Protein 8DHL (pdb70)

Nearest PDB structures (foldseek):
  8dhl-assembly1_B  TM=1.001E+00  e=0.000E+00  Tannerella forsythia
  5uj6-assembly1_B  TM=9.449E-01  e=6.493E-104  Bacteroides uniformis str. 3978 T3 ii
  5uj6-assembly1_A  TM=9.457E-01  e=1.501E-103  Bacteroides uniformis str. 3978 T3 ii
  6nzg-assembly1_B  TM=9.440E-01  e=2.843E-102  Bacteroides uniformis
  3cmg-assembly1_A  TM=9.150E-01  e=7.618E-72  Bacteroides fragilis NCTC 9343

Foldseek 3Di:
DFKDKDFPFAAKWKDPPDPDDLADDPDRVVTDGGGPPAFPQLPVLVTDFFKMKMKGKFFDADDPQKWKKKKQQFFAAKKWKHKNNHTFDIDGGGFFMAMTTCVVRDDNVRIIMMMMIGGHDADQQHPPNDDWADRTGGSQHIMMMMMFGQKEFDRHQLNFRQKFKDWPAFAQFWTKIKIKGKIFHAAQAKAKKKKWKFKFLDPPDTQDIDIDIDIAGGRGIDMDMDMDGTGGDAGAAALVRLRKIKIWMFIGGPNHTGHIDIFIAGGWAWDAAQAFAIDINRRRDAQEFAEEEQQFPSRGNNDDLVVLLLLVVLGLLLLGQAYEPPQDHHGPSNLVNCSVNHHQYEYEHHLEQEHRDDVSSLVNLLSRLSSRCRHCNRRPSYAEYEYYEQHNNCVVVDDVVCPVVRLVRLQVSLQVSLVVCCVSPVRHFYEYEHEDDCPCVVSVSRVRTQAYEYAYEDQAPHHNLVVLLVVVVVVCVVCVRHQYEHAEYFHFADLQKDFPDDGYHLRHLVSRQVSLLSNQVSQVVGSSHNYHHYPHCEFHSTCGRTHCAYSVGHGAQNSLLSSQQNPPDWHKAWHSPPAAEAEEEDPDQPDFWGKDKTKIFTNDQKFWKAKQLHTDDIFGDDSGMTIDIDTHGAAKIWIDRHRPDPPDGTRIHGYYYAGQAHAQCWKAFAQARMWGQQPPVRDIHHYADEDDPRGWGFADFAKDDDPNHGFDPDAQPPDDRCCSLARIKGKQTFFIFHQHDFAKKKKKWKYFAAPCQADFLAWKKWKAKPPHTDGRIDGRRHPQHHSRMDIDIDMDTDDDSPGITMGIGTDHGGGMTGMMHMHGDHD/DKDKDFPFAFKWKAPPDPDDLADDDDRVRIHGGGPPDFPFLPVLAPPQAFDTDFFKMKMKGKFFDQDDPQKWKKKKQQFFPAKKFKHKNNHTFDIDGGGFFMAMTTCPVRDDNVTIIMMMMIWGHDADQLGPPNDDQFDRTGGSLEIMMMMMFGQKEFDRHQLNFRQWFWDWPAFDQQFTKIKIKGKMFGQAQAKAWKKKKKFKFLDPVGTQDIDIDIDIAGHRGMDIDMDMDGGRGDADADALVRLRWIKIWMFMGGVRHTGYIDIGIAGGKAWDAAQAFAIDINRRQDFQEWAEEEQQFPSRGNSDDLVVLLLLVVLGVLLQGQAYEPPADHHGVSNLVSCSVNHHQYEHEHRLEQFFRDDDSSLVNLLSRLSRRCRRNVRRPSYAEYEYYEQHNNCVVPDDPVCPVRRLVSVQVSLQVSLVVCCVSPVRHFYEYEHEPDCVCVVSVSRVRTQAYEYAYEDQAPDHHLVVVLVVVVVVCVVCVRHQYEHAEYFAFADLQKDFPDDHHQLRHLVSRQVSLLSNVVSLVVGSSHNYHHYPHQEWGARSQFFRQFHRIRRRHCAYSVGHGAQNSLLSSQQNPPDWHKAWHSPPAFEAEEEDPDQVDFWGKDKTKMFTNDQWFWKDKQLHTDDIFGDDSGMTMDIDTHGFAKIWIDRHRPDPPDGTRIHGYYYQGQAHAQCWKAFALARIWGQQPVVRDIHHYADEDDPRGWGFADFHKDDEPNHGFARAHQRPDGNCSSLARIKGKQTFFIFHLHFFAKKKKKWKFFAADRHDDDGRSPDDDFQADFPAWKKFKAKPPHGDGRMDGRRHPAGHSGMDIDIDMDGDDDSPGITMGIGDDHGGGMTGMMHMHGDHD

Solvent-accessible surface area: 58600 Å² total; per-residue (Å²): 95,15,44,40,80,12,14,12,20,5,6,2,3,8,14,83,136,58,100,91,3,26,126,78,56,78,73,11,58,84,31,61,14,7,28,5,35,22,4,16,0,60,101,68,80,129,41,72,79,10,44,0,4,0,1,3,50,11,77,18,83,46,70,107,40,78,43,7,9,0,38,0,24,0,0,4,11,14,1,61,1,22,0,19,18,104,90,20,18,118,19,50,0,0,8,3,8,13,30,3,42,0,30,89,48,25,83,88,74,0,102,5,15,0,0,0,62,0,27,1,36,89,104,91,48,1,1,6,11,38,24,71,12,8,13,9,0,0,0,2,14,18,0,31,14,2,23,0,3,46,11,4,0,11,20,97,18,85,8,2,23,0,0,16,12,21,23,63,93,17,50,83,153,2,0,30,0,28,0,37,0,38,1,43,0,28,14,112,40,90,34,66,4,60,0,38,0,10,0,46,80,60,44,96,48,51,48,23,85,90,98,31,90,20,98,4,72,36,143,9,104,46,88,25,87,5,54,6,78,64,5,130,136,15,74,41,0,20,2,123,116,35,11,26,10,12,0,39,0,13,0,41,50,103,60,65,90,23,0,39,37,28,23,6,5,3,0,22,93,28,111,11,31,40,98,89,1,0,30,5,25,53,77,78,43,56,0,5,1,0,0,2,7,8,9,10,78,77,47,3,10,20,7,43,52,22,7,11,36,50,1,0,47,31,0,58,104,0,27,3,29,0,0,0,0,0,7,5,2,4,5,59,16,1,0,44,12,0,3,109,31,0,0,0,0,0,0,0,0,0,1,6,13,25,5,32,95,28,115,76,2,52,101,40,0,15,52,3,0,38,8,0,0,27,23,6,23,11,12,4,0,0,0,0,0,0,0,0,5,25,1,0,107,6,30,92,160,51,79,92,100,71,41,60,22,37,29,161,19,1,39,103,6,0,127,36,0,11,117,29,0,108,89,54,3,89,99,18,43,0,0,1,0,0,24,62,42,92,10,4,81,137,25,24,0,4,99,27,11,59,1,2,0,10,0,1,15,10,4,3,106,58,30,114,43,62,52,0,2,92,37,0,42,61,14,58,163,102,49,81,138,32,18,0,0,0,0,8,2,1,1,0,1,29,31,43,3,4,6,77,137,26,43,57,34,8,63,0,4,26,2,3,7,102,0,1,68,27,2,0,30,23,0,73,98,43,84,24,0,1,0,1,0,2,10,2,2,4,24,2,14,26,110,84,26,14,0,3,0,15,22,70,10,110,26,0,2,0,7,29,0,0,17,5,33,33,22,146,110,107,15,50,99,30,2,2,61,76,10,82,19,5,19,38,5,3,77,39,112,94,46,92,64,0,56,1,68,0,12,0,0,0,56,85,91,43,13,28,0,34,21,48,13,179,113,90,18,125,16,84,29,58,76,7,21,2,92,12,113,2,114,13,120,57,32,162,24,2,0,8,42,42,68,66,10,90,85,78,39,14,41,61,0,22,0,112,42,24,71,23,134,0,50,9,154,38,6,1,0,0,1,5,56,9,3,0,19,4,98,53,25,76,31,16,0,9,48,32,71,72,60,91,140,27,7,7,0,0,47,24,20,116,60,10,109,59,75,62,38,14,4,6,74,77,67,6,59,38,21,86,51,16,28,11,0,0,35,4,0,19,17,68,2,109,1,2,8,0,38,2,48,48,4,8,0,18,0,9,0,0,0,0,8,48,95,75,84,83,63,99,44,109,32,15,0,4,2,10,0,48,76,66,68,14,26,92,34,3,21,0,0,17,19,32,0,19,9,5,1,4,44,5,29,7,107,36,64,1,77,120,139,63,8,6,59,4,50,10,85,88,102,34,52,73,0,0,0,0,0,2,13,1,48,89,21,69,53,51,48,40,79,12,12,12,21,5,10,1,13,10,8,85,139,54,100,90,5,27,133,61,61,77,87,25,96,73,34,105,13,8,28,5,35,23,5,16,0,39,110,35,2,39,53,60,50,88,61,30,41,75,80,9,45,0,6,0,5,4,101,10,55,24,84,40,110,102,38,60,43,9,8,0,37,0,25,0,1,3,10,29,1,64,1,22,0,17,18,96,99,20,27,138,18,56,0,0,8,2,8,13,29,5,41,0,29,93,47,21,78,82,99,0,99,1,2,0,0,0,62,0,29,1,36,86,60,88,44,7,1,4,10,38,23,50,14,6,17,7,0,0,0,3,13,19,0,30,14,2,25,0,4,54,9,4,0,10,16,103,19,84,8,2,23,0,0,15,12,26,20,56,85,20,24,100,131,0,0,28,0,26,0,36,0,39,2,31,2,29,15,111,40,92,30,69,3,50,0,45,0,10,0,45,90,57,51,94,46,56,46,23,91,87,108,34,90,12,94,4,73,38,148,10,111,44,87,28,84,7,56,2,73,68,4,116,139,19,90,50,0,16,0,105,134,38,20,33,10,11,0,38,0,14,0,40,56,94,55,87,116,24,0,36,35,27,26,6,3,4,0,21,91,29,116,11,32,41,106,70,0,1,28,4,32,54,100,68,32,57,0,6,0,0,0,2,6,9,7,9,25,50,53,2,10,20,6,43,49,26,7,12,30,46,1,0,47,30,0,59,109,0,25,2,26,0,0,0,0,0,9,5,2,3,6,56,22,0,0,49,7,0,3,139,28,0,0,0,0,0,0,0,0,0,0,4,14,19,3,29,90,24,116,100,1,52,97,39,0,19,46,4,0,40,11,1,1,29,22,6,18,11,11,4,0,0,0,0,0,0,0,0,4,26,1,2,90,5,35,90,119,55,64,150,158,65,32,79,30,32,42,145,19,1,41,82,7,0,135,63,0,11,104,18,1,110,121,52,2,86,98,19,41,0,0,2,1,0,26,62,48,95,19,4,81,134,44,25,0,2,94,28,10,63,0,1,0,15,0,1,18,9,6,6,103,66,40,108,32,104,54,1,1,91,36,0,61,53,22,52,212,118,42,83,183,31,17,0,0,0,0,8,0,2,0,0,1,10,31,28,0,3,6,75,100,24,46,88,17,4,9,0,2,26,3,3,8,109,0,1,73,23,1,0,23,24,0,67,107,44,84,22,0,1,0,0,0,2,9,1,2,5,16,2,3,3,4,98,61,23,23,2,33,13,7,46,3,11,8,0,3,0,14,18,72,10,104,24,1,3,1,7,31,0,0,18,4,33,32,21,137,131,107,13,50,99,31,2,5,57,79,11,83,20,8,20,32,5,4,74,36,109,92,44,89,81,1,74,0,96,0,16,0,0,0,55,81,116,42,16,22,0,32,21,52,21,116,109,91,20,130,15,83,29,61,81,6,34,1,62,14,123,6,61,14,57,66,34,101,25,2,0,8,43,40,69,61,10,91,97,77,36,15,40,66,1,36,1,110,39,24,72,25,60,4,70,12,125,42,2,1,0,0,1,4,60,9,3,0,17,4,96,50,26,71,33,14,0,10,47,31,69,73,63,90,88,29,5,6,0,0,45,26,23,123,42,14,112,17,55,59,45,5,0,2,28,12,22,1,55,39,26,76,39,16,3,2,0,0,5,1,0,20,22,67,2,111,2,3,6,0,56,7,68,60,9,11,1,18,0,8,0,0,0,0,2,18,25,122,70,63,95,66,74,14,17,131,72,95,25,28,65,53,40,92,46,94,18,17,0,4,2,13,0,48,76,61,71,13,24,98,39,6,10,0,0,11,9,29,0,18,9,4,1,5,45,6,31,8,105,36,57,0,78,92,98,62,9,5,62,4,35,13,91,86,102,37,49,74,1,0,0,0,0,1,15,1,44,69,15,88,52

Sequence (1680 aa):
GGRCQIAFNSGWLFSKNEANAVLPDRTTAGWQAVQLPHTWNDKDVGYYRGVGWYKKRFRLVPEKGKRYFLRFEGVNQTAEVFVNGKPAGEHTGGYTAFNVDLTPFLEASGEQYIAVKADNSHRDDVPPLSADFTFFGGIYRPVHLITTGEQHFSMSDYGGPGIYITTPRVTPHGADVTITYHLQNCSDAPQALTLETVIRKDVASALATKNTAVTISAFGDTVVVTVTCSDVRNFDLWSPDHPAMYYVESLLKQSGKRVDNLSQPLGFRWFRFDPEKGFFINGKNIKLMGANRHQDRIPYGNALSNDMHRQDLSLLKEMGGNFLRNAHYPQADEVLDQADRLGFAVWEEIPLVNEVTVGPRHTENTTVMLKEMIKQHYNHPSVVIWAYMNEIYWAHRYKPQEEIAGRNRATLELARRLEHIVRELDPYRYTAMAMHNDPAYEETGLGDIPMIAGWNLYHGWYYGIYEDFGTFMDEQRRKYPKRIHLISEYGAGSDVRLYSEKPEKFDFTVEEQTRFTRSITTQILDRPYIAGGALWNLADFSSENNKGLVTADRKPKDAYYLMQALLSEKPVARLGYPFRNRWVHAATSPSDTLVPVRMHAFSNQKSVSLYVDNRLFGEAEVKDGMAEWEMKLIPGRHLLSLAPNSPDTPEKQIDVRLIPFRPDGKLAMNVGANYAFIDTRTDLYWLPERTYEKGSWGVVGGEPLYVGGKVGTKEDILAVDEEDPLYQTMRVNPEGFGADLPDGTYEIELLMVDYVITYEPGQRVFGVSVNGTSILPEIDLGGSYGLNVPCRLTFRYTVTDNAGLSIKFHPVSGEPVLSAVRIRKVEFGRCQIAFNSGWLFSKNEANAVLPDRTTAGWQAVQLPHTWNDKDVLADGRRGYYRGVGWYKKRFRLVPEKGKRYFLRFEGVNQTAEVFVNGKPAGEHTGGYTAFNVDLTPFLEASGEQYIAVKADNSHRDDVPPLSADFTFFGGIYRPVHLITTGEQHFSMSDYGGPGIYITTPRVTPHGADVTITYHLQNCSDAPQALTLETVIRKDVASALATKNTAVTISAFGDTVVTVTCSDVRNFDLWSPDHHPAMYYVESLLKQSGKRVDNLSQPLGFRWFRFDPEKGFFINGKNIKLMGANRHQDRIPYGNALSNDMHRQDLSLLKEMGGNFLRNAHYPQADEVLDQADRLGFAVWEEIPLVNEVTVGPRHTENTTVMLKEMIKQHYNHPSVVIWAYMNEIYWAHRYKPQEEIAGRNRATLELARRLEHIVRELDPYRYTAMAMHNDPAYEETGLGDIPMIAGWNLYHGWYYGIYEDFGTFMDEQRRKYPKRIHLISEYGAGSDVRLYSEKPEKFDFTVEEQTRFTRSITTQILDRPYIAGGALWNLADFSSERRVDATSHINNKGLVTADRKPKDAYYLMQALLSEKPVARLGYPFRNRWVHAATSPSDTLVPVRMHAFSNQKSVSLYVDNRLFGEAEVKDGMAEWEMKLIPGRHLLSLAPNSPDTPEKQIDVRLIPFRPDGKLAMNVGANYAFIDTRTDLYWLPERTYEKGSWGVVGGEPLYVGGKVGTKEDILAVDEEDPLYQTMRVNPEGFGADLPDGTYEIELLMVDYVKKSRRFADEDKGITYEPGQRVFGVSVNGTSILPEIDLGGSYGLNVPCRLTFRYTVTDNAGLSIKFHPVSGEPVLSAVRIRKVEF

Radius of gyration: 36.12 Å; Cα contacts (8 Å, |Δi|>4): 4538; chains: 2; bounding box: 89×116×76 Å

B-factor: mean 22.21, std 7.14, range [9.79, 71.66]

Structure (mmCIF, N/CA/C/O backbone):
data_8DHL
#
_entry.id   8DHL
#
_cell.length_a   77.983
_cell.length_b   119.209
_cell.length_c   209.883
_cell.angle_alpha   90.000
_cell.angle_beta   90.000
_cell.angle_gamma   90.000
#
_symmetry.space_group_name_H-M   'P 21 21 21'
#
loop_
_entity.id
_entity.type
_entity.pdbx_description
1 polymer 'Glycosyl hydrolase family 2, sugar binding domain protein'
2 non-polymer 1,2-ETHANEDIOL
3 non-polymer 'CALCIUM ION'
4 non-polymer 'SODIUM ION'
5 water water
#
loop_
_atom_site.group_PDB
_atom_site.id
_atom_site.type_symbol
_atom_site.label_atom_id
_atom_site.label_alt_id
_atom_site.label_comp_id
_atom_site.label_asym_id
_atom_site.label_entity_id
_atom_site.label_seq_id
_atom_site.pdbx_PDB_ins_code
_atom_site.Cartn_x
_atom_site.Cartn_y
_atom_site.Cartn_z
_atom_site.occupancy
_atom_site.B_iso_or_equiv
_atom_site.auth_seq_id
_atom_site.auth_comp_id
_atom_site.auth_asym_id
_atom_site.auth_atom_id
_atom_site.pdbx_PDB_model_num
ATOM 1 N N . GLY A 1 32 ? -31.696 11.646 128.727 1.00 59.06 28 GLY A N 1
ATOM 2 C CA . GLY A 1 32 ? -30.687 12.687 128.854 1.00 62.06 28 GLY A CA 1
ATOM 3 C C . GLY A 1 32 ? -30.068 12.766 130.241 1.00 53.70 28 GLY A C 1
ATOM 4 O O . GLY A 1 32 ? -30.599 12.175 131.185 1.00 52.42 28 GLY A O 1
ATOM 5 N N . GLY A 1 33 ? -28.966 13.515 130.367 1.00 43.72 29 GLY A N 1
ATOM 6 C CA . GLY A 1 33 ? -28.154 13.508 131.574 1.00 31.87 29 GLY A CA 1
ATOM 7 C C . GLY A 1 33 ? -28.085 14.792 132.385 1.00 30.29 29 GLY A C 1
ATOM 8 O O . GLY A 1 33 ? -28.817 14.937 133.366 1.00 34.57 29 GLY A O 1
ATOM 9 N N . ARG A 1 34 ? -27.196 15.717 132.032 1.00 24.89 30 ARG A N 1
ATOM 10 C CA . ARG A 1 34 ? -27.065 16.974 132.761 1.00 23.57 30 ARG A CA 1
ATOM 11 C C . ARG A 1 34 ? -27.701 18.125 131.995 1.00 23.72 30 ARG A C 1
ATOM 12 O O . ARG A 1 34 ? -27.445 18.307 130.803 1.00 23.74 30 ARG A O 1
ATOM 20 N N . CYS A 1 35 ? -28.483 18.928 132.699 1.00 19.73 31 CYS A N 1
ATOM 21 C CA . CYS A 1 35 ? -29.096 20.123 132.146 1.00 21.71 31 CYS A CA 1
ATOM 22 C C . CYS A 1 35 ? -28.602 21.334 132.921 1.00 23.36 31 CYS A C 1
ATOM 23 O O . CYS A 1 35 ? -28.512 21.301 134.154 1.00 22.65 31 CYS A O 1
ATOM 26 N N . GLN A 1 36 ? -28.249 22.390 132.194 1.00 19.71 32 GLN A N 1
ATOM 27 C CA . GLN A 1 36 ? -27.764 23.615 132.809 1.00 17.90 32 GLN A CA 1
ATOM 28 C C . GLN A 1 36 ? -28.370 24.793 132.071 1.00 20.01 32 GLN A C 1
ATOM 29 O O . GLN A 1 36 ? -28.178 24.934 130.858 1.00 16.52 32 GLN A O 1
ATOM 35 N N . ILE A 1 37 ? -29.083 25.646 132.802 1.00 18.28 33 ILE A N 1
ATOM 36 C CA . ILE A 1 37 ? -29.619 26.876 132.238 1.00 19.42 33 ILE A CA 1
ATOM 37 C C . ILE A 1 37 ? -29.249 28.053 133.128 1.00 17.82 33 ILE A C 1
ATOM 38 O O . ILE A 1 37 ? -28.913 27.901 134.304 1.00 17.04 33 ILE A O 1
ATOM 43 N N . ALA A 1 38 ? -29.347 29.241 132.543 1.00 18.57 34 ALA A N 1
ATOM 44 C CA . ALA A 1 38 ? -29.068 30.470 133.261 1.00 18.37 34 ALA A CA 1
ATOM 45 C C . ALA A 1 38 ? -30.151 30.752 134.301 1.00 18.44 34 ALA A C 1
ATOM 46 O O . ALA A 1 38 ? -31.329 30.453 134.105 1.00 16.23 34 ALA A O 1
ATOM 48 N N . PHE A 1 39 ? -29.732 31.332 135.428 1.00 17.71 35 PHE A N 1
ATOM 49 C CA . PHE A 1 39 ? -30.614 31.639 136.551 1.00 16.47 35 PHE A CA 1
ATOM 50 C C . PHE A 1 39 ? -30.492 33.112 136.911 1.00 15.00 35 PHE A C 1
ATOM 51 O O . PHE A 1 39 ? -30.584 33.484 138.082 1.00 15.96 35 PHE A O 1
ATOM 59 N N . ASN A 1 40 ? -30.263 33.962 135.906 1.00 15.48 36 ASN A N 1
ATOM 60 C CA . ASN A 1 40 ? -29.927 35.365 136.128 1.00 16.17 36 ASN A CA 1
ATOM 61 C C . ASN A 1 40 ? -31.124 36.277 136.277 1.00 16.28 36 ASN A C 1
ATOM 62 O O . ASN A 1 40 ? -30.974 37.389 136.807 1.00 15.36 36 ASN A O 1
ATOM 67 N N . SER A 1 41 ? -32.284 35.861 135.799 1.00 12.45 37 SER A N 1
ATOM 68 C CA . SER A 1 41 ? -33.420 36.754 135.676 1.00 13.60 37 SER A CA 1
ATOM 69 C C . SER A 1 41 ? -34.365 36.627 136.864 1.00 17.50 37 SER A C 1
ATOM 70 O O . SER A 1 41 ? -34.399 35.610 137.566 1.00 15.37 37 SER A O 1
ATOM 73 N N . GLY A 1 42 ? -35.120 37.701 137.092 1.00 17.53 38 GLY A N 1
ATOM 74 C CA . GLY A 1 42 ? -36.187 37.691 138.071 1.00 16.32 38 GLY A CA 1
ATOM 75 C C . GLY A 1 42 ? -35.765 37.988 139.487 1.00 16.61 38 GLY A C 1
ATOM 76 O O . GLY A 1 42 ? -36.516 37.695 140.416 1.00 17.47 38 GLY A O 1
ATOM 77 N N . TRP A 1 43 ? -34.592 38.562 139.693 1.00 16.02 39 TRP A N 1
ATOM 78 C CA . TRP A 1 43 ? -34.162 38.817 141.053 1.00 15.62 39 TRP A CA 1
ATOM 79 C C . TRP A 1 43 ? -34.602 40.209 141.523 1.00 16.11 39 TRP A C 1
ATOM 80 O O . TRP A 1 43 ? -34.863 41.115 140.729 1.00 14.74 39 TRP A O 1
ATOM 91 N N . LEU A 1 44 ? -34.678 40.359 142.841 1.00 14.65 40 LEU A N 1
ATOM 92 C CA . LEU A 1 44 ? -34.926 41.628 143.503 1.00 16.98 40 LEU A CA 1
ATOM 93 C C . LEU A 1 44 ? -33.744 41.915 144.414 1.00 17.61 40 LEU A C 1
ATOM 94 O O . LEU A 1 44 ? -33.207 41.002 145.049 1.00 14.88 40 LEU A O 1
ATOM 99 N N . PHE A 1 45 ? -33.371 43.182 144.514 1.00 16.49 41 PHE A N 1
ATOM 100 C CA . PHE A 1 45 ? -32.214 43.581 145.294 1.00 17.60 41 PHE A CA 1
ATOM 101 C C . PHE A 1 45 ? -32.572 44.726 146.231 1.00 19.67 41 PHE A C 1
ATOM 102 O O . PHE A 1 45 ? -33.296 45.653 145.857 1.00 19.57 41 PHE A O 1
ATOM 110 N N . SER A 1 46 ? -32.034 44.671 147.445 1.00 19.75 42 SER A N 1
ATOM 111 C CA . SER A 1 46 ? -32.150 45.795 148.358 1.00 21.93 42 SER A CA 1
ATOM 112 C C . SER A 1 46 ? -30.897 45.904 149.202 1.00 25.88 42 SER A C 1
ATOM 113 O O . SER A 1 46 ? -30.420 44.910 149.766 1.00 21.69 42 SER A O 1
ATOM 116 N N . LYS A 1 47 ? -30.403 47.133 149.290 1.00 25.49 43 LYS A N 1
ATOM 117 C CA . LYS A 1 47 ? -29.289 47.535 150.124 1.00 27.98 43 LYS A CA 1
ATOM 118 C C . LYS A 1 47 ? -29.719 47.817 151.563 1.00 35.56 43 LYS A C 1
ATOM 119 O O . LYS A 1 47 ? -28.858 47.947 152.440 1.00 35.29 43 LYS A O 1
ATOM 125 N N . ASN A 1 48 ? -31.029 47.916 151.822 1.00 34.83 44 ASN A N 1
ATOM 126 C CA . ASN A 1 48 ? -31.552 48.369 153.107 1.00 39.39 44 ASN A CA 1
ATOM 127 C C . ASN A 1 48 ? -32.401 47.314 153.796 1.00 39.46 44 ASN A C 1
ATOM 128 O O . ASN A 1 48 ? -33.164 47.642 154.706 1.00 50.63 44 ASN A O 1
ATOM 133 N N . GLU A 1 49 ? -32.325 46.067 153.372 1.00 35.75 45 GLU A N 1
ATOM 134 C CA . GLU A 1 49 ? -33.139 45.038 153.991 1.00 37.55 45 GLU A CA 1
ATOM 135 C C . GLU A 1 49 ? -32.411 44.479 155.206 1.00 39.46 45 GLU A C 1
ATOM 136 O O . GLU A 1 49 ? -31.196 44.252 155.174 1.00 38.03 45 GLU A O 1
ATOM 142 N N . ALA A 1 50 ? -33.159 44.289 156.289 1.00 35.43 46 ALA A N 1
ATOM 143 C CA . ALA A 1 50 ? -32.545 43.760 157.496 1.00 35.59 46 ALA A CA 1
ATOM 144 C C . ALA A 1 50 ? -32.396 42.249 157.413 1.00 33.03 46 ALA A C 1
ATOM 145 O O . ALA A 1 50 ? -31.377 41.700 157.852 1.00 32.01 46 ALA A O 1
ATOM 147 N N . ASN A 1 51 ? -33.382 41.573 156.816 1.00 31.69 47 ASN A N 1
ATOM 148 C CA . ASN A 1 51 ? -33.426 40.117 156.773 1.00 27.71 47 ASN A CA 1
ATOM 149 C C . ASN A 1 51 ? -34.479 39.629 155.785 1.00 29.59 47 ASN A C 1
ATOM 150 O O . ASN A 1 51 ? -35.662 39.962 155.915 1.00 35.84 47 ASN A O 1
ATOM 155 N N . ALA A 1 52 ? -34.075 38.810 154.812 1.00 27.98 48 ALA A N 1
ATOM 156 C CA . ALA A 1 52 ? -35.011 38.278 153.830 1.00 25.99 48 ALA A CA 1
ATOM 157 C C . ALA A 1 52 ? -35.043 36.757 153.830 1.00 25.53 48 ALA A C 1
ATOM 158 O O . ALA A 1 52 ? -35.472 36.156 152.843 1.00 26.36 48 ALA A O 1
ATOM 160 N N . VAL A 1 53 ? -34.619 36.124 154.926 1.00 26.68 49 VAL A N 1
ATOM 161 C CA . VAL A 1 53 ? -34.552 34.663 154.971 1.00 24.99 49 VAL A CA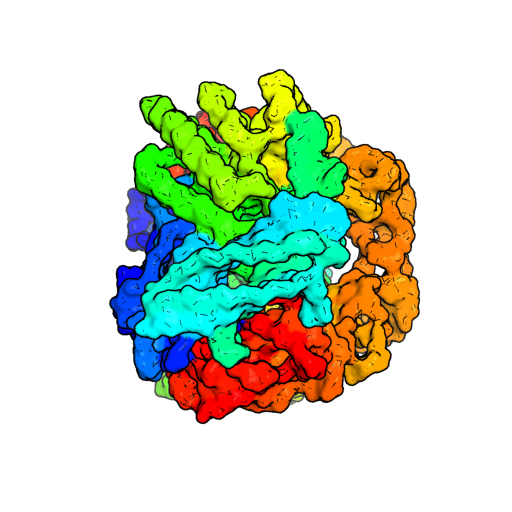 1
ATOM 162 C C . VAL A 1 53 ? -35.917 34.043 154.682 1.00 26.31 49 VAL A C 1
ATOM 163 O O . VAL A 1 53 ? -36.038 33.119 153.871 1.00 26.81 49 VAL A O 1
ATOM 167 N N . LEU A 1 54 ? -36.954 34.531 155.334 1.00 25.28 50 LEU A N 1
ATOM 168 C CA . LEU A 1 54 ? -38.267 33.909 155.177 1.00 28.89 50 LEU A CA 1
ATOM 169 C C . LEU A 1 54 ? -38.939 34.359 153.878 1.00 28.89 50 LEU A C 1
ATOM 170 O O . LEU A 1 54 ? -38.849 35.535 153.503 1.00 29.01 50 LEU A O 1
ATOM 175 N N . PRO A 1 55 ? -39.634 33.452 153.196 1.00 27.69 51 PRO A N 1
ATOM 176 C CA . PRO A 1 55 ? -40.380 33.828 151.983 1.00 27.11 51 PRO A CA 1
ATOM 177 C C . PRO A 1 55 ? -41.206 35.104 152.144 1.00 34.18 51 PRO A C 1
ATOM 178 O O . PRO A 1 55 ? -41.995 35.252 153.083 1.00 33.22 51 PRO A O 1
ATOM 182 N N . ASP A 1 56 ? -41.017 36.038 151.213 1.00 37.88 52 ASP A N 1
ATOM 183 C CA . ASP A 1 56 ? -41.614 37.369 151.330 1.00 44.67 52 ASP A CA 1
ATOM 184 C C . ASP A 1 56 ? -41.987 37.863 149.938 1.00 46.80 52 ASP A C 1
ATOM 185 O O . ASP A 1 56 ? -41.100 38.123 149.112 1.00 43.27 52 ASP A O 1
ATOM 190 N N . ARG A 1 57 ? -43.297 38.007 149.693 1.00 38.34 53 ARG A N 1
ATOM 191 C CA . ARG A 1 57 ? -43.814 38.464 148.407 1.00 40.41 53 ARG A CA 1
ATOM 192 C C . ARG A 1 57 ? -43.616 39.960 148.162 1.00 37.09 53 ARG A C 1
ATOM 193 O O . ARG A 1 57 ? -43.767 40.393 147.015 1.00 40.86 53 ARG A O 1
ATOM 195 N N . THR A 1 58 ? -43.298 40.748 149.193 1.00 37.47 54 THR A N 1
ATOM 196 C CA . THR A 1 58 ? -43.127 42.198 149.049 1.00 34.17 54 THR A CA 1
ATOM 197 C C . THR A 1 58 ? -42.070 42.530 148.003 1.00 32.33 54 THR A C 1
ATOM 198 O O . THR A 1 58 ? -40.961 41.989 148.041 1.00 30.14 54 THR A O 1
ATOM 202 N N . THR A 1 59 ? -42.396 43.439 147.076 1.00 24.10 55 THR A N 1
ATOM 203 C CA . THR A 1 59 ? -41.368 43.977 146.193 1.00 28.14 55 THR A CA 1
ATOM 204 C C . THR A 1 59 ? -41.276 45.492 146.200 1.00 28.16 55 THR A C 1
ATOM 205 O O . THR A 1 59 ? -40.326 46.027 145.611 1.00 29.49 55 THR A O 1
ATOM 209 N N . ALA A 1 60 ? -42.223 46.200 146.821 1.00 27.79 56 ALA A N 1
ATOM 210 C CA . ALA A 1 60 ? -42.175 47.656 146.826 1.00 24.94 56 ALA A CA 1
ATOM 211 C C . ALA A 1 60 ? -40.922 48.118 147.546 1.00 21.65 56 ALA A C 1
ATOM 212 O O . ALA A 1 60 ? -40.624 47.663 148.650 1.00 28.12 56 ALA A O 1
ATOM 214 N N . GLY A 1 61 ? -40.175 49.006 146.912 1.00 25.26 57 GLY A N 1
ATOM 215 C CA . GLY A 1 61 ? -38.917 49.439 147.459 1.00 25.79 57 GLY A CA 1
ATOM 216 C C . GLY A 1 61 ? -37.732 48.573 147.100 1.00 24.24 57 GLY A C 1
ATOM 217 O O . GLY A 1 61 ? -36.599 48.988 147.349 1.00 26.25 57 GLY A O 1
ATOM 218 N N . TRP A 1 62 ? -37.954 47.383 146.539 1.00 24.38 58 TRP A N 1
ATOM 219 C CA . TRP A 1 62 ? -36.869 46.562 146.017 1.00 21.14 58 TRP A CA 1
ATOM 220 C C . TRP A 1 62 ? -36.581 46.923 144.566 1.00 21.21 58 TRP A C 1
ATOM 221 O O . TRP A 1 62 ? -37.467 47.346 143.820 1.00 24.67 58 TRP A O 1
ATOM 232 N N . GLN A 1 63 ? -35.331 46.745 144.167 1.00 20.63 59 GLN A N 1
ATOM 233 C CA . GLN A 1 63 ? -34.900 47.021 142.806 1.00 18.84 59 GLN A CA 1
ATOM 234 C C . GLN A 1 63 ? -34.908 45.722 142.008 1.00 19.77 59 GLN A C 1
ATOM 235 O O . GLN A 1 63 ? -34.371 44.706 142.460 1.00 20.06 59 GLN A O 1
ATOM 241 N N . ALA A 1 64 ? -35.552 45.742 140.848 1.00 18.28 60 ALA A N 1
ATOM 242 C CA . ALA A 1 64 ? -35.498 44.589 139.965 1.00 15.84 60 ALA A CA 1
ATOM 243 C C . ALA A 1 64 ? -34.136 44.571 139.296 1.00 18.69 60 ALA A C 1
ATOM 244 O O . ALA A 1 64 ? -33.670 45.600 138.795 1.00 19.58 60 ALA A O 1
ATOM 246 N N . VAL A 1 65 ? -33.476 43.418 139.310 1.00 13.61 61 VAL A N 1
ATOM 247 C CA . VAL A 1 65 ? -32.167 43.310 138.698 1.00 14.90 61 VAL A CA 1
ATOM 248 C C . VAL A 1 65 ? -32.083 42.003 137.934 1.00 14.58 61 VAL A C 1
ATOM 249 O O . VAL A 1 65 ? -32.806 41.036 138.203 1.00 14.16 61 VAL A O 1
ATOM 253 N N . GLN A 1 66 ? -31.186 42.006 136.959 1.00 15.65 62 GLN A N 1
ATOM 254 C CA . GLN A 1 66 ? -30.847 40.843 136.161 1.00 16.40 62 GLN A CA 1
ATOM 255 C C . GLN A 1 66 ? -29.351 40.610 136.327 1.00 17.53 62 GLN A C 1
ATOM 256 O O . GLN A 1 66 ? -28.550 41.469 135.954 1.00 16.44 62 GLN A O 1
ATOM 262 N N . LEU A 1 67 ? -28.976 39.470 136.915 1.00 14.83 63 LEU A N 1
ATOM 263 C CA . LEU A 1 67 ? -27.569 39.198 137.138 1.00 13.50 63 LEU A CA 1
ATOM 264 C C . LEU A 1 67 ? -26.858 39.047 135.798 1.00 13.41 63 LEU A C 1
ATOM 265 O O . LEU A 1 67 ? -27.466 38.630 134.813 1.00 16.71 63 LEU A O 1
ATOM 270 N N . PRO A 1 68 ? -25.567 39.387 135.726 1.00 15.29 64 PRO A N 1
ATOM 271 C CA . PRO A 1 68 ? -24.701 39.888 136.804 1.00 14.77 64 PRO A CA 1
ATOM 272 C C . PRO A 1 68 ? -25.076 41.267 137.325 1.00 15.66 64 PRO A C 1
ATOM 273 O O . PRO A 1 68 ? -25.506 42.157 136.570 1.00 14.72 64 PRO A O 1
ATOM 277 N N . HIS A 1 69 ? -24.906 41.441 138.632 1.00 15.51 65 HIS A N 1
ATOM 278 C CA . HIS A 1 69 ? -25.246 42.696 139.282 1.00 15.11 65 HIS A CA 1
ATOM 279 C C . HIS A 1 69 ? -24.174 43.062 140.300 1.00 19.15 65 HIS A C 1
ATOM 280 O O . HIS A 1 69 ? -23.691 42.201 141.049 1.00 15.55 65 HIS A O 1
ATOM 287 N N . THR A 1 70 ? -23.793 44.339 140.316 1.00 14.36 66 THR A N 1
ATOM 288 C CA . THR A 1 70 ? -23.089 44.891 141.460 1.00 16.31 66 THR A CA 1
ATOM 289 C C . THR A 1 70 ? -23.776 46.173 141.905 1.00 18.80 66 THR A C 1
ATOM 290 O O . THR A 1 70 ? -24.323 46.918 141.093 1.00 16.88 66 THR A O 1
ATOM 294 N N . TRP A 1 71 ? -23.759 46.413 143.211 1.00 18.89 67 TRP A N 1
ATOM 295 C CA . TRP A 1 71 ? -24.350 47.630 143.745 1.00 21.78 67 TRP A CA 1
ATOM 296 C C . TRP A 1 71 ? -23.358 48.776 143.794 1.00 22.29 67 TRP A C 1
ATOM 297 O O . TRP A 1 71 ? -23.723 49.888 144.195 1.00 22.86 67 TRP A O 1
ATOM 308 N N . ASN A 1 72 ? -22.120 48.526 143.386 1.00 21.31 68 ASN A N 1
ATOM 309 C CA . ASN A 1 72 ? -21.067 49.530 143.366 1.00 23.04 68 ASN A CA 1
ATOM 310 C C . ASN A 1 72 ? -20.734 49.983 141.945 1.00 26.42 68 ASN A C 1
ATOM 311 O O . ASN A 1 72 ? -19.609 50.412 141.679 1.00 28.20 68 ASN A O 1
ATOM 316 N N . ASP A 1 73 ? -21.685 49.880 141.011 1.00 23.82 69 ASP A N 1
ATOM 317 C CA . ASP A 1 73 ? -21.370 50.277 139.642 1.00 23.47 69 ASP A CA 1
ATOM 318 C C . ASP A 1 73 ? -21.282 51.791 139.506 1.00 27.89 69 ASP A C 1
ATOM 319 O O . ASP A 1 73 ? -20.562 52.284 138.627 1.00 29.89 69 ASP A O 1
ATOM 324 N N . LYS A 1 74 ? -21.978 52.544 140.371 1.00 26.50 70 LYS A N 1
ATOM 325 C CA . LYS A 1 74 ? -22.104 53.994 140.224 1.00 28.65 70 LYS A CA 1
ATOM 326 C C . LYS A 1 74 ? -21.532 54.811 141.377 1.00 32.51 70 LYS A C 1
ATOM 327 O O . LYS A 1 74 ? -21.065 55.931 141.142 1.00 35.19 70 LYS A O 1
ATOM 330 N N . ASP A 1 75 ? -21.593 54.319 142.615 1.00 29.98 71 ASP A N 1
ATOM 331 C CA . ASP A 1 75 ? -21.152 55.149 143.727 1.00 31.31 71 ASP A CA 1
ATOM 332 C C . ASP A 1 75 ? -19.639 55.343 143.748 1.00 40.13 71 ASP A C 1
ATOM 333 O O . ASP A 1 75 ? -19.155 56.211 144.485 1.00 43.15 71 ASP A O 1
ATOM 338 N N . VAL A 1 76 ? -18.892 54.591 142.938 1.00 41.26 72 VAL A N 1
ATOM 339 C CA . VAL A 1 76 ? -17.468 54.835 142.739 1.00 39.85 72 VAL A CA 1
ATOM 340 C C . VAL A 1 76 ? -17.296 55.853 141.605 1.00 49.37 72 VAL A C 1
ATOM 341 O O . VAL A 1 76 ? -16.200 56.361 141.354 1.00 48.86 72 VAL A O 1
ATOM 345 N N . GLY A 1 83 ? -16.190 57.259 150.014 1.00 50.51 79 GLY A N 1
ATOM 346 C CA . GLY A 1 83 ? -16.029 55.900 149.524 1.00 40.78 79 GLY A CA 1
ATOM 347 C C . GLY A 1 83 ? -17.320 55.225 149.090 1.00 45.15 79 GLY A C 1
ATOM 348 O O . GLY A 1 83 ? -18.418 55.724 149.351 1.00 57.76 79 GLY A O 1
ATOM 349 N N . TYR A 1 84 ? -17.176 54.071 148.442 1.00 34.03 80 TYR A N 1
ATOM 350 C CA . TYR A 1 84 ? -18.284 53.295 147.903 1.00 27.98 80 TYR A CA 1
ATOM 351 C C . TYR A 1 84 ? -18.826 52.318 148.941 1.00 26.54 80 TYR A C 1
ATOM 352 O O . TYR A 1 84 ? -18.107 51.870 149.838 1.00 27.15 80 TYR A O 1
ATOM 361 N N . TYR A 1 85 ? -20.109 51.985 148.812 1.00 25.51 81 TYR A N 1
ATOM 362 C CA . TYR A 1 85 ? -20.780 51.237 149.866 1.00 21.79 81 TYR A CA 1
ATOM 363 C C . TYR A 1 85 ? -20.175 49.842 149.997 1.00 22.82 81 TYR A C 1
ATOM 364 O O . TYR A 1 85 ? -20.145 49.072 149.029 1.00 20.02 81 TYR A O 1
ATOM 373 N N . ARG A 1 86 ? -19.678 49.530 151.188 1.00 18.92 82 ARG A N 1
ATOM 374 C CA . ARG A 1 86 ? -19.250 48.186 151.551 1.00 20.96 82 ARG A CA 1
ATOM 375 C C . ARG A 1 86 ? -20.127 47.727 152.701 1.00 19.66 82 ARG A C 1
ATOM 376 O O . ARG A 1 86 ? -20.090 48.322 153.780 1.00 23.92 82 ARG A O 1
ATOM 384 N N . GLY A 1 87 ? -20.916 46.689 152.469 1.00 17.55 83 GLY A N 1
ATOM 385 C CA . GLY A 1 87 ? -21.806 46.202 153.499 1.00 16.57 83 GLY A CA 1
ATOM 386 C C . GLY A 1 87 ? -22.663 45.080 152.968 1.00 18.77 83 GLY A C 1
ATOM 387 O O . GLY A 1 87 ? -22.321 44.432 151.977 1.00 18.55 83 GLY A O 1
ATOM 388 N N . VAL A 1 88 ? -23.779 44.856 153.642 1.00 20.03 84 VAL A N 1
ATOM 389 C CA . VAL A 1 88 ? -24.692 43.772 153.297 1.00 18.98 84 VAL A CA 1
ATOM 390 C C . VAL A 1 88 ? -25.622 44.221 152.179 1.00 22.01 84 VAL A C 1
ATOM 391 O O . VAL A 1 88 ? -26.084 45.373 152.151 1.00 22.65 84 VAL A O 1
ATOM 395 N N . GLY A 1 89 ? -25.863 43.318 151.239 1.00 22.32 85 GLY A N 1
ATOM 396 C CA . GLY A 1 89 ? -26.943 43.480 150.275 1.00 20.18 85 GLY A CA 1
ATOM 397 C C . GLY A 1 89 ? -27.705 42.182 150.127 1.00 19.50 85 GLY A C 1
ATOM 398 O O . GLY A 1 89 ? -27.120 41.103 150.166 1.00 19.77 85 GLY A O 1
ATOM 399 N N . TRP A 1 90 ? -29.020 42.297 149.978 1.00 20.95 86 TRP A N 1
ATOM 400 C CA . TRP A 1 90 ? -29.909 41.146 149.920 1.00 20.40 86 TRP A CA 1
ATOM 401 C C . TRP A 1 90 ? -30.491 40.984 148.518 1.00 21.11 86 TRP A C 1
ATOM 402 O O . TRP A 1 90 ? -30.888 41.964 147.877 1.00 19.53 86 TRP A O 1
ATOM 413 N N . TYR A 1 91 ? -30.524 39.742 148.044 1.00 17.74 87 TYR A N 1
ATOM 414 C CA . TYR A 1 91 ? -31.173 39.372 146.796 1.00 15.27 87 TYR A CA 1
ATOM 415 C C . TYR A 1 91 ? -32.238 38.345 147.111 1.00 18.86 87 TYR A C 1
ATOM 416 O O . TYR A 1 91 ? -32.048 37.503 148.001 1.00 16.36 87 TYR A O 1
ATOM 425 N N . LYS A 1 92 ? -33.355 38.410 146.387 1.00 16.77 88 LYS A N 1
ATOM 426 C CA . LYS A 1 92 ? -34.395 37.414 146.572 1.00 14.67 88 LYS A CA 1
ATOM 427 C C . LYS A 1 92 ? -35.127 37.194 145.262 1.00 17.21 88 LYS A C 1
ATOM 428 O O . LYS A 1 92 ? -35.174 38.070 144.396 1.00 18.79 88 LYS A O 1
ATOM 434 N N . LYS A 1 93 ? -35.717 36.007 145.140 1.00 18.91 89 LYS A N 1
ATOM 435 C CA . LYS A 1 93 ? -36.364 35.593 143.906 1.00 19.90 89 LYS A CA 1
ATOM 436 C C . LYS A 1 93 ? -37.341 34.464 144.214 1.00 20.39 89 LYS A C 1
ATOM 437 O O . LYS A 1 93 ? -37.089 33.640 145.098 1.00 21.43 89 LYS A O 1
ATOM 443 N N . ARG A 1 94 ? -38.467 34.458 143.516 1.00 19.96 90 ARG A N 1
ATOM 444 C CA . ARG A 1 94 ? -39.368 33.321 143.519 1.00 21.21 90 ARG A CA 1
ATOM 445 C C . ARG A 1 94 ? -39.277 32.653 142.155 1.00 22.10 90 ARG A C 1
ATOM 446 O O . ARG A 1 94 ? -39.056 33.316 141.137 1.00 21.13 90 ARG A O 1
ATOM 454 N N . PHE A 1 95 ? -39.398 31.330 142.136 1.00 20.54 91 PHE A N 1
ATOM 455 C CA . PHE A 1 95 ? -39.280 30.608 140.878 1.00 23.10 91 PHE A CA 1
ATOM 456 C C . PHE A 1 95 ? -40.050 29.303 140.980 1.00 22.01 91 PHE A C 1
ATOM 457 O O . PHE A 1 95 ? -40.325 28.813 142.076 1.00 20.74 91 PHE A O 1
ATOM 465 N N . ARG A 1 96 ? -40.394 28.737 139.826 1.00 23.90 92 ARG A N 1
ATOM 466 C CA . ARG A 1 96 ? -41.147 27.491 139.781 1.00 23.67 92 ARG A CA 1
ATOM 467 C C . ARG A 1 96 ? -40.223 26.355 139.373 1.00 23.08 92 ARG A C 1
ATOM 468 O O . ARG A 1 96 ? -39.512 26.456 138.374 1.00 27.45 92 ARG A O 1
ATOM 476 N N . LEU A 1 97 ? -40.222 25.285 140.162 1.00 22.89 93 LEU A N 1
ATOM 477 C CA . LEU A 1 97 ? -39.434 24.101 139.836 1.00 23.37 93 LEU A CA 1
ATOM 478 C C . LEU A 1 97 ? -40.056 22.924 140.577 1.00 23.14 93 LEU A C 1
ATOM 479 O O . LEU A 1 97 ? -39.965 22.855 141.808 1.00 21.64 93 LEU A O 1
ATOM 484 N N . VAL A 1 98 ? -40.701 22.024 139.844 1.00 21.83 94 VAL A N 1
ATOM 485 C CA . VAL A 1 98 ? -41.263 20.806 140.419 1.00 23.50 94 VAL A CA 1
ATOM 486 C C . VAL A 1 98 ? -40.154 19.753 140.456 1.00 30.36 94 VAL A C 1
ATOM 487 O O . VAL A 1 98 ? -39.641 19.373 139.388 1.00 29.93 94 VAL A O 1
ATOM 491 N N . PRO A 1 99 ? -39.738 19.282 141.631 1.00 27.25 95 PRO A N 1
ATOM 492 C CA . PRO A 1 99 ? -38.710 18.230 141.667 1.00 24.88 95 PRO A CA 1
ATOM 493 C C . PRO A 1 99 ? -39.255 16.933 141.086 1.00 31.32 95 PRO A C 1
ATOM 494 O O . PRO A 1 99 ? -40.319 16.460 141.485 1.00 31.91 95 PRO A O 1
ATOM 498 N N . GLU A 1 100 ? -38.539 16.385 140.110 1.00 30.41 96 GLU A N 1
ATOM 499 C CA . GLU A 1 100 ? -38.863 15.090 139.533 1.00 24.92 96 GLU A CA 1
ATOM 500 C C . GLU A 1 100 ? -38.140 13.990 140.303 1.00 29.21 96 GLU A C 1
ATOM 501 O O . GLU A 1 100 ? -37.099 14.221 140.919 1.00 32.71 96 GLU A O 1
ATOM 504 N N . LYS A 1 101 ? -38.685 12.777 140.239 1.00 28.10 97 LYS A N 1
ATOM 505 C CA . LYS A 1 101 ? -38.038 11.644 140.890 1.00 25.98 97 LYS A CA 1
ATOM 506 C C . LYS A 1 101 ? -36.710 11.331 140.218 1.00 28.18 97 LYS A C 1
ATOM 507 O O . LYS A 1 101 ? -36.602 11.348 138.990 1.00 30.58 97 LYS A O 1
ATOM 509 N N . GLY A 1 102 ? -35.691 11.052 141.033 1.00 28.36 98 GLY A N 1
ATOM 510 C CA . GLY A 1 102 ? -34.379 10.688 140.534 1.00 29.19 98 GLY A CA 1
ATOM 511 C C . GLY A 1 102 ? -33.475 11.829 140.100 1.00 28.69 98 GLY A C 1
ATOM 512 O O . GLY A 1 102 ? -32.396 11.563 139.557 1.00 30.89 98 GLY A O 1
ATOM 513 N N . LYS A 1 103 ? -33.858 13.083 140.326 1.00 26.99 99 LYS A N 1
ATOM 514 C CA . LYS A 1 103 ? -33.101 14.235 139.850 1.00 26.19 99 LYS A CA 1
ATOM 515 C C . LYS A 1 103 ? -32.540 15.046 141.017 1.00 25.43 99 LYS A C 1
ATOM 516 O O . LYS A 1 103 ? -33.127 15.084 142.104 1.00 23.48 99 LYS A O 1
ATOM 522 N N . ARG A 1 104 ? -31.407 15.717 140.776 1.00 22.68 100 ARG A N 1
ATOM 523 C CA . ARG A 1 104 ? -30.799 16.638 141.736 1.00 21.13 100 ARG A CA 1
ATOM 524 C C . ARG A 1 104 ? -30.655 18.027 141.131 1.00 20.73 100 ARG A C 1
ATOM 525 O O . ARG A 1 104 ? -30.299 18.174 139.955 1.00 19.00 100 ARG A O 1
ATOM 533 N N . TYR A 1 105 ? -30.852 19.047 141.958 1.00 20.44 101 TYR A N 1
ATOM 534 C CA . TYR A 1 105 ? -30.894 20.426 141.495 1.00 19.37 101 TYR A CA 1
ATOM 535 C C . TYR A 1 105 ? -29.850 21.268 142.220 1.00 19.49 101 TYR A C 1
ATOM 536 O O . TYR A 1 105 ? -29.825 21.329 143.453 1.00 17.99 101 TYR A O 1
ATOM 545 N N . PHE A 1 106 ? -29.002 21.929 141.451 1.00 18.14 102 PHE A N 1
ATOM 546 C CA . PHE A 1 106 ? -27.953 22.759 142.000 1.00 17.69 102 PHE A CA 1
ATOM 547 C C . PHE A 1 106 ? -28.083 24.178 141.466 1.00 20.04 102 PHE A C 1
ATOM 548 O O . PHE A 1 106 ? -28.570 24.402 140.350 1.00 17.70 102 PHE A O 1
ATOM 556 N N . LEU A 1 107 ? -27.657 25.134 142.285 1.00 17.18 103 LEU A N 1
ATOM 557 C CA . LEU A 1 107 ? -27.312 26.465 141.815 1.00 17.41 103 LEU A CA 1
ATOM 558 C C . LEU A 1 107 ? -25.801 26.560 141.767 1.00 16.90 103 LEU A C 1
ATOM 559 O O . LEU A 1 107 ? -25.126 26.171 142.725 1.00 16.44 103 LEU A O 1
ATOM 564 N N . ARG A 1 108 ? -25.263 27.045 140.656 1.00 18.88 104 ARG A N 1
ATOM 565 C CA . ARG A 1 108 ? -23.838 27.370 140.597 1.00 17.38 104 ARG A CA 1
ATOM 566 C C . ARG A 1 108 ? -23.687 28.884 140.497 1.00 14.73 104 ARG A C 1
ATOM 567 O O . ARG A 1 108 ? -24.152 29.501 139.527 1.00 13.72 104 ARG A O 1
ATOM 575 N N . PHE A 1 109 ? -23.053 29.471 141.509 1.00 13.98 105 PHE A N 1
ATOM 576 C CA . PHE A 1 109 ? -22.728 30.894 141.521 1.00 15.57 105 PHE A CA 1
ATOM 577 C C . PHE A 1 109 ? -21.319 31.074 140.973 1.00 15.28 105 PHE A C 1
ATOM 578 O O . PHE A 1 109 ? -20.358 30.550 141.550 1.00 15.24 105 PHE A O 1
ATOM 586 N N . GLU A 1 110 ? -21.188 31.789 139.853 1.00 13.51 106 GLU A N 1
ATOM 587 C CA . GLU A 1 110 ? -19.853 32.011 139.309 1.00 16.17 106 GLU A CA 1
ATOM 588 C C . GLU A 1 110 ? -19.045 32.974 140.163 1.00 14.63 106 GLU A C 1
ATOM 589 O O . GLU A 1 110 ? -17.816 32.923 140.130 1.00 15.51 106 GLU A O 1
ATOM 595 N N . GLY A 1 111 ? -19.699 33.836 140.934 1.00 15.07 107 GLY A N 1
ATOM 596 C CA . GLY A 1 111 ? -18.979 34.776 141.768 1.00 13.09 107 GLY A CA 1
ATOM 597 C C . GLY A 1 111 ? -19.870 35.678 142.591 1.00 13.85 107 GLY A C 1
ATOM 598 O O . GLY A 1 111 ? -20.767 36.322 142.045 1.00 17.08 107 GLY A O 1
ATOM 599 N N . VAL A 1 112 ? -19.654 35.719 143.909 1.00 14.53 108 VAL A N 1
ATOM 600 C CA . VAL A 1 112 ? -20.326 36.657 144.803 1.00 13.25 108 VAL A CA 1
ATOM 601 C C . VAL A 1 112 ? -19.256 37.307 145.667 1.00 16.54 108 VAL A C 1
ATOM 602 O O . VAL A 1 112 ? -18.517 36.607 146.375 1.00 18.07 108 VAL A O 1
ATOM 606 N N . ASN A 1 113 ? -19.161 38.632 145.612 1.00 14.08 109 ASN A N 1
ATOM 607 C CA . ASN A 1 113 ? -18.175 39.365 146.401 1.00 16.63 109 ASN A CA 1
ATOM 608 C C . ASN A 1 113 ? -18.853 40.030 147.600 1.00 18.92 109 ASN A C 1
ATOM 609 O O . ASN A 1 113 ? -19.741 40.875 147.424 1.00 18.34 109 ASN A O 1
ATOM 614 N N . GLN A 1 114 ? -18.427 39.676 148.812 1.00 14.46 110 GLN A N 1
ATOM 615 C CA . GLN A 1 114 ? -17.272 38.830 149.079 1.00 16.08 110 GLN A CA 1
ATOM 616 C C . GLN A 1 114 ? -17.645 37.520 149.772 1.00 20.82 110 GLN A C 1
ATOM 617 O O . GLN A 1 114 ? -17.009 36.476 149.530 1.00 22.05 110 GLN A O 1
ATOM 623 N N . THR A 1 115 ? -18.645 37.589 150.660 1.00 17.54 111 THR A N 1
ATOM 624 C CA . THR A 1 115 ? -19.229 36.429 151.318 1.00 18.61 111 THR A CA 1
ATOM 625 C C . THR A 1 115 ? -20.696 36.308 150.912 1.00 19.29 111 THR A C 1
ATOM 626 O O . THR A 1 115 ? -21.366 37.310 150.638 1.00 20.75 111 THR A O 1
ATOM 630 N N . ALA A 1 116 ? -21.197 35.076 150.864 1.00 16.49 112 ALA A N 1
ATOM 631 C CA . ALA A 1 116 ? -22.591 34.829 150.525 1.00 16.88 112 ALA A CA 1
ATOM 632 C C . ALA A 1 116 ? -23.198 33.819 151.485 1.00 18.36 112 ALA A C 1
ATOM 633 O O . ALA A 1 116 ? -22.550 32.839 151.865 1.00 20.60 112 ALA A O 1
ATOM 635 N N . GLU A 1 117 ? -24.439 34.068 151.879 1.00 18.99 113 GLU A N 1
ATOM 636 C CA . GLU A 1 117 ? -25.259 33.080 152.560 1.00 20.89 113 GLU A CA 1
ATOM 637 C C . GLU A 1 117 ? -26.521 32.896 151.746 1.00 18.72 113 GLU A C 1
ATOM 638 O O . GLU A 1 117 ? -27.156 33.881 151.357 1.00 18.81 113 GLU A O 1
ATOM 644 N N . VAL A 1 118 ? -26.869 31.645 151.482 1.00 16.56 114 VAL A N 1
ATOM 645 C CA . VAL A 1 118 ? -27.998 31.293 150.636 1.00 17.87 114 VAL A CA 1
ATOM 646 C C . VAL A 1 118 ? -29.074 30.628 151.482 1.00 18.96 114 VAL A C 1
ATOM 647 O O . VAL A 1 118 ? -28.783 29.729 152.281 1.00 21.47 114 VAL A O 1
ATOM 651 N N . PHE A 1 119 ? -30.323 31.038 151.271 1.00 18.61 115 PHE A N 1
ATOM 652 C CA . PHE A 1 119 ? -31.473 30.493 151.980 1.00 18.70 115 PHE A CA 1
ATOM 653 C C . PHE A 1 119 ? -32.524 30.078 150.962 1.00 20.34 115 PHE A C 1
ATOM 654 O O . PHE A 1 119 ? -32.873 30.867 150.078 1.00 21.75 115 PHE A O 1
ATOM 662 N N . VAL A 1 120 ? -33.025 28.845 151.084 1.00 18.36 116 VAL A N 1
ATOM 663 C CA . VAL A 1 120 ? -34.045 28.313 150.182 1.00 20.67 116 VAL A CA 1
ATOM 664 C C . VAL A 1 120 ? -35.280 27.968 151.007 1.00 21.93 116 VAL A C 1
ATOM 665 O O . VAL A 1 120 ? -35.221 27.107 151.893 1.00 21.07 116 VAL A O 1
ATOM 669 N N . ASN A 1 121 ? -36.389 28.653 150.727 1.00 18.33 117 ASN A N 1
ATOM 670 C CA . ASN A 1 121 ? -37.655 28.418 151.414 1.00 22.06 117 ASN A CA 1
ATOM 671 C C . ASN A 1 121 ? -37.517 28.586 152.924 1.00 23.41 117 ASN A C 1
ATOM 672 O O . ASN A 1 121 ? -38.162 27.884 153.705 1.00 24.10 117 ASN A O 1
ATOM 677 N N . GLY A 1 122 ? -36.664 29.511 153.344 1.00 23.50 118 GLY A N 1
ATOM 678 C CA . GLY A 1 122 ? -36.472 29.770 154.746 1.00 22.96 118 GLY A CA 1
ATOM 679 C C . GLY A 1 122 ? -35.360 28.988 155.419 1.00 25.89 118 GLY A C 1
ATOM 680 O O . GLY A 1 122 ? -35.115 29.210 156.613 1.00 26.94 118 GLY A O 1
ATOM 681 N N . LYS A 1 123 ? -34.671 28.084 154.708 1.00 21.85 119 LYS A N 1
ATOM 682 C CA . LYS A 1 123 ? -33.662 27.297 155.405 1.00 24.11 119 LYS A CA 1
ATOM 683 C C . LYS A 1 123 ? -32.259 27.578 154.864 1.00 23.52 119 LYS A C 1
ATOM 684 O O . LYS A 1 123 ? -32.078 27.739 153.653 1.00 21.61 119 LYS A O 1
ATOM 690 N N . PRO A 1 124 ? -31.257 27.657 155.737 1.00 25.53 120 PRO A N 1
ATOM 691 C CA . PRO A 1 124 ? -29.878 27.853 155.264 1.00 23.75 120 PRO A CA 1
ATOM 692 C C . PRO A 1 124 ? -29.466 26.719 154.344 1.00 21.49 120 PRO A C 1
ATOM 693 O O . PRO A 1 124 ? -29.605 25.544 154.686 1.00 25.13 120 PRO A O 1
ATOM 697 N N . ALA A 1 125 ? -28.983 27.074 153.150 1.00 21.94 121 ALA A N 1
ATOM 698 C CA . ALA A 1 125 ? -28.656 26.077 152.142 1.00 22.98 121 ALA A CA 1
ATOM 699 C C . ALA A 1 125 ? -27.197 26.052 151.727 1.00 23.18 121 ALA A C 1
ATOM 700 O O . ALA A 1 125 ? -26.772 25.072 151.105 1.00 25.31 121 ALA A O 1
ATOM 702 N N . GLY A 1 126 ? -26.422 27.083 152.039 1.00 25.94 122 GLY A N 1
ATOM 703 C CA . GLY A 1 126 ? -25.016 27.106 151.698 1.00 18.24 122 GLY A CA 1
ATOM 704 C C . GLY A 1 126 ? -24.401 28.460 151.965 1.00 19.53 122 GLY A C 1
ATOM 705 O O . GLY A 1 126 ? -25.109 29.468 151.984 1.00 21.28 122 GLY A O 1
ATOM 706 N N . GLU A 1 127 ? -23.092 28.505 152.197 1.00 19.46 123 GLU A N 1
ATOM 707 C CA . GLU A 1 127 ? -22.397 29.762 152.435 1.00 20.84 123 GLU A CA 1
ATOM 708 C C . GLU A 1 127 ? -21.080 29.723 151.691 1.00 18.49 123 GLU A C 1
ATOM 709 O O . GLU A 1 127 ? -20.543 28.652 151.411 1.00 17.89 123 GLU A O 1
ATOM 715 N N . HIS A 1 128 ? -20.550 30.903 151.392 1.00 14.11 124 HIS A N 1
ATOM 716 C CA . HIS A 1 128 ? -19.267 30.964 150.722 1.00 17.50 124 HIS A CA 1
ATOM 717 C C . HIS A 1 128 ? -18.535 32.234 151.118 1.00 18.30 124 HIS A C 1
ATOM 718 O O . HIS A 1 128 ? -19.137 33.300 151.249 1.00 15.87 124 HIS A O 1
ATOM 725 N N . THR A 1 129 ? -17.225 32.092 151.282 1.00 16.64 125 THR A N 1
ATOM 726 C CA . THR A 1 129 ? -16.312 33.174 151.601 1.00 17.78 125 THR A CA 1
ATOM 727 C C . THR A 1 129 ? -15.277 33.213 150.492 1.00 17.54 125 THR A C 1
ATOM 728 O O . THR A 1 129 ? -14.742 32.164 150.113 1.00 14.86 125 THR A O 1
ATOM 732 N N . GLY A 1 130 ? -15.000 34.411 149.977 1.00 15.63 126 GLY A N 1
ATOM 733 C CA . GLY A 1 130 ? -14.116 34.586 148.836 1.00 14.37 126 GLY A CA 1
ATOM 734 C C . GLY A 1 130 ? -14.897 35.091 147.636 1.00 16.11 126 GLY A C 1
ATOM 735 O O . GLY A 1 130 ? -15.837 34.430 147.178 1.00 15.17 126 GLY A O 1
ATOM 736 N N . GLY A 1 131 ? -14.541 36.269 147.135 1.00 15.99 127 GLY A N 1
ATOM 737 C CA . GLY A 1 131 ? -15.319 36.941 146.117 1.00 15.42 127 GLY A CA 1
ATOM 738 C C . GLY A 1 131 ? -14.939 36.627 144.685 1.00 16.53 127 GLY A C 1
ATOM 739 O O . GLY A 1 131 ? -15.464 37.261 143.763 1.00 16.67 127 GLY A O 1
ATOM 740 N N . TYR A 1 132 ? -14.041 35.668 144.449 1.00 16.06 128 TYR A N 1
ATOM 741 C CA . TYR A 1 132 ? -13.521 35.494 143.103 1.00 14.94 128 TYR A CA 1
ATOM 742 C C . TYR A 1 132 ? -13.607 34.076 142.575 1.00 14.78 128 TYR A C 1
ATOM 743 O O . TYR A 1 132 ? -13.211 33.846 141.434 1.00 15.65 128 TYR A O 1
ATOM 752 N N . THR A 1 133 ? -14.182 33.144 143.327 1.00 16.42 129 THR A N 1
ATOM 753 C CA . THR A 1 133 ? -14.253 31.752 142.918 1.00 15.07 129 THR A CA 1
ATOM 754 C C . THR A 1 133 ? -15.683 31.255 143.027 1.00 15.49 129 THR A C 1
ATOM 755 O O . THR A 1 133 ? -16.444 31.696 143.888 1.00 16.84 129 THR A O 1
ATOM 759 N N . ALA A 1 134 ? -16.024 30.293 142.180 1.00 14.97 130 ALA A N 1
ATOM 760 C CA . ALA A 1 134 ? -17.386 29.791 142.072 1.00 12.42 130 ALA A CA 1
ATOM 761 C C . ALA A 1 134 ? -17.739 28.856 143.233 1.00 12.88 130 ALA A C 1
ATOM 762 O O . ALA A 1 134 ? -16.873 28.325 143.929 1.00 13.14 130 ALA A O 1
ATOM 764 N N . PHE A 1 135 ? -19.040 28.660 143.444 1.00 12.81 131 PHE A N 1
ATOM 765 C CA . PHE A 1 135 ? -19.477 27.673 144.422 1.00 15.99 131 PHE A CA 1
ATOM 766 C C . PHE A 1 135 ? -20.850 27.130 144.041 1.00 15.56 131 PHE A C 1
ATOM 767 O O . PHE A 1 135 ? -21.636 27.791 143.350 1.00 12.62 131 PHE A O 1
ATOM 775 N N . ASN A 1 136 ? -21.121 25.907 144.502 1.00 15.68 132 ASN A N 1
ATOM 776 C CA . ASN A 1 136 ? -22.355 25.199 144.197 1.00 15.69 132 ASN A CA 1
ATOM 777 C C . ASN A 1 136 ? -23.220 25.098 145.440 1.00 17.62 132 ASN A C 1
ATOM 778 O O . ASN A 1 136 ? -22.704 24.897 146.547 1.00 16.58 132 ASN A O 1
ATOM 783 N N . VAL A 1 137 ? -24.533 25.218 145.253 1.00 15.90 133 VAL A N 1
ATOM 784 C CA . VAL A 1 137 ? -25.506 25.018 146.322 1.00 19.58 133 VAL A CA 1
ATOM 785 C C . VAL A 1 137 ? -26.508 23.957 145.884 1.00 17.66 133 VAL A C 1
ATOM 786 O O . VAL A 1 137 ? -27.142 24.091 144.834 1.00 18.95 133 VAL A O 1
ATOM 790 N N . ASP A 1 138 ? -26.668 22.923 146.699 1.00 16.96 134 ASP A N 1
ATOM 791 C CA . ASP A 1 138 ? -27.628 21.857 146.418 1.00 17.64 134 ASP A CA 1
ATOM 792 C C . ASP A 1 138 ? -29.014 22.306 146.883 1.00 22.82 134 ASP A C 1
ATOM 793 O O . ASP A 1 138 ? -29.250 22.490 148.084 1.00 21.46 134 ASP A O 1
ATOM 798 N N . LEU A 1 139 ? -29.937 22.498 145.933 1.00 21.31 135 LEU A N 1
ATOM 799 C CA . LEU A 1 139 ? -31.283 22.927 146.298 1.00 20.97 135 LEU A CA 1
ATOM 800 C C . LEU A 1 139 ? -32.134 21.769 146.791 1.00 18.97 135 LEU A C 1
ATOM 801 O O . LEU A 1 139 ? -33.030 21.988 147.606 1.00 18.50 135 LEU A O 1
ATOM 806 N N . THR A 1 140 ? -31.853 20.550 146.328 1.00 19.31 136 THR A N 1
ATOM 807 C CA . THR A 1 140 ? -32.782 19.422 146.457 1.00 22.10 136 THR A CA 1
ATOM 808 C C . THR A 1 140 ? -33.356 19.232 147.856 1.00 22.05 136 THR A C 1
ATOM 809 O O . THR A 1 140 ? -34.577 19.034 147.963 1.00 22.57 136 THR A O 1
ATOM 813 N N . PRO A 1 141 ? -32.574 19.269 148.946 1.00 21.55 137 PRO A N 1
ATOM 814 C CA . PRO A 1 141 ? -33.170 19.025 150.269 1.00 20.55 137 PRO A CA 1
ATOM 815 C C . PRO A 1 141 ? -34.229 20.030 150.657 1.00 20.53 137 PRO A C 1
ATOM 816 O O . PRO A 1 141 ? -34.981 19.775 151.602 1.00 23.16 137 PRO A O 1
ATOM 820 N N . PHE A 1 142 ? -34.318 21.159 149.970 1.00 22.08 138 PHE A N 1
ATOM 821 C CA . PHE A 1 142 ? -35.093 22.290 150.438 1.00 20.86 138 PHE A CA 1
ATOM 822 C C . PHE A 1 142 ? -36.230 22.666 149.514 1.00 20.98 138 PHE A C 1
ATOM 823 O O . PHE A 1 142 ? -36.937 23.638 149.796 1.00 20.79 138 PHE A O 1
ATOM 831 N N . LEU A 1 143 ? -36.422 21.947 148.423 1.00 22.67 139 LEU A N 1
ATOM 832 C CA . LEU A 1 143 ? -37.459 22.316 147.477 1.00 22.75 139 LEU A CA 1
ATOM 833 C C . LEU A 1 143 ? -38.836 21.905 147.995 1.00 25.77 139 LEU A C 1
ATOM 834 O O . LEU A 1 143 ? -38.996 20.889 148.678 1.00 23.88 139 LEU A O 1
ATOM 839 N N . GLU A 1 144 ? -39.829 22.734 147.685 1.00 28.12 140 GLU A N 1
ATOM 840 C CA . GLU A 1 144 ? -41.219 22.410 147.965 1.00 26.40 140 GLU A CA 1
ATOM 841 C C . GLU A 1 144 ? -41.758 21.495 146.875 1.00 27.60 140 GLU A C 1
ATOM 842 O O . GLU A 1 144 ? -41.543 21.744 145.683 1.00 23.64 140 GLU A O 1
ATOM 848 N N . ALA A 1 145 ? -42.456 20.431 147.284 1.00 29.25 141 ALA A N 1
ATOM 849 C CA . ALA A 1 145 ? -43.059 19.531 146.306 1.00 26.92 141 ALA A CA 1
ATOM 850 C C . ALA A 1 145 ? -44.067 20.266 145.432 1.00 26.75 141 ALA A C 1
ATOM 851 O O . ALA A 1 145 ? -44.296 19.881 144.280 1.00 27.03 141 ALA A O 1
ATOM 853 N N . SER A 1 146 ? -44.663 21.335 145.954 1.00 25.56 142 SER A N 1
ATOM 854 C CA . SER A 1 146 ? -45.615 22.118 145.176 1.00 26.42 142 SER A CA 1
ATOM 855 C C . SER A 1 146 ? -44.979 22.790 143.961 1.00 26.52 142 SER A C 1
ATOM 856 O O . SER A 1 146 ? -45.701 23.189 143.044 1.00 29.72 142 SER A O 1
ATOM 859 N N . GLY A 1 147 ? -43.653 22.926 143.927 1.00 25.46 143 GLY A N 1
ATOM 860 C CA . GLY A 1 147 ? -42.987 23.661 142.875 1.00 23.78 143 GLY A CA 1
ATOM 861 C C . GLY A 1 147 ? -42.812 25.153 143.121 1.00 26.17 143 GLY A C 1
ATOM 862 O O . GLY A 1 147 ? -42.080 25.810 142.357 1.00 26.40 143 GLY A O 1
ATOM 863 N N . GLU A 1 148 ? -43.454 25.718 144.145 1.00 25.55 144 GLU A N 1
ATOM 864 C CA . GLU A 1 148 ? -43.338 27.146 144.429 1.00 26.07 144 GLU A CA 1
ATOM 865 C C . GLU A 1 148 ? -42.118 27.355 145.315 1.00 27.07 144 GLU A C 1
ATOM 866 O O . GLU A 1 148 ? -42.120 26.959 146.486 1.00 25.47 144 GLU A O 1
ATOM 872 N N . GLN A 1 149 ? -41.079 27.982 144.761 1.00 23.16 145 GLN A N 1
ATOM 873 C CA . GLN A 1 149 ? -39.817 28.131 145.468 1.00 22.85 145 GLN A CA 1
ATOM 874 C C . GLN A 1 149 ? -39.482 29.596 145.673 1.00 23.23 145 GLN A C 1
ATOM 875 O O . GLN A 1 149 ? -39.901 30.477 144.916 1.00 23.05 145 GLN A O 1
ATOM 881 N N . TYR A 1 150 ? -38.684 29.823 146.707 1.00 25.46 146 TYR A N 1
ATOM 882 C CA . TYR A 1 150 ? -38.209 31.136 147.097 1.00 20.68 146 TYR A CA 1
ATOM 883 C C . TYR A 1 150 ? -36.751 30.981 147.479 1.00 22.22 146 TYR A C 1
ATOM 884 O O . TYR A 1 150 ? -36.379 29.987 148.111 1.00 19.46 146 TYR A O 1
ATOM 893 N N . ILE A 1 151 ? -35.923 31.948 147.085 1.00 20.45 147 ILE A N 1
ATOM 894 C CA . ILE A 1 151 ? -34.520 31.957 147.476 1.00 17.78 147 ILE A CA 1
ATOM 895 C C . ILE A 1 151 ? -34.125 33.375 147.849 1.00 19.22 147 ILE A C 1
ATOM 896 O O . ILE A 1 151 ? -34.584 34.343 147.239 1.00 19.31 147 ILE A O 1
ATOM 901 N N . ALA A 1 152 ? -33.284 33.496 148.864 1.00 18.24 148 ALA A N 1
ATOM 902 C CA . ALA A 1 152 ? -32.644 34.758 149.181 1.00 16.02 148 ALA A CA 1
ATOM 903 C C . ALA A 1 152 ? -31.149 34.515 149.317 1.00 19.78 148 ALA A C 1
ATOM 904 O O . ALA A 1 152 ? -30.707 33.429 149.726 1.00 18.20 148 ALA A O 1
ATOM 906 N N . VAL A 1 153 ? -30.375 35.533 148.958 1.00 15.06 149 VAL A N 1
ATOM 907 C CA . VAL A 1 153 ? -28.930 35.507 149.102 1.00 17.37 149 VAL A CA 1
ATOM 908 C C . VAL A 1 153 ? -28.528 36.762 149.857 1.00 17.81 149 VAL A C 1
ATOM 909 O O . VAL A 1 153 ? -28.893 37.876 149.460 1.00 16.54 149 VAL A O 1
ATOM 913 N N . LYS A 1 154 ? -27.810 36.584 150.959 1.00 19.92 150 LYS A N 1
ATOM 914 C CA . LYS A 1 154 ? -27.233 37.688 151.713 1.00 18.29 150 LYS A CA 1
ATOM 915 C C . LYS A 1 154 ? -25.778 37.816 151.275 1.00 20.09 150 LYS A C 1
ATOM 916 O O . LYS A 1 154 ? -24.969 36.913 151.513 1.00 19.34 150 LYS A O 1
ATOM 922 N N . ALA A 1 155 ? -25.460 38.909 150.600 1.00 18.02 151 ALA A N 1
ATOM 923 C CA . ALA A 1 155 ? -24.106 39.177 150.151 1.00 20.12 151 ALA A CA 1
ATOM 924 C C . ALA A 1 155 ? -23.532 40.317 150.974 1.00 20.40 151 ALA A C 1
ATOM 925 O O . ALA A 1 155 ? -24.255 41.235 151.372 1.00 21.45 151 ALA A O 1
ATOM 927 N N . ASP A 1 156 ? -22.222 40.254 151.211 1.00 19.34 152 ASP A N 1
ATOM 928 C CA . ASP A 1 156 ? -21.520 41.205 152.068 1.00 20.36 152 ASP A CA 1
ATOM 929 C C . ASP A 1 156 ? -20.142 41.460 151.477 1.00 17.24 152 ASP A C 1
ATOM 930 O O . ASP A 1 156 ? -19.390 40.512 151.241 1.00 18.79 152 ASP A O 1
ATOM 935 N N . ASN A 1 157 ? -19.811 42.725 151.225 1.00 17.59 153 ASN A N 1
ATOM 936 C CA . ASN A 1 157 ? -18.475 43.085 150.753 1.00 19.26 153 ASN A CA 1
ATOM 937 C C . ASN A 1 157 ? -17.751 44.025 151.721 1.00 19.74 153 ASN A C 1
ATOM 938 O O . ASN A 1 157 ? -16.838 44.756 151.316 1.00 18.19 153 ASN A O 1
ATOM 943 N N . SER A 1 158 ? -18.130 44.020 152.996 1.00 20.40 154 SER A N 1
ATOM 944 C CA . SER A 1 158 ? -17.371 44.796 153.966 1.00 23.50 154 SER A CA 1
ATOM 945 C C . SER A 1 158 ? -16.077 44.068 154.325 1.00 21.15 154 SER A C 1
ATOM 946 O O . SER A 1 158 ? -15.938 42.853 154.138 1.00 19.61 154 SER A O 1
ATOM 949 N N . HIS A 1 159 ? -15.138 44.841 154.866 1.00 20.87 155 HIS A N 1
ATOM 950 C CA . HIS A 1 159 ? -13.810 44.342 155.186 1.00 20.85 155 HIS A CA 1
ATOM 951 C C . HIS A 1 159 ? -13.848 43.237 156.233 1.00 22.81 155 HIS A C 1
ATOM 952 O O . HIS A 1 159 ? -14.592 43.307 157.213 1.00 25.51 155 HIS A O 1
ATOM 959 N N . ARG A 1 160 ? -13.025 42.211 156.028 1.00 25.79 156 ARG A N 1
ATOM 960 C CA . ARG A 1 160 ? -12.816 41.167 157.030 1.00 23.21 156 ARG A CA 1
ATOM 961 C C . ARG A 1 160 ? -11.335 40.840 157.104 1.00 27.68 156 ARG A C 1
ATOM 962 O O . ARG A 1 160 ? -10.733 40.426 156.104 1.00 25.88 156 ARG A O 1
ATOM 970 N N . ASP A 1 161 ? -10.763 41.010 158.300 1.00 24.29 157 ASP A N 1
ATOM 971 C CA . ASP A 1 161 ? -9.334 40.813 158.493 1.00 26.21 157 ASP A CA 1
ATOM 972 C C . ASP A 1 161 ? -8.866 39.454 157.985 1.00 25.37 157 ASP A C 1
ATOM 973 O O . ASP A 1 161 ? -7.706 39.308 157.590 1.00 25.68 157 ASP A O 1
ATOM 978 N N . ASP A 1 162 ? -9.752 38.461 157.960 1.00 25.08 158 ASP A N 1
ATOM 979 C CA . ASP A 1 162 ? -9.374 37.087 157.653 1.00 23.90 158 ASP A CA 1
ATOM 980 C C . ASP A 1 162 ? -9.589 36.707 156.192 1.00 21.51 158 ASP A C 1
ATOM 981 O O . ASP A 1 162 ? -9.307 35.564 155.821 1.00 20.83 158 ASP A O 1
ATOM 986 N N . VAL A 1 163 ? -10.074 37.623 155.357 1.00 20.96 159 VAL A N 1
ATOM 987 C CA . VAL A 1 163 ? -10.413 37.294 153.971 1.00 19.05 159 VAL A CA 1
ATOM 988 C C . VAL A 1 163 ? -9.763 38.266 152.992 1.00 20.33 159 VAL A C 1
ATOM 989 O O . VAL A 1 163 ? -10.233 39.406 152.845 1.00 23.95 159 VAL A O 1
ATOM 993 N N . PRO A 1 164 ? -8.719 37.858 152.278 1.00 19.92 160 PRO A N 1
ATOM 994 C CA . PRO A 1 164 ? -8.131 38.725 151.277 1.00 19.00 160 PRO A CA 1
ATOM 995 C C . PRO A 1 164 ? -9.072 38.861 150.098 1.00 17.86 160 PRO A C 1
ATOM 996 O O . PRO A 1 164 ? -9.899 37.976 149.849 1.00 19.59 160 PRO A O 1
ATOM 1000 N N . PRO A 1 165 ? -8.979 39.945 149.338 1.00 17.44 161 PRO A N 1
ATOM 1001 C CA . PRO A 1 165 ? -7.982 41.013 149.452 1.00 19.76 161 PRO A CA 1
ATOM 1002 C C . PRO A 1 165 ? -8.254 41.974 150.625 1.00 22.64 161 PRO A C 1
ATOM 1003 O O . PRO A 1 165 ? -9.347 42.531 150.762 1.00 19.23 161 PRO A O 1
ATOM 1007 N N . LEU A 1 166 ? -7.245 42.166 151.470 1.00 22.18 162 LEU A N 1
ATOM 1008 C CA . LEU A 1 166 ? -7.407 43.035 152.628 1.00 21.82 162 LEU A CA 1
ATOM 1009 C C . LEU A 1 166 ? -7.343 44.502 152.232 1.00 23.02 162 LEU A C 1
ATOM 1010 O O . LEU A 1 166 ? -8.015 45.345 152.838 1.00 22.79 162 LEU A O 1
ATOM 1015 N N . SER A 1 167 ? -6.544 44.818 151.223 1.00 23.66 163 SER A N 1
ATOM 1016 C CA . SER A 1 167 ? -6.455 46.161 150.679 1.00 24.57 163 SER A CA 1
ATOM 1017 C C . SER A 1 167 ? -5.761 46.039 149.338 1.00 25.59 163 SER A C 1
ATOM 1018 O O . SER A 1 167 ? -4.966 45.118 149.117 1.00 26.40 163 SER A O 1
ATOM 1021 N N . ALA A 1 168 ? -6.082 46.961 148.445 1.00 24.99 164 ALA A N 1
ATOM 1022 C CA . ALA A 1 168 ? -5.523 46.959 147.104 1.00 25.67 164 ALA A CA 1
ATOM 1023 C C . ALA A 1 168 ? -5.977 48.248 146.461 1.00 29.74 164 ALA A C 1
ATOM 1024 O O . ALA A 1 168 ? -6.797 48.982 147.018 1.00 35.09 164 ALA A O 1
ATOM 1026 N N . ASP A 1 169 ? -5.441 48.521 145.279 1.00 30.72 165 ASP A N 1
ATOM 1027 C CA . ASP A 1 169 ? -5.828 49.728 144.572 1.00 37.96 165 ASP A CA 1
ATOM 1028 C C . ASP A 1 169 ? -6.916 49.470 143.537 1.00 37.19 165 ASP A C 1
ATOM 1029 O O . ASP A 1 169 ? -7.112 50.293 142.649 1.00 41.35 165 ASP A O 1
ATOM 1034 N N . PHE A 1 170 ? -7.614 48.343 143.618 1.00 32.01 166 PHE A N 1
ATOM 1035 C CA . PHE A 1 170 ? -8.794 48.141 142.796 1.00 28.46 166 PHE A CA 1
ATOM 1036 C C . PHE A 1 170 ? -10.036 48.041 143.682 1.00 28.06 166 PHE A C 1
ATOM 1037 O O . PHE A 1 170 ? -9.964 47.698 144.869 1.00 24.79 166 PHE A O 1
ATOM 1045 N N . THR A 1 171 ? -11.179 48.373 143.085 1.00 27.70 167 THR A N 1
ATOM 1046 C CA . THR A 1 171 ? -12.450 48.422 143.791 1.00 21.01 167 THR A CA 1
ATOM 1047 C C . THR A 1 171 ? -12.979 47.030 144.104 1.00 20.71 167 THR A C 1
ATOM 1048 O O . THR A 1 171 ? -12.938 46.129 143.266 1.00 21.91 167 THR A O 1
ATOM 1052 N N . PHE A 1 172 ? -13.500 46.860 145.316 1.00 21.38 168 PHE A N 1
ATOM 1053 C CA . PHE A 1 172 ? -14.097 45.592 145.746 1.00 20.57 168 PHE A CA 1
ATOM 1054 C C . PHE A 1 172 ? -15.618 45.605 145.538 1.00 19.34 168 PHE A C 1
ATOM 1055 O O . PHE A 1 172 ? -16.411 45.526 146.493 1.00 16.59 168 PHE A O 1
ATOM 1063 N N . PHE A 1 173 ? -16.036 45.743 144.272 1.00 17.85 169 PHE A N 1
ATOM 1064 C CA . PHE A 1 173 ? -17.465 45.798 143.944 1.00 16.92 169 PHE A CA 1
ATOM 1065 C C . PHE A 1 173 ? -18.225 44.666 144.618 1.00 17.35 169 PHE A C 1
ATOM 1066 O O . PHE A 1 173 ? -17.842 43.500 144.505 1.00 17.00 169 PHE A O 1
ATOM 1074 N N . GLY A 1 174 ? -19.312 45.003 145.304 1.00 17.27 170 GLY A N 1
ATOM 1075 C CA . GLY A 1 174 ? -20.117 43.994 145.971 1.00 18.15 170 GLY A CA 1
ATOM 1076 C C . GLY A 1 174 ? -21.256 43.452 145.121 1.00 17.03 170 GLY A C 1
ATOM 1077 O O . GLY A 1 174 ? -21.779 44.132 144.249 1.00 15.83 170 GLY A O 1
ATOM 1078 N N . GLY A 1 175 ? -21.640 42.205 145.389 1.00 17.30 171 GLY A N 1
ATOM 1079 C CA . GLY A 1 175 ? -22.883 41.651 144.883 1.00 15.33 171 GLY A CA 1
ATOM 1080 C C . GLY A 1 175 ? -22.675 40.388 144.069 1.00 16.65 171 GLY A C 1
ATOM 1081 O O . GLY A 1 175 ? -21.569 39.840 143.971 1.00 14.71 171 GLY A O 1
ATOM 1082 N N . ILE A 1 176 ? -23.775 39.909 143.482 1.00 15.09 172 ILE A N 1
ATOM 1083 C CA . ILE A 1 176 ? -23.696 38.729 142.624 1.00 15.12 172 ILE A CA 1
ATOM 1084 C C . ILE A 1 176 ? -23.294 39.195 141.228 1.00 15.66 172 ILE A C 1
ATOM 1085 O O . ILE A 1 176 ? -24.134 39.376 140.331 1.00 12.51 172 ILE A O 1
ATOM 1090 N N . TYR A 1 177 ? -21.998 39.406 141.043 1.00 15.07 173 TYR A N 1
ATOM 1091 C CA . TYR A 1 177 ? -21.524 40.145 139.886 1.00 14.97 173 TYR A CA 1
ATOM 1092 C C . TYR A 1 177 ? -21.175 39.240 138.715 1.00 12.38 173 TYR A C 1
ATOM 1093 O O . TYR A 1 177 ? -20.734 39.750 137.684 1.00 13.45 173 TYR A O 1
ATOM 1102 N N . ARG A 1 178 ? -21.358 37.929 138.845 1.00 13.06 174 ARG A N 1
ATOM 1103 C CA . ARG A 1 178 ? -21.158 36.951 137.785 1.00 12.63 174 ARG A CA 1
ATOM 1104 C C . ARG A 1 178 ? -22.418 36.107 137.681 1.00 14.07 174 ARG A C 1
ATOM 1105 O O . ARG A 1 178 ? -23.205 36.047 138.631 1.00 12.59 174 ARG A O 1
ATOM 1113 N N . PRO A 1 179 ? -22.645 35.436 136.546 1.00 14.31 175 PRO A N 1
ATOM 1114 C CA . PRO A 1 179 ? -23.928 34.737 136.358 1.00 13.44 175 PRO A CA 1
ATOM 1115 C C . PRO A 1 179 ? -24.130 33.619 137.367 1.00 17.98 175 PRO A C 1
ATOM 1116 O O . PRO A 1 179 ? -23.215 33.195 138.086 1.00 16.40 175 PRO A O 1
ATOM 1120 N N . VAL A 1 180 ? -25.386 33.166 137.431 1.00 15.99 176 VAL A N 1
ATOM 1121 C CA . VAL A 1 180 ? -25.813 32.059 138.272 1.00 14.61 176 VAL A CA 1
ATOM 1122 C C . VAL A 1 180 ? -26.552 31.068 137.380 1.00 16.77 176 VAL A C 1
ATOM 1123 O O . VAL A 1 180 ? -27.294 31.462 136.472 1.00 15.42 176 VAL A O 1
ATOM 1127 N N . HIS A 1 181 ? -26.336 29.781 137.627 1.00 17.17 177 HIS A N 1
ATOM 1128 C CA . HIS A 1 181 ? -26.863 28.727 136.777 1.00 15.72 177 HIS A CA 1
ATOM 1129 C C . HIS A 1 181 ? -27.618 27.708 137.608 1.00 18.10 177 HIS A C 1
ATOM 1130 O O . HIS A 1 181 ? -27.207 27.366 138.726 1.00 16.96 177 HIS A O 1
ATOM 1137 N N . LEU A 1 182 ? -28.689 27.191 137.017 1.00 17.08 178 LEU A N 1
ATOM 1138 C CA . LEU A 1 182 ? -29.483 26.120 137.588 1.00 16.44 178 LEU A CA 1
ATOM 1139 C C . LEU A 1 182 ? -29.078 24.840 136.873 1.00 18.08 178 LEU A C 1
ATOM 1140 O O . LEU A 1 182 ? -29.154 24.763 135.643 1.00 17.49 178 LEU A O 1
ATOM 1145 N N . ILE A 1 183 ? -28.618 23.853 137.631 1.00 17.04 179 ILE A N 1
ATOM 1146 C CA . ILE A 1 183 ? -28.094 22.624 137.056 1.00 16.69 179 ILE A CA 1
ATOM 1147 C C . ILE A 1 183 ? -28.937 21.456 137.548 1.00 18.03 179 ILE A C 1
ATOM 1148 O O . ILE A 1 183 ? -29.164 21.303 138.757 1.00 17.60 179 ILE A O 1
ATOM 1153 N N . THR A 1 184 ? -29.411 20.651 136.610 1.00 16.49 180 THR A N 1
ATOM 1154 C CA . THR A 1 184 ? -30.143 19.432 136.917 1.00 20.28 180 THR A CA 1
ATOM 1155 C C . THR A 1 184 ? -29.280 18.242 136.533 1.00 19.56 180 THR A C 1
ATOM 1156 O O . THR A 1 184 ? -28.742 18.197 135.423 1.00 21.45 180 THR A O 1
ATOM 1160 N N . THR A 1 185 ? -29.140 17.289 137.448 1.00 17.03 181 THR A N 1
ATOM 1161 C CA . THR A 1 185 ? -28.430 16.048 137.179 1.00 18.33 181 THR A CA 1
ATOM 1162 C C . THR A 1 185 ? -29.264 14.880 137.685 1.00 22.96 181 THR A C 1
ATOM 1163 O O . THR A 1 185 ? -30.292 15.057 138.349 1.00 22.10 181 THR A O 1
ATOM 1167 N N . GLY A 1 186 ? -28.800 13.667 137.380 1.00 20.89 182 GLY A N 1
ATOM 1168 C CA . GLY A 1 186 ? -29.328 12.488 138.029 1.00 19.84 182 GLY A CA 1
ATOM 1169 C C . GLY A 1 186 ? -28.746 12.367 139.418 1.00 22.98 182 GLY A C 1
ATOM 1170 O O . GLY A 1 186 ? -27.898 13.154 139.838 1.00 21.30 182 GLY A O 1
ATOM 1171 N N . GLU A 1 187 ? -29.202 11.348 140.143 1.00 22.27 183 GLU A N 1
ATOM 1172 C CA . GLU A 1 187 ? -28.736 11.174 141.511 1.00 21.98 183 GLU A CA 1
ATOM 1173 C C . GLU A 1 187 ? -27.355 10.560 141.594 1.00 20.70 183 GLU A C 1
ATOM 1174 O O . GLU A 1 187 ? -26.786 10.524 142.690 1.00 22.12 183 GLU A O 1
ATOM 1180 N N . GLN A 1 188 ? -26.830 10.037 140.489 1.00 19.16 184 GLN A N 1
ATOM 1181 C CA . GLN A 1 188 ? -25.409 9.725 140.366 1.00 21.44 184 GLN A CA 1
ATOM 1182 C C . GLN A 1 188 ? -24.808 10.749 139.420 1.00 19.17 184 GLN A C 1
ATOM 1183 O O . GLN A 1 188 ? -25.343 10.968 138.331 1.00 19.42 184 GLN A O 1
ATOM 1189 N N . HIS A 1 189 ? -23.731 11.405 139.845 1.00 19.28 185 HIS A N 1
ATOM 1190 C CA . HIS A 1 189 ? -23.231 12.526 139.064 1.00 17.98 185 HIS A CA 1
ATOM 1191 C C . HIS A 1 189 ? -21.779 12.795 139.412 1.00 20.07 185 HIS A C 1
ATOM 1192 O O . HIS A 1 189 ? -21.280 12.357 140.446 1.00 19.55 185 HIS A O 1
ATOM 1199 N N . PHE A 1 190 ? -21.105 13.524 138.526 1.00 20.34 186 PHE A N 1
ATOM 1200 C CA . PHE A 1 190 ? -19.801 14.065 138.868 1.00 16.88 186 PHE A CA 1
ATOM 1201 C C . PHE A 1 190 ? -19.963 15.035 140.029 1.00 19.28 186 PHE A C 1
ATOM 1202 O O . PHE A 1 190 ? -20.948 15.778 140.103 1.00 16.73 186 PHE A O 1
ATOM 1210 N N . SER A 1 191 ? -18.993 15.025 140.940 1.00 17.09 187 SER A N 1
ATOM 1211 C CA . SER A 1 191 ? -19.187 15.690 142.219 1.00 17.04 187 SER A CA 1
ATOM 1212 C C . SER A 1 191 ? -19.421 17.184 142.057 1.00 18.73 187 SER A C 1
ATOM 1213 O O . SER A 1 191 ? -18.795 17.852 141.224 1.00 16.13 187 SER A O 1
ATOM 1216 N N . MET A 1 192 ? -20.326 17.700 142.883 1.00 18.17 188 MET A N 1
ATOM 1217 C CA . MET A 1 192 ? -20.618 19.119 143.000 1.00 17.69 188 MET A CA 1
ATOM 1218 C C . MET A 1 192 ? -19.986 19.723 144.241 1.00 19.12 188 MET A C 1
ATOM 1219 O O . MET A 1 192 ? -20.198 20.907 144.514 1.00 18.46 188 MET A O 1
ATOM 1224 N N . SER A 1 193 ? -19.211 18.951 145.003 1.00 17.47 189 SER A N 1
ATOM 1225 C CA . SER A 1 193 ? -18.764 19.428 146.306 1.00 20.89 189 SER A CA 1
ATOM 1226 C C . SER A 1 193 ? -17.240 19.445 146.450 1.00 21.27 189 SER A C 1
ATOM 1227 O O . SER A 1 193 ? -16.736 19.501 147.576 1.00 21.33 189 SER A O 1
ATOM 1230 N N . ASP A 1 194 ? -16.494 19.446 145.342 1.00 18.51 190 ASP A N 1
ATOM 1231 C CA . ASP A 1 194 ? -15.031 19.444 145.382 1.00 14.89 190 ASP A CA 1
ATOM 1232 C C . ASP A 1 194 ? -14.512 20.852 145.102 1.00 18.58 190 ASP A C 1
ATOM 1233 O O . ASP A 1 194 ? -14.016 21.164 144.008 1.00 16.34 190 ASP A O 1
ATOM 1238 N N . TYR A 1 195 ? -14.626 21.716 146.116 1.00 15.77 191 TYR A N 1
ATOM 1239 C CA . TYR A 1 195 ? -14.128 23.097 146.034 1.00 15.59 191 TYR A CA 1
ATOM 1240 C C . TYR A 1 195 ? -14.666 23.822 144.809 1.00 17.03 191 TYR A C 1
ATOM 1241 O O . TYR A 1 195 ? -13.968 24.637 144.204 1.00 15.18 191 TYR A O 1
ATOM 1250 N N . GLY A 1 196 ? -15.901 23.523 144.419 1.00 14.44 192 GLY A N 1
ATOM 1251 C CA . GLY A 1 196 ? -16.483 24.177 143.270 1.00 14.30 192 GLY A CA 1
ATOM 1252 C C . GLY A 1 196 ? -15.902 23.782 141.932 1.00 18.29 192 GLY A C 1
ATOM 1253 O O . GLY A 1 196 ? -16.324 24.338 140.910 1.00 17.66 192 GLY A O 1
ATOM 1254 N N . GLY A 1 197 ? -14.939 22.847 141.896 1.00 15.89 193 GLY A N 1
ATOM 1255 C CA . GLY A 1 197 ? -14.373 22.408 140.646 1.00 14.10 193 GLY A CA 1
ATOM 1256 C C . GLY A 1 197 ? -15.309 21.478 139.901 1.00 17.46 193 GLY A C 1
ATOM 1257 O O . GLY A 1 197 ? -16.386 21.104 140.377 1.00 18.51 193 GLY A O 1
ATOM 1258 N N . PRO A 1 198 ? -14.904 21.100 138.688 1.00 16.55 194 PRO A N 1
ATOM 1259 C CA . PRO A 1 198 ? -15.769 20.246 137.859 1.00 14.22 194 PRO A CA 1
ATOM 1260 C C . PRO A 1 198 ? -15.850 18.794 138.324 1.00 16.44 194 PRO A C 1
ATOM 1261 O O . PRO A 1 198 ? -16.725 18.066 137.838 1.00 15.41 194 PRO A O 1
ATOM 1265 N N . GLY A 1 199 ? -14.996 18.344 139.250 1.00 17.11 195 GLY A N 1
ATOM 1266 C CA . GLY A 1 199 ? -14.987 16.935 139.608 1.00 15.47 195 GLY A CA 1
ATOM 1267 C C . GLY A 1 199 ? -14.388 16.036 138.546 1.00 14.84 195 GLY A C 1
ATOM 1268 O O . GLY A 1 199 ? -14.436 14.806 138.668 1.00 14.83 195 GLY A O 1
ATOM 1269 N N . ILE A 1 200 ? -13.845 16.623 137.492 1.00 13.84 196 ILE A N 1
ATOM 1270 C CA . ILE A 1 200 ? -13.152 15.917 136.428 1.00 15.07 196 ILE A CA 1
ATOM 1271 C C . ILE A 1 200 ? -11.840 16.655 136.212 1.00 16.81 196 ILE A C 1
ATOM 1272 O O . ILE A 1 200 ? -11.851 17.836 135.853 1.00 16.37 196 ILE A O 1
ATOM 1277 N N . TYR A 1 201 ? -10.717 15.977 136.435 1.00 15.73 197 TYR A N 1
ATOM 1278 C CA . TYR A 1 201 ? -9.418 16.637 136.431 1.00 17.84 197 TYR A CA 1
ATOM 1279 C C . TYR A 1 201 ? -8.481 15.916 135.477 1.00 19.28 197 TYR A C 1
ATOM 1280 O O . TYR A 1 201 ? -8.144 14.746 135.687 1.00 19.73 197 TYR A O 1
ATOM 1289 N N . ILE A 1 202 ? -8.067 16.627 134.438 1.00 16.13 198 ILE A N 1
ATOM 1290 C CA . ILE A 1 202 ? -7.328 16.061 133.324 1.00 18.64 198 ILE A CA 1
ATOM 1291 C C . ILE A 1 202 ? -5.867 16.412 133.491 1.00 21.40 198 ILE A C 1
ATOM 1292 O O . ILE A 1 202 ? -5.521 17.569 133.767 1.00 23.02 198 ILE A O 1
ATOM 1297 N N . THR A 1 203 ? -5.014 15.434 133.271 1.00 20.33 199 THR A N 1
ATOM 1298 C CA . THR A 1 203 ? -3.577 15.598 133.347 1.00 20.45 199 THR A CA 1
ATOM 1299 C C . THR A 1 203 ? -2.972 14.972 132.101 1.00 21.25 199 THR A C 1
ATOM 1300 O O . THR A 1 203 ? -3.491 13.967 131.603 1.00 23.21 199 THR A O 1
ATOM 1304 N N . THR A 1 204 ? -1.891 15.569 131.586 1.00 17.26 200 THR A N 1
ATOM 1305 C CA . THR A 1 204 ? -1.130 15.012 130.466 1.00 19.70 200 THR A CA 1
ATOM 1306 C C . THR A 1 204 ? 0.294 14.744 130.963 1.00 22.77 200 THR A C 1
ATOM 1307 O O . THR A 1 204 ? 1.208 15.563 130.758 1.00 18.47 200 THR A O 1
ATOM 1311 N N . PRO A 1 205 ? 0.520 13.601 131.626 1.00 23.53 201 PRO A N 1
ATOM 1312 C CA . PRO A 1 205 ? 1.854 13.331 132.205 1.00 22.29 201 PRO A CA 1
ATOM 1313 C C . PRO A 1 205 ? 2.942 13.069 131.174 1.00 21.93 201 PRO A C 1
ATOM 1314 O O . PRO A 1 205 ? 4.132 13.134 131.512 1.00 18.60 201 PRO A O 1
ATOM 1318 N N . ARG A 1 206 ? 2.587 12.768 129.933 1.00 21.75 202 ARG A N 1
ATOM 1319 C CA . ARG A 1 206 ? 3.573 12.593 128.883 1.00 19.82 202 ARG A CA 1
ATOM 1320 C C . ARG A 1 206 ? 3.008 13.223 127.624 1.00 19.19 202 ARG A C 1
ATOM 1321 O O . ARG A 1 206 ? 1.889 12.900 127.221 1.00 21.42 202 ARG A O 1
ATOM 1329 N N . VAL A 1 207 ? 3.761 14.136 127.019 1.00 18.85 203 VAL A N 1
ATOM 1330 C CA . VAL A 1 207 ? 3.378 14.719 125.739 1.00 21.49 203 VAL A CA 1
ATOM 1331 C C . VAL A 1 207 ? 4.614 14.822 124.861 1.00 22.13 203 VAL A C 1
ATOM 1332 O O . VAL A 1 207 ? 5.614 15.422 125.263 1.00 21.51 203 VAL A O 1
ATOM 1336 N N . THR A 1 208 ? 4.540 14.243 123.668 1.00 25.10 204 THR A N 1
ATOM 1337 C CA . THR A 1 208 ? 5.500 14.419 122.588 1.00 24.21 204 THR A CA 1
ATOM 1338 C C . THR A 1 208 ? 4.712 14.830 121.360 1.00 26.50 204 THR A C 1
ATOM 1339 O O . THR A 1 208 ? 3.478 14.851 121.386 1.00 23.74 204 THR A O 1
ATOM 1343 N N . PRO A 1 209 ? 5.384 15.159 120.250 1.00 26.81 205 PRO A N 1
ATOM 1344 C CA . PRO A 1 209 ? 4.610 15.500 119.039 1.00 27.23 205 PRO A CA 1
ATOM 1345 C C . PRO A 1 209 ? 3.806 14.334 118.487 1.00 34.24 205 PRO A C 1
ATOM 1346 O O . PRO A 1 209 ? 2.782 14.562 117.826 1.00 34.61 205 PRO A O 1
ATOM 1350 N N . HIS A 1 210 ? 4.223 13.094 118.753 1.00 31.73 206 HIS A N 1
ATOM 1351 C CA . HIS A 1 210 ? 3.659 11.926 118.094 1.00 36.71 206 HIS A CA 1
ATOM 1352 C C . HIS A 1 210 ? 2.755 11.094 118.989 1.00 35.22 206 HIS A C 1
ATOM 1353 O O . HIS A 1 210 ? 2.167 10.117 118.516 1.00 34.78 206 HIS A O 1
ATOM 1360 N N . GLY A 1 211 ? 2.624 11.451 120.257 1.00 31.85 207 GLY A N 1
ATOM 1361 C CA . GLY A 1 211 ? 1.765 10.708 121.143 1.00 26.48 207 GLY A CA 1
ATOM 1362 C C . GLY A 1 211 ? 1.794 11.330 122.516 1.00 28.38 207 GLY A C 1
ATOM 1363 O O . GLY A 1 211 ? 2.732 12.050 122.875 1.00 28.37 207 GLY A O 1
ATOM 1364 N N . ALA A 1 212 ? 0.741 11.037 123.281 1.00 24.44 208 ALA A N 1
ATOM 1365 C CA . ALA A 1 212 ? 0.607 11.568 124.625 1.00 22.69 208 ALA A CA 1
ATOM 1366 C C . ALA A 1 212 ? -0.130 10.572 125.515 1.00 24.73 208 ALA A C 1
ATOM 1367 O O . ALA A 1 212 ? -0.895 9.725 125.042 1.00 23.02 208 ALA A O 1
ATOM 1369 N N . ASP A 1 213 ? 0.101 10.686 126.820 1.00 20.74 209 ASP A N 1
ATOM 1370 C CA . ASP A 1 213 ? -0.695 9.976 127.813 1.00 22.92 209 ASP A CA 1
ATOM 1371 C C . ASP A 1 213 ? -1.622 10.971 128.503 1.00 22.27 209 ASP A C 1
ATOM 1372 O O . ASP A 1 213 ? -1.183 12.045 128.932 1.00 20.89 209 ASP A O 1
ATOM 1377 N N . VAL A 1 214 ? -2.900 10.627 128.591 1.00 23.13 210 VAL A N 1
ATOM 1378 C CA . VAL A 1 214 ? -3.903 11.468 129.235 1.00 21.53 210 VAL A CA 1
ATOM 1379 C C . VAL A 1 214 ? -4.513 10.688 130.385 1.00 22.40 210 VAL A C 1
ATOM 1380 O O . VAL A 1 214 ? -5.048 9.594 130.181 1.00 25.84 210 VAL A O 1
ATOM 1384 N N . THR A 1 215 ? -4.444 11.241 131.588 1.00 21.23 211 THR A N 1
ATOM 1385 C CA . THR A 1 215 ? -5.136 10.655 132.722 1.00 21.28 211 THR A CA 1
ATOM 1386 C C . THR A 1 215 ? -6.247 11.593 133.178 1.00 23.22 211 THR A C 1
ATOM 1387 O O . THR A 1 215 ? -6.051 12.806 133.266 1.00 25.03 211 THR A O 1
ATOM 1391 N N . ILE A 1 216 ? -7.416 11.028 133.459 1.00 23.38 212 ILE A N 1
ATOM 1392 C CA . ILE A 1 216 ? -8.576 11.792 133.901 1.00 21.86 212 ILE A CA 1
ATOM 1393 C C . ILE A 1 216 ? -9.001 11.257 135.263 1.00 20.90 212 ILE A C 1
ATOM 1394 O O . ILE A 1 216 ? -9.324 10.073 135.394 1.00 23.40 212 ILE A O 1
ATOM 1399 N N . THR A 1 217 ? -9.013 12.123 136.273 1.00 22.19 213 THR A N 1
ATOM 1400 C CA . THR A 1 217 ? -9.414 11.731 137.619 1.00 20.04 213 THR A CA 1
ATOM 1401 C C . THR A 1 217 ? -10.841 12.198 137.895 1.00 19.98 213 THR A C 1
ATOM 1402 O O . THR A 1 217 ? -11.132 13.398 137.821 1.00 19.06 213 THR A O 1
ATOM 1406 N N . TYR A 1 218 ? -11.720 11.252 138.230 1.00 16.74 214 TYR A N 1
ATOM 1407 C CA . TYR A 1 218 ? -13.149 11.508 138.378 1.00 18.78 214 TYR A CA 1
ATOM 1408 C C . TYR A 1 218 ? -13.556 11.451 139.842 1.00 18.92 214 TYR A C 1
ATOM 1409 O O . TYR A 1 218 ? -13.244 10.478 140.529 1.00 20.96 214 TYR A O 1
ATOM 1418 N N . HIS A 1 219 ? -14.285 12.470 140.304 1.00 15.48 215 HIS A N 1
ATOM 1419 C CA . HIS A 1 219 ? -14.942 12.435 141.605 1.00 18.29 215 HIS A CA 1
ATOM 1420 C C . HIS A 1 219 ? -16.430 12.202 141.359 1.00 22.09 215 HIS A C 1
ATOM 1421 O O . HIS A 1 219 ? -17.110 13.048 140.770 1.00 21.81 215 HIS A O 1
ATOM 1428 N N . LEU A 1 220 ? -16.934 11.060 141.814 1.00 17.68 216 LEU A N 1
ATOM 1429 C CA . LEU A 1 220 ? -18.301 10.645 141.555 1.00 19.88 216 LEU A CA 1
ATOM 1430 C C . LEU A 1 220 ? -19.100 10.594 142.850 1.00 19.52 216 LEU A C 1
ATOM 1431 O O . LEU A 1 220 ? -18.583 10.201 143.898 1.00 20.80 216 LEU A O 1
ATOM 1436 N N . GLN A 1 221 ? -20.372 10.949 142.767 1.00 18.16 217 GLN A N 1
ATOM 1437 C CA . GLN A 1 221 ? -21.252 10.910 143.921 1.00 22.34 217 GLN A CA 1
ATOM 1438 C C . GLN A 1 221 ? -22.528 10.148 143.580 1.00 21.95 217 GLN A C 1
ATOM 1439 O O . GLN A 1 221 ? -23.066 10.277 142.479 1.00 21.20 217 GLN A O 1
ATOM 1445 N N . ASN A 1 222 ? -23.000 9.350 144.533 1.00 22.10 218 ASN A N 1
ATOM 1446 C CA . ASN A 1 222 ? -24.287 8.672 144.451 1.00 23.99 218 ASN A CA 1
ATOM 1447 C C . ASN A 1 222 ? -25.167 9.193 145.576 1.00 26.29 218 ASN A C 1
ATOM 1448 O O . ASN A 1 222 ? -24.836 9.016 146.754 1.00 25.29 218 ASN A O 1
ATOM 1453 N N . CYS A 1 223 ? -26.283 9.827 145.216 1.00 25.46 219 CYS A N 1
ATOM 1454 C CA . CYS A 1 223 ? -27.171 10.439 146.197 1.00 25.16 219 CYS A CA 1
ATOM 1455 C C . CYS A 1 223 ? -28.360 9.564 146.552 1.00 28.74 219 CYS A C 1
ATOM 1456 O O . CYS A 1 223 ? -29.142 9.934 147.432 1.00 33.02 219 CYS A O 1
ATOM 1459 N N . SER A 1 224 ? -28.513 8.424 145.894 1.00 30.59 220 SER A N 1
ATOM 1460 C CA . SER A 1 224 ? -29.608 7.496 146.135 1.00 28.48 220 SER A CA 1
ATOM 1461 C C . SER A 1 224 ? -29.335 6.628 147.374 1.00 27.49 220 SER A C 1
ATOM 1462 O O . SER A 1 224 ? -28.195 6.496 147.838 1.00 27.52 220 SER A O 1
ATOM 1465 N N . ASP A 1 225 ? -30.403 6.029 147.910 1.00 23.79 221 ASP A N 1
ATOM 1466 C CA . ASP A 1 225 ? -30.292 5.161 149.076 1.00 27.26 221 ASP A CA 1
ATOM 1467 C C . ASP A 1 225 ? -30.015 3.712 148.713 1.00 33.75 221 ASP A C 1
ATOM 1468 O O . ASP A 1 225 ? -30.057 2.846 149.595 1.00 34.99 221 ASP A O 1
ATOM 1473 N N . ALA A 1 226 ? -29.738 3.426 147.440 1.00 31.67 222 ALA A N 1
ATOM 1474 C CA . ALA A 1 226 ? -29.354 2.104 146.987 1.00 26.23 222 ALA A CA 1
ATOM 1475 C C . ALA A 1 226 ? -27.964 2.151 146.363 1.00 25.89 222 ALA A C 1
ATOM 1476 O O . ALA A 1 226 ? -27.592 3.160 145.750 1.00 24.67 222 ALA A O 1
ATOM 1478 N N . PRO A 1 227 ? -27.172 1.086 146.501 1.00 25.27 223 PRO A N 1
ATOM 1479 C CA . PRO A 1 227 ? -25.948 0.983 145.696 1.00 25.44 223 PRO A CA 1
ATOM 1480 C C . PRO A 1 227 ? -26.312 1.022 144.219 1.00 25.12 223 PRO A C 1
ATOM 1481 O O . PRO A 1 227 ? -27.441 0.718 143.828 1.00 25.39 223 PRO A O 1
ATOM 1485 N N . GLN A 1 228 ? -25.364 1.448 143.392 1.00 21.07 224 GLN A N 1
ATOM 1486 C CA . GLN A 1 228 ? -25.657 1.615 141.979 1.00 20.72 224 GLN A CA 1
ATOM 1487 C C . GLN A 1 228 ? -24.453 1.195 141.160 1.00 23.49 224 GLN A C 1
ATOM 1488 O O . GLN A 1 228 ? -23.316 1.534 141.496 1.00 21.73 224 GLN A O 1
ATOM 1494 N N . ALA A 1 229 ? -24.714 0.461 140.089 1.00 22.20 225 ALA A N 1
ATOM 1495 C CA . ALA A 1 229 ? -23.700 0.074 139.119 1.00 20.70 225 ALA A CA 1
ATOM 1496 C C . ALA A 1 229 ? -23.787 1.013 137.918 1.00 21.51 225 ALA A C 1
ATOM 1497 O O . ALA A 1 229 ? -24.855 1.148 137.310 1.00 23.75 225 ALA A O 1
ATOM 1499 N N . LEU A 1 230 ? -22.673 1.657 137.579 1.00 18.53 226 LEU A N 1
ATOM 1500 C CA . LEU A 1 230 ? -22.641 2.661 136.529 1.00 21.66 226 LEU A CA 1
ATOM 1501 C C . LEU A 1 230 ? -21.580 2.334 135.491 1.00 21.17 226 LEU A C 1
ATOM 1502 O O . LEU A 1 230 ? -20.640 1.575 135.733 1.00 18.50 226 LEU A O 1
ATOM 1507 N N . THR A 1 231 ? -21.715 2.959 134.333 1.00 22.40 227 THR A N 1
ATOM 1508 C CA . THR A 1 231 ? -20.628 2.988 133.376 1.00 22.35 227 THR A CA 1
ATOM 1509 C C . THR A 1 231 ? -20.229 4.430 133.108 1.00 21.00 227 THR A C 1
ATOM 1510 O O . THR A 1 231 ? -21.053 5.348 133.139 1.00 21.23 227 THR A O 1
ATOM 1514 N N . LEU A 1 232 ? -18.951 4.600 132.816 1.00 21.85 228 LEU A N 1
ATOM 1515 C CA . LEU A 1 232 ? -18.335 5.895 132.586 1.00 22.00 228 LEU A CA 1
ATOM 1516 C C . LEU A 1 232 ? -17.668 5.843 131.222 1.00 21.44 228 LEU A C 1
ATOM 1517 O O . LEU A 1 232 ? -16.748 5.046 131.017 1.00 23.85 228 LEU A O 1
ATOM 1522 N N . GLU A 1 233 ? -18.145 6.661 130.291 1.00 20.43 229 GLU A N 1
ATOM 1523 C CA . GLU A 1 233 ? -17.573 6.745 128.952 1.00 24.91 229 GLU A CA 1
ATOM 1524 C C . GLU A 1 233 ? -16.713 8.002 128.858 1.00 24.21 229 GLU A C 1
ATOM 1525 O O . GLU A 1 233 ? -17.201 9.116 129.098 1.00 23.27 229 GLU A O 1
ATOM 1531 N N . THR A 1 234 ? -15.446 7.818 128.492 1.00 20.53 230 THR A N 1
ATOM 1532 C CA . THR A 1 234 ? -14.468 8.894 128.376 1.00 19.14 230 THR A CA 1
ATOM 1533 C C . THR A 1 234 ? -14.040 8.978 126.920 1.00 21.63 230 THR A C 1
ATOM 1534 O O . THR A 1 234 ? -13.449 8.031 126.393 1.00 20.84 230 THR A O 1
ATOM 1538 N N . VAL A 1 235 ? -14.324 10.107 126.275 1.00 17.42 231 VAL A N 1
ATOM 1539 C CA . VAL A 1 235 ? -13.981 10.294 124.875 1.00 20.01 231 VAL A CA 1
ATOM 1540 C C . VAL A 1 235 ? -13.155 11.568 124.722 1.00 23.28 231 VAL A C 1
ATOM 1541 O O . VAL A 1 235 ? -13.561 12.641 125.188 1.00 19.14 231 VAL A O 1
ATOM 1545 N N . ILE A 1 236 ? -12.015 11.450 124.043 1.00 20.19 232 ILE A N 1
ATOM 1546 C CA . ILE A 1 236 ? -11.192 12.587 123.655 1.00 19.01 232 ILE A CA 1
ATOM 1547 C C . ILE A 1 236 ? -11.577 12.978 122.233 1.00 21.20 232 ILE A C 1
ATOM 1548 O O . ILE A 1 236 ? -11.372 12.203 121.294 1.00 20.96 232 ILE A O 1
ATOM 1553 N N . ARG A 1 237 ? -12.110 14.187 122.070 1.00 21.70 233 ARG A N 1
ATOM 1554 C CA . ARG A 1 237 ? -12.685 14.643 120.815 1.00 18.12 233 ARG A CA 1
ATOM 1555 C C . ARG A 1 237 ? -12.029 15.933 120.346 1.00 23.02 233 ARG A C 1
ATOM 1556 O O . ARG A 1 237 ? -11.666 16.792 121.159 1.00 22.29 233 ARG A O 1
ATOM 1564 N N . LYS A 1 238 ? -11.874 16.061 119.027 1.00 25.88 234 LYS A N 1
ATOM 1565 C CA . LYS A 1 238 ? -11.767 17.382 118.424 1.00 23.42 234 LYS A CA 1
ATOM 1566 C C . LYS A 1 238 ? -13.138 18.039 118.307 1.00 25.16 234 LYS A C 1
ATOM 1567 O O . LYS A 1 238 ? -13.293 19.232 118.595 1.00 28.66 234 LYS A O 1
ATOM 1573 N N . ASP A 1 239 ? -14.140 17.266 117.912 1.00 23.76 235 ASP A N 1
ATOM 1574 C CA . ASP A 1 239 ? -15.485 17.767 117.643 1.00 29.03 235 ASP A CA 1
ATOM 1575 C C . ASP A 1 239 ? -16.425 16.574 117.737 1.00 26.76 235 ASP A C 1
ATOM 1576 O O . ASP A 1 239 ? -15.996 15.459 118.063 1.00 24.07 235 ASP A O 1
ATOM 1581 N N . VAL A 1 240 ? -17.711 16.809 117.438 1.00 22.79 236 VAL A N 1
ATOM 1582 C CA . VAL A 1 240 ? -18.718 15.768 117.651 1.00 25.57 236 VAL A CA 1
ATOM 1583 C C . VAL A 1 240 ? -18.545 14.595 116.702 1.00 27.15 236 VAL A C 1
ATOM 1584 O O . VAL A 1 240 ? -19.076 13.517 116.973 1.00 26.31 236 VAL A O 1
ATOM 1588 N N . ALA A 1 241 ? -17.815 14.762 115.598 1.00 26.44 237 ALA A N 1
ATOM 1589 C CA . ALA A 1 241 ? -17.720 13.708 114.601 1.00 29.37 237 ALA A CA 1
ATOM 1590 C C . ALA A 1 241 ? -16.443 12.891 114.692 1.00 34.98 237 ALA A C 1
ATOM 1591 O O . ALA A 1 241 ? -16.372 11.827 114.070 1.00 45.65 237 ALA A O 1
ATOM 1593 N N . SER A 1 242 ? -15.435 13.351 115.424 1.00 28.74 238 SER A N 1
ATOM 1594 C CA . SER A 1 242 ? -14.144 12.676 115.456 1.00 30.65 238 SER A CA 1
ATOM 1595 C C . SER A 1 242 ? -13.659 12.525 116.887 1.00 29.74 238 SER A C 1
ATOM 1596 O O . SER A 1 242 ? -13.642 13.496 117.654 1.00 28.32 238 SER A O 1
ATOM 1599 N N . ALA A 1 243 ? -13.220 11.317 117.223 1.00 26.61 239 ALA A N 1
ATOM 1600 C CA . ALA A 1 243 ? -12.693 10.998 118.536 1.00 24.89 239 ALA A CA 1
ATOM 1601 C C . ALA A 1 243 ? -11.280 10.472 118.367 1.00 25.62 239 ALA A C 1
ATOM 1602 O O . ALA A 1 243 ? -11.002 9.747 117.411 1.00 28.08 239 ALA A O 1
ATOM 1604 N N . LEU A 1 244 ? -10.385 10.853 119.281 1.00 23.74 240 LEU A N 1
ATOM 1605 C CA . LEU A 1 244 ? -9.009 10.376 119.275 1.00 21.32 240 LEU A CA 1
ATOM 1606 C C . LEU A 1 244 ? -8.766 9.211 120.230 1.00 24.91 240 LEU A C 1
ATOM 1607 O O . LEU A 1 244 ? -7.736 8.539 120.121 1.00 24.79 240 LEU A O 1
ATOM 1612 N N . ALA A 1 245 ? -9.661 8.985 121.182 1.00 24.34 241 ALA A N 1
ATOM 1613 C CA . ALA A 1 245 ? -9.532 7.902 122.143 1.00 22.29 241 ALA A CA 1
ATOM 1614 C C . ALA A 1 245 ? -10.868 7.730 122.829 1.00 22.15 241 ALA A C 1
ATOM 1615 O O . ALA A 1 245 ? -11.580 8.711 123.050 1.00 21.93 241 ALA A O 1
ATOM 1617 N N . THR A 1 246 ? -11.210 6.488 123.139 1.00 25.96 242 THR A N 1
ATOM 1618 C CA . THR A 1 246 ? -12.448 6.175 123.839 1.00 24.65 242 THR A CA 1
ATOM 1619 C C . THR A 1 246 ? -12.138 5.158 124.917 1.00 24.75 242 THR A C 1
ATOM 1620 O O . THR A 1 246 ? -11.383 4.215 124.682 1.00 26.44 242 THR A O 1
ATOM 1624 N N . LYS A 1 247 ? -12.688 5.373 126.106 1.00 23.62 243 LYS A N 1
ATOM 1625 C CA . LYS A 1 247 ? -12.492 4.438 127.200 1.00 24.12 243 LYS A CA 1
ATOM 1626 C C . LYS A 1 247 ? -13.815 4.240 127.914 1.00 27.96 243 LYS A C 1
ATOM 1627 O O . LYS A 1 247 ? -14.651 5.145 127.993 1.00 28.63 243 LYS A O 1
ATOM 1633 N N . ASN A 1 248 ? -14.002 3.036 128.419 1.00 26.35 244 ASN A N 1
ATOM 1634 C CA . ASN A 1 248 ? -15.230 2.672 129.086 1.00 24.18 244 ASN A CA 1
ATOM 1635 C C . ASN A 1 248 ? -14.870 2.024 130.406 1.00 25.26 244 ASN A C 1
ATOM 1636 O O . ASN A 1 248 ? -14.079 1.080 130.438 1.00 24.94 244 ASN A O 1
ATOM 1641 N N . THR A 1 249 ? -15.427 2.556 131.492 1.00 22.10 245 THR A N 1
ATOM 1642 C CA . THR A 1 249 ? -15.039 2.178 132.840 1.00 20.47 245 THR A CA 1
ATOM 1643 C C . THR A 1 249 ? -16.293 1.823 133.627 1.00 22.00 245 THR A C 1
ATOM 1644 O O . THR A 1 249 ? -17.269 2.577 133.616 1.00 25.04 245 THR A O 1
ATOM 1648 N N . ALA A 1 250 ? -16.266 0.678 134.295 1.00 16.05 246 ALA A N 1
ATOM 1649 C CA . ALA A 1 250 ? -17.341 0.274 135.178 1.00 22.69 246 ALA A CA 1
ATOM 1650 C C . ALA A 1 250 ? -17.007 0.714 136.592 1.00 21.68 246 ALA A C 1
ATOM 1651 O O . ALA A 1 250 ? -15.858 0.606 137.034 1.00 21.48 246 ALA A O 1
ATOM 1653 N N . VAL A 1 251 ? -18.018 1.201 137.301 1.00 18.03 247 VAL A N 1
ATOM 1654 C CA . VAL A 1 251 ? -17.845 1.613 138.685 1.00 20.36 247 VAL A CA 1
ATOM 1655 C C . VAL A 1 251 ? -19.150 1.334 139.419 1.00 22.46 247 VAL A C 1
ATOM 1656 O O . VAL A 1 251 ? -20.241 1.496 138.864 1.00 22.54 247 VAL A O 1
ATOM 1660 N N . THR A 1 252 ? -19.037 0.850 140.648 1.00 21.41 248 THR A N 1
ATOM 1661 C CA . THR A 1 252 ? -20.188 0.638 141.504 1.00 20.40 248 THR A CA 1
ATOM 1662 C C . THR A 1 252 ? -19.981 1.447 142.768 1.00 21.76 248 THR A C 1
ATOM 1663 O O . THR A 1 252 ? -18.898 1.400 143.358 1.00 23.34 248 THR A O 1
ATOM 1667 N N . ILE A 1 253 ? -21.016 2.188 143.175 1.00 20.22 249 ILE A N 1
ATOM 1668 C CA . ILE A 1 253 ? -20.960 3.083 144.325 1.00 22.31 249 ILE A CA 1
ATOM 1669 C C . ILE A 1 253 ? -22.031 2.666 145.320 1.00 24.38 249 ILE A C 1
ATOM 1670 O O . ILE A 1 253 ? -23.190 2.447 144.941 1.00 20.69 249 ILE A O 1
ATOM 1675 N N . SER A 1 254 ? -21.643 2.592 146.591 1.00 21.85 250 SER A N 1
ATOM 1676 C CA . SER A 1 254 ? -22.560 2.268 147.668 1.00 25.06 250 SER A CA 1
ATOM 1677 C C . SER A 1 254 ? -23.572 3.395 147.867 1.00 22.79 250 SER A C 1
ATOM 1678 O O . SER A 1 254 ? -23.412 4.508 147.367 1.00 20.90 250 SER A O 1
ATOM 1681 N N . ALA A 1 255 ? -24.633 3.077 148.605 1.00 24.83 251 ALA A N 1
ATOM 1682 C CA . ALA A 1 255 ? -25.684 4.039 148.900 1.00 23.05 251 ALA A CA 1
ATOM 1683 C C . ALA A 1 255 ? -25.108 5.261 149.610 1.00 24.84 251 ALA A C 1
ATOM 1684 O O . ALA A 1 255 ? -24.243 5.139 150.481 1.00 27.05 251 ALA A O 1
ATOM 1686 N N . PHE A 1 256 ? -25.578 6.451 149.215 1.00 22.44 252 PHE A N 1
ATOM 1687 C CA . PHE A 1 256 ? -25.062 7.721 149.740 1.00 21.84 252 PHE A CA 1
ATOM 1688 C C . PHE A 1 256 ? -23.543 7.801 149.635 1.00 25.15 252 PHE A C 1
ATOM 1689 O O . PHE A 1 256 ? -22.879 8.427 150.466 1.00 27.31 252 PHE A O 1
ATOM 1697 N N . GLY A 1 257 ? -22.972 7.153 148.622 1.00 21.99 253 GLY A N 1
ATOM 1698 C CA . GLY A 1 257 ? -21.540 7.010 148.522 1.00 21.44 253 GLY A CA 1
ATOM 1699 C C . GLY A 1 257 ? -20.892 8.059 147.631 1.00 23.76 253 GLY A C 1
ATOM 1700 O O . GLY A 1 257 ? -21.546 8.892 147.010 1.00 24.01 253 GLY A O 1
ATOM 1701 N N . ASP A 1 258 ? -19.562 8.007 147.610 1.00 22.76 254 ASP A N 1
ATOM 1702 C CA . ASP A 1 258 ? -18.738 8.796 146.712 1.00 26.36 254 ASP A CA 1
ATOM 1703 C C . ASP A 1 258 ? -17.453 8.023 146.469 1.00 25.16 254 ASP A C 1
ATOM 1704 O O . ASP A 1 258 ? -17.051 7.183 147.276 1.00 25.78 254 ASP A O 1
ATOM 1709 N N . THR A 1 259 ? -16.805 8.308 145.349 1.00 23.15 255 THR A N 1
ATOM 1710 C CA . THR A 1 259 ? -15.617 7.542 145.007 1.00 26.05 255 THR A CA 1
ATOM 1711 C C . THR A 1 259 ? -14.812 8.333 143.989 1.00 23.31 255 THR A C 1
ATOM 1712 O O . THR A 1 259 ? -15.350 9.181 143.276 1.00 24.70 255 THR A O 1
ATOM 1716 N N . VAL A 1 260 ? -13.509 8.068 143.955 1.00 22.43 256 VAL A N 1
ATOM 1717 C CA A VAL A 1 260 ? -12.597 8.664 142.987 0.89 25.56 256 VAL A CA 1
ATOM 1718 C CA B VAL A 1 260 ? -12.602 8.666 142.982 0.11 24.92 256 VAL A CA 1
ATOM 1719 C C . VAL A 1 260 ? -12.057 7.563 142.083 1.00 24.70 256 VAL A C 1
ATOM 1720 O O . VAL A 1 260 ? -11.523 6.561 142.568 1.00 26.06 256 VAL A O 1
ATOM 1727 N N . VAL A 1 261 ? -12.202 7.740 140.770 1.00 21.80 257 VAL A N 1
ATOM 1728 C CA . VAL A 1 261 ? -11.721 6.759 139.804 1.00 23.16 257 VAL A CA 1
ATOM 1729 C C . VAL A 1 261 ? -10.806 7.456 138.810 1.00 24.51 257 VAL A C 1
ATOM 1730 O O . VAL A 1 261 ? -11.107 8.556 138.338 1.00 25.28 257 VAL A O 1
ATOM 1734 N N . THR A 1 262 ? -9.685 6.816 138.493 1.00 22.75 258 THR A N 1
ATOM 1735 C CA . THR A 1 262 ? -8.713 7.363 137.570 1.00 20.69 258 THR A CA 1
ATOM 1736 C C . THR A 1 262 ? -8.730 6.571 136.275 1.00 25.69 258 THR A C 1
ATOM 1737 O O . THR A 1 262 ? -8.574 5.345 136.289 1.00 27.40 258 THR A O 1
ATOM 1741 N N . VAL A 1 263 ? -8.922 7.279 135.165 1.00 21.19 259 VAL A N 1
ATOM 1742 C CA . VAL A 1 263 ? -8.973 6.692 133.834 1.00 21.12 259 VAL A CA 1
ATOM 1743 C C . VAL A 1 263 ? -7.755 7.167 133.067 1.00 22.87 259 VAL A C 1
ATOM 1744 O O . VAL A 1 263 ? -7.416 8.358 133.103 1.00 25.33 259 VAL A O 1
ATOM 1748 N N . THR A 1 264 ? -7.095 6.246 132.380 1.00 25.09 260 THR A N 1
ATOM 1749 C CA . THR A 1 264 ? -5.895 6.560 131.618 1.00 24.86 260 THR A CA 1
ATOM 1750 C C . THR A 1 264 ? -6.120 6.226 130.152 1.00 25.52 260 THR A C 1
ATOM 1751 O O . THR A 1 264 ? -6.490 5.098 129.815 1.00 26.50 260 THR A O 1
ATOM 1755 N N . CYS A 1 265 ? -5.915 7.210 129.293 1.00 21.55 261 CYS A N 1
ATOM 1756 C CA . CYS A 1 265 ? -5.819 6.994 127.859 1.00 21.40 261 CYS A CA 1
ATOM 1757 C C . CYS A 1 265 ? -4.336 7.029 127.507 1.00 26.84 261 CYS A C 1
ATOM 1758 O O . CYS A 1 265 ? -3.727 8.103 127.424 1.00 25.32 261 CYS A O 1
ATOM 1761 N N . SER A 1 266 ? -3.748 5.853 127.318 1.00 24.86 262 SER A N 1
ATOM 1762 C CA . SER A 1 266 ? -2.332 5.761 126.986 1.00 26.09 262 SER A CA 1
ATOM 1763 C C . SER A 1 266 ? -2.107 5.892 125.487 1.00 26.63 262 SER A C 1
ATOM 1764 O O . SER A 1 266 ? -2.906 5.410 124.679 1.00 25.31 262 SER A O 1
ATOM 1767 N N . ASP A 1 267 ? -1.026 6.592 125.131 1.00 29.48 263 ASP A N 1
ATOM 1768 C CA . ASP A 1 267 ? -0.532 6.670 123.757 1.00 29.42 263 ASP A CA 1
ATOM 1769 C C . ASP A 1 267 ? -1.602 7.189 122.791 1.00 28.64 263 ASP A C 1
ATOM 1770 O O . ASP A 1 267 ? -1.831 6.620 121.723 1.00 29.78 263 ASP A O 1
ATOM 1775 N N . VAL A 1 268 ? -2.271 8.282 123.182 1.00 28.76 264 VAL A N 1
ATOM 1776 C CA . VAL A 1 268 ? -3.148 8.991 122.254 1.00 25.75 264 VAL A CA 1
ATOM 1777 C C . VAL A 1 268 ? -2.303 9.550 121.118 1.00 26.03 264 VAL A C 1
ATOM 1778 O O . VAL A 1 268 ? -1.170 9.989 121.329 1.00 30.36 264 VAL A O 1
ATOM 1782 N N . ARG A 1 269 ? -2.842 9.537 119.901 1.00 30.12 265 ARG A N 1
ATOM 1783 C CA . ARG A 1 269 ? -2.107 10.003 118.732 1.00 29.05 265 ARG A CA 1
ATOM 1784 C C . ARG A 1 269 ? -2.974 10.893 117.860 1.00 28.09 265 ARG A C 1
ATOM 1785 O O . ARG A 1 269 ? -4.182 11.031 118.076 1.00 25.76 265 ARG A O 1
ATOM 1793 N N . ASN A 1 270 ? -2.316 11.479 116.849 1.00 29.51 266 ASN A N 1
ATOM 1794 C CA . ASN A 1 270 ? -2.960 12.246 115.777 1.00 33.19 266 ASN A CA 1
ATOM 1795 C C . ASN A 1 270 ? -3.653 13.501 116.298 1.00 30.29 266 ASN A C 1
ATOM 1796 O O . ASN A 1 270 ? -4.744 13.862 115.848 1.00 32.77 266 ASN A O 1
ATOM 1801 N N . PHE A 1 271 ? -3.014 14.171 117.247 1.00 27.31 267 PHE A N 1
ATOM 1802 C CA . PHE A 1 271 ? -3.470 15.455 117.754 1.00 23.76 267 PHE A CA 1
ATOM 1803 C C . PHE A 1 271 ? -2.522 16.540 117.278 1.00 23.33 267 PHE A C 1
ATOM 1804 O O . PHE A 1 271 ? -1.373 16.274 116.927 1.00 23.26 267 PHE A O 1
ATOM 1812 N N . ASP A 1 272 ? -3.006 17.773 117.293 1.00 24.53 268 ASP A N 1
ATOM 1813 C CA . ASP A 1 272 ? -2.144 18.930 117.134 1.00 20.60 268 ASP A CA 1
ATOM 1814 C C . ASP A 1 272 ? -1.764 19.478 118.501 1.00 22.73 268 ASP A C 1
ATOM 1815 O O . ASP A 1 272 ? -2.538 19.407 119.462 1.00 22.23 268 ASP A O 1
ATOM 1820 N N . LEU A 1 273 ? -0.548 20.001 118.583 1.00 17.34 269 LEU A N 1
ATOM 1821 C CA . LEU A 1 273 ? -0.049 20.591 119.810 1.00 17.58 269 LEU A CA 1
ATOM 1822 C C . LEU A 1 273 ? -0.642 21.980 120.029 1.00 18.19 269 LEU A C 1
ATOM 1823 O O . LEU A 1 273 ? -0.873 22.737 119.079 1.00 17.73 269 LEU A O 1
ATOM 1828 N N . TRP A 1 274 ? -0.866 22.319 121.299 1.00 17.60 270 TRP A N 1
ATOM 1829 C CA . TRP A 1 274 ? -1.392 23.625 121.677 1.00 14.59 270 TRP A CA 1
ATOM 1830 C C . TRP A 1 274 ? -0.236 24.583 121.932 1.00 18.11 270 TRP A C 1
ATOM 1831 O O . TRP A 1 274 ? 0.731 24.230 122.616 1.00 18.75 270 TRP A O 1
ATOM 1842 N N . SER A 1 275 ? -0.342 25.791 121.387 1.00 16.56 271 SER A N 1
ATOM 1843 C CA . SER A 1 275 ? 0.553 26.891 121.716 1.00 18.69 271 SER A CA 1
ATOM 1844 C C . SER A 1 275 ? -0.209 28.190 121.501 1.00 17.55 271 SER A C 1
ATOM 1845 O O . SER A 1 275 ? -1.207 28.210 120.775 1.00 16.67 271 SER A O 1
ATOM 1848 N N . PRO A 1 276 ? 0.233 29.297 122.113 1.00 20.60 272 PRO A N 1
ATOM 1849 C CA . PRO A 1 276 ? -0.426 30.586 121.824 1.00 18.04 272 PRO A CA 1
ATOM 1850 C C . PRO A 1 276 ? -0.539 30.874 120.336 1.00 20.97 272 PRO A C 1
ATOM 1851 O O . PRO A 1 276 ? -1.579 31.345 119.863 1.00 18.18 272 PRO A O 1
ATOM 1855 N N . ASP A 1 277 ? 0.523 30.595 119.584 1.00 19.27 273 ASP A N 1
ATOM 1856 C CA . ASP A 1 277 ? 0.495 30.825 118.147 1.00 22.13 273 ASP A CA 1
ATOM 1857 C C . ASP A 1 277 ? -0.537 29.961 117.454 1.00 21.99 273 ASP A C 1
ATOM 1858 O O . ASP A 1 277 ? -1.181 30.407 116.497 1.00 22.09 273 ASP A O 1
ATOM 1863 N N . HIS A 1 278 ? -0.659 28.706 117.888 1.00 21.72 274 HIS A N 1
ATOM 1864 C CA . HIS A 1 278 ? -1.457 27.695 117.199 1.00 20.46 274 HIS A CA 1
ATOM 1865 C C . HIS A 1 278 ? -2.235 26.938 118.261 1.00 21.48 274 HIS A C 1
ATOM 1866 O O . HIS A 1 278 ? -1.874 25.818 118.647 1.00 20.45 274 HIS A O 1
ATOM 1873 N N . PRO A 1 279 ? -3.320 27.534 118.772 1.00 19.95 275 PRO A N 1
ATOM 1874 C CA . PRO A 1 279 ? -4.028 27.014 119.963 1.00 17.57 275 PRO A CA 1
ATOM 1875 C C . PRO A 1 279 ? -4.994 25.885 119.622 1.00 18.84 275 PRO A C 1
ATOM 1876 O O . PRO A 1 279 ? -6.235 25.994 119.742 1.00 18.72 275 PRO A O 1
ATOM 1880 N N . ALA A 1 280 ? -4.417 24.767 119.180 1.00 17.14 276 ALA A N 1
ATOM 1881 C CA . ALA A 1 280 ? -5.203 23.594 118.809 1.00 18.22 276 ALA A CA 1
ATOM 1882 C C . ALA A 1 280 ? -5.857 23.005 120.053 1.00 18.39 276 ALA A C 1
ATOM 1883 O O . ALA A 1 280 ? -5.163 22.637 121.006 1.00 17.31 276 ALA A O 1
ATOM 1885 N N . MET A 1 281 ? -7.182 22.904 120.035 1.00 14.29 277 MET A N 1
ATOM 1886 C CA . MET A 1 281 ? -7.982 22.622 121.213 1.00 15.77 277 MET A CA 1
ATOM 1887 C C . MET A 1 281 ? -8.736 21.315 121.026 1.00 17.03 277 MET A C 1
ATOM 1888 O O . MET A 1 281 ? -9.249 21.032 119.941 1.00 18.41 277 MET A O 1
ATOM 1893 N N . TYR A 1 282 ? -8.817 20.530 122.093 1.00 15.33 278 TYR A N 1
ATOM 1894 C CA . TYR A 1 282 ? -9.657 19.341 122.088 1.00 16.76 278 TYR A CA 1
ATOM 1895 C C . TYR A 1 282 ? -10.587 19.404 123.284 1.00 17.93 278 TYR A C 1
ATOM 1896 O O . TYR A 1 282 ? -10.657 20.438 123.959 1.00 17.70 278 TYR A O 1
ATOM 1905 N N . TYR A 1 283 ? -11.333 18.335 123.544 1.00 17.90 279 TYR A N 1
ATOM 1906 C CA . TYR A 1 283 ? -12.077 18.275 124.792 1.00 18.44 279 TYR A CA 1
ATOM 1907 C C . TYR A 1 283 ? -12.303 16.820 125.157 1.00 19.93 279 TYR A C 1
ATOM 1908 O O . TYR A 1 283 ? -12.121 15.911 124.343 1.00 21.69 279 TYR A O 1
ATOM 1917 N N . VAL A 1 284 ? -12.688 16.619 126.407 1.00 20.06 280 VAL A N 1
ATOM 1918 C CA . VAL A 1 284 ? -12.985 15.312 126.954 1.00 17.37 280 VAL A CA 1
ATOM 1919 C C . VAL A 1 284 ? -14.470 15.292 127.238 1.00 18.82 280 VAL A C 1
ATOM 1920 O O . VAL A 1 284 ? -14.949 16.020 128.113 1.00 21.54 280 VAL A O 1
ATOM 1924 N N . GLU A 1 285 ? -15.195 14.466 126.499 1.00 18.95 281 GLU A N 1
ATOM 1925 C CA . GLU A 1 285 ? -16.596 14.201 126.769 1.00 21.08 281 GLU A CA 1
ATOM 1926 C C . GLU A 1 285 ? -16.694 13.086 127.803 1.00 19.70 281 GLU A C 1
ATOM 1927 O O . GLU A 1 285 ? -16.114 12.016 127.618 1.00 20.71 281 GLU A O 1
ATOM 1933 N N . SER A 1 286 ? -17.393 13.340 128.906 1.00 18.24 282 SER A N 1
ATOM 1934 C CA . SER A 1 286 ? -17.542 12.340 129.953 1.00 20.73 282 SER A CA 1
ATOM 1935 C C . SER A 1 286 ? -19.019 12.071 130.178 1.00 22.29 282 SER A C 1
ATOM 1936 O O . SER A 1 286 ? -19.782 12.985 130.515 1.00 19.81 282 SER A O 1
ATOM 1939 N N . LEU A 1 287 ? -19.413 10.814 130.005 1.00 21.94 283 LEU A N 1
ATOM 1940 C CA . LEU A 1 287 ? -20.805 10.407 130.106 1.00 23.02 283 LEU A CA 1
ATOM 1941 C C . LEU A 1 287 ? -20.917 9.382 131.213 1.00 24.51 283 LEU A C 1
ATOM 1942 O O . LEU A 1 287 ? -20.311 8.309 131.131 1.00 26.36 283 LEU A O 1
ATOM 1947 N N . LEU A 1 288 ? -21.702 9.701 132.231 1.00 26.90 284 LEU A N 1
ATOM 1948 C CA . LEU A 1 288 ? -21.983 8.772 133.313 1.00 26.36 284 LEU A CA 1
ATOM 1949 C C . LEU A 1 288 ? -23.342 8.146 133.052 1.00 26.43 284 LEU A C 1
ATOM 1950 O O . LEU A 1 288 ? -24.339 8.861 132.911 1.00 27.25 284 LEU A O 1
ATOM 1955 N N . LYS A 1 289 ? -23.383 6.818 132.995 1.00 24.01 285 LYS A N 1
ATOM 1956 C CA . LYS A 1 289 ? -24.581 6.106 132.589 1.00 25.85 285 LYS A CA 1
ATOM 1957 C C . LYS A 1 289 ? -24.989 5.057 133.620 1.00 30.53 285 LYS A C 1
ATOM 1958 O O . LYS A 1 289 ? -24.149 4.375 134.229 1.00 23.53 285 LYS A O 1
ATOM 1964 N N . GLN A 1 290 ? -26.301 4.959 133.808 1.00 34.31 286 GLN A N 1
ATOM 1965 C CA . GLN A 1 290 ? -26.945 3.966 134.655 1.00 32.20 286 GLN A CA 1
ATOM 1966 C C . GLN A 1 290 ? -27.996 3.295 133.790 1.00 37.52 286 GLN A C 1
ATOM 1967 O O . GLN A 1 290 ? -28.935 3.956 133.329 1.00 38.26 286 GLN A O 1
ATOM 1973 N N . SER A 1 291 ? -27.822 2.006 133.533 1.00 40.91 287 SER A N 1
ATOM 1974 C CA . SER A 1 291 ? -28.765 1.249 132.721 1.00 44.09 287 SER A CA 1
ATOM 1975 C C . SER A 1 291 ? -28.754 1.716 131.267 1.00 39.93 287 SER A C 1
ATOM 1976 O O . SER A 1 291 ? -29.784 1.679 130.589 1.00 46.10 287 SER A O 1
ATOM 1979 N N . GLY A 1 292 ? -27.599 2.155 130.775 1.00 33.89 288 GLY A N 1
ATOM 1980 C CA . GLY A 1 292 ? -27.477 2.668 129.429 1.00 33.23 288 GLY A CA 1
ATOM 1981 C C . GLY A 1 292 ? -28.078 4.041 129.209 1.00 32.24 288 GLY A C 1
ATOM 1982 O O . GLY A 1 292 ? -27.770 4.680 128.197 1.00 31.83 288 GLY A O 1
ATOM 1983 N N . LYS A 1 293 ? -28.926 4.512 130.115 1.00 31.12 289 LYS A N 1
ATOM 1984 C CA . LYS A 1 293 ? -29.460 5.861 130.071 1.00 32.31 289 LYS A CA 1
ATOM 1985 C C . LYS A 1 293 ? -28.460 6.789 130.744 1.00 35.68 289 LYS A C 1
ATOM 1986 O O . LYS A 1 293 ? -27.986 6.501 131.852 1.00 33.82 289 LYS A O 1
ATOM 1988 N N . ARG A 1 294 ? -28.139 7.898 130.087 1.00 28.51 290 ARG A N 1
ATOM 1989 C CA . ARG A 1 294 ? -27.177 8.795 130.691 1.00 30.24 290 ARG A CA 1
ATOM 1990 C C . ARG A 1 294 ? -27.795 9.468 131.905 1.00 31.64 290 ARG A C 1
ATOM 1991 O O . ARG A 1 294 ? -28.984 9.794 131.934 1.00 34.19 290 ARG A O 1
ATOM 1999 N N . VAL A 1 295 ? -26.988 9.601 132.948 1.00 28.79 291 VAL A N 1
ATOM 2000 C CA . VAL A 1 295 ? -27.446 10.188 134.195 1.00 24.66 291 VAL A CA 1
ATOM 2001 C C . VAL A 1 295 ? -26.665 11.447 134.567 1.00 24.97 291 VAL A C 1
ATOM 2002 O O . VAL A 1 295 ? -27.186 12.300 135.309 1.00 23.46 291 VAL A O 1
ATOM 2006 N N . ASP A 1 296 ? -25.471 11.640 134.014 1.00 23.91 292 ASP A N 1
ATOM 2007 C CA . ASP A 1 296 ? -24.765 12.910 134.064 1.00 23.99 292 ASP A CA 1
ATOM 2008 C C . ASP A 1 296 ? -23.868 12.983 132.834 1.00 23.47 292 ASP A C 1
ATOM 2009 O O . ASP A 1 296 ? -23.554 11.971 132.207 1.00 24.45 292 ASP A O 1
ATOM 2014 N N . ASN A 1 297 ? -23.477 14.196 132.472 1.00 23.08 293 ASN A N 1
ATOM 2015 C CA . ASN A 1 297 ? -22.498 14.360 131.413 1.00 23.03 293 ASN A CA 1
ATOM 2016 C C . ASN A 1 297 ? -21.879 15.736 131.550 1.00 21.21 293 ASN A C 1
ATOM 2017 O O . ASN A 1 297 ? -22.537 16.688 131.972 1.00 17.75 293 ASN A O 1
ATOM 2022 N N . LEU A 1 298 ? -20.599 15.824 131.202 1.00 22.12 294 LEU A N 1
ATOM 2023 C CA . LEU A 1 298 ? -19.855 17.058 131.416 1.00 19.06 294 LEU A CA 1
ATOM 2024 C C . LEU A 1 298 ? -18.606 17.024 130.562 1.00 19.51 294 LEU A C 1
ATOM 2025 O O . LEU A 1 298 ? -17.775 16.119 130.717 1.00 19.45 294 LEU A O 1
ATOM 2030 N N . SER A 1 299 ? -18.476 18.003 129.669 1.00 20.14 295 SER A N 1
ATOM 2031 C CA . SER A 1 299 ? -17.299 18.143 128.828 1.00 17.84 295 SER A CA 1
ATOM 2032 C C . SER A 1 299 ? -16.304 19.099 129.479 1.00 18.57 295 SER A C 1
ATOM 2033 O O . SER A 1 299 ? -16.687 20.024 130.192 1.00 18.02 295 SER A O 1
ATOM 2036 N N . GLN A 1 300 ? -15.020 18.865 129.230 1.00 19.45 296 GLN A N 1
ATOM 2037 C CA . GLN A 1 300 ? -13.948 19.675 129.784 1.00 16.90 296 GLN A CA 1
ATOM 2038 C C . GLN A 1 300 ? -12.891 19.895 128.711 1.00 19.84 296 GLN A C 1
ATOM 2039 O O . GLN A 1 300 ? -12.687 19.030 127.848 1.00 21.82 296 GLN A O 1
ATOM 2045 N N . PRO A 1 301 ? -12.203 21.030 128.737 1.00 14.20 297 PRO A N 1
ATOM 2046 C CA . PRO A 1 301 ? -11.221 21.314 127.693 1.00 16.22 297 PRO A CA 1
ATOM 2047 C C . PRO A 1 301 ? -9.949 20.495 127.875 1.00 17.98 297 PRO A C 1
ATOM 2048 O O . PRO A 1 301 ? -9.614 20.036 128.972 1.00 14.32 297 PRO A O 1
ATOM 2052 N N . LEU A 1 302 ? -9.242 20.317 126.759 1.00 16.71 298 LEU A N 1
ATOM 2053 C CA . LEU A 1 302 ? -7.970 19.607 126.746 1.00 14.62 298 LEU A CA 1
ATOM 2054 C C . LEU A 1 302 ? -7.088 20.196 125.657 1.00 15.34 298 LEU A C 1
ATOM 2055 O O . LEU A 1 302 ? -7.531 20.339 124.512 1.00 13.67 298 LEU A O 1
ATOM 2060 N N . GLY A 1 303 ? -5.866 20.550 126.027 1.00 16.27 299 GLY A N 1
ATOM 2061 C CA . GLY A 1 303 ? -4.838 20.895 125.057 1.00 15.63 299 GLY A CA 1
ATOM 2062 C C . GLY A 1 303 ? -3.590 20.083 125.339 1.00 16.10 299 GLY A C 1
ATOM 2063 O O . GLY A 1 303 ? -3.286 19.775 126.490 1.00 15.73 299 GLY A O 1
ATOM 2064 N N . PHE A 1 304 ? -2.882 19.722 124.273 1.00 14.43 300 PHE A N 1
ATOM 2065 C CA . PHE A 1 304 ? -1.667 18.923 124.361 1.00 14.57 300 PHE A CA 1
ATOM 2066 C C . PHE A 1 304 ? -0.458 19.840 124.264 1.00 16.63 300 PHE A C 1
ATOM 2067 O O . PHE A 1 304 ? -0.235 20.477 123.228 1.00 15.63 300 PHE A O 1
ATOM 2075 N N . ARG A 1 305 ? 0.331 19.886 125.324 1.00 16.67 301 ARG A N 1
ATOM 2076 C CA . ARG A 1 305 ? 1.524 20.714 125.297 1.00 17.61 301 ARG A CA 1
ATOM 2077 C C . ARG A 1 305 ? 2.430 20.307 126.444 1.00 16.91 301 ARG A C 1
ATOM 2078 O O . ARG A 1 305 ? 1.984 19.725 127.434 1.00 16.57 301 ARG A O 1
ATOM 2086 N N . TRP A 1 306 ? 3.713 20.615 126.287 1.00 17.25 302 TRP A N 1
ATOM 2087 C CA . TRP A 1 306 ? 4.668 20.562 127.379 1.00 15.27 302 TRP A CA 1
ATOM 2088 C C . TRP A 1 306 ? 5.481 21.842 127.332 1.00 17.38 302 TRP A C 1
ATOM 2089 O O . TRP A 1 306 ? 5.690 22.420 126.261 1.00 19.44 302 TRP A O 1
ATOM 2100 N N . PHE A 1 307 ? 5.919 22.299 128.497 1.00 16.24 303 PHE A N 1
ATOM 2101 C CA . PHE A 1 307 ? 6.583 23.590 128.565 1.00 17.50 303 PHE A CA 1
ATOM 2102 C C . PHE A 1 307 ? 7.537 23.614 129.749 1.00 18.33 303 PHE A C 1
ATOM 2103 O O . PHE A 1 307 ? 7.487 22.756 130.634 1.00 15.72 303 PHE A O 1
ATOM 2111 N N . ARG A 1 308 ? 8.415 24.616 129.748 1.00 18.17 304 ARG A N 1
ATOM 2112 C CA . ARG A 1 308 ? 9.326 24.838 130.861 1.00 16.49 304 ARG A CA 1
ATOM 2113 C C . ARG A 1 308 ? 9.882 26.250 130.782 1.00 17.24 304 ARG A C 1
ATOM 2114 O O . ARG A 1 308 ? 9.794 26.927 129.749 1.00 17.91 304 ARG A O 1
ATOM 2122 N N . PHE A 1 309 ? 10.440 26.688 131.900 1.00 19.17 305 PHE A N 1
ATOM 2123 C CA . PHE A 1 309 ? 11.087 27.987 132.003 1.00 18.29 305 PHE A CA 1
ATOM 2124 C C . PHE A 1 309 ? 12.569 27.757 132.253 1.00 18.23 305 PHE A C 1
ATOM 2125 O O . PHE A 1 309 ? 12.942 26.884 133.034 1.00 17.76 305 PHE A O 1
ATOM 2133 N N . ASP A 1 310 ? 13.411 28.532 131.583 1.00 20.96 306 ASP A N 1
ATOM 2134 C CA . ASP A 1 310 ? 14.849 28.396 131.736 1.00 21.45 306 ASP A CA 1
ATOM 2135 C C . ASP A 1 310 ? 15.448 29.707 132.235 1.00 19.24 306 ASP A C 1
ATOM 2136 O O . ASP A 1 310 ? 15.006 30.781 131.814 1.00 21.04 306 ASP A O 1
ATOM 2141 N N . PRO A 1 311 ? 16.419 29.666 133.154 1.00 19.88 307 PRO A N 1
ATOM 2142 C CA . PRO A 1 311 ? 16.940 30.933 133.711 1.00 20.53 307 PRO A CA 1
ATOM 2143 C C . PRO A 1 311 ? 17.623 31.816 132.684 1.00 21.42 307 PRO A C 1
ATOM 2144 O O . PRO A 1 311 ? 17.542 33.043 132.800 1.00 21.62 307 PRO A O 1
ATOM 2148 N N . GLU A 1 312 ? 18.299 31.235 131.688 1.00 20.68 308 GLU A N 1
ATOM 2149 C CA . GLU A 1 312 ? 18.999 32.030 130.686 1.00 23.44 308 GLU A CA 1
ATOM 2150 C C . GLU A 1 312 ? 18.110 32.424 129.510 1.00 20.50 308 GLU A C 1
ATOM 2151 O O . GLU A 1 312 ? 18.211 33.548 129.016 1.00 21.12 308 GLU A O 1
ATOM 2157 N N . LYS A 1 313 ? 17.237 31.535 129.037 1.00 21.86 309 LYS A N 1
ATOM 2158 C CA . LYS A 1 313 ? 16.534 31.768 127.782 1.00 20.17 309 LYS A CA 1
ATOM 2159 C C . LYS A 1 313 ? 15.019 31.907 127.915 1.00 20.33 309 LYS A C 1
ATOM 2160 O O . LYS A 1 313 ? 14.350 32.224 126.925 1.00 19.71 309 LYS A O 1
ATOM 2165 N N . GLY A 1 314 ? 14.455 31.706 129.096 1.00 19.14 310 GLY A N 1
ATOM 2166 C CA . GLY A 1 314 ? 13.038 31.963 129.261 1.00 19.53 310 GLY A CA 1
ATOM 2167 C C . GLY A 1 314 ? 12.129 30.784 128.966 1.00 20.41 310 GLY A C 1
ATOM 2168 O O . GLY A 1 314 ? 12.445 29.636 129.296 1.00 20.06 310 GLY A O 1
ATOM 2169 N N . PHE A 1 315 ? 10.989 31.072 128.339 1.00 20.38 311 PHE A N 1
ATOM 2170 C CA . PHE A 1 315 ? 9.891 30.126 128.188 1.00 18.48 311 PHE A CA 1
ATOM 2171 C C . PHE A 1 315 ? 10.091 29.259 126.949 1.00 18.06 311 PHE A C 1
ATOM 2172 O O . PHE A 1 315 ? 10.399 29.767 125.867 1.00 19.34 311 PHE A O 1
ATOM 2180 N N . PHE A 1 316 ? 9.919 27.955 127.113 1.00 16.80 312 PHE A N 1
ATOM 2181 C CA . PHE A 1 316 ? 9.848 27.016 126.002 1.00 20.11 312 PHE A CA 1
ATOM 2182 C C . PHE A 1 316 ? 8.501 26.308 126.059 1.00 19.50 312 PHE A C 1
ATOM 2183 O O . PHE A 1 316 ? 8.093 25.839 127.126 1.00 18.38 312 PHE A O 1
ATOM 2191 N N . ILE A 1 317 ? 7.808 26.219 124.929 1.00 20.17 313 ILE A N 1
ATOM 2192 C CA . ILE A 1 317 ? 6.606 25.395 124.848 1.00 21.11 313 ILE A CA 1
ATOM 2193 C C . ILE A 1 317 ? 6.744 24.480 123.639 1.00 20.68 313 ILE A C 1
ATOM 2194 O O . ILE A 1 317 ? 7.066 24.948 122.541 1.00 21.92 313 ILE A O 1
ATOM 2199 N N . ASN A 1 318 ? 6.546 23.173 123.855 1.00 18.14 314 ASN A N 1
ATOM 2200 C CA . ASN A 1 318 ? 6.687 22.168 122.799 1.00 18.84 314 ASN A CA 1
ATOM 2201 C C . ASN A 1 318 ? 8.054 22.272 122.132 1.00 20.89 314 ASN A C 1
ATOM 2202 O O . ASN A 1 318 ? 8.181 22.156 120.914 1.00 20.72 314 ASN A O 1
ATOM 2207 N N . GLY A 1 319 ? 9.078 22.519 122.949 1.00 21.98 315 GLY A N 1
ATOM 2208 C CA . GLY A 1 319 ? 10.449 22.598 122.504 1.00 22.37 315 GLY A CA 1
ATOM 2209 C C . GLY A 1 319 ? 10.859 23.927 121.920 1.00 23.88 315 GLY A C 1
ATOM 2210 O O . GLY A 1 319 ? 12.057 24.121 121.645 1.00 23.42 315 GLY A O 1
ATOM 2211 N N . LYS A 1 320 ? 9.922 24.856 121.725 1.00 21.76 316 LYS A N 1
ATOM 2212 C CA . LYS A 1 320 ? 10.206 26.115 121.046 1.00 19.93 316 LYS A CA 1
ATOM 2213 C C . LYS A 1 320 ? 10.326 27.245 122.062 1.00 22.58 316 LYS A C 1
ATOM 2214 O O . LYS A 1 320 ? 9.442 27.423 122.906 1.00 23.24 316 LYS A O 1
ATOM 2217 N N . ASN A 1 321 ? 11.421 28.002 121.977 1.00 21.71 317 ASN A N 1
ATOM 2218 C CA . ASN A 1 321 ? 11.655 29.163 122.830 1.00 21.24 317 ASN A CA 1
ATOM 2219 C C . ASN A 1 321 ? 10.788 30.318 122.331 1.00 23.46 317 ASN A C 1
ATOM 2220 O O . ASN A 1 321 ? 10.943 30.746 121.186 1.00 26.05 317 ASN A O 1
ATOM 2225 N N . ILE A 1 322 ? 9.860 30.821 123.156 1.00 22.12 318 ILE A N 1
ATOM 2226 C CA . ILE A 1 322 ? 9.089 31.995 122.749 1.00 23.32 318 ILE A CA 1
ATOM 2227 C C . ILE A 1 322 ? 9.069 33.054 123.849 1.00 22.35 318 ILE A C 1
ATOM 2228 O O . ILE A 1 322 ? 9.189 32.760 125.043 1.00 22.60 318 ILE A O 1
ATOM 2233 N N . LYS A 1 323 ? 8.932 34.310 123.428 1.00 23.74 319 LYS A N 1
ATOM 2234 C CA . LYS A 1 323 ? 8.829 35.431 124.352 1.00 18.52 319 LYS A CA 1
ATOM 2235 C C . LYS A 1 323 ? 7.368 35.609 124.737 1.00 18.90 319 LYS A C 1
ATOM 2236 O O . LYS A 1 323 ? 6.506 35.755 123.863 1.00 20.94 319 LYS A O 1
ATOM 2242 N N . LEU A 1 324 ? 7.084 35.593 126.035 1.00 19.49 320 LEU A N 1
ATOM 2243 C CA . LEU A 1 324 ? 5.734 35.844 126.534 1.00 16.44 320 LEU A CA 1
ATOM 2244 C C . LEU A 1 324 ? 5.539 37.350 126.712 1.00 15.92 320 LEU A C 1
ATOM 2245 O O . LEU A 1 324 ? 6.066 37.936 127.653 1.00 17.50 320 LEU A O 1
ATOM 2250 N N . MET A 1 325 ? 4.766 37.984 125.832 1.00 14.75 321 MET A N 1
ATOM 2251 C CA . MET A 1 325 ? 4.499 39.414 125.960 1.00 13.88 321 MET A CA 1
ATOM 2252 C C . MET A 1 325 ? 3.003 39.637 125.836 1.00 15.83 321 MET A C 1
ATOM 2253 O O . MET A 1 325 ? 2.380 39.153 124.886 1.00 18.20 321 MET A O 1
ATOM 2258 N N . GLY A 1 326 ? 2.432 40.372 126.783 1.00 14.68 322 GLY A N 1
ATOM 2259 C CA . GLY A 1 326 ? 0.988 40.511 126.839 1.00 15.28 322 GLY A CA 1
ATOM 2260 C C . GLY A 1 326 ? 0.565 41.531 127.870 1.00 14.44 322 GLY A C 1
ATOM 2261 O O . GLY A 1 326 ? 1.218 42.574 128.001 1.00 14.87 322 GLY A O 1
ATOM 2262 N N . ALA A 1 327 ? -0.496 41.247 128.625 1.00 12.52 323 ALA A N 1
ATOM 2263 C CA . ALA A 1 327 ? -1.029 42.250 129.531 1.00 12.55 323 ALA A CA 1
ATOM 2264 C C . ALA A 1 327 ? -1.733 41.613 130.716 1.00 13.55 323 ALA A C 1
ATOM 2265 O O . ALA A 1 327 ? -2.229 40.483 130.645 1.00 14.53 323 ALA A O 1
ATOM 2267 N N . ASN A 1 328 ? -1.755 42.367 131.808 1.00 15.87 324 ASN A N 1
ATOM 2268 C CA . ASN A 1 328 ? -2.726 42.187 132.871 1.00 14.80 324 ASN A CA 1
ATOM 2269 C C . ASN A 1 328 ? -4.098 42.634 132.387 1.00 16.45 324 ASN A C 1
ATOM 2270 O O . ASN A 1 328 ? -4.217 43.505 131.526 1.00 18.08 324 ASN A O 1
ATOM 2275 N N . ARG A 1 329 ? -5.144 42.039 132.952 1.00 15.00 325 ARG A N 1
ATOM 2276 C CA . ARG A 1 329 ? -6.509 42.433 132.624 1.00 17.29 325 ARG A CA 1
ATOM 2277 C C . ARG A 1 329 ? -7.356 42.390 133.884 1.00 17.97 325 ARG A C 1
ATOM 2278 O O . ARG A 1 329 ? -7.488 41.334 134.508 1.00 19.36 325 ARG A O 1
ATOM 2286 N N . HIS A 1 330 ? -7.904 43.539 134.265 1.00 18.16 326 HIS A N 1
ATOM 2287 C CA . HIS A 1 330 ? -8.884 43.615 135.335 1.00 19.46 326 HIS A CA 1
ATOM 2288 C C . HIS A 1 330 ? -10.278 43.294 134.808 1.00 20.50 326 HIS A C 1
ATOM 2289 O O . HIS A 1 330 ? -10.601 43.570 133.650 1.00 18.59 326 HIS A O 1
ATOM 2296 N N . GLN A 1 331 ? -11.105 42.695 135.665 1.00 17.63 327 GLN A N 1
ATOM 2297 C CA . GLN A 1 331 ? -12.441 42.258 135.244 1.00 18.14 327 GLN A CA 1
ATOM 2298 C C . GLN A 1 331 ? -13.504 43.337 135.444 1.00 19.28 327 GLN A C 1
ATOM 2299 O O . GLN A 1 331 ? -14.648 43.028 135.777 1.00 18.58 327 GLN A O 1
ATOM 2305 N N . ASP A 1 332 ? -13.181 44.610 135.238 1.00 18.71 328 ASP A N 1
ATOM 2306 C CA . ASP A 1 332 ? -14.159 45.676 135.417 1.00 22.89 328 ASP A CA 1
ATOM 2307 C C . ASP A 1 332 ? -14.182 46.585 134.190 1.00 20.98 328 ASP A C 1
ATOM 2308 O O . ASP A 1 332 ? -13.214 46.658 133.431 1.00 22.15 328 ASP A O 1
ATOM 2313 N N . ARG A 1 333 ? -15.298 47.293 134.021 1.00 17.62 329 ARG A N 1
ATOM 2314 C CA . ARG A 1 333 ? -15.483 48.227 132.909 1.00 15.84 329 ARG A CA 1
ATOM 2315 C C . ARG A 1 333 ? -16.468 49.307 133.341 1.00 18.97 329 ARG A C 1
ATOM 2316 O O . ARG A 1 333 ? -17.668 49.043 133.500 1.00 15.91 329 ARG A O 1
ATOM 2324 N N . ILE A 1 334 ? -15.952 50.519 133.515 1.00 19.71 330 ILE A N 1
ATOM 2325 C CA . ILE A 1 334 ? -16.774 51.687 133.834 1.00 19.81 330 ILE A CA 1
ATOM 2326 C C . ILE A 1 334 ? -17.759 51.924 132.696 1.00 21.78 330 ILE A C 1
ATOM 2327 O O . ILE A 1 334 ? -17.351 51.894 131.515 1.00 22.75 330 ILE A O 1
ATOM 2332 N N . PRO A 1 335 ? -19.056 52.183 132.967 1.00 20.90 331 PRO A N 1
ATOM 2333 C CA . PRO A 1 335 ? -19.708 52.406 134.264 1.00 19.98 331 PRO A CA 1
ATOM 2334 C C . PRO A 1 335 ? -20.477 51.204 134.815 1.00 20.64 331 PRO A C 1
ATOM 2335 O O . PRO A 1 335 ? -21.469 51.397 135.516 1.00 21.18 331 PRO A O 1
ATOM 2339 N N . TYR A 1 336 ? -20.034 49.988 134.510 1.00 19.60 332 TYR A N 1
ATOM 2340 C CA . TYR A 1 336 ? -20.733 48.778 134.911 1.00 17.51 332 TYR A CA 1
ATOM 2341 C C . TYR A 1 336 ? -20.095 48.071 136.096 1.00 18.96 332 TYR A C 1
ATOM 2342 O O . TYR A 1 336 ? -20.557 46.986 136.464 1.00 16.05 332 TYR A O 1
ATOM 2351 N N . GLY A 1 337 ? -19.064 48.654 136.715 1.00 17.31 333 GLY A N 1
ATOM 2352 C CA . GLY A 1 337 ? -18.366 47.953 137.788 1.00 14.54 333 GLY A CA 1
ATOM 2353 C C . GLY A 1 337 ? -17.728 46.683 137.260 1.00 17.40 333 GLY A C 1
ATOM 2354 O O . GLY A 1 337 ? -17.128 46.664 136.178 1.00 18.21 333 GLY A O 1
ATOM 2355 N N . ASN A 1 338 ? -17.880 45.590 138.010 1.00 17.32 334 ASN A N 1
ATOM 2356 C CA . ASN A 1 338 ? -17.390 44.284 137.576 1.00 15.46 334 ASN A CA 1
ATOM 2357 C C . ASN A 1 338 ? -18.510 43.366 137.090 1.00 18.22 334 ASN A C 1
ATOM 2358 O O . ASN A 1 338 ? -18.273 42.169 136.889 1.00 18.70 334 ASN A O 1
ATOM 2363 N N . ALA A 1 339 ? -19.719 43.893 136.900 1.00 15.21 335 ALA A N 1
ATOM 2364 C CA . ALA A 1 339 ? -20.857 43.094 136.441 1.00 15.36 335 ALA A CA 1
ATOM 2365 C C . ALA A 1 339 ? -20.843 43.020 134.915 1.00 16.22 335 ALA A C 1
ATOM 2366 O O . ALA A 1 339 ? -21.661 43.615 134.225 1.00 16.40 335 ALA A O 1
ATOM 2368 N N . LEU A 1 340 ? -19.894 42.251 134.390 1.00 15.00 336 LEU A N 1
ATOM 2369 C CA . LEU A 1 340 ? -19.631 42.242 132.957 1.00 13.86 336 LEU A CA 1
ATOM 2370 C C . LEU A 1 340 ? -20.322 41.066 132.274 1.00 16.09 336 LEU A C 1
ATOM 2371 O O . LEU A 1 340 ? -20.488 39.992 132.856 1.00 15.42 336 LEU A O 1
ATOM 2376 N N . SER A 1 341 ? -20.706 41.285 131.021 1.00 13.93 337 SER A N 1
ATOM 2377 C CA . SER A 1 341 ? -21.252 40.252 130.164 1.00 18.19 337 SER A CA 1
ATOM 2378 C C . SER A 1 341 ? -20.123 39.420 129.554 1.00 15.67 337 SER A C 1
ATOM 2379 O O . SER A 1 341 ? -18.982 39.867 129.429 1.00 17.32 337 SER A O 1
ATOM 2382 N N . ASN A 1 342 ? -20.460 38.184 129.178 1.00 15.93 338 ASN A N 1
ATOM 2383 C CA . ASN A 1 342 ? -19.490 37.338 128.487 1.00 19.37 338 ASN A CA 1
ATOM 2384 C C . ASN A 1 342 ? -19.050 37.952 127.162 1.00 19.61 338 ASN A C 1
ATOM 2385 O O . ASN A 1 342 ? -17.915 37.728 126.727 1.00 19.18 338 ASN A O 1
ATOM 2390 N N . ASP A 1 343 ? -19.920 38.738 126.519 1.00 17.05 339 ASP A N 1
ATOM 2391 C CA . ASP A 1 343 ? -19.525 39.495 125.333 1.00 15.77 339 ASP A CA 1
ATOM 2392 C C . ASP A 1 343 ? -18.365 40.434 125.637 1.00 17.91 339 ASP A C 1
ATOM 2393 O O . ASP A 1 343 ? -17.430 40.556 124.835 1.00 15.70 339 ASP A O 1
ATOM 2398 N N . MET A 1 344 ? -18.414 41.104 126.797 1.00 16.82 340 MET A N 1
ATOM 2399 C CA . MET A 1 344 ? -17.338 42.005 127.208 1.00 17.43 340 MET A CA 1
ATOM 2400 C C . MET A 1 344 ? -16.032 41.263 127.457 1.00 16.82 340 MET A C 1
ATOM 2401 O O . MET A 1 344 ? -14.952 41.758 127.097 1.00 15.84 340 MET A O 1
ATOM 2406 N N . HIS A 1 345 ? -16.100 40.081 128.082 1.00 15.74 341 HIS A N 1
ATOM 2407 C CA . HIS A 1 345 ? -14.886 39.284 128.265 1.00 15.10 341 HIS A CA 1
ATOM 2408 C C . HIS A 1 345 ? -14.256 38.961 126.924 1.00 15.90 341 HIS A C 1
ATOM 2409 O O . HIS A 1 345 ? -13.038 39.093 126.752 1.00 15.86 341 HIS A O 1
ATOM 2416 N N . ARG A 1 346 ? -15.077 38.544 125.954 1.00 13.74 342 ARG A N 1
ATOM 2417 C CA . ARG A 1 346 ? -14.534 38.155 124.657 1.00 15.89 342 ARG A CA 1
ATOM 2418 C C . ARG A 1 346 ? -13.956 39.354 123.939 1.00 15.28 342 ARG A C 1
ATOM 2419 O O . ARG A 1 346 ? -12.906 39.250 123.292 1.00 14.00 342 ARG A O 1
ATOM 2427 N N . GLN A 1 347 ? -14.610 40.512 124.066 1.00 15.20 343 GLN A N 1
ATOM 2428 C CA . GLN A 1 347 ? -14.096 41.702 123.405 1.00 16.17 343 GLN A CA 1
ATOM 2429 C C . GLN A 1 347 ? -12.707 42.062 123.945 1.00 15.95 343 GLN A C 1
ATOM 2430 O O . GLN A 1 347 ? -11.772 42.303 123.172 1.00 17.10 343 GLN A O 1
ATOM 2436 N N . ASP A 1 348 ? -12.549 42.055 125.273 1.00 15.05 344 ASP A N 1
ATOM 2437 C CA . ASP A 1 348 ? -11.260 42.354 125.893 1.00 15.47 344 ASP A CA 1
ATOM 2438 C C . ASP A 1 348 ? -10.170 41.439 125.360 1.00 16.87 344 ASP A C 1
ATOM 2439 O O . ASP A 1 348 ? -9.115 41.898 124.914 1.00 16.26 344 ASP A O 1
ATOM 2444 N N . LEU A 1 349 ? -10.398 40.132 125.429 1.00 16.34 345 LEU A N 1
ATOM 2445 C CA . LEU A 1 349 ? -9.328 39.212 125.089 1.00 15.03 345 LEU A CA 1
ATOM 2446 C C . LEU A 1 349 ? -9.030 39.265 123.601 1.00 18.45 345 LEU A C 1
ATOM 2447 O O . LEU A 1 349 ? -7.864 39.123 123.189 1.00 15.36 345 LEU A O 1
ATOM 2452 N N . SER A 1 350 ? -10.062 39.520 122.794 1.00 14.68 346 SER A N 1
ATOM 2453 C CA . SER A 1 350 ? -9.862 39.775 121.375 1.00 15.67 346 SER A CA 1
ATOM 2454 C C . SER A 1 350 ? -8.917 40.949 121.157 1.00 16.49 346 SER A C 1
ATOM 2455 O O . SER A 1 350 ? -8.021 40.888 120.302 1.00 16.10 346 SER A O 1
ATOM 2458 N N . LEU A 1 351 ? -9.104 42.029 121.921 1.00 14.91 347 LEU A N 1
ATOM 2459 C CA . LEU A 1 351 ? -8.230 43.195 121.790 1.00 17.21 347 LEU A CA 1
ATOM 2460 C C . LEU A 1 351 ? -6.790 42.826 122.088 1.00 16.72 347 LEU A C 1
ATOM 2461 O O . LEU A 1 351 ? -5.871 43.279 121.395 1.00 18.68 347 LEU A O 1
ATOM 2466 N N . LEU A 1 352 ? -6.581 42.000 123.118 1.00 14.30 348 LEU A N 1
ATOM 2467 C CA . LEU A 1 352 ? -5.238 41.538 123.458 1.00 17.26 348 LEU A CA 1
ATOM 2468 C C . LEU A 1 352 ? -4.630 40.715 122.322 1.00 17.08 348 LEU A C 1
ATOM 2469 O O . LEU A 1 352 ? -3.462 40.907 121.964 1.00 14.50 348 LEU A O 1
ATOM 2474 N N . LYS A 1 353 ? -5.415 39.805 121.733 1.00 15.84 349 LYS A N 1
ATOM 2475 C CA . LYS A 1 353 ? -4.897 38.965 120.659 1.00 15.71 349 LYS A CA 1
ATOM 2476 C C . LYS A 1 353 ? -4.533 39.785 119.427 1.00 17.22 349 LYS A C 1
ATOM 2477 O O . LYS A 1 353 ? -3.489 39.551 118.805 1.00 17.67 349 LYS A O 1
ATOM 2483 N N . GLU A 1 354 ? -5.391 40.737 119.045 1.00 16.94 350 GLU A N 1
ATOM 2484 C CA . GLU A 1 354 ? -5.087 41.619 117.917 1.00 17.31 350 GLU A CA 1
ATOM 2485 C C . GLU A 1 354 ? -3.900 42.528 118.213 1.00 18.53 350 GLU A C 1
ATOM 2486 O O . GLU A 1 354 ? -3.306 43.082 117.277 1.00 18.05 350 GLU A O 1
ATOM 2492 N N . MET A 1 355 ? -3.548 42.697 119.490 1.00 16.00 351 MET A N 1
ATOM 2493 C CA . MET A 1 355 ? -2.324 43.403 119.835 1.00 16.20 351 MET A CA 1
ATOM 2494 C C . MET A 1 355 ? -1.072 42.601 119.529 1.00 17.35 351 MET A C 1
ATOM 2495 O O . MET A 1 355 ? 0.024 43.150 119.663 1.00 16.26 351 MET A O 1
ATOM 2500 N N . GLY A 1 356 ? -1.190 41.325 119.144 1.00 14.70 352 GLY A N 1
ATOM 2501 C CA . GLY A 1 356 ? -0.015 40.467 119.096 1.00 13.84 352 GLY A CA 1
ATOM 2502 C C . GLY A 1 356 ? 0.346 39.836 120.426 1.00 15.22 352 GLY A C 1
ATOM 2503 O O . GLY A 1 356 ? 1.390 39.180 120.523 1.00 14.55 352 GLY A O 1
ATOM 2504 N N . GLY A 1 357 ? -0.482 40.019 121.454 1.00 14.20 353 GLY A N 1
ATOM 2505 C CA . GLY A 1 357 ? -0.187 39.437 122.741 1.00 16.12 353 GLY A CA 1
ATOM 2506 C C . GLY A 1 3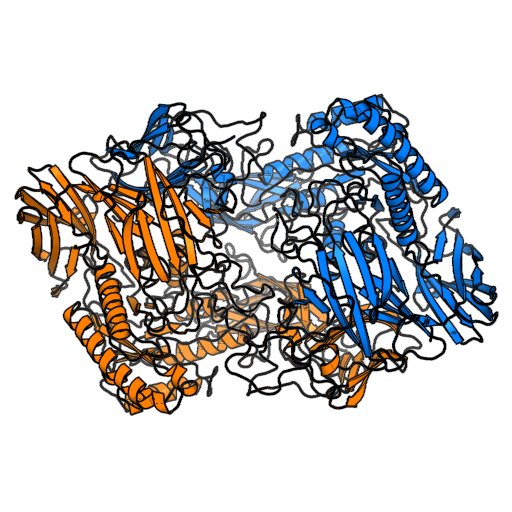57 ? -0.310 37.924 122.720 1.00 19.14 353 GLY A C 1
ATOM 2507 O O . GLY A 1 357 ? -1.118 37.346 121.993 1.00 17.94 353 GLY A O 1
ATOM 2508 N N . ASN A 1 358 ? 0.529 37.270 123.527 1.00 17.82 354 ASN A N 1
ATOM 2509 C CA . ASN A 1 358 ? 0.448 35.824 123.704 1.00 17.15 354 ASN A CA 1
ATOM 2510 C C . ASN A 1 358 ? 0.491 35.440 125.176 1.00 13.83 354 ASN A C 1
ATOM 2511 O O . ASN A 1 358 ? 0.745 34.277 125.502 1.00 18.45 354 ASN A O 1
ATOM 2516 N N . PHE A 1 359 ? 0.285 36.402 126.063 1.00 13.08 355 PHE A N 1
ATOM 2517 C CA . PHE A 1 359 ? 0.478 36.232 127.493 1.00 13.99 355 PHE A CA 1
ATOM 2518 C C . PHE A 1 359 ? -0.601 37.009 128.235 1.00 15.17 355 PHE A C 1
ATOM 2519 O O . PHE A 1 359 ? -0.793 38.199 127.971 1.00 15.13 355 PHE A O 1
ATOM 2527 N N . LEU A 1 360 ? -1.293 36.352 129.166 1.00 13.17 356 LEU A N 1
ATOM 2528 C CA . LEU A 1 360 ? -2.385 36.970 129.911 1.00 14.79 356 LEU A CA 1
ATOM 2529 C C . LEU A 1 360 ? -2.177 36.715 131.397 1.00 16.47 356 LEU A C 1
ATOM 2530 O O . LEU A 1 360 ? -2.065 35.560 131.821 1.00 16.06 356 LEU A O 1
ATOM 2535 N N . ARG A 1 361 ? -2.123 37.788 132.185 1.00 13.75 357 ARG A N 1
ATOM 2536 C CA . ARG A 1 361 ? -2.151 37.700 133.638 1.00 14.83 357 ARG A CA 1
ATOM 2537 C C . ARG A 1 361 ? -3.515 38.170 134.101 1.00 12.93 357 ARG A C 1
ATOM 2538 O O . ARG A 1 361 ? -3.933 39.272 133.750 1.00 14.11 357 ARG A O 1
ATOM 2546 N N . ASN A 1 362 ? -4.212 37.342 134.871 1.00 12.69 358 ASN A N 1
ATOM 2547 C CA . ASN A 1 362 ? -5.569 37.703 135.260 1.00 16.62 358 ASN A CA 1
ATOM 2548 C C . ASN A 1 362 ? -5.616 38.674 136.439 1.00 16.81 358 ASN A C 1
ATOM 2549 O O . ASN A 1 362 ? -6.450 38.523 137.336 1.00 19.83 358 ASN A O 1
ATOM 2554 N N . ALA A 1 363 ? -4.782 39.712 136.425 1.00 14.89 359 ALA A N 1
ATOM 2555 C CA . ALA A 1 363 ? -4.677 40.670 137.537 1.00 17.06 359 ALA A CA 1
ATOM 2556 C C . ALA A 1 363 ? -4.506 39.858 138.822 1.00 17.00 359 ALA A C 1
ATOM 2557 O O . ALA A 1 363 ? -3.700 38.918 138.853 1.00 15.80 359 ALA A O 1
ATOM 2559 N N . HIS A 1 364 ? -5.249 40.143 139.884 1.00 17.14 360 HIS A N 1
ATOM 2560 C CA . HIS A 1 364 ? -4.895 39.594 141.184 1.00 17.83 360 HIS A CA 1
ATOM 2561 C C . HIS A 1 364 ? -5.852 38.521 141.668 1.00 18.90 360 HIS A C 1
ATOM 2562 O O . HIS A 1 364 ? -5.797 38.157 142.843 1.00 18.22 360 HIS A O 1
ATOM 2569 N N . TYR A 1 365 ? -6.706 37.985 140.800 1.00 15.97 361 TYR A N 1
ATOM 2570 C CA . TYR A 1 365 ? -7.775 37.110 141.259 1.00 14.87 361 TYR A CA 1
ATOM 2571 C C . TYR A 1 365 ? -8.115 36.133 140.147 1.00 17.06 361 TYR A C 1
ATOM 2572 O O . TYR A 1 365 ? -7.823 36.392 138.969 1.00 16.33 361 TYR A O 1
ATOM 2581 N N . PRO A 1 366 ? -8.698 34.989 140.482 1.00 15.87 362 PRO A N 1
ATOM 2582 C CA . PRO A 1 366 ? -9.221 34.107 139.433 1.00 15.79 362 PRO A CA 1
ATOM 2583 C C . PRO A 1 366 ? -10.390 34.779 138.736 1.00 15.52 362 PRO A C 1
ATOM 2584 O O . PRO A 1 366 ? -11.164 35.513 139.352 1.00 14.35 362 PRO A O 1
ATOM 2588 N N . GLN A 1 367 ? -10.506 34.535 137.438 1.00 14.78 363 GLN A N 1
ATOM 2589 C CA . GLN A 1 367 ? -11.518 35.207 136.638 1.00 16.99 363 GLN A CA 1
ATOM 2590 C C . GLN A 1 367 ? -12.518 34.205 136.052 1.00 14.63 363 GLN A C 1
ATOM 2591 O O . GLN A 1 367 ? -12.488 33.007 136.344 1.00 18.00 363 GLN A O 1
ATOM 2597 N N . ALA A 1 368 ? -13.422 34.713 135.225 1.00 13.89 364 ALA A N 1
ATOM 2598 C CA . ALA A 1 368 ? -14.558 33.916 134.778 1.00 15.42 364 ALA A CA 1
ATOM 2599 C C . ALA A 1 368 ? -14.102 32.808 133.844 1.00 17.38 364 ALA A C 1
ATOM 2600 O O . ALA A 1 368 ? -13.070 32.920 133.170 1.00 15.93 364 ALA A O 1
ATOM 2602 N N . ASP A 1 369 ? -14.881 31.719 133.823 1.00 13.93 365 ASP A N 1
ATOM 2603 C CA . ASP A 1 369 ? -14.591 30.617 132.913 1.00 17.02 365 ASP A CA 1
ATOM 2604 C C . ASP A 1 369 ? -14.504 31.097 131.474 1.00 16.50 365 ASP A C 1
ATOM 2605 O O . ASP A 1 369 ? -13.690 30.594 130.687 1.00 14.36 365 ASP A O 1
ATOM 2610 N N . GLU A 1 370 ? -15.362 32.045 131.102 1.00 14.25 366 GLU A N 1
ATOM 2611 C CA . GLU A 1 370 ? -15.305 32.590 129.755 1.00 16.70 366 GLU A CA 1
ATOM 2612 C C . GLU A 1 370 ? -13.902 33.092 129.435 1.00 15.72 366 GLU A C 1
ATOM 2613 O O . GLU A 1 370 ? -13.379 32.830 128.349 1.00 16.32 366 GLU A O 1
ATOM 2619 N N . VAL A 1 371 ? -13.267 33.788 130.386 1.00 14.50 367 VAL A N 1
ATOM 2620 C CA . VAL A 1 371 ? -11.932 34.339 130.160 1.00 13.61 367 VAL A CA 1
ATOM 2621 C C . VAL A 1 371 ? -10.940 33.222 129.857 1.00 14.99 367 VAL A C 1
ATOM 2622 O O . VAL A 1 371 ? -10.161 33.298 128.901 1.00 14.77 367 VAL A O 1
ATOM 2626 N N . LEU A 1 372 ? -10.982 32.146 130.650 1.00 16.09 368 LEU A N 1
ATOM 2627 C CA . LEU A 1 372 ? -10.058 31.032 130.452 1.00 16.24 368 LEU A CA 1
ATOM 2628 C C . LEU A 1 372 ? -10.384 30.273 129.175 1.00 16.98 368 LEU A C 1
ATOM 2629 O O . LEU A 1 372 ? -9.474 29.824 128.467 1.00 18.96 368 LEU A O 1
ATOM 2634 N N . ASP A 1 373 ? -11.678 30.121 128.861 1.00 17.48 369 ASP A N 1
ATOM 2635 C CA . ASP A 1 373 ? -12.074 29.514 127.589 1.00 17.70 369 ASP A CA 1
ATOM 2636 C C . ASP A 1 373 ? -11.527 30.307 126.407 1.00 19.50 369 ASP A C 1
ATOM 2637 O O . ASP A 1 373 ? -11.003 29.726 125.447 1.00 17.35 369 ASP A O 1
ATOM 2642 N N . GLN A 1 374 ? -11.630 31.640 126.459 1.00 15.76 370 GLN A N 1
ATOM 2643 C CA . GLN A 1 374 ? -11.102 32.445 125.361 1.00 18.85 370 GLN A CA 1
ATOM 2644 C C . GLN A 1 374 ? -9.584 32.343 125.275 1.00 16.95 370 GLN A C 1
ATOM 2645 O O . GLN A 1 374 ? -9.024 32.326 124.178 1.00 17.23 370 GLN A O 1
ATOM 2651 N N . ALA A 1 375 ? -8.897 32.277 126.415 1.00 16.00 371 ALA A N 1
ATOM 2652 C CA . ALA A 1 375 ? -7.449 32.123 126.366 1.00 15.44 371 ALA A CA 1
ATOM 2653 C C . ALA A 1 375 ? -7.059 30.789 125.731 1.00 18.69 371 ALA A C 1
ATOM 2654 O O . ALA A 1 375 ? -6.136 30.738 124.909 1.00 14.52 371 ALA A O 1
ATOM 2656 N N . ASP A 1 376 ? -7.743 29.696 126.108 1.00 16.02 372 ASP A N 1
ATOM 2657 C CA . ASP A 1 376 ? -7.515 28.419 125.440 1.00 17.07 372 ASP A CA 1
ATOM 2658 C C . ASP A 1 376 ? -7.697 28.570 123.938 1.00 17.76 372 ASP A C 1
ATOM 2659 O O . ASP A 1 376 ? -6.877 28.101 123.144 1.00 16.54 372 ASP A O 1
ATOM 2664 N N . ARG A 1 377 ? -8.776 29.237 123.538 1.00 17.74 373 ARG A N 1
ATOM 2665 C CA . ARG A 1 377 ? -9.183 29.294 122.140 1.00 17.88 373 ARG A CA 1
ATOM 2666 C C . ARG A 1 377 ? -8.315 30.255 121.341 1.00 18.21 373 ARG A C 1
ATOM 2667 O O . ARG A 1 377 ? -7.904 29.941 120.221 1.00 15.63 373 ARG A O 1
ATOM 2675 N N . LEU A 1 378 ? -8.035 31.430 121.902 1.00 18.67 374 LEU A N 1
ATOM 2676 C CA . LEU A 1 378 ? -7.330 32.477 121.175 1.00 17.13 374 LEU A CA 1
ATOM 2677 C C . LEU A 1 378 ? -5.824 32.258 121.178 1.00 18.19 374 LEU A C 1
ATOM 2678 O O . LEU A 1 378 ? -5.142 32.628 120.216 1.00 16.51 374 LEU A O 1
ATOM 2683 N N . GLY A 1 379 ? -5.294 31.662 122.240 1.00 19.33 375 GLY A N 1
ATOM 2684 C CA . GLY A 1 379 ? -3.864 31.484 122.377 1.00 16.89 375 GLY A CA 1
ATOM 2685 C C . GLY A 1 379 ? -3.164 32.489 123.276 1.00 18.25 375 GLY A C 1
ATOM 2686 O O . GLY A 1 379 ? -2.405 33.334 122.792 1.00 17.62 375 GLY A O 1
ATOM 2687 N N . PHE A 1 380 ? -3.401 32.410 124.587 1.00 16.90 376 PHE A N 1
ATOM 2688 C CA . PHE A 1 380 ? -2.566 33.085 125.575 1.00 16.49 376 PHE A CA 1
ATOM 2689 C C . PHE A 1 380 ? -2.088 32.064 126.586 1.00 15.98 376 PHE A C 1
ATOM 2690 O O . PHE A 1 380 ? -2.886 31.262 127.072 1.00 16.02 376 PHE A O 1
ATOM 2698 N N . ALA A 1 381 ? -0.802 32.099 126.910 1.00 12.86 377 ALA A N 1
ATOM 2699 C CA . ALA A 1 381 ? -0.353 31.503 128.155 1.00 13.20 377 ALA A CA 1
ATOM 2700 C C . ALA A 1 381 ? -0.854 32.367 129.300 1.00 14.63 377 ALA A C 1
ATOM 2701 O O . ALA A 1 381 ? -0.829 33.596 129.210 1.00 14.15 377 ALA A O 1
ATOM 2703 N N . VAL A 1 382 ? -1.323 31.737 130.378 1.00 12.94 378 VAL A N 1
ATOM 2704 C CA . VAL A 1 382 ? -2.028 32.455 131.431 1.00 12.10 378 VAL A CA 1
ATOM 2705 C C . VAL A 1 382 ? -1.305 32.281 132.758 1.00 14.70 378 VAL A C 1
ATOM 2706 O O . VAL A 1 382 ? -0.878 31.171 133.104 1.00 13.90 378 VAL A O 1
ATOM 2710 N N . TRP A 1 383 ? -1.165 33.399 133.481 1.00 12.40 379 TRP A N 1
ATOM 2711 C CA . TRP A 1 383 ? -0.810 33.471 134.895 1.00 12.43 379 TRP A CA 1
ATOM 2712 C C . TRP A 1 383 ? -2.084 33.838 135.637 1.00 13.41 379 TRP A C 1
ATOM 2713 O O . TRP A 1 383 ? -2.714 34.853 135.315 1.00 11.87 379 TRP A O 1
ATOM 2724 N N . GLU A 1 384 ? -2.484 32.996 136.597 1.00 15.12 380 GLU A N 1
ATOM 2725 C CA . GLU A 1 384 ? -3.637 33.281 137.443 1.00 14.46 380 GLU A CA 1
ATOM 2726 C C . GLU A 1 384 ? -3.272 33.123 138.921 1.00 13.42 380 GLU A C 1
ATOM 2727 O O . GLU A 1 384 ? -2.553 32.198 139.301 1.00 13.49 380 GLU A O 1
ATOM 2733 N N . GLU A 1 385 ? -3.759 34.037 139.756 1.00 14.79 381 GLU A N 1
ATOM 2734 C CA . GLU A 1 385 ? -3.389 34.069 141.165 1.00 15.45 381 GLU A CA 1
ATOM 2735 C C . GLU A 1 385 ? -4.615 34.365 142.030 1.00 16.86 381 GLU A C 1
ATOM 2736 O O . GLU A 1 385 ? -5.629 34.872 141.545 1.00 15.67 381 GLU A O 1
ATOM 2742 N N . ILE A 1 386 ? -4.518 34.042 143.322 1.00 14.92 382 ILE A N 1
ATOM 2743 C CA . ILE A 1 386 ? -5.542 34.443 144.294 1.00 17.41 382 ILE A CA 1
ATOM 2744 C C . ILE A 1 386 ? -5.132 35.760 144.944 1.00 16.08 382 ILE A C 1
ATOM 2745 O O . ILE A 1 386 ? -3.936 36.059 145.014 1.00 15.25 382 ILE A O 1
ATOM 2750 N N . PRO A 1 387 ? -6.086 36.562 145.453 1.00 17.09 383 PRO A N 1
ATOM 2751 C CA . PRO A 1 387 ? -5.825 37.968 145.785 1.00 18.18 383 PRO A CA 1
ATOM 2752 C C . PRO A 1 387 ? -5.267 38.256 147.182 1.00 20.08 383 PRO A C 1
ATOM 2753 O O . PRO A 1 387 ? -5.793 39.097 147.923 1.00 19.70 383 PRO A O 1
ATOM 2757 N N . LEU A 1 388 ? -4.169 37.591 147.543 1.00 17.35 384 LEU A N 1
ATOM 2758 C CA . LEU A 1 388 ? -3.384 38.029 148.700 1.00 19.22 384 LEU A CA 1
ATOM 2759 C C . LEU A 1 388 ? -2.518 39.201 148.255 1.00 17.92 384 LEU A C 1
ATOM 2760 O O . LEU A 1 388 ? -1.433 39.011 147.699 1.00 17.86 384 LEU A O 1
ATOM 2765 N N . VAL A 1 389 ? -2.986 40.414 148.507 1.00 17.48 385 VAL A N 1
ATOM 2766 C CA . VAL A 1 389 ? -2.343 41.635 148.036 1.00 17.32 385 VAL A CA 1
ATOM 2767 C C . VAL A 1 389 ? -1.923 42.463 149.239 1.00 17.57 385 VAL A C 1
ATOM 2768 O O . VAL A 1 389 ? -2.606 42.462 150.268 1.00 18.33 385 VAL A O 1
ATOM 2772 N N . ASN A 1 390 ? -0.773 43.136 149.121 1.00 20.92 386 ASN A N 1
ATOM 2773 C CA . ASN A 1 390 ? -0.399 44.260 149.983 1.00 19.61 386 ASN A CA 1
ATOM 2774 C C . ASN A 1 390 ? 0.017 43.896 151.407 1.00 21.30 386 ASN A C 1
ATOM 2775 O O . ASN A 1 390 ? 0.898 44.553 151.969 1.00 16.62 386 ASN A O 1
ATOM 2780 N N . GLU A 1 391 ? -0.623 42.892 152.013 1.00 19.20 387 GLU A N 1
ATOM 2781 C CA . GLU A 1 391 ? -0.453 42.649 153.438 1.00 19.22 387 GLU A CA 1
ATOM 2782 C C . GLU A 1 391 ? -1.025 41.285 153.769 1.00 24.64 387 GLU A C 1
ATOM 2783 O O . GLU A 1 391 ? -1.774 40.687 152.990 1.00 23.37 387 GLU A O 1
ATOM 2789 N N . VAL A 1 392 ? -0.702 40.834 154.971 1.00 24.16 388 VAL A N 1
ATOM 2790 C CA . VAL A 1 392 ? -1.092 39.527 155.471 1.00 24.78 388 VAL A CA 1
ATOM 2791 C C . VAL A 1 392 ? -1.703 39.709 156.857 1.00 26.08 388 VAL A C 1
ATOM 2792 O O . VAL A 1 392 ? -1.290 40.598 157.615 1.00 30.97 388 VAL A O 1
ATOM 2796 N N . THR A 1 393 ? -2.705 38.897 157.189 1.00 22.87 389 THR A N 1
ATOM 2797 C CA . THR A 1 393 ? -3.229 38.867 158.552 1.00 25.47 389 THR A CA 1
ATOM 2798 C C . THR A 1 393 ? -2.650 37.656 159.265 1.00 22.62 389 THR A C 1
ATOM 2799 O O . THR A 1 393 ? -2.828 36.524 158.807 1.00 27.64 389 THR A O 1
ATOM 2803 N N . VAL A 1 394 ? -1.951 37.888 160.376 1.00 23.34 390 VAL A N 1
ATOM 2804 C CA . VAL A 1 394 ? -1.359 36.773 161.109 1.00 22.72 390 VAL A CA 1
ATOM 2805 C C . VAL A 1 394 ? -2.473 35.890 161.650 1.00 23.11 390 VAL A C 1
ATOM 2806 O O . VAL A 1 394 ? -3.540 36.377 162.038 1.00 30.07 390 VAL A O 1
ATOM 2810 N N . GLY A 1 395 ? -2.252 34.580 161.648 1.00 22.15 391 GLY A N 1
ATOM 2811 C CA . GLY A 1 395 ? -3.146 33.685 162.337 1.00 23.14 391 GLY A CA 1
ATOM 2812 C C . GLY A 1 395 ? -3.800 32.631 161.461 1.00 26.31 391 GLY A C 1
ATOM 2813 O O . GLY A 1 395 ? -3.816 32.717 160.229 1.00 24.25 391 GLY A O 1
ATOM 2814 N N . PRO A 1 396 ? -4.378 31.611 162.103 1.00 26.32 392 PRO A N 1
ATOM 2815 C CA . PRO A 1 396 ? -4.879 30.454 161.347 1.00 24.40 392 PRO A CA 1
ATOM 2816 C C . PRO A 1 396 ? -6.195 30.667 160.609 1.00 23.90 392 PRO A C 1
ATOM 2817 O O . PRO A 1 396 ? -6.471 29.889 159.686 1.00 28.24 392 PRO A O 1
ATOM 2821 N N . ARG A 1 397 ? -7.023 31.664 160.965 1.00 23.17 393 ARG A N 1
ATOM 2822 C CA . ARG A 1 397 ? -8.231 31.911 160.174 1.00 23.17 393 ARG A CA 1
ATOM 2823 C C . ARG A 1 397 ? -7.884 32.471 158.796 1.00 25.34 393 ARG A C 1
ATOM 2824 O O . ARG A 1 397 ? -8.450 32.045 157.782 1.00 21.81 393 ARG A O 1
ATOM 2827 N N . HIS A 1 398 ? -6.971 33.441 158.735 1.00 20.56 394 HIS A N 1
ATOM 2828 C CA . HIS A 1 398 ? -6.534 33.933 157.436 1.00 21.86 394 HIS A CA 1
ATOM 2829 C C . HIS A 1 398 ? -5.804 32.835 156.668 1.00 21.83 394 HIS A C 1
ATOM 2830 O O . HIS A 1 398 ? -5.953 32.720 155.451 1.00 20.63 394 HIS A O 1
ATOM 2837 N N . THR A 1 399 ? -5.048 31.986 157.371 1.00 23.73 395 THR A N 1
ATOM 2838 C CA . THR A 1 399 ? -4.377 30.877 156.695 1.00 23.95 395 THR A CA 1
ATOM 2839 C C . THR A 1 399 ? -5.384 29.911 156.086 1.00 23.11 395 THR A C 1
ATOM 2840 O O . THR A 1 399 ? -5.223 29.482 154.935 1.00 22.58 395 THR A O 1
ATOM 2844 N N . GLU A 1 400 ? -6.440 29.572 156.831 1.00 23.59 396 GLU A N 1
ATOM 2845 C CA . GLU A 1 400 ? -7.414 28.606 156.328 1.00 23.71 396 GLU A CA 1
ATOM 2846 C C . GLU A 1 400 ? -8.158 29.151 155.114 1.00 22.07 396 GLU A C 1
ATOM 2847 O O . GLU A 1 400 ? -8.278 28.466 154.093 1.00 25.12 396 GLU A O 1
ATOM 2853 N N . ASN A 1 401 ? -8.676 30.378 155.213 1.00 18.68 397 ASN A N 1
ATOM 2854 C CA . ASN A 1 401 ? -9.429 30.966 154.111 1.00 20.06 397 ASN A CA 1
ATOM 2855 C C . ASN A 1 401 ? -8.570 31.069 152.863 1.00 22.46 397 ASN A C 1
ATOM 2856 O O . ASN A 1 401 ? -9.032 30.808 151.744 1.00 20.09 397 ASN A O 1
ATOM 2861 N N . THR A 1 402 ? -7.301 31.416 153.053 1.00 18.40 398 THR A N 1
ATOM 2862 C CA . THR A 1 402 ? -6.359 31.530 151.953 1.00 19.22 398 THR A CA 1
ATOM 2863 C C . THR A 1 402 ? -6.098 30.176 151.301 1.00 21.86 398 THR A C 1
ATOM 2864 O O . THR A 1 402 ? -6.046 30.065 150.070 1.00 22.93 398 THR A O 1
ATOM 2868 N N . THR A 1 403 ? -5.928 29.137 152.113 1.00 19.80 399 THR A N 1
ATOM 2869 C CA . THR A 1 403 ? -5.726 27.792 151.588 1.00 21.92 399 THR A CA 1
ATOM 2870 C C . THR A 1 403 ? -6.939 27.314 150.793 1.00 21.20 399 THR A C 1
ATOM 2871 O O . THR A 1 403 ? -6.796 26.733 149.709 1.00 20.40 399 THR A O 1
ATOM 2875 N N . VAL A 1 404 ? -8.143 27.535 151.323 1.00 20.58 400 VAL A N 1
ATOM 2876 C CA . VAL A 1 404 ? -9.346 27.113 150.612 1.00 18.04 400 VAL A CA 1
ATOM 2877 C C . VAL A 1 404 ? -9.445 27.838 149.278 1.00 18.75 400 VAL A C 1
ATOM 2878 O O . VAL A 1 404 ? -9.784 27.240 148.250 1.00 19.63 400 VAL A O 1
ATOM 2882 N N . MET A 1 405 ? -9.134 29.132 149.265 1.00 16.59 401 MET A N 1
ATOM 2883 C CA . MET A 1 405 ? -9.226 29.878 148.022 1.00 17.56 401 MET A CA 1
ATOM 2884 C C . MET A 1 405 ? -8.215 29.362 147.001 1.00 17.71 401 MET A C 1
ATOM 2885 O O . MET A 1 405 ? -8.511 29.295 145.801 1.00 18.41 401 MET A O 1
ATOM 2890 N N . LEU A 1 406 ? -7.029 28.949 147.455 1.00 17.23 402 LEU A N 1
ATOM 2891 C CA . LEU A 1 406 ? -6.041 28.429 146.511 1.00 17.48 402 LEU A CA 1
ATOM 2892 C C . LEU A 1 406 ? -6.536 27.140 145.863 1.00 17.60 402 LEU A C 1
ATOM 2893 O O . LEU A 1 406 ? -6.432 26.967 144.638 1.00 15.87 402 LEU A O 1
ATOM 2898 N N . LYS A 1 407 ? -7.104 26.239 146.672 1.00 15.13 403 LYS A N 1
ATOM 2899 C CA . LYS A 1 407 ? -7.607 24.972 146.153 1.00 18.19 403 LYS A CA 1
ATOM 2900 C C . LYS A 1 407 ? -8.781 25.190 145.210 1.00 16.09 403 LYS A C 1
ATOM 2901 O O . LYS A 1 407 ? -8.897 24.502 144.189 1.00 18.84 403 LYS A O 1
ATOM 2906 N N . GLU A 1 408 ? -9.669 26.127 145.539 1.00 15.07 404 GLU A N 1
ATOM 2907 C CA . GLU A 1 408 ? -10.768 26.454 144.632 1.00 17.00 404 GLU A CA 1
ATOM 2908 C C . GLU A 1 408 ? -10.245 26.905 143.273 1.00 17.08 404 GLU A C 1
ATOM 2909 O O . GLU A 1 408 ? -10.726 26.453 142.230 1.00 13.62 404 GLU A O 1
ATOM 2915 N N . MET A 1 409 ? -9.252 27.798 143.259 1.00 17.22 405 MET A N 1
ATOM 2916 C CA . MET A 1 409 ? -8.769 28.304 141.975 1.00 17.11 405 MET A CA 1
ATOM 2917 C C . MET A 1 409 ? -8.163 27.173 141.145 1.00 18.25 405 MET A C 1
ATOM 2918 O O . MET A 1 409 ? -8.506 26.988 139.966 1.00 15.80 405 MET A O 1
ATOM 2923 N N . ILE A 1 410 ? -7.272 26.388 141.763 1.00 16.78 406 ILE A N 1
ATOM 2924 C CA . ILE A 1 410 ? -6.566 25.339 141.033 1.00 15.43 406 ILE A CA 1
ATOM 2925 C C . ILE A 1 410 ? -7.550 24.291 140.543 1.00 16.22 406 ILE A C 1
ATOM 2926 O O . ILE A 1 410 ? -7.522 23.891 139.375 1.00 14.48 406 ILE A O 1
ATOM 2931 N N . LYS A 1 411 ? -8.469 23.866 141.416 1.00 15.25 407 LYS A N 1
ATOM 2932 C CA . LYS A 1 411 ? -9.435 22.850 141.015 1.00 13.78 407 LYS A CA 1
ATOM 2933 C C . LYS A 1 411 ? -10.393 23.378 139.959 1.00 16.12 407 LYS A C 1
ATOM 2934 O O . LYS A 1 411 ? -10.721 22.665 139.002 1.00 14.84 407 LYS A O 1
ATOM 2940 N N . GLN A 1 412 ? -10.837 24.630 140.099 1.00 13.21 408 GLN A N 1
ATOM 2941 C CA . GLN A 1 412 ? -11.828 25.155 139.168 1.00 13.54 408 GLN A CA 1
ATOM 2942 C C . GLN A 1 412 ? -11.231 25.407 137.786 1.00 16.29 408 GLN A C 1
ATOM 2943 O O . GLN A 1 412 ? -11.928 25.250 136.778 1.00 15.90 408 GLN A O 1
ATOM 2949 N N . HIS A 1 413 ? -9.944 25.756 137.700 1.00 13.96 409 HIS A N 1
ATOM 2950 C CA . HIS A 1 413 ? -9.337 26.051 136.406 1.00 15.71 409 HIS A CA 1
ATOM 2951 C C . HIS A 1 413 ? -8.286 25.022 136.005 1.00 13.03 409 HIS A C 1
ATOM 2952 O O . HIS A 1 413 ? -7.536 25.240 135.052 1.00 13.54 409 HIS A O 1
ATOM 2959 N N . TYR A 1 414 ? -8.263 23.886 136.696 1.00 14.36 410 TYR A N 1
ATOM 2960 C CA . TYR A 1 414 ? -7.269 22.842 136.464 1.00 16.62 410 TYR A CA 1
ATOM 2961 C C . TYR A 1 414 ? -7.106 22.466 134.992 1.00 15.98 410 TYR A C 1
ATOM 2962 O O . TYR A 1 414 ? -5.989 22.191 134.537 1.00 13.58 410 TYR A O 1
ATOM 2971 N N . ASN A 1 415 ? -8.205 22.413 134.238 1.00 13.51 411 ASN A N 1
ATOM 2972 C CA . ASN A 1 415 ? -8.152 21.769 132.934 1.00 14.15 411 ASN A CA 1
ATOM 2973 C C . ASN A 1 415 ? -7.816 22.719 131.797 1.00 16.79 411 ASN A C 1
ATOM 2974 O O . ASN A 1 415 ? -7.619 22.259 130.669 1.00 16.20 411 ASN A O 1
ATOM 2979 N N . HIS A 1 416 ? -7.710 24.007 132.061 1.00 14.42 412 HIS A N 1
ATOM 2980 C CA . HIS A 1 416 ? -7.421 24.959 130.997 1.00 15.41 412 HIS A CA 1
ATOM 2981 C C . HIS A 1 416 ? -5.974 24.881 130.516 1.00 15.53 412 HIS A C 1
ATOM 2982 O O . HIS A 1 416 ? -5.060 25.233 131.278 1.00 15.32 412 HIS A O 1
ATOM 2989 N N . PRO A 1 417 ? -5.713 24.444 129.278 1.00 15.63 413 PRO A N 1
ATOM 2990 C CA . PRO A 1 417 ? -4.317 24.320 128.828 1.00 14.74 413 PRO A CA 1
ATOM 2991 C C . PRO A 1 417 ? -3.590 25.651 128.737 1.00 16.14 413 PRO A C 1
ATOM 2992 O O . PRO A 1 417 ? -2.353 25.662 128.691 1.00 14.14 413 PRO A O 1
ATOM 2996 N N . SER A 1 418 ? -4.321 26.767 128.703 1.00 16.22 414 SER A N 1
ATOM 2997 C CA . SER A 1 418 ? -3.690 28.078 128.632 1.00 14.94 414 SER A CA 1
ATOM 2998 C C . SER A 1 418 ? -2.950 28.425 129.923 1.00 16.77 414 SER A C 1
ATOM 2999 O O . SER A 1 418 ? -1.960 29.171 129.890 1.00 13.26 414 SER A O 1
ATOM 3002 N N . VAL A 1 419 ? -3.393 27.893 131.060 1.00 14.85 415 VAL A N 1
ATOM 3003 C CA . VAL A 1 419 ? -2.746 28.218 132.325 1.00 13.88 415 VAL A CA 1
ATOM 3004 C C . VAL A 1 419 ? -1.382 27.541 132.380 1.00 15.44 415 VAL A C 1
ATOM 3005 O O . VAL A 1 419 ? -1.265 26.326 132.201 1.00 15.48 415 VAL A O 1
ATOM 3009 N N . VAL A 1 420 ? -0.337 28.334 132.586 1.00 15.26 416 VAL A N 1
ATOM 3010 C CA . VAL A 1 420 ? 0.993 27.794 132.820 1.00 14.50 416 VAL A CA 1
ATOM 3011 C C . VAL A 1 420 ? 1.540 28.179 134.189 1.00 14.57 416 VAL A C 1
ATOM 3012 O O . VAL A 1 420 ? 2.504 27.547 134.655 1.00 14.07 416 VAL A O 1
ATOM 3016 N N . ILE A 1 421 ? 0.960 29.178 134.861 1.00 13.50 417 ILE A N 1
ATOM 3017 C CA . ILE A 1 421 ? 1.472 29.672 136.135 1.00 15.34 417 ILE A CA 1
ATOM 3018 C C . ILE A 1 421 ? 0.328 29.840 137.130 1.00 14.73 417 ILE A C 1
ATOM 3019 O O . ILE A 1 421 ? -0.717 30.413 136.798 1.00 13.55 417 ILE A O 1
ATOM 3024 N N . TRP A 1 422 ? 0.533 29.349 138.351 1.00 13.06 418 TRP A N 1
ATOM 3025 C CA . TRP A 1 422 ? -0.299 29.674 139.498 1.00 12.00 418 TRP A CA 1
ATOM 3026 C C . TRP A 1 422 ? 0.496 30.582 140.431 1.00 13.70 418 TRP A C 1
ATOM 3027 O O . TRP A 1 422 ? 1.667 30.314 140.701 1.00 13.26 418 TRP A O 1
ATOM 3038 N N . ALA A 1 423 ? -0.127 31.647 140.937 1.00 11.13 419 ALA A N 1
ATOM 3039 C CA . ALA A 1 423 ? 0.522 32.488 141.936 1.00 11.89 419 ALA A CA 1
ATOM 3040 C C . ALA A 1 423 ? -0.435 32.734 143.092 1.00 14.20 419 ALA A C 1
ATOM 3041 O O . ALA A 1 423 ? -1.627 32.415 143.021 1.00 14.78 419 ALA A O 1
ATOM 3043 N N . TYR A 1 424 ? 0.091 33.311 144.176 1.00 15.73 420 TYR A N 1
ATOM 3044 C CA . TYR A 1 424 ? -0.755 33.503 145.353 1.00 15.42 420 TYR A CA 1
ATOM 3045 C C . TYR A 1 424 ? -0.433 34.724 146.208 1.00 18.35 420 TYR A C 1
ATOM 3046 O O . TYR A 1 424 ? -1.107 34.910 147.226 1.00 18.91 420 TYR A O 1
ATOM 3055 N N . MET A 1 425 ? 0.573 35.540 145.880 1.00 14.97 421 MET A N 1
ATOM 3056 C CA . MET A 1 425 ? 0.781 36.809 146.572 1.00 15.00 421 MET A CA 1
ATOM 3057 C C . MET A 1 425 ? 1.209 37.869 145.567 1.00 17.06 421 MET A C 1
ATOM 3058 O O . MET A 1 425 ? 1.975 37.590 144.644 1.00 16.80 421 MET A O 1
ATOM 3063 N N . ASN A 1 426 ? 0.714 39.086 145.747 1.00 13.97 422 ASN A N 1
ATOM 3064 C CA . ASN A 1 426 ? 1.125 40.206 144.916 1.00 16.39 422 ASN A CA 1
ATOM 3065 C C . ASN A 1 426 ? 1.504 41.385 145.806 1.00 14.90 422 ASN A C 1
ATOM 3066 O O . ASN A 1 426 ? 0.662 41.912 146.546 1.00 16.44 422 ASN A O 1
ATOM 3071 N N . GLU A 1 427 ? 2.762 41.808 145.722 1.00 18.71 423 GLU A N 1
ATOM 3072 C CA . GLU A 1 427 ? 3.249 42.971 146.475 1.00 19.14 423 GLU A CA 1
ATOM 3073 C C . GLU A 1 427 ? 2.928 42.830 147.957 1.00 18.90 423 GLU A C 1
ATOM 3074 O O . GLU A 1 427 ? 2.477 43.772 148.615 1.00 17.31 423 GLU A O 1
ATOM 3080 N N . ILE A 1 428 ? 3.177 41.632 148.488 1.00 15.07 424 ILE A N 1
ATOM 3081 C CA . ILE A 1 428 ? 2.715 41.299 149.822 1.00 18.35 424 ILE A CA 1
ATOM 3082 C C . ILE A 1 428 ? 3.364 42.150 150.912 1.00 18.94 424 ILE A C 1
ATOM 3083 O O . ILE A 1 428 ? 2.927 42.109 152.065 1.00 18.23 424 ILE A O 1
ATOM 3088 N N . TYR A 1 429 ? 4.373 42.950 150.574 1.00 18.45 425 TYR A N 1
ATOM 3089 C CA . TYR A 1 429 ? 5.003 43.836 151.539 1.00 19.17 425 TYR A CA 1
ATOM 3090 C C . TYR A 1 429 ? 4.675 45.305 151.301 1.00 21.71 425 TYR A C 1
ATOM 3091 O O . TYR A 1 429 ? 5.199 46.165 152.015 1.00 21.08 425 TYR A O 1
ATOM 3100 N N . TRP A 1 430 ? 3.808 45.620 150.336 1.00 21.04 426 TRP A N 1
ATOM 3101 C CA . TRP A 1 430 ? 3.572 47.018 149.998 1.00 21.13 426 TRP A CA 1
ATOM 3102 C C . TRP A 1 430 ? 3.112 47.818 151.207 1.00 21.06 426 TRP A C 1
ATOM 3103 O O . TRP A 1 430 ? 3.569 48.945 151.423 1.00 24.47 426 TRP A O 1
ATOM 3114 N N . ALA A 1 431 ? 2.233 47.248 152.018 1.00 18.50 427 ALA A N 1
ATOM 3115 C CA . ALA A 1 431 ? 1.635 47.978 153.128 1.00 24.32 427 ALA A CA 1
ATOM 3116 C C . ALA A 1 431 ? 2.543 48.089 154.348 1.00 29.83 427 ALA A C 1
ATOM 3117 O O . ALA A 1 431 ? 2.110 48.668 155.357 1.00 29.71 427 ALA A O 1
ATOM 3119 N N . HIS A 1 432 ? 3.772 47.553 154.303 1.00 22.50 428 HIS A N 1
ATOM 3120 C CA . HIS A 1 432 ? 4.642 47.679 155.468 1.00 29.07 428 HIS A CA 1
ATOM 3121 C C . HIS A 1 432 ? 4.799 49.141 155.875 1.00 34.13 428 HIS A C 1
ATOM 3122 O O . HIS A 1 432 ? 4.727 49.463 157.068 1.00 35.30 428 HIS A O 1
ATOM 3129 N N . ARG A 1 433 ? 4.961 50.043 154.888 1.00 36.27 429 ARG A N 1
ATOM 3130 C CA . ARG A 1 433 ? 5.135 51.478 155.149 1.00 40.02 429 ARG A CA 1
ATOM 3131 C C . ARG A 1 433 ? 4.084 52.024 156.099 1.00 36.65 429 ARG A C 1
ATOM 3132 O O . ARG A 1 433 ? 4.373 52.913 156.899 1.00 40.08 429 ARG A O 1
ATOM 3134 N N . TYR A 1 434 ? 2.876 51.487 156.050 1.00 38.00 430 TYR A N 1
ATOM 3135 C CA . TYR A 1 434 ? 1.745 52.003 156.800 1.00 39.53 430 TYR A CA 1
ATOM 3136 C C . TYR A 1 434 ? 1.534 51.279 158.125 1.00 38.79 430 TYR A C 1
ATOM 3137 O O . TYR A 1 434 ? 0.649 51.662 158.892 1.00 38.53 430 TYR A O 1
ATOM 3146 N N . LYS A 1 435 ? 2.309 50.255 158.415 1.00 35.47 431 LYS A N 1
ATOM 3147 C CA . LYS A 1 435 ? 2.010 49.485 159.610 1.00 34.64 431 LYS A CA 1
ATOM 3148 C C . LYS A 1 435 ? 2.878 49.942 160.777 1.00 36.82 431 LYS A C 1
ATOM 3149 O O . LYS A 1 435 ? 3.961 50.505 160.584 1.00 36.34 431 LYS A O 1
ATOM 3155 N N . PRO A 1 436 ? 2.418 49.741 162.008 1.00 33.71 432 PRO A N 1
ATOM 3156 C CA . PRO A 1 436 ? 3.280 50.006 163.172 1.00 32.38 432 PRO A CA 1
ATOM 3157 C C . PRO A 1 436 ? 4.540 49.156 163.108 1.00 32.93 432 PRO A C 1
ATOM 3158 O O . PRO A 1 436 ? 4.473 47.939 162.930 1.00 35.85 432 PRO A O 1
ATOM 3162 N N . GLN A 1 437 ? 5.699 49.807 163.244 1.00 34.11 433 GLN A N 1
ATOM 3163 C CA . GLN A 1 437 ? 6.975 49.113 163.078 1.00 32.00 433 GLN A CA 1
ATOM 3164 C C . GLN A 1 437 ? 7.121 47.924 164.025 1.00 32.30 433 GLN A C 1
ATOM 3165 O O . GLN A 1 437 ? 7.910 47.017 163.740 1.00 32.39 433 GLN A O 1
ATOM 3167 N N . GLU A 1 438 ? 6.367 47.893 165.129 1.00 29.05 434 GLU A N 1
ATOM 3168 C CA . GLU A 1 438 ? 6.434 46.750 166.038 1.00 35.56 434 GLU A CA 1
ATOM 3169 C C . GLU A 1 438 ? 5.882 45.472 165.404 1.00 34.50 434 GLU A C 1
ATOM 3170 O O . GLU A 1 438 ? 6.288 44.367 165.786 1.00 34.08 434 GLU A O 1
ATOM 3172 N N . GLU A 1 439 ? 4.977 45.589 164.435 1.00 30.64 435 GLU A N 1
ATOM 3173 C CA . GLU A 1 439 ? 4.364 44.402 163.854 1.00 31.22 435 GLU A CA 1
ATOM 3174 C C . GLU A 1 439 ? 5.199 43.783 162.745 1.00 28.07 435 GLU A C 1
ATOM 3175 O O . GLU A 1 439 ? 4.870 42.674 162.302 1.00 26.07 435 GLU A O 1
ATOM 3181 N N . ILE A 1 440 ? 6.241 44.480 162.272 1.00 23.89 436 ILE A N 1
ATOM 3182 C CA . ILE A 1 440 ? 6.829 44.146 160.978 1.00 22.83 436 ILE A CA 1
ATOM 3183 C C . ILE A 1 440 ? 7.507 42.789 161.033 1.00 25.42 436 ILE A C 1
ATOM 3184 O O . ILE A 1 440 ? 7.350 41.967 160.120 1.00 24.72 436 ILE A O 1
ATOM 3189 N N . ALA A 1 441 ? 8.268 42.531 162.100 1.00 23.91 437 ALA A N 1
ATOM 3190 C CA . ALA A 1 441 ? 8.925 41.240 162.243 1.00 24.04 437 ALA A CA 1
ATOM 3191 C C . ALA A 1 441 ? 7.912 40.111 162.167 1.00 22.32 437 ALA A C 1
ATOM 3192 O O . ALA A 1 441 ? 8.101 39.144 161.418 1.00 19.35 437 ALA A O 1
ATOM 3194 N N . GLY A 1 442 ? 6.811 40.232 162.923 1.00 24.66 438 GLY A N 1
ATOM 3195 C CA . GLY A 1 442 ? 5.806 39.180 162.940 1.00 18.16 438 GLY A CA 1
ATOM 3196 C C . GLY A 1 442 ? 5.090 39.029 161.612 1.00 21.78 438 GLY A C 1
ATOM 3197 O O . GLY A 1 442 ? 4.725 37.918 161.225 1.00 19.95 438 GLY A O 1
ATOM 3198 N N . ARG A 1 443 ? 4.885 40.133 160.887 1.00 18.60 439 ARG A N 1
ATOM 3199 C CA . ARG A 1 443 ? 4.241 40.005 159.585 1.00 21.78 439 ARG A CA 1
ATOM 3200 C C . ARG A 1 443 ? 5.148 39.297 158.589 1.00 19.77 439 ARG A C 1
ATOM 3201 O O . ARG A 1 443 ? 4.674 38.480 157.791 1.00 18.16 439 ARG A O 1
ATOM 3209 N N . ASN A 1 444 ? 6.455 39.593 158.628 1.00 18.24 440 ASN A N 1
ATOM 3210 C CA . ASN A 1 444 ? 7.416 38.887 157.782 1.00 20.80 440 ASN A CA 1
ATOM 3211 C C . ASN A 1 444 ? 7.403 37.391 158.073 1.00 19.51 440 ASN A C 1
ATOM 3212 O O . ASN A 1 444 ? 7.462 36.565 157.157 1.00 20.30 440 ASN A O 1
ATOM 3217 N N . ARG A 1 445 ? 7.344 37.020 159.347 1.00 19.74 441 ARG A N 1
ATOM 3218 C CA . ARG A 1 445 ? 7.311 35.602 159.681 1.00 19.94 441 ARG A CA 1
ATOM 3219 C C . ARG A 1 445 ? 6.027 34.953 159.186 1.00 20.39 441 ARG A C 1
ATOM 3220 O O . ARG A 1 445 ? 6.051 33.837 158.656 1.00 18.68 441 ARG A O 1
ATOM 3228 N N . ALA A 1 446 ? 4.891 35.631 159.344 1.00 21.54 442 ALA A N 1
ATOM 3229 C CA . ALA A 1 446 ? 3.656 35.040 158.858 1.00 19.49 442 ALA A CA 1
ATOM 3230 C C . ALA A 1 446 ? 3.651 34.973 157.338 1.00 17.66 442 ALA A C 1
ATOM 3231 O O . ALA A 1 446 ? 3.141 34.008 156.761 1.00 20.97 442 ALA A O 1
ATOM 3233 N N . THR A 1 447 ? 4.261 35.950 156.677 1.00 17.49 443 THR A N 1
ATOM 3234 C CA . THR A 1 447 ? 4.307 35.944 155.218 1.00 15.00 443 THR A CA 1
ATOM 3235 C C . THR A 1 447 ? 5.142 34.783 154.701 1.00 19.79 443 THR A C 1
ATOM 3236 O O . THR A 1 447 ? 4.731 34.071 153.774 1.00 18.96 443 THR A O 1
ATOM 3240 N N . LEU A 1 448 ? 6.320 34.576 155.295 1.00 20.32 444 LEU A N 1
ATOM 3241 C CA . LEU A 1 448 ? 7.168 33.455 154.906 1.00 22.71 444 LEU A CA 1
ATOM 3242 C C . LEU A 1 448 ? 6.458 32.130 155.146 1.00 22.48 444 LEU A C 1
ATOM 3243 O O . LEU A 1 448 ? 6.437 31.257 154.271 1.00 21.56 444 LEU A O 1
ATOM 3248 N N . GLU A 1 449 ? 5.842 31.974 156.322 1.00 20.94 445 GLU A N 1
ATOM 3249 C CA . GLU A 1 449 ? 5.184 30.711 156.641 1.00 21.81 445 GLU A CA 1
ATOM 3250 C C . GLU A 1 449 ? 3.995 30.446 155.721 1.00 21.27 445 GLU A C 1
ATOM 3251 O O . GLU A 1 449 ? 3.857 29.338 155.189 1.00 22.32 445 GLU A O 1
ATOM 3257 N N . LEU A 1 450 ? 3.149 31.453 155.476 1.00 18.87 446 LEU A N 1
ATOM 3258 C CA . LEU A 1 450 ? 2.015 31.221 154.579 1.00 19.34 446 LEU A CA 1
ATOM 3259 C C . LEU A 1 450 ? 2.482 30.929 153.155 1.00 18.69 446 LEU A C 1
ATOM 3260 O O . LEU A 1 450 ? 1.932 30.039 152.493 1.00 18.73 446 LEU A O 1
ATOM 3265 N N . ALA A 1 451 ? 3.510 31.639 152.672 1.00 18.29 447 ALA A N 1
ATOM 3266 C CA . ALA A 1 451 ? 3.983 31.393 151.307 1.00 16.94 447 ALA A CA 1
ATOM 3267 C C . ALA A 1 451 ? 4.457 29.950 151.141 1.00 17.84 447 ALA A C 1
ATOM 3268 O O . ALA A 1 451 ? 4.202 29.315 150.109 1.00 15.55 447 ALA A O 1
ATOM 3270 N N . ARG A 1 452 ? 5.093 29.393 152.174 1.00 17.57 448 ARG A N 1
ATOM 3271 C CA . ARG A 1 452 ? 5.570 28.020 152.072 1.00 18.74 448 ARG A CA 1
ATOM 3272 C C . ARG A 1 452 ? 4.419 27.017 152.087 1.00 20.00 448 ARG A C 1
ATOM 3273 O O . ARG A 1 452 ? 4.459 26.008 151.365 1.00 18.14 448 ARG A O 1
ATOM 3281 N N . ARG A 1 453 ? 3.379 27.274 152.884 1.00 19.15 449 ARG A N 1
ATOM 3282 C CA . ARG A 1 453 ? 2.216 26.394 152.862 1.00 17.86 449 ARG A CA 1
ATOM 3283 C C . ARG A 1 453 ? 1.556 26.421 151.491 1.00 17.02 449 ARG A C 1
ATOM 3284 O O . ARG A 1 453 ? 1.208 25.375 150.931 1.00 17.52 449 ARG A O 1
ATOM 3286 N N . LEU A 1 454 ? 1.374 27.617 150.933 1.00 18.43 450 LEU A N 1
ATOM 3287 C CA . LEU A 1 454 ? 0.682 27.727 149.653 1.00 16.44 450 LEU A CA 1
ATOM 3288 C C . LEU A 1 454 ? 1.518 27.128 148.527 1.00 17.64 450 LEU A C 1
ATOM 3289 O O . LEU A 1 454 ? 0.987 26.420 147.662 1.00 17.32 450 LEU A O 1
ATOM 3294 N N . GLU A 1 455 ? 2.831 27.384 148.538 1.00 17.19 451 GLU A N 1
ATOM 3295 C CA . GLU A 1 455 ? 3.730 26.800 147.545 1.00 15.57 451 GLU A CA 1
ATOM 3296 C C . GLU A 1 455 ? 3.632 25.286 147.555 1.00 16.22 451 GLU A C 1
ATOM 3297 O O . GLU A 1 455 ? 3.507 24.654 146.500 1.00 17.63 451 GLU A O 1
ATOM 3303 N N . HIS A 1 456 ? 3.649 24.693 148.752 1.00 16.02 452 HIS A N 1
ATOM 3304 C CA . HIS A 1 456 ? 3.492 23.247 148.891 1.00 19.81 452 HIS A CA 1
ATOM 3305 C C . HIS A 1 456 ? 2.152 22.766 148.334 1.00 18.83 452 HIS A C 1
ATOM 3306 O O . HIS A 1 456 ? 2.087 21.732 147.663 1.00 19.25 452 HIS A O 1
ATOM 3313 N N . ILE A 1 457 ? 1.072 23.501 148.580 1.00 17.50 453 ILE A N 1
ATOM 3314 C CA . ILE A 1 457 ? -0.225 23.030 148.100 1.00 19.59 453 ILE A CA 1
ATOM 3315 C C . ILE A 1 457 ? -0.271 23.025 146.573 1.00 18.87 453 ILE A C 1
ATOM 3316 O O . ILE A 1 457 ? -0.707 22.041 145.965 1.00 21.33 453 ILE A O 1
ATOM 3321 N N . VAL A 1 458 ? 0.195 24.107 145.926 1.00 19.53 454 VAL A N 1
ATOM 3322 C CA . VAL A 1 458 ? 0.255 24.120 144.459 1.00 19.03 454 VAL A CA 1
ATOM 3323 C C . VAL A 1 458 ? 1.036 22.915 143.946 1.00 16.79 454 VAL A C 1
ATOM 3324 O O . VAL A 1 458 ? 0.577 22.176 143.071 1.00 19.97 454 VAL A O 1
ATOM 3328 N N . ARG A 1 459 ? 2.223 22.692 144.496 1.00 14.76 455 ARG A N 1
ATOM 3329 C CA . ARG A 1 459 ? 3.067 21.636 143.954 1.00 18.51 455 ARG A CA 1
ATOM 3330 C C . ARG A 1 459 ? 2.427 20.264 144.126 1.00 21.85 455 ARG A C 1
ATOM 3331 O O . ARG A 1 459 ? 2.639 19.365 143.297 1.00 21.25 455 ARG A O 1
ATOM 3339 N N . GLU A 1 460 ? 1.619 20.092 145.170 1.00 18.79 456 GLU A N 1
ATOM 3340 C CA . GLU A 1 460 ? 0.951 18.816 145.361 1.00 21.41 456 GLU A CA 1
ATOM 3341 C C . GLU A 1 460 ? -0.284 18.695 144.464 1.00 19.52 456 GLU A C 1
ATOM 3342 O O . GLU A 1 460 ? -0.524 17.637 143.880 1.00 19.85 456 GLU A O 1
ATOM 3345 N N . LEU A 1 461 ? -1.068 19.762 144.314 1.00 17.33 457 LEU A N 1
ATOM 3346 C CA . LEU A 1 461 ? -2.279 19.644 143.503 1.00 18.47 457 LEU A CA 1
ATOM 3347 C C . LEU A 1 461 ? -1.984 19.611 142.011 1.00 21.06 457 LEU A C 1
ATOM 3348 O O . LEU A 1 461 ? -2.782 19.068 141.239 1.00 20.33 457 LEU A O 1
ATOM 3353 N N . ASP A 1 462 ? -0.875 20.212 141.574 1.00 20.00 458 ASP A N 1
ATOM 3354 C CA . ASP A 1 462 ? -0.621 20.420 140.148 1.00 16.97 458 ASP A CA 1
ATOM 3355 C C . ASP A 1 462 ? 0.875 20.432 139.897 1.00 20.24 458 ASP A C 1
ATOM 3356 O O . ASP A 1 462 ? 1.511 21.495 139.812 1.00 15.45 458 ASP A O 1
ATOM 3361 N N . PRO A 1 463 ? 1.474 19.248 139.751 1.00 22.12 459 PRO A N 1
ATOM 3362 C CA . PRO A 1 463 ? 2.908 19.151 139.440 1.00 17.73 459 PRO A CA 1
ATOM 3363 C C . PRO A 1 463 ? 3.289 19.626 138.043 1.00 23.10 459 PRO A C 1
ATOM 3364 O O . PRO A 1 463 ? 4.485 19.644 137.738 1.00 24.41 459 PRO A O 1
ATOM 3368 N N . TYR A 1 464 ? 2.343 19.992 137.172 1.00 17.50 460 TYR A N 1
ATOM 3369 C CA . TYR A 1 464 ? 2.663 20.307 135.783 1.00 17.32 460 TYR A CA 1
ATOM 3370 C C . TYR A 1 464 ? 2.516 21.784 135.460 1.00 19.13 460 TYR A C 1
ATOM 3371 O O . TYR A 1 464 ? 2.341 22.149 134.294 1.00 22.45 460 TYR A O 1
ATOM 3380 N N . ARG A 1 465 ? 2.552 22.644 136.465 1.00 19.37 461 ARG A N 1
ATOM 3381 C CA . ARG A 1 465 ? 2.521 24.074 136.219 1.00 18.11 461 ARG A CA 1
ATOM 3382 C C . ARG A 1 465 ? 3.536 24.718 137.148 1.00 17.09 461 ARG A C 1
ATOM 3383 O O . ARG A 1 465 ? 3.988 24.111 138.119 1.00 16.68 461 ARG A O 1
ATOM 3391 N N . TYR A 1 466 ? 3.902 25.947 136.835 1.00 18.14 462 TYR A N 1
ATOM 3392 C CA . TYR A 1 466 ? 4.886 26.675 137.617 1.00 15.57 462 TYR A CA 1
ATOM 3393 C C . TYR A 1 466 ? 4.188 27.560 138.638 1.00 15.34 462 TYR A C 1
ATOM 3394 O O . TYR A 1 466 ? 3.057 28.024 138.439 1.00 16.00 462 TYR A O 1
ATOM 3403 N N . THR A 1 467 ? 4.872 27.775 139.742 1.00 15.33 463 THR A N 1
ATOM 3404 C CA . THR A 1 467 ? 4.483 28.760 140.731 1.00 15.79 463 THR A CA 1
ATOM 3405 C C . THR A 1 467 ? 5.250 30.054 140.500 1.00 17.63 463 THR A C 1
ATOM 3406 O O . THR A 1 467 ? 6.401 30.052 140.047 1.00 18.84 463 THR A O 1
ATOM 3410 N N . ALA A 1 468 ? 4.610 31.161 140.840 1.00 16.33 464 ALA A N 1
ATOM 3411 C CA . ALA A 1 468 ? 5.232 32.458 140.683 1.00 16.20 464 ALA A CA 1
ATOM 3412 C C . ALA A 1 468 ? 4.747 33.350 141.811 1.00 17.40 464 ALA A C 1
ATOM 3413 O O . ALA A 1 468 ? 3.824 32.999 142.549 1.00 14.71 464 ALA A O 1
ATOM 3415 N N . MET A 1 469 ? 5.401 34.503 141.943 1.00 16.75 465 MET A N 1
ATOM 3416 C CA . MET A 1 469 ? 4.956 35.579 142.815 1.00 17.03 465 MET A CA 1
ATOM 3417 C C . MET A 1 469 ? 5.360 36.907 142.188 1.00 17.72 465 MET A C 1
ATOM 3418 O O . MET A 1 469 ? 6.432 37.017 141.584 1.00 17.08 465 MET A O 1
ATOM 3423 N N . ALA A 1 470 ? 4.493 37.900 142.310 1.00 15.24 466 ALA A N 1
ATOM 3424 C CA . ALA A 1 470 ? 4.792 39.239 141.829 1.00 16.18 466 ALA A CA 1
ATOM 3425 C C . ALA A 1 470 ? 5.366 40.051 142.979 1.00 16.06 466 ALA A C 1
ATOM 3426 O O . ALA A 1 470 ? 4.706 40.246 144.006 1.00 14.80 466 ALA A O 1
ATOM 3428 N N . MET A 1 471 ? 6.596 40.513 142.812 1.00 17.74 467 MET A N 1
ATOM 3429 C CA . MET A 1 471 ? 7.238 41.360 143.801 1.00 18.25 467 MET A CA 1
ATOM 3430 C C . MET A 1 471 ? 7.356 42.769 143.235 1.00 18.41 467 MET A C 1
ATOM 3431 O O . MET A 1 471 ? 7.095 43.005 142.055 1.00 18.84 467 MET A O 1
ATOM 3436 N N . HIS A 1 472 ? 7.722 43.728 144.086 1.00 21.56 468 HIS A N 1
ATOM 3437 C CA . HIS A 1 472 ? 7.866 45.108 143.628 1.00 18.53 468 HIS A CA 1
ATOM 3438 C C . HIS A 1 472 ? 9.148 45.707 144.196 1.00 21.68 468 HIS A C 1
ATOM 3439 O O . HIS A 1 472 ? 9.915 45.054 144.920 1.00 20.26 468 HIS A O 1
ATOM 3446 N N . ASN A 1 473 ? 9.386 46.966 143.831 1.00 19.16 469 ASN A N 1
ATOM 3447 C CA . ASN A 1 473 ? 10.643 47.651 144.115 1.00 19.11 469 ASN A CA 1
ATOM 3448 C C . ASN A 1 473 ? 10.672 48.080 145.581 1.00 20.31 469 ASN A C 1
ATOM 3449 O O . ASN A 1 473 ? 10.461 49.243 145.929 1.00 18.48 469 ASN A O 1
ATOM 3454 N N . ASP A 1 474 ? 10.962 47.109 146.457 1.00 18.70 470 ASP A N 1
ATOM 3455 C CA . ASP A 1 474 ? 11.014 47.324 147.900 1.00 20.94 470 ASP A CA 1
ATOM 3456 C C . ASP A 1 474 ? 12.020 46.346 148.496 1.00 25.91 470 ASP A C 1
ATOM 3457 O O . ASP A 1 474 ? 12.002 45.160 148.133 1.00 24.93 470 ASP A O 1
ATOM 3462 N N . PRO A 1 475 ? 12.898 46.793 149.398 1.00 26.90 471 PRO A N 1
ATOM 3463 C CA . PRO A 1 475 ? 13.974 45.907 149.879 1.00 24.53 471 PRO A CA 1
ATOM 3464 C C . PRO A 1 475 ? 13.508 44.752 150.769 1.00 28.10 471 PRO A C 1
ATOM 3465 O O . PRO A 1 475 ? 14.314 43.850 151.038 1.00 29.56 471 PRO A O 1
ATOM 3469 N N . ALA A 1 476 ? 12.242 44.702 151.193 1.00 26.93 472 ALA A N 1
ATOM 3470 C CA . ALA A 1 476 ? 11.822 43.609 152.073 1.00 25.37 472 ALA A CA 1
ATOM 3471 C C . ALA A 1 476 ? 11.915 42.232 151.402 1.00 23.71 472 ALA A C 1
ATOM 3472 O O . ALA A 1 476 ? 12.104 41.222 152.091 1.00 20.70 472 ALA A O 1
ATOM 3474 N N . TYR A 1 477 ? 11.774 42.155 150.077 1.00 24.50 473 TYR A N 1
ATOM 3475 C CA . TYR A 1 477 ? 11.857 40.853 149.409 1.00 23.07 473 TYR A CA 1
ATOM 3476 C C . TYR A 1 477 ? 13.261 40.271 149.521 1.00 22.11 473 TYR A C 1
ATOM 3477 O O . TYR A 1 477 ? 13.432 39.104 149.896 1.00 21.47 473 TYR A O 1
ATOM 3486 N N . GLU A 1 478 ? 14.275 41.080 149.203 1.00 23.09 474 GLU A N 1
ATOM 3487 C CA . GLU A 1 478 ? 15.662 40.704 149.459 1.00 27.32 474 GLU A CA 1
ATOM 3488 C C . GLU A 1 478 ? 15.857 40.269 150.901 1.00 23.49 474 GLU A C 1
ATOM 3489 O O . GLU A 1 478 ? 16.423 39.205 151.174 1.00 24.85 474 GLU A O 1
ATOM 3495 N N . GLU A 1 479 ? 15.410 41.102 151.841 1.00 22.46 475 GLU A N 1
ATOM 3496 C CA . GLU A 1 479 ? 15.790 40.912 153.237 1.00 26.49 475 GLU A CA 1
ATOM 3497 C C . GLU A 1 479 ? 15.134 39.675 153.849 1.00 22.31 475 GLU A C 1
ATOM 3498 O O . GLU A 1 479 ? 15.739 39.022 154.706 1.00 25.95 475 GLU A O 1
ATOM 3504 N N . THR A 1 480 ? 13.928 39.312 153.411 1.00 20.74 476 THR A N 1
ATOM 3505 C CA . THR A 1 480 ? 13.248 38.141 153.957 1.00 20.02 476 THR A CA 1
ATOM 3506 C C . THR A 1 480 ? 13.448 36.883 153.130 1.00 17.89 476 THR A C 1
ATOM 3507 O O . THR A 1 480 ? 13.017 35.812 153.566 1.00 19.53 476 THR A O 1
ATOM 3511 N N . GLY A 1 481 ? 14.065 36.981 151.952 1.00 21.18 477 GLY A N 1
ATOM 3512 C CA . GLY A 1 481 ? 14.250 35.813 151.101 1.00 19.02 477 GLY A CA 1
ATOM 3513 C C . GLY A 1 481 ? 12.975 35.251 150.507 1.00 22.19 477 GLY A C 1
ATOM 3514 O O . GLY A 1 481 ? 12.967 34.103 150.034 1.00 21.71 477 GLY A O 1
ATOM 3515 N N . LEU A 1 482 ? 11.888 36.031 150.529 1.00 18.92 478 LEU A N 1
ATOM 3516 C CA . LEU A 1 482 ? 10.597 35.543 150.057 1.00 17.33 478 LEU A CA 1
ATOM 3517 C C . LEU A 1 482 ? 10.671 35.071 148.609 1.00 19.39 478 LEU A C 1
ATOM 3518 O O . LEU A 1 482 ? 10.007 34.102 148.231 1.00 19.40 478 LEU A O 1
ATOM 3523 N N . GLY A 1 483 ? 11.469 35.746 147.784 1.00 20.11 479 GLY A N 1
ATOM 3524 C CA . GLY A 1 483 ? 11.575 35.395 146.381 1.00 17.02 479 GLY A CA 1
ATOM 3525 C C . GLY A 1 483 ? 12.185 34.027 146.110 1.00 20.68 479 GL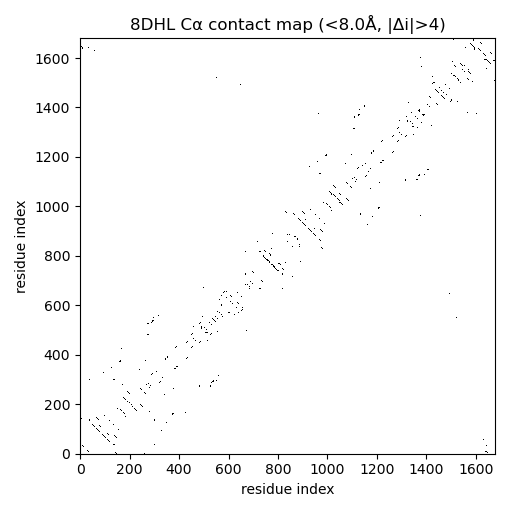Y A C 1
ATOM 3526 O O . GLY A 1 483 ? 12.156 33.584 144.958 1.00 19.73 479 GLY A O 1
ATOM 3527 N N . ASP A 1 484 ? 12.742 33.358 147.129 1.00 21.48 480 ASP A N 1
ATOM 3528 C CA . ASP A 1 484 ? 13.294 32.009 146.988 1.00 21.78 480 ASP A CA 1
ATOM 3529 C C . ASP A 1 484 ? 12.229 30.920 146.971 1.00 20.95 480 ASP A C 1
ATOM 3530 O O . ASP A 1 484 ? 12.547 29.773 146.650 1.00 21.57 480 ASP A O 1
ATOM 3535 N N . ILE A 1 485 ? 10.993 31.233 147.330 1.00 18.47 481 ILE A N 1
ATOM 3536 C CA . ILE A 1 485 ? 10.002 30.193 147.600 1.00 19.99 481 ILE A CA 1
ATOM 3537 C C . ILE A 1 485 ? 9.286 29.740 146.326 1.00 20.45 481 ILE A C 1
ATOM 3538 O O . ILE A 1 485 ? 9.162 28.523 146.117 1.00 20.20 481 ILE A O 1
ATOM 3543 N N . PRO A 1 486 ? 8.820 30.624 145.441 1.00 18.31 482 PRO A N 1
ATOM 3544 C CA . PRO A 1 486 ? 8.171 30.154 144.211 1.00 20.27 482 PRO A CA 1
ATOM 3545 C C . PRO A 1 486 ? 9.200 29.768 143.153 1.00 21.61 482 PRO A C 1
ATOM 3546 O O . PRO A 1 486 ? 10.390 30.045 143.267 1.00 19.44 482 PRO A O 1
ATOM 3550 N N . MET A 1 487 ? 8.714 29.116 142.100 1.00 19.14 483 MET A N 1
ATOM 3551 C CA . MET A 1 487 ? 9.619 28.735 141.028 1.00 18.52 483 MET A CA 1
ATOM 3552 C C . MET A 1 487 ? 10.013 29.924 140.157 1.00 19.59 483 MET A C 1
ATOM 3553 O O . MET A 1 487 ? 11.065 29.895 139.504 1.00 16.98 483 MET A O 1
ATOM 3558 N N . ILE A 1 488 ? 9.180 30.959 140.110 1.00 16.25 484 ILE A N 1
ATOM 3559 C CA . ILE A 1 488 ? 9.398 32.079 139.209 1.00 16.53 484 ILE A CA 1
ATOM 3560 C C . ILE A 1 488 ? 9.355 33.355 140.018 1.00 15.98 484 ILE A C 1
ATOM 3561 O O . ILE A 1 488 ? 8.464 33.529 140.852 1.00 17.69 484 ILE A O 1
ATOM 3566 N N . ALA A 1 489 ? 10.328 34.237 139.776 1.00 17.55 485 ALA A N 1
ATOM 3567 C CA . ALA A 1 489 ? 10.407 35.555 140.397 1.00 16.34 485 ALA A CA 1
ATOM 3568 C C . ALA A 1 489 ? 9.820 36.581 139.434 1.00 17.78 485 ALA A C 1
ATOM 3569 O O . ALA A 1 489 ? 10.403 36.864 138.383 1.00 15.70 485 ALA A O 1
ATOM 3571 N N . GLY A 1 490 ? 8.659 37.120 139.784 1.00 17.05 486 GLY A N 1
ATOM 3572 C CA . GLY A 1 490 ? 8.007 38.138 138.985 1.00 17.18 486 GLY A CA 1
ATOM 3573 C C . GLY A 1 490 ? 8.234 39.487 139.640 1.00 17.75 486 GLY A C 1
ATOM 3574 O O . GLY A 1 490 ? 8.266 39.587 140.866 1.00 18.78 486 GLY A O 1
ATOM 3575 N N . TRP A 1 491 ? 8.403 40.522 138.817 1.00 15.06 487 TRP A N 1
ATOM 3576 C CA . TRP A 1 491 ? 8.639 41.860 139.344 1.00 17.22 487 TRP A CA 1
ATOM 3577 C C . TRP A 1 491 ? 7.694 42.868 138.706 1.00 16.95 487 TRP A C 1
ATOM 3578 O O . TRP A 1 491 ? 7.597 42.941 137.474 1.00 16.51 487 TRP A O 1
ATOM 3589 N N . ASN A 1 492 ? 7.002 43.636 139.552 1.00 13.59 488 ASN A N 1
ATOM 3590 C CA . ASN A 1 492 ? 6.179 44.766 139.123 1.00 16.29 488 ASN A CA 1
ATOM 3591 C C . ASN A 1 492 ? 7.047 46.020 139.177 1.00 16.33 488 ASN A C 1
ATOM 3592 O O . ASN A 1 492 ? 7.322 46.537 140.266 1.00 15.79 488 ASN A O 1
ATOM 3597 N N . LEU A 1 493 ? 7.454 46.527 138.012 1.00 15.26 489 LEU A N 1
ATOM 3598 C CA . LEU A 1 493 ? 8.485 47.555 137.911 1.00 17.28 489 LEU A CA 1
ATOM 3599 C C . LEU A 1 493 ? 7.988 48.760 137.134 1.00 17.94 489 LEU A C 1
ATOM 3600 O O . LEU A 1 493 ? 7.291 48.624 136.123 1.00 16.37 489 LEU A O 1
ATOM 3605 N N . TYR A 1 494 ? 8.406 49.940 137.577 1.00 16.80 490 TYR A N 1
ATOM 3606 C CA . TYR A 1 494 ? 7.801 51.162 137.075 1.00 18.48 490 TYR A CA 1
ATOM 3607 C C . TYR A 1 494 ? 8.834 52.278 136.877 1.00 20.97 490 TYR A C 1
ATOM 3608 O O . TYR A 1 494 ? 8.488 53.464 136.982 1.00 18.73 490 TYR A O 1
ATOM 3617 N N . HIS A 1 495 ? 10.094 51.908 136.578 1.00 15.41 491 HIS A N 1
ATOM 3618 C CA . HIS A 1 495 ? 11.191 52.867 136.408 1.00 17.48 491 HIS A CA 1
ATOM 3619 C C . HIS A 1 495 ? 10.862 53.915 135.354 1.00 18.21 491 HIS A C 1
ATOM 3620 O O . HIS A 1 495 ? 10.491 53.583 134.225 1.00 19.18 491 HIS A O 1
ATOM 3627 N N . GLY A 1 496 ? 11.037 55.183 135.711 1.00 18.92 492 GLY A N 1
ATOM 3628 C CA . GLY A 1 496 ? 10.644 56.276 134.857 1.00 19.27 492 GLY A CA 1
ATOM 3629 C C . GLY A 1 496 ? 9.210 56.728 135.058 1.00 19.30 492 GLY A C 1
ATOM 3630 O O . GLY A 1 496 ? 8.807 57.749 134.484 1.00 16.83 492 GLY A O 1
ATOM 3631 N N . TRP A 1 497 ? 8.429 55.996 135.848 1.00 20.33 493 TRP A N 1
ATOM 3632 C CA . TRP A 1 497 ? 7.082 56.421 136.226 1.00 20.08 493 TRP A CA 1
ATOM 3633 C C . TRP A 1 497 ? 7.035 56.684 137.726 1.00 21.65 493 TRP A C 1
ATOM 3634 O O . TRP A 1 497 ? 7.046 57.847 138.131 1.00 23.95 493 TRP A O 1
ATOM 3645 N N . TYR A 1 498 ? 7.028 55.647 138.571 1.00 21.71 494 TYR A N 1
ATOM 3646 C CA . TYR A 1 498 ? 7.007 55.893 140.012 1.00 24.65 494 TYR A CA 1
ATOM 3647 C C . TYR A 1 498 ? 8.373 56.269 140.574 1.00 20.31 494 TYR A C 1
ATOM 3648 O O . TYR A 1 498 ? 8.434 56.929 141.610 1.00 22.90 494 TYR A O 1
ATOM 3657 N N . TYR A 1 499 ? 9.470 55.868 139.932 1.00 23.21 495 TYR A N 1
ATOM 3658 C CA . TYR A 1 499 ? 10.804 56.157 140.450 1.00 22.45 495 TYR A CA 1
ATOM 3659 C C . TYR A 1 499 ? 11.789 56.076 139.298 1.00 22.70 495 TYR A C 1
ATOM 3660 O O . TYR A 1 499 ? 11.508 55.457 138.271 1.00 19.61 495 TYR A O 1
ATOM 3669 N N . GLY A 1 500 ? 12.957 56.698 139.491 1.00 24.40 496 GLY A N 1
ATOM 3670 C CA . GLY A 1 500 ? 14.086 56.593 138.585 1.00 20.00 496 GLY A CA 1
ATOM 3671 C C . GLY A 1 500 ? 13.755 57.055 137.173 1.00 20.35 496 GLY A C 1
ATOM 3672 O O . GLY A 1 500 ? 12.818 57.806 136.938 1.00 18.67 496 GLY A O 1
ATOM 3673 N N . ILE A 1 501 ? 14.578 56.591 136.232 1.00 20.51 497 ILE A N 1
ATOM 3674 C CA . ILE A 1 501 ? 14.420 56.825 134.801 1.00 18.30 497 ILE A CA 1
ATOM 3675 C C . ILE A 1 501 ? 14.293 55.460 134.124 1.00 18.02 497 ILE A C 1
ATOM 3676 O O . ILE A 1 501 ? 14.575 54.431 134.727 1.00 18.68 497 ILE A O 1
ATOM 3681 N N . TYR A 1 502 ? 13.888 55.465 132.848 1.00 17.91 498 TYR A N 1
ATOM 3682 C CA . TYR A 1 502 ? 13.604 54.213 132.143 1.00 19.50 498 TYR A CA 1
ATOM 3683 C C . TYR A 1 502 ? 14.768 53.238 132.205 1.00 22.01 498 TYR A C 1
ATOM 3684 O O . TYR A 1 502 ? 14.565 52.023 132.341 1.00 17.13 498 TYR A O 1
ATOM 3693 N N . GLU A 1 503 ? 15.997 53.746 132.065 1.00 18.14 499 GLU A N 1
ATOM 3694 C CA . GLU A 1 503 ? 17.151 52.860 131.960 1.00 18.53 499 GLU A CA 1
ATOM 3695 C C . GLU A 1 503 ? 17.464 52.175 133.281 1.00 19.45 499 GLU A C 1
ATOM 3696 O O . GLU A 1 503 ? 18.160 51.156 133.288 1.00 19.17 499 GLU A O 1
ATOM 3698 N N . ASP A 1 504 ? 16.948 52.699 134.394 1.00 18.56 500 ASP A N 1
ATOM 3699 C CA . ASP A 1 504 ? 17.094 52.019 135.673 1.00 17.68 500 ASP A CA 1
ATOM 3700 C C . ASP A 1 504 ? 16.378 50.681 135.673 1.00 20.29 500 ASP A C 1
ATOM 3701 O O . ASP A 1 504 ? 16.638 49.848 136.548 1.00 18.31 500 ASP A O 1
ATOM 3706 N N . PHE A 1 505 ? 15.488 50.455 134.707 1.00 17.68 501 PHE A N 1
ATOM 3707 C CA . PHE A 1 505 ? 14.839 49.160 134.613 1.00 20.30 501 PHE A CA 1
ATOM 3708 C C . PHE A 1 505 ? 15.839 48.076 134.244 1.00 20.70 501 PHE A C 1
ATOM 3709 O O . PHE A 1 505 ? 15.911 47.035 134.909 1.00 19.53 501 PHE A O 1
ATOM 3717 N N . GLY A 1 506 ? 16.603 48.287 133.170 1.00 18.02 502 GLY A N 1
ATOM 3718 C CA . GLY A 1 506 ? 17.617 47.310 132.817 1.00 18.93 502 GLY A CA 1
ATOM 3719 C C . GLY A 1 506 ? 18.642 47.130 133.922 1.00 17.94 502 GLY A C 1
ATOM 3720 O O . GLY A 1 506 ? 19.086 46.017 134.199 1.00 18.31 502 GLY A O 1
ATOM 3721 N N . THR A 1 507 ? 19.016 48.225 134.576 1.00 19.22 503 THR A N 1
ATOM 3722 C CA . THR A 1 507 ? 19.955 48.147 135.688 1.00 18.59 503 THR A CA 1
ATOM 3723 C C . THR A 1 507 ? 19.407 47.256 136.793 1.00 19.23 503 THR A C 1
ATOM 3724 O O . THR A 1 507 ? 20.119 46.399 137.335 1.00 20.87 503 THR A O 1
ATOM 3728 N N . PHE A 1 508 ? 18.127 47.414 137.104 1.00 19.18 504 PHE A N 1
ATOM 3729 C CA . PHE A 1 508 ? 17.516 46.644 138.175 1.00 18.53 504 PHE A CA 1
ATOM 3730 C C . PHE A 1 508 ? 17.493 45.167 137.821 1.00 19.74 504 PHE A C 1
ATOM 3731 O O . PHE A 1 508 ? 17.883 44.313 138.627 1.00 20.40 504 PHE A O 1
ATOM 3739 N N . MET A 1 509 ? 17.037 44.846 136.612 1.00 17.54 505 MET A N 1
ATOM 3740 C CA . MET A 1 509 ? 16.874 43.447 136.248 1.00 17.47 505 MET A CA 1
ATOM 3741 C C . MET A 1 509 ? 18.231 42.784 136.039 1.00 19.13 505 MET A C 1
ATOM 3742 O O . MET A 1 509 ? 18.432 41.634 136.445 1.00 21.33 505 MET A O 1
ATOM 3747 N N . ASP A 1 510 ? 19.189 43.500 135.442 1.00 17.88 506 ASP A N 1
ATOM 3748 C CA . ASP A 1 510 ? 20.521 42.921 135.271 1.00 18.98 506 ASP A CA 1
ATOM 3749 C C . ASP A 1 510 ? 21.139 42.578 136.612 1.00 19.99 506 ASP A C 1
ATOM 3750 O O . ASP A 1 510 ? 21.855 41.576 136.731 1.00 21.22 506 ASP A O 1
ATOM 3755 N N . GLU A 1 511 ? 20.843 43.372 137.638 1.00 20.47 507 GLU A N 1
ATOM 3756 C CA . GLU A 1 511 ? 21.385 43.103 138.961 1.00 19.53 507 GLU A CA 1
ATOM 3757 C C . GLU A 1 511 ? 20.701 41.894 139.607 1.00 22.94 507 GLU A C 1
ATOM 3758 O O . GLU A 1 511 ? 21.359 41.098 140.287 1.00 23.70 507 GLU A O 1
ATOM 3764 N N . GLN A 1 512 ? 19.390 41.721 139.391 1.00 20.02 508 GLN A N 1
ATOM 3765 C CA . GLN A 1 512 ? 18.711 40.512 139.863 1.00 19.22 508 GLN A CA 1
ATOM 3766 C C . GLN A 1 512 ? 19.282 39.263 139.187 1.00 21.44 508 GLN A C 1
ATOM 3767 O O . GLN A 1 512 ? 19.554 38.249 139.845 1.00 18.69 508 GLN A O 1
ATOM 3773 N N . ARG A 1 513 ? 19.443 39.314 137.860 1.00 20.28 509 ARG A N 1
ATOM 3774 C CA . ARG A 1 513 ? 20.011 38.188 137.125 1.00 19.44 509 ARG A CA 1
ATOM 3775 C C . ARG A 1 513 ? 21.403 37.862 137.642 1.00 23.77 509 ARG A C 1
ATOM 3776 O O . ARG A 1 513 ? 21.783 36.693 137.778 1.00 24.45 509 ARG A O 1
ATOM 3784 N N . ARG A 1 514 ? 22.153 38.901 137.972 1.00 21.06 510 ARG A N 1
ATOM 3785 C CA . ARG A 1 514 ? 23.502 38.774 138.490 1.00 24.12 510 ARG A CA 1
ATOM 3786 C C . ARG A 1 514 ? 23.504 38.148 139.881 1.00 23.41 510 ARG A C 1
ATOM 3787 O O . ARG A 1 514 ? 24.382 37.339 140.198 1.00 22.67 510 ARG A O 1
ATOM 3795 N N . LYS A 1 515 ? 22.534 38.512 140.733 1.00 21.58 511 LYS A N 1
ATOM 3796 C CA . LYS A 1 515 ? 22.508 37.948 142.087 1.00 25.35 511 LYS A CA 1
ATOM 3797 C C . LYS A 1 515 ? 21.910 36.555 142.111 1.00 20.36 511 LYS A C 1
ATOM 3798 O O . LYS A 1 515 ? 22.213 35.770 143.007 1.00 23.63 511 LYS A O 1
ATOM 3804 N N . TYR A 1 516 ? 21.052 36.242 141.156 1.00 20.94 512 TYR A N 1
ATOM 3805 C CA . TYR A 1 516 ? 20.264 35.015 141.172 1.00 22.30 512 TYR A CA 1
ATOM 3806 C C . TYR A 1 516 ? 20.303 34.372 139.795 1.00 23.07 512 TYR A C 1
ATOM 3807 O O . TYR A 1 516 ? 19.284 34.309 139.098 1.00 21.41 512 TYR A O 1
ATOM 3816 N N . PRO A 1 517 ? 21.467 33.873 139.370 1.00 23.59 513 PRO A N 1
ATOM 3817 C CA . PRO A 1 517 ? 21.547 33.275 138.027 1.00 21.77 513 PRO A CA 1
ATOM 3818 C C . PRO A 1 517 ? 20.682 32.028 137.864 1.00 23.57 513 PRO A C 1
ATOM 3819 O O . PRO A 1 517 ? 20.465 31.597 136.721 1.00 21.97 513 PRO A O 1
ATOM 3823 N N . LYS A 1 518 ? 20.160 31.450 138.950 1.00 22.48 514 LYS A N 1
ATOM 3824 C CA . LYS A 1 518 ? 19.270 30.301 138.838 1.00 19.91 514 LYS A CA 1
ATOM 3825 C C . LYS A 1 518 ? 17.791 30.665 138.893 1.00 19.66 514 LYS A C 1
ATOM 3826 O O . LYS A 1 518 ? 16.945 29.789 138.708 1.00 25.14 514 LYS A O 1
ATOM 3830 N N . ARG A 1 519 ? 17.449 31.915 139.161 1.00 21.65 515 ARG A N 1
ATOM 3831 C CA . ARG A 1 519 ? 16.042 32.280 139.182 1.00 20.68 515 ARG A CA 1
ATOM 3832 C C . ARG A 1 519 ? 15.500 32.395 137.764 1.00 20.09 515 ARG A C 1
ATOM 3833 O O . ARG A 1 519 ? 16.242 32.593 136.796 1.00 19.67 515 ARG A O 1
ATOM 3841 N N . ILE A 1 520 ? 14.184 32.270 137.657 1.00 16.42 516 ILE A N 1
ATOM 3842 C CA . ILE A 1 520 ? 13.457 32.544 136.430 1.00 15.34 516 ILE A CA 1
ATOM 3843 C C . ILE A 1 520 ? 12.795 33.894 136.621 1.00 17.69 516 ILE A C 1
ATOM 3844 O O . ILE A 1 520 ? 12.057 34.095 137.591 1.00 16.27 516 ILE A O 1
ATOM 3849 N N . HIS A 1 521 ? 13.097 34.833 135.730 1.00 18.00 517 HIS A N 1
ATOM 3850 C CA . HIS A 1 521 ? 12.678 36.212 135.883 1.00 15.57 517 HIS A CA 1
ATOM 3851 C C . HIS A 1 521 ? 11.578 36.529 134.882 1.00 17.71 517 HIS A C 1
ATOM 3852 O O . HIS A 1 521 ? 11.629 36.098 133.723 1.00 14.91 517 HIS A O 1
ATOM 3859 N N . LEU A 1 522 ? 10.570 37.257 135.359 1.00 15.88 518 LEU A N 1
ATOM 3860 C CA . LEU A 1 522 ? 9.401 37.616 134.576 1.00 17.39 518 LEU A CA 1
ATOM 3861 C C . LEU A 1 522 ? 8.894 38.960 135.084 1.00 18.02 518 LEU A C 1
ATOM 3862 O O . LEU A 1 522 ? 8.822 39.179 136.299 1.00 17.10 518 LEU A O 1
ATOM 3867 N N . ILE A 1 523 ? 8.551 39.857 134.159 1.00 14.26 519 ILE A N 1
ATOM 3868 C CA . ILE A 1 523 ? 7.996 41.161 134.515 1.00 14.68 519 ILE A CA 1
ATOM 3869 C C . ILE A 1 523 ? 6.474 41.021 134.572 1.00 16.85 519 ILE A C 1
ATOM 3870 O O . ILE A 1 523 ? 5.784 41.124 133.555 1.00 16.69 519 ILE A O 1
ATOM 3875 N N . SER A 1 524 ? 5.937 40.802 135.774 1.00 14.49 520 SER A N 1
ATOM 3876 C CA . SER A 1 524 ? 4.499 40.595 135.905 1.00 14.53 520 SER A CA 1
ATOM 3877 C C . SER A 1 524 ? 3.682 41.878 135.744 1.00 15.43 520 SER A C 1
ATOM 3878 O O . SER A 1 524 ? 2.480 41.787 135.482 1.00 15.53 520 SER A O 1
ATOM 3881 N N . GLU A 1 525 ? 4.300 43.056 135.870 1.00 14.02 521 GLU A N 1
ATOM 3882 C CA . GLU A 1 525 ? 3.626 44.336 135.673 1.00 15.53 521 GLU A CA 1
ATOM 3883 C C . GLU A 1 525 ? 4.640 45.371 135.222 1.00 15.22 521 GLU A C 1
ATOM 3884 O O . GLU A 1 525 ? 5.702 45.498 135.836 1.00 18.10 521 GLU A O 1
ATOM 3890 N N . TYR A 1 526 ? 4.307 46.118 134.176 1.00 14.54 522 TYR A N 1
ATOM 3891 C CA . TYR A 1 526 ? 4.998 47.361 133.861 1.00 14.35 522 TYR A CA 1
ATOM 3892 C C . TYR A 1 526 ? 4.055 48.223 133.030 1.00 15.48 522 TYR A C 1
ATOM 3893 O O . TYR A 1 526 ? 3.316 47.709 132.181 1.00 15.80 522 TYR A O 1
ATOM 3902 N N . GLY A 1 527 ? 4.048 49.518 133.303 1.00 17.77 523 GLY A N 1
ATOM 3903 C CA . GLY A 1 527 ? 3.132 50.409 132.598 1.00 18.55 523 GLY A CA 1
ATOM 3904 C C . GLY A 1 527 ? 3.246 51.825 133.119 1.00 20.11 523 GLY A C 1
ATOM 3905 O O . GLY A 1 527 ? 3.792 52.072 134.203 1.00 18.01 523 GLY A O 1
ATOM 3906 N N . ALA A 1 528 ? 2.738 52.757 132.308 1.00 16.57 524 ALA A N 1
ATOM 3907 C CA . ALA A 1 528 ? 2.567 54.151 132.702 1.00 17.18 524 ALA A CA 1
ATOM 3908 C C . ALA A 1 528 ? 1.128 54.593 132.420 1.00 19.80 524 ALA A C 1
ATOM 3909 O O . ALA A 1 528 ? 0.401 53.959 131.654 1.00 18.44 524 ALA A O 1
ATOM 3911 N N . GLY A 1 529 ? 0.708 55.697 133.056 1.00 22.37 525 GLY A N 1
ATOM 3912 C CA . GLY A 1 529 ? -0.644 56.196 132.880 1.00 16.10 525 GLY A CA 1
ATOM 3913 C C . GLY A 1 529 ? -0.766 57.158 131.705 1.00 19.94 525 GLY A C 1
ATOM 3914 O O . GLY A 1 529 ? 0.240 57.654 131.186 1.00 17.14 525 GLY A O 1
ATOM 3915 N N . SER A 1 530 ? -2.008 57.399 131.268 1.00 15.52 526 SER A N 1
ATOM 3916 C CA . SER A 1 530 ? -2.237 58.380 130.211 1.00 18.59 526 SER A CA 1
ATOM 3917 C C . SER A 1 530 ? -3.696 58.825 130.185 1.00 17.54 526 SER A C 1
ATOM 3918 O O . SER A 1 530 ? -4.616 58.012 130.288 1.00 14.55 526 SER A O 1
ATOM 3921 N N . ASP A 1 531 ? -3.878 60.125 130.022 1.00 14.83 527 ASP A N 1
ATOM 3922 C CA . ASP A 1 531 ? -5.164 60.765 129.805 1.00 13.06 527 ASP A CA 1
ATOM 3923 C C . ASP A 1 531 ? -5.204 61.195 128.340 1.00 14.14 527 ASP A C 1
ATOM 3924 O O . ASP A 1 531 ? -4.341 61.961 127.899 1.00 16.13 527 ASP A O 1
ATOM 3929 N N . VAL A 1 532 ? -6.185 60.704 127.575 1.00 15.25 528 VAL A N 1
ATOM 3930 C CA . VAL A 1 532 ? -6.185 60.929 126.126 1.00 13.78 528 VAL A CA 1
ATOM 3931 C C . VAL A 1 532 ? -6.565 62.364 125.758 1.00 17.38 528 VAL A C 1
ATOM 3932 O O . VAL A 1 532 ? -6.776 62.670 124.573 1.00 16.01 528 VAL A O 1
ATOM 3936 N N . ARG A 1 533 ? -6.622 63.256 126.754 1.00 14.18 529 ARG A N 1
ATOM 3937 C CA . ARG A 1 533 ? -6.800 64.685 126.520 1.00 13.69 529 ARG A CA 1
ATOM 3938 C C . ARG A 1 533 ? -5.500 65.487 126.667 1.00 14.72 529 ARG A C 1
ATOM 3939 O O . ARG A 1 533 ? -5.507 66.700 126.415 1.00 12.94 529 ARG A O 1
ATOM 3947 N N . LEU A 1 534 ? -4.387 64.843 127.028 1.00 14.70 530 LEU A N 1
ATOM 3948 C CA . LEU A 1 534 ? -3.147 65.519 127.398 1.00 13.03 530 LEU A CA 1
ATOM 3949 C C . LEU A 1 534 ? -2.050 65.205 126.388 1.00 15.84 530 LEU A C 1
ATOM 3950 O O . LEU A 1 534 ? -1.758 64.033 126.124 1.00 14.93 530 LEU A O 1
ATOM 3955 N N . TYR A 1 535 ? -1.411 66.248 125.859 1.00 13.93 531 TYR A N 1
ATOM 3956 C CA . TYR A 1 535 ? -0.438 66.089 124.789 1.00 15.27 531 TYR A CA 1
ATOM 3957 C C . TYR A 1 535 ? 0.692 67.078 125.002 1.00 14.75 531 TYR A C 1
ATOM 3958 O O . TYR A 1 535 ? 0.459 68.208 125.442 1.00 13.92 531 TYR A O 1
ATOM 3967 N N . SER A 1 536 ? 1.914 66.633 124.716 1.00 14.22 532 SER A N 1
ATOM 3968 C CA . SER A 1 536 ? 3.116 67.429 124.935 1.00 15.01 532 SER A CA 1
ATOM 3969 C C . SER A 1 536 ? 4.183 67.059 123.918 1.00 15.84 532 SER A C 1
ATOM 3970 O O . SER A 1 536 ? 4.431 65.878 123.682 1.00 18.31 532 SER A O 1
ATOM 3973 N N . GLU A 1 537 ? 4.827 68.060 123.339 1.00 17.79 533 GLU A N 1
ATOM 3974 C CA . GLU A 1 537 ? 6.080 67.807 122.635 1.00 20.79 533 GLU A CA 1
ATOM 3975 C C . GLU A 1 537 ? 7.256 67.637 123.593 1.00 20.58 533 GLU A C 1
ATOM 3976 O O . GLU A 1 537 ? 8.353 67.273 123.154 1.00 18.73 533 GLU A O 1
ATOM 3982 N N . LYS A 1 538 ? 7.046 67.890 124.884 1.00 19.48 534 LYS A N 1
ATOM 3983 C CA . LYS A 1 538 ? 8.061 67.728 125.927 1.00 16.95 534 LYS A CA 1
ATOM 3984 C C . LYS A 1 538 ? 7.475 66.889 127.049 1.00 17.15 534 LYS A C 1
ATOM 3985 O O . LYS A 1 538 ? 7.276 67.378 128.169 1.00 16.97 534 LYS A O 1
ATOM 3991 N N . PRO A 1 539 ? 7.166 65.627 126.780 1.00 15.89 535 PRO A N 1
ATOM 3992 C CA . PRO A 1 539 ? 6.635 64.772 127.838 1.00 16.67 535 PRO A CA 1
ATOM 3993 C C . PRO A 1 539 ? 7.645 64.624 128.956 1.00 18.40 535 PRO A C 1
ATOM 3994 O O . PRO A 1 539 ? 8.858 64.678 128.737 1.00 20.84 535 PRO A O 1
ATOM 3998 N N . GLU A 1 540 ? 7.133 64.432 130.161 1.00 15.55 536 GLU A N 1
ATOM 3999 C CA . GLU A 1 540 ? 7.994 64.258 131.312 1.00 17.94 536 GLU A CA 1
ATOM 4000 C C . GLU A 1 540 ? 7.291 63.321 132.278 1.00 19.14 536 GLU A C 1
ATOM 4001 O O . GLU A 1 540 ? 6.103 63.023 132.138 1.00 18.66 536 GLU A O 1
ATOM 4007 N N . LYS A 1 541 ? 8.061 62.846 133.241 1.00 18.23 537 LYS A N 1
ATOM 4008 C CA . LYS A 1 541 ? 7.617 61.817 134.160 1.00 17.28 537 LYS A CA 1
ATOM 4009 C C . LYS A 1 541 ? 6.328 62.226 134.858 1.00 18.94 537 LYS A C 1
ATOM 4010 O O . LYS A 1 541 ? 6.223 63.323 135.413 1.00 16.38 537 LYS A O 1
ATOM 4016 N N . PHE A 1 542 ? 5.340 61.338 134.806 1.00 18.97 538 PHE A N 1
ATOM 4017 C CA . PHE A 1 542 ? 4.104 61.458 135.556 1.00 18.01 538 PHE A CA 1
ATOM 4018 C C . PHE A 1 542 ? 3.212 62.594 135.073 1.00 20.07 538 PHE A C 1
ATOM 4019 O O . PHE A 1 542 ? 2.326 63.024 135.819 1.00 20.72 538 PHE A O 1
ATOM 4027 N N . ASP A 1 543 ? 3.386 63.098 133.840 1.00 16.50 539 ASP A N 1
ATOM 4028 C CA . ASP A 1 543 ? 2.484 64.159 133.389 1.00 15.54 539 ASP A CA 1
ATOM 4029 C C . ASP A 1 543 ? 1.183 63.621 132.799 1.00 17.01 539 ASP A C 1
ATOM 4030 O O . ASP A 1 543 ? 0.270 64.413 132.536 1.00 14.67 539 ASP A O 1
ATOM 4035 N N . PHE A 1 544 ? 1.060 62.301 132.629 1.00 15.64 540 PHE A N 1
ATOM 4036 C CA . PHE A 1 544 ? -0.145 61.649 132.101 1.00 15.74 540 PHE A CA 1
ATOM 4037 C C . PHE A 1 544 ? -0.419 61.993 130.640 1.00 15.57 540 PHE A C 1
ATOM 4038 O O . PHE A 1 544 ? -1.521 61.756 130.145 1.00 14.93 540 PHE A O 1
ATOM 4046 N N . THR A 1 545 ? 0.554 62.544 129.921 1.00 15.37 541 THR A N 1
ATOM 4047 C CA . THR A 1 545 ? 0.354 62.738 128.495 1.00 14.41 541 THR A CA 1
ATOM 4048 C C . THR A 1 545 ? 0.386 61.398 127.762 1.00 15.48 541 THR A C 1
ATOM 4049 O O . THR A 1 545 ? 0.981 60.419 128.221 1.00 13.66 541 THR A O 1
ATOM 4053 N N . VAL A 1 546 ? -0.300 61.365 126.618 1.00 16.77 542 VAL A N 1
ATOM 4054 C CA . VAL A 1 546 ? -0.234 60.222 125.715 1.00 16.25 542 VAL A CA 1
ATOM 4055 C C . VAL A 1 546 ? 1.211 59.933 125.315 1.00 16.17 542 VAL A C 1
ATOM 4056 O O . VAL A 1 546 ? 1.649 58.776 125.323 1.00 15.32 542 VAL A O 1
ATOM 4060 N N . GLU A 1 547 ? 1.978 60.976 124.977 1.00 15.48 543 GLU A N 1
ATOM 4061 C CA . GLU A 1 547 ? 3.329 60.763 124.457 1.00 16.87 543 GLU A CA 1
ATOM 4062 C C . GLU A 1 547 ? 4.250 60.166 125.520 1.00 17.37 543 GLU A C 1
ATOM 4063 O O . GLU A 1 547 ? 5.071 59.292 125.217 1.00 17.16 543 GLU A O 1
ATOM 4069 N N . GLU A 1 548 ? 4.109 60.604 126.775 1.00 15.64 544 GLU A N 1
ATOM 4070 C CA . GLU A 1 548 ? 4.896 60.030 127.862 1.00 16.40 544 GLU A CA 1
ATOM 4071 C C . GLU A 1 548 ? 4.602 58.541 128.049 1.00 15.97 544 GLU A C 1
ATOM 4072 O O . GLU A 1 548 ? 5.529 57.744 128.211 1.00 16.57 544 GLU A O 1
ATOM 4078 N N . GLN A 1 549 ? 3.324 58.139 128.042 1.00 16.85 545 GLN A N 1
ATOM 4079 C CA . GLN A 1 549 ? 3.026 56.703 128.145 1.00 17.11 545 GLN A CA 1
ATOM 4080 C C . GLN A 1 549 ? 3.650 55.930 126.988 1.00 14.42 545 GLN A C 1
ATOM 4081 O O . GLN A 1 549 ? 4.227 54.858 127.186 1.00 14.11 545 GLN A O 1
ATOM 4087 N N . THR A 1 550 ? 3.559 56.472 125.774 1.00 15.06 546 THR A N 1
ATOM 4088 C CA . THR A 1 550 ? 4.168 55.826 124.617 1.00 17.48 546 THR A CA 1
ATOM 4089 C C . THR A 1 550 ? 5.674 55.651 124.809 1.00 18.06 546 THR A C 1
ATOM 4090 O O . THR A 1 550 ? 6.224 54.573 124.554 1.00 17.88 546 THR A O 1
ATOM 4094 N N . ARG A 1 551 ? 6.359 56.698 125.271 1.00 16.70 547 ARG A N 1
ATOM 4095 C CA . ARG A 1 551 ? 7.805 56.592 125.411 1.00 16.49 547 ARG A CA 1
ATOM 4096 C C . ARG A 1 551 ? 8.181 55.608 126.518 1.00 16.03 547 ARG A C 1
ATOM 4097 O O . ARG A 1 551 ? 9.095 54.794 126.346 1.00 12.96 547 ARG A O 1
ATOM 4105 N N . PHE A 1 552 ? 7.486 55.657 127.657 1.00 16.20 548 PHE A N 1
ATOM 4106 C CA . PHE A 1 552 ? 7.706 54.646 128.690 1.00 15.05 5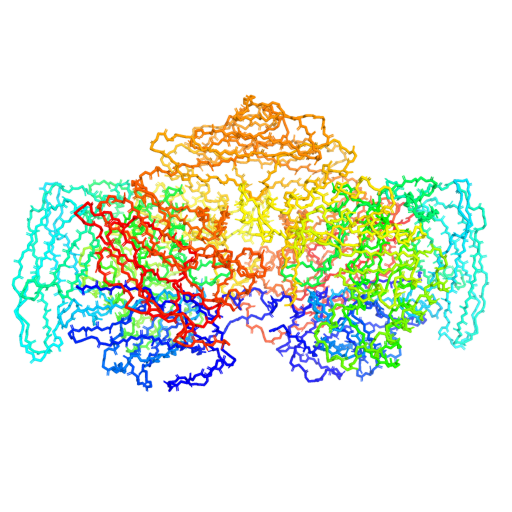48 PHE A CA 1
ATOM 4107 C C . PHE A 1 552 ? 7.524 53.245 128.123 1.00 15.02 548 PHE A C 1
ATOM 4108 O O . PHE A 1 552 ? 8.382 52.369 128.290 1.00 16.43 548 PHE A O 1
ATOM 4116 N N . THR A 1 553 ? 6.403 53.018 127.448 1.00 13.13 549 THR A N 1
ATOM 4117 C CA . THR A 1 553 ? 6.106 51.681 126.960 1.00 15.46 549 THR A CA 1
ATOM 4118 C C . THR A 1 553 ? 7.159 51.229 125.963 1.00 17.70 549 THR A C 1
ATOM 4119 O O . THR A 1 553 ? 7.552 50.055 125.948 1.00 15.77 549 THR A O 1
ATOM 4123 N N . ARG A 1 554 ? 7.627 52.154 125.124 1.00 17.38 550 ARG A N 1
ATOM 4124 C CA . ARG A 1 554 ? 8.614 51.806 124.116 1.00 18.73 550 ARG A CA 1
ATOM 4125 C C . ARG A 1 554 ? 9.920 51.382 124.772 1.00 16.48 550 ARG A C 1
ATOM 4126 O O . ARG A 1 554 ? 10.502 50.354 124.417 1.00 16.97 550 ARG A O 1
ATOM 4134 N N . SER A 1 555 ? 10.374 52.149 125.764 1.00 17.23 551 SER A N 1
ATOM 4135 C CA . SER A 1 555 ? 11.658 51.875 126.400 1.00 15.93 551 SER A CA 1
ATOM 4136 C C . SER A 1 555 ? 11.657 50.542 127.146 1.00 16.53 551 SER A C 1
ATOM 4137 O O . SER A 1 555 ? 12.554 49.718 126.959 1.00 18.46 551 SER A O 1
ATOM 4140 N N . ILE A 1 556 ? 10.669 50.316 128.017 1.00 15.72 552 ILE A N 1
ATOM 4141 C CA . ILE A 1 556 ? 10.708 49.117 128.851 1.00 15.30 552 ILE A CA 1
ATOM 4142 C C . ILE A 1 556 ? 10.516 47.867 128.008 1.00 16.63 552 ILE A C 1
ATOM 4143 O O . ILE A 1 556 ? 11.196 46.863 128.219 1.00 16.27 552 ILE A O 1
ATOM 4148 N N . THR A 1 557 ? 9.561 47.887 127.071 1.00 17.02 553 THR A N 1
ATOM 4149 C CA . THR A 1 557 ? 9.358 46.722 126.210 1.00 16.77 553 THR A CA 1
ATOM 4150 C C . THR A 1 557 ? 10.640 46.379 125.457 1.00 18.04 553 THR A C 1
ATOM 4151 O O . THR A 1 557 ? 11.029 45.210 125.365 1.00 17.06 553 THR A O 1
ATOM 4155 N N . THR A 1 558 ? 11.300 47.397 124.911 1.00 16.10 554 THR A N 1
ATOM 4156 C CA . THR A 1 558 ? 12.580 47.221 124.238 1.00 17.60 554 THR A CA 1
ATOM 4157 C C . THR A 1 558 ? 13.614 46.593 125.170 1.00 19.86 554 THR A C 1
ATOM 4158 O O . THR A 1 558 ? 14.301 45.626 124.808 1.00 17.96 554 THR A O 1
ATOM 4162 N N . GLN A 1 559 ? 13.733 47.129 126.382 1.00 16.33 555 GLN A N 1
ATOM 4163 C CA . GLN A 1 559 ? 14.679 46.573 127.331 1.00 18.12 555 GLN A CA 1
ATOM 4164 C C . GLN A 1 559 ? 14.337 45.139 127.702 1.00 18.28 555 GLN A C 1
ATOM 4165 O O . GLN A 1 559 ? 15.232 44.354 128.042 1.00 18.38 555 GLN A O 1
ATOM 4171 N N . ILE A 1 560 ? 13.060 44.774 127.643 1.00 17.86 556 ILE A N 1
ATOM 4172 C CA . ILE A 1 560 ? 12.685 43.387 127.892 1.00 16.74 556 ILE A CA 1
ATOM 4173 C C . ILE A 1 560 ? 13.041 42.526 126.691 1.00 16.30 556 ILE A C 1
ATOM 4174 O O . ILE A 1 560 ? 13.601 41.435 126.831 1.00 15.41 556 ILE A O 1
ATOM 4179 N N . LEU A 1 561 ? 12.698 43.002 125.490 1.00 18.86 557 LEU A N 1
ATOM 4180 C CA . LEU A 1 561 ? 13.017 42.263 124.276 1.00 19.00 557 LEU A CA 1
ATOM 4181 C C . LEU A 1 561 ? 14.507 42.035 124.141 1.00 19.13 557 LEU A C 1
ATOM 4182 O O . LEU A 1 561 ? 14.918 41.018 123.582 1.00 22.48 557 LEU A O 1
ATOM 4187 N N . ASP A 1 562 ? 15.329 42.970 124.627 1.00 18.39 558 ASP A N 1
ATOM 4188 C CA . ASP A 1 562 ? 16.777 42.814 124.524 1.00 19.64 558 ASP A CA 1
ATOM 4189 C C . ASP A 1 562 ? 17.348 41.770 125.473 1.00 17.78 558 ASP A C 1
ATOM 4190 O O . ASP A 1 562 ? 18.560 41.586 125.448 1.00 23.60 558 ASP A O 1
ATOM 4195 N N . ARG A 1 563 ? 16.550 41.122 126.323 1.00 18.99 559 ARG A N 1
ATOM 4196 C CA . ARG A 1 563 ? 17.070 40.286 127.409 1.00 15.43 559 ARG A CA 1
ATOM 4197 C C . ARG A 1 563 ? 16.416 38.907 127.426 1.00 18.32 559 ARG A C 1
ATOM 4198 O O . ARG A 1 563 ? 15.349 38.719 128.026 1.00 16.00 559 ARG A O 1
ATOM 4206 N N . PRO A 1 564 ? 17.036 37.912 126.785 1.00 21.53 560 PRO A N 1
ATOM 4207 C CA . PRO A 1 564 ? 16.488 36.538 126.819 1.00 16.43 560 PRO A CA 1
ATOM 4208 C C . PRO A 1 564 ? 16.160 36.016 128.215 1.00 19.47 560 PRO A C 1
ATOM 4209 O O . PRO A 1 564 ? 15.200 35.241 128.377 1.00 19.39 560 PRO A O 1
ATOM 4213 N N . TYR A 1 565 ? 16.924 36.411 129.234 1.00 17.67 561 TYR A N 1
ATOM 4214 C CA . TYR A 1 565 ? 16.703 35.846 130.555 1.00 16.29 561 TYR A CA 1
ATOM 4215 C C . TYR A 1 565 ? 15.392 36.326 131.155 1.00 18.55 561 TYR A C 1
ATOM 4216 O O . TYR A 1 565 ? 14.902 35.714 132.110 1.00 18.64 561 TYR A O 1
ATOM 4225 N N . ILE A 1 566 ? 14.812 37.401 130.632 1.00 15.54 562 ILE A N 1
ATOM 4226 C CA . ILE A 1 566 ? 13.500 37.836 131.089 1.00 15.79 562 ILE A CA 1
ATOM 4227 C C . ILE A 1 566 ? 12.476 37.046 130.294 1.00 18.04 562 ILE A C 1
ATOM 4228 O O . ILE A 1 566 ? 12.298 37.280 129.091 1.00 17.38 562 ILE A O 1
ATOM 4233 N N . ALA A 1 567 ? 11.807 36.106 130.969 1.00 13.36 563 ALA A N 1
ATOM 4234 C CA . ALA A 1 567 ? 10.944 35.166 130.264 1.00 17.73 563 ALA A CA 1
ATOM 4235 C C . ALA A 1 567 ? 9.782 35.871 129.593 1.00 17.28 563 ALA A C 1
ATOM 4236 O O . ALA A 1 567 ? 9.268 35.383 128.578 1.00 17.12 563 ALA A O 1
ATOM 4238 N N . GLY A 1 568 ? 9.361 37.011 130.129 1.00 17.37 564 GLY A N 1
ATOM 4239 C CA . GLY A 1 568 ? 8.330 37.789 129.472 1.00 19.71 564 GLY A CA 1
ATOM 4240 C C . GLY A 1 568 ? 7.891 38.985 130.300 1.00 17.57 564 GLY A C 1
ATOM 4241 O O . GLY A 1 568 ? 8.491 39.314 131.332 1.00 19.00 564 GLY A O 1
ATOM 4242 N N . GLY A 1 569 ? 6.834 39.630 129.821 1.00 15.07 565 GLY A N 1
ATOM 4243 C CA . GLY A 1 569 ? 6.327 40.837 130.455 1.00 15.17 565 GLY A CA 1
ATOM 4244 C C . GLY A 1 569 ? 4.849 41.012 130.173 1.00 17.10 565 GLY A C 1
ATOM 4245 O O . GLY A 1 569 ? 4.354 40.652 129.100 1.00 15.13 565 GLY A O 1
ATOM 4246 N N . ALA A 1 570 ? 4.138 41.574 131.150 1.00 15.17 566 ALA A N 1
ATOM 4247 C CA . ALA A 1 570 ? 2.722 41.900 131.012 1.00 15.44 566 ALA A CA 1
ATOM 4248 C C . ALA A 1 570 ? 2.518 43.371 131.342 1.00 16.71 566 ALA A C 1
ATOM 4249 O O . ALA A 1 570 ? 2.830 43.812 132.455 1.00 16.93 566 ALA A O 1
ATOM 4251 N N . LEU A 1 571 ? 1.999 44.129 130.385 1.00 15.12 567 LEU A N 1
ATOM 4252 C CA . LEU A 1 571 ? 1.687 45.524 130.654 1.00 16.47 567 LEU A CA 1
ATOM 4253 C C . LEU A 1 571 ? 0.600 45.649 131.712 1.00 17.85 567 LEU A C 1
ATOM 4254 O O . LEU A 1 571 ? -0.394 44.917 131.701 1.00 17.88 567 LEU A O 1
ATOM 4259 N N . TRP A 1 572 ? 0.809 46.571 132.639 1.00 16.50 568 TRP A N 1
ATOM 4260 C CA . TRP A 1 572 ? -0.231 47.033 133.548 1.00 22.80 568 TRP A CA 1
ATOM 4261 C C . TRP A 1 572 ? -0.795 48.302 132.930 1.00 23.56 568 TRP A C 1
ATOM 4262 O O . TRP A 1 572 ? -0.139 49.345 132.989 1.00 24.29 568 TRP A O 1
ATOM 4273 N N . ASN A 1 573 ? -2.005 48.256 132.356 1.00 24.41 569 ASN A N 1
ATOM 4274 C CA . ASN A 1 573 ? -3.084 47.266 132.469 1.00 22.20 569 ASN A CA 1
ATOM 4275 C C . ASN A 1 573 ? -3.771 47.303 131.085 1.00 19.05 569 ASN A C 1
ATOM 4276 O O . ASN A 1 573 ? -3.550 48.249 130.320 1.00 13.93 569 ASN A O 1
ATOM 4281 N N . LEU A 1 574 ? -4.609 46.321 130.744 1.00 15.90 570 LEU A N 1
ATOM 4282 C CA . LEU A 1 574 ? -5.213 46.333 129.413 1.00 17.22 570 LEU A CA 1
ATOM 4283 C C . LEU A 1 574 ? -6.028 47.598 129.184 1.00 16.83 570 LEU A C 1
ATOM 4284 O O . LEU A 1 574 ? -5.902 48.241 128.139 1.00 16.62 570 LEU A O 1
ATOM 4289 N N . ALA A 1 575 ? -6.842 47.987 130.169 1.00 14.56 571 ALA A N 1
ATOM 4290 C CA . ALA A 1 575 ? -7.780 49.099 130.047 1.00 16.62 571 ALA A CA 1
ATOM 4291 C C . ALA A 1 575 ? -7.780 49.975 131.298 1.00 17.73 571 ALA A C 1
ATOM 4292 O O . ALA A 1 575 ? -7.491 49.512 132.402 1.00 18.06 571 ALA A O 1
ATOM 4294 N N . ASP A 1 576 ? -8.128 51.251 131.113 1.00 17.88 572 ASP A N 1
ATOM 4295 C CA . ASP A 1 576 ? -8.416 52.117 132.248 1.00 19.93 572 ASP A CA 1
ATOM 4296 C C . ASP A 1 576 ? -9.464 51.454 133.124 1.00 21.95 572 ASP A C 1
ATOM 4297 O O . ASP A 1 576 ? -10.452 50.917 132.619 1.00 24.89 572 ASP A O 1
ATOM 4302 N N . PHE A 1 577 ? -9.247 51.468 134.437 1.00 25.06 573 PHE A N 1
ATOM 4303 C CA . PHE A 1 577 ? -10.161 50.798 135.360 1.00 30.78 573 PHE A CA 1
ATOM 4304 C C . PHE A 1 577 ? -10.423 51.701 136.554 1.00 31.26 573 PHE A C 1
ATOM 4305 O O . PHE A 1 577 ? -9.821 52.769 136.694 1.00 31.03 573 PHE A O 1
ATOM 4313 N N . SER A 1 578 ? -11.335 51.272 137.423 1.00 29.25 574 SER A N 1
ATOM 4314 C CA . SER A 1 578 ? -11.704 52.068 138.584 1.00 36.05 574 SER A CA 1
ATOM 4315 C C . SER A 1 578 ? -10.931 51.565 139.800 1.00 38.45 574 SER A C 1
ATOM 4316 O O . SER A 1 578 ? -10.848 50.354 140.042 1.00 38.14 574 SER A O 1
ATOM 4319 N N . SER A 1 579 ? -10.363 52.494 140.557 1.00 40.79 575 SER A N 1
ATOM 4320 C CA . SER A 1 579 ? -9.316 52.149 141.503 1.00 41.96 575 SER A CA 1
ATOM 4321 C C . SER A 1 579 ? -9.472 52.961 142.783 1.00 42.52 575 SER A C 1
ATOM 4322 O O . SER A 1 579 ? -10.250 53.918 142.847 1.00 42.43 575 SER A O 1
ATOM 4325 N N . GLU A 1 580 ? -8.717 52.548 143.806 1.00 45.97 576 GLU A N 1
ATOM 4326 C CA . GLU A 1 580 ? -8.588 53.251 145.093 1.00 49.25 576 GLU A CA 1
ATOM 4327 C C . GLU A 1 580 ? -9.911 53.793 145.629 1.00 54.18 576 GLU A C 1
ATOM 4328 O O . GLU A 1 580 ? -10.107 55.006 145.702 1.00 50.35 576 GLU A O 1
ATOM 4330 N N . ASN A 1 590 ? -8.302 55.548 137.273 1.00 31.70 586 ASN A N 1
ATOM 4331 C CA . ASN A 1 590 ? -6.961 55.010 137.047 1.00 33.08 586 ASN A CA 1
ATOM 4332 C C . ASN A 1 590 ? -6.654 54.780 135.578 1.00 30.39 586 ASN A C 1
ATOM 4333 O O . ASN A 1 590 ? -7.080 53.783 134.984 1.00 24.99 586 ASN A O 1
ATOM 4338 N N . ASN A 1 591 ? -5.850 55.689 135.034 1.00 26.25 587 ASN A N 1
ATOM 4339 C CA . ASN A 1 591 ? -5.650 55.859 133.601 1.00 24.82 587 ASN A CA 1
ATOM 4340 C C . ASN A 1 591 ? -4.484 55.037 133.066 1.00 21.33 587 ASN A C 1
ATOM 4341 O O . ASN A 1 591 ? -3.750 55.500 132.190 1.00 20.13 587 ASN A O 1
ATOM 4343 N N . LYS A 1 592 ? -4.311 53.804 133.536 1.00 20.44 588 LYS A N 1
ATOM 4344 C CA . LYS A 1 592 ? -3.136 53.003 133.211 1.00 22.78 588 LYS A CA 1
ATOM 4345 C C . LYS A 1 592 ? -3.318 52.125 131.978 1.00 21.41 588 LYS A C 1
ATOM 4346 O O . LYS A 1 592 ? -2.375 51.421 131.587 1.00 22.59 588 LYS A O 1
ATOM 4352 N N . GLY A 1 593 ? -4.485 52.160 131.347 1.00 16.75 589 GLY A N 1
ATOM 4353 C CA . GLY A 1 593 ? -4.760 51.233 130.268 1.00 17.76 589 GLY A CA 1
ATOM 4354 C C . GLY A 1 593 ? -4.021 51.563 128.984 1.00 17.73 589 GLY A C 1
ATOM 4355 O O . GLY A 1 593 ? -3.639 52.708 128.715 1.00 16.71 589 GLY A O 1
ATOM 4356 N N . LEU A 1 594 ? -3.803 50.512 128.195 1.00 14.55 590 LEU A N 1
ATOM 4357 C CA . LEU A 1 594 ? -3.495 50.650 126.778 1.00 17.44 590 LEU A CA 1
ATOM 4358 C C . LEU A 1 594 ? -4.721 51.037 125.969 1.00 18.63 590 LEU A C 1
ATOM 4359 O O . LEU A 1 594 ? -4.575 51.541 124.848 1.00 16.72 590 LEU A O 1
ATOM 4364 N N . VAL A 1 595 ? -5.922 50.748 126.482 1.00 16.20 591 VAL A N 1
ATOM 4365 C CA . VAL A 1 595 ? -7.161 51.211 125.883 1.00 15.78 591 VAL A CA 1
ATOM 4366 C C . VAL A 1 595 ? -7.958 51.931 126.964 1.00 16.48 591 VAL A C 1
ATOM 4367 O O . VAL A 1 595 ? -7.717 51.769 128.161 1.00 16.97 591 VAL A O 1
ATOM 4371 N N . THR A 1 596 ? -8.896 52.756 126.526 1.00 14.51 592 THR A N 1
ATOM 4372 C CA . THR A 1 596 ? -9.753 53.499 127.432 1.00 14.22 592 THR A CA 1
ATOM 4373 C C . THR A 1 596 ? -10.741 52.572 128.145 1.00 17.42 592 THR A C 1
ATOM 4374 O O . THR A 1 596 ? -10.863 51.382 127.840 1.00 16.55 592 THR A O 1
ATOM 4378 N N . ALA A 1 597 ? -11.487 53.153 129.088 1.00 17.89 593 ALA A N 1
ATOM 4379 C CA . ALA A 1 597 ? -12.466 52.374 129.836 1.00 18.81 593 ALA A CA 1
ATOM 4380 C C . ALA A 1 597 ? -13.483 51.719 128.910 1.00 19.15 593 ALA A C 1
ATOM 4381 O O . ALA A 1 597 ? -13.873 50.567 129.135 1.00 21.93 593 ALA A O 1
ATOM 4383 N N . ASP A 1 598 ? -13.917 52.412 127.852 1.00 15.72 594 ASP A N 1
ATOM 4384 C CA . ASP A 1 598 ? -14.812 51.768 126.897 1.00 20.60 594 ASP A CA 1
ATOM 4385 C C . ASP A 1 598 ? -14.064 51.108 125.749 1.00 20.45 594 ASP A C 1
ATOM 4386 O O . ASP A 1 598 ? -14.621 50.957 124.652 1.00 20.79 594 ASP A O 1
ATOM 4391 N N . ARG A 1 599 ? -12.812 50.719 125.974 1.00 19.00 595 ARG A N 1
ATOM 4392 C CA . ARG A 1 599 ? -12.096 49.771 125.124 1.00 17.54 595 ARG A CA 1
ATOM 4393 C C . ARG A 1 599 ? -11.666 50.380 123.796 1.00 16.77 595 ARG A C 1
ATOM 4394 O O . ARG A 1 599 ? -11.558 49.672 122.794 1.00 15.65 595 ARG A O 1
ATOM 4402 N N . LYS A 1 600 ? -11.405 51.705 123.766 1.00 15.66 596 LYS A N 1
ATOM 4403 C CA . LYS A 1 600 ? -10.840 52.243 122.521 1.00 17.55 596 LYS A CA 1
ATOM 4404 C C . LYS A 1 600 ? -9.330 52.365 122.657 1.00 17.45 596 LYS A C 1
ATOM 4405 O O . LYS A 1 600 ? -8.848 52.904 123.661 1.00 16.32 596 LYS A O 1
ATOM 4411 N N . PRO A 1 601 ? -8.567 51.868 121.690 1.00 15.26 597 PRO A N 1
ATOM 4412 C CA . PRO A 1 601 ? -7.109 51.834 121.839 1.00 15.96 597 PRO A CA 1
ATOM 4413 C C . PRO A 1 601 ? -6.488 53.218 121.902 1.00 19.07 597 PRO A C 1
ATOM 4414 O O . PRO A 1 601 ? -6.854 54.125 121.148 1.00 20.29 597 PRO A O 1
ATOM 4418 N N . LYS A 1 602 ? -5.527 53.368 122.814 1.00 17.31 598 LYS A N 1
ATOM 4419 C CA . LYS A 1 602 ? -4.649 54.529 122.844 1.00 15.95 598 LYS A CA 1
ATOM 4420 C C . LYS A 1 602 ? -3.413 54.260 121.987 1.00 16.63 598 LYS A C 1
ATOM 4421 O O . LYS A 1 602 ? -3.195 53.143 121.506 1.00 14.36 598 LYS A O 1
ATOM 4427 N N . ASP A 1 603 ? -2.596 55.313 121.804 1.00 18.02 599 ASP A N 1
ATOM 4428 C CA . ASP A 1 603 ? -1.352 55.188 121.045 1.00 14.57 599 ASP A CA 1
ATOM 4429 C C . ASP A 1 603 ? -0.535 53.992 121.492 1.00 17.06 599 ASP A C 1
ATOM 4430 O O . ASP A 1 603 ? 0.001 53.251 120.657 1.00 15.51 599 ASP A O 1
ATOM 4435 N N . ALA A 1 604 ? -0.421 53.792 122.809 1.00 13.28 600 ALA A N 1
ATOM 4436 C CA . ALA A 1 604 ? 0.461 52.749 123.309 1.00 16.60 600 ALA A CA 1
ATOM 4437 C C . ALA A 1 604 ? 0.005 51.371 122.861 1.00 15.88 600 ALA A C 1
ATOM 4438 O O . ALA A 1 604 ? 0.838 50.472 122.682 1.00 17.98 600 ALA A O 1
ATOM 4440 N N . TYR A 1 605 ? -1.301 51.182 122.671 1.00 14.44 601 TYR A N 1
ATOM 4441 C CA . TYR A 1 605 ? -1.783 49.905 122.159 1.00 12.67 601 TYR A CA 1
ATOM 4442 C C . TYR A 1 605 ? -1.187 49.652 120.786 1.00 15.15 601 TYR A C 1
ATOM 4443 O O . TYR A 1 605 ? -0.671 48.563 120.509 1.00 15.92 601 TYR A O 1
ATOM 4452 N N . TYR A 1 606 ? -1.220 50.670 119.917 1.00 14.76 602 TYR A N 1
ATOM 4453 C CA . TYR A 1 606 ? -0.713 50.500 118.562 1.00 16.25 602 TYR A CA 1
ATOM 4454 C C . TYR A 1 606 ? 0.796 50.389 118.552 1.00 16.75 602 TYR A C 1
ATOM 4455 O O . TYR A 1 606 ? 1.362 49.728 117.677 1.00 16.88 602 TYR A O 1
ATOM 4464 N N . LEU A 1 607 ? 1.457 51.014 119.524 1.00 16.90 603 LEU A N 1
ATOM 4465 C CA . LEU A 1 607 ? 2.876 50.776 119.715 1.00 16.89 603 LEU A CA 1
ATOM 4466 C C . LEU A 1 607 ? 3.135 49.299 119.977 1.00 18.69 603 LEU A C 1
ATOM 4467 O O . LEU A 1 607 ? 3.985 48.683 119.326 1.00 16.91 603 LEU A O 1
ATOM 4472 N N . MET A 1 608 ? 2.403 48.702 120.925 1.00 15.72 604 MET A N 1
ATOM 4473 C CA . MET A 1 608 ? 2.658 47.294 121.217 1.00 18.30 604 MET A CA 1
ATOM 4474 C C . MET A 1 608 ? 2.330 46.414 120.020 1.00 17.06 604 MET A C 1
ATOM 4475 O O . MET A 1 608 ? 3.029 45.434 119.747 1.00 17.34 604 MET A O 1
ATOM 4480 N N . GLN A 1 609 ? 1.278 46.749 119.286 1.00 16.67 605 GLN A N 1
ATOM 4481 C CA . GLN A 1 609 ? 0.950 45.953 118.115 1.00 17.03 605 GLN A CA 1
ATOM 4482 C C . GLN A 1 609 ? 2.091 45.990 117.106 1.00 19.04 605 GLN A C 1
ATOM 4483 O O . GLN A 1 609 ? 2.436 44.968 116.508 1.00 20.24 605 GLN A O 1
ATOM 4489 N N . ALA A 1 610 ? 2.735 47.149 116.947 1.00 21.11 606 ALA A N 1
ATOM 4490 C CA . ALA A 1 610 ? 3.887 47.221 116.057 1.00 21.07 606 ALA A CA 1
ATOM 4491 C C . ALA A 1 610 ? 5.084 46.477 116.637 1.00 19.19 606 ALA A C 1
ATOM 4492 O O . ALA A 1 610 ? 5.876 45.896 115.887 1.00 20.63 606 ALA A O 1
ATOM 4494 N N . LEU A 1 611 ? 5.231 46.469 117.957 1.00 17.46 607 LEU A N 1
ATOM 4495 C CA . LEU A 1 611 ? 6.373 45.783 118.548 1.00 18.89 607 LEU A CA 1
ATOM 4496 C C . LEU A 1 611 ? 6.185 44.272 118.582 1.00 17.63 607 LEU A C 1
ATOM 4497 O O . LEU A 1 611 ? 7.169 43.528 118.568 1.00 16.46 607 LEU A O 1
ATOM 4502 N N . LEU A 1 612 ? 4.942 43.804 118.632 1.00 19.72 608 LEU A N 1
ATOM 4503 C CA . LEU A 1 612 ? 4.651 42.403 118.914 1.00 19.64 608 LEU A CA 1
ATOM 4504 C C . LEU A 1 612 ? 4.070 41.633 117.738 1.00 21.28 608 LEU A C 1
ATOM 4505 O O . LEU A 1 612 ? 4.298 40.433 117.648 1.00 22.41 608 LEU A O 1
ATOM 4510 N N . SER A 1 613 ? 3.309 42.268 116.850 1.00 20.30 609 SER A N 1
ATOM 4511 C CA . SER A 1 613 ? 2.581 41.504 115.843 1.00 24.29 609 SER A CA 1
ATOM 4512 C C . SER A 1 613 ? 3.514 40.895 114.801 1.00 28.41 609 SER A C 1
ATOM 4513 O O . SER A 1 613 ? 4.558 41.459 114.459 1.00 27.55 609 SER A O 1
ATOM 4516 N N . GLU A 1 614 ? 3.120 39.722 114.292 1.00 27.50 610 GLU A N 1
ATOM 4517 C CA . GLU A 1 614 ? 3.823 39.105 113.178 1.00 30.36 610 GLU A CA 1
ATOM 4518 C C . GLU A 1 614 ? 3.237 39.502 111.826 1.00 35.54 610 GLU A C 1
ATOM 4519 O O . GLU A 1 614 ? 3.938 39.409 110.812 1.00 38.92 610 GLU A O 1
ATOM 4523 N N . LYS A 1 615 ? 1.989 39.970 111.786 1.00 35.08 611 LYS A N 1
ATOM 4524 C CA . LYS A 1 615 ? 1.470 40.598 110.582 1.00 37.26 611 LYS A CA 1
ATOM 4525 C C . LYS A 1 615 ? 2.177 41.935 110.357 1.00 35.23 611 LYS A C 1
ATOM 4526 O O . LYS A 1 615 ? 2.698 42.538 111.300 1.00 31.82 611 LYS A O 1
ATOM 4530 N N . PRO A 1 616 ? 2.231 42.410 109.113 1.00 36.88 612 PRO A N 1
ATOM 4531 C CA . PRO A 1 616 ? 2.771 43.754 108.867 1.00 33.38 612 PRO A CA 1
ATOM 4532 C C . PRO A 1 616 ? 1.872 44.818 109.474 1.00 29.50 612 PRO A C 1
ATOM 4533 O O . PRO A 1 616 ? 0.647 44.682 109.504 1.00 26.44 612 PRO A O 1
ATOM 4537 N N . VAL A 1 617 ? 2.496 45.873 109.990 1.00 25.20 613 VAL A N 1
ATOM 4538 C CA . VAL A 1 617 ? 1.784 46.913 110.721 1.00 24.79 613 VAL A CA 1
ATOM 4539 C C . VAL A 1 617 ? 2.342 48.260 110.280 1.00 23.82 613 VAL A C 1
ATOM 4540 O O . VAL A 1 617 ? 3.564 48.426 110.188 1.00 19.83 613 VAL A O 1
ATOM 4544 N N . ALA A 1 618 ? 1.445 49.208 109.975 1.00 18.25 614 ALA A N 1
ATOM 4545 C CA . ALA A 1 618 ? 1.843 50.591 109.702 1.00 21.12 614 ALA A CA 1
ATOM 4546 C C . ALA A 1 618 ? 0.607 51.463 109.855 1.00 20.39 614 ALA A C 1
ATOM 4547 O O . ALA A 1 618 ? -0.312 51.372 109.038 1.00 23.49 614 ALA A O 1
ATOM 4549 N N . ARG A 1 619 ? 0.577 52.305 110.883 1.00 18.91 615 ARG A N 1
ATOM 4550 C CA . ARG A 1 619 ? -0.594 53.151 111.068 1.00 23.52 615 ARG A CA 1
ATOM 4551 C C . ARG A 1 619 ? -0.206 54.410 111.833 1.00 22.35 615 ARG A C 1
ATOM 4552 O O . ARG A 1 619 ? 0.781 54.433 112.581 1.00 20.42 615 ARG A O 1
ATOM 4560 N N . LEU A 1 620 ? -1.001 55.458 111.623 1.00 17.95 616 LEU A N 1
ATOM 4561 C CA . LEU A 1 620 ? -0.756 56.743 112.253 1.00 16.58 616 LEU A CA 1
ATOM 4562 C C . LEU A 1 620 ? -1.048 56.668 113.739 1.00 17.50 616 LEU A C 1
ATOM 4563 O O . LEU A 1 620 ? -1.906 55.908 114.185 1.00 18.62 616 LEU A O 1
ATOM 4568 N N . GLY A 1 621 ? -0.347 57.483 114.506 1.00 15.66 617 GLY A N 1
ATOM 4569 C CA . GLY A 1 621 ? -0.649 57.630 115.911 1.00 13.54 617 GLY A CA 1
ATOM 4570 C C . GLY A 1 621 ? -1.770 58.625 116.139 1.00 17.87 617 GLY A C 1
ATOM 4571 O O . GLY A 1 621 ? -2.528 58.985 115.232 1.00 19.12 617 GLY A O 1
ATOM 4572 N N . TYR A 1 622 ? -1.869 59.073 117.384 1.00 15.31 618 TYR A N 1
ATOM 4573 C CA . TYR A 1 622 ? -2.860 60.054 117.810 1.00 17.46 618 TYR A CA 1
ATOM 4574 C C . TYR A 1 622 ? -4.313 59.706 117.460 1.00 17.87 618 TYR A C 1
ATOM 4575 O O . TYR A 1 622 ? -5.025 60.526 116.876 1.00 17.37 618 TYR A O 1
ATOM 4584 N N . PRO A 1 623 ? -4.798 58.512 117.835 1.00 16.18 619 PRO A N 1
ATOM 4585 C CA . PRO A 1 623 ? -6.207 58.191 117.549 1.00 15.90 619 PRO A CA 1
ATOM 4586 C C . PRO A 1 623 ? -7.203 59.101 118.252 1.00 16.91 619 PRO A C 1
ATOM 4587 O O . PRO A 1 623 ? -8.328 59.269 117.762 1.00 16.31 619 PRO A O 1
ATOM 4591 N N . PHE A 1 624 ? -6.826 59.703 119.377 1.00 15.03 620 PHE A N 1
ATOM 4592 C CA . PHE A 1 624 ? -7.722 60.563 120.135 1.00 16.58 620 PHE A CA 1
ATOM 4593 C C . PHE A 1 624 ? -7.433 62.049 119.950 1.00 17.65 620 PHE A C 1
ATOM 4594 O O . PHE A 1 624 ? -7.891 62.853 120.767 1.00 19.50 620 PHE A O 1
ATOM 4602 N N . ARG A 1 625 ? -6.684 62.435 118.915 1.00 17.30 621 ARG A N 1
ATOM 4603 C CA . ARG A 1 625 ? -6.310 63.835 118.718 1.00 17.46 621 ARG A CA 1
ATOM 4604 C C . ARG A 1 625 ? -6.488 64.246 117.261 1.00 18.25 621 ARG A C 1
ATOM 4605 O O . ARG A 1 625 ? -6.035 63.551 116.345 1.00 16.96 621 ARG A O 1
ATOM 4613 N N . ASN A 1 626 ? -7.124 65.389 117.057 1.00 14.96 622 ASN A N 1
ATOM 4614 C CA . ASN A 1 626 ? -7.313 65.927 115.722 1.00 19.48 622 ASN A CA 1
ATOM 4615 C C . ASN A 1 626 ? -6.976 67.406 115.646 1.00 19.18 622 ASN A C 1
ATOM 4616 O O . ASN A 1 626 ? -6.969 67.961 114.547 1.00 19.21 622 ASN A O 1
ATOM 4621 N N . ARG A 1 627 ? -6.655 68.042 116.771 1.00 17.71 623 ARG A N 1
ATOM 4622 C CA . ARG A 1 627 ? -6.393 69.469 116.834 1.00 17.65 623 ARG A CA 1
ATOM 4623 C C . ARG A 1 627 ? -4.973 69.738 117.318 1.00 16.90 623 ARG A C 1
ATOM 4624 O O . ARG A 1 627 ? -4.489 69.105 118.264 1.00 17.26 623 ARG A O 1
ATOM 4632 N N . TRP A 1 628 ? -4.307 70.669 116.645 1.00 16.45 624 TRP A N 1
ATOM 4633 C CA . TRP A 1 628 ? -3.023 71.217 117.063 1.00 16.09 624 TRP A CA 1
ATOM 4634 C C . TRP A 1 628 ? -3.149 72.732 117.100 1.00 15.69 624 TRP A C 1
ATOM 4635 O O . TRP A 1 628 ? -3.650 73.336 116.152 1.00 16.45 624 TRP A O 1
ATOM 4646 N N . VAL A 1 629 ? -2.715 73.347 118.187 1.00 18.29 625 VAL A N 1
ATOM 4647 C CA . VAL A 1 629 ? -2.680 74.799 118.284 1.00 14.75 625 VAL A CA 1
ATOM 4648 C C . VAL A 1 629 ? -1.289 75.199 118.733 1.00 19.72 625 VAL A C 1
ATOM 4649 O O . VAL A 1 629 ? -0.693 74.552 119.600 1.00 19.56 625 VAL A O 1
ATOM 4653 N N . HIS A 1 630 ? -0.763 76.252 118.127 1.00 17.05 626 HIS A N 1
ATOM 4654 C CA . HIS A 1 630 ? 0.576 76.721 118.431 1.00 19.30 626 HIS A CA 1
ATOM 4655 C C . HIS A 1 630 ? 0.512 78.225 118.621 1.00 17.98 626 HIS A C 1
ATOM 4656 O O . HIS A 1 630 ? -0.051 78.931 117.776 1.00 15.72 626 HIS A O 1
ATOM 4663 N N . ALA A 1 631 ? 1.061 78.708 119.735 1.00 14.97 627 ALA A N 1
ATOM 4664 C CA . ALA A 1 631 ? 1.245 80.139 119.943 1.00 16.42 627 ALA A CA 1
ATOM 4665 C C . ALA A 1 631 ? 2.564 80.555 119.300 1.00 15.87 627 ALA A C 1
ATOM 4666 O O . ALA A 1 631 ? 3.614 80.019 119.645 1.00 15.93 627 ALA A O 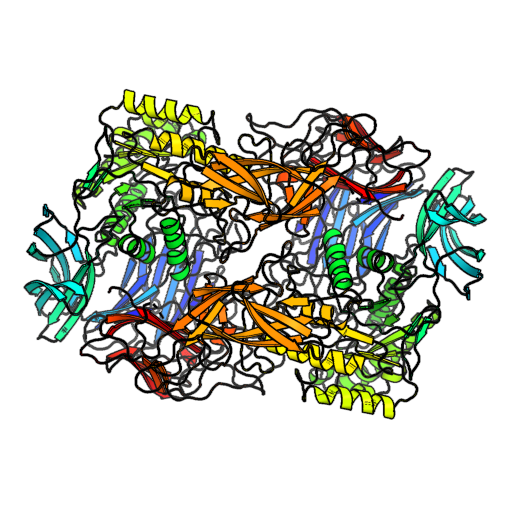1
ATOM 4668 N N . ALA A 1 632 ? 2.496 81.491 118.358 1.00 16.17 628 ALA A N 1
ATOM 4669 C CA . ALA A 1 632 ? 3.670 81.917 117.607 1.00 20.92 628 ALA A CA 1
ATOM 4670 C C . ALA A 1 632 ? 4.776 82.375 118.550 1.00 24.27 628 ALA A C 1
ATOM 4671 O O . ALA A 1 632 ? 4.508 82.986 119.586 1.00 23.93 628 ALA A O 1
ATOM 4673 N N . THR A 1 633 ? 6.026 82.065 118.198 1.00 18.99 629 THR A N 1
ATOM 4674 C CA . THR A 1 633 ? 7.163 82.487 119.001 1.00 22.43 629 THR A CA 1
ATOM 4675 C C . THR A 1 633 ? 7.824 83.751 118.482 1.00 23.95 629 THR A C 1
ATOM 4676 O O . THR A 1 633 ? 8.764 84.228 119.108 1.00 28.83 629 THR A O 1
ATOM 4680 N N . SER A 1 634 ? 7.387 84.290 117.348 1.00 24.00 630 SER A N 1
ATOM 4681 C CA . SER A 1 634 ? 7.895 85.569 116.873 1.00 26.99 630 SER A CA 1
ATOM 4682 C C . SER A 1 634 ? 6.882 86.157 115.892 1.00 22.84 630 SER A C 1
ATOM 4683 O O . SER A 1 634 ? 6.046 85.427 115.345 1.00 24.49 630 SER A O 1
ATOM 4686 N N . PRO A 1 635 ? 6.921 87.473 115.662 1.00 21.87 631 PRO A N 1
ATOM 4687 C CA . PRO A 1 635 ? 5.921 88.100 114.783 1.00 22.33 631 PRO A CA 1
ATOM 4688 C C . PRO A 1 635 ? 5.941 87.586 113.360 1.00 25.32 631 PRO A C 1
ATOM 4689 O O . PRO A 1 635 ? 4.975 87.813 112.617 1.00 28.41 631 PRO A O 1
ATOM 4693 N N . SER A 1 636 ? 7.008 86.922 112.939 1.00 26.66 632 SER A N 1
ATOM 4694 C CA . SER A 1 636 ? 7.115 86.480 111.560 1.00 28.14 632 SER A CA 1
ATOM 4695 C C . SER A 1 636 ? 6.662 85.034 111.361 1.00 26.15 632 SER A C 1
ATOM 4696 O O . SER A 1 636 ? 6.726 84.532 110.236 1.00 26.58 632 SER A O 1
ATOM 4699 N N . ASP A 1 637 ? 6.219 84.357 112.419 1.00 25.09 633 ASP A N 1
ATOM 4700 C CA . ASP A 1 637 ? 5.708 82.995 112.286 1.00 27.03 633 ASP A CA 1
ATOM 4701 C C . ASP A 1 637 ? 4.468 82.950 111.398 1.00 23.31 633 ASP A C 1
ATOM 4702 O O . ASP A 1 637 ? 3.566 83.784 111.510 1.00 26.49 633 ASP A O 1
ATOM 4707 N N . THR A 1 638 ? 4.414 81.956 110.518 1.00 21.23 634 THR A N 1
ATOM 4708 C CA . THR A 1 638 ? 3.214 81.727 109.721 1.00 24.67 634 THR A CA 1
ATOM 4709 C C . THR A 1 638 ? 2.743 80.280 109.728 1.00 22.88 634 THR A C 1
ATOM 4710 O O . THR A 1 638 ? 1.651 80.010 109.217 1.00 21.88 634 THR A O 1
ATOM 4714 N N . LEU A 1 639 ? 3.514 79.356 110.301 1.00 20.56 635 LEU A N 1
ATOM 4715 C CA . LEU A 1 639 ? 3.288 77.927 110.176 1.00 18.45 635 LEU A CA 1
ATOM 4716 C C . LEU A 1 639 ? 3.112 77.305 111.555 1.00 19.43 635 LEU A C 1
ATOM 4717 O O . LEU A 1 639 ? 3.614 77.828 112.550 1.00 22.66 635 LEU A O 1
ATOM 4722 N N . VAL A 1 640 ? 2.402 76.184 111.615 1.00 21.11 636 VAL A N 1
ATOM 4723 C CA . VAL A 1 640 ? 2.165 75.461 112.864 1.00 17.99 636 VAL A CA 1
ATOM 4724 C C . VAL A 1 640 ? 3.093 74.254 112.882 1.00 19.16 636 VAL A C 1
ATOM 4725 O O . VAL A 1 640 ? 2.987 73.396 111.992 1.00 17.36 636 VAL A O 1
ATOM 4729 N N . PRO A 1 641 ? 3.989 74.135 113.860 1.00 21.18 637 PRO A N 1
ATOM 4730 C CA . PRO A 1 641 ? 4.816 72.928 113.956 1.00 19.76 637 PRO A CA 1
ATOM 4731 C C . PRO A 1 641 ? 3.970 71.749 114.420 1.00 20.51 637 PRO A C 1
ATOM 4732 O O . PRO A 1 641 ? 3.256 71.842 115.417 1.00 24.53 637 PRO A O 1
ATOM 4736 N N . VAL A 1 642 ? 4.032 70.645 113.674 1.00 22.13 638 VAL A N 1
ATOM 4737 C CA . VAL A 1 642 ? 3.273 69.436 113.986 1.00 20.22 638 VAL A CA 1
ATOM 4738 C C . VAL A 1 642 ? 4.238 68.259 113.900 1.00 22.37 638 VAL A C 1
ATOM 4739 O O . VAL A 1 642 ? 4.715 67.920 112.809 1.00 21.94 638 VAL A O 1
ATOM 4743 N N . ARG A 1 643 ? 4.544 67.651 115.044 1.00 21.69 639 ARG A N 1
ATOM 4744 C CA . ARG A 1 643 ? 5.292 66.401 115.084 1.00 20.56 639 ARG A CA 1
ATOM 4745 C C . ARG A 1 643 ? 4.315 65.243 114.931 1.00 20.77 639 ARG A C 1
ATOM 4746 O O . ARG A 1 643 ? 3.402 65.088 115.743 1.00 20.97 639 ARG A O 1
ATOM 4754 N N . MET A 1 644 ? 4.483 64.446 113.889 1.00 19.64 640 MET A N 1
ATOM 4755 C CA . MET A 1 644 ? 3.615 63.302 113.676 1.00 18.90 640 MET A CA 1
ATOM 4756 C C . MET A 1 644 ? 4.413 62.014 113.823 1.00 19.05 640 MET A C 1
ATOM 4757 O O . MET A 1 644 ? 5.621 61.993 113.584 1.00 21.70 640 MET A O 1
ATOM 4762 N N . HIS A 1 645 ? 3.736 60.941 114.223 1.00 18.32 641 HIS A N 1
ATOM 4763 C CA . HIS A 1 645 ? 4.384 59.644 114.349 1.00 17.98 641 HIS A CA 1
ATOM 4764 C C . HIS A 1 645 ? 3.455 58.545 113.851 1.00 17.51 641 HIS A C 1
ATOM 4765 O O . HIS A 1 645 ? 2.239 58.724 113.755 1.00 15.80 641 HIS A O 1
ATOM 4772 N N . ALA A 1 646 ? 4.061 57.408 113.511 1.00 16.89 642 ALA A N 1
ATOM 4773 C CA . ALA A 1 646 ? 3.346 56.222 113.064 1.00 18.00 642 ALA A CA 1
ATOM 4774 C C . ALA A 1 646 ? 3.926 55.012 113.775 1.00 19.10 642 ALA A C 1
ATOM 4775 O O . ALA A 1 646 ? 5.092 55.004 114.175 1.00 17.96 642 ALA A O 1
ATOM 4777 N N . PHE A 1 647 ? 3.108 53.988 113.940 1.00 17.83 643 PHE A N 1
ATOM 4778 C CA . PHE A 1 647 ? 3.566 52.763 114.562 1.00 17.78 643 PHE A CA 1
ATOM 4779 C C . PHE A 1 647 ? 3.715 51.726 113.464 1.00 18.73 643 PHE A C 1
ATOM 4780 O O . PHE A 1 647 ? 2.791 51.525 112.670 1.00 20.04 643 PHE A O 1
ATOM 4788 N N . SER A 1 648 ? 4.891 51.104 113.391 1.00 20.80 644 SER A N 1
ATOM 4789 C CA . SER A 1 648 ? 5.188 50.189 112.299 1.00 21.17 644 SER A CA 1
ATOM 4790 C C . SER A 1 648 ? 6.201 49.135 112.724 1.00 20.65 644 SER A C 1
ATOM 4791 O O . SER A 1 648 ? 7.005 49.342 113.640 1.00 16.72 644 SER A O 1
ATOM 4794 N N . ASN A 1 649 ? 6.150 47.992 112.042 1.00 23.69 645 ASN A N 1
ATOM 4795 C CA . ASN A 1 649 ? 7.221 47.007 112.110 1.00 22.61 645 ASN A CA 1
ATOM 4796 C C . ASN A 1 649 ? 7.934 46.867 110.773 1.00 24.98 645 ASN A C 1
ATOM 4797 O O . ASN A 1 649 ? 8.648 45.883 110.558 1.00 27.99 645 ASN A O 1
ATOM 4802 N N . GLN A 1 650 ? 7.745 47.825 109.868 1.00 21.72 646 GLN A N 1
ATOM 4803 C CA . GLN A 1 650 ? 8.443 47.820 108.592 1.00 23.96 646 GLN A CA 1
ATOM 4804 C C . GLN A 1 650 ? 9.787 48.523 108.735 1.00 27.47 646 GLN A C 1
ATOM 4805 O O . GLN A 1 650 ? 10.106 49.095 109.779 1.00 29.01 646 GLN A O 1
ATOM 4811 N N . LYS A 1 651 ? 10.589 48.480 107.669 1.00 23.64 647 LYS A N 1
ATOM 4812 C CA . LYS A 1 651 ? 11.882 49.151 107.745 1.00 25.32 647 LYS A CA 1
ATOM 4813 C C . LYS A 1 651 ? 11.699 50.657 107.702 1.00 24.39 647 LYS A C 1
ATOM 4814 O O . LYS A 1 651 ? 12.383 51.390 108.428 1.00 21.86 647 LYS A O 1
ATOM 4816 N N . SER A 1 652 ? 10.764 51.135 106.874 1.00 26.66 648 SER A N 1
ATOM 4817 C CA . SER A 1 652 ? 10.471 52.560 106.778 1.00 25.84 648 SER A CA 1
ATOM 4818 C C . SER A 1 652 ? 9.011 52.768 106.381 1.00 25.94 648 SER A C 1
ATOM 4819 O O . SER A 1 652 ? 8.309 51.834 105.983 1.00 27.05 648 SER A O 1
ATOM 4822 N N . VAL A 1 653 ? 8.570 54.024 106.478 1.00 21.64 649 VAL A N 1
ATOM 4823 C CA . VAL A 1 653 ? 7.177 54.400 106.264 1.00 22.60 649 VAL A CA 1
ATOM 4824 C C . VAL A 1 653 ? 7.172 55.813 105.688 1.00 21.93 649 VAL A C 1
ATOM 4825 O O . VAL A 1 653 ? 8.068 56.610 105.964 1.00 24.76 649 VAL A O 1
ATOM 4829 N N . SER A 1 654 ? 6.176 56.125 104.860 1.00 21.87 650 SER A N 1
ATOM 4830 C CA . SER A 1 654 ? 6.086 57.440 104.236 1.00 22.21 650 SER A CA 1
ATOM 4831 C C . SER A 1 654 ? 4.800 58.147 104.652 1.00 25.56 650 SER A C 1
ATOM 4832 O O . SER A 1 654 ? 3.723 57.542 104.686 1.00 21.45 650 SER A O 1
ATOM 4835 N N . LEU A 1 655 ? 4.928 59.439 104.950 1.00 22.44 651 LEU A N 1
ATOM 4836 C CA . LEU A 1 655 ? 3.821 60.278 105.377 1.00 22.99 651 LEU A CA 1
ATOM 4837 C C . LEU A 1 655 ? 3.346 61.119 104.204 1.00 23.94 651 LEU A C 1
ATOM 4838 O O . LEU A 1 655 ? 4.162 61.727 103.506 1.00 25.82 651 LEU A O 1
ATOM 4843 N N . TYR A 1 656 ? 2.032 61.164 104.001 1.00 23.03 652 TYR A N 1
ATOM 4844 C CA . TYR A 1 656 ? 1.424 61.971 102.956 1.00 21.28 652 TYR A CA 1
ATOM 4845 C C . TYR A 1 656 ? 0.542 63.041 103.591 1.00 20.47 652 TYR A C 1
ATOM 4846 O O . TYR A 1 656 ? -0.253 62.748 104.494 1.00 19.68 652 TYR A O 1
ATOM 4855 N N . VAL A 1 657 ? 0.709 64.281 103.131 1.00 22.14 653 VAL A N 1
ATOM 4856 C CA . VAL A 1 657 ? -0.117 65.416 103.531 1.00 22.10 653 VAL A CA 1
ATOM 4857 C C . VAL A 1 657 ? -0.976 65.782 102.331 1.00 20.92 653 VAL A C 1
ATOM 4858 O O . VAL A 1 657 ? -0.449 66.067 101.251 1.00 19.35 653 VAL A O 1
ATOM 4862 N N . ASP A 1 658 ? -2.299 65.765 102.522 1.00 22.27 654 ASP A N 1
ATOM 4863 C CA . ASP A 1 658 ? -3.258 66.020 101.450 1.00 24.08 654 ASP A CA 1
ATOM 4864 C C . ASP A 1 658 ? -2.919 65.168 100.238 1.00 20.26 654 ASP A C 1
ATOM 4865 O O . ASP A 1 658 ? -2.989 65.609 99.095 1.00 21.87 654 ASP A O 1
ATOM 4870 N N . ASN A 1 659 ? -2.505 63.936 100.516 1.00 20.53 655 ASN A N 1
ATOM 4871 C CA . ASN A 1 659 ? -2.195 62.914 99.524 1.00 24.97 655 ASN A CA 1
ATOM 4872 C C . ASN A 1 659 ? -0.986 63.274 98.665 1.00 22.97 655 ASN A C 1
ATOM 4873 O O . ASN A 1 659 ? -0.813 62.729 97.572 1.00 23.66 655 ASN A O 1
ATOM 4878 N N . ARG A 1 660 ? -0.113 64.147 99.151 1.00 17.99 656 ARG A N 1
ATOM 4879 C CA . ARG A 1 660 ? 1.163 64.395 98.497 1.00 22.14 656 ARG A CA 1
ATOM 4880 C C . ARG A 1 660 ? 2.290 63.982 99.429 1.00 21.65 656 ARG A C 1
ATOM 4881 O O . ARG A 1 660 ? 2.204 64.185 100.643 1.00 21.71 656 ARG A O 1
ATOM 4889 N N . LEU A 1 661 ? 3.345 63.397 98.861 1.00 21.34 657 LEU A N 1
ATOM 4890 C CA . LEU A 1 661 ? 4.427 62.874 99.684 1.00 24.81 657 LEU A CA 1
ATOM 4891 C C . LEU A 1 661 ? 5.072 63.996 100.488 1.00 22.90 657 LEU A C 1
ATOM 4892 O O . LEU A 1 661 ? 5.431 65.046 99.949 1.00 23.47 657 LEU A O 1
ATOM 4897 N N . PHE A 1 662 ? 5.156 63.791 101.798 1.00 21.64 658 PHE A N 1
ATOM 4898 C CA . PHE A 1 662 ? 5.915 64.669 102.665 1.00 23.15 658 PHE A CA 1
ATOM 4899 C C . PHE A 1 662 ? 7.322 64.134 102.874 1.00 22.87 658 PHE A C 1
ATOM 4900 O O . PHE A 1 662 ? 8.295 64.851 102.658 1.00 22.93 658 PHE A O 1
ATOM 4908 N N . GLY A 1 663 ? 7.448 62.873 103.267 1.00 23.51 659 GLY A N 1
ATOM 4909 C CA . GLY A 1 663 ? 8.759 62.298 103.463 1.00 20.68 659 GLY A CA 1
ATOM 4910 C C . GLY A 1 663 ? 8.720 60.849 103.894 1.00 23.02 659 GLY A C 1
ATOM 4911 O O . GLY A 1 663 ? 7.733 60.379 104.475 1.00 20.00 659 GLY A O 1
ATOM 4912 N N . GLU A 1 664 ? 9.798 60.132 103.594 1.00 23.65 660 GLU A N 1
ATOM 4913 C CA . GLU A 1 664 ? 10.028 58.792 104.098 1.00 24.11 660 GLU A CA 1
ATOM 4914 C C . GLU A 1 664 ? 10.832 58.864 105.391 1.00 25.67 660 GLU A C 1
ATOM 4915 O O . GLU A 1 664 ? 11.694 59.733 105.554 1.00 23.95 660 GLU A O 1
ATOM 4921 N N . ALA A 1 665 ? 10.545 57.944 106.317 1.00 22.54 661 ALA A N 1
ATOM 4922 C CA . ALA A 1 665 ? 11.204 57.942 107.620 1.00 24.75 661 ALA A CA 1
ATOM 4923 C C . ALA A 1 665 ? 11.544 56.523 108.055 1.00 25.87 661 ALA A C 1
ATOM 4924 O O . ALA A 1 665 ? 10.757 55.596 107.844 1.00 26.17 661 ALA A O 1
ATOM 4926 N N . GLU A 1 666 ? 12.707 56.364 108.686 1.00 27.24 662 GLU A N 1
ATOM 4927 C CA . GLU A 1 666 ? 13.149 55.057 109.152 1.00 25.33 662 GLU A CA 1
ATOM 4928 C C . GLU A 1 666 ? 12.428 54.688 110.440 1.00 26.81 662 GLU A C 1
ATOM 4929 O O . GLU A 1 666 ? 12.270 55.517 111.341 1.00 30.07 662 GLU A O 1
ATOM 4931 N N . VAL A 1 667 ? 11.980 53.440 110.518 1.00 25.42 663 VAL A N 1
ATOM 4932 C CA . VAL A 1 667 ? 11.368 52.933 111.738 1.00 26.59 663 VAL A CA 1
ATOM 4933 C C . VAL A 1 667 ? 12.464 52.475 112.688 1.00 25.68 663 VAL A C 1
ATOM 4934 O O . VAL A 1 667 ? 13.385 51.753 112.289 1.00 26.97 663 VAL A O 1
ATOM 4938 N N . LYS A 1 668 ? 12.379 52.910 113.939 1.00 24.97 664 LYS A N 1
ATOM 4939 C CA . LYS A 1 668 ? 13.208 52.368 115.008 1.00 25.46 664 LYS A CA 1
ATOM 4940 C C . LYS A 1 668 ? 12.303 52.061 116.198 1.00 27.53 664 LYS A C 1
ATOM 4941 O O . LYS A 1 668 ? 11.531 52.923 116.638 1.00 25.18 664 LYS A O 1
ATOM 4943 N N . ASP A 1 669 ? 12.375 50.819 116.682 1.00 25.92 665 ASP A N 1
ATOM 4944 C CA . ASP A 1 669 ? 11.649 50.382 117.868 1.00 20.47 665 ASP A CA 1
ATOM 4945 C C . ASP A 1 669 ? 10.162 50.697 117.748 1.00 24.41 665 ASP A C 1
ATOM 4946 O O . ASP A 1 669 ? 9.540 51.253 118.650 1.00 22.05 665 ASP A O 1
ATOM 4951 N N . GLY A 1 670 ? 9.602 50.360 116.592 1.00 24.60 666 GLY A N 1
ATOM 4952 C CA . GLY A 1 670 ? 8.180 50.433 116.379 1.00 20.41 666 GLY A CA 1
ATOM 4953 C C . GLY A 1 670 ? 7.618 51.789 116.020 1.00 23.48 666 GLY A C 1
ATOM 4954 O O . GLY A 1 670 ? 6.394 51.909 115.912 1.00 23.65 666 GLY A O 1
ATOM 4955 N N . MET A 1 671 ? 8.450 52.810 115.806 1.00 21.71 667 MET A N 1
ATOM 4956 C CA . MET A 1 671 ? 7.952 54.156 115.536 1.00 19.58 667 MET A CA 1
ATOM 4957 C C . MET A 1 671 ? 8.676 54.800 114.366 1.00 22.45 667 MET A C 1
ATOM 4958 O O . MET A 1 671 ? 9.892 54.640 114.201 1.00 21.29 667 MET A O 1
ATOM 4963 N N . ALA A 1 672 ? 7.916 55.542 113.570 1.00 21.37 668 ALA A N 1
ATOM 4964 C CA . ALA A 1 672 ? 8.444 56.494 112.609 1.00 21.10 668 ALA A CA 1
ATOM 4965 C C . ALA A 1 672 ? 7.892 57.863 112.964 1.00 22.89 668 ALA A C 1
ATOM 4966 O O . ALA A 1 672 ? 6.810 57.971 113.551 1.00 17.70 668 ALA A O 1
ATOM 4968 N N . GLU A 1 673 ? 8.632 58.904 112.579 1.00 22.74 669 GLU A N 1
ATOM 4969 C CA . GLU A 1 673 ? 8.410 60.261 113.054 1.00 23.08 669 GLU A CA 1
ATOM 4970 C C . GLU A 1 673 ? 8.696 61.270 111.948 1.00 22.98 669 GLU A C 1
ATOM 4971 O O . GLU A 1 673 ? 9.678 61.130 111.215 1.00 21.86 669 GLU A O 1
ATOM 4977 N N . TRP A 1 674 ? 7.862 62.307 111.856 1.00 22.52 670 TRP A N 1
ATOM 4978 C CA . TRP A 1 674 ? 8.082 63.414 110.932 1.00 22.19 670 TRP A CA 1
ATOM 4979 C C . TRP A 1 674 ? 7.835 64.729 111.649 1.00 22.75 670 TRP A C 1
ATOM 4980 O O . TRP A 1 674 ? 6.906 64.827 112.455 1.00 21.24 670 TRP A O 1
ATOM 4991 N N . GLU A 1 675 ? 8.660 65.738 111.325 1.00 22.60 671 GLU A N 1
ATOM 4992 C CA . GLU A 1 675 ? 8.537 67.110 111.824 1.00 22.40 671 GLU A CA 1
ATOM 4993 C C . GLU A 1 675 ? 7.974 68.002 110.720 1.00 24.62 671 GLU A C 1
ATOM 4994 O O . GLU A 1 675 ? 8.684 68.356 109.775 1.00 21.06 671 GLU A O 1
ATOM 5000 N N . MET A 1 676 ? 6.711 68.383 110.861 1.00 25.06 672 MET A N 1
ATOM 5001 C CA . MET A 1 676 ? 5.998 69.153 109.864 1.00 19.53 672 MET A CA 1
ATOM 5002 C C . MET A 1 676 ? 5.801 70.581 110.341 1.00 21.38 672 MET A C 1
ATOM 5003 O O . MET A 1 676 ? 5.596 70.839 111.535 1.00 23.25 672 MET A O 1
ATOM 5008 N N . LYS A 1 677 ? 5.854 71.501 109.384 1.00 19.38 673 LYS A N 1
ATOM 5009 C CA . LYS A 1 677 ? 5.435 72.883 109.566 1.00 19.81 673 LYS A CA 1
ATOM 5010 C C . LYS A 1 677 ? 4.320 73.155 108.556 1.00 20.22 673 LYS A C 1
ATOM 5011 O O . LYS A 1 677 ? 4.577 73.270 107.355 1.00 22.06 673 LYS A O 1
ATOM 5016 N N . LEU A 1 678 ? 3.085 73.247 109.032 1.00 16.52 674 LEU A N 1
ATOM 5017 C CA . LEU A 1 678 ? 1.918 73.288 108.166 1.00 19.60 674 LEU A CA 1
ATOM 5018 C C . LEU A 1 678 ? 1.279 74.670 108.117 1.00 18.12 674 LEU A C 1
ATOM 5019 O O . LEU A 1 678 ? 1.284 75.418 109.095 1.00 16.39 674 LEU A O 1
ATOM 5024 N N . ILE A 1 679 ? 0.703 74.981 106.962 1.00 18.68 675 ILE A N 1
ATOM 5025 C CA . ILE A 1 679 ? -0.159 76.159 106.842 1.00 18.26 675 ILE A CA 1
ATOM 5026 C C . ILE A 1 679 ? -1.372 75.973 107.740 1.00 18.01 675 ILE A C 1
ATOM 5027 O O . ILE A 1 679 ? -1.935 74.861 107.790 1.00 16.14 675 ILE A O 1
ATOM 5032 N N . PRO A 1 680 ? -1.807 76.992 108.484 1.00 21.91 676 PRO A N 1
ATOM 5033 C CA . PRO A 1 680 ? -3.010 76.833 109.320 1.00 20.86 676 PRO A CA 1
ATOM 5034 C C . PRO A 1 680 ? -4.222 76.477 108.472 1.00 21.30 676 PRO A C 1
ATOM 5035 O O . PRO A 1 680 ? -4.456 77.070 107.418 1.00 21.04 676 PRO A O 1
ATOM 5039 N N . GLY A 1 681 ? -4.980 75.489 108.938 1.00 19.34 677 GLY A N 1
ATOM 5040 C CA . GLY A 1 681 ? -6.131 74.995 108.219 1.00 19.79 677 GLY A CA 1
ATOM 5041 C C . GLY A 1 681 ? -6.364 73.524 108.522 1.00 20.13 677 GLY A C 1
ATOM 5042 O O . GLY A 1 681 ? -5.838 72.978 109.484 1.00 19.97 677 GLY A O 1
ATOM 5043 N N . ARG A 1 682 ? -7.173 72.910 107.677 1.00 22.61 678 ARG A N 1
ATOM 5044 C CA . ARG A 1 682 ? -7.410 71.483 107.724 1.00 21.91 678 ARG A CA 1
ATOM 5045 C C . ARG A 1 682 ? -6.479 70.762 106.772 1.00 19.34 678 ARG A C 1
ATOM 5046 O O . ARG A 1 682 ? -6.108 71.284 105.723 1.00 18.94 678 ARG A O 1
ATOM 5054 N N . HIS A 1 683 ? -6.130 69.536 107.139 1.00 18.71 679 HIS A N 1
ATOM 5055 C CA . HIS A 1 683 ? -5.231 68.740 106.328 1.00 20.67 679 HIS A CA 1
ATOM 5056 C C . HIS A 1 683 ? -5.606 67.277 106.477 1.00 20.65 679 HIS A C 1
ATOM 5057 O O . HIS A 1 683 ? -6.187 66.855 107.481 1.00 20.79 679 HIS A O 1
ATOM 5064 N N . LEU A 1 684 ? -5.259 66.506 105.460 1.00 20.62 680 LEU A N 1
ATOM 5065 C CA . LEU A 1 684 ? -5.404 65.064 105.486 1.00 20.71 680 LEU A CA 1
ATOM 5066 C C . LEU A 1 684 ? -4.028 64.448 105.636 1.00 19.65 680 LEU A C 1
ATOM 5067 O O . LEU A 1 684 ? -3.100 64.829 104.919 1.00 20.93 680 LEU A O 1
ATOM 5072 N N . LEU A 1 685 ? -3.898 63.504 106.567 1.00 20.30 681 LEU A N 1
ATOM 5073 C CA . LEU A 1 685 ? -2.684 62.720 106.731 1.00 22.94 681 LEU A CA 1
ATOM 5074 C C . LEU A 1 685 ? -2.980 61.269 106.377 1.00 23.67 681 LEU A C 1
ATOM 5075 O O . LEU A 1 685 ? -4.102 60.794 106.576 1.00 20.04 681 LEU A O 1
ATOM 5080 N N . SER A 1 686 ? -1.965 60.571 105.858 1.00 19.73 682 SER A N 1
ATOM 5081 C CA . SER A 1 686 ? -2.111 59.174 105.449 1.00 19.78 682 SER A CA 1
ATOM 5082 C C . SER A 1 686 ? -0.737 58.570 105.174 1.00 21.32 682 SER A C 1
ATOM 5083 O O . SER A 1 686 ? 0.249 59.284 104.974 1.00 21.02 682 SER A O 1
ATOM 5086 N N . LEU A 1 687 ? -0.684 57.246 105.165 1.00 23.88 683 LEU A N 1
ATOM 5087 C CA . LEU A 1 687 ? 0.556 56.525 104.927 1.00 22.84 683 LEU A CA 1
ATOM 5088 C C . LEU A 1 687 ? 0.696 56.016 103.498 1.00 24.36 683 LEU A C 1
ATOM 5089 O O . LEU A 1 687 ? 1.746 55.449 103.156 1.00 26.34 683 LEU A O 1
ATOM 5094 N N . ALA A 1 688 ? -0.322 56.208 102.661 1.00 23.47 684 ALA A N 1
ATOM 5095 C CA . ALA A 1 688 ? -0.269 55.980 101.222 1.00 23.76 684 ALA A CA 1
ATOM 5096 C C . ALA A 1 688 ? -1.007 57.107 100.504 1.00 27.69 684 ALA A C 1
ATOM 5097 O O . ALA A 1 688 ? -1.882 57.756 101.094 1.00 26.96 684 ALA A O 1
ATOM 5099 N N . PRO A 1 689 ? -0.663 57.382 99.244 1.00 25.28 685 PRO A N 1
ATOM 5100 C CA . PRO A 1 689 ? -1.401 58.405 98.487 1.00 26.82 685 PRO A CA 1
ATOM 5101 C C . PRO A 1 689 ? -2.710 57.844 97.948 1.00 30.88 685 PRO A C 1
ATOM 5102 O O . PRO A 1 689 ? -2.717 56.840 97.227 1.00 31.20 685 PRO A O 1
ATOM 5106 N N . ASN A 1 690 ? -3.815 58.511 98.278 1.00 27.94 686 ASN A N 1
ATOM 5107 C CA . ASN A 1 690 ? -5.143 58.119 97.805 1.00 31.69 686 ASN A CA 1
ATOM 5108 C C . ASN A 1 690 ? -5.375 56.630 98.041 1.00 33.67 686 ASN A C 1
ATOM 5109 O O . ASN A 1 690 ? -5.533 55.840 97.105 1.00 33.37 686 ASN A O 1
ATOM 5114 N N . SER A 1 691 ? -5.348 56.253 99.318 1.00 33.15 687 SER A N 1
ATOM 5115 C CA . SER A 1 691 ? -5.456 54.844 99.667 1.00 37.01 687 SER A CA 1
ATOM 5116 C C . SER A 1 691 ? -6.808 54.301 99.211 1.00 36.49 687 SER A C 1
ATOM 5117 O O . SER A 1 691 ? -7.826 54.997 99.315 1.00 36.97 687 SER A O 1
ATOM 5120 N N . PRO A 1 692 ? -6.855 53.086 98.655 1.00 40.98 688 PRO A N 1
ATOM 5121 C CA . PRO A 1 692 ? -8.138 52.542 98.189 1.00 42.18 688 PRO A CA 1
ATOM 5122 C C . PRO A 1 692 ? -9.002 51.951 99.293 1.00 39.83 688 PRO A C 1
ATOM 5123 O O . PRO A 1 692 ? -10.166 51.628 99.025 1.00 41.64 688 PRO A O 1
ATOM 5127 N N . ASP A 1 693 ? -8.485 51.806 100.516 1.00 37.03 689 ASP A N 1
ATOM 5128 C CA . ASP A 1 693 ? -9.228 51.146 101.582 1.00 37.75 689 ASP A CA 1
ATOM 5129 C C . ASP A 1 693 ? -9.062 51.777 102.959 1.00 37.91 689 ASP A C 1
ATOM 5130 O O . ASP A 1 693 ? -9.733 51.331 103.897 1.00 38.42 689 ASP A O 1
ATOM 5135 N N . THR A 1 694 ? -8.204 52.781 103.120 1.00 36.96 690 THR A N 1
ATOM 5136 C CA . THR A 1 694 ? -7.984 53.422 104.417 1.00 32.52 690 THR A CA 1
ATOM 5137 C C . THR A 1 694 ? -8.348 54.899 104.360 1.00 33.42 690 THR A C 1
ATOM 5138 O O . THR A 1 694 ? -7.678 55.674 103.651 1.00 34.61 690 THR A O 1
ATOM 5142 N N . PRO A 1 695 ? -9.372 55.348 105.078 1.00 31.65 691 PRO A N 1
ATOM 5143 C CA . PRO A 1 695 ? -9.689 56.778 105.062 1.00 29.27 691 PRO A CA 1
ATOM 5144 C C . PRO A 1 695 ? -8.585 57.552 105.754 1.00 25.39 691 PRO A C 1
ATOM 5145 O O . PRO A 1 695 ? -8.011 57.088 106.737 1.00 21.33 691 PRO A O 1
ATOM 5149 N N . GLU A 1 696 ? -8.304 58.746 105.235 1.00 26.02 692 GLU A N 1
ATOM 5150 C CA . GLU A 1 696 ? -7.286 59.606 105.815 1.00 22.76 692 GLU A CA 1
ATOM 5151 C C . GLU A 1 696 ? -7.693 60.075 107.206 1.00 21.68 692 GLU A C 1
ATOM 5152 O O . GLU A 1 696 ? -8.855 60.004 107.605 1.00 23.83 692 GLU A O 1
ATOM 5158 N N . LYS A 1 697 ? -6.702 60.558 107.946 1.00 19.57 693 LYS A N 1
ATOM 5159 C CA . LYS A 1 697 ? -6.913 61.233 109.218 1.00 21.83 693 LYS A CA 1
ATOM 5160 C C . LYS A 1 697 ? -7.041 62.730 108.965 1.00 21.19 693 LYS A C 1
ATOM 5161 O O . LYS A 1 697 ? -6.161 63.332 108.342 1.00 21.86 693 LYS A O 1
ATOM 5167 N N . GLN A 1 698 ? -8.127 63.333 109.426 1.00 17.90 694 GLN A N 1
ATOM 5168 C CA . GLN A 1 698 ? -8.274 64.770 109.252 1.00 20.92 694 GLN A CA 1
ATOM 5169 C C . GLN A 1 698 ? -7.764 65.481 110.492 1.00 17.64 694 GLN A C 1
ATOM 5170 O O . GLN A 1 698 ? -8.097 65.099 111.615 1.00 21.72 694 GLN A O 1
ATOM 5176 N N . ILE A 1 699 ? -6.941 66.499 110.288 1.00 15.63 695 ILE A N 1
ATOM 5177 C CA . ILE A 1 699 ? -6.430 67.293 111.392 1.00 16.35 695 ILE A CA 1
ATOM 5178 C C . ILE A 1 699 ? -6.724 68.762 111.130 1.00 16.15 695 ILE A C 1
ATOM 5179 O O . ILE A 1 699 ? -6.968 69.200 109.999 1.00 16.99 695 ILE A O 1
ATOM 5184 N N . ASP A 1 700 ? -6.650 69.519 112.211 1.00 16.32 696 ASP A N 1
ATOM 5185 C CA . ASP A 1 700 ? -7.067 70.908 112.276 1.00 20.12 696 ASP A CA 1
ATOM 5186 C C . ASP A 1 700 ? -5.948 71.611 113.031 1.00 19.38 696 ASP A C 1
ATOM 5187 O O . ASP A 1 700 ? -5.753 71.332 114.222 1.00 16.74 696 ASP A O 1
ATOM 5192 N N . VAL A 1 701 ? -5.182 72.478 112.347 1.00 17.08 697 VAL A N 1
ATOM 5193 C CA . VAL A 1 701 ? -4.014 73.115 112.955 1.00 14.79 697 VAL A CA 1
ATOM 5194 C C . VAL A 1 701 ? -4.157 74.627 112.872 1.00 17.15 697 VAL A C 1
ATOM 5195 O O . VAL A 1 701 ? -4.545 75.176 111.838 1.00 18.48 697 VAL A O 1
ATOM 5199 N N . ARG A 1 702 ? -3.859 75.296 113.981 1.00 16.61 698 ARG A N 1
ATOM 5200 C CA . ARG A 1 702 ? -4.116 76.716 114.129 1.00 19.69 698 ARG A CA 1
ATOM 5201 C C . ARG A 1 702 ? -2.897 77.407 114.725 1.00 19.41 698 ARG A C 1
ATOM 5202 O O . ARG A 1 702 ? -2.139 76.817 115.504 1.00 16.55 698 ARG A O 1
ATOM 5210 N N . LEU A 1 703 ? -2.711 78.662 114.323 1.00 17.43 699 LEU A N 1
ATOM 5211 C CA . LEU A 1 703 ? -1.636 79.513 114.807 1.00 18.89 699 LEU A CA 1
ATOM 5212 C C . LEU A 1 703 ? -2.233 80.682 115.577 1.00 17.01 699 LEU A C 1
ATOM 5213 O O . LEU A 1 703 ? -3.135 81.361 115.082 1.00 18.71 699 LEU A O 1
ATOM 5218 N N . ILE A 1 704 ? -1.759 80.901 116.793 1.00 16.67 700 ILE A N 1
ATOM 5219 C CA . ILE A 1 704 ? -2.134 82.099 117.533 1.00 16.11 700 ILE A CA 1
ATOM 5220 C C . ILE A 1 704 ? -1.069 83.145 117.240 1.00 20.43 700 ILE A C 1
ATOM 5221 O O . ILE A 1 704 ? 0.129 82.847 117.358 1.00 19.16 700 ILE A O 1
ATOM 5226 N N . PRO A 1 705 ? -1.438 84.363 116.850 1.00 19.45 701 PRO A N 1
ATOM 5227 C CA . PRO A 1 705 ? -0.414 85.338 116.466 1.00 18.75 701 PRO A CA 1
ATOM 5228 C C . PRO A 1 705 ? 0.456 85.685 117.659 1.00 20.04 701 PRO A C 1
ATOM 5229 O O . PRO A 1 705 ? 0.084 85.483 118.818 1.00 19.82 701 PRO A O 1
ATOM 5233 N N . PHE A 1 706 ? 1.663 86.149 117.355 1.00 16.43 702 PHE A N 1
ATOM 5234 C CA . PHE A 1 706 ? 2.574 86.567 118.411 1.00 20.99 702 PHE A CA 1
ATOM 5235 C C . PHE A 1 706 ? 1.947 87.681 119.232 1.00 22.53 702 PHE A C 1
ATOM 5236 O O . PHE A 1 706 ? 1.943 87.632 120.468 1.00 18.60 702 PHE A O 1
ATOM 5244 N N . ARG A 1 707 ? 1.388 88.689 118.544 1.00 23.79 703 ARG A N 1
ATOM 5245 C CA . ARG A 1 707 ? 0.648 89.766 119.186 1.00 23.84 703 ARG A CA 1
ATOM 5246 C C . ARG A 1 707 ? -0.818 89.365 119.263 1.00 20.81 703 ARG A C 1
ATOM 5247 O O . ARG A 1 707 ? -1.499 89.353 118.228 1.00 21.55 703 ARG A O 1
ATOM 5255 N N . PRO A 1 708 ? -1.341 89.048 120.437 1.00 22.08 704 PRO A N 1
ATOM 5256 C CA . PRO A 1 708 ? -2.700 88.495 120.530 1.00 27.82 704 PRO A CA 1
ATOM 5257 C C . PRO A 1 708 ? -3.771 89.567 120.373 1.00 23.90 704 PRO A C 1
ATOM 5258 O O . PRO A 1 708 ? -3.543 90.756 120.622 1.00 21.43 704 PRO A O 1
ATOM 5262 N N . ASP A 1 709 ? -4.965 89.120 119.943 1.00 26.84 705 ASP A N 1
ATOM 5263 C CA . ASP A 1 709 ? -6.162 89.955 120.028 1.00 25.82 705 ASP A CA 1
ATOM 5264 C C . ASP A 1 709 ? -7.325 89.281 120.750 1.00 28.45 705 ASP A C 1
ATOM 5265 O O . ASP A 1 709 ? -8.394 89.898 120.892 1.00 28.80 705 ASP A O 1
ATOM 5270 N N . GLY A 1 710 ? -7.148 88.050 121.227 1.00 23.45 706 GLY A N 1
ATOM 5271 C CA . GLY A 1 710 ? -8.191 87.394 121.989 1.00 25.52 706 GLY A CA 1
ATOM 5272 C C . GLY A 1 710 ? -9.444 87.047 121.222 1.00 30.08 706 GLY A C 1
ATOM 5273 O O . GLY A 1 710 ? -10.471 86.740 121.844 1.00 25.08 706 GLY A O 1
ATOM 5274 N N . LYS A 1 711 ? -9.399 87.091 119.896 1.00 32.75 707 LYS A N 1
ATOM 5275 C CA . LYS A 1 711 ? -10.538 86.719 119.069 1.00 30.79 707 LYS A CA 1
ATOM 5276 C C . LYS A 1 711 ? -10.608 85.195 118.932 1.00 32.72 707 LYS A C 1
ATOM 5277 O O . LYS A 1 711 ? -11.686 84.589 118.972 1.00 34.08 707 LYS A O 1
ATOM 5281 N N . LEU A 1 716 ? -7.376 82.406 123.417 1.00 11.36 712 LEU A N 1
ATOM 5282 C CA . LEU A 1 716 ? -6.288 82.534 124.415 1.00 19.31 712 LEU A CA 1
ATOM 5283 C C . LEU A 1 716 ? -6.480 81.748 125.731 1.00 15.64 712 LEU A C 1
ATOM 5284 O O . LEU A 1 716 ? -6.894 82.298 126.745 1.00 17.33 712 LEU A O 1
ATOM 5289 N N . ALA A 1 717 ? -6.145 80.467 125.718 1.00 13.40 713 ALA A N 1
ATOM 5290 C CA . ALA A 1 717 ? -6.288 79.601 126.881 1.00 15.89 713 ALA A CA 1
ATOM 5291 C C . ALA A 1 717 ? -4.947 78.946 127.185 1.00 15.87 713 ALA A C 1
ATOM 5292 O O . ALA A 1 717 ? -4.347 78.318 126.307 1.00 14.47 713 ALA A O 1
ATOM 5294 N N . MET A 1 718 ? -4.478 79.071 128.422 1.00 15.09 714 MET A N 1
ATOM 5295 C CA . MET A 1 718 ? -3.143 78.592 128.742 1.00 15.11 714 MET A CA 1
ATOM 5296 C C . MET A 1 718 ? -3.141 77.776 130.018 1.00 13.73 714 MET A C 1
ATOM 5297 O O . MET A 1 718 ? -3.621 78.230 131.060 1.00 15.19 714 MET A O 1
ATOM 5302 N N . ASN A 1 719 ? -2.539 76.604 129.939 1.00 14.56 715 ASN A N 1
ATOM 5303 C CA . ASN A 1 719 ? -2.290 75.769 131.101 1.00 14.60 715 ASN A CA 1
ATOM 5304 C C . ASN A 1 719 ? -0.958 76.204 131.710 1.00 15.71 715 ASN A C 1
ATOM 5305 O O . ASN A 1 719 ? 0.105 75.986 131.120 1.00 17.04 715 ASN A O 1
ATOM 5310 N N . VAL A 1 720 ? -1.013 76.828 132.871 1.00 12.81 716 VAL A N 1
ATOM 5311 C CA . VAL A 1 720 ? 0.175 77.366 133.521 1.00 14.34 716 VAL A CA 1
ATOM 5312 C C . VAL A 1 720 ? 0.854 76.275 134.340 1.00 15.46 716 VAL A C 1
ATOM 5313 O O . VAL A 1 720 ? 0.194 75.437 134.955 1.00 14.27 716 VAL A O 1
ATOM 5317 N N . GLY A 1 721 ? 2.184 76.268 134.335 1.00 17.52 717 GLY A N 1
ATOM 5318 C CA . GLY A 1 721 ? 2.922 75.338 135.176 1.00 18.48 717 GLY A CA 1
ATOM 5319 C C . GLY A 1 721 ? 3.188 73.982 134.571 1.00 17.03 717 GLY A C 1
ATOM 5320 O O . GLY A 1 721 ? 3.611 73.077 135.296 1.00 15.44 717 GLY A O 1
ATOM 5321 N N . ALA A 1 722 ? 2.987 73.820 133.262 1.00 17.63 718 ALA A N 1
ATOM 5322 C CA . ALA A 1 722 ? 3.124 72.528 132.608 1.00 17.60 718 ALA A CA 1
ATOM 5323 C C . ALA A 1 722 ? 3.466 72.735 131.141 1.00 15.27 718 ALA A C 1
ATOM 5324 O O . ALA A 1 722 ? 3.097 73.748 130.545 1.00 16.24 718 ALA A O 1
ATOM 5326 N N . ASN A 1 723 ? 4.168 71.768 130.555 1.00 14.72 719 ASN A N 1
ATOM 5327 C CA . ASN A 1 723 ? 4.456 71.812 129.128 1.00 12.70 719 ASN A CA 1
ATOM 5328 C C . ASN A 1 723 ? 3.493 70.961 128.298 1.00 15.62 719 ASN A C 1
ATOM 5329 O O . ASN A 1 723 ? 3.810 70.633 127.150 1.00 15.20 719 ASN A O 1
ATOM 5334 N N . TYR A 1 724 ? 2.328 70.596 128.839 1.00 13.40 720 TYR A N 1
ATOM 5335 C CA . TYR A 1 724 ? 1.356 69.851 128.053 1.00 14.39 720 TYR A CA 1
ATOM 5336 C C . TYR A 1 724 ? 0.102 70.669 127.815 1.00 13.53 720 TYR A C 1
ATOM 5337 O O . TYR A 1 724 ? -0.256 71.546 128.608 1.00 12.32 720 TYR A O 1
ATOM 5346 N N . ALA A 1 725 ? -0.546 70.361 126.699 1.00 11.51 721 ALA A N 1
ATOM 5347 C CA . ALA A 1 725 ? -1.860 70.882 126.390 1.00 14.70 721 ALA A CA 1
ATOM 5348 C C . ALA A 1 725 ? -2.924 70.008 127.047 1.00 14.85 721 ALA A C 1
ATOM 5349 O O . ALA A 1 725 ? -2.730 68.806 127.251 1.00 15.37 721 ALA A O 1
ATOM 5351 N N . PHE A 1 726 ? -4.040 70.631 127.413 1.00 13.78 722 PHE A N 1
ATOM 5352 C CA . PHE A 1 726 ? -5.226 69.925 127.891 1.00 11.53 722 PHE A CA 1
ATOM 5353 C C . PHE A 1 726 ? -6.378 70.270 126.953 1.00 13.92 722 PHE A C 1
ATOM 5354 O O . PHE A 1 726 ? -6.795 71.428 126.874 1.00 14.86 722 PHE A O 1
ATOM 5362 N N . ILE A 1 727 ? -6.878 69.276 126.237 1.00 12.67 723 ILE A N 1
ATOM 5363 C CA . ILE A 1 727 ? -7.935 69.470 125.258 1.00 14.94 723 ILE A CA 1
ATOM 5364 C C . ILE A 1 727 ? -9.234 68.974 125.885 1.00 14.52 723 ILE A C 1
ATOM 5365 O O . ILE A 1 727 ? -9.455 67.769 125.996 1.00 15.98 723 ILE A O 1
ATOM 5370 N N . ASP A 1 728 ? -10.099 69.894 126.299 1.00 16.47 724 ASP A N 1
ATOM 5371 C CA . ASP A 1 728 ? -11.316 69.549 127.037 1.00 16.04 724 ASP A CA 1
ATOM 5372 C C . ASP A 1 728 ? -12.375 69.071 126.054 1.00 17.84 724 ASP A C 1
ATOM 5373 O O . ASP A 1 728 ? -12.887 69.853 125.249 1.00 16.95 724 ASP A O 1
ATOM 5378 N N . THR A 1 729 ? -12.721 67.791 126.143 1.00 18.77 725 THR A N 1
ATOM 5379 C CA . THR A 1 729 ? -13.561 67.125 125.167 1.00 16.25 725 THR A CA 1
ATOM 5380 C C . THR A 1 729 ? -15.021 67.560 125.232 1.00 18.80 725 THR A C 1
ATOM 5381 O O . THR A 1 729 ? -15.762 67.283 124.290 1.00 17.53 725 THR A O 1
ATOM 5385 N N . ARG A 1 730 ? -15.456 68.225 126.310 1.00 17.74 726 ARG A N 1
ATOM 5386 C CA . ARG A 1 730 ? -16.867 68.591 126.422 1.00 15.05 726 ARG A CA 1
ATOM 5387 C C . ARG A 1 730 ? -17.270 69.594 125.340 1.00 15.77 726 ARG A C 1
ATOM 5388 O O . ARG A 1 730 ? -18.351 69.483 124.748 1.00 15.90 726 ARG A O 1
ATOM 5396 N N . THR A 1 731 ? -16.435 70.606 125.091 1.00 17.29 727 THR A N 1
ATOM 5397 C CA . THR A 1 731 ? -16.755 71.645 124.120 1.00 16.84 727 THR A CA 1
ATOM 5398 C C . THR A 1 731 ? -15.596 71.930 123.168 1.00 18.60 727 THR A C 1
ATOM 5399 O O . THR A 1 731 ? -15.601 72.974 122.504 1.00 18.76 727 THR A O 1
ATOM 5403 N N . ASP A 1 732 ? -14.592 71.056 123.114 1.00 17.81 728 ASP A N 1
ATOM 5404 C CA . ASP A 1 732 ? -13.454 71.205 122.207 1.00 19.74 728 ASP A CA 1
ATOM 5405 C C . ASP A 1 732 ? -12.664 72.476 122.534 1.00 17.85 728 ASP A C 1
ATOM 5406 O O . ASP A 1 732 ? -12.400 73.320 121.679 1.00 18.98 728 ASP A O 1
ATOM 5411 N N . LEU A 1 733 ? -12.300 72.609 123.801 1.00 16.84 729 LEU A N 1
ATOM 5412 C CA . LEU A 1 733 ? -11.570 73.762 124.311 1.00 16.33 729 LEU A CA 1
ATOM 5413 C C . LEU A 1 733 ? -10.112 73.364 124.517 1.00 14.77 729 LEU A C 1
ATOM 5414 O O . LEU A 1 733 ? -9.813 72.494 125.340 1.00 15.06 729 LEU A O 1
ATOM 5419 N N . TYR A 1 734 ? -9.215 74.005 123.782 1.00 12.39 730 TYR A N 1
ATOM 5420 C CA . TYR A 1 734 ? -7.805 73.625 123.731 1.00 15.05 730 TYR A CA 1
ATOM 5421 C C . TYR A 1 734 ? -7.013 74.550 124.645 1.00 14.78 730 TYR A C 1
ATOM 5422 O O . TYR A 1 734 ? -6.831 75.731 124.332 1.00 14.82 730 TYR A O 1
ATOM 5431 N N . TRP A 1 735 ? -6.562 74.029 125.782 1.00 13.88 731 TRP A N 1
ATOM 5432 C CA . TRP A 1 735 ? -5.698 74.786 126.679 1.00 14.80 731 TRP A CA 1
ATOM 5433 C C . TRP A 1 735 ? -4.238 74.564 126.275 1.00 16.81 731 TRP A C 1
ATOM 5434 O O . TRP A 1 735 ? -3.755 73.424 126.278 1.00 16.89 731 TRP A O 1
ATOM 5445 N N . LEU A 1 736 ? -3.532 75.658 125.975 1.00 15.28 732 LEU A N 1
ATOM 5446 C CA . LEU A 1 736 ? -2.170 75.592 125.458 1.00 16.45 732 LEU A CA 1
ATOM 5447 C C . LEU A 1 736 ? -1.169 75.239 126.564 1.00 13.89 732 LEU A C 1
ATOM 5448 O O . LEU A 1 736 ? -1.405 75.508 127.742 1.00 16.40 732 LEU A O 1
ATOM 5453 N N . PRO A 1 737 ? -0.024 74.667 126.210 1.00 14.82 733 PRO A N 1
ATOM 5454 C CA . PRO A 1 737 ? 1.062 74.549 127.194 1.00 15.58 733 PRO A CA 1
ATOM 5455 C C . PRO A 1 737 ? 1.550 75.933 127.611 1.00 14.62 733 PRO A C 1
ATOM 5456 O O . PRO A 1 737 ? 1.333 76.928 126.911 1.00 16.11 733 PRO A O 1
ATOM 5460 N N . GLU A 1 738 ? 2.194 76.002 128.778 1.00 12.58 734 GLU A N 1
ATOM 5461 C CA . GLU A 1 738 ? 2.539 77.308 129.338 1.00 14.94 734 GLU A CA 1
ATOM 5462 C C . GLU A 1 738 ? 3.555 78.042 128.470 1.00 15.28 734 GLU A C 1
ATOM 5463 O O . GLU A 1 738 ? 4.376 77.435 127.773 1.00 16.19 734 GLU A O 1
ATOM 5469 N N . ARG A 1 739 ? 3.506 79.367 128.541 1.00 15.77 735 ARG A N 1
ATOM 5470 C CA . ARG A 1 739 ? 4.481 80.212 127.866 1.00 19.96 735 ARG A CA 1
ATOM 5471 C C . ARG A 1 739 ? 4.769 81.439 128.720 1.00 19.69 735 ARG A C 1
ATOM 5472 O O . ARG A 1 739 ? 3.850 82.068 129.249 1.00 20.45 735 ARG A O 1
ATOM 5480 N N . THR A 1 740 ? 6.048 81.753 128.863 1.00 15.77 736 THR A N 1
ATOM 5481 C CA . THR A 1 740 ? 6.482 82.920 129.608 1.00 17.16 736 THR A CA 1
ATOM 5482 C C . THR A 1 740 ? 6.205 84.181 128.804 1.00 17.70 736 THR A C 1
ATOM 5483 O O . THR A 1 740 ? 6.389 84.214 127.584 1.00 19.44 736 THR A O 1
ATOM 5487 N N . TYR A 1 741 ? 5.756 85.222 129.486 1.00 18.36 737 TYR A N 1
ATOM 5488 C CA . TYR A 1 741 ? 5.449 86.460 128.792 1.00 18.52 737 TYR A CA 1
A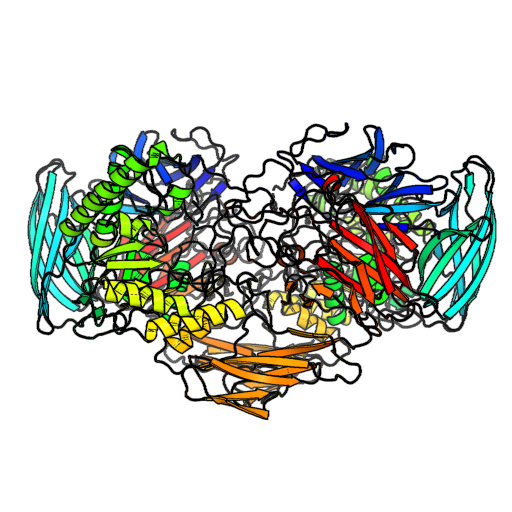TOM 5489 C C . TYR A 1 741 ? 6.727 87.087 128.265 1.00 19.52 737 TYR A C 1
ATOM 5490 O O . TYR A 1 741 ? 7.766 87.059 128.930 1.00 19.15 737 TYR A O 1
ATOM 5499 N N . GLU A 1 742 ? 6.643 87.659 127.063 1.00 19.40 738 GLU A N 1
ATOM 5500 C CA . GLU A 1 742 ? 7.684 88.533 126.550 1.00 21.50 738 GLU A CA 1
ATOM 5501 C C . GLU A 1 742 ? 7.030 89.727 125.860 1.00 20.54 738 GLU A C 1
ATOM 5502 O O . GLU A 1 742 ? 5.878 89.662 125.425 1.00 21.21 738 GLU A O 1
ATOM 5508 N N . LYS A 1 743 ? 7.768 90.836 125.799 1.00 21.40 739 LYS A N 1
ATOM 5509 C CA . LYS A 1 743 ? 7.216 92.096 125.308 1.00 21.55 739 LYS A CA 1
ATOM 5510 C C . LYS A 1 743 ? 6.643 91.922 123.911 1.00 19.23 739 LYS A C 1
ATOM 5511 O O . LYS A 1 743 ? 7.238 91.266 123.058 1.00 18.99 739 LYS A O 1
ATOM 5515 N N . GLY A 1 744 ? 5.473 92.512 123.678 1.00 22.55 740 GLY A N 1
ATOM 5516 C CA . GLY A 1 744 ? 4.791 92.370 122.415 1.00 15.85 740 GLY A CA 1
ATOM 5517 C C . GLY A 1 744 ? 3.865 91.177 122.319 1.00 18.21 740 GLY A C 1
ATOM 5518 O O . GLY A 1 744 ? 3.117 91.080 121.344 1.00 20.92 740 GLY A O 1
ATOM 5519 N N . SER A 1 745 ? 3.873 90.276 123.301 1.00 19.74 741 SER A N 1
ATOM 5520 C CA . SER A 1 745 ? 3.094 89.045 123.212 1.00 20.45 741 SER A CA 1
ATOM 5521 C C . SER A 1 745 ? 2.195 88.825 124.434 1.00 20.53 741 SER A C 1
ATOM 5522 O O . SER A 1 745 ? 1.539 89.763 124.900 1.00 20.61 741 SER A O 1
ATOM 5525 N N . TRP A 1 746 ? 2.154 87.590 124.951 1.00 23.05 742 TRP A N 1
ATOM 5526 C CA . TRP A 1 746 ? 1.310 87.216 126.085 1.00 19.51 742 TRP A CA 1
ATOM 5527 C C . TRP A 1 746 ? 1.905 86.002 126.790 1.00 22.32 742 TRP A C 1
ATOM 5528 O O . TRP A 1 746 ? 2.576 85.171 126.162 1.00 19.38 742 TRP A O 1
ATOM 5539 N N . GLY A 1 747 ? 1.648 85.903 128.090 1.00 17.77 743 GLY A N 1
ATOM 5540 C CA . GLY A 1 747 ? 2.078 84.748 128.855 1.00 17.90 743 GLY A CA 1
ATOM 5541 C C . GLY A 1 747 ? 2.205 85.061 130.332 1.00 19.23 743 GLY A C 1
ATOM 5542 O O . GLY A 1 747 ? 1.931 86.174 130.787 1.00 16.38 743 GLY A O 1
ATOM 5543 N N . VAL A 1 748 ? 2.639 84.038 131.085 1.00 15.88 744 VAL A N 1
ATOM 5544 C CA . VAL A 1 748 ? 2.762 84.183 132.534 1.00 16.34 744 VAL A CA 1
ATOM 5545 C C . VAL A 1 748 ? 4.071 84.906 132.848 1.00 17.74 744 VAL A C 1
ATOM 5546 O O . VAL A 1 748 ? 5.063 84.753 132.128 1.00 15.38 744 VAL A O 1
ATOM 5550 N N . VAL A 1 749 ? 4.058 85.745 133.889 1.00 15.87 745 VAL A N 1
ATOM 5551 C CA . VAL A 1 749 ? 5.224 86.512 134.328 1.00 15.50 745 VAL A CA 1
ATOM 5552 C C . VAL A 1 749 ? 5.735 85.902 135.634 1.00 20.69 745 VAL A C 1
ATOM 5553 O O . VAL A 1 749 ? 4.999 85.849 136.629 1.00 21.47 745 VAL A O 1
ATOM 5557 N N . GLY A 1 750 ? 6.989 85.439 135.636 1.00 18.94 746 GLY A N 1
ATOM 5558 C CA . GLY A 1 750 ? 7.641 85.004 136.863 1.00 18.06 746 GLY A CA 1
ATOM 5559 C C . GLY A 1 750 ? 7.134 83.665 137.386 1.00 21.75 746 GLY A C 1
ATOM 5560 O O . GLY A 1 750 ? 6.282 83.012 136.796 1.00 19.40 746 GLY A O 1
ATOM 5561 N N . GLY A 1 751 ? 7.695 83.252 138.523 1.00 22.70 747 GLY A N 1
ATOM 5562 C CA . GLY A 1 751 ? 7.261 82.049 139.206 1.00 22.32 747 GLY A CA 1
ATOM 5563 C C . GLY A 1 751 ? 8.071 80.815 138.836 1.00 22.24 747 GLY A C 1
ATOM 5564 O O . GLY A 1 751 ? 8.883 80.813 137.912 1.00 22.39 747 GLY A O 1
ATOM 5565 N N . GLU A 1 752 ? 7.846 79.741 139.603 1.00 21.76 748 GLU A N 1
ATOM 5566 C CA . GLU A 1 752 ? 8.459 78.439 139.372 1.00 27.41 748 GLU A CA 1
ATOM 5567 C C . GLU A 1 752 ? 7.389 77.370 139.170 1.00 24.28 748 GLU A C 1
ATOM 5568 O O . GLU A 1 752 ? 6.357 77.386 139.847 1.00 21.63 748 GLU A O 1
ATOM 5574 N N . PRO A 1 753 ? 7.619 76.416 138.271 1.00 27.27 749 PRO A N 1
ATOM 5575 C CA . PRO A 1 753 ? 6.685 75.292 138.123 1.00 24.41 749 PRO A CA 1
ATOM 5576 C C . PRO A 1 753 ? 6.655 74.446 139.386 1.00 26.10 749 PRO A C 1
ATOM 5577 O O . PRO A 1 753 ? 7.691 74.178 139.996 1.00 28.69 749 PRO A O 1
ATOM 5581 N N . LEU A 1 754 ? 5.449 74.031 139.783 1.00 21.37 750 LEU A N 1
ATOM 5582 C CA . LEU A 1 754 ? 5.285 73.219 140.980 1.00 16.94 750 LEU A CA 1
ATOM 5583 C C . LEU A 1 754 ? 5.712 71.783 140.695 1.00 17.12 750 LEU A C 1
ATOM 5584 O O . LEU A 1 754 ? 5.264 71.178 139.719 1.00 15.31 750 LEU A O 1
ATOM 5589 N N . TYR A 1 755 ? 6.595 71.254 141.544 1.00 18.89 751 TYR A N 1
ATOM 5590 C CA . TYR A 1 755 ? 6.979 69.849 141.555 1.00 19.97 751 TYR A CA 1
ATOM 5591 C C . TYR A 1 755 ? 6.759 69.313 142.960 1.00 16.72 751 TYR A C 1
ATOM 5592 O O . TYR A 1 755 ? 7.075 69.982 143.944 1.00 17.04 751 TYR A O 1
ATOM 5601 N N . VAL A 1 756 ? 6.184 68.127 143.060 1.00 16.54 752 VAL A N 1
ATOM 5602 C CA . VAL A 1 756 ? 5.914 67.509 144.352 1.00 20.78 752 VAL A CA 1
ATOM 5603 C C . VAL A 1 756 ? 6.509 66.118 144.307 1.00 18.21 752 VAL A C 1
ATOM 5604 O O . VAL A 1 756 ? 6.208 65.349 143.391 1.00 18.23 752 VAL A O 1
ATOM 5608 N N . GLY A 1 757 ? 7.360 65.798 145.283 1.00 18.36 753 GLY A N 1
ATOM 5609 C CA . GLY A 1 757 ? 8.058 64.528 145.246 1.00 19.43 753 GLY A CA 1
ATOM 5610 C C . GLY A 1 757 ? 8.834 64.337 143.954 1.00 19.67 753 GLY A C 1
ATOM 5611 O O . GLY A 1 757 ? 8.913 63.225 143.440 1.00 19.37 753 GLY A O 1
ATOM 5612 N N . GLY A 1 758 ? 9.380 65.412 143.395 1.00 18.13 754 GLY A N 1
ATOM 5613 C CA . GLY A 1 758 ? 10.165 65.278 142.183 1.00 19.78 754 GLY A CA 1
ATOM 5614 C C . GLY A 1 758 ? 9.372 65.062 140.914 1.00 22.32 754 GLY A C 1
ATOM 5615 O O . GLY A 1 758 ? 9.955 64.669 139.897 1.00 20.84 754 GLY A O 1
ATOM 5616 N N . LYS A 1 759 ? 8.056 65.298 140.938 1.00 19.73 755 LYS A N 1
ATOM 5617 C CA . LYS A 1 759 ? 7.196 65.098 139.773 1.00 20.59 755 LYS A CA 1
ATOM 5618 C C . LYS A 1 759 ? 6.355 66.347 139.565 1.00 20.77 755 LYS A C 1
ATOM 5619 O O . LYS A 1 759 ? 5.960 67.004 140.535 1.00 22.95 755 LYS A O 1
ATOM 5625 N N . VAL A 1 760 ? 6.051 66.655 138.299 1.00 17.64 756 VAL A N 1
ATOM 5626 C CA . VAL A 1 760 ? 5.438 67.944 137.980 1.00 17.85 756 VAL A CA 1
ATOM 5627 C C . VAL A 1 760 ? 4.037 68.022 138.568 1.00 17.31 756 VAL A C 1
ATOM 5628 O O . VAL A 1 760 ? 3.231 67.098 138.421 1.00 14.04 756 VAL A O 1
ATOM 5632 N N . GLY A 1 761 ? 3.747 69.126 139.249 1.00 16.13 757 GLY A N 1
ATOM 5633 C CA . GLY A 1 761 ? 2.433 69.349 139.827 1.00 18.55 757 GLY A CA 1
ATOM 5634 C C . GLY A 1 761 ? 2.082 68.388 140.959 1.00 21.45 757 GLY A C 1
ATOM 5635 O O . GLY A 1 761 ? 2.846 67.507 141.349 1.00 23.95 757 GLY A O 1
ATOM 5636 N N . THR A 1 762 ? 0.882 68.586 141.495 1.00 22.40 758 THR A N 1
ATOM 5637 C CA . THR A 1 762 ? 0.321 67.707 142.510 1.00 22.54 758 THR A CA 1
ATOM 5638 C C . THR A 1 762 ? -0.570 66.634 141.872 1.00 24.78 758 THR A C 1
ATOM 5639 O O . THR A 1 762 ? -1.240 66.865 140.860 1.00 27.11 758 THR A O 1
ATOM 5643 N N . LYS A 1 763 ? -0.565 65.445 142.468 1.00 26.50 759 LYS A N 1
ATOM 5644 C CA . LYS A 1 763 ? -1.367 64.331 141.981 1.00 24.56 759 LYS A CA 1
ATOM 5645 C C . LYS A 1 763 ? -2.637 64.121 142.808 1.00 26.44 759 LYS A C 1
ATOM 5646 O O . LYS A 1 763 ? -3.419 63.211 142.517 1.00 24.11 759 LYS A O 1
ATOM 5648 N N . GLU A 1 764 ? -2.856 64.943 143.826 1.00 25.60 760 GLU A N 1
ATOM 5649 C CA . GLU A 1 764 ? -4.057 64.851 144.640 1.00 28.83 760 GLU A CA 1
ATOM 5650 C C . GLU A 1 764 ? -5.316 65.174 143.834 1.00 28.04 760 GLU A C 1
ATOM 5651 O O . GLU A 1 764 ? -5.284 65.947 142.875 1.00 24.54 760 GLU A O 1
ATOM 5657 N N . ASP A 1 765 ? -6.436 64.571 144.243 1.00 26.50 761 ASP A N 1
ATOM 5658 C CA . ASP A 1 765 ? -7.729 64.790 143.597 1.00 27.90 761 ASP A CA 1
ATOM 5659 C C . ASP A 1 765 ? -8.184 66.228 143.809 1.00 28.42 761 ASP A C 1
ATOM 5660 O O . ASP A 1 765 ? -8.260 66.707 144.945 1.00 28.99 761 ASP A O 1
ATOM 5662 N N . ILE A 1 766 ? -8.456 66.928 142.721 1.00 22.14 762 ILE A N 1
ATOM 5663 C CA . ILE A 1 766 ? -8.952 68.291 142.819 1.00 24.20 762 ILE A CA 1
ATOM 5664 C C . ILE A 1 766 ? -10.436 68.219 143.159 1.00 26.30 762 ILE A C 1
ATOM 5665 O O . ILE A 1 766 ? -11.235 67.673 142.390 1.00 23.47 762 ILE A O 1
ATOM 5670 N N . LEU A 1 767 ? -10.803 68.741 144.322 1.00 25.10 763 LEU A N 1
ATOM 5671 C CA . LEU A 1 767 ? -12.191 68.664 144.764 1.00 25.58 763 LEU A CA 1
ATOM 5672 C C . LEU A 1 767 ? -13.090 69.516 143.868 1.00 26.13 763 LEU A C 1
ATOM 5673 O O . LEU A 1 767 ? -12.641 70.470 143.229 1.00 26.31 763 LEU A O 1
ATOM 5678 N N . ALA A 1 768 ? -14.359 69.117 143.782 1.00 22.40 764 ALA A N 1
ATOM 5679 C CA . ALA A 1 768 ? -15.432 69.916 143.192 1.00 20.90 764 ALA A CA 1
ATOM 5680 C C . ALA A 1 768 ? -15.424 70.012 141.671 1.00 23.60 764 ALA A C 1
ATOM 5681 O O . ALA A 1 768 ? -16.412 70.466 141.087 1.00 27.12 764 ALA A O 1
ATOM 5683 N N . VAL A 1 769 ? -14.351 69.604 141.003 1.00 26.94 765 VAL A N 1
ATOM 5684 C CA . VAL A 1 769 ? -14.347 69.527 139.543 1.00 25.74 765 VAL A CA 1
ATOM 5685 C C . VAL A 1 769 ? -13.911 68.126 139.145 1.00 26.36 765 VAL A C 1
ATOM 5686 O O . VAL A 1 769 ? -13.030 67.537 139.779 1.00 28.12 765 VAL A O 1
ATOM 5690 N N . ASP A 1 770 ? -14.525 67.594 138.098 1.00 24.43 766 ASP A N 1
ATOM 5691 C CA . ASP A 1 770 ? -14.163 66.280 137.587 1.00 29.17 766 ASP A CA 1
ATOM 5692 C C . ASP A 1 770 ? -13.192 66.406 136.420 1.00 28.01 766 ASP A C 1
ATOM 5693 O O . ASP A 1 770 ? -12.080 65.878 136.468 1.00 32.70 766 ASP A O 1
ATOM 5695 N N . GLU A 1 771 ? -13.581 67.142 135.385 1.00 25.94 767 GLU A N 1
ATOM 5696 C CA . GLU A 1 771 ? -12.879 67.030 134.120 1.00 23.50 767 GLU A CA 1
ATOM 5697 C C . GLU A 1 771 ? -11.598 67.856 134.068 1.00 22.55 767 GLU A C 1
ATOM 5698 O O . GLU A 1 771 ? -10.723 67.543 133.259 1.00 24.32 767 GLU A O 1
ATOM 5704 N N . GLU A 1 772 ? -11.439 68.867 134.929 1.00 23.81 768 GLU A N 1
ATOM 5705 C CA . GLU A 1 772 ? -10.381 69.859 134.769 1.00 20.61 768 GLU A CA 1
ATOM 5706 C C . GLU A 1 772 ? -9.180 69.643 135.692 1.00 22.18 768 GLU A C 1
ATOM 5707 O O . GLU A 1 772 ? -8.293 70.507 135.750 1.00 23.39 768 GLU A O 1
ATOM 5713 N N . ASP A 1 773 ? -9.106 68.507 136.377 1.00 19.05 769 ASP A N 1
ATOM 5714 C CA . ASP A 1 773 ? -7.967 68.225 137.255 1.00 22.85 769 ASP A CA 1
ATOM 5715 C C . ASP A 1 773 ? -6.583 68.429 136.636 1.00 20.67 769 ASP A C 1
ATOM 5716 O O . ASP A 1 773 ? -5.710 68.965 137.338 1.00 20.27 769 ASP A O 1
ATOM 5721 N N . PRO A 1 774 ? -6.294 68.021 135.394 1.00 19.04 770 PRO A N 1
ATOM 5722 C CA . PRO A 1 774 ? -4.938 68.244 134.864 1.00 16.56 770 PRO A CA 1
ATOM 5723 C C . PRO A 1 774 ? -4.618 69.709 134.664 1.00 19.66 770 PRO A C 1
ATOM 5724 O O . PRO A 1 774 ? -3.436 70.073 134.669 1.00 21.75 770 PRO A O 1
ATOM 5728 N N . LEU A 1 775 ? -5.634 70.555 134.482 1.00 18.56 771 LEU A N 1
ATOM 5729 C CA . LEU A 1 775 ? -5.438 71.999 134.496 1.00 16.24 771 LEU A CA 1
ATOM 5730 C C . LEU A 1 775 ? -5.003 72.475 135.870 1.00 16.83 771 LEU A C 1
ATOM 5731 O O . LEU A 1 775 ? -3.970 73.140 136.018 1.00 15.62 771 LEU A O 1
ATOM 5736 N N . TYR A 1 776 ? -5.811 72.171 136.892 1.00 15.37 772 TYR A N 1
ATOM 5737 C CA . TYR A 1 776 ? -5.549 72.708 138.223 1.00 16.64 772 TYR A CA 1
ATOM 5738 C C . TYR A 1 776 ? -4.303 72.099 138.865 1.00 15.94 772 TYR A C 1
ATOM 5739 O O . TYR A 1 776 ? -3.595 72.790 139.597 1.00 14.33 772 TYR A O 1
ATOM 5748 N N . GLN A 1 777 ? -4.008 70.826 138.592 1.00 17.76 773 GLN A N 1
ATOM 5749 C CA . GLN A 1 777 ? -2.944 70.133 139.316 1.00 18.99 773 GLN A CA 1
ATOM 5750 C C . GLN A 1 777 ? -1.548 70.670 139.020 1.00 19.24 773 GLN A C 1
ATOM 5751 O O . GLN A 1 777 ? -0.630 70.435 139.815 1.00 19.05 773 GLN A O 1
ATOM 5757 N N . THR A 1 778 ? -1.348 71.320 137.881 1.00 16.65 774 THR A N 1
ATOM 5758 C CA . THR A 1 778 ? -0.081 71.958 137.560 1.00 17.36 774 THR A CA 1
ATOM 5759 C C . THR A 1 778 ? -0.233 73.461 137.720 1.00 16.07 774 THR A C 1
ATOM 5760 O O . THR A 1 778 ? -1.309 74.019 137.487 1.00 16.21 774 THR A O 1
ATOM 5764 N N . MET A 1 779 ? 0.865 74.118 138.076 1.00 15.85 775 MET A N 1
ATOM 5765 C CA . MET A 1 779 ? 0.770 75.506 138.487 1.00 17.61 775 MET A CA 1
ATOM 5766 C C . MET A 1 779 ? 2.157 76.099 138.657 1.00 17.76 775 MET A C 1
ATOM 5767 O O . MET A 1 779 ? 3.145 75.380 138.859 1.00 19.02 775 MET A O 1
ATOM 5772 N N . ARG A 1 780 ? 2.228 77.420 138.521 1.00 18.87 776 ARG A N 1
ATOM 5773 C CA . ARG A 1 780 ? 3.431 78.141 138.907 1.00 20.63 776 ARG A CA 1
ATOM 5774 C C . ARG A 1 780 ? 3.260 78.652 140.326 1.00 20.91 776 ARG A C 1
ATOM 5775 O O . ARG A 1 780 ? 2.168 79.081 140.721 1.00 18.07 776 ARG A O 1
ATOM 5783 N N . VAL A 1 781 ? 4.336 78.562 141.098 1.00 18.64 777 VAL A N 1
ATOM 5784 C CA . VAL A 1 781 ? 4.374 79.069 142.458 1.00 18.42 777 VAL A CA 1
ATOM 5785 C C . VAL A 1 781 ? 5.143 80.383 142.445 1.00 21.50 777 VAL A C 1
ATOM 5786 O O . VAL A 1 781 ? 6.198 80.487 141.803 1.00 22.13 777 VAL A O 1
ATOM 5790 N N . ASN A 1 782 ? 4.597 81.389 143.122 1.00 17.79 778 ASN A N 1
ATOM 5791 C CA . ASN A 1 782 ? 5.121 82.747 143.209 1.00 22.32 778 ASN A CA 1
ATOM 5792 C C . ASN A 1 782 ? 5.211 83.491 141.868 1.00 22.94 778 ASN A C 1
ATOM 5793 O O . ASN A 1 782 ? 6.167 84.258 141.655 1.00 23.69 778 ASN A O 1
ATOM 5798 N N . PRO A 1 783 ? 4.249 83.356 140.955 1.00 21.21 779 PRO A N 1
ATOM 5799 C CA . PRO A 1 783 ? 4.304 84.183 139.746 1.00 19.12 779 PRO A CA 1
ATOM 5800 C C . PRO A 1 783 ? 4.036 85.632 140.105 1.00 16.93 779 PRO A C 1
ATOM 5801 O O . PRO A 1 783 ? 3.331 85.927 141.067 1.00 18.18 779 PRO A O 1
ATOM 5805 N N . GLU A 1 784 ? 4.624 86.547 139.340 1.00 19.14 780 GLU A N 1
ATOM 5806 C CA . GLU A 1 784 ? 4.291 87.958 139.527 1.00 20.15 780 GLU A CA 1
ATOM 5807 C C . GLU A 1 784 ? 2.949 88.299 138.897 1.00 20.08 780 GLU A C 1
ATOM 5808 O O . GLU A 1 784 ? 2.259 89.217 139.351 1.00 21.14 780 GLU A O 1
ATOM 5814 N N . GLY A 1 785 ? 2.576 87.594 137.848 1.00 19.28 781 GLY A N 1
ATOM 5815 C CA . GLY A 1 785 ? 1.299 87.883 137.219 1.00 20.94 781 GLY A CA 1
ATOM 5816 C C . GLY A 1 785 ? 1.260 87.293 135.822 1.00 18.04 781 GLY A C 1
ATOM 5817 O O . GLY A 1 785 ? 1.860 86.256 135.557 1.00 18.09 781 GLY A O 1
ATOM 5818 N N . PHE A 1 786 ? 0.553 87.995 134.951 1.00 15.78 782 PHE A N 1
ATOM 5819 C CA . PHE A 1 786 ? 0.255 87.518 133.614 1.00 17.69 782 PHE A CA 1
ATOM 5820 C C . PHE A 1 786 ? 0.074 88.743 132.737 1.00 17.74 782 PHE A C 1
ATOM 5821 O O . PHE A 1 786 ? -0.548 89.722 133.158 1.00 17.88 782 PHE A O 1
ATOM 5829 N N . GLY A 1 787 ? 0.647 88.705 131.544 1.00 16.09 783 GLY A N 1
ATOM 5830 C CA . GLY A 1 787 ? 0.596 89.842 130.648 1.00 15.14 783 GLY A CA 1
ATOM 5831 C C . GLY A 1 787 ? 0.070 89.434 129.290 1.00 16.00 783 GLY A C 1
ATOM 5832 O O . GLY A 1 787 ? 0.213 88.287 128.864 1.00 15.05 783 GLY A O 1
ATOM 5833 N N . ALA A 1 788 ? -0.574 90.388 128.620 1.00 14.40 784 ALA A N 1
ATOM 5834 C CA . ALA A 1 788 ? -0.997 90.159 127.240 1.00 17.57 784 ALA A CA 1
ATOM 5835 C C . ALA A 1 788 ? -1.124 91.510 126.558 1.00 15.70 784 ALA A C 1
ATOM 5836 O O . ALA A 1 788 ? -1.848 92.373 127.057 1.00 18.52 784 ALA A O 1
ATOM 5838 N N . ASP A 1 789 ? -0.415 91.713 125.441 1.00 16.76 785 ASP A N 1
ATOM 5839 C CA . ASP A 1 789 ? -0.428 93.013 124.753 1.00 17.36 785 ASP A CA 1
ATOM 5840 C C . ASP A 1 789 ? -1.626 93.091 123.795 1.00 18.53 785 ASP A C 1
ATOM 5841 O O . ASP A 1 789 ? -1.497 93.119 122.573 1.00 20.94 785 ASP A O 1
ATOM 5846 N N . LEU A 1 790 ? -2.812 93.158 124.387 1.00 18.54 786 LEU A N 1
ATOM 5847 C CA . LEU A 1 790 ? -4.083 93.216 123.680 1.00 19.03 786 LEU A CA 1
ATOM 5848 C C . LEU A 1 790 ? -4.418 94.633 123.205 1.00 19.71 786 LEU A C 1
ATOM 5849 O O . LEU A 1 790 ? -4.119 95.613 123.892 1.00 16.90 786 LEU A O 1
ATOM 5854 N N . PRO A 1 791 ? -5.082 94.750 122.054 1.00 17.98 787 PRO A N 1
ATOM 5855 C CA . PRO A 1 791 ? -5.720 96.019 121.684 1.00 19.16 787 PRO A CA 1
ATOM 5856 C C . PRO A 1 791 ? -6.775 96.427 122.701 1.00 20.29 787 PRO A C 1
ATOM 5857 O O . PRO A 1 791 ? -7.338 95.599 123.431 1.00 15.66 787 PRO A O 1
ATOM 5861 N N . ASP A 1 792 ? -7.051 97.732 122.710 1.00 17.90 788 ASP A N 1
ATOM 5862 C CA . ASP A 1 792 ? -8.133 98.300 123.506 1.00 20.96 788 ASP A CA 1
ATOM 5863 C C . ASP A 1 792 ? -9.428 97.539 123.257 1.00 16.61 788 ASP A C 1
ATOM 5864 O O . ASP A 1 792 ? -9.718 97.137 122.133 1.00 20.39 788 ASP A O 1
ATOM 5869 N N . GLY A 1 793 ? -10.194 97.328 124.303 1.00 16.36 789 GLY A N 1
ATOM 5870 C CA . GLY A 1 793 ? -11.411 96.553 124.194 1.00 18.51 789 GLY A CA 1
ATOM 5871 C C . GLY A 1 793 ? -11.737 95.889 125.516 1.00 19.34 789 GLY A C 1
ATOM 5872 O O . GLY A 1 793 ? -11.083 96.129 126.530 1.00 16.64 789 GLY A O 1
ATOM 5873 N N . THR A 1 794 ? -12.772 95.048 125.481 1.00 17.48 790 THR A N 1
ATOM 5874 C CA . THR A 1 794 ? -13.307 94.405 126.671 1.00 14.92 790 THR A CA 1
ATOM 5875 C C . THR A 1 794 ? -13.068 92.905 126.569 1.00 16.28 790 THR A C 1
ATOM 5876 O O . THR A 1 794 ? -13.316 92.302 125.519 1.00 17.32 790 THR A O 1
ATOM 5880 N N . TYR A 1 795 ? -12.574 92.313 127.655 1.00 13.94 791 TYR A N 1
ATOM 5881 C CA . TYR A 1 795 ? -12.147 90.925 127.672 1.00 14.56 791 TYR A CA 1
ATOM 5882 C C . TYR A 1 795 ? -12.725 90.225 128.889 1.00 17.06 791 TYR A C 1
ATOM 5883 O O . TYR A 1 795 ? -12.797 90.807 129.974 1.00 17.06 791 TYR A O 1
ATOM 5892 N N . GLU A 1 796 ? -13.145 88.979 128.708 1.00 15.28 792 GLU A N 1
ATOM 5893 C CA . GLU A 1 796 ? -13.441 88.110 129.836 1.00 14.87 792 GLU A CA 1
ATOM 5894 C C . GLU A 1 796 ? -12.169 87.383 130.228 1.00 16.14 792 GLU A C 1
ATOM 5895 O O . GLU A 1 796 ? -11.508 86.785 129.370 1.00 17.61 792 GLU A O 1
ATOM 5901 N N . ILE A 1 797 ? -11.827 87.450 131.514 1.00 16.79 793 ILE A N 1
ATOM 5902 C CA . ILE A 1 797 ? -10.575 86.929 132.056 1.00 13.13 793 ILE A CA 1
ATOM 5903 C C . ILE A 1 797 ? -10.894 85.890 133.113 1.00 14.49 793 ILE A C 1
ATOM 5904 O O . ILE A 1 797 ? -11.738 86.127 133.984 1.00 17.46 793 ILE A O 1
ATOM 5909 N N . GLU A 1 798 ? -10.199 84.761 133.061 1.00 14.60 794 GLU A N 1
ATOM 5910 C CA . GLU A 1 798 ? -10.341 83.705 134.053 1.00 15.60 794 GLU A CA 1
ATOM 5911 C C . GLU A 1 798 ? -8.973 83.333 134.597 1.00 16.70 794 GLU A C 1
ATOM 5912 O O . GLU A 1 798 ? -8.038 83.092 133.822 1.00 15.17 794 GLU A O 1
ATOM 5918 N N . LEU A 1 799 ? -8.863 83.281 135.924 1.00 14.41 795 LEU A N 1
ATOM 5919 C CA . LEU A 1 799 ? -7.675 82.778 136.593 1.00 15.50 795 LEU A CA 1
ATOM 5920 C C . LEU A 1 799 ? -8.094 81.556 137.390 1.00 14.38 795 LEU A C 1
ATOM 5921 O O . LEU A 1 799 ? -9.023 81.635 138.204 1.00 14.42 795 LEU A O 1
ATOM 5926 N N . LEU A 1 800 ? -7.424 80.434 137.143 1.00 12.23 796 LEU A N 1
ATOM 5927 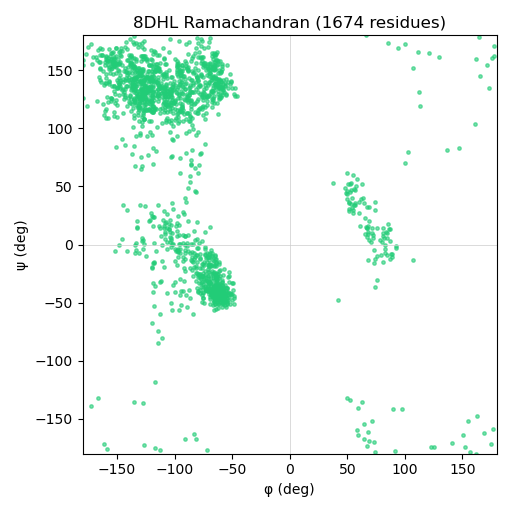C CA . LEU A 1 800 ? -7.661 79.189 137.866 1.00 16.11 796 LEU A CA 1
ATOM 5928 C C . LEU A 1 800 ? -6.538 78.985 138.883 1.00 17.54 796 LEU A C 1
ATOM 5929 O O . LEU A 1 800 ? -5.351 79.044 138.525 1.00 15.15 796 LEU A O 1
ATOM 5934 N N . MET A 1 801 ? -6.924 78.768 140.151 1.00 14.55 797 MET A N 1
ATOM 5935 C CA . MET A 1 801 ? -6.011 78.702 141.282 1.00 15.63 797 MET A CA 1
ATOM 5936 C C . MET A 1 801 ? -6.459 77.638 142.278 1.00 19.67 797 MET A C 1
ATOM 5937 O O . MET A 1 801 ? -7.661 77.458 142.499 1.00 18.62 797 MET A O 1
ATOM 5942 N N . VAL A 1 802 ? -5.497 76.940 142.887 1.00 17.36 798 VAL A N 1
ATOM 5943 C CA . VAL A 1 802 ? -5.807 75.959 143.931 1.00 19.03 798 VAL A CA 1
ATOM 5944 C C . VAL A 1 802 ? -4.571 75.758 144.796 1.00 20.50 798 VAL A C 1
ATOM 5945 O O . VAL A 1 802 ? -3.448 75.697 144.294 1.00 21.65 798 VAL A O 1
ATOM 5949 N N . ASP A 1 803 ? -4.788 75.630 146.099 1.00 22.62 799 ASP A N 1
ATOM 5950 C CA . ASP A 1 803 ? -3.712 75.305 147.026 1.00 24.30 799 ASP A CA 1
ATOM 5951 C C . ASP A 1 803 ? -3.540 73.790 147.145 1.00 26.80 799 ASP A C 1
ATOM 5952 O O . ASP A 1 803 ? -4.518 73.041 147.107 1.00 28.48 799 ASP A O 1
ATOM 5957 N N . TYR A 1 804 ? -2.288 73.346 147.283 1.00 30.09 800 TYR A N 1
ATOM 5958 C CA . TYR A 1 804 ? -1.901 71.936 147.246 1.00 32.61 800 TYR A CA 1
ATOM 5959 C C . TYR A 1 804 ? -1.329 71.482 148.595 1.00 35.80 800 TYR A C 1
ATOM 5960 O O . TYR A 1 804 ? -0.792 72.279 149.374 1.00 36.33 800 TYR A O 1
ATOM 5969 N N . VAL A 1 805 ? -1.425 70.180 148.863 1.00 47.81 801 VAL A N 1
ATOM 5970 C CA . VAL A 1 805 ? -1.113 69.649 150.200 1.00 51.75 801 VAL A CA 1
ATOM 5971 C C . VAL A 1 805 ? 0.328 69.911 150.666 1.00 44.86 801 VAL A C 1
ATOM 5972 O O . VAL A 1 805 ? 1.272 69.272 150.228 1.00 46.93 801 VAL A O 1
ATOM 5976 N N . ILE A 1 818 ? -12.348 68.309 154.654 1.00 33.48 814 ILE A N 1
ATOM 5977 C CA . ILE A 1 818 ? -11.582 69.407 154.042 1.00 41.00 814 ILE A CA 1
ATOM 5978 C C . ILE A 1 818 ? -10.617 70.049 155.035 1.00 38.92 814 ILE A C 1
ATOM 5979 O O . ILE A 1 818 ? -11.019 70.450 156.130 1.00 39.69 814 ILE A O 1
ATOM 5984 N N . THR A 1 819 ? -9.354 70.169 154.624 1.00 39.72 815 THR A N 1
ATOM 5985 C CA . THR A 1 819 ? -8.313 70.810 155.419 1.00 38.97 815 THR A CA 1
ATOM 5986 C C . THR A 1 819 ? -8.280 72.302 155.098 1.00 38.10 815 THR A C 1
ATOM 5987 O O . THR A 1 819 ? -8.126 72.686 153.931 1.00 38.15 815 THR A O 1
ATOM 5991 N N . TYR A 1 820 ? -8.407 73.141 156.125 1.00 40.41 816 TYR A N 1
ATOM 5992 C CA . TYR A 1 820 ? -8.273 74.588 155.990 1.00 40.71 816 TYR A CA 1
ATOM 5993 C C . TYR A 1 820 ? -6.982 75.052 156.655 1.00 45.29 816 TYR A C 1
ATOM 5994 O O . TYR A 1 820 ? -6.725 74.721 157.817 1.00 46.58 816 TYR A O 1
ATOM 6003 N N . GLU A 1 821 ? -6.192 75.849 155.927 1.00 45.46 817 GLU A N 1
ATOM 6004 C CA . GLU A 1 821 ? -4.927 76.405 156.403 1.00 44.72 817 GLU A CA 1
ATOM 6005 C C . GLU A 1 821 ? -4.989 77.926 156.303 1.00 44.31 817 GLU A C 1
ATOM 6006 O O . GLU A 1 821 ? -4.385 78.519 155.394 1.00 44.69 817 GLU A O 1
ATOM 6012 N N . PRO A 1 822 ? -5.688 78.594 157.223 1.00 46.17 818 PRO A N 1
ATOM 6013 C CA . PRO A 1 822 ? -5.900 80.042 157.080 1.00 46.76 818 PRO A CA 1
ATOM 6014 C C . PRO A 1 822 ? -4.607 80.829 157.218 1.00 44.26 818 PRO A C 1
ATOM 6015 O O . PRO A 1 822 ? -3.654 80.398 157.873 1.00 42.08 818 PRO A O 1
ATOM 6019 N N . GLY A 1 823 ? -4.592 82.005 156.586 1.00 44.52 819 GLY A N 1
ATOM 6020 C CA . GLY A 1 823 ? -3.480 82.931 156.695 1.00 41.28 819 GLY A CA 1
ATOM 6021 C C . GLY A 1 823 ? -2.154 82.394 156.205 1.00 46.63 819 GLY A C 1
ATOM 6022 O O . GLY A 1 823 ? -1.107 82.959 156.531 1.00 47.09 819 GLY A O 1
ATOM 6023 N N . GLN A 1 824 ? -2.162 81.307 155.436 1.00 46.45 820 GLN A N 1
ATOM 6024 C CA . GLN A 1 824 ? -0.927 80.736 154.920 1.00 47.89 820 GLN A CA 1
ATOM 6025 C C . GLN A 1 824 ? -0.607 81.211 153.516 1.00 42.45 820 GLN A C 1
ATOM 6026 O O . GLN A 1 824 ? 0.551 81.525 153.226 1.00 43.69 820 GLN A O 1
ATOM 6032 N N . ARG A 1 825 ? -1.614 81.258 152.642 1.00 38.05 821 ARG A N 1
ATOM 6033 C CA . ARG A 1 825 ? -1.446 81.652 151.242 1.00 38.57 821 ARG A CA 1
ATOM 6034 C C . ARG A 1 825 ? -2.545 82.653 150.898 1.00 34.71 821 ARG A C 1
ATOM 6035 O O . ARG A 1 825 ? -3.652 82.268 150.508 1.00 35.19 821 ARG A O 1
ATOM 6043 N N . VAL A 1 826 ? -2.232 83.938 151.040 1.00 32.80 822 VAL A N 1
ATOM 6044 C CA . VAL A 1 826 ? -3.176 85.016 150.782 1.00 34.19 822 VAL A CA 1
ATOM 6045 C C . VAL A 1 826 ? -2.515 86.018 149.856 1.00 34.24 822 VAL A C 1
ATOM 6046 O O . VAL A 1 826 ? -1.367 86.413 150.085 1.00 35.08 822 VAL A O 1
ATOM 6050 N N . PHE A 1 827 ? -3.242 86.445 148.826 1.00 32.28 823 PHE A N 1
ATOM 6051 C CA . PHE A 1 827 ? -2.713 87.421 147.886 1.00 29.88 823 PHE A CA 1
ATOM 6052 C C . PHE A 1 827 ? -3.871 88.130 147.204 1.00 30.92 823 PHE A C 1
ATOM 6053 O O . PHE A 1 827 ? -4.995 87.630 147.171 1.00 33.39 823 PHE A O 1
ATOM 6061 N N . GLY A 1 828 ? -3.580 89.316 146.680 1.00 28.88 824 GLY A N 1
ATOM 6062 C CA . GLY A 1 828 ? -4.538 90.072 145.909 1.00 30.55 824 GLY A CA 1
ATOM 6063 C C . GLY A 1 828 ? -4.227 90.005 144.424 1.00 25.61 824 GLY A C 1
ATOM 6064 O O . GLY A 1 828 ? -3.151 89.595 144.001 1.00 25.17 824 GLY A O 1
ATOM 6065 N N . VAL A 1 829 ? -5.207 90.415 143.632 1.00 23.56 825 VAL A N 1
ATOM 6066 C CA . VAL A 1 829 ? -5.095 90.442 142.182 1.00 23.00 825 VAL A CA 1
ATOM 6067 C C . VAL A 1 829 ? -5.494 91.826 141.709 1.00 22.75 825 VAL A C 1
ATOM 6068 O O . VAL A 1 829 ? -6.507 92.367 142.161 1.00 23.27 825 VAL A O 1
ATOM 6072 N N . SER A 1 830 ? -4.702 92.401 140.809 1.00 21.04 826 SER A N 1
ATOM 6073 C CA . SER A 1 830 ? -5.060 93.673 140.195 1.00 25.27 826 SER A CA 1
ATOM 6074 C C . SER A 1 830 ? -4.848 93.570 138.696 1.00 23.22 826 SER A C 1
ATOM 6075 O O . SER A 1 830 ? -4.073 92.737 138.212 1.00 22.04 826 SER A O 1
ATOM 6078 N N . VAL A 1 831 ? -5.541 94.439 137.970 1.00 18.82 827 VAL A N 1
ATOM 6079 C CA . VAL A 1 831 ? -5.462 94.516 136.522 1.00 21.58 827 VAL A CA 1
ATOM 6080 C C . VAL A 1 831 ? -5.255 95.976 136.161 1.00 21.93 827 VAL A C 1
ATOM 6081 O O . VAL A 1 831 ? -6.121 96.808 136.441 1.00 20.49 827 VAL A O 1
ATOM 6085 N N . ASN A 1 832 ? -4.101 96.288 135.573 1.00 20.67 828 ASN A N 1
ATOM 6086 C CA . ASN A 1 832 ? -3.760 97.646 135.154 1.00 22.78 828 ASN A CA 1
ATOM 6087 C C . ASN A 1 832 ? -3.988 98.656 136.288 1.00 23.07 828 ASN A C 1
ATOM 6088 O O . ASN A 1 832 ? -4.563 99.729 136.103 1.00 19.49 828 ASN A O 1
ATOM 6093 N N . GLY A 1 833 ? -3.527 98.301 137.485 1.00 24.80 829 GLY A N 1
ATOM 6094 C CA . GLY A 1 833 ? -3.673 99.164 138.633 1.00 20.94 829 GLY A CA 1
ATOM 6095 C C . GLY A 1 833 ? -5.020 99.127 139.316 1.00 27.32 829 GLY A C 1
ATOM 6096 O O . GLY A 1 833 ? -5.130 99.618 140.449 1.00 33.47 829 GLY A O 1
ATOM 6097 N N . THR A 1 834 ? -6.052 98.574 138.667 1.00 25.41 830 THR A N 1
ATOM 6098 C CA . THR A 1 834 ? -7.366 98.398 139.276 1.00 22.74 830 THR A CA 1
ATOM 6099 C C . THR A 1 834 ? -7.378 97.148 140.158 1.00 27.69 830 THR A C 1
ATOM 6100 O O . THR A 1 834 ? -7.101 96.041 139.686 1.00 27.96 830 THR A O 1
ATOM 6104 N N . SER A 1 835 ? -7.727 97.315 141.428 1.00 30.09 831 SER A N 1
ATOM 6105 C CA . SER A 1 835 ? -7.823 96.179 142.333 1.00 29.78 831 SER A CA 1
ATOM 6106 C C . SER A 1 835 ? -9.067 95.359 142.005 1.00 31.44 831 SER A C 1
ATOM 6107 O O . SER A 1 835 ? -10.171 95.901 141.903 1.00 35.85 831 SER A O 1
ATOM 6110 N N . ILE A 1 836 ? -8.886 94.056 141.804 1.00 31.13 832 ILE A N 1
ATOM 6111 C CA . ILE A 1 836 ? -9.982 93.161 141.440 1.00 32.77 832 ILE A CA 1
ATOM 6112 C C . ILE A 1 836 ? -10.449 92.359 142.633 1.00 39.42 832 ILE A C 1
ATOM 6113 O O . ILE A 1 836 ? -11.630 92.369 142.980 1.00 44.24 832 ILE A O 1
ATOM 6118 N N . LEU A 1 837 ? -9.533 91.639 143.263 1.00 36.31 833 LEU A N 1
ATOM 6119 C CA . LEU A 1 837 ? -9.851 90.858 144.449 1.00 45.29 833 LEU A CA 1
ATOM 6120 C C . LEU A 1 837 ? -8.828 91.255 145.493 1.00 48.05 833 LEU A C 1
ATOM 6121 O O . LEU A 1 837 ? -7.663 90.823 145.416 1.00 43.61 833 LEU A O 1
ATOM 6126 N N . PRO A 1 838 ? -9.217 92.106 146.445 1.00 62.62 834 PRO A N 1
ATOM 6127 C CA . PRO A 1 838 ? -8.262 92.577 147.463 1.00 55.41 834 PRO A CA 1
ATOM 6128 C C . PRO A 1 838 ? -7.525 91.461 148.192 1.00 61.54 834 PRO A C 1
ATOM 6129 O O . PRO A 1 838 ? -6.353 91.644 148.562 1.00 59.86 834 PRO A O 1
ATOM 6133 N N . GLU A 1 839 ? -8.160 90.303 148.399 1.00 49.77 835 GLU A N 1
ATOM 6134 C CA . GLU A 1 839 ? -7.484 89.197 149.063 1.00 45.47 835 GLU A CA 1
ATOM 6135 C C . GLU A 1 839 ? -8.184 87.886 148.728 1.00 45.07 835 GLU A C 1
ATOM 6136 O O . GLU A 1 839 ? -9.405 87.762 148.869 1.00 42.51 835 GLU A O 1
ATOM 6139 N N . ILE A 1 840 ? -7.402 86.928 148.244 1.00 44.17 836 ILE A N 1
ATOM 6140 C CA . ILE A 1 840 ? -7.815 85.540 148.098 1.00 42.23 836 ILE A CA 1
ATOM 6141 C C . ILE A 1 840 ? -7.092 84.761 149.184 1.00 41.21 836 ILE A C 1
ATOM 6142 O O . ILE A 1 840 ? -5.856 84.750 149.213 1.00 40.07 836 ILE A O 1
ATOM 6147 N N . ASP A 1 841 ? -7.843 84.120 150.082 1.00 39.90 837 ASP A N 1
ATOM 6148 C CA . ASP A 1 841 ? -7.253 83.198 151.058 1.00 39.05 837 ASP A CA 1
ATOM 6149 C C . ASP A 1 841 ? -7.525 81.780 150.577 1.00 35.54 837 ASP A C 1
ATOM 6150 O O . ASP A 1 841 ? -8.518 81.161 150.941 1.00 36.75 837 ASP A O 1
ATOM 6155 N N . LEU A 1 842 ? -6.599 81.248 149.791 1.00 32.80 838 LEU A N 1
ATOM 6156 C CA . LEU A 1 842 ? -6.814 79.957 149.158 1.00 34.74 838 LEU A CA 1
ATOM 6157 C C . LEU A 1 842 ? -6.935 78.846 150.194 1.00 36.64 838 LEU A C 1
ATOM 6158 O O . LEU A 1 842 ? -7.929 78.113 150.228 1.00 35.03 838 LEU A O 1
ATOM 6163 N N . GLY A 1 843 ? -5.934 78.714 151.061 1.00 34.82 839 GLY A N 1
ATOM 6164 C CA . GLY A 1 843 ? -6.003 77.695 152.092 1.00 41.35 839 GLY A CA 1
ATOM 6165 C C . GLY A 1 843 ? -7.087 77.938 153.128 1.00 40.63 839 GLY A C 1
ATOM 6166 O O . GLY A 1 843 ? -7.625 76.983 153.699 1.00 38.21 839 GLY A O 1
ATOM 6167 N N . GLY A 1 844 ? -7.424 79.203 153.378 1.00 39.72 840 GLY A N 1
ATOM 6168 C CA . GLY A 1 844 ? -8.361 79.571 154.420 1.00 42.08 840 GLY A CA 1
ATOM 6169 C C . GLY A 1 844 ? -9.830 79.503 154.042 1.00 41.14 840 GLY A C 1
ATOM 6170 O O . GLY A 1 844 ? -10.595 78.778 154.681 1.00 42.97 840 GLY A O 1
ATOM 6171 N N . SER A 1 845 ? -10.252 80.266 153.031 1.00 44.18 841 SER A N 1
ATOM 6172 C CA . SER A 1 845 ? -11.666 80.325 152.682 1.00 43.87 841 SER A CA 1
ATOM 6173 C C . SER A 1 845 ? -12.102 79.182 151.775 1.00 45.15 841 SER A C 1
ATOM 6174 O O . SER A 1 845 ? -13.277 78.799 151.800 1.00 49.57 841 SER A O 1
ATOM 6177 N N . TYR A 1 846 ? -11.190 78.620 150.985 1.00 35.90 842 TYR A N 1
ATOM 6178 C CA . TYR A 1 846 ? -11.526 77.533 150.075 1.00 31.71 842 TYR A CA 1
ATOM 6179 C C . TYR A 1 846 ? -11.076 76.171 150.594 1.00 35.51 842 TYR A C 1
ATOM 6180 O O . TYR A 1 846 ? -11.885 75.241 150.644 1.00 35.57 842 TYR A O 1
ATOM 6189 N N . GLY A 1 847 ? -9.821 76.033 151.005 1.00 37.36 843 GLY A N 1
ATOM 6190 C CA . GLY A 1 847 ? -9.348 74.765 151.526 1.00 31.36 843 GLY A CA 1
ATOM 6191 C C . GLY A 1 847 ? -8.416 74.060 150.551 1.00 31.52 843 GLY A C 1
ATOM 6192 O O . GLY A 1 847 ? -8.484 74.251 149.326 1.00 30.93 843 GLY A O 1
ATOM 6193 N N . LEU A 1 848 ? -7.513 73.248 151.102 1.00 31.92 844 LEU A N 1
ATOM 6194 C CA . LEU A 1 848 ? -6.566 72.532 150.259 1.00 33.01 844 LEU A CA 1
ATOM 6195 C C . LEU A 1 848 ? -7.319 71.659 149.264 1.00 30.90 844 LEU A C 1
ATOM 6196 O O . LEU A 1 848 ? -8.295 70.981 149.611 1.00 30.68 844 LEU A O 1
ATOM 6201 N N . ASN A 1 849 ? -6.873 71.704 148.014 1.00 28.76 845 ASN A N 1
ATOM 6202 C CA . ASN A 1 849 ? -7.471 70.987 146.887 1.00 32.76 845 ASN A CA 1
ATOM 6203 C C . ASN A 1 849 ? -8.847 71.505 146.506 1.00 26.47 845 ASN A C 1
ATOM 6204 O O . ASN A 1 849 ? -9.528 70.855 145.704 1.00 28.73 845 ASN A O 1
ATOM 6209 N N . VAL A 1 850 ? -9.281 72.642 147.047 1.00 26.21 846 VAL A N 1
ATOM 6210 C CA . VAL A 1 850 ? -10.543 73.263 146.652 1.00 23.95 846 VAL A CA 1
ATOM 6211 C C . VAL A 1 850 ? -10.228 74.339 145.614 1.00 21.19 846 VAL A C 1
ATOM 6212 O O . VAL A 1 850 ? -9.587 75.348 145.954 1.00 21.58 846 VAL A O 1
ATOM 6216 N N . PRO A 1 851 ? -10.647 74.174 144.369 1.00 19.67 847 PRO A N 1
ATOM 6217 C CA . PRO A 1 851 ? -10.279 75.133 143.327 1.00 21.37 847 PRO A CA 1
ATOM 6218 C C . PRO A 1 851 ? -11.016 76.452 143.475 1.00 20.84 847 PRO A C 1
ATOM 6219 O O . PRO A 1 851 ? -12.144 76.514 143.972 1.00 20.59 847 PRO A O 1
ATOM 6223 N N . CYS A 1 852 ? -10.351 77.518 143.035 1.00 20.16 848 CYS A N 1
ATOM 6224 C CA . CYS A 1 852 ? -10.930 78.851 142.977 1.00 16.31 848 CYS A CA 1
ATOM 6225 C C . CYS A 1 852 ? -10.790 79.347 141.548 1.00 17.82 848 CYS A C 1
ATOM 6226 O O . CYS A 1 852 ? -9.675 79.414 141.015 1.00 16.36 848 CYS A O 1
ATOM 6229 N N . ARG A 1 853 ? -11.913 79.665 140.916 1.00 17.02 849 ARG A N 1
ATOM 6230 C CA . ARG A 1 853 ? -11.927 80.118 139.526 1.00 18.23 849 ARG A CA 1
ATOM 6231 C C . ARG A 1 853 ? -12.422 81.564 139.503 1.00 18.51 849 ARG A C 1
ATOM 6232 O O . ARG A 1 853 ? -13.626 81.814 139.588 1.00 18.43 849 ARG A O 1
ATOM 6240 N N . LEU A 1 854 ? -11.498 82.513 139.372 1.00 16.26 850 LEU A N 1
ATOM 6241 C CA . LEU A 1 854 ? -11.827 83.935 139.343 1.00 15.74 850 LEU A CA 1
ATOM 6242 C C . LEU A 1 854 ? -12.136 84.348 137.905 1.00 17.39 850 LEU A C 1
ATOM 6243 O O . LEU A 1 854 ? -11.245 84.349 137.047 1.00 20.30 850 LEU A O 1
ATOM 6248 N N . THR A 1 855 ? -13.392 84.704 137.646 1.00 19.25 851 THR A N 1
ATOM 6249 C CA . THR A 1 855 ? -13.879 85.110 136.330 1.00 18.49 851 THR A CA 1
ATOM 6250 C C . THR A 1 855 ? -14.455 86.517 136.406 1.00 18.32 851 THR A C 1
ATOM 6251 O O . THR A 1 855 ? -15.262 86.810 137.294 1.00 16.83 851 THR A O 1
ATOM 6255 N N . PHE A 1 856 ? -14.072 87.373 135.463 1.00 18.25 852 PHE A N 1
ATOM 6256 C CA . PHE A 1 856 ? -14.540 88.755 135.451 1.00 14.78 852 PHE A CA 1
ATOM 6257 C C . PHE A 1 856 ? -14.233 89.346 134.086 1.00 15.83 852 PHE A C 1
ATOM 6258 O O . PHE A 1 856 ? -13.493 88.764 133.291 1.00 17.44 852 PHE A O 1
ATOM 6266 N N . ARG A 1 857 ? -14.801 90.520 133.828 1.00 17.94 853 ARG A N 1
ATOM 6267 C CA . ARG A 1 857 ? -14.527 91.285 132.621 1.00 17.79 853 ARG A CA 1
ATOM 6268 C C . ARG A 1 857 ? -13.782 92.570 132.955 1.00 18.94 853 ARG A C 1
ATOM 6269 O O . ARG A 1 857 ? -13.967 93.151 134.026 1.00 20.20 853 ARG A O 1
ATOM 6277 N N . TYR A 1 858 ? -12.945 93.004 132.015 1.00 16.25 854 TYR A N 1
ATOM 6278 C CA . TYR A 1 858 ? -12.107 94.188 132.141 1.00 18.44 854 TYR A CA 1
ATOM 6279 C C . TYR A 1 858 ? -12.007 94.858 130.782 1.00 18.03 854 TYR A C 1
ATOM 6280 O O . TYR A 1 858 ? -11.928 94.180 129.753 1.00 16.05 854 TYR A O 1
ATOM 6289 N N . THR A 1 859 ? -11.998 96.183 130.783 1.00 16.00 855 THR A N 1
ATOM 6290 C CA . THR A 1 859 ? -11.934 96.971 129.560 1.00 19.44 855 THR A CA 1
ATOM 6291 C C . THR A 1 859 ? -10.557 97.623 129.479 1.00 18.53 855 THR A C 1
ATOM 6292 O O . THR A 1 859 ? -10.208 98.466 130.314 1.00 18.21 855 THR A O 1
ATOM 6296 N N . VAL A 1 860 ? -9.778 97.215 128.485 1.00 20.92 856 VAL A N 1
ATOM 6297 C CA . VAL A 1 860 ? -8.447 97.769 128.253 1.00 19.33 856 VAL A CA 1
ATOM 6298 C C . VAL A 1 860 ? -8.573 99.107 127.534 1.00 18.41 856 VAL A C 1
ATOM 6299 O O . VAL A 1 860 ? -9.228 99.207 126.493 1.00 20.49 856 VAL A O 1
ATOM 6303 N N . THR A 1 861 ? -7.880 100.116 128.043 1.00 23.95 857 THR A N 1
ATOM 6304 C CA . THR A 1 861 ? -8.001 101.479 127.558 1.00 24.69 857 THR A CA 1
ATOM 6305 C C . THR A 1 861 ? -6.613 102.103 127.395 1.00 28.28 857 THR A C 1
ATOM 6306 O O . THR A 1 861 ? -5.658 101.697 128.061 1.00 29.20 857 THR A O 1
ATOM 6310 N N . ASP A 1 862 ? -6.498 103.085 126.489 1.00 32.30 858 ASP A N 1
ATOM 6311 C CA . ASP A 1 862 ? -5.286 103.914 126.358 1.00 29.56 858 ASP A CA 1
ATOM 6312 C C . ASP A 1 862 ? -4.057 103.110 125.921 1.00 28.03 858 ASP A C 1
ATOM 6313 O O . ASP A 1 862 ? -2.939 103.398 126.347 1.00 26.17 858 ASP A O 1
ATOM 6318 N N . ASN A 1 863 ? -4.252 102.101 125.060 1.00 26.90 859 ASN A N 1
ATOM 6319 C CA . ASN A 1 863 ? -3.152 101.267 124.543 1.00 24.64 859 ASN A CA 1
ATOM 6320 C C . ASN A 1 863 ? -2.284 100.714 125.668 1.00 23.41 859 ASN A C 1
ATOM 6321 O O . ASN A 1 863 ? -1.084 100.499 125.491 1.00 22.03 859 ASN A O 1
ATOM 6326 N N . ALA A 1 864 ? -2.873 100.510 126.847 1.00 23.23 860 ALA A N 1
ATOM 6327 C CA . ALA A 1 864 ? -2.117 100.000 127.982 1.00 22.53 860 ALA A CA 1
ATOM 6328 C C . ALA A 1 864 ? -1.802 98.511 127.887 1.00 24.51 860 ALA A C 1
ATOM 6329 O O . ALA A 1 864 ? -0.923 98.038 128.608 1.00 27.12 860 ALA A O 1
ATOM 6331 N N . GLY A 1 865 ? -2.484 97.761 127.029 1.00 21.98 861 GLY A N 1
ATOM 6332 C CA . GLY A 1 865 ? -2.321 96.326 127.115 1.00 18.29 861 GLY A CA 1
ATOM 6333 C C . GLY A 1 865 ? -3.036 95.787 128.350 1.00 16.45 861 GLY A C 1
ATOM 6334 O O . GLY A 1 865 ? -3.784 96.481 129.027 1.00 16.76 861 GLY A O 1
ATOM 6335 N N . LEU A 1 866 ? -2.781 94.515 128.635 1.00 14.24 862 LEU A N 1
ATOM 6336 C CA . LEU A 1 866 ? -3.382 93.820 129.772 1.00 20.26 862 LEU A CA 1
ATOM 6337 C C . LEU A 1 866 ? -2.288 93.340 130.721 1.00 18.48 862 LEU A C 1
ATOM 6338 O O . LEU A 1 866 ? -1.505 92.441 130.383 1.00 17.40 862 LEU A O 1
ATOM 6343 N N . SER A 1 867 ? -2.252 93.900 131.922 1.00 19.11 863 SER A N 1
ATOM 6344 C CA . SER A 1 867 ? -1.260 93.501 132.915 1.00 18.14 863 SER A CA 1
ATOM 6345 C C . SER A 1 867 ? -1.974 93.021 134.177 1.00 18.40 863 SER A C 1
ATOM 6346 O O . SER A 1 867 ? -2.532 93.826 134.930 1.00 18.88 863 SER A O 1
ATOM 6349 N N . ILE A 1 868 ? -1.971 91.711 134.399 1.00 17.23 864 ILE A N 1
ATOM 6350 C CA . ILE A 1 868 ? -2.541 91.112 135.600 1.00 16.65 864 ILE A CA 1
ATOM 6351 C C . ILE A 1 868 ? -1.423 90.898 136.610 1.00 19.73 864 ILE A C 1
ATOM 6352 O O . ILE A 1 868 ? -0.399 90.276 136.292 1.00 17.31 864 ILE A O 1
ATOM 6357 N N . LYS A 1 869 ? -1.616 91.418 137.828 1.00 21.63 865 LYS A N 1
ATOM 6358 C CA . LYS A 1 869 ? -0.592 91.453 138.868 1.00 19.95 865 LYS A CA 1
ATOM 6359 C C . LYS A 1 869 ? -1.074 90.768 140.141 1.00 23.27 865 LYS A C 1
ATOM 6360 O O . LYS A 1 869 ? -2.206 90.992 140.587 1.00 22.25 865 LYS A O 1
ATOM 6363 N N . PHE A 1 870 ? -0.197 89.951 140.730 1.00 22.57 866 PHE A N 1
ATOM 6364 C CA . PHE A 1 870 ? -0.422 89.331 142.031 1.00 21.18 866 PHE A CA 1
ATOM 6365 C C . PHE A 1 870 ? 0.248 90.158 143.119 1.00 27.14 866 PHE A C 1
ATOM 6366 O O . PHE A 1 870 ? 1.352 90.686 142.924 1.00 27.67 866 PHE A O 1
ATOM 6374 N N . HIS A 1 871 ? -0.426 90.274 144.262 1.00 27.37 867 HIS A N 1
ATOM 6375 C CA . HIS A 1 871 ? 0.047 91.095 145.380 1.00 27.60 867 HIS A CA 1
ATOM 6376 C C . HIS A 1 871 ? 0.200 90.220 146.612 1.00 27.23 867 HIS A C 1
ATOM 6377 O O . HIS A 1 871 ? -0.790 89.944 147.311 1.00 26.25 867 HIS A O 1
ATOM 6384 N N . PRO A 1 872 ? 1.397 89.732 146.905 1.00 28.33 868 PRO A N 1
ATOM 6385 C CA . PRO A 1 872 ? 1.545 88.829 148.042 1.00 28.25 868 PRO A CA 1
ATOM 6386 C C . PRO A 1 872 ? 1.125 89.510 149.333 1.00 27.05 868 PRO A C 1
ATOM 6387 O O . PRO A 1 872 ? 1.363 90.698 149.551 1.00 25.66 868 PRO A O 1
ATOM 6391 N N . VAL A 1 873 ? 0.415 88.749 150.152 1.00 29.89 869 VAL A N 1
ATOM 6392 C CA . VAL A 1 873 ? 0.065 89.145 151.502 1.00 32.66 869 VAL A CA 1
ATOM 6393 C C . VAL A 1 873 ? 0.653 88.183 152.520 1.00 35.00 869 VAL A C 1
ATOM 6394 O O . VAL A 1 873 ? 1.185 88.603 153.553 1.00 38.02 869 VAL A O 1
ATOM 6398 N N . SER A 1 874 ? 0.614 86.891 152.211 1.00 34.56 870 SER A N 1
ATOM 6399 C CA . SER A 1 874 ? 1.069 85.839 153.097 1.00 35.61 870 SER A CA 1
ATOM 6400 C C . SER A 1 874 ? 1.435 84.656 152.220 1.00 36.68 870 SER A C 1
ATOM 6401 O O . SER A 1 874 ? 0.619 84.217 151.407 1.00 34.91 870 SER A O 1
ATOM 6404 N N . GLY A 1 875 ? 2.652 84.145 152.375 1.00 39.70 871 GLY A N 1
ATOM 6405 C CA . GLY A 1 875 ? 3.033 83.059 151.497 1.00 32.70 871 GLY A CA 1
ATOM 6406 C C . GLY A 1 875 ? 3.258 83.568 150.082 1.00 33.62 871 GLY A C 1
ATOM 6407 O O . GLY A 1 875 ? 3.611 84.733 149.855 1.00 30.21 871 GLY A O 1
ATOM 6408 N N . GLU A 1 876 ? 3.033 82.681 149.117 1.00 31.03 872 GLU A N 1
ATOM 6409 C CA . GLU A 1 876 ? 3.284 82.986 147.720 1.00 26.20 872 GLU A CA 1
ATOM 6410 C C . GLU A 1 876 ? 2.044 82.729 146.883 1.00 24.29 872 GLU A C 1
ATOM 6411 O O . GLU A 1 876 ? 1.302 81.774 147.137 1.00 24.06 872 GLU A O 1
ATOM 6417 N N . PRO A 1 877 ? 1.812 83.549 145.862 1.00 25.70 873 PRO A N 1
ATOM 6418 C CA . PRO A 1 877 ? 0.701 83.292 144.944 1.00 20.76 873 PRO A CA 1
ATOM 6419 C C . PRO A 1 877 ? 0.930 82.017 144.148 1.00 21.14 873 PRO A C 1
ATOM 6420 O O . PRO A 1 877 ? 2.053 81.519 144.029 1.00 20.06 873 PRO A O 1
ATOM 6424 N N . VAL A 1 878 ? -0.168 81.473 143.618 1.00 18.41 874 VAL A N 1
ATOM 6425 C CA . VAL A 1 878 ? -0.124 80.307 142.741 1.00 21.08 874 VAL A CA 1
ATOM 6426 C C . VAL A 1 878 ? -1.071 80.569 141.576 1.00 19.96 874 VAL A C 1
ATOM 6427 O O . VAL A 1 878 ? -2.031 81.339 141.697 1.00 17.87 874 VAL A O 1
ATOM 6431 N N . LEU A 1 879 ? -0.795 79.926 140.440 1.00 15.63 875 LEU A N 1
ATOM 6432 C CA . LEU A 1 879 ? -1.636 80.093 139.259 1.00 16.26 875 LEU A CA 1
ATOM 6433 C C . LEU A 1 879 ? -1.592 78.824 138.421 1.00 16.88 875 LEU A C 1
ATOM 6434 O O . LEU A 1 879 ? -0.509 78.393 138.014 1.00 16.94 875 LEU A O 1
ATOM 6439 N N . SER A 1 880 ? -2.769 78.245 138.145 1.00 15.92 876 SER A N 1
ATOM 6440 C CA . SER A 1 880 ? -2.873 76.983 137.411 1.00 17.74 876 SER A CA 1
ATOM 6441 C C . SER A 1 880 ? -3.223 77.147 135.934 1.00 17.35 876 SER A C 1
ATOM 6442 O O . SER A 1 880 ? -2.793 76.323 135.114 1.00 15.36 876 SER A O 1
ATOM 6445 N N . ALA A 1 881 ? -3.996 78.167 135.570 1.00 13.94 877 ALA A N 1
ATOM 6446 C CA . ALA A 1 881 ? -4.403 78.336 134.177 1.00 15.45 877 ALA A CA 1
ATOM 6447 C C . ALA A 1 881 ? -4.957 79.740 133.998 1.00 15.78 877 ALA A C 1
ATOM 6448 O O . ALA A 1 881 ? -5.408 80.373 134.959 1.00 14.68 877 ALA A O 1
ATOM 6450 N N . VAL A 1 882 ? -4.928 80.215 132.749 1.00 15.08 878 VAL A N 1
ATOM 6451 C CA . VAL A 1 882 ? -5.444 81.531 132.381 1.00 14.41 878 VAL A CA 1
ATOM 6452 C C . VAL A 1 882 ? -6.228 81.402 131.088 1.00 14.05 878 VAL A C 1
ATOM 6453 O O . VAL A 1 882 ? -5.782 80.749 130.140 1.00 15.28 878 VAL A O 1
ATOM 6457 N N . ARG A 1 883 ? -7.389 82.030 131.037 1.00 13.99 879 ARG A N 1
ATOM 6458 C CA . ARG A 1 883 ? -8.093 82.193 129.775 1.00 14.70 879 ARG A CA 1
ATOM 6459 C C . ARG A 1 883 ? -8.519 83.646 129.615 1.00 15.32 879 ARG A C 1
ATOM 6460 O O . ARG A 1 883 ? -8.963 84.287 130.577 1.00 13.13 879 ARG A O 1
ATOM 6468 N N . ILE A 1 884 ? -8.401 84.147 128.384 1.00 13.81 880 ILE A N 1
ATOM 6469 C CA . ILE A 1 884 ? -8.779 85.506 128.022 1.00 14.45 880 ILE A CA 1
ATOM 6470 C C . ILE A 1 884 ? -9.570 85.447 126.722 1.00 18.15 880 ILE A C 1
ATOM 6471 O O . ILE A 1 884 ? -9.061 84.950 125.709 1.00 18.04 880 ILE A O 1
ATOM 6476 N N . ARG A 1 885 ? -10.809 85.959 126.741 1.00 16.76 881 ARG A N 1
ATOM 6477 C CA . ARG A 1 885 ? -11.673 86.008 125.561 1.00 17.26 881 ARG A CA 1
ATOM 6478 C C . ARG A 1 885 ? -12.094 87.447 125.294 1.00 14.52 881 ARG A C 1
ATOM 6479 O O . ARG A 1 885 ? -12.530 88.154 126.213 1.00 15.41 881 ARG A O 1
ATOM 6487 N N . LYS A 1 886 ? -11.991 87.877 124.046 1.00 12.95 882 LYS A N 1
ATOM 6488 C CA . LYS A 1 886 ? -12.598 89.150 123.670 1.00 15.50 882 LYS A CA 1
ATOM 6489 C C . LYS A 1 886 ? -14.121 89.033 123.715 1.00 17.63 882 LYS A C 1
ATOM 6490 O O . LYS A 1 886 ? -14.695 88.075 123.187 1.00 16.91 882 LYS A O 1
ATOM 6496 N N . VAL A 1 887 ? -14.777 90.002 124.356 1.00 17.49 883 VAL A N 1
ATOM 6497 C CA . VAL A 1 887 ? -16.230 90.114 124.345 1.00 13.58 883 VAL A CA 1
ATOM 6498 C C . VAL A 1 887 ? -16.598 91.528 123.913 1.00 19.21 883 VAL A C 1
ATOM 6499 O O . VAL A 1 887 ? -15.775 92.451 123.952 1.00 19.58 883 VAL A O 1
ATOM 6503 N N . GLU A 1 888 ? -17.854 91.695 123.488 1.00 17.44 884 GLU A N 1
ATOM 6504 C CA . GLU A 1 888 ? -18.261 92.984 122.933 1.00 14.22 884 GLU A CA 1
ATOM 6505 C C . GLU A 1 888 ? -18.357 94.064 124.014 1.00 18.52 884 GLU A C 1
ATOM 6506 O O . GLU A 1 888 ? -18.050 95.233 123.760 1.00 19.43 884 GLU A O 1
ATOM 6508 N N . PHE A 1 889 ? -18.792 93.703 125.213 1.00 14.76 885 PHE A N 1
ATOM 6509 C CA . PHE A 1 889 ? -18.867 94.653 126.323 1.00 17.73 885 PHE A CA 1
ATOM 6510 C C . PHE A 1 889 ? -19.011 93.906 127.634 1.00 16.47 885 PHE A C 1
ATOM 6511 O O . PHE A 1 889 ? -19.032 94.568 128.674 1.00 23.44 885 PHE A O 1
ATOM 6519 N N . GLY B 1 33 ? -15.998 102.327 139.973 1.00 22.54 29 GLY B N 1
ATOM 6520 C CA . GLY B 1 33 ? -17.415 102.148 139.653 1.00 20.60 29 GLY B CA 1
ATOM 6521 C C . GLY B 1 33 ? -18.085 100.818 140.009 1.00 20.05 29 GLY B C 1
ATOM 6522 O O . GLY B 1 33 ? -18.443 100.559 141.154 1.00 20.75 29 GLY B O 1
ATOM 6523 N N . ARG B 1 34 ? -18.290 99.959 139.023 1.00 18.69 30 ARG B N 1
ATOM 6524 C CA . ARG B 1 34 ? -18.909 98.659 139.252 1.00 21.37 30 ARG B CA 1
ATOM 6525 C C . ARG B 1 34 ? -17.861 97.578 139.087 1.00 18.95 30 ARG B C 1
ATOM 6526 O O . ARG B 1 34 ? -17.108 97.584 138.113 1.00 19.09 30 ARG B O 1
ATOM 6534 N N . CYS B 1 35 ? -17.814 96.664 140.038 1.00 18.36 31 CYS B N 1
ATOM 6535 C CA . CYS B 1 35 ? -16.950 95.502 139.963 1.00 20.14 31 CYS B CA 1
ATOM 6536 C C . CYS B 1 35 ? -17.827 94.268 140.080 1.00 19.49 31 CYS B C 1
ATOM 6537 O O . CYS B 1 35 ? -18.734 94.229 140.922 1.00 20.06 31 CYS B O 1
ATOM 6540 N N . GLN B 1 36 ? -17.590 93.289 139.209 1.00 18.48 32 GLN B N 1
ATOM 6541 C CA . GLN B 1 36 ? -18.337 92.039 139.228 1.00 17.66 32 GLN B CA 1
ATOM 6542 C C . GLN B 1 36 ? -17.373 90.878 139.061 1.00 19.33 32 GLN B C 1
ATOM 6543 O O . GLN B 1 36 ? -16.606 90.839 138.094 1.00 20.37 32 GLN B O 1
ATOM 6549 N N . ILE B 1 37 ? -17.408 89.938 139.996 1.00 15.36 33 ILE B N 1
ATOM 6550 C CA . ILE B 1 37 ? -16.593 88.736 139.896 1.00 18.38 33 ILE B CA 1
ATOM 6551 C C . ILE B 1 37 ? -17.465 87.517 140.159 1.00 16.12 33 ILE B C 1
ATOM 6552 O O . ILE B 1 37 ? -18.470 87.580 140.876 1.00 14.99 33 ILE B O 1
ATOM 6557 N N . ALA B 1 38 ? -17.069 86.404 139.565 1.00 13.74 34 ALA B N 1
ATOM 6558 C CA . ALA B 1 38 ? -17.730 85.143 139.833 1.00 14.37 34 ALA B CA 1
ATOM 6559 C C . ALA B 1 38 ? -17.632 84.805 141.310 1.00 13.04 34 ALA B C 1
ATOM 6560 O O . ALA B 1 38 ? -16.664 85.144 141.987 1.00 16.02 34 ALA B O 1
ATOM 6562 N N . PHE B 1 39 ? -18.650 84.118 141.806 1.00 15.41 35 PHE B N 1
ATOM 6563 C CA . PHE B 1 39 ? -18.752 83.750 143.213 1.00 13.86 35 PHE B CA 1
ATOM 6564 C C . PHE B 1 39 ? -19.052 82.264 143.326 1.00 14.35 35 PHE B C 1
ATOM 6565 O O . PHE B 1 39 ? -19.772 81.843 144.226 1.00 16.89 35 PHE B O 1
ATOM 6573 N N . ASN B 1 40 ? -18.510 81.455 142.407 1.00 17.82 36 ASN B N 1
ATOM 6574 C CA . ASN B 1 40 ? -18.902 80.054 142.259 1.00 18.39 36 ASN B CA 1
ATOM 6575 C C . ASN B 1 40 ? -18.065 79.087 143.075 1.00 18.01 36 ASN B C 1
ATOM 6576 O O . ASN B 1 40 ? -18.446 77.914 143.194 1.00 17.09 36 ASN B O 1
ATOM 6581 N N . SER B 1 41 ? -16.938 79.522 143.618 1.00 14.81 37 SER B N 1
ATOM 6582 C CA . SER B 1 41 ? -16.037 78.582 144.262 1.00 15.88 37 SER B CA 1
ATOM 6583 C C . SER B 1 41 ? -16.226 78.561 145.770 1.00 17.58 37 SER B C 1
ATOM 6584 O O . SER B 1 41 ? -16.745 79.502 146.373 1.00 17.02 37 SER B O 1
ATOM 6587 N N . GLY B 1 42 ? -15.804 77.447 146.371 1.00 17.48 38 GLY B N 1
ATOM 6588 C CA . GLY B 1 42 ? -15.745 77.312 147.811 1.00 19.63 38 GLY B CA 1
ATOM 6589 C C . GLY B 1 42 ? -17.041 76.967 148.517 1.00 17.59 38 GLY B C 1
ATOM 6590 O O . GLY B 1 42 ? -17.101 77.094 149.748 1.00 16.95 38 GLY B O 1
ATOM 6591 N N . TRP B 1 43 ? -18.073 76.534 147.799 1.00 15.32 39 TRP B N 1
ATOM 6592 C CA . TRP B 1 43 ? -19.334 76.178 148.433 1.00 14.71 39 TRP B CA 1
ATOM 6593 C C . TRP B 1 43 ? -19.314 74.726 148.908 1.00 16.73 39 TRP B C 1
ATOM 6594 O O . TRP B 1 43 ? -18.553 73.884 148.407 1.00 14.90 39 TRP B O 1
ATOM 6605 N N . LEU B 1 44 ? -20.195 74.443 149.876 1.00 13.12 40 LEU B N 1
ATOM 6606 C CA . LEU B 1 44 ? -20.427 73.118 150.424 1.00 14.27 40 LEU B CA 1
ATOM 6607 C C . LEU B 1 44 ? -21.911 72.797 150.309 1.00 16.89 40 LEU B C 1
ATOM 6608 O O . LEU B 1 44 ? -22.767 73.662 150.538 1.00 16.04 40 LEU B O 1
ATOM 6613 N N . PHE B 1 45 ? -22.216 71.562 149.946 1.00 14.16 41 PHE B N 1
ATOM 6614 C CA . PHE B 1 45 ? -23.587 71.178 149.658 1.00 18.56 41 PHE B CA 1
ATOM 6615 C C . PHE B 1 45 ? -23.960 69.950 150.476 1.00 17.67 41 PHE B C 1
ATOM 6616 O O . PHE B 1 45 ? -23.158 69.029 150.629 1.00 17.46 41 PHE B O 1
ATOM 6624 N N . SER B 1 46 ? -25.174 69.944 151.007 1.00 18.33 42 SER B N 1
ATOM 6625 C CA . SER B 1 46 ? -25.691 68.760 151.672 1.00 20.56 42 SER B CA 1
ATOM 6626 C C . SER B 1 46 ? -27.175 68.626 151.394 1.00 22.25 42 SER B C 1
ATOM 6627 O O . SER B 1 46 ? -27.942 69.584 151.554 1.00 19.38 42 SER B O 1
ATOM 6630 N N . LYS B 1 47 ? -27.566 67.427 150.997 1.00 23.91 43 LYS B N 1
ATOM 6631 C CA . LYS B 1 47 ? -28.955 67.087 150.772 1.00 22.86 43 LYS B CA 1
ATOM 6632 C C . LYS B 1 47 ? -29.661 66.639 152.048 1.00 28.55 43 LYS B C 1
ATOM 6633 O O . LYS B 1 47 ? -30.887 66.569 152.056 1.00 33.26 43 LYS B O 1
ATOM 6639 N N . ASN B 1 48 ? -28.920 66.346 153.127 1.00 31.87 44 ASN B N 1
ATOM 6640 C CA . ASN B 1 48 ? -29.476 65.823 154.376 1.00 34.49 44 ASN B CA 1
ATOM 6641 C C . ASN B 1 48 ? -29.318 66.804 155.529 1.00 35.61 44 ASN B C 1
ATOM 6642 O O . ASN B 1 48 ? -29.077 66.388 156.661 1.00 36.00 44 ASN B O 1
ATOM 6647 N N . GLU B 1 49 ? -29.397 68.095 155.275 1.00 36.64 45 GLU B N 1
ATOM 6648 C CA . GLU B 1 49 ? -29.116 69.064 156.319 1.00 31.57 45 GLU B CA 1
ATOM 6649 C C . GLU B 1 49 ? -30.423 69.652 156.819 1.00 32.65 45 GLU B C 1
ATOM 6650 O O . GLU B 1 49 ? -31.272 70.063 156.022 1.00 34.86 45 GLU B O 1
ATOM 6656 N N . ALA B 1 50 ? -30.589 69.668 158.140 1.00 29.93 46 ALA B N 1
ATOM 6657 C CA . ALA B 1 50 ? -31.813 70.207 158.713 1.00 32.34 46 ALA B CA 1
ATOM 6658 C C . ALA B 1 50 ? -31.847 71.727 158.605 1.00 32.76 46 ALA B C 1
ATOM 6659 O O . ALA B 1 50 ? -32.901 72.316 158.316 1.00 26.84 46 ALA B O 1
ATOM 6661 N N . ASN B 1 51 ? -30.698 72.377 158.814 1.00 29.38 47 ASN B N 1
ATOM 6662 C CA . ASN B 1 51 ? -30.684 73.828 158.946 1.00 24.84 47 ASN B CA 1
ATOM 6663 C C . ASN B 1 51 ? -29.258 74.351 159.085 1.00 24.98 47 ASN B C 1
ATOM 6664 O O . ASN B 1 51 ? -28.561 74.023 160.046 1.00 26.63 47 ASN B O 1
ATOM 6669 N N . ALA B 1 52 ? -28.821 75.197 158.157 1.00 26.80 48 ALA B N 1
ATOM 6670 C CA . ALA B 1 52 ? -27.472 75.749 158.201 1.00 21.33 48 ALA B CA 1
ATOM 6671 C C . ALA B 1 52 ? -27.482 77.277 158.284 1.00 22.18 48 ALA B C 1
ATOM 6672 O O . ALA B 1 52 ? -26.521 77.929 157.849 1.00 19.10 48 ALA B O 1
ATOM 6674 N N . VAL B 1 53 ? -28.556 77.851 158.852 1.00 18.66 49 VAL B N 1
ATOM 6675 C CA . VAL B 1 53 ? -28.689 79.310 158.957 1.00 20.00 49 VAL B CA 1
ATOM 6676 C C . VAL B 1 53 ? -27.516 79.914 159.722 1.00 21.61 49 VAL B C 1
ATOM 6677 O O . VAL B 1 53 ? -26.950 80.934 159.312 1.00 21.98 49 VAL B O 1
ATOM 6681 N N . LEU B 1 54 ? -27.147 79.303 160.871 1.00 20.00 50 LEU B N 1
ATOM 6682 C CA . LEU B 1 54 ? -26.142 79.876 161.761 1.00 23.04 50 LEU B CA 1
ATOM 6683 C C . LEU B 1 54 ? -24.730 79.512 161.295 1.00 23.48 50 LEU B C 1
ATOM 6684 O O . LEU B 1 54 ? -24.488 78.371 160.890 1.00 19.40 50 LEU B O 1
ATOM 6689 N N . PRO B 1 55 ? -23.799 80.470 161.328 1.00 26.02 51 PRO B N 1
ATOM 6690 C CA . PRO B 1 55 ? -22.401 80.176 160.986 1.00 27.67 51 PRO B CA 1
ATOM 6691 C C . PRO B 1 55 ? -21.899 78.931 161.689 1.00 27.67 51 PRO B C 1
ATOM 6692 O O . PRO B 1 55 ? -21.999 78.801 162.909 1.00 31.36 51 PRO B O 1
ATOM 6696 N N . ASP B 1 56 ? -21.352 78.015 160.897 1.00 30.11 52 ASP B N 1
ATOM 6697 C CA . ASP B 1 56 ? -21.036 76.667 161.349 1.00 36.97 52 ASP B CA 1
ATOM 6698 C C . ASP B 1 56 ? -19.839 76.153 160.562 1.00 44.50 52 ASP B C 1
ATOM 6699 O O . ASP B 1 56 ? -19.922 76.021 159.334 1.00 39.30 52 ASP B O 1
ATOM 6704 N N . ARG B 1 57 ? -18.754 75.816 161.270 1.00 48.34 53 ARG B N 1
ATOM 6705 C CA . ARG B 1 57 ? -17.488 75.464 160.632 1.00 50.70 53 ARG B CA 1
ATOM 6706 C C . ARG B 1 57 ? -17.387 74.008 160.163 1.00 48.85 53 ARG B C 1
ATOM 6707 O O . ARG B 1 57 ? -16.550 73.721 159.300 1.00 48.97 53 ARG B O 1
ATOM 6709 N N . THR B 1 58 ? -18.211 73.090 160.676 1.00 42.27 54 THR B N 1
ATOM 6710 C CA . THR B 1 58 ? -18.046 71.674 160.342 1.00 39.15 54 THR B CA 1
ATOM 6711 C C . THR B 1 58 ? -18.230 71.435 158.846 1.00 37.25 54 THR B C 1
ATOM 6712 O O . THR B 1 58 ? -19.016 72.109 158.179 1.00 37.75 54 THR B O 1
ATOM 6716 N N . THR B 1 59 ? -17.500 70.445 158.321 1.00 33.05 55 THR B N 1
ATOM 6717 C CA . THR B 1 59 ? -17.634 70.033 156.932 1.00 31.46 55 THR B CA 1
ATOM 6718 C C . THR B 1 59 ? -17.868 68.538 156.759 1.00 34.90 55 THR B C 1
ATOM 6719 O O . THR B 1 59 ? -18.066 68.084 155.626 1.00 33.16 55 THR B O 1
ATOM 6723 N N . ALA B 1 60 ? -17.849 67.765 157.836 1.00 36.64 56 ALA B N 1
ATOM 6724 C CA . ALA B 1 60 ? -18.142 66.343 157.740 1.00 36.59 56 ALA B CA 1
ATOM 6725 C C . ALA B 1 60 ? -19.548 66.127 157.196 1.00 35.77 56 ALA B C 1
ATOM 6726 O O . ALA B 1 60 ? -20.517 66.701 157.702 1.00 32.12 56 ALA B O 1
ATOM 6728 N N . GLY B 1 61 ? -19.658 65.288 156.165 1.00 39.13 57 GLY B N 1
ATOM 6729 C CA . GLY B 1 61 ? -20.943 65.029 155.553 1.00 34.30 57 GLY B CA 1
ATOM 6730 C C . GLY B 1 61 ? -21.392 66.075 154.559 1.00 41.24 57 GLY B C 1
ATOM 6731 O O . GLY B 1 61 ? -22.555 66.050 154.137 1.00 45.86 57 GLY B O 1
ATOM 6732 N N . TRP B 1 62 ? -20.520 67.006 154.188 1.00 28.01 58 TRP B N 1
ATOM 6733 C CA . TRP B 1 62 ? -20.824 68.011 153.188 1.00 25.08 58 TRP B CA 1
ATOM 6734 C C . TRP B 1 62 ? -19.989 67.726 151.955 1.00 23.28 58 TRP B C 1
ATOM 6735 O O . TRP B 1 62 ? -18.869 67.233 152.055 1.00 23.53 58 TRP B O 1
ATOM 6746 N N . GLN B 1 63 ? -20.555 68.006 150.794 1.00 21.18 59 GLN B N 1
ATOM 6747 C CA . GLN B 1 63 ? -19.856 67.852 149.531 1.00 18.85 59 GLN B CA 1
ATOM 6748 C C . GLN B 1 63 ? -19.333 69.214 149.094 1.00 18.50 59 GLN B C 1
ATOM 6749 O O . GLN B 1 63 ? -20.086 70.201 149.092 1.00 16.59 59 GLN B O 1
ATOM 6755 N N . ALA B 1 64 ? -18.055 69.266 148.716 1.00 16.91 60 ALA B N 1
ATOM 6756 C CA . ALA B 1 64 ? -17.492 70.478 148.136 1.00 17.50 60 ALA B CA 1
ATOM 6757 C C . ALA B 1 64 ? -17.961 70.593 146.700 1.00 16.36 60 ALA B C 1
ATOM 6758 O O . ALA B 1 64 ? -17.878 69.630 145.935 1.00 20.44 60 ALA B O 1
ATOM 6760 N N . VAL B 1 65 ? -18.486 71.755 146.329 1.00 12.96 61 VAL B N 1
ATOM 6761 C CA . VAL B 1 65 ? -18.977 71.928 144.974 1.00 16.36 61 VAL B CA 1
ATOM 6762 C C . VAL B 1 65 ? -18.518 73.269 144.426 1.00 16.87 61 VAL B C 1
ATOM 6763 O O . VAL B 1 65 ? -18.198 74.202 145.165 1.00 18.19 61 VAL B O 1
ATOM 6767 N N . GLN B 1 66 ? -18.453 73.333 143.103 1.00 16.54 62 GLN B N 1
ATOM 6768 C CA . GLN B 1 66 ? -18.200 74.569 142.388 1.00 17.66 62 GLN B CA 1
ATOM 6769 C C . GLN B 1 66 ? -19.421 74.835 141.525 1.00 17.76 62 GLN B C 1
ATOM 6770 O O . GLN B 1 66 ? -19.752 74.033 140.648 1.00 20.17 62 GLN B O 1
ATOM 6776 N N . LEU B 1 67 ? -20.109 75.935 141.801 1.00 16.91 63 LEU B N 1
ATOM 6777 C CA . LEU B 1 67 ? -21.279 76.277 141.024 1.00 14.83 63 LEU B CA 1
ATOM 6778 C C . LEU B 1 67 ? -20.836 76.500 139.582 1.00 17.26 63 LEU B C 1
ATOM 6779 O O . LEU B 1 67 ? -19.663 76.768 139.333 1.00 18.91 63 LEU B O 1
ATOM 6784 N N . PRO B 1 68 ? -21.742 76.332 138.600 1.00 16.33 64 PRO B N 1
ATOM 6785 C CA . PRO B 1 68 ? -23.128 75.869 138.731 1.00 13.40 64 PRO B CA 1
ATOM 6786 C C . PRO B 1 68 ? -23.239 74.403 139.195 1.00 14.89 64 PRO B C 1
ATOM 6787 O O . PRO B 1 68 ? -22.358 73.578 138.935 1.00 12.33 64 PRO B O 1
ATOM 6791 N N . HIS B 1 69 ? -24.332 74.105 139.895 1.00 14.14 65 HIS B N 1
ATOM 6792 C CA . HIS B 1 69 ? -24.503 72.813 140.533 1.00 13.53 65 HIS B CA 1
ATOM 6793 C C . HIS B 1 69 ? -25.975 72.422 140.575 1.00 13.62 65 HIS B C 1
ATOM 6794 O O . HIS B 1 69 ? -26.843 73.243 140.892 1.00 13.71 65 HIS B O 1
ATOM 6801 N N . THR B 1 70 ? -26.244 71.163 140.290 1.00 12.73 66 THR B N 1
ATOM 6802 C CA . THR B 1 70 ? -27.543 70.573 140.577 1.00 14.33 66 THR B CA 1
ATOM 6803 C C . THR B 1 70 ? -27.330 69.225 141.238 1.00 14.92 66 THR B C 1
ATOM 6804 O O . THR B 1 70 ? -26.389 68.501 140.902 1.00 14.81 66 THR B O 1
ATOM 6808 N N . TRP B 1 71 ? -28.199 68.900 142.182 1.00 14.51 67 TRP B N 1
ATOM 6809 C CA . TRP B 1 71 ? -28.165 67.598 142.819 1.00 13.93 67 TRP B CA 1
ATOM 6810 C C . TRP B 1 71 ? -28.915 66.532 142.030 1.00 16.46 67 TRP B C 1
ATOM 6811 O O . TRP B 1 71 ? -28.940 65.371 142.456 1.00 17.56 67 TRP B O 1
ATOM 6822 N N . ASN B 1 72 ? -29.499 66.874 140.885 1.00 15.18 68 ASN B N 1
ATOM 6823 C CA . ASN B 1 72 ? -30.247 65.909 140.086 1.00 16.10 68 ASN B CA 1
ATOM 6824 C C . ASN B 1 72 ? -29.524 65.539 138.793 1.00 17.32 68 ASN B C 1
ATOM 6825 O O . ASN B 1 72 ? -30.170 65.210 137.793 1.00 18.82 68 ASN B O 1
ATOM 6830 N N . ASP B 1 73 ? -28.192 65.588 138.775 1.00 13.95 69 ASP B N 1
ATOM 6831 C CA . ASP B 1 73 ? -27.536 65.290 137.505 1.00 15.71 69 ASP B CA 1
ATOM 6832 C C . ASP B 1 73 ? -27.550 63.796 137.215 1.00 19.30 69 ASP B C 1
ATOM 6833 O O . ASP B 1 73 ? -27.721 63.395 136.060 1.00 16.96 69 ASP B O 1
ATOM 6838 N N . LYS B 1 74 ? -27.408 62.960 138.250 1.00 19.58 70 LYS B N 1
ATOM 6839 C CA . LYS B 1 74 ? -27.351 61.509 138.083 1.00 18.62 70 LYS B CA 1
ATOM 6840 C C . LYS B 1 74 ? -28.666 60.792 138.379 1.00 19.06 70 LYS B C 1
ATOM 6841 O O . LYS B 1 74 ? -29.014 59.859 137.657 1.00 19.70 70 LYS B O 1
ATOM 6847 N N . ASP B 1 75 ? -29.408 61.181 139.422 1.00 13.86 71 ASP B N 1
ATOM 6848 C CA . ASP B 1 75 ? -30.566 60.380 139.804 1.00 20.52 71 ASP B CA 1
ATOM 6849 C C . ASP B 1 75 ? -31.758 60.574 138.867 1.00 20.44 71 ASP B C 1
ATOM 6850 O O . ASP B 1 75 ? -32.812 59.980 139.108 1.00 22.58 71 ASP B O 1
ATOM 6855 N N . VAL B 1 76 ? -31.611 61.368 137.796 1.00 19.18 72 VAL B N 1
ATOM 6856 C CA . VAL B 1 76 ? -32.621 61.441 136.740 1.00 18.84 72 VAL B CA 1
ATOM 6857 C C . VAL B 1 76 ? -32.388 60.440 135.617 1.00 23.84 72 VAL B C 1
ATOM 6858 O O . VAL B 1 76 ? -33.243 60.310 134.727 1.00 20.78 72 VAL B O 1
ATOM 6862 N N . LEU B 1 77 ? -31.261 59.733 135.618 1.00 21.67 73 LEU B N 1
ATOM 6863 C CA . LEU B 1 77 ? -30.950 58.800 134.550 1.00 20.92 73 LEU B CA 1
ATOM 6864 C C . LEU B 1 77 ? -31.468 57.397 134.898 1.00 22.39 73 LEU B C 1
ATOM 6865 O O . LEU B 1 77 ? -32.240 57.209 135.842 1.00 22.70 73 LEU B O 1
ATOM 6870 N N . ALA B 1 78 ? -31.027 56.389 134.143 1.00 20.85 74 ALA B N 1
ATOM 6871 C CA . ALA B 1 78 ? -31.432 54.993 134.343 1.00 22.86 74 ALA B CA 1
ATOM 6872 C C . ALA B 1 78 ? -30.670 54.405 135.531 1.00 23.10 74 ALA B C 1
ATOM 6873 O O . ALA B 1 78 ? -29.712 53.645 135.385 1.00 23.82 74 ALA B O 1
ATOM 6875 N N . ASP B 1 79 ? -31.119 54.754 136.737 1.00 22.30 75 ASP B N 1
ATOM 6876 C CA . ASP B 1 79 ? -30.414 54.378 137.960 1.00 23.29 75 ASP B CA 1
ATOM 6877 C C . ASP B 1 79 ? -31.150 53.309 138.773 1.00 24.19 75 ASP B C 1
ATOM 6878 O O . ASP B 1 79 ? -30.839 53.112 139.949 1.00 25.20 75 ASP B O 1
ATOM 6883 N N . GLY B 1 80 ? -32.121 52.617 138.178 1.00 25.68 76 GLY B N 1
ATOM 6884 C CA . GLY B 1 80 ? -32.835 51.559 138.860 1.00 23.76 76 GLY B CA 1
ATOM 6885 C C . GLY B 1 80 ? -33.977 52.012 139.750 1.00 27.38 76 GLY B C 1
ATOM 6886 O O . GLY B 1 80 ? -34.687 51.160 140.306 1.00 26.96 76 GLY B O 1
ATOM 6887 N N . ARG B 1 81 ? -34.181 53.317 139.902 1.00 22.89 77 ARG B N 1
ATOM 6888 C CA . ARG B 1 81 ? -35.195 53.874 140.799 1.00 24.73 77 ARG B CA 1
ATOM 6889 C C . ARG B 1 81 ? -35.895 54.994 140.038 1.00 25.39 77 ARG B C 1
ATOM 6890 O O . ARG B 1 81 ? -35.341 56.095 139.923 1.00 21.91 77 ARG B O 1
ATOM 6893 N N . ARG B 1 82 ? -37.089 54.710 139.507 1.00 20.66 78 ARG B N 1
ATOM 6894 C CA . ARG B 1 82 ? -37.865 55.759 138.859 1.00 24.67 78 ARG B CA 1
ATOM 6895 C C . ARG B 1 82 ? -38.009 56.927 139.822 1.00 23.23 78 ARG B C 1
ATOM 6896 O O . ARG B 1 82 ? -38.191 56.737 141.027 1.00 28.68 78 ARG B O 1
ATOM 6904 N N . GLY B 1 83 ? -37.909 58.137 139.291 1.00 21.07 79 GLY B N 1
ATOM 6905 C CA . GLY B 1 83 ? -38.031 59.337 140.091 1.00 20.99 79 GLY B CA 1
ATOM 6906 C C . GLY B 1 83 ? -36.673 59.924 140.435 1.00 20.70 79 GLY B C 1
ATOM 6907 O O . GLY B 1 83 ? -35.616 59.345 140.169 1.00 20.77 79 GLY B O 1
ATOM 6908 N N . TYR B 1 84 ? -36.715 61.111 141.033 1.00 15.80 80 TYR B N 1
ATOM 6909 C CA . TYR B 1 84 ? -35.502 61.809 141.429 1.00 15.10 80 TYR B CA 1
ATOM 6910 C C . TYR B 1 84 ? -35.833 62.695 142.614 1.00 17.26 80 TYR B C 1
ATOM 6911 O O . TYR B 1 84 ? -36.990 63.023 142.859 1.00 16.09 80 TYR B O 1
ATOM 6920 N N . TYR B 1 85 ? -34.802 63.096 143.341 1.00 17.33 81 TYR B N 1
ATOM 6921 C CA . TYR B 1 85 ? -35.023 63.818 144.580 1.00 15.74 81 TYR B CA 1
ATOM 6922 C C . TYR B 1 85 ? -35.514 65.232 144.288 1.00 17.37 81 TYR B C 1
ATOM 6923 O O . TYR B 1 85 ? -34.842 66.013 143.603 1.00 15.75 81 TYR B O 1
ATOM 6932 N N . ARG B 1 86 ? -36.706 65.541 144.780 1.00 15.87 82 ARG B N 1
ATOM 6933 C CA . ARG B 1 86 ? -37.253 66.887 144.789 1.00 18.72 82 ARG B CA 1
ATOM 6934 C C . ARG B 1 86 ? -37.465 67.243 146.250 1.00 16.17 82 ARG B C 1
ATOM 6935 O O . ARG B 1 86 ? -38.190 66.541 146.958 1.00 16.81 82 ARG B O 1
ATOM 6943 N N . GLY B 1 87 ? -36.797 68.291 146.711 1.00 15.42 83 GLY B N 1
ATOM 6944 C CA . GLY B 1 87 ? -36.855 68.635 148.122 1.00 17.49 83 GLY B CA 1
ATOM 6945 C C . GLY B 1 87 ? -35.810 69.688 148.456 1.00 18.48 83 GLY B C 1
ATOM 6946 O O . GLY B 1 87 ? -35.293 70.374 147.571 1.00 16.43 83 GLY B O 1
ATOM 6947 N N . VAL B 1 88 ? -35.516 69.801 149.740 1.00 17.88 84 VAL B N 1
ATOM 6948 C CA . VAL B 1 88 ? -34.585 70.814 150.220 1.00 17.52 84 VAL B CA 1
ATOM 6949 C C . VAL B 1 88 ? -33.154 70.337 150.021 1.00 17.81 84 VAL B C 1
ATOM 6950 O O . VAL B 1 88 ? -32.831 69.154 150.212 1.00 18.18 84 VAL B O 1
ATOM 6954 N N . GLY B 1 89 ? -32.297 71.266 149.611 1.00 16.92 85 GLY B N 1
ATOM 6955 C CA . GLY B 1 89 ? -30.859 71.100 149.609 1.00 15.19 85 GLY B CA 1
ATOM 6956 C C . GLY B 1 89 ? -30.222 72.383 150.118 1.00 18.67 85 GLY B C 1
ATOM 6957 O O . GLY B 1 89 ? -30.679 73.484 149.779 1.00 15.89 85 GLY B O 1
ATOM 6958 N N . TRP B 1 90 ? -29.185 72.259 150.944 1.00 16.53 86 TRP B N 1
ATOM 6959 C CA . TRP B 1 90 ? -28.536 73.399 151.574 1.00 16.18 86 TRP B CA 1
ATOM 6960 C C . TRP B 1 90 ? -27.129 73.597 151.020 1.00 15.82 86 TRP B C 1
ATOM 6961 O O . TRP B 1 90 ? -26.386 72.633 150.811 1.00 15.65 86 TRP B O 1
ATOM 6972 N N . TYR B 1 91 ? -26.779 74.860 150.798 1.00 16.27 87 TYR B N 1
ATOM 6973 C CA . TYR B 1 91 ? -25.451 75.296 150.396 1.00 15.00 87 TYR B CA 1
ATOM 6974 C C . TYR B 1 91 ? -24.921 76.214 151.481 1.00 14.07 87 TYR B C 1
ATOM 6975 O O . TYR B 1 91 ? -25.685 76.971 152.083 1.00 15.00 87 TYR B O 1
ATOM 6984 N N . LYS B 1 92 ? -23.620 76.159 151.736 1.00 13.37 88 LYS B N 1
ATOM 6985 C CA . LYS B 1 92 ? -23.039 77.153 152.628 1.00 13.71 88 LYS B CA 1
ATOM 6986 C C . LYS B 1 92 ? -21.617 77.435 152.188 1.00 13.48 88 LYS B C 1
ATOM 6987 O O . LYS B 1 92 ? -21.006 76.655 151.452 1.00 13.90 88 LYS B O 1
ATOM 6993 N N . LYS B 1 93 ? -21.087 78.557 152.666 1.00 14.43 89 LYS B N 1
ATOM 6994 C CA . LYS B 1 93 ? -19.750 78.959 152.256 1.00 16.55 89 LYS B CA 1
ATOM 6995 C C . LYS B 1 93 ? -19.247 80.032 153.202 1.00 16.30 89 LYS B C 1
ATOM 6996 O O . LYS B 1 93 ? -20.021 80.889 153.633 1.00 16.53 89 LYS B O 1
ATOM 7002 N N . ARG B 1 94 ? -17.959 79.970 153.529 1.00 17.21 90 ARG B N 1
ATOM 7003 C CA . ARG B 1 94 ? -17.270 81.055 154.215 1.00 17.26 90 ARG B CA 1
ATOM 7004 C C . ARG B 1 94 ? -16.428 81.817 153.206 1.00 20.94 90 ARG B C 1
ATOM 7005 O O . ARG B 1 94 ? -15.885 81.220 152.271 1.00 22.84 90 ARG B O 1
ATOM 7013 N N . PHE B 1 95 ? -16.337 83.138 153.376 1.00 16.50 91 PHE B N 1
ATOM 7014 C CA . PHE B 1 95 ? -15.603 83.932 152.408 1.00 18.05 91 PHE B CA 1
ATOM 7015 C C . PHE B 1 95 ? -15.076 85.192 153.078 1.00 18.59 91 PHE B C 1
ATOM 7016 O O . PHE B 1 95 ? -15.581 85.617 154.115 1.00 17.88 91 PHE B O 1
ATOM 7024 N N . ARG B 1 96 ? -14.018 85.765 152.495 1.00 23.51 92 ARG B N 1
ATOM 7025 C CA . ARG B 1 96 ? -13.456 87.030 152.967 1.00 21.09 92 ARG B CA 1
ATOM 7026 C C . ARG B 1 96 ? -14.063 88.195 152.197 1.00 22.49 92 ARG B C 1
ATOM 7027 O O . ARG B 1 96 ? -14.105 88.192 150.961 1.00 23.98 92 ARG B O 1
ATOM 7031 N N . LEU B 1 97 ? -14.532 89.192 152.930 1.00 19.42 93 LEU B N 1
ATOM 7032 C CA . LEU B 1 97 ? -14.976 90.421 152.293 1.00 20.90 93 LEU B CA 1
ATOM 7033 C C . LEU B 1 97 ? -14.947 91.479 153.374 1.00 21.55 93 LEU B C 1
ATOM 7034 O O . LEU B 1 97 ? -15.768 91.432 154.293 1.00 20.80 93 LEU B O 1
ATOM 7039 N N . VAL B 1 98 ? -13.994 92.403 153.286 1.00 23.82 94 VAL B N 1
ATOM 7040 C CA . VAL B 1 98 ? -13.938 93.560 154.173 1.00 16.24 94 VAL B CA 1
ATOM 7041 C C . VAL B 1 98 ? -14.757 94.673 153.528 1.00 19.64 94 VAL B C 1
ATOM 7042 O O . VAL B 1 98 ? -14.365 95.166 152.460 1.00 22.35 94 VAL B O 1
ATOM 7046 N N . PRO B 1 99 ? -15.885 95.072 154.112 1.00 23.74 95 PRO B N 1
ATOM 7047 C CA . PRO B 1 99 ? -16.706 96.120 153.492 1.00 22.29 95 PRO B CA 1
ATOM 7048 C C . PRO B 1 99 ? -16.033 97.488 153.563 1.00 25.37 95 PRO B C 1
ATOM 7049 O O . PRO B 1 99 ? -15.611 97.949 154.624 1.00 28.83 95 PRO B O 1
ATOM 7053 N N . GLU B 1 100 ? -15.955 98.137 152.418 1.00 22.73 96 GLU B N 1
ATOM 7054 C CA . GLU B 1 100 ? -15.302 99.422 152.277 1.00 26.93 96 GLU B CA 1
ATOM 7055 C C . GLU B 1 100 ? -16.316 100.550 152.443 1.00 27.08 96 GLU B C 1
ATOM 7056 O O . GLU B 1 100 ? -17.481 100.425 152.048 1.00 26.09 96 GLU B O 1
ATOM 7062 N N . LYS B 1 101 ? -15.864 101.656 153.036 1.00 26.34 97 LYS B N 1
ATOM 7063 C CA . LYS B 1 101 ? -16.721 102.826 153.169 1.00 28.15 97 LYS B CA 1
ATOM 7064 C C . LYS B 1 101 ? -17.176 103.291 151.791 1.00 27.70 97 LYS B C 1
ATOM 7065 O O . LYS B 1 101 ? -16.372 103.419 150.862 1.00 27.22 97 LYS B O 1
ATOM 7067 N N . GLY B 1 102 ? -18.473 103.523 151.654 1.00 26.55 98 GLY B N 1
ATOM 7068 C CA . GLY B 1 102 ? -18.994 104.034 150.407 1.00 24.57 98 GLY B CA 1
ATOM 7069 C C . GLY B 1 102 ? -19.260 102.999 149.343 1.00 24.67 98 GLY B C 1
ATOM 7070 O O . GLY B 1 102 ? -19.533 103.384 148.196 1.00 23.28 98 GLY B O 1
ATOM 7071 N N . LYS B 1 103 ? -19.207 101.707 149.678 1.00 19.73 99 LYS B N 1
ATOM 7072 C CA . LYS B 1 103 ? -19.486 100.635 148.729 1.00 20.97 99 LYS B CA 1
ATOM 7073 C C . LYS B 1 103 ? -20.745 99.874 149.134 1.00 20.62 99 LYS B C 1
ATOM 7074 O O . LYS B 1 103 ? -21.080 99.781 150.318 1.00 19.58 99 LYS B O 1
ATOM 7079 N N . ARG B 1 104 ? -21.450 99.338 148.139 1.00 17.86 100 ARG B N 1
ATOM 7080 C CA . ARG B 1 104 ? -22.493 98.346 148.365 1.00 17.93 100 ARG B CA 1
ATOM 7081 C C . ARG B 1 104 ? -22.076 97.036 147.715 1.00 16.50 100 ARG B C 1
ATOM 7082 O O . ARG B 1 104 ? -21.394 97.021 146.686 1.00 19.55 100 ARG B O 1
ATOM 7090 N N . TYR B 1 105 ? -22.513 95.934 148.305 1.00 14.58 101 TYR B N 1
ATOM 7091 C CA . TYR B 1 105 ? -22.173 94.602 147.830 1.00 14.73 101 TYR B CA 1
ATOM 7092 C C . TYR B 1 105 ? -23.446 93.810 147.598 1.00 15.47 101 TYR B C 1
ATOM 7093 O O . TYR B 1 105 ? -24.315 93.756 148.474 1.00 16.65 101 TYR B O 1
ATOM 7102 N N . PHE B 1 106 ? -23.545 93.185 146.426 1.00 15.79 102 PHE B N 1
ATOM 7103 C CA . PHE B 1 106 ? -24.674 92.337 146.070 1.00 14.27 102 PHE B CA 1
ATOM 7104 C C . PHE B 1 106 ? -24.175 90.976 145.606 1.00 17.36 102 PHE B C 1
ATOM 7105 O O . PHE B 1 106 ? -23.077 90.851 145.047 1.00 16.16 102 PHE B O 1
ATOM 7113 N N . LEU B 1 107 ? -24.990 89.951 145.844 1.00 13.00 103 LEU B N 1
ATOM 7114 C CA . LEU B 1 107 ? -24.882 88.712 145.099 1.00 14.10 103 LEU B CA 1
ATOM 7115 C C . LEU B 1 107 ? -25.963 88.701 144.036 1.00 16.35 103 LEU B C 1
ATOM 7116 O O . LEU B 1 107 ? -27.121 89.030 144.331 1.00 18.36 103 LEU B O 1
ATOM 7121 N N . ARG B 1 108 ? -25.587 88.337 142.802 1.00 12.47 104 ARG B N 1
ATOM 7122 C CA . ARG B 1 108 ? -26.551 88.062 141.746 1.00 13.02 104 ARG B CA 1
ATOM 7123 C C . ARG B 1 108 ? -26.575 86.563 141.482 1.00 14.38 104 ARG B C 1
ATOM 7124 O O . ARG B 1 108 ? -25.548 85.978 141.111 1.00 14.55 104 ARG B O 1
ATOM 7132 N N . PHE B 1 109 ? -27.742 85.951 141.710 1.00 12.34 105 PHE B N 1
ATOM 7133 C CA . PHE B 1 109 ? -27.997 84.545 141.413 1.00 12.85 105 PHE B CA 1
ATOM 7134 C C . PHE B 1 109 ? -28.616 84.472 140.023 1.00 13.35 105 PHE B C 1
ATOM 7135 O O . PHE B 1 109 ? -29.725 84.976 139.813 1.00 15.05 105 PHE B O 1
ATOM 7143 N N . GLU B 1 110 ? -27.903 83.866 139.067 1.00 12.15 106 GLU B N 1
ATOM 7144 C CA . GLU B 1 110 ? -28.446 83.766 137.718 1.00 11.84 106 GLU B CA 1
ATOM 7145 C C . GLU B 1 110 ? -29.608 82.788 137.664 1.00 14.77 106 GLU B C 1
ATOM 7146 O O . GLU B 1 110 ? -30.442 82.866 136.745 1.00 14.11 106 GLU B O 1
ATOM 7152 N N . GLY B 1 111 ? -29.694 81.881 138.627 1.00 11.60 107 GLY B N 1
ATOM 7153 C CA . GLY B 1 111 ? -30.863 81.026 138.695 1.00 11.44 107 GLY B CA 1
ATOM 7154 C C . GLY B 1 111 ? -30.729 79.950 139.750 1.00 13.36 107 GLY B C 1
ATOM 7155 O O . GLY B 1 111 ? -29.674 79.322 139.877 1.00 14.96 107 GLY B O 1
ATOM 7156 N N . VAL B 1 112 ? -31.781 79.765 140.542 1.00 13.26 108 VAL B N 1
ATOM 7157 C CA . VAL B 1 112 ? -31.863 78.721 141.553 1.00 12.62 108 VAL B CA 1
ATOM 7158 C C . VAL B 1 112 ? -33.249 78.111 141.416 1.00 17.31 108 VAL B C 1
ATOM 7159 O O . VAL B 1 112 ? -34.248 78.839 141.455 1.00 17.14 108 VAL B O 1
ATOM 7163 N N . ASN B 1 113 ? -33.319 76.794 141.227 1.00 13.47 109 ASN B N 1
ATOM 7164 C CA . ASN B 1 113 ? -34.589 76.104 141.062 1.00 14.10 109 ASN B CA 1
ATOM 7165 C C . ASN B 1 113 ? -34.883 75.281 142.319 1.00 15.70 109 ASN B C 1
ATOM 7166 O O . ASN B 1 113 ? -34.036 74.501 142.772 1.00 16.16 109 ASN B O 1
ATOM 7171 N N . GLN B 1 114 ? -36.063 75.458 142.903 1.00 14.81 110 GLN B N 1
ATOM 7172 C CA . GLN B 1 114 ? -37.109 76.354 142.440 1.00 14.81 110 GLN B CA 1
ATOM 7173 C C . GLN B 1 114 ? -37.231 77.593 143.335 1.00 14.60 110 GLN B C 1
ATOM 7174 O O . GLN B 1 114 ? -37.404 78.695 142.837 1.00 15.49 110 GLN B O 1
ATOM 7180 N N . THR B 1 115 ? -37.152 77.413 144.656 1.00 15.52 111 THR B N 1
ATOM 7181 C CA . THR B 1 115 ? -37.142 78.525 145.602 1.00 17.81 111 THR B CA 1
ATOM 7182 C C . THR B 1 115 ? -35.793 78.625 146.304 1.00 16.97 111 THR B C 1
ATOM 7183 O O . THR B 1 115 ? -35.052 77.648 146.431 1.00 17.09 111 THR B O 1
ATOM 7187 N N . ALA B 1 116 ? -35.497 79.825 146.781 1.00 15.10 112 ALA B N 1
ATOM 7188 C CA . ALA B 1 116 ? -34.228 80.101 147.422 1.00 15.38 112 ALA B CA 1
ATOM 7189 C C . ALA B 1 116 ? -34.472 81.019 148.601 1.00 17.04 112 ALA B C 1
ATOM 7190 O O . ALA B 1 116 ? -35.257 81.962 148.499 1.00 16.14 112 ALA B O 1
ATOM 7192 N N . GLU B 1 117 ? -33.822 80.709 149.722 1.00 17.96 113 GLU B N 1
ATOM 7193 C CA . GLU B 1 117 ? -33.762 81.560 150.903 1.00 17.72 113 GLU B CA 1
ATOM 7194 C C . GLU B 1 117 ? -32.292 81.723 151.232 1.00 16.95 113 GLU B C 1
ATOM 7195 O O . GLU B 1 117 ? -31.586 80.727 151.414 1.00 16.42 113 GLU B O 1
ATOM 7201 N N . VAL B 1 118 ? -31.829 82.966 151.296 1.00 17.75 114 VAL B N 1
ATOM 7202 C CA . VAL B 1 118 ? -30.420 83.279 151.501 1.00 15.36 114 VAL B CA 1
ATOM 7203 C C . VAL B 1 118 ? -30.260 83.842 152.901 1.00 15.31 114 VAL B C 1
ATOM 7204 O O . VAL B 1 118 ? -31.049 84.694 153.322 1.00 17.33 114 VAL B O 1
ATOM 7208 N N . PHE B 1 119 ? -29.245 83.368 153.615 1.00 13.92 115 PHE B N 1
ATOM 7209 C CA . PHE B 1 119 ? -28.947 83.813 154.971 1.00 15.91 115 PHE B CA 1
ATOM 7210 C C . PHE B 1 119 ? -27.475 84.190 155.068 1.00 18.55 115 PHE B C 1
ATOM 7211 O O . PHE B 1 119 ? -26.593 83.371 154.768 1.00 17.59 115 PHE B O 1
ATOM 7219 N N . VAL B 1 120 ? -27.210 85.409 155.519 1.00 15.44 116 VAL B N 1
ATOM 7220 C CA . VAL B 1 120 ? -25.851 85.911 155.655 1.00 17.94 116 VAL B CA 1
ATOM 7221 C C . VAL B 1 120 ? -25.569 86.139 157.131 1.00 20.14 116 VAL B C 1
ATOM 7222 O O . VAL B 1 120 ? -26.311 86.866 157.809 1.00 19.39 116 VAL B O 1
ATOM 7226 N N . ASN B 1 121 ? -24.509 85.497 157.628 1.00 14.12 117 ASN B N 1
ATOM 7227 C CA . ASN B 1 121 ? -24.099 85.615 159.026 1.00 20.20 117 ASN B CA 1
ATOM 7228 C C . ASN B 1 121 ? -25.273 85.380 159.973 1.00 20.45 117 ASN B C 1
ATOM 7229 O O . ASN B 1 121 ? -25.466 86.104 160.947 1.00 23.95 117 ASN B O 1
ATOM 7234 N N . GLY B 1 122 ? -26.071 84.355 159.671 1.00 23.51 118 GLY B N 1
ATOM 7235 C CA . GLY B 1 122 ? -27.227 83.990 160.460 1.00 19.61 118 GLY B CA 1
ATOM 7236 C C . GLY B 1 122 ? -28.481 84.811 160.223 1.00 20.99 118 GLY B C 1
ATOM 7237 O O . GLY B 1 122 ? -29.488 84.567 160.890 1.00 21.73 118 GLY B O 1
ATOM 7238 N N . LYS B 1 123 ? -28.468 85.766 159.304 1.00 20.10 119 LYS B N 1
ATOM 7239 C CA . LYS B 1 123 ? -29.671 86.576 159.192 1.00 19.16 119 LYS B CA 1
ATOM 7240 C C . LYS B 1 123 ? -30.347 86.365 157.847 1.00 21.10 119 LYS B C 1
ATOM 7241 O O . LYS B 1 123 ? -29.659 86.238 156.825 1.00 19.63 119 LYS B O 1
ATOM 7247 N N . PRO B 1 124 ? -31.680 86.336 157.806 1.00 18.08 120 PRO B N 1
ATOM 7248 C CA . PRO B 1 124 ? -32.364 86.284 156.509 1.00 17.79 120 PRO B CA 1
ATOM 7249 C C . PRO B 1 124 ? -32.004 87.510 155.683 1.00 16.68 120 PRO B C 1
ATOM 7250 O O . PRO B 1 124 ? -32.124 88.643 156.143 1.00 19.12 120 PRO B O 1
ATOM 7254 N N . ALA B 1 125 ? -31.529 87.274 154.464 1.00 15.01 121 ALA B N 1
ATOM 7255 C CA . ALA B 1 125 ? -31.069 88.338 153.594 1.00 17.71 121 ALA B CA 1
ATOM 7256 C C . ALA B 1 125 ? -31.833 88.433 152.285 1.00 20.50 121 ALA B C 1
ATOM 7257 O O . ALA B 1 125 ? -31.780 89.485 151.643 1.00 21.52 121 ALA B O 1
ATOM 7259 N N . GLY B 1 126 ? -32.531 87.386 151.870 1.00 18.49 122 GLY B N 1
ATOM 7260 C CA . GLY B 1 126 ? -33.300 87.445 150.639 1.00 15.04 122 GLY B CA 1
ATOM 7261 C C . GLY B 1 126 ? -33.921 86.094 150.344 1.00 15.89 122 GLY B C 1
ATOM 7262 O O . GLY B 1 126 ? -33.500 85.057 150.867 1.00 17.15 122 GLY B O 1
ATOM 7263 N N . GLU B 1 127 ? -34.949 86.127 149.507 1.00 19.08 123 GLU B N 1
ATOM 7264 C CA . GLU B 1 127 ? -35.533 84.889 149.027 1.00 19.82 123 GLU B CA 1
ATOM 7265 C C . GLU B 1 127 ? -36.116 85.131 147.652 1.00 17.50 123 GLU B C 1
ATOM 7266 O O . GLU B 1 127 ? -36.398 86.267 147.271 1.00 20.38 123 GLU B O 1
ATOM 7272 N N . HIS B 1 128 ? -36.242 84.048 146.888 1.00 14.50 124 HIS B N 1
ATOM 7273 C CA . HIS B 1 128 ? -36.767 84.128 145.534 1.00 16.61 124 HIS B CA 1
ATOM 7274 C C . HIS B 1 128 ? -37.627 82.905 145.218 1.00 16.16 124 HIS B C 1
ATOM 7275 O O . HIS B 1 128 ? -37.407 81.808 145.742 1.00 16.62 124 HIS B O 1
ATOM 7282 N N . THR B 1 129 ? -38.590 83.099 144.320 1.00 16.75 125 THR B N 1
ATOM 7283 C CA . THR B 1 129 ? -39.491 82.040 143.882 1.00 16.91 125 THR B CA 1
ATOM 7284 C C . THR B 1 129 ? -39.454 81.990 142.369 1.00 17.07 125 THR B C 1
ATOM 7285 O O . THR B 1 129 ? -39.592 83.029 141.719 1.00 17.10 125 THR B O 1
ATOM 7289 N N . GLY B 1 130 ? -39.257 80.795 141.816 1.00 13.19 126 GLY B N 1
ATOM 7290 C CA . GLY B 1 130 ? -39.135 80.625 140.383 1.00 9.92 126 GLY B CA 1
ATOM 7291 C C . GLY B 1 130 ? -37.733 80.202 139.984 1.00 14.10 126 GLY B C 1
ATOM 7292 O O . GLY B 1 130 ? -36.751 80.824 140.387 1.00 13.20 126 GLY B O 1
ATOM 7293 N N . GLY B 1 131 ? -37.615 79.165 139.165 1.00 13.73 127 GLY B N 1
ATOM 7294 C CA . GLY B 1 131 ? -36.328 78.546 138.943 1.00 14.00 127 GLY B CA 1
ATOM 7295 C C . GLY B 1 131 ? -35.584 78.970 137.700 1.00 14.92 127 GLY B C 1
ATOM 7296 O O . GLY B 1 131 ? -34.592 78.321 137.354 1.00 16.83 127 GLY B O 1
ATOM 7297 N N . TYR B 1 132 ? -36.021 80.032 137.013 1.00 14.59 128 TYR B N 1
ATOM 7298 C CA . TYR B 1 132 ? -35.512 80.341 135.683 1.00 13.41 128 TYR B CA 1
ATOM 7299 C C . TYR B 1 132 ? -35.171 81.810 135.497 1.00 13.61 128 TYR B C 1
ATOM 7300 O O . TYR B 1 132 ? -34.686 82.184 134.426 1.00 14.78 128 TYR B O 1
ATOM 7309 N N . THR B 1 133 ? -35.364 82.641 136.512 1.00 13.01 129 THR B N 1
ATOM 7310 C CA . THR B 1 133 ? -35.026 84.049 136.417 1.00 17.17 129 THR B CA 1
ATOM 7311 C C . THR B 1 133 ? -34.039 84.420 137.515 1.00 16.85 129 THR B C 1
ATOM 7312 O O . THR B 1 133 ? -33.977 83.765 138.559 1.00 16.67 129 THR B O 1
ATOM 7316 N N . ALA B 1 134 ? -33.253 85.464 137.259 1.00 15.93 130 ALA B N 1
ATOM 7317 C CA . ALA B 1 134 ? -32.195 85.903 138.160 1.00 15.50 130 ALA B CA 1
ATOM 7318 C C . ALA B 1 134 ? -32.768 86.686 139.339 1.00 17.45 130 ALA B C 1
ATOM 7319 O O . ALA B 1 134 ? -33.891 87.204 139.285 1.00 17.38 130 ALA B O 1
ATOM 7321 N N . PHE B 1 135 ? -31.971 86.793 140.409 1.00 14.08 131 PHE B N 1
ATOM 7322 C CA . PHE B 1 135 ? -32.350 87.672 141.508 1.00 15.68 131 PHE B CA 1
ATOM 7323 C C . PHE B 1 135 ? -31.101 88.193 142.213 1.00 14.87 131 PHE B C 1
ATOM 7324 O O . PHE B 1 135 ? -30.052 87.545 142.218 1.00 13.95 131 PHE B O 1
ATOM 7332 N N . ASN B 1 136 ? -31.243 89.370 142.818 1.00 14.87 132 ASN B N 1
ATOM 7333 C CA . ASN B 1 136 ? -30.183 90.075 143.519 1.00 15.61 132 ASN B CA 1
ATOM 7334 C C . ASN B 1 136 ? -30.446 90.061 145.019 1.00 15.92 132 ASN B C 1
ATOM 7335 O O . ASN B 1 136 ? -31.595 90.096 145.461 1.00 15.21 132 ASN B O 1
ATOM 7340 N N . VAL B 1 137 ? -29.369 90.013 145.800 1.00 13.82 133 VAL B N 1
ATOM 7341 C CA . VAL B 1 137 ? -29.434 90.031 147.260 1.00 16.00 133 VAL B CA 1
ATOM 7342 C C . VAL B 1 137 ? -28.398 91.033 147.730 1.00 17.07 133 VAL B C 1
ATOM 7343 O O . VAL B 1 137 ? -27.205 90.871 147.442 1.00 15.11 133 VAL B O 1
ATOM 7347 N N . ASP B 1 138 ? -28.844 92.068 148.438 1.00 17.20 134 ASP B N 1
ATOM 7348 C CA . ASP B 1 138 ? -27.934 93.053 149.006 1.00 16.79 134 ASP B CA 1
ATOM 7349 C C . ASP B 1 138 ? -27.265 92.460 150.243 1.00 18.53 134 ASP B C 1
ATOM 7350 O O . ASP B 1 138 ? -27.939 92.146 151.232 1.00 17.60 134 ASP B O 1
ATOM 7355 N N . LEU B 1 139 ? -25.944 92.301 150.185 1.00 17.12 135 LEU B N 1
ATOM 7356 C CA . LEU B 1 139 ? -25.191 91.738 151.296 1.00 15.89 135 LEU B CA 1
ATOM 7357 C C . LEU B 1 139 ? -24.897 92.758 152.378 1.00 16.03 135 LEU B C 1
ATOM 7358 O O . LEU B 1 139 ? -24.666 92.371 153.528 1.00 16.56 135 LEU B O 1
ATOM 7363 N N . THR B 1 140 ? -24.881 94.044 152.016 1.00 18.67 136 THR B N 1
ATOM 7364 C CA . THR B 1 140 ? -24.206 95.055 152.830 1.00 18.96 136 THR B CA 1
ATOM 7365 C C . THR B 1 140 ? -24.703 95.147 154.272 1.00 19.77 136 THR B C 1
ATOM 7366 O O . THR B 1 140 ? -23.853 95.252 155.171 1.00 19.84 136 THR B O 1
ATOM 7370 N N . PRO B 1 141 ? -26.009 95.126 154.574 1.00 18.10 137 PRO B N 1
ATOM 7371 C CA . PRO B 1 141 ? -26.429 95.278 155.981 1.00 16.05 137 PRO B CA 1
ATOM 7372 C C . PRO B 1 141 ? -26.024 94.120 156.888 1.00 19.43 137 PRO B C 1
ATOM 7373 O O . PRO B 1 141 ? -26.101 94.280 158.110 1.00 21.18 137 PRO B O 1
ATOM 7377 N N . PHE B 1 142 ? -25.587 92.979 156.349 1.00 15.88 138 PHE B N 1
ATOM 7378 C CA . PHE B 1 142 ? -25.323 91.792 157.148 1.00 17.55 138 PHE B CA 1
ATOM 7379 C C . PHE B 1 142 ? -23.850 91.423 157.252 1.00 22.46 138 PHE B C 1
ATOM 7380 O O . PHE B 1 142 ? -23.521 90.424 157.913 1.00 22.00 138 PHE B O 1
ATOM 7388 N N . LEU B 1 143 ? -22.960 92.181 156.620 1.00 18.16 139 LEU B N 1
ATOM 7389 C CA . LEU B 1 143 ? -21.553 91.814 156.581 1.00 20.16 139 LEU B CA 1
ATOM 7390 C C . LEU B 1 143 ? -20.882 92.160 157.902 1.00 19.18 139 LEU B C 1
ATOM 7391 O O . LEU B 1 143 ? -21.136 93.215 158.484 1.00 19.16 139 LEU B O 1
ATOM 7396 N N . GLU B 1 144 ? -20.051 91.240 158.390 1.00 19.88 140 GLU B N 1
ATOM 7397 C CA . GLU B 1 144 ? -19.142 91.536 159.491 1.00 19.55 140 GLU B CA 1
ATOM 7398 C C . GLU B 1 144 ? -18.076 92.521 159.031 1.00 21.22 140 GLU B C 1
ATOM 7399 O O . GLU B 1 144 ? -17.447 92.329 157.982 1.00 17.45 140 GLU B O 1
ATOM 7405 N N . ALA B 1 145 ? -17.879 93.584 159.812 1.00 18.66 141 ALA B N 1
ATOM 7406 C CA . ALA B 1 145 ? -16.889 94.593 159.447 1.00 22.35 141 ALA B CA 1
ATOM 7407 C C . ALA B 1 145 ? -15.480 93.999 159.367 1.00 20.13 141 ALA B C 1
ATOM 7408 O O . ALA B 1 145 ? -14.683 94.380 158.504 1.00 20.11 141 ALA B O 1
ATOM 7410 N N . SER B 1 146 ? -15.161 93.048 160.242 1.00 19.97 142 SER B N 1
ATOM 7411 C CA . SER B 1 146 ? -13.807 92.520 160.260 1.00 20.63 142 SER B CA 1
ATOM 7412 C C . SER B 1 146 ? -13.506 91.613 159.071 1.00 20.19 142 SER B C 1
ATOM 7413 O O . SER B 1 146 ? -12.345 91.239 158.876 1.00 21.08 142 SER B O 1
ATOM 7416 N N . GLY B 1 147 ? -14.504 91.247 158.274 1.00 21.25 143 GLY B N 1
ATOM 7417 C CA . GLY B 1 147 ? -14.260 90.632 156.982 1.00 19.84 143 GLY B CA 1
ATOM 7418 C C . GLY B 1 147 ? -14.554 89.148 156.855 1.00 22.62 143 GLY B C 1
ATOM 7419 O O . GLY B 1 147 ? -14.565 88.651 155.717 1.00 24.10 143 GLY B O 1
ATOM 7420 N N . GLU B 1 148 ? -14.763 88.406 157.952 1.00 17.88 144 GLU B N 1
ATOM 7421 C CA . GLU B 1 148 ? -14.980 86.959 157.862 1.00 19.47 144 GLU B CA 1
ATOM 7422 C C . GLU B 1 148 ? -16.486 86.718 157.765 1.00 22.50 144 GLU B C 1
ATOM 7423 O O . GLU B 1 148 ? -17.229 86.989 158.717 1.00 20.67 144 GLU B O 1
ATOM 7427 N N . GLN B 1 149 ? -16.942 86.241 156.608 1.00 17.32 145 GLN B N 1
ATOM 7428 C CA . GLN B 1 149 ? -18.369 86.148 156.330 1.00 18.11 145 GLN B CA 1
ATOM 7429 C C . GLN B 1 149 ? -18.806 84.704 156.152 1.00 14.27 145 GLN B C 1
ATOM 7430 O O . GLN B 1 149 ? -18.029 83.843 155.739 1.00 16.06 145 GLN B O 1
ATOM 7436 N N . TYR B 1 150 ? -20.073 84.456 156.462 1.00 17.22 146 TYR B N 1
ATOM 7437 C CA . TYR B 1 150 ? -20.705 83.162 156.267 1.00 16.75 146 TYR B CA 1
ATOM 7438 C C . TYR B 1 150 ? -22.015 83.381 155.524 1.00 19.02 146 TYR B C 1
ATOM 7439 O O . TYR B 1 150 ? -22.739 84.346 155.792 1.00 19.52 146 TYR B O 1
ATOM 7448 N N . ILE B 1 151 ? -22.295 82.510 154.560 1.00 17.96 147 ILE B N 1
ATOM 7449 C CA . ILE B 1 151 ? -23.545 82.551 153.815 1.00 13.94 147 ILE B CA 1
ATOM 7450 C C . ILE B 1 151 ? -24.061 81.124 153.687 1.00 16.68 147 ILE B C 1
ATOM 7451 O O . ILE B 1 151 ? -23.280 80.168 153.593 1.00 14.68 147 ILE B O 1
ATOM 7456 N N . ALA B 1 152 ? -25.379 80.979 153.755 1.00 15.05 148 ALA B N 1
ATOM 7457 C CA . ALA B 1 152 ? -26.045 79.719 153.490 1.00 14.72 148 ALA B CA 1
ATOM 7458 C C . ALA B 1 152 ? -27.227 79.989 152.577 1.00 14.80 148 ALA B C 1
ATOM 7459 O O . ALA B 1 152 ? -27.873 81.038 152.678 1.00 16.28 148 ALA B O 1
ATOM 7461 N N . VAL B 1 153 ? -27.492 79.053 151.673 1.00 15.77 149 VAL B N 1
ATOM 7462 C CA . VAL B 1 153 ? -28.617 79.127 150.752 1.00 15.22 149 VAL B CA 1
ATOM 7463 C C . VAL B 1 153 ? -29.427 77.857 150.936 1.00 16.38 149 VAL B C 1
ATOM 7464 O O . VAL B 1 153 ? -28.878 76.752 150.837 1.00 13.07 149 VAL B O 1
ATOM 7468 N N . LYS B 1 154 ? -30.719 78.019 151.234 1.00 15.28 150 LYS B N 1
ATOM 7469 C CA . LYS B 1 154 ? -31.678 76.923 151.288 1.00 16.76 150 LYS B CA 1
ATOM 7470 C C . LYS B 1 154 ? -32.448 76.889 149.966 1.00 17.25 150 LYS B C 1
ATOM 7471 O O . LYS B 1 154 ? -33.259 77.784 149.693 1.00 17.54 150 LYS B O 1
ATOM 7477 N N . ALA B 1 155 ? -32.184 75.873 149.144 1.00 14.62 151 ALA B N 1
ATOM 7478 C CA . ALA B 1 155 ? -32.843 75.690 147.854 1.00 16.45 151 ALA B CA 1
ATOM 7479 C C . ALA B 1 155 ? -33.828 74.531 147.926 1.00 15.05 151 ALA B C 1
ATOM 7480 O O . ALA B 1 155 ? -33.677 73.609 148.731 1.00 15.45 151 ALA B O 1
ATOM 7482 N N . ASP B 1 156 ? -34.832 74.556 147.051 1.00 15.16 152 ASP B N 1
ATOM 7483 C CA . ASP B 1 156 ? -35.911 73.578 147.157 1.00 13.64 152 ASP B CA 1
ATOM 7484 C C . ASP B 1 156 ? -36.558 73.412 145.790 1.00 15.39 152 ASP B C 1
ATOM 7485 O O . ASP B 1 156 ? -36.992 74.394 145.190 1.00 16.26 152 ASP B O 1
ATOM 7490 N N . ASN B 1 157 ? -36.644 72.178 145.302 1.00 17.42 153 ASN B N 1
ATOM 7491 C CA . ASN B 1 157 ? -37.315 71.942 144.029 1.00 17.87 153 ASN B CA 1
ATOM 7492 C C . ASN B 1 157 ? -38.510 71.001 144.179 1.00 15.64 153 ASN B C 1
ATOM 7493 O O . ASN B 1 157 ? -38.894 70.335 143.212 1.00 13.90 153 ASN B O 1
ATOM 7498 N N . SER B 1 158 ? -39.095 70.937 145.386 1.00 15.84 154 SER B N 1
ATOM 7499 C CA . SER B 1 158 ? -40.419 70.341 145.573 1.00 18.84 154 SER B CA 1
ATOM 7500 C C . SER B 1 158 ? -41.446 70.993 144.658 1.00 16.64 154 SER B C 1
ATOM 7501 O O . SER B 1 158 ? -41.313 72.157 144.267 1.00 17.50 154 SER B O 1
ATOM 7504 N N . HIS B 1 159 ? -42.491 70.232 144.358 1.00 18.40 155 HIS B N 1
ATOM 7505 C CA . HIS B 1 159 ? -43.666 70.761 143.672 1.00 19.16 155 HIS B CA 1
ATOM 7506 C C . HIS B 1 159 ? -44.393 71.755 144.564 1.00 20.38 155 HIS B C 1
ATOM 7507 O O . HIS B 1 159 ? -44.617 71.495 145.752 1.00 21.51 155 HIS B O 1
ATOM 7514 N N . ARG B 1 160 ? -44.767 72.893 143.986 1.00 21.55 156 ARG B N 1
ATOM 7515 C CA . ARG B 1 160 ? -45.569 73.908 144.662 1.00 20.04 156 ARG B CA 1
ATOM 7516 C C . ARG B 1 160 ? -46.708 74.258 143.724 1.00 21.50 156 ARG B C 1
ATOM 7517 O O . ARG B 1 160 ? -46.464 74.658 142.580 1.00 22.62 156 ARG B O 1
ATOM 7521 N N . ASP B 1 161 ? -47.948 74.079 144.189 1.00 19.96 157 ASP B N 1
ATOM 7522 C CA . ASP B 1 161 ? -49.098 74.281 143.317 1.00 22.24 157 ASP B CA 1
ATOM 7523 C C . ASP B 1 161 ? -49.190 75.703 142.787 1.00 22.25 157 ASP B C 1
ATOM 7524 O O . ASP B 1 161 ? -49.813 75.927 141.750 1.00 22.16 157 ASP B O 1
ATOM 7529 N N . ASP B 1 162 ? -48.594 76.668 143.464 1.00 20.60 158 ASP B N 1
ATOM 7530 C CA . ASP B 1 162 ? -48.689 78.051 143.032 1.00 25.17 158 ASP B CA 1
ATOM 7531 C C . ASP B 1 162 ? -47.471 78.520 142.232 1.00 22.35 158 ASP B C 1
ATOM 7532 O O . ASP B 1 162 ? -47.380 79.706 141.917 1.00 21.27 158 ASP B O 1
ATOM 7537 N N . VAL B 1 163 ? -46.545 77.625 141.889 1.00 19.28 159 VAL B N 1
ATOM 7538 C CA . VAL B 1 163 ? -45.317 78.012 141.190 1.00 17.16 159 VAL B CA 1
ATOM 7539 C C . VAL B 1 163 ? -45.092 77.115 139.975 1.00 18.86 159 VAL B C 1
ATOM 7540 O O . VAL B 1 163 ? -44.720 75.939 140.126 1.00 18.53 159 VAL B O 1
ATOM 7544 N N . PRO B 1 164 ? -45.310 77.609 138.761 1.00 18.12 160 PRO B N 1
ATOM 7545 C CA . PRO B 1 164 ? -45.000 76.820 137.560 1.00 17.17 160 PRO B CA 1
ATOM 7546 C C . PRO B 1 164 ? -43.498 76.745 137.332 1.00 17.93 160 PRO B C 1
ATOM 7547 O O . PRO B 1 164 ? -42.746 77.627 137.785 1.00 15.30 160 PRO B O 1
ATOM 7551 N N . PRO B 1 165 ? -43.014 75.710 136.614 1.00 16.60 161 PRO B N 1
ATOM 7552 C CA . PRO B 1 165 ? -43.839 74.689 135.948 1.00 16.36 161 PRO B CA 1
ATOM 7553 C C . PRO B 1 165 ? -44.469 73.649 136.897 1.00 19.27 161 PRO B C 1
ATOM 7554 O O . PRO B 1 165 ? -43.802 73.046 137.747 1.00 18.24 161 PRO B O 1
ATOM 7558 N N . LEU B 1 166 ? -45.777 73.457 136.734 1.00 17.21 162 LEU B N 1
ATOM 7559 C CA . LEU B 1 166 ? -46.520 72.521 137.569 1.00 18.51 162 LEU B CA 1
ATOM 7560 C C . LEU B 1 166 ? -46.325 71.077 137.104 1.00 20.81 162 LEU B C 1
ATOM 7561 O O . LEU B 1 166 ? -46.215 70.160 137.926 1.00 21.67 162 LEU B O 1
ATOM 7566 N N . SER B 1 167 ? -46.311 70.859 135.794 1.00 19.07 163 SER B N 1
ATOM 7567 C CA . SER B 1 167 ? -45.936 69.587 135.197 1.00 20.73 163 SER B CA 1
ATOM 7568 C C . SER B 1 167 ? -45.526 69.907 133.771 1.00 19.43 163 SER B C 1
ATOM 7569 O O . SER B 1 167 ? -45.904 70.946 133.224 1.00 22.70 163 SER B O 1
ATOM 7572 N N . ALA B 1 168 ? -44.732 69.020 133.182 1.00 18.42 164 ALA B N 1
ATOM 7573 C CA . ALA B 1 168 ? -44.094 69.323 131.908 1.00 19.49 164 ALA B CA 1
ATOM 7574 C C . ALA B 1 168 ? -43.323 68.097 131.455 1.00 20.86 164 ALA B C 1
ATOM 7575 O O . ALA B 1 168 ? -43.049 67.180 132.239 1.00 20.93 164 ALA B O 1
ATOM 7577 N N . ASP B 1 169 ? -42.976 68.103 130.174 1.00 19.21 165 ASP B N 1
ATOM 7578 C CA . ASP B 1 169 ? -42.104 67.102 129.573 1.00 21.32 165 ASP B CA 1
ATOM 7579 C C . ASP B 1 169 ? -40.624 67.498 129.686 1.00 22.50 165 ASP B C 1
ATOM 7580 O O . ASP B 1 169 ? -39.886 67.464 128.700 1.00 17.68 165 ASP B O 1
ATOM 7585 N N . PHE B 1 170 ? -40.187 67.900 130.886 1.00 18.60 166 PHE B N 1
ATOM 7586 C CA . PHE B 1 170 ? -38.767 68.063 131.179 1.00 19.72 166 PHE B CA 1
ATOM 7587 C C . PHE B 1 170 ? -38.552 67.965 132.692 1.00 20.20 166 PHE B C 1
ATOM 7588 O O . PHE B 1 170 ? -39.500 67.967 133.481 1.00 20.43 166 PHE B O 1
ATOM 7596 N N . THR B 1 171 ? -37.284 67.857 133.079 1.00 18.23 167 THR B N 1
ATOM 7597 C CA . THR B 1 171 ? -36.887 67.558 134.450 1.00 17.29 167 THR B CA 1
ATOM 7598 C C . THR B 1 171 ? -36.689 68.837 135.255 1.00 17.56 167 THR B C 1
ATOM 7599 O O . THR B 1 171 ? -36.118 69.813 134.762 1.00 16.22 167 THR B O 1
ATOM 7603 N N . PHE B 1 172 ? -37.170 68.834 136.494 1.00 17.77 168 PHE B N 1
ATOM 7604 C CA . PHE B 1 172 ? -37.040 70.004 137.369 1.00 17.71 168 PHE B CA 1
ATOM 7605 C C . PHE B 1 172 ? -35.803 69.852 138.264 1.00 15.05 168 PHE B C 1
ATOM 7606 O O . PHE B 1 172 ? -35.887 69.580 139.464 1.00 14.99 168 PHE B O 1
ATOM 7614 N N . PHE B 1 173 ? -34.632 70.040 137.639 1.00 16.16 169 PHE B N 1
ATOM 7615 C CA . PHE B 1 173 ? -33.345 69.905 138.329 1.00 15.43 169 PHE B CA 1
ATOM 7616 C C . PHE B 1 173 ? -33.237 70.917 139.461 1.00 14.37 169 PHE B C 1
ATOM 7617 O O . PHE B 1 173 ? -33.362 72.120 139.231 1.00 18.19 169 PHE B O 1
ATOM 7625 N N . GLY B 1 174 ? -32.961 70.448 140.677 1.00 13.74 170 GLY B N 1
ATOM 7626 C CA . GLY B 1 174 ? -32.854 71.343 141.818 1.00 12.97 170 GLY B CA 1
ATOM 7627 C C . GLY B 1 174 ? -31.447 71.893 142.015 1.00 15.35 170 GLY B C 1
ATOM 7628 O O . GLY B 1 174 ? -30.459 71.254 141.671 1.00 14.02 170 GLY B O 1
ATOM 7629 N N . GLY B 1 175 ? -31.363 73.104 142.557 1.00 14.41 171 GLY B N 1
ATOM 7630 C CA . GLY B 1 175 ? -30.095 73.635 143.021 1.00 15.15 171 GLY B CA 1
ATOM 7631 C C . GLY B 1 175 ? -29.742 74.980 142.406 1.00 14.82 171 GLY B C 1
ATOM 7632 O O . GLY B 1 175 ? -30.532 75.615 141.699 1.00 12.82 171 GLY B O 1
ATOM 7633 N N . ILE B 1 176 ? -28.531 75.430 142.719 1.00 13.11 172 ILE B N 1
ATOM 7634 C CA . ILE B 1 176 ? -28.023 76.699 142.177 1.00 14.97 172 ILE B CA 1
ATOM 7635 C C . ILE B 1 176 ? -27.324 76.330 140.877 1.00 13.91 172 ILE B C 1
ATOM 7636 O O . ILE B 1 176 ? -26.102 76.181 140.802 1.00 11.74 172 ILE B O 1
ATOM 7641 N N . TYR B 1 177 ? -28.130 76.118 139.834 1.00 13.22 173 TYR B N 1
ATOM 7642 C CA . TYR B 1 177 ? -27.646 75.481 138.616 1.00 13.22 173 TYR B CA 1
ATOM 7643 C C . TYR B 1 177 ? -27.086 76.469 137.605 1.00 12.46 173 TYR B C 1
ATOM 7644 O O . TYR B 1 177 ? -26.663 76.048 136.518 1.00 15.07 173 TYR B O 1
ATOM 7653 N N . ARG B 1 178 ? -27.079 77.753 137.931 1.00 12.28 174 ARG B N 1
ATOM 7654 C CA . ARG B 1 178 ? -26.454 78.818 137.170 1.00 12.36 174 ARG B CA 1
ATOM 7655 C C . ARG B 1 178 ? -25.458 79.566 138.062 1.00 12.47 174 ARG B C 1
ATOM 7656 O O . ARG B 1 178 ? -25.541 79.496 139.293 1.00 10.13 174 ARG B O 1
ATOM 7664 N N . PRO B 1 179 ? -24.493 80.281 137.474 1.00 14.79 175 PRO B N 1
ATOM 7665 C CA . PRO B 1 179 ? -23.459 80.931 138.290 1.00 12.42 175 PRO B CA 1
ATOM 7666 C C . PRO B 1 179 ? -24.022 82.005 139.214 1.00 14.10 175 PRO B C 1
ATOM 7667 O O . PRO B 1 179 ? -25.156 82.469 139.073 1.00 14.44 175 PRO B O 1
ATOM 7671 N N . VAL B 1 180 ? -23.201 82.374 140.195 1.00 12.83 176 VAL B N 1
ATOM 7672 C CA . VAL B 1 180 ? -23.460 83.466 141.126 1.00 16.02 176 VAL B CA 1
ATOM 7673 C C . VAL B 1 180 ? -22.323 84.471 141.005 1.00 14.65 176 VAL B C 1
ATOM 7674 O O . VAL B 1 180 ? -21.160 84.084 140.849 1.00 15.91 176 VAL B O 1
ATOM 7678 N N . HIS B 1 181 ? -22.648 85.751 141.129 1.00 14.52 177 HIS B N 1
ATOM 7679 C CA . HIS B 1 181 ? -21.680 86.828 141.010 1.00 14.21 177 HIS B CA 1
ATOM 7680 C C . HIS B 1 181 ? -21.673 87.707 142.250 1.00 16.16 177 HIS B C 1
ATOM 7681 O O . HIS B 1 181 ? -22.722 87.963 142.847 1.00 13.79 177 HIS B O 1
ATOM 7688 N N . LEU B 1 182 ? -20.484 88.188 142.620 1.00 13.04 178 LEU B N 1
ATOM 7689 C CA . LEU B 1 182 ? -20.347 89.225 143.629 1.00 13.63 178 LEU B CA 1
ATOM 7690 C C . LEU B 1 182 ? -20.160 90.570 142.928 1.00 14.58 178 LEU B C 1
ATOM 7691 O O . LEU B 1 182 ? -19.209 90.760 142.162 1.00 16.25 178 LEU B O 1
ATOM 7696 N N . ILE B 1 183 ? -21.065 91.499 143.192 1.00 17.66 179 ILE B N 1
ATOM 7697 C CA . ILE B 1 183 ? -21.102 92.789 142.518 1.00 16.97 179 ILE B CA 1
ATOM 7698 C C . ILE B 1 183 ? -20.872 93.885 143.551 1.00 16.75 179 ILE B C 1
ATOM 7699 O O . ILE B 1 183 ? -21.531 93.905 144.600 1.00 15.01 179 ILE B O 1
ATOM 7704 N N . THR B 1 184 ? -19.925 94.773 143.267 1.00 14.19 180 THR B N 1
ATOM 7705 C CA . THR B 1 184 ? -19.623 95.913 144.125 1.00 16.35 180 THR B CA 1
ATOM 7706 C C . THR B 1 184 ? -19.960 97.201 143.388 1.00 17.57 180 THR B C 1
ATOM 7707 O O . THR B 1 184 ? -19.516 97.399 142.255 1.00 15.72 180 THR B O 1
ATOM 7711 N N . THR B 1 185 ? -20.724 98.082 144.032 1.00 17.23 181 THR B N 1
ATOM 7712 C CA . THR B 1 185 ? -21.000 99.405 143.488 1.00 16.67 181 THR B CA 1
ATOM 7713 C C . THR B 1 185 ? -20.748 100.472 144.547 1.00 18.73 181 THR B C 1
ATOM 7714 O O . THR B 1 185 ? -20.526 100.180 145.727 1.00 18.23 181 THR B O 1
ATOM 7718 N N . GLY B 1 186 ? -20.819 101.723 144.113 1.00 14.08 182 GLY B N 1
ATOM 7719 C CA . GLY B 1 186 ? -20.902 102.835 145.033 1.00 18.87 182 GLY B CA 1
ATOM 7720 C C . GLY B 1 186 ? -22.274 102.893 145.694 1.00 18.66 182 GLY B C 1
ATOM 7721 O O . GLY B 1 186 ? -23.145 102.049 145.473 1.00 17.03 182 GLY B O 1
ATOM 7722 N N . GLU B 1 187 ? -22.471 103.930 146.519 1.00 20.87 183 GLU B N 1
ATOM 7723 C CA . GLU B 1 187 ? -23.716 104.067 147.270 1.00 22.39 183 GLU B CA 1
ATOM 7724 C C . GLU B 1 187 ? -24.831 104.678 146.450 1.00 21.61 183 GLU B C 1
ATOM 7725 O O . GLU B 1 187 ? -25.975 104.693 146.914 1.00 22.96 183 GLU B O 1
ATOM 7731 N N . GLN B 1 188 ? -24.520 105.181 145.262 1.00 19.13 184 GLN B N 1
ATOM 7732 C CA . GLN B 1 188 ? -25.510 105.541 144.261 1.00 20.01 184 GLN B CA 1
ATOM 7733 C C . GLN B 1 188 ? -25.315 104.613 143.076 1.00 21.36 184 GLN B C 1
ATOM 7734 O O . GLN B 1 188 ? -24.179 104.428 142.609 1.00 20.55 184 GLN B O 1
ATOM 7740 N N . HIS B 1 189 ? -26.398 104.005 142.599 1.00 17.19 185 HIS B N 1
ATOM 7741 C CA . HIS B 1 189 ? -26.171 102.951 141.624 1.00 16.50 185 HIS B CA 1
ATOM 7742 C C . HIS B 1 189 ? -27.426 102.681 140.811 1.00 14.63 185 HIS B C 1
ATOM 7743 O O . HIS B 1 189 ? -28.538 103.024 141.214 1.00 16.96 185 HIS B O 1
ATOM 7750 N N . PHE B 1 190 ? -27.221 102.064 139.649 1.00 12.83 186 PHE B N 1
ATOM 7751 C CA . PHE B 1 190 ? -28.337 101.500 138.904 1.00 16.32 186 PHE B CA 1
ATOM 7752 C C . PHE B 1 190 ? -29.022 100.446 139.753 1.00 16.66 186 PHE B C 1
ATOM 7753 O O . PHE B 1 190 ? -28.359 99.631 140.400 1.00 14.27 186 PHE B O 1
ATOM 7761 N N . SER B 1 191 ? -30.350 100.497 139.783 1.00 15.44 187 SER B N 1
ATOM 7762 C CA . SER B 1 191 ? -31.086 99.737 140.776 1.00 15.26 187 SER B CA 1
ATOM 7763 C C . SER B 1 191 ? -30.760 98.256 140.678 1.00 16.25 187 SER B C 1
ATOM 7764 O O . SER B 1 191 ? -30.583 97.708 139.586 1.00 18.14 187 SER B O 1
ATOM 7767 N N . MET B 1 192 ? -30.665 97.623 141.837 1.00 15.25 188 MET B N 1
ATOM 7768 C CA . MET B 1 192 ? -30.563 96.184 141.973 1.00 16.11 188 MET B CA 1
ATOM 7769 C C . MET B 1 192 ? -31.894 95.560 142.381 1.00 18.73 188 MET B C 1
ATOM 7770 O O . MET B 1 192 ? -31.965 94.339 142.545 1.00 19.88 188 MET B O 1
ATOM 7775 N N . SER B 1 193 ? -32.957 96.350 142.551 1.00 14.99 189 SER B N 1
ATOM 7776 C CA . SER B 1 193 ? -34.197 95.786 143.074 1.00 20.60 189 SER B CA 1
ATOM 7777 C C . SER B 1 193 ? -35.369 95.879 142.098 1.00 19.14 189 SER B C 1
ATOM 7778 O O . SER B 1 193 ? -36.526 95.820 142.525 1.00 20.19 189 SER B O 1
ATOM 7781 N N . ASP B 1 194 ? -35.107 95.979 140.795 1.00 20.13 190 ASP B N 1
ATOM 7782 C CA . ASP B 1 194 ? -36.177 96.070 139.798 1.00 17.51 190 ASP B CA 1
ATOM 7783 C C . ASP B 1 194 ? -36.350 94.719 139.105 1.00 18.69 190 ASP B C 1
ATOM 7784 O O . ASP B 1 194 ? -35.957 94.524 137.954 1.00 15.98 190 ASP B O 1
ATOM 7789 N N . TYR B 1 195 ? -36.975 93.781 139.830 1.00 17.11 191 TYR B N 1
ATOM 7790 C CA . TYR B 1 195 ? -37.273 92.435 139.330 1.00 15.52 191 TYR B CA 1
ATOM 7791 C C . TYR B 1 195 ? -36.027 91.765 138.752 1.00 18.24 191 TYR B C 1
ATOM 7792 O O . TYR B 1 195 ? -36.088 91.028 137.763 1.00 16.36 191 TYR B O 1
ATOM 7801 N N . GLY B 1 196 ? -34.878 92.030 139.360 1.00 12.60 192 GLY B N 1
ATOM 7802 C CA . GLY B 1 196 ? -33.656 91.438 138.871 1.00 14.06 192 GLY B CA 1
ATOM 7803 C C . GLY B 1 196 ? -33.185 91.939 137.523 1.00 17.04 192 GLY B C 1
ATOM 7804 O O . GLY B 1 196 ? -32.195 91.410 137.006 1.00 16.81 192 GLY B O 1
ATOM 7805 N N . GLY B 1 197 ? -33.865 92.921 136.927 1.00 13.72 193 GLY B N 1
ATOM 7806 C CA . GLY B 1 197 ? -33.433 93.494 135.675 1.00 13.20 193 GLY B CA 1
ATOM 7807 C C . GLY B 1 197 ? -32.275 94.445 135.885 1.00 13.94 193 GLY B C 1
ATOM 7808 O O . GLY B 1 197 ? -31.895 94.780 137.012 1.00 12.78 193 GLY B O 1
ATOM 7809 N N . PRO B 1 198 ? -31.665 94.884 134.783 1.00 13.89 194 PRO B N 1
ATOM 7810 C CA . PRO B 1 198 ? -30.455 95.720 134.909 1.00 14.67 194 PRO B CA 1
ATOM 7811 C C . PRO B 1 198 ? -30.743 97.129 135.405 1.00 14.05 194 PRO B C 1
ATOM 7812 O O . PRO B 1 198 ? -29.795 97.856 135.741 1.00 12.95 194 PRO B O 1
ATOM 7816 N N . GLY B 1 199 ? -32.010 97.540 135.463 1.00 11.81 195 GLY B N 1
ATOM 7817 C CA . GLY B 1 199 ? -32.297 98.917 135.808 1.00 15.10 195 GLY B CA 1
ATOM 7818 C C . GLY B 1 199 ? -31.956 99.894 134.713 1.00 16.38 195 GLY B C 1
ATOM 7819 O O . GLY B 1 199 ? -31.987 101.113 134.939 1.00 18.37 195 GLY B O 1
ATOM 7820 N N . ILE B 1 200 ? -31.601 99.387 133.537 1.00 14.18 196 ILE B N 1
ATOM 7821 C CA . ILE B 1 200 ? -31.342 100.181 132.347 1.00 14.11 196 ILE B CA 1
ATOM 7822 C C . ILE B 1 200 ? -32.141 99.547 131.228 1.00 14.90 196 ILE B C 1
ATOM 7823 O O . ILE B 1 200 ? -31.887 98.389 130.874 1.00 15.19 196 ILE B O 1
ATOM 7828 N N . TYR B 1 201 ? -33.100 100.288 130.665 1.00 14.21 197 TYR B N 1
ATOM 7829 C CA . TYR B 1 201 ? -34.039 99.707 129.701 1.00 16.58 197 TYR B CA 1
ATOM 7830 C C . TYR B 1 201 ? -34.040 100.519 128.416 1.00 18.12 197 TYR B C 1
ATOM 7831 O O . TYR B 1 201 ? -34.463 101.683 128.399 1.00 19.12 197 TYR B O 1
ATOM 7840 N N . ILE B 1 202 ? -33.592 99.875 127.347 1.00 16.80 198 ILE B N 1
ATOM 7841 C CA . ILE B 1 202 ? -33.346 100.497 126.062 1.00 15.97 198 ILE B CA 1
ATOM 7842 C C . ILE B 1 202 ? -34.495 100.148 125.141 1.00 19.87 198 ILE B C 1
ATOM 7843 O O . ILE B 1 202 ? -34.837 98.969 124.994 1.00 19.94 198 ILE B O 1
ATOM 7848 N N . THR B 1 203 ? -35.104 101.166 124.536 1.00 19.09 199 THR B N 1
ATOM 7849 C CA . THR B 1 203 ? -36.112 100.976 123.502 1.00 20.11 199 THR B CA 1
ATOM 7850 C C . THR B 1 203 ? -35.735 101.808 122.284 1.00 18.20 199 THR B C 1
ATOM 7851 O O . THR B 1 203 ? -35.098 102.860 122.404 1.00 16.33 199 THR B O 1
ATOM 7855 N N . THR B 1 204 ? -36.124 101.319 121.103 1.00 19.30 200 THR B N 1
ATOM 7856 C CA . THR B 1 204 ? -35.942 102.043 119.849 1.00 18.03 200 THR B CA 1
ATOM 7857 C C . THR B 1 204 ? -37.315 102.360 119.268 1.00 23.71 200 THR B C 1
ATOM 7858 O O . THR B 1 204 ? -37.772 101.696 118.323 1.00 21.71 200 THR B O 1
ATOM 7862 N N . PRO B 1 205 ? -37.975 103.410 119.770 1.00 21.61 201 PRO B N 1
ATOM 7863 C CA . PRO B 1 205 ? -39.338 103.719 119.309 1.00 19.81 201 PRO B CA 1
ATOM 7864 C C . PRO B 1 205 ? -39.414 104.172 117.860 1.00 19.18 201 PRO B C 1
ATOM 7865 O O . PRO B 1 205 ? -40.523 104.318 117.334 1.00 21.79 201 PRO B O 1
ATOM 7869 N N . ARG B 1 206 ? -38.292 104.384 117.193 1.00 19.14 202 ARG B N 1
ATOM 7870 C CA . ARG B 1 206 ? -38.306 104.724 115.777 1.00 16.18 202 ARG B CA 1
ATOM 7871 C C . ARG B 1 206 ? -37.001 104.232 115.182 1.00 21.00 202 ARG B C 1
ATOM 7872 O O . ARG B 1 206 ? -35.924 104.617 115.644 1.00 21.49 202 ARG B O 1
ATOM 7880 N N . VAL B 1 207 ? -37.087 103.368 114.183 1.00 17.77 203 VAL B N 1
ATOM 7881 C CA . VAL B 1 207 ? -35.908 102.897 113.477 1.00 20.27 203 VAL B CA 1
ATOM 7882 C C . VAL B 1 207 ? -36.171 103.046 111.994 1.00 22.46 203 VAL B C 1
ATOM 7883 O O . VAL B 1 207 ? -37.169 102.542 111.471 1.00 19.83 203 VAL B O 1
ATOM 7887 N N . THR B 1 208 ? -35.253 103.710 111.324 1.00 23.47 204 THR B N 1
ATOM 7888 C CA . THR B 1 208 ? -35.325 104.140 109.952 1.00 24.88 204 THR B CA 1
ATOM 7889 C C . THR B 1 208 ? -33.938 103.920 109.364 1.00 31.43 204 THR B C 1
ATOM 7890 O O . THR B 1 208 ? -32.952 103.878 110.111 1.00 28.24 204 THR B O 1
ATOM 7894 N N . PRO B 1 209 ? -33.832 103.701 108.054 1.00 38.16 205 PRO B N 1
ATOM 7895 C CA . PRO B 1 209 ? -32.487 103.610 107.456 1.00 35.97 205 PRO B CA 1
ATOM 7896 C C . PRO B 1 209 ? -31.661 104.886 107.608 1.00 37.00 205 PRO B C 1
ATOM 7897 O O . PRO B 1 209 ? -30.438 104.808 107.783 1.00 35.68 205 PRO B O 1
ATOM 7901 N N . HIS B 1 210 ? -32.291 106.062 107.560 1.00 37.82 206 HIS B N 1
ATOM 7902 C CA . HIS B 1 210 ? -31.594 107.330 107.732 1.00 33.42 206 HIS B CA 1
ATOM 7903 C C . HIS B 1 210 ? -31.581 107.837 109.176 1.00 38.09 206 HIS B C 1
ATOM 7904 O O . HIS B 1 210 ? -31.143 108.972 109.405 1.00 39.33 206 HIS B O 1
ATOM 7911 N N . GLY B 1 211 ? -32.034 107.056 110.150 1.00 27.42 207 GLY B N 1
ATOM 7912 C CA . GLY B 1 211 ? -31.952 107.542 111.514 1.00 25.00 207 GLY B CA 1
ATOM 7913 C C . GLY B 1 211 ? -32.863 106.799 112.461 1.00 25.85 207 GLY B C 1
ATOM 7914 O O . GLY B 1 211 ? -33.844 106.168 112.077 1.00 25.96 207 GLY B O 1
ATOM 7915 N N . ALA B 1 212 ? -32.539 106.892 113.748 1.00 21.00 208 ALA B N 1
ATOM 7916 C CA . ALA B 1 212 ? -33.332 106.205 114.754 1.00 22.41 208 ALA B CA 1
ATOM 7917 C C . ALA B 1 212 ? -33.334 107.006 116.045 1.00 18.02 208 ALA B C 1
ATOM 7918 O O . ALA B 1 212 ? -32.437 107.808 116.304 1.00 21.37 208 ALA B O 1
ATOM 7920 N N . ASP B 1 213 ? -34.349 106.765 116.859 1.00 19.15 209 ASP B N 1
ATOM 7921 C CA . ASP B 1 213 ? -34.420 107.280 118.222 1.00 22.13 209 ASP B CA 1
ATOM 7922 C C . ASP B 1 213 ? -34.206 106.136 119.201 1.00 18.92 209 ASP B C 1
ATOM 7923 O O . ASP B 1 213 ? -34.808 105.065 119.052 1.00 18.70 209 ASP B O 1
ATOM 7928 N N . VAL B 1 214 ? -33.365 106.373 120.204 1.00 18.50 210 VAL B N 1
ATOM 7929 C CA . VAL B 1 214 ? -33.115 105.435 121.293 1.00 18.65 210 VAL B CA 1
ATOM 7930 C C . VAL B 1 214 ? -33.501 106.131 122.589 1.00 18.63 210 VAL B C 1
ATOM 7931 O O . VAL B 1 214 ? -33.036 107.242 122.856 1.00 21.77 210 VAL B O 1
ATOM 7935 N N . THR B 1 215 ? -34.363 105.504 123.377 1.00 16.82 211 THR B N 1
ATOM 7936 C CA . THR B 1 215 ? -34.676 106.004 124.705 1.00 17.01 211 THR B CA 1
ATOM 7937 C C . THR B 1 215 ? -34.144 105.010 125.723 1.00 21.73 211 THR B C 1
ATOM 7938 O O . THR B 1 215 ? -34.282 103.794 125.550 1.00 21.80 211 THR B O 1
ATOM 7942 N N . ILE B 1 216 ? -33.509 105.529 126.765 1.00 19.87 212 ILE B N 1
ATOM 7943 C CA . ILE B 1 216 ? -32.919 104.708 127.808 1.00 19.10 212 ILE B CA 1
ATOM 7944 C C . ILE B 1 216 ? -33.553 105.122 129.126 1.00 22.05 212 ILE B C 1
ATOM 7945 O O . ILE B 1 216 ? -33.412 106.276 129.553 1.00 20.72 212 ILE B O 1
ATOM 7950 N N . THR B 1 217 ? -34.266 104.192 129.760 1.00 20.84 213 THR B N 1
ATOM 7951 C CA . THR B 1 217 ? -34.929 104.450 131.030 1.00 19.52 213 THR B CA 1
ATOM 7952 C C . THR B 1 217 ? -34.076 103.876 132.156 1.00 18.97 213 THR B C 1
ATOM 7953 O O . THR B 1 217 ? -33.777 102.676 132.162 1.00 17.89 213 THR B O 1
ATOM 7957 N N . TYR B 1 218 ? -33.686 104.730 133.100 1.00 21.11 214 TYR B N 1
ATOM 7958 C CA . TYR B 1 218 ? -32.763 104.377 134.175 1.00 18.08 214 TYR B CA 1
ATOM 7959 C C . TYR B 1 218 ? -33.482 104.408 135.512 1.00 19.57 214 TYR B C 1
ATOM 7960 O O . TYR B 1 218 ? -34.079 105.424 135.870 1.00 20.61 214 TYR B O 1
ATOM 7969 N N . HIS B 1 219 ? -33.352 103.335 136.275 1.00 19.07 215 HIS B N 1
ATOM 7970 C CA . HIS B 1 219 ? -33.795 103.292 137.662 1.00 18.44 215 HIS B CA 1
ATOM 7971 C C . HIS B 1 219 ? -32.563 103.452 138.556 1.00 20.13 215 HIS B C 1
ATOM 7972 O O . HIS B 1 219 ? -31.699 102.574 138.576 1.00 16.00 215 HIS B O 1
ATOM 7979 N N . LEU B 1 220 ? -32.482 104.569 139.291 1.00 19.45 216 LEU B N 1
ATOM 7980 C CA . LEU B 1 220 ? -31.338 104.876 140.144 1.00 20.26 216 LEU B CA 1
ATOM 7981 C C . LEU B 1 220 ? -31.682 104.746 141.626 1.00 22.71 216 LEU B C 1
ATOM 7982 O O . LEU B 1 220 ? -32.834 104.887 142.043 1.00 22.86 216 LEU B O 1
ATOM 7987 N N . GLN B 1 221 ? -30.650 104.506 142.434 1.00 20.00 217 GLN B N 1
ATOM 7988 C CA . GLN B 1 221 ? -30.837 104.292 143.860 1.00 19.27 217 GLN B CA 1
ATOM 7989 C C . GLN B 1 221 ? -29.779 105.083 144.613 1.00 21.61 217 GLN B C 1
ATOM 7990 O O . GLN B 1 221 ? -28.640 105.168 144.163 1.00 21.67 217 GLN B O 1
ATOM 7993 N N . ASN B 1 222 ? -30.147 105.665 145.755 1.00 23.18 218 ASN B N 1
ATOM 7994 C CA . ASN B 1 222 ? -29.188 106.341 146.628 1.00 22.82 218 ASN B CA 1
ATOM 7995 C C . ASN B 1 222 ? -29.311 105.780 148.040 1.00 24.61 218 ASN B C 1
ATOM 7996 O O . ASN B 1 222 ? -30.286 106.064 148.735 1.00 26.09 218 ASN B O 1
ATOM 8001 N N . CYS B 1 223 ? -28.312 105.004 148.470 1.00 24.89 219 CYS B N 1
ATOM 8002 C CA . CYS B 1 223 ? -28.240 104.469 149.827 1.00 25.87 219 CYS B CA 1
ATOM 8003 C C . CYS B 1 223 ? -27.590 105.432 150.815 1.00 28.64 219 CYS B C 1
ATOM 8004 O O . CYS B 1 223 ? -27.463 105.094 151.995 1.00 29.06 219 CYS B O 1
ATOM 8007 N N . SER B 1 224 ? -27.175 106.610 150.369 1.00 29.10 220 SER B N 1
ATOM 8008 C CA . SER B 1 224 ? -26.574 107.595 151.257 1.00 28.51 220 SER B CA 1
ATOM 8009 C C . SER B 1 224 ? -27.625 108.282 152.124 1.00 26.66 220 SER B C 1
ATOM 8010 O O . SER B 1 224 ? -28.788 108.431 151.740 1.00 25.53 220 SER B O 1
ATOM 8013 N N . ASP B 1 225 ? -27.195 108.738 153.293 1.00 26.04 221 ASP B N 1
ATOM 8014 C CA . ASP B 1 225 ? -28.070 109.520 154.152 1.00 28.04 221 ASP B CA 1
ATOM 8015 C C . ASP B 1 225 ? -28.133 110.988 153.752 1.00 29.81 221 ASP B C 1
ATOM 8016 O O . ASP B 1 225 ? -28.761 111.774 154.456 1.00 31.99 221 ASP B O 1
ATOM 8021 N N . ALA B 1 226 ? -27.486 111.377 152.659 1.00 31.10 222 ALA B N 1
ATOM 8022 C CA . ALA B 1 226 ? -27.512 112.743 152.170 1.00 28.62 222 ALA B CA 1
ATOM 8023 C C . ALA B 1 226 ? -28.008 112.775 150.730 1.00 30.97 222 ALA B C 1
ATOM 8024 O O . ALA B 1 226 ? -27.743 111.841 149.967 1.00 29.09 222 ALA B O 1
ATOM 8026 N N . PRO B 1 227 ? -28.728 113.824 150.329 1.00 27.52 223 PRO B N 1
ATOM 8027 C CA . PRO B 1 227 ? -29.036 113.990 148.904 1.00 25.40 223 PRO B CA 1
ATOM 8028 C C . PRO B 1 227 ? -27.749 114.078 148.092 1.00 29.52 223 PRO B C 1
ATOM 8029 O O . PRO B 1 227 ? -26.698 114.494 148.587 1.00 28.68 223 PRO B O 1
ATOM 8033 N N . GLN B 1 228 ? -27.825 113.648 146.838 1.00 25.53 224 GLN B N 1
ATOM 8034 C CA . GLN B 1 228 ? -26.643 113.588 145.990 1.00 28.26 224 GLN B CA 1
ATOM 8035 C C . GLN B 1 228 ? -26.967 114.175 144.631 1.00 26.47 224 GLN B C 1
ATOM 8036 O O . GLN B 1 228 ? -28.001 113.849 144.043 1.00 29.48 224 GLN B O 1
ATOM 8042 N N . ALA B 1 229 ? -26.077 115.024 144.135 1.00 22.95 225 ALA B N 1
ATOM 8043 C CA . ALA B 1 229 ? -26.142 115.524 142.770 1.00 25.89 225 ALA B CA 1
ATOM 8044 C C . ALA B 1 229 ? -25.196 114.687 141.918 1.00 26.82 225 ALA B C 1
ATOM 8045 O O . ALA B 1 229 ? -23.979 114.707 142.129 1.00 25.53 225 ALA B O 1
ATOM 8047 N N . LEU B 1 230 ? -25.758 113.961 140.966 1.00 24.30 226 LEU B N 1
ATOM 8048 C CA . LEU B 1 230 ? -25.022 113.015 140.153 1.00 20.66 226 LEU B CA 1
ATOM 8049 C C . LEU B 1 230 ? -24.974 113.476 138.703 1.00 21.73 226 LEU B C 1
ATOM 8050 O O . LEU B 1 230 ? -25.760 114.312 138.258 1.00 23.53 226 LEU B O 1
ATOM 8055 N N . THR B 1 231 ? -24.057 112.903 137.951 1.00 21.83 227 THR B N 1
ATOM 8056 C CA . THR B 1 231 ? -24.153 112.967 136.504 1.00 21.23 227 THR B CA 1
ATOM 8057 C C . THR B 1 231 ? -24.251 111.552 135.951 1.00 21.95 227 THR B C 1
ATOM 8058 O O . THR B 1 231 ? -23.793 110.583 136.571 1.00 20.14 227 THR B O 1
ATOM 8062 N N . LEU B 1 232 ? -24.878 111.446 134.788 1.00 19.41 228 LEU B N 1
ATOM 8063 C CA . LEU B 1 232 ? -25.111 110.173 134.129 1.00 20.04 228 LEU B CA 1
ATOM 8064 C C . LEU B 1 232 ? -24.690 110.333 132.682 1.00 22.60 228 LEU B C 1
ATOM 8065 O O . LEU B 1 232 ? -25.234 111.184 131.972 1.00 23.99 228 LEU B O 1
ATOM 8070 N N . GLU B 1 233 ? -23.730 109.525 132.253 1.00 17.21 229 GLU B N 1
ATOM 8071 C CA . GLU B 1 233 ? -23.225 109.542 130.888 1.00 20.71 229 GLU B CA 1
ATOM 8072 C C . GLU B 1 233 ? -23.811 108.351 130.146 1.00 19.89 229 GLU B C 1
ATOM 8073 O O . GLU B 1 233 ? -23.799 107.227 130.658 1.00 17.66 229 GLU B O 1
ATOM 8079 N N . THR B 1 234 ? -24.332 108.615 128.952 1.00 18.48 230 THR B N 1
ATOM 8080 C CA . THR B 1 234 ? -24.954 107.625 128.086 1.00 19.55 230 THR B CA 1
ATOM 8081 C C . THR B 1 234 ? -24.263 107.705 126.737 1.00 20.95 230 THR B C 1
ATOM 8082 O O . THR B 1 234 ? -24.298 108.754 126.090 1.00 19.99 230 THR B O 1
ATOM 8086 N N . VAL B 1 235 ? -23.617 106.619 126.323 1.00 16.59 231 VAL B N 1
ATOM 8087 C CA . VAL B 1 235 ? -22.884 106.583 125.064 1.00 16.92 231 VAL B CA 1
ATOM 8088 C C . VAL B 1 235 ? -23.348 105.366 124.275 1.00 19.32 231 VAL B C 1
ATOM 8089 O O . VAL B 1 235 ? -23.309 104.242 124.787 1.00 16.60 231 VAL B O 1
ATOM 8093 N N . ILE B 1 236 ? -23.793 105.586 123.043 1.00 16.38 232 ILE B N 1
ATOM 8094 C CA . ILE B 1 236 ? -24.045 104.492 122.113 1.00 16.32 232 ILE B CA 1
ATOM 8095 C C . ILE B 1 236 ? -22.750 104.214 121.359 1.00 18.37 232 ILE B C 1
ATOM 8096 O O . ILE B 1 236 ? -22.134 105.133 120.805 1.00 18.46 232 ILE B O 1
ATOM 8101 N N . ARG B 1 237 ? -22.311 102.959 121.367 1.00 14.58 233 ARG B N 1
ATOM 8102 C CA . ARG B 1 237 ? -20.996 102.604 120.855 1.00 17.01 233 ARG B CA 1
ATOM 8103 C C . ARG B 1 237 ? -21.079 101.391 119.949 1.00 18.81 233 ARG B C 1
ATOM 8104 O O . ARG B 1 237 ? -21.844 100.455 120.220 1.00 16.71 233 ARG B O 1
ATOM 8112 N N . LYS B 1 238 ? -20.261 101.408 118.889 1.00 20.59 234 LYS B N 1
ATOM 8113 C CA . LYS B 1 238 ? -19.861 100.170 118.225 1.00 22.22 234 LYS B CA 1
ATOM 8114 C C . LYS B 1 238 ? -18.772 99.465 119.026 1.00 24.82 234 LYS B C 1
ATOM 8115 O O . LYS B 1 238 ? -18.772 98.232 119.129 1.00 23.52 234 LYS B O 1
ATOM 8121 N N . ASP B 1 239 ? -17.842 100.233 119.596 1.00 21.66 235 ASP B N 1
ATOM 8122 C CA . ASP B 1 239 ? -16.738 99.697 120.383 1.00 19.80 235 ASP B CA 1
ATOM 8123 C C . ASP B 1 239 ? -16.169 100.821 121.245 1.00 22.35 235 ASP B C 1
ATOM 8124 O O . ASP B 1 239 ? -16.737 101.917 121.317 1.00 20.28 235 ASP B O 1
ATOM 8129 N N . VAL B 1 240 ? -15.040 100.542 121.910 1.00 22.46 236 VAL B N 1
ATOM 8130 C CA . VAL B 1 240 ? -14.476 101.501 122.856 1.00 21.22 236 VAL B CA 1
ATOM 8131 C C . VAL B 1 240 ? -13.938 102.722 122.146 1.00 20.51 236 VAL B C 1
ATOM 8132 O O . VAL B 1 240 ? -13.749 103.760 122.780 1.00 20.30 236 VAL B O 1
ATOM 8136 N N . ALA B 1 241 ? -13.715 102.624 120.835 1.00 20.61 237 ALA B N 1
ATOM 8137 C CA . ALA B 1 241 ? -13.150 103.697 120.036 1.00 24.34 237 ALA B CA 1
ATOM 8138 C C . ALA B 1 241 ? -14.188 104.531 119.295 1.00 25.24 237 ALA B C 1
ATOM 8139 O O . ALA B 1 241 ? -13.829 105.578 118.754 1.00 31.42 237 ALA B O 1
ATOM 8141 N N . SER B 1 242 ? -15.452 104.109 119.242 1.00 30.56 238 SER B N 1
ATOM 8142 C CA . SER B 1 242 ? -16.419 104.737 118.342 1.00 27.83 238 SER B CA 1
ATOM 8143 C C . SER B 1 242 ? -17.727 104.963 119.068 1.00 27.86 238 SER B C 1
ATOM 8144 O O . SER B 1 242 ? -18.385 103.998 119.471 1.00 27.88 238 SER B O 1
ATOM 8147 N N . ALA B 1 243 ? -18.111 106.232 119.189 1.00 21.81 239 ALA B N 1
ATOM 8148 C CA . ALA B 1 243 ? -19.397 106.633 119.734 1.00 23.19 239 ALA B CA 1
ATOM 8149 C C . ALA B 1 243 ? -20.312 107.115 118.617 1.00 22.40 239 ALA B C 1
ATOM 8150 O O . ALA B 1 243 ? -19.898 107.891 117.753 1.00 22.17 239 ALA B O 1
ATOM 8152 N N . LEU B 1 244 ? -21.561 106.653 118.647 1.00 21.02 240 LEU B N 1
ATOM 8153 C CA . LEU B 1 244 ? -22.601 107.105 117.731 1.00 18.01 240 LEU B CA 1
ATOM 8154 C C . LEU B 1 244 ? -23.390 108.263 118.313 1.00 18.59 240 LEU B C 1
ATOM 8155 O O . LEU B 1 244 ? -23.877 109.113 117.563 1.00 21.36 240 LEU B O 1
ATOM 8160 N N . ALA B 1 245 ? -23.539 108.298 119.636 1.00 19.37 241 ALA B N 1
ATOM 8161 C CA . ALA B 1 245 ? -24.247 109.365 120.329 1.00 17.64 241 ALA B CA 1
ATOM 8162 C C . ALA B 1 245 ? -23.754 109.395 121.763 1.00 17.51 241 ALA B C 1
ATOM 8163 O O . ALA B 1 245 ? -23.333 108.364 122.299 1.00 18.15 241 ALA B O 1
ATOM 8165 N N . THR B 1 246 ? -23.823 110.585 122.374 1.00 17.33 242 THR B N 1
ATOM 8166 C CA . THR B 1 246 ? -23.299 110.863 123.711 1.00 21.13 242 THR B CA 1
ATOM 8167 C C . THR B 1 246 ? -24.228 111.824 124.443 1.00 25.98 242 THR B C 1
ATOM 8168 O O . THR B 1 246 ? -24.629 112.845 123.881 1.00 27.51 242 THR B O 1
ATOM 8172 N N . LYS B 1 247 ? -24.548 111.519 125.698 1.00 22.75 243 LYS B N 1
ATOM 8173 C CA . LYS B 1 247 ? -25.411 112.380 126.497 1.00 21.29 243 LYS B CA 1
ATOM 8174 C C . LYS B 1 247 ? -24.829 112.505 127.895 1.00 23.74 243 LYS B C 1
ATOM 8175 O O . LYS B 1 247 ? -24.141 111.607 128.382 1.00 23.51 243 LYS B O 1
ATOM 8181 N N . ASN B 1 248 ? -25.101 113.637 128.530 1.00 25.52 244 ASN B N 1
ATOM 8182 C CA . ASN B 1 248 ? -24.609 113.935 129.869 1.00 23.70 244 ASN B CA 1
ATOM 8183 C C . ASN B 1 248 ? -25.767 114.570 130.625 1.00 26.29 244 ASN B C 1
ATOM 8184 O O . ASN B 1 248 ? -26.227 115.654 130.260 1.00 27.59 244 ASN B O 1
ATOM 8189 N N . THR B 1 249 ? -26.246 113.894 131.658 1.00 19.74 245 THR B N 1
ATOM 8190 C CA . THR B 1 249 ? -27.504 114.233 132.295 1.00 19.28 245 THR B CA 1
ATOM 8191 C C . THR B 1 249 ? -27.270 114.450 133.784 1.00 21.15 245 THR B C 1
ATOM 8192 O O . THR B 1 249 ? -26.621 113.630 134.435 1.00 21.38 245 THR B O 1
ATOM 8196 N N . ALA B 1 250 ? -27.777 115.553 134.317 1.00 24.50 246 ALA B N 1
ATOM 8197 C CA . ALA B 1 250 ? -27.702 115.806 135.747 1.00 25.13 246 ALA B CA 1
ATOM 8198 C C . ALA B 1 250 ? -28.907 115.170 136.427 1.00 22.84 246 ALA B C 1
ATOM 8199 O O . ALA B 1 250 ? -30.046 115.364 135.992 1.00 26.72 246 ALA B O 1
ATOM 8201 N N . VAL B 1 251 ? -28.645 114.384 137.471 1.00 25.33 247 VAL B N 1
ATOM 8202 C CA . VAL B 1 251 ? -29.673 113.773 138.308 1.00 23.70 247 VAL B CA 1
ATOM 8203 C C . VAL B 1 251 ? -29.341 114.083 139.757 1.00 24.91 247 VAL B C 1
ATOM 8204 O O . VAL B 1 251 ? -28.186 113.953 140.177 1.00 27.72 247 VAL B O 1
ATOM 8208 N N . THR B 1 252 ? -30.344 114.491 140.521 1.00 26.87 248 THR B N 1
ATOM 8209 C CA . THR B 1 252 ? -30.206 114.605 141.963 1.00 27.97 248 THR B CA 1
ATOM 8210 C C . THR B 1 252 ? -31.213 113.654 142.589 1.00 30.51 248 THR B C 1
ATOM 8211 O O . THR B 1 252 ? -32.366 113.587 142.145 1.00 33.76 248 THR B O 1
ATOM 8215 N N . ILE B 1 253 ? -30.754 112.854 143.549 1.00 29.09 249 ILE B N 1
ATOM 8216 C CA . ILE B 1 253 ? -31.603 111.904 144.256 1.00 26.62 249 ILE B CA 1
ATOM 8217 C C . ILE B 1 253 ? -31.572 112.273 145.725 1.00 30.43 249 ILE B C 1
ATOM 8218 O O . ILE B 1 253 ? -30.527 112.675 146.246 1.00 30.60 249 ILE B O 1
ATOM 8223 N N . SER B 1 254 ? -32.718 112.157 146.387 1.00 27.19 250 SER B N 1
ATOM 8224 C CA . SER B 1 254 ? -32.781 112.482 147.799 1.00 27.71 250 SER B CA 1
ATOM 8225 C C . SER B 1 254 ? -32.112 111.386 148.639 1.00 28.11 250 SER B C 1
ATOM 8226 O O . SER B 1 254 ? -31.786 110.297 148.160 1.00 26.63 250 SER B O 1
ATOM 8229 N N . ALA B 1 255 ? -31.912 111.699 149.914 1.00 28.64 251 ALA B N 1
ATOM 8230 C CA . ALA B 1 255 ? -31.339 110.751 150.857 1.00 26.91 251 ALA B CA 1
ATOM 8231 C C . ALA B 1 255 ? -32.189 109.490 150.923 1.00 28.85 251 ALA B C 1
ATOM 8232 O O . ALA B 1 255 ? -33.418 109.560 151.003 1.00 29.92 251 ALA B O 1
ATOM 8234 N N . PHE B 1 256 ? -31.527 108.336 150.862 1.00 25.39 252 PHE B N 1
ATOM 8235 C CA . PHE B 1 256 ? -32.203 107.045 150.879 1.00 24.88 252 PHE B CA 1
ATOM 8236 C C . PHE B 1 256 ? -33.255 106.955 149.777 1.00 26.44 252 PHE B C 1
ATOM 8237 O O . PHE B 1 256 ? -34.231 106.215 149.892 1.00 29.89 252 PHE B O 1
ATOM 8245 N N . GLY B 1 257 ? -33.056 107.699 148.688 1.00 27.78 253 GLY B N 1
ATOM 8246 C CA . GLY B 1 257 ? -34.071 107.867 147.673 1.00 25.18 253 GLY B CA 1
ATOM 8247 C C . GLY B 1 257 ? -33.810 107.045 146.420 1.00 25.20 253 GLY B C 1
ATOM 8248 O O . GLY B 1 257 ? -32.812 106.347 146.274 1.00 23.39 253 GLY B O 1
ATOM 8249 N N . ASP B 1 258 ? -34.754 107.137 145.498 1.00 21.19 254 ASP B N 1
ATOM 8250 C CA . ASP B 1 258 ? -34.642 106.425 144.241 1.00 25.73 254 ASP B CA 1
ATOM 8251 C C . ASP B 1 258 ? -35.411 107.215 143.201 1.00 28.16 254 ASP B C 1
ATOM 8252 O O . ASP B 1 258 ? -36.328 107.970 143.540 1.00 26.67 254 ASP B O 1
ATOM 8257 N N . THR B 1 259 ? -35.020 107.066 141.938 1.00 25.48 255 THR B N 1
ATOM 8258 C CA . THR B 1 259 ? -35.724 107.810 140.903 1.00 25.59 255 THR B CA 1
ATOM 8259 C C . THR B 1 259 ? -35.581 107.087 139.569 1.00 23.90 255 THR B C 1
ATOM 8260 O O . THR B 1 259 ? -34.712 106.231 139.390 1.00 22.21 255 THR B O 1
ATOM 8264 N N . VAL B 1 260 ? -36.500 107.404 138.663 1.00 19.12 256 VAL B N 1
ATOM 8265 C CA . VAL B 1 260 ? -36.477 106.936 137.286 1.00 21.34 256 VAL B CA 1
ATOM 8266 C C . VAL B 1 260 ? -36.199 108.145 136.406 1.00 23.03 256 VAL B C 1
ATOM 8267 O O . VAL B 1 260 ? -36.779 109.213 136.618 1.00 21.36 256 VAL B O 1
ATOM 8271 N N . VAL B 1 261 ? -35.291 107.998 135.447 1.00 17.58 257 VAL B N 1
ATOM 8272 C CA . VAL B 1 261 ? -34.943 109.097 134.555 1.00 21.24 257 VAL B CA 1
ATOM 8273 C C . VAL B 1 261 ? -34.843 108.547 133.140 1.00 20.82 257 VAL B C 1
ATOM 8274 O O . VAL B 1 261 ? -34.250 107.487 132.921 1.00 21.29 257 VAL B O 1
ATOM 8278 N N . THR B 1 262 ? -35.454 109.246 132.189 1.00 23.07 258 THR B N 1
ATOM 8279 C CA . THR B 1 262 ? -35.466 108.847 130.788 1.00 22.61 258 THR B CA 1
ATOM 8280 C C . THR B 1 262 ? -34.519 109.734 129.993 1.00 22.27 258 THR B C 1
ATOM 8281 O O . THR B 1 262 ? -34.612 110.960 130.059 1.00 20.36 258 THR B O 1
ATOM 8285 N N . VAL B 1 263 ? -33.621 109.110 129.237 1.00 22.85 259 VAL B N 1
ATOM 8286 C CA . VAL B 1 263 ? -32.672 109.802 128.374 1.00 19.86 259 VAL B CA 1
ATOM 8287 C C . VAL B 1 263 ? -33.018 109.444 126.936 1.00 21.31 259 VAL B C 1
ATOM 8288 O O . VAL B 1 263 ? -33.290 108.278 126.634 1.00 22.92 259 VAL B O 1
ATOM 8292 N N . THR B 1 264 ? -33.072 110.441 126.063 1.00 20.57 260 THR B N 1
ATOM 8293 C CA . THR B 1 264 ? -33.437 110.209 124.673 1.00 21.81 260 THR B CA 1
ATOM 8294 C C . THR B 1 264 ? -32.280 110.649 123.788 1.00 22.93 260 THR B C 1
ATOM 8295 O O . THR B 1 264 ? -31.835 111.797 123.870 1.00 23.66 260 THR B O 1
ATOM 8299 N N . CYS B 1 265 ? -31.774 109.721 122.977 1.00 18.73 261 CYS B N 1
ATOM 8300 C CA . CYS B 1 265 ? -30.865 110.022 121.879 1.00 19.66 261 CYS B CA 1
ATOM 8301 C C . CYS B 1 265 ? -31.690 110.105 120.596 1.00 25.09 261 CYS B C 1
ATOM 8302 O O . CYS B 1 265 ? -32.105 109.080 120.044 1.00 25.44 261 CYS B O 1
ATOM 8305 N N . SER B 1 266 ? -31.918 111.325 120.110 1.00 22.60 262 SER B N 1
ATOM 8306 C CA . SER B 1 266 ? -32.697 111.532 118.892 1.00 24.64 262 SER B CA 1
ATOM 8307 C C . SER B 1 266 ? -31.803 111.541 117.658 1.00 23.30 262 SER B C 1
ATOM 8308 O O . SER B 1 266 ? -30.684 112.051 117.696 1.00 22.75 262 SER B O 1
ATOM 8311 N N . ASP B 1 267 ? -32.305 110.971 116.559 1.00 22.55 263 ASP B N 1
ATOM 8312 C CA . ASP B 1 267 ? -31.643 111.062 115.251 1.00 23.94 263 ASP B CA 1
ATOM 8313 C C . ASP B 1 267 ? -30.194 110.551 115.281 1.00 23.46 263 ASP B C 1
ATOM 8314 O O . ASP B 1 267 ? -29.264 111.188 114.779 1.00 23.75 263 ASP B O 1
ATOM 8319 N N . VAL B 1 268 ? -30.013 109.374 115.872 1.00 20.30 264 VAL B N 1
ATOM 8320 C CA . VAL B 1 268 ? -28.744 108.667 115.787 1.00 19.14 264 VAL B CA 1
ATOM 8321 C C . VAL B 1 268 ? -28.513 108.247 114.340 1.00 21.98 264 VAL B C 1
ATOM 8322 O O . VAL B 1 268 ? -29.418 107.725 113.679 1.00 21.22 264 VAL B O 1
ATOM 8326 N N . ARG B 1 269 ? -27.308 108.490 113.833 1.00 25.32 265 ARG B N 1
ATOM 8327 C CA . ARG B 1 269 ? -26.953 108.175 112.457 1.00 23.49 265 ARG B CA 1
ATOM 8328 C C . ARG B 1 269 ? -25.849 107.132 112.410 1.00 21.68 265 ARG B C 1
ATOM 8329 O O . ARG B 1 269 ? -25.181 106.847 113.408 1.00 19.36 265 ARG B O 1
ATOM 8337 N N . ASN B 1 270 ? -25.670 106.571 111.210 1.00 21.38 266 ASN B N 1
ATOM 8338 C CA . ASN B 1 270 ? -24.491 105.785 110.851 1.00 24.14 266 ASN B CA 1
ATOM 8339 C C . ASN B 1 270 ? -24.416 104.454 111.593 1.00 23.61 266 ASN B C 1
ATOM 8340 O O . ASN B 1 270 ? -23.320 103.989 111.899 1.00 22.12 266 ASN B O 1
ATOM 8345 N N . PHE B 1 271 ? -25.565 103.850 111.912 1.00 20.14 267 PHE B N 1
ATOM 8346 C CA . PHE B 1 271 ? -25.632 102.484 112.412 1.00 20.39 267 PHE B CA 1
ATOM 8347 C C . PHE B 1 271 ? -25.961 101.529 111.270 1.00 24.00 267 PHE B C 1
ATOM 8348 O O . PHE B 1 271 ? -26.565 101.923 110.268 1.00 22.42 267 PHE B O 1
ATOM 8356 N N . ASP B 1 272 ? -25.558 100.271 111.441 1.00 22.60 268 ASP B N 1
ATOM 8357 C CA . ASP B 1 272 ? -25.964 99.156 110.594 1.00 21.86 268 ASP B CA 1
ATOM 8358 C C . ASP B 1 272 ? -27.131 98.420 111.243 1.00 20.79 268 ASP B C 1
ATOM 8359 O O . ASP B 1 272 ? -27.186 98.297 112.469 1.00 19.12 268 ASP B O 1
ATOM 8364 N N . LEU B 1 273 ? -28.053 97.921 110.423 1.00 20.47 269 LEU B N 1
ATOM 8365 C CA . LEU B 1 273 ? -29.275 97.303 110.938 1.00 16.64 269 LEU B CA 1
ATOM 8366 C C . LEU B 1 273 ? -29.029 95.865 111.378 1.00 14.96 269 LEU B C 1
ATOM 8367 O O . LEU B 1 273 ? -28.230 95.144 110.775 1.00 16.14 269 LEU B O 1
ATOM 8372 N N . TRP B 1 274 ? -29.697 95.458 112.457 1.00 15.59 270 TRP B N 1
ATOM 8373 C CA . TRP B 1 274 ? -29.583 94.092 112.970 1.00 15.33 270 TRP B CA 1
ATOM 8374 C C . TRP B 1 274 ? -30.594 93.157 112.294 1.00 15.42 270 TRP B C 1
ATOM 8375 O O . TRP B 1 274 ? -31.766 93.498 112.137 1.00 16.31 270 TRP B O 1
ATOM 8386 N N . SER B 1 275 ? -30.130 91.981 111.890 1.00 14.43 271 SER B N 1
ATOM 8387 C CA . SER B 1 275 ? -31.001 90.910 111.429 1.00 16.76 271 SER B CA 1
ATOM 8388 C C . SER B 1 275 ? -30.261 89.590 111.613 1.00 17.79 271 SER B C 1
ATOM 8389 O O . SER B 1 275 ? -29.042 89.586 111.783 1.00 17.17 271 SER B O 1
ATOM 8392 N N . PRO B 1 276 ? -30.970 88.458 111.607 1.00 16.67 272 PRO B N 1
ATOM 8393 C CA . PRO B 1 276 ? -30.272 87.175 111.806 1.00 19.32 272 PRO B CA 1
ATOM 8394 C C . PRO B 1 276 ? -29.166 86.933 110.800 1.00 22.11 272 PRO B C 1
ATOM 8395 O O . PRO B 1 276 ? -28.122 86.372 111.161 1.00 20.48 272 PRO B O 1
ATOM 8399 N N . ASP B 1 277 ? -29.353 87.393 109.561 1.00 21.16 273 ASP B N 1
ATOM 8400 C CA . ASP B 1 277 ? -28.336 87.241 108.533 1.00 21.40 273 ASP B CA 1
ATOM 8401 C C . ASP B 1 277 ? -27.159 88.176 108.757 1.00 20.91 273 ASP B C 1
ATOM 8402 O O . ASP B 1 277 ? -26.012 87.812 108.471 1.00 21.70 273 ASP B O 1
ATOM 8407 N N . HIS B 1 278 ? -27.419 89.386 109.251 1.00 17.94 274 HIS B N 1
ATOM 8408 C CA A HIS B 1 278 ? -26.380 90.395 109.452 0.53 19.02 274 HIS B CA 1
ATOM 8409 C CA B HIS B 1 278 ? -26.391 90.415 109.446 0.47 18.83 274 HIS B CA 1
ATOM 8410 C C . HIS B 1 278 ? -26.560 90.994 110.842 1.00 17.80 274 HIS B C 1
ATOM 8411 O O . HIS B 1 278 ? -27.117 92.085 111.007 1.00 18.13 274 HIS B O 1
ATOM 8424 N N . PRO B 1 279 ? -26.094 90.294 111.873 1.00 15.49 275 PRO B N 1
ATOM 8425 C CA . PRO B 1 279 ? -26.356 90.710 113.269 1.00 16.15 275 PRO B CA 1
ATOM 8426 C C . PRO B 1 279 ? -25.437 91.831 113.760 1.00 18.75 275 PRO B C 1
ATOM 8427 O O . PRO B 1 279 ? -24.686 91.690 114.737 1.00 15.88 275 PRO B O 1
ATOM 8431 N N . ALA B 1 280 ? -25.516 92.983 113.101 1.00 17.22 276 ALA B N 1
ATOM 8432 C CA . ALA B 1 280 ? -24.735 94.138 113.516 1.00 17.16 276 ALA B CA 1
ATOM 8433 C C . ALA B 1 280 ? -25.151 94.577 114.916 1.00 14.95 276 ALA B C 1
ATOM 8434 O O . ALA B 1 280 ? -26.319 94.884 115.145 1.00 16.55 276 ALA B O 1
ATOM 8436 N N . MET B 1 281 ? -24.199 94.599 115.853 1.00 13.73 277 MET B N 1
ATOM 8437 C CA . MET B 1 281 ? -24.466 94.905 117.253 1.00 15.49 277 MET B CA 1
ATOM 8438 C C . MET B 1 281 ? -23.740 96.142 117.760 1.00 13.96 277 MET B C 1
ATOM 8439 O O . MET B 1 281 ? -22.648 96.482 117.312 1.00 15.17 277 MET B O 1
ATOM 8444 N N . TYR B 1 282 ? -24.375 96.782 118.735 1.00 14.41 278 TYR B N 1
ATOM 8445 C CA . TYR B 1 282 ? -23.912 97.991 119.392 1.00 15.99 278 TYR B CA 1
ATOM 8446 C C . TYR B 1 282 ? -24.197 97.826 120.878 1.00 15.24 278 TYR B C 1
ATOM 8447 O O . TYR B 1 282 ? -24.796 96.836 121.307 1.00 16.01 278 TYR B O 1
ATOM 8456 N N . TYR B 1 283 ? -23.796 98.806 121.680 1.00 17.40 279 TYR B N 1
ATOM 8457 C CA . TYR B 1 283 ? -24.154 98.743 123.088 1.00 14.39 279 TYR B CA 1
ATOM 8458 C C . TYR B 1 283 ? -24.258 100.150 123.634 1.00 14.72 279 TYR B C 1
ATOM 8459 O O . TYR B 1 283 ? -23.791 101.114 123.027 1.00 16.43 279 TYR B O 1
ATOM 8468 N N . VAL B 1 284 ? -24.928 100.259 124.769 1.00 12.88 280 VAL B N 1
ATOM 8469 C CA . VAL B 1 284 ? -25.058 101.515 125.476 1.00 13.70 280 VAL B CA 1
ATOM 8470 C C . VAL B 1 284 ? -24.189 101.404 126.705 1.00 16.23 280 VAL B C 1
ATOM 8471 O O . VAL B 1 284 ? -24.433 100.554 127.573 1.00 17.32 280 VAL B O 1
ATOM 8475 N N . GLU B 1 285 ? -23.165 102.239 126.756 1.00 16.90 281 GLU B N 1
ATOM 8476 C CA . GLU B 1 285 ? -22.344 102.413 127.940 1.00 18.98 281 GLU B CA 1
ATOM 8477 C C . GLU B 1 285 ? -22.992 103.469 128.829 1.00 16.55 281 GLU B C 1
ATOM 8478 O O . GLU B 1 285 ? -23.371 104.539 128.344 1.00 14.29 281 GLU B O 1
ATOM 8484 N N . SER B 1 286 ? -23.134 103.159 130.118 1.00 14.57 282 SER B N 1
ATOM 8485 C CA . SER B 1 286 ? -23.740 104.067 131.090 1.00 16.11 282 SER B CA 1
ATOM 8486 C C . SER B 1 286 ? -22.813 104.232 132.290 1.00 19.34 282 SER B C 1
ATOM 8487 O O . SER B 1 286 ? -22.450 103.249 132.949 1.00 18.97 282 SER B O 1
ATOM 8490 N N . LEU B 1 287 ? -22.437 105.469 132.584 1.00 16.50 283 LEU B N 1
ATOM 8491 C CA . LEU B 1 287 ? -21.601 105.767 133.737 1.00 19.63 283 LEU B CA 1
ATOM 8492 C C . LEU B 1 287 ? -22.355 106.707 134.668 1.00 20.28 283 LEU B C 1
ATOM 8493 O O . LEU B 1 287 ? -22.911 107.716 134.225 1.00 18.77 283 LEU B O 1
ATOM 8498 N N . LEU B 1 288 ? -22.386 106.365 135.948 1.00 18.97 284 LEU B N 1
ATOM 8499 C CA . LEU B 1 288 ? -22.946 107.224 136.979 1.00 18.79 284 LEU B CA 1
ATOM 8500 C C . LEU B 1 288 ? -21.800 107.790 137.808 1.00 19.36 284 LEU B C 1
ATOM 8501 O O . LEU B 1 288 ? -20.916 107.046 138.249 1.00 19.12 284 LEU B O 1
ATOM 8506 N N . LYS B 1 289 ? -21.790 109.104 137.989 1.00 18.25 285 LYS B N 1
ATOM 8507 C CA . LYS B 1 289 ? -20.679 109.764 138.655 1.00 21.57 285 LYS B CA 1
ATOM 8508 C C . LYS B 1 289 ? -21.172 110.706 139.746 1.00 20.78 285 LYS B C 1
ATOM 8509 O O . LYS B 1 289 ? -22.251 111.297 139.649 1.00 20.98 285 LYS B O 1
ATOM 8515 N N . GLN B 1 290 ? -20.355 110.829 140.785 1.00 17.94 286 GLN B N 1
ATOM 8516 C CA . GLN B 1 290 ? -20.566 111.744 141.893 1.00 21.05 286 GLN B CA 1
ATOM 8517 C C . GLN B 1 290 ? -19.339 112.631 141.953 1.00 22.68 286 GLN B C 1
ATOM 8518 O O . GLN B 1 290 ? -18.238 112.131 142.176 1.00 25.96 286 GLN B O 1
ATOM 8524 N N . SER B 1 291 ? -19.519 113.933 141.734 1.00 23.51 287 SER B N 1
ATOM 8525 C CA . SER B 1 291 ? -18.382 114.845 141.609 1.00 23.80 287 SER B CA 1
ATOM 8526 C C . SER B 1 291 ? -17.344 114.299 140.645 1.00 20.75 287 SER B C 1
ATOM 8527 O O . SER B 1 291 ? -16.145 114.326 140.927 1.00 20.73 287 SER B O 1
ATOM 8530 N N . GLY B 1 292 ? -17.805 113.784 139.504 1.00 17.31 288 GLY B N 1
ATOM 8531 C CA . GLY B 1 292 ? -16.907 113.318 138.468 1.00 18.59 288 GLY B CA 1
ATOM 8532 C C . GLY B 1 292 ? -16.293 111.945 138.683 1.00 23.88 288 GLY B C 1
ATOM 8533 O O . GLY B 1 292 ? -15.639 111.432 137.766 1.00 29.11 288 GLY B O 1
ATOM 8534 N N . LYS B 1 293 ? -16.452 111.336 139.859 1.00 23.17 289 LYS B N 1
ATOM 8535 C CA . LYS B 1 293 ? -15.885 110.020 140.146 1.00 23.23 289 LYS B CA 1
ATOM 8536 C C . LYS B 1 293 ? -16.940 108.947 139.925 1.00 21.84 289 LYS B C 1
ATOM 8537 O O . LYS B 1 293 ? -18.084 109.100 140.353 1.00 22.08 289 LYS B O 1
ATOM 8540 N N . ARG B 1 294 ? -16.549 107.862 139.260 1.00 24.09 290 ARG B N 1
ATOM 8541 C CA . ARG B 1 294 ? -17.497 106.815 138.897 1.00 22.73 290 ARG B CA 1
ATOM 8542 C C . ARG B 1 294 ? -18.001 106.093 140.140 1.00 21.63 290 ARG B C 1
ATOM 8543 O O . ARG B 1 294 ? -17.207 105.595 140.942 1.00 21.85 290 ARG B O 1
ATOM 8551 N N . VAL B 1 295 ? -19.322 106.037 140.300 1.00 18.71 291 VAL B N 1
ATOM 8552 C CA . VAL B 1 295 ? -19.927 105.234 141.355 1.00 18.35 291 VAL B CA 1
ATOM 8553 C C . VAL B 1 295 ? -20.641 103.998 140.817 1.00 19.56 291 VAL B C 1
ATOM 8554 O O . VAL B 1 295 ? -20.860 103.044 141.585 1.00 19.03 291 VAL B O 1
ATOM 8558 N N . ASP B 1 296 ? -20.986 103.962 139.529 1.00 19.27 292 ASP B N 1
ATOM 8559 C CA . ASP B 1 296 ? -21.551 102.757 138.937 1.00 19.36 292 ASP B CA 1
ATOM 8560 C C . ASP B 1 296 ? -21.332 102.815 137.435 1.00 18.37 292 ASP B C 1
ATOM 8561 O O . ASP B 1 296 ? -21.180 103.893 136.865 1.00 18.66 292 ASP B O 1
ATOM 8566 N N . ASN B 1 297 ? -21.292 101.649 136.801 1.00 16.50 293 ASN B N 1
ATOM 8567 C CA . ASN B 1 297 ? -21.190 101.607 135.350 1.00 18.91 293 ASN B CA 1
ATOM 8568 C C . ASN B 1 297 ? -21.663 100.242 134.865 1.00 21.12 293 ASN B C 1
ATOM 8569 O O . ASN B 1 297 ? -21.370 99.210 135.488 1.00 18.21 293 ASN B O 1
ATOM 8574 N N . LEU B 1 298 ? -22.414 100.256 133.763 1.00 16.57 294 LEU B N 1
ATOM 8575 C CA . LEU B 1 298 ? -23.073 99.055 133.265 1.00 17.04 294 LEU B CA 1
ATOM 8576 C C . LEU B 1 298 ? -23.363 99.257 131.788 1.00 16.07 294 LEU B C 1
ATOM 8577 O O . LEU B 1 298 ? -24.037 100.225 131.410 1.00 16.29 294 LEU B O 1
ATOM 8582 N N . SER B 1 299 ? -22.848 98.372 130.960 1.00 12.70 295 SER B N 1
ATOM 8583 C CA . SER B 1 299 ? -23.123 98.414 129.538 1.00 16.03 295 SER B CA 1
ATOM 8584 C C . SER B 1 299 ? -24.233 97.438 129.232 1.00 14.05 295 SER B C 1
ATOM 8585 O O . SER B 1 299 ? -24.403 96.441 129.929 1.00 15.73 295 SER B O 1
ATOM 8588 N N . GLN B 1 300 ? -24.979 97.724 128.178 1.00 13.26 296 GLN B N 1
ATOM 8589 C CA . GLN B 1 300 ? -26.114 96.897 127.821 1.00 14.79 296 GLN B CA 1
ATOM 8590 C C . GLN B 1 300 ? -26.185 96.785 126.307 1.00 17.81 296 GLN B C 1
ATOM 8591 O O . GLN B 1 300 ? -25.798 97.719 125.590 1.00 14.57 296 GLN B O 1
ATOM 8597 N N . PRO B 1 301 ? -26.678 95.657 125.798 1.00 15.01 297 PRO B N 1
ATOM 8598 C CA . PRO B 1 301 ? -26.732 95.455 124.350 1.00 13.23 297 PRO B CA 1
ATOM 8599 C C . PRO B 1 301 ? -27.757 96.371 123.684 1.00 13.73 297 PRO B C 1
ATOM 8600 O O . PRO B 1 301 ? -28.727 96.820 124.297 1.00 13.19 297 PRO B O 1
ATOM 8604 N N . LEU B 1 302 ? -27.532 96.612 122.392 1.00 12.28 298 LEU B N 1
ATOM 8605 C CA . LEU B 1 302 ? -28.396 97.448 121.574 1.00 14.34 298 LEU B CA 1
ATOM 8606 C C . LEU B 1 302 ? -28.246 97.020 120.123 1.00 16.39 298 LEU B C 1
ATOM 8607 O O . LEU B 1 302 ? -27.121 96.970 119.605 1.00 15.25 298 LEU B O 1
ATOM 8612 N N . GLY B 1 303 ? -29.367 96.692 119.486 1.00 13.94 299 GLY B N 1
ATOM 8613 C CA . GLY B 1 303 ? -29.398 96.506 118.050 1.00 12.76 299 GLY B CA 1
ATOM 8614 C C . GLY B 1 303 ? -30.536 97.306 117.450 1.00 15.95 299 GLY B C 1
ATOM 8615 O O . GLY B 1 303 ? -31.564 97.536 118.091 1.00 14.51 299 GLY B O 1
ATOM 8616 N N . PHE B 1 304 ? -30.332 97.744 116.198 1.00 13.97 300 PHE B N 1
ATOM 8617 C CA . PHE B 1 304 ? -31.296 98.567 115.466 1.00 12.53 300 PHE B CA 1
ATOM 8618 C C . PHE B 1 304 ? -32.055 97.706 114.463 1.00 15.17 300 PHE B C 1
ATOM 8619 O O . PHE B 1 304 ? -31.455 97.161 113.527 1.00 14.00 300 PHE B O 1
ATOM 8627 N N . ARG B 1 305 ? -33.371 97.605 114.638 1.00 15.47 301 ARG B N 1
ATOM 8628 C CA . ARG B 1 305 ? -34.184 96.857 113.687 1.00 14.79 301 ARG B CA 1
ATOM 8629 C C . ARG B 1 305 ? -35.639 97.284 113.808 1.00 18.10 301 ARG B C 1
ATOM 8630 O O . ARG B 1 305 ? -36.074 97.805 114.839 1.00 14.88 301 ARG B O 1
ATOM 8638 N N . TRP B 1 306 ? -36.383 97.067 112.729 1.00 18.93 302 TRP B N 1
ATOM 8639 C CA . TRP B 1 306 ? -37.837 97.101 112.771 1.00 18.14 302 TRP B CA 1
ATOM 8640 C C . TRP B 1 306 ? -38.350 95.837 112.101 1.00 19.22 302 TRP B C 1
ATOM 8641 O O . TRP B 1 306 ? -37.706 95.292 111.198 1.00 19.57 302 TRP B O 1
ATOM 8652 N N . PHE B 1 307 ? -39.486 95.335 112.577 1.00 18.91 303 PHE B N 1
ATOM 8653 C CA . PHE B 1 307 ? -39.966 94.057 112.070 1.00 17.67 303 PHE B CA 1
ATOM 8654 C C . PHE B 1 307 ? -41.474 93.967 112.247 1.00 18.06 303 PHE B C 1
ATOM 8655 O O . PHE B 1 307 ? -42.086 94.736 112.997 1.00 17.50 303 PHE B O 1
ATOM 8663 N N . ARG B 1 308 ? -42.068 93.006 111.550 1.00 19.69 304 ARG B N 1
ATOM 8664 C CA . ARG B 1 308 ? -43.507 92.805 111.634 1.00 20.42 304 ARG B CA 1
ATOM 8665 C C . ARG B 1 308 ? -43.820 91.393 111.185 1.00 18.13 304 ARG B C 1
ATOM 8666 O O . ARG B 1 308 ? -43.035 90.764 110.472 1.00 18.53 304 ARG B O 1
ATOM 8674 N N . PHE B 1 309 ? -44.974 90.898 111.622 1.00 20.00 305 PHE B N 1
ATOM 8675 C CA . PHE B 1 309 ? -45.513 89.630 111.151 1.00 17.88 305 PHE B CA 1
ATOM 8676 C C . PHE B 1 309 ? -46.767 89.903 110.334 1.00 23.36 305 PHE B C 1
ATOM 8677 O O . PHE B 1 309 ? -47.661 90.641 110.774 1.00 24.13 305 PHE B O 1
ATOM 8685 N N . ASP B 1 310 ? -46.827 89.314 109.146 1.00 22.35 306 ASP B N 1
ATOM 8686 C CA . ASP B 1 310 ? -47.935 89.498 108.230 1.00 20.95 306 ASP B CA 1
ATOM 8687 C C . ASP B 1 310 ? -48.760 88.218 108.122 1.00 21.20 306 ASP B C 1
ATOM 8688 O O . ASP B 1 310 ? -48.187 87.128 108.009 1.00 21.58 306 ASP B O 1
ATOM 8693 N N . PRO B 1 311 ? -50.097 88.320 108.151 1.00 22.36 307 PRO B N 1
ATOM 8694 C CA . PRO B 1 311 ? -50.934 87.103 108.092 1.00 21.68 307 PRO B CA 1
ATOM 8695 C C . PRO B 1 311 ? -50.694 86.247 106.859 1.00 20.28 307 PRO B C 1
ATOM 8696 O O . PRO B 1 311 ? -50.718 85.012 106.945 1.00 22.76 307 PRO B O 1
ATOM 8700 N N . GLU B 1 312 ? -50.458 86.873 105.709 1.00 19.87 308 GLU B N 1
ATOM 8701 C CA . GLU B 1 312 ? -50.354 86.163 104.440 1.00 22.87 308 GLU B CA 1
ATOM 8702 C C . GLU B 1 312 ? -48.917 85.770 104.099 1.00 22.42 308 GLU B C 1
ATOM 8703 O O . GLU B 1 312 ? -48.681 84.664 103.593 1.00 22.79 308 GLU B O 1
ATOM 8709 N N . LYS B 1 313 ? -47.949 86.652 104.364 1.00 20.29 309 LYS B N 1
ATOM 8710 C CA . LYS B 1 313 ? -46.582 86.454 103.890 1.00 23.58 309 LYS B CA 1
ATOM 8711 C C . LYS B 1 313 ? -45.568 86.160 104.989 1.00 23.58 309 LYS B C 1
ATOM 8712 O O . LYS B 1 313 ? -44.466 85.700 104.670 1.00 25.60 309 LYS B O 1
ATOM 8716 N N . GLY B 1 314 ? -45.907 86.380 106.264 1.00 19.78 310 GLY B N 1
ATOM 8717 C CA . GLY B 1 314 ? -45.023 85.995 107.350 1.00 17.63 310 GLY B CA 1
ATOM 8718 C C . GLY B 1 314 ? -44.142 87.100 107.913 1.00 20.26 310 GLY B C 1
ATOM 8719 O O . GLY B 1 314 ? -44.562 88.260 108.046 1.00 20.78 310 GLY B O 1
ATOM 8720 N N . PHE B 1 315 ? -42.907 86.749 108.240 1.00 16.93 311 PHE B N 1
ATOM 8721 C CA . PHE B 1 315 ? -42.007 87.635 108.970 1.00 17.68 311 PHE B CA 1
ATOM 8722 C C . PHE B 1 315 ? -41.236 88.562 108.033 1.00 18.77 311 PHE B C 1
ATOM 8723 O O . PHE B 1 315 ? -40.723 88.141 106.985 1.00 15.01 311 PHE B O 1
ATOM 8731 N N . PHE B 1 316 ? -41.162 89.834 108.430 1.00 18.28 312 PHE B N 1
ATOM 8732 C CA . PHE B 1 316 ? -40.376 90.861 107.755 1.00 18.87 312 PHE B CA 1
ATOM 8733 C C . PHE B 1 316 ? -39.467 91.506 108.789 1.00 19.16 312 PHE B C 1
ATOM 8734 O O . PHE B 1 316 ? -39.908 91.801 109.905 1.00 18.70 312 PHE B O 1
ATOM 8742 N N . ILE B 1 317 ? -38.211 91.745 108.427 1.00 17.17 313 ILE B N 1
ATOM 8743 C CA . ILE B 1 317 ? -37.299 92.469 109.305 1.00 17.37 313 ILE B CA 1
ATOM 8744 C C . ILE B 1 317 ? -36.478 93.429 108.460 1.00 16.44 313 ILE B C 1
ATOM 8745 O O . ILE B 1 317 ? -35.877 93.030 107.456 1.00 18.62 313 ILE B O 1
ATOM 8750 N N . ASN B 1 318 ? -36.469 94.699 108.868 1.00 16.35 314 ASN B N 1
ATOM 8751 C CA . ASN B 1 318 ? -35.814 95.779 108.138 1.00 16.47 314 ASN B CA 1
ATOM 8752 C C . ASN B 1 318 ? -36.290 95.842 106.700 1.00 18.26 314 ASN B C 1
ATOM 8753 O O . ASN B 1 318 ? -35.529 96.213 105.804 1.00 20.34 314 ASN B O 1
ATOM 8758 N N . GLY B 1 319 ? -37.554 95.466 106.476 1.00 17.31 315 GLY B N 1
ATOM 8759 C CA . GLY B 1 319 ? -38.173 95.559 105.175 1.00 16.53 315 GLY B CA 1
ATOM 8760 C C . GLY B 1 319 ? -38.069 94.322 104.309 1.00 22.94 315 GLY B C 1
ATOM 8761 O O . GLY B 1 319 ? -38.608 94.330 103.194 1.00 21.65 315 GLY B O 1
ATOM 8762 N N . LYS B 1 320 ? -37.403 93.262 104.775 1.00 20.22 316 LYS B N 1
ATOM 8763 C CA . LYS B 1 320 ? -37.156 92.069 103.970 1.00 23.05 316 LYS B CA 1
ATOM 8764 C C . LYS B 1 320 ? -37.916 90.866 104.540 1.00 20.91 316 LYS B C 1
ATOM 8765 O O . LYS B 1 320 ? -37.790 90.541 105.727 1.00 18.39 316 LYS B O 1
ATOM 8769 N N . ASN B 1 321 ? -38.713 90.222 103.689 1.00 21.26 317 ASN B N 1
ATOM 8770 C CA . ASN B 1 321 ? -39.424 88.996 104.042 1.00 18.49 317 ASN B CA 1
ATOM 8771 C C . ASN B 1 321 ? -38.406 87.877 104.235 1.00 18.27 317 ASN B C 1
ATOM 8772 O O . ASN B 1 321 ? -37.661 87.562 103.305 1.00 24.91 317 ASN B O 1
ATOM 8777 N N . ILE B 1 322 ? -38.322 87.302 105.440 1.00 19.92 318 ILE B N 1
ATOM 8778 C CA . ILE B 1 322 ? -37.482 86.123 105.642 1.00 18.94 318 ILE B CA 1
ATOM 8779 C C . ILE B 1 322 ? -38.264 85.041 106.375 1.00 19.45 318 ILE B C 1
ATOM 8780 O O . ILE B 1 322 ? -39.111 85.310 107.234 1.00 19.32 318 ILE B O 1
ATOM 8785 N N . LYS B 1 323 ? -37.962 83.804 106.023 1.00 19.26 319 LYS B N 1
ATOM 8786 C CA . LYS B 1 323 ? -38.539 82.639 106.677 1.00 19.35 319 LYS B CA 1
ATOM 8787 C C . LYS B 1 323 ? -37.762 82.331 107.956 1.00 19.87 319 LYS B C 1
ATOM 8788 O O . LYS B 1 323 ? -36.552 82.073 107.902 1.00 15.03 319 LYS B O 1
ATOM 8794 N N . LEU B 1 324 ? -38.452 82.343 109.102 1.00 18.90 320 LEU B N 1
ATOM 8795 C CA . LEU B 1 324 ? -37.851 81.920 110.365 1.00 17.96 320 LEU B CA 1
ATOM 8796 C C . LEU B 1 324 ? -37.873 80.394 110.451 1.00 17.96 320 LEU B C 1
ATOM 8797 O O . LEU B 1 324 ? -38.934 79.784 110.543 1.00 20.42 320 LEU B O 1
ATOM 8802 N N . MET B 1 325 ? -36.709 79.767 110.424 1.00 16.64 321 MET B N 1
ATOM 8803 C CA . MET B 1 325 ? -36.593 78.323 110.560 1.00 17.17 321 MET B CA 1
ATOM 8804 C C . MET B 1 325 ? -35.465 78.046 111.537 1.00 18.25 321 MET B C 1
ATOM 8805 O O . MET B 1 325 ? -34.336 78.499 111.324 1.00 17.42 321 MET B O 1
ATOM 8810 N N . GLY B 1 326 ? -35.761 77.310 112.599 1.00 17.88 322 GLY B N 1
ATOM 8811 C CA . GLY B 1 326 ? -34.719 77.003 113.557 1.00 14.65 322 GLY B CA 1
ATOM 8812 C C . GLY B 1 326 ? -35.127 75.905 114.511 1.00 17.29 322 GLY B C 1
ATOM 8813 O O . GLY B 1 326 ? -35.655 74.875 114.087 1.00 15.59 322 GLY B O 1
ATOM 8814 N N . ALA B 1 327 ? -34.917 76.111 115.808 1.00 15.43 323 ALA B N 1
ATOM 8815 C CA . ALA B 1 327 ? -35.087 75.001 116.724 1.00 14.97 323 ALA B CA 1
ATOM 8816 C C . ALA B 1 327 ? -35.418 75.501 118.116 1.00 15.32 323 ALA B C 1
ATOM 8817 O O . ALA B 1 327 ? -35.109 76.635 118.494 1.00 15.81 323 ALA B O 1
ATOM 8819 N N . ASN B 1 328 ? -36.062 74.616 118.871 1.00 16.85 324 ASN B N 1
ATOM 8820 C CA . ASN B 1 328 ? -36.141 74.724 120.317 1.00 18.48 324 ASN B CA 1
ATOM 8821 C C . ASN B 1 328 ? -34.854 74.217 120.952 1.00 16.38 324 ASN B C 1
ATOM 8822 O O . ASN B 1 328 ? -34.202 73.305 120.436 1.00 16.01 324 ASN B O 1
ATOM 8827 N N . ARG B 1 329 ? -34.521 74.787 122.111 1.00 17.13 325 ARG B N 1
ATOM 8828 C CA . ARG B 1 329 ? -33.323 74.407 122.849 1.00 15.62 325 ARG B CA 1
ATOM 8829 C C . ARG B 1 329 ? -33.648 74.333 124.335 1.00 15.18 325 ARG B C 1
ATOM 8830 O O . ARG B 1 329 ? -34.113 75.313 124.916 1.00 13.38 325 ARG B O 1
ATOM 8838 N N . HIS B 1 330 ? -33.428 73.171 124.947 1.00 17.02 326 HIS B N 1
ATOM 8839 C CA . HIS B 1 330 ? -33.506 73.023 126.394 1.00 15.67 326 HIS B CA 1
ATOM 8840 C C . HIS B 1 330 ? -32.132 73.285 127.006 1.00 16.84 326 HIS B C 1
ATOM 8841 O O . HIS B 1 330 ? -31.102 73.064 126.360 1.00 17.65 326 HIS B O 1
ATOM 8848 N N . GLN B 1 331 ? -32.114 73.722 128.274 1.00 14.56 327 GLN B N 1
ATOM 8849 C CA . GLN B 1 331 ? -30.861 74.143 128.906 1.00 15.20 327 GLN B CA 1
ATOM 8850 C C . GLN B 1 331 ? -30.169 73.030 129.677 1.00 15.26 327 GLN B C 1
ATOM 8851 O O . GLN B 1 331 ? -29.437 73.319 130.633 1.00 16.88 327 GLN B O 1
ATOM 8857 N N . ASP B 1 332 ? -30.361 71.766 129.300 1.00 17.78 328 ASP B N 1
ATOM 8858 C CA . ASP B 1 332 ? -29.737 70.658 130.012 1.00 16.26 328 ASP B CA 1
ATOM 8859 C C . ASP B 1 332 ? -28.746 69.953 129.092 1.00 15.44 328 ASP B C 1
ATOM 8860 O O . ASP B 1 332 ? -28.801 70.107 127.869 1.00 15.71 328 ASP B O 1
ATOM 8865 N N . ARG B 1 333 ? -27.842 69.160 129.680 1.00 14.34 329 ARG B N 1
ATOM 8866 C CA . ARG B 1 333 ? -26.980 68.277 128.885 1.00 15.17 329 ARG B CA 1
ATOM 8867 C C . ARG B 1 333 ? -26.606 67.034 129.685 1.00 16.31 329 ARG B C 1
ATOM 8868 O O . ARG B 1 333 ? -25.798 67.096 130.623 1.00 15.45 329 ARG B O 1
ATOM 8876 N N . ILE B 1 334 ? -27.154 65.897 129.281 1.00 15.21 330 ILE B N 1
ATOM 8877 C CA . ILE B 1 334 ? -26.840 64.655 129.991 1.00 15.98 330 ILE B CA 1
ATOM 8878 C C . ILE B 1 334 ? -25.361 64.355 129.821 1.00 15.39 330 ILE B C 1
ATOM 8879 O O . ILE B 1 334 ? -24.840 64.473 128.699 1.00 15.45 330 ILE B O 1
ATOM 8884 N N . PRO B 1 335 ? -24.625 63.966 130.874 1.00 15.80 331 PRO B N 1
ATOM 8885 C CA . PRO B 1 335 ? -25.077 63.668 132.234 1.00 14.51 331 PRO B CA 1
ATOM 8886 C C . PRO B 1 335 ? -24.817 64.765 133.255 1.00 15.89 331 PRO B C 1
ATOM 8887 O O . PRO B 1 335 ? -24.507 64.415 134.388 1.00 17.37 331 PRO B O 1
ATOM 8891 N N . TYR B 1 336 ? -24.920 66.042 132.879 1.00 14.98 332 TYR B N 1
ATOM 8892 C CA . TYR B 1 336 ? -24.558 67.131 133.776 1.00 15.73 332 TYR B CA 1
ATOM 8893 C C . TYR B 1 336 ? -25.776 67.835 134.334 1.00 18.14 332 TYR B C 1
ATOM 8894 O O . TYR B 1 336 ? -25.640 68.916 134.925 1.00 14.88 332 TYR B O 1
ATOM 8903 N N . GLY B 1 337 ? -26.954 67.238 134.185 1.00 13.26 333 GLY B N 1
ATOM 8904 C CA . GLY B 1 337 ? -28.161 67.953 134.542 1.00 14.91 333 GLY B CA 1
ATOM 8905 C C . GLY B 1 337 ? -28.258 69.218 133.721 1.00 15.41 333 GLY B C 1
ATOM 8906 O O . GLY B 1 337 ? -27.908 69.240 132.534 1.00 15.16 333 GLY B O 1
ATOM 8907 N N . ASN B 1 338 ? -28.709 70.298 134.366 1.00 14.37 334 ASN B N 1
ATOM 8908 C CA . ASN B 1 338 ? -28.780 71.615 133.746 1.00 15.43 334 ASN B CA 1
ATOM 8909 C C . ASN B 1 338 ? -27.682 72.551 134.233 1.00 15.57 334 ASN B C 1
ATOM 8910 O O . ASN B 1 338 ? -27.750 73.750 133.965 1.00 13.87 334 ASN B O 1
ATOM 8915 N N . ALA B 1 339 ? -26.666 72.027 134.921 1.00 14.52 335 ALA B N 1
ATOM 8916 C CA . ALA B 1 339 ? -25.600 72.854 135.483 1.00 13.65 335 ALA B CA 1
ATOM 8917 C C . ALA B 1 339 ? -24.515 73.083 134.428 1.00 13.87 335 ALA B C 1
ATOM 8918 O O . ALA B 1 339 ? -23.392 72.601 134.527 1.00 15.43 335 ALA B O 1
ATOM 8920 N N . LEU B 1 340 ? -24.871 73.842 133.396 1.00 17.23 336 LEU B N 1
ATOM 8921 C CA . LEU B 1 340 ? -24.022 73.953 132.217 1.00 13.90 336 LEU B CA 1
ATOM 8922 C C . LEU B 1 340 ? -23.089 75.149 132.320 1.00 13.71 336 LEU B C 1
ATOM 8923 O O . LEU B 1 340 ? -23.381 76.132 133.000 1.00 13.99 336 LEU B O 1
ATOM 8928 N N . SER B 1 341 ? -21.967 75.059 131.619 1.00 10.90 337 SER B N 1
ATOM 8929 C CA . SER B 1 341 ? -21.047 76.179 131.498 1.00 13.21 337 SER B CA 1
ATOM 8930 C C . SER B 1 341 ? -21.495 77.117 130.385 1.00 13.24 337 SER B C 1
ATOM 8931 O O . SER B 1 341 ? -22.283 76.753 129.503 1.00 13.55 337 SER B O 1
ATOM 8934 N N . ASN B 1 342 ? -20.972 78.343 130.420 1.00 14.14 338 ASN B N 1
ATOM 8935 C CA . ASN B 1 342 ? -21.243 79.256 129.317 1.00 13.91 338 ASN B CA 1
ATOM 8936 C C . ASN B 1 342 ? -20.654 78.722 128.012 1.00 16.41 338 ASN B C 1
ATOM 8937 O O . ASN B 1 342 ? -21.247 78.929 126.948 1.00 14.35 338 ASN B O 1
ATOM 8942 N N . ASP B 1 343 ? -19.522 77.991 128.081 1.00 15.51 339 ASP B N 1
ATOM 8943 C CA . ASP B 1 343 ? -18.978 77.308 126.902 1.00 14.04 339 ASP B CA 1
ATOM 8944 C C . ASP B 1 343 ? -20.010 76.396 126.258 1.00 14.48 339 ASP B C 1
ATOM 8945 O O . ASP B 1 343 ? -20.059 76.275 125.027 1.00 13.59 339 ASP B O 1
ATOM 8950 N N . MET B 1 344 ? -20.827 75.727 127.077 1.00 13.23 340 MET B N 1
ATOM 8951 C CA . MET B 1 344 ? -21.831 74.804 126.547 1.00 13.78 340 MET B CA 1
ATOM 8952 C C . MET B 1 344 ? -22.981 75.553 125.889 1.00 14.69 340 MET B C 1
ATOM 8953 O O . MET B 1 344 ? -23.484 75.121 124.846 1.00 16.89 340 MET B O 1
ATOM 8958 N N . HIS B 1 345 ? -23.413 76.676 126.475 1.00 13.24 341 HIS B N 1
ATOM 8959 C CA . HIS B 1 345 ? -24.403 77.518 125.801 1.00 15.25 341 HIS B CA 1
ATOM 8960 C C . HIS B 1 345 ? -23.896 77.957 124.434 1.00 13.72 341 HIS B C 1
ATOM 8961 O O . HIS B 1 345 ? -24.611 77.855 123.430 1.00 12.48 341 HIS B O 1
ATOM 8968 N N . ARG B 1 346 ? -22.650 78.442 124.371 1.00 15.11 342 ARG B N 1
ATOM 8969 C CA . ARG B 1 346 ? -22.135 78.897 123.081 1.00 17.08 342 ARG B CA 1
ATOM 8970 C C . ARG B 1 346 ? -22.099 77.745 122.081 1.00 14.00 342 ARG B C 1
ATOM 8971 O O . ARG B 1 346 ? -22.509 77.909 120.927 1.00 13.99 342 ARG B O 1
ATOM 8979 N N . GLN B 1 347 ? -21.697 76.548 122.531 1.00 13.16 343 GLN B N 1
ATOM 8980 C CA . GLN B 1 347 ? -21.616 75.410 121.615 1.00 15.50 343 GLN B CA 1
ATOM 8981 C C . GLN B 1 347 ? -22.989 75.046 121.052 1.00 16.17 343 GLN B C 1
ATOM 8982 O O . GLN B 1 347 ? -23.125 74.789 119.847 1.00 15.87 343 GLN B O 1
ATOM 8988 N N . ASP B 1 348 ? -24.021 75.037 121.902 1.00 16.03 344 ASP B N 1
ATOM 8989 C CA . ASP B 1 348 ? -25.364 74.717 121.430 1.00 15.01 344 ASP B CA 1
ATOM 8990 C C . ASP B 1 348 ? -25.797 75.683 120.338 1.00 15.86 344 ASP B C 1
ATOM 8991 O O . ASP B 1 348 ? -26.311 75.266 119.289 1.00 16.73 344 ASP B O 1
ATOM 8996 N N . LEU B 1 349 ? -25.584 76.986 120.556 1.00 13.36 345 LEU B N 1
ATOM 8997 C CA . LEU B 1 349 ? -26.109 77.952 119.603 1.00 13.36 345 LEU B CA 1
ATOM 8998 C C . LEU B 1 349 ? -25.269 78.002 118.338 1.00 14.36 345 LEU B C 1
ATOM 8999 O O . LEU B 1 349 ? -25.819 78.219 117.251 1.00 14.37 345 LEU B O 1
ATOM 9004 N N . SER B 1 350 ? -23.957 77.763 118.447 1.00 13.66 346 SER B N 1
ATOM 9005 C CA . SER B 1 350 ? -23.132 77.657 117.247 1.00 16.34 346 SER B CA 1
ATOM 9006 C C . SER B 1 350 ? -23.591 76.504 116.361 1.00 17.35 346 SER B C 1
ATOM 9007 O O . SER B 1 350 ? -23.629 76.637 115.134 1.00 15.90 346 SER B O 1
ATOM 9010 N N . LEU B 1 351 ? -23.945 75.364 116.969 1.00 14.83 347 LEU B N 1
ATOM 9011 C CA . LEU B 1 351 ? -24.519 74.256 116.210 1.00 15.95 347 LEU B CA 1
ATOM 9012 C C . LEU B 1 351 ? -25.766 74.690 115.448 1.00 16.01 347 LEU B C 1
ATOM 9013 O O . LEU B 1 351 ? -25.944 74.333 114.277 1.00 15.51 347 LEU B O 1
ATOM 9018 N N . LEU B 1 352 ? -26.647 75.450 116.104 1.00 15.36 348 LEU B N 1
ATOM 9019 C CA . LEU B 1 352 ? -27.870 75.906 115.444 1.00 16.82 348 LEU B CA 1
ATOM 9020 C C . LEU B 1 352 ? -27.559 76.824 114.268 1.00 16.16 348 LEU B C 1
ATOM 9021 O O . LEU B 1 352 ? -28.192 76.731 113.207 1.00 16.19 348 LEU B O 1
ATOM 9026 N N . LYS B 1 353 ? -26.589 77.723 114.439 1.00 15.65 349 LYS B N 1
ATOM 9027 C CA . LYS B 1 353 ? -26.221 78.626 113.357 1.00 15.84 349 LYS B CA 1
ATOM 9028 C C . LYS B 1 353 ? -25.629 77.855 112.186 1.00 17.05 349 LYS B C 1
ATOM 9029 O O . LYS B 1 353 ? -25.922 78.156 111.020 1.00 14.89 349 LYS B O 1
ATOM 9035 N N . GLU B 1 354 ? -24.789 76.862 112.478 1.00 17.41 350 GLU B N 1
ATOM 9036 C CA . GLU B 1 354 ? -24.172 76.071 111.421 1.00 19.45 350 GLU B CA 1
ATOM 9037 C C . GLU B 1 354 ? -25.181 75.169 110.727 1.00 18.87 350 GLU B C 1
ATOM 9038 O O . GLU B 1 354 ? -24.917 74.696 109.621 1.00 21.36 350 GLU B O 1
ATOM 9044 N N . MET B 1 355 ? -26.318 74.906 111.361 1.00 15.43 351 MET B N 1
ATOM 9045 C CA . MET B 1 355 ? -27.415 74.206 110.714 1.00 17.11 351 MET B CA 1
ATOM 9046 C C . MET B 1 355 ? -28.149 75.073 109.695 1.00 16.48 351 MET B C 1
ATOM 9047 O O . MET B 1 355 ? -29.006 74.560 108.975 1.00 16.97 351 MET B O 1
ATOM 9052 N N . GLY B 1 356 ? -27.852 76.364 109.627 1.00 19.38 352 GLY B N 1
ATOM 9053 C CA . GLY B 1 356 ? -28.652 77.286 108.848 1.00 15.53 352 GLY B CA 1
ATOM 9054 C C . GLY B 1 356 ? -29.842 77.865 109.582 1.00 18.96 352 GLY B C 1
ATOM 9055 O O . GLY B 1 356 ? -30.712 78.464 108.937 1.00 21.69 352 GLY B O 1
ATOM 9056 N N . GLY B 1 357 ? -29.917 77.712 110.906 1.00 16.89 353 GLY B N 1
ATOM 9057 C CA . GLY B 1 357 ? -31.038 78.272 111.651 1.00 15.78 353 GLY B CA 1
ATOM 9058 C C . GLY B 1 357 ? -30.915 79.774 111.848 1.00 18.50 353 GLY B C 1
ATOM 9059 O O . GLY B 1 357 ? -29.823 80.330 111.972 1.00 17.21 353 GLY B O 1
ATOM 9060 N N . ASN B 1 358 ? -32.069 80.452 111.862 1.00 16.52 354 ASN B N 1
ATOM 9061 C CA . ASN B 1 358 ? -32.107 81.886 112.121 1.00 14.85 354 ASN B CA 1
ATOM 9062 C C . ASN B 1 358 ? -33.180 82.216 113.147 1.00 16.32 354 ASN B C 1
ATOM 9063 O O . ASN B 1 358 ? -33.622 83.364 113.239 1.00 13.27 354 ASN B O 1
ATOM 9068 N N . PHE B 1 359 ? -33.596 81.217 113.916 1.00 15.73 355 PHE B N 1
ATOM 9069 C CA . PHE B 1 359 ? -34.768 81.293 114.763 1.00 14.23 355 PHE B CA 1
ATOM 9070 C C . PHE B 1 359 ? -34.543 80.359 115.940 1.00 17.90 355 PHE B C 1
ATOM 9071 O O . PHE B 1 359 ? -34.208 79.186 115.748 1.00 15.91 355 PHE B O 1
ATOM 9079 N N . LEU B 1 360 ? -34.742 80.872 117.144 1.00 15.51 356 LEU B N 1
ATOM 9080 C CA . LEU B 1 360 ? -34.516 80.105 118.351 1.00 15.22 356 LEU B CA 1
ATOM 9081 C C . LEU B 1 360 ? -35.689 80.323 119.301 1.00 15.57 356 LEU B C 1
ATOM 9082 O O . LEU B 1 360 ? -36.066 81.461 119.586 1.00 13.88 356 LEU B O 1
ATOM 9087 N N . ARG B 1 361 ? -36.295 79.236 119.751 1.00 14.87 357 ARG B N 1
ATOM 9088 C CA . ARG B 1 361 ? -37.247 79.275 120.850 1.00 16.37 357 ARG B CA 1
ATOM 9089 C C . ARG B 1 361 ? -36.598 78.603 122.047 1.00 15.57 357 ARG B C 1
ATOM 9090 O O . ARG B 1 361 ? -36.121 77.466 121.939 1.00 13.84 357 ARG B O 1
ATOM 9098 N N . ASN B 1 362 ? -36.581 79.307 123.178 1.00 15.69 358 ASN B N 1
ATOM 9099 C CA . ASN B 1 362 ? -35.875 78.833 124.366 1.00 18.42 358 ASN B CA 1
ATOM 9100 C C . ASN B 1 362 ? -36.692 77.823 125.170 1.00 15.64 358 ASN B C 1
ATOM 9101 O O . ASN B 1 362 ? -36.769 77.911 126.403 1.00 15.82 358 ASN B O 1
ATOM 9106 N N . ALA B 1 363 ? -37.290 76.849 124.484 1.00 16.58 359 ALA B N 1
ATOM 9107 C CA . ALA B 1 363 ? -38.122 75.820 125.126 1.00 18.56 359 ALA B CA 1
ATOM 9108 C C . ALA B 1 363 ? -39.152 76.567 125.973 1.00 16.08 359 ALA B C 1
ATOM 9109 O O . ALA B 1 363 ? -39.714 77.569 125.510 1.00 17.11 359 ALA B O 1
ATOM 9111 N N . HIS B 1 364 ? -39.388 76.179 127.218 1.00 15.30 360 HIS B N 1
ATOM 9112 C CA . HIS B 1 364 ? -40.520 76.735 127.941 1.00 16.54 360 HIS B CA 1
ATOM 9113 C C . HIS B 1 364 ? -40.141 77.735 129.018 1.00 14.59 360 HIS B C 1
ATOM 9114 O O . HIS B 1 364 ? -40.996 78.067 129.836 1.00 16.70 360 HIS B O 1
ATOM 9121 N N . TYR B 1 365 ? -38.909 78.242 129.041 1.00 13.27 361 TYR B N 1
ATOM 9122 C CA . TYR B 1 365 ? -38.479 79.059 130.172 1.00 14.91 361 TYR B CA 1
ATOM 9123 C C . TYR B 1 365 ? -37.466 80.093 129.696 1.00 16.22 361 TYR B C 1
ATOM 9124 O O . TYR B 1 365 ? -36.866 79.934 128.624 1.00 15.20 361 TYR B O 1
ATOM 9133 N N . PRO B 1 366 ? -37.270 81.175 130.450 1.00 14.70 362 PRO B N 1
ATOM 9134 C CA . PRO B 1 366 ? -36.195 82.107 130.092 1.00 14.69 362 PRO B CA 1
ATOM 9135 C C . PRO B 1 366 ? -34.844 81.485 130.394 1.00 13.90 362 PRO B C 1
ATOM 9136 O O . PRO B 1 366 ? -34.678 80.719 131.348 1.00 11.68 362 PRO B O 1
ATOM 9140 N N . GLN B 1 367 ? -33.875 81.815 129.567 1.00 12.25 363 GLN B N 1
ATOM 9141 C CA . GLN B 1 367 ? -32.601 81.141 129.658 1.00 13.78 363 GLN B CA 1
ATOM 9142 C C . GLN B 1 367 ? -31.536 82.109 130.131 1.00 14.10 363 GLN B C 1
ATOM 9143 O O . GLN B 1 367 ? -31.826 83.255 130.491 1.00 14.10 363 GLN B O 1
ATOM 9149 N N . ALA B 1 368 ? -30.301 81.605 130.186 1.00 14.33 364 ALA B N 1
ATOM 9150 C CA . ALA B 1 368 ? -29.176 82.382 130.686 1.00 15.00 364 ALA B CA 1
ATOM 9151 C C . ALA B 1 368 ? -28.864 83.546 129.747 1.00 14.47 364 ALA B C 1
ATOM 9152 O O . ALA B 1 368 ? -29.121 83.485 128.541 1.00 15.02 364 ALA B O 1
ATOM 9154 N N . ASP B 1 369 ? -28.322 84.626 130.323 1.00 15.26 365 ASP B N 1
ATOM 9155 C CA . ASP B 1 369 ? -27.928 85.789 129.529 1.00 17.17 365 ASP B CA 1
ATOM 9156 C C . ASP B 1 369 ? -26.975 85.398 128.408 1.00 17.90 365 ASP B C 1
ATOM 9157 O O . ASP B 1 369 ? -27.051 85.942 127.304 1.00 18.12 365 ASP B O 1
ATOM 9162 N N . GLU B 1 370 ? -26.072 84.449 128.675 1.00 19.19 366 GLU B N 1
ATOM 9163 C CA . GLU B 1 370 ? -25.162 83.971 127.638 1.00 17.97 366 GLU B CA 1
ATOM 9164 C C . GLU B 1 370 ? -25.923 83.467 126.411 1.00 16.34 366 GLU B C 1
ATOM 9165 O O . GLU B 1 370 ? -25.503 83.713 125.274 1.00 14.72 366 GLU B O 1
ATOM 9171 N N . VAL B 1 371 ? -27.050 82.764 126.616 1.00 15.80 367 VAL B N 1
ATOM 9172 C CA . VAL B 1 371 ? -27.838 82.313 125.469 1.00 13.67 367 VAL B CA 1
ATOM 9173 C C . VAL B 1 371 ? -28.286 83.514 124.657 1.00 14.66 367 VAL B C 1
ATOM 9174 O O . VAL B 1 371 ? -28.124 83.551 123.432 1.00 14.34 367 VAL B O 1
ATOM 9178 N N . LEU B 1 372 ? -28.761 84.555 125.344 1.00 14.00 368 LEU B N 1
ATOM 9179 C CA . LEU B 1 372 ? -29.303 85.717 124.652 1.00 15.04 368 LEU B CA 1
ATOM 9180 C C . LEU B 1 372 ? -28.198 86.539 123.993 1.00 15.67 368 LEU B C 1
ATOM 9181 O O . LEU B 1 372 ? -28.382 87.030 122.872 1.00 14.62 368 LEU B O 1
ATOM 9186 N N . ASP B 1 373 ? -27.036 86.683 124.659 1.00 13.20 369 ASP B N 1
ATOM 9187 C CA . ASP B 1 373 ? -25.915 87.406 124.051 1.00 15.63 369 ASP B CA 1
ATOM 9188 C C . ASP B 1 373 ? -25.463 86.728 122.768 1.00 15.16 369 ASP B C 1
ATOM 9189 O O . ASP B 1 373 ? -25.143 87.388 121.775 1.00 15.23 369 ASP B O 1
ATOM 9194 N N . GLN B 1 374 ? -25.419 85.402 122.787 1.00 18.00 370 GLN B N 1
ATOM 9195 C CA . GLN B 1 374 ? -25.045 84.634 121.618 1.00 14.92 370 GLN B CA 1
ATOM 9196 C C . GLN B 1 374 ? -26.117 84.704 120.528 1.00 17.80 370 GLN B C 1
ATOM 9197 O O . GLN B 1 374 ? -25.784 84.677 119.338 1.00 19.09 370 GLN B O 1
ATOM 9203 N N . ALA B 1 375 ? -27.397 84.820 120.896 1.00 14.21 371 ALA B N 1
ATOM 9204 C CA . ALA B 1 375 ? -28.417 85.055 119.873 1.00 15.81 371 ALA B CA 1
ATOM 9205 C C . ALA B 1 375 ? -28.249 86.430 119.232 1.00 14.37 371 ALA B C 1
ATOM 9206 O O . ALA B 1 375 ? -28.375 86.568 118.007 1.00 16.27 371 ALA B O 1
ATOM 9208 N N . ASP B 1 376 ? -27.979 87.457 120.039 1.00 13.65 372 ASP B N 1
ATOM 9209 C CA . ASP B 1 376 ? -27.660 88.773 119.490 1.00 15.80 372 ASP B CA 1
ATOM 9210 C C . ASP B 1 376 ? -26.470 88.689 118.542 1.00 16.95 372 ASP B C 1
ATOM 9211 O O . ASP B 1 376 ? -26.510 89.215 117.426 1.00 17.66 372 ASP B O 1
ATOM 9216 N N . ARG B 1 377 ? -25.394 88.036 118.978 1.00 15.67 373 ARG B N 1
ATOM 9217 C CA . ARG B 1 377 ? -24.136 88.069 118.236 1.00 19.18 373 ARG B CA 1
ATOM 9218 C C . ARG B 1 377 ? -24.172 87.178 116.995 1.00 19.11 373 ARG B C 1
ATOM 9219 O O . ARG B 1 377 ? -23.724 87.587 115.922 1.00 18.51 373 ARG B O 1
ATOM 9227 N N . LEU B 1 378 ? -24.669 85.945 117.131 1.00 17.26 374 LEU B N 1
ATOM 9228 C CA . LEU B 1 378 ? -24.749 85.035 115.995 1.00 17.89 374 LEU B CA 1
ATOM 9229 C C . LEU B 1 378 ? -25.907 85.376 115.065 1.00 17.17 374 LEU B C 1
ATOM 9230 O O . LEU B 1 378 ? -25.799 85.204 113.848 1.00 18.40 374 LEU B O 1
ATOM 9235 N N . GLY B 1 379 ? -27.038 85.811 115.612 1.00 17.17 375 GLY B N 1
ATOM 9236 C CA . GLY B 1 379 ? -28.168 86.117 114.753 1.00 18.34 375 GLY B CA 1
ATOM 9237 C C . GLY B 1 379 ? -29.261 85.067 114.726 1.00 16.67 375 GLY B C 1
ATOM 9238 O O . GLY B 1 379 ? -29.337 84.253 113.799 1.00 17.03 375 GLY B O 1
ATOM 9239 N N . PHE B 1 380 ? -30.113 85.082 115.749 1.00 15.46 376 PHE B N 1
ATOM 9240 C CA . PHE B 1 380 ? -31.364 84.338 115.773 1.00 13.78 376 PHE B CA 1
ATOM 9241 C C . PHE B 1 380 ? -32.443 85.288 116.263 1.00 15.91 376 PHE B C 1
ATOM 9242 O O . PHE B 1 380 ? -32.220 86.036 117.218 1.00 16.32 376 PHE B O 1
ATOM 9250 N N . ALA B 1 381 ? -33.601 85.272 115.616 1.00 13.46 377 ALA B N 1
ATOM 9251 C CA . ALA B 1 381 ? -34.783 85.849 116.239 1.00 16.88 377 ALA B CA 1
ATOM 9252 C C . ALA B 1 381 ? -35.250 84.901 117.326 1.00 17.28 377 ALA B C 1
ATOM 9253 O O . ALA B 1 381 ? -35.316 83.688 117.109 1.00 19.76 377 ALA B O 1
ATOM 9255 N N . VAL B 1 382 ? -35.564 85.440 118.495 1.00 15.03 378 VAL B N 1
ATOM 9256 C CA . VAL B 1 382 ? -35.787 84.625 119.676 1.00 12.24 378 VAL B CA 1
ATOM 9257 C C . VAL B 1 382 ? -37.239 84.738 120.111 1.00 13.36 378 VAL B C 1
ATOM 9258 O O . VAL B 1 382 ? -37.833 85.824 120.093 1.00 13.14 378 VAL B O 1
ATOM 9262 N N . TRP B 1 383 ? -37.807 83.596 120.466 1.00 12.50 379 TRP B N 1
ATOM 9263 C CA . TRP B 1 383 ? -39.063 83.465 121.180 1.00 11.56 379 TRP B CA 1
ATOM 9264 C C . TRP B 1 383 ? -38.712 82.996 122.579 1.00 14.02 379 TRP B C 1
ATOM 9265 O O . TRP B 1 383 ? -37.980 82.015 122.738 1.00 15.29 379 TRP B O 1
ATOM 9276 N N . GLU B 1 384 ? -39.203 83.699 123.594 1.00 16.73 380 GLU B N 1
ATOM 9277 C CA . GLU B 1 384 ? -38.895 83.321 124.966 1.00 17.55 380 GLU B CA 1
ATOM 9278 C C . GLU B 1 384 ? -40.168 83.410 125.789 1.00 15.52 380 GLU B C 1
ATOM 9279 O O . GLU B 1 384 ? -40.946 84.351 125.620 1.00 15.81 380 GLU B O 1
ATOM 9285 N N . GLU B 1 385 ? -40.386 82.424 126.664 1.00 14.68 381 GLU B N 1
ATOM 9286 C CA . GLU B 1 385 ? -41.637 82.309 127.406 1.00 14.60 381 GLU B CA 1
ATOM 9287 C C . GLU B 1 385 ? -41.350 81.904 128.849 1.00 16.50 381 GLU B C 1
ATOM 9288 O O . GLU B 1 385 ? -40.253 81.426 129.165 1.00 13.87 381 GLU B O 1
ATOM 9294 N N . ILE B 1 386 ? -42.341 82.104 129.726 1.00 13.72 382 ILE B N 1
ATOM 9295 C CA . ILE B 1 386 ? -42.283 81.598 131.103 1.00 13.43 382 ILE B CA 1
ATOM 9296 C C . ILE B 1 386 ? -43.022 80.264 131.207 1.00 15.73 382 ILE B C 1
ATOM 9297 O O . ILE B 1 386 ? -43.954 80.009 130.433 1.00 15.28 382 ILE B O 1
ATOM 9302 N N . PRO B 1 387 ? -42.658 79.389 132.148 1.00 15.29 383 PRO B N 1
ATOM 9303 C CA . PRO B 1 387 ? -43.095 77.980 132.071 1.00 19.31 383 PRO B CA 1
ATOM 9304 C C . PRO B 1 387 ? -44.461 77.696 132.703 1.00 15.96 383 PRO B C 1
ATOM 9305 O O . PRO B 1 387 ? -44.597 76.851 133.582 1.00 14.04 383 PRO B O 1
ATOM 9309 N N . LEU B 1 388 ? -45.496 78.366 132.203 1.00 14.60 384 LEU B N 1
ATOM 9310 C CA . LEU B 1 388 ? -46.871 77.912 132.422 1.00 17.21 384 LEU B CA 1
ATOM 9311 C C . LEU B 1 388 ? -47.158 76.811 131.414 1.00 16.50 384 LEU B C 1
ATOM 9312 O O . LEU B 1 388 ? -47.561 77.078 130.283 1.00 18.79 384 LEU B O 1
ATOM 9317 N N . VAL B 1 389 ? -46.965 75.558 131.831 1.00 19.03 385 VAL B N 1
ATOM 9318 C CA . VAL B 1 389 ? -47.147 74.389 130.973 1.00 17.51 385 VAL B CA 1
ATOM 9319 C C . VAL B 1 389 ? -48.303 73.550 131.500 1.00 18.00 385 VAL B C 1
ATOM 9320 O O . VAL B 1 389 ? -48.465 73.396 132.720 1.00 16.49 385 VAL B O 1
ATOM 9324 N N . ASN B 1 390 ? -49.122 73.032 130.575 1.00 18.02 386 ASN B N 1
ATOM 9325 C CA . ASN B 1 390 ? -50.052 71.926 130.812 1.00 18.40 386 ASN B CA 1
ATOM 9326 C C . ASN B 1 390 ? -51.312 72.289 131.601 1.00 20.36 386 ASN B C 1
ATOM 9327 O O . ASN B 1 390 ? -52.359 71.654 131.419 1.00 19.49 386 ASN B O 1
ATOM 9332 N N . GLU B 1 391 ? -51.228 73.267 132.495 1.00 15.90 387 GLU B N 1
ATOM 9333 C CA . GLU B 1 391 ? -52.271 73.439 133.502 1.00 21.98 387 GLU B CA 1
ATOM 9334 C C . GLU B 1 391 ? -52.047 74.744 134.250 1.00 20.56 387 GLU B C 1
ATOM 9335 O O . GLU B 1 391 ? -50.943 75.293 134.274 1.00 19.63 387 GLU B O 1
ATOM 9341 N N . VAL B 1 392 ? -53.108 75.203 134.895 1.00 28.39 388 VAL B N 1
ATOM 9342 C CA . VAL B 1 392 ? -53.123 76.436 135.671 1.00 27.60 388 VAL B CA 1
ATOM 9343 C C . VAL B 1 392 ? -53.701 76.112 137.036 1.00 31.19 388 VAL B C 1
ATOM 9344 O O . VAL B 1 392 ? -54.649 75.326 137.137 1.00 35.33 388 VAL B O 1
ATOM 9348 N N . THR B 1 393 ? -53.155 76.712 138.087 1.00 24.09 389 THR B N 1
ATOM 9349 C CA . THR B 1 393 ? -53.757 76.573 139.408 1.00 24.11 389 THR B CA 1
ATOM 9350 C C . THR B 1 393 ? -54.646 77.781 139.676 1.00 23.72 389 THR B C 1
ATOM 9351 O O . THR B 1 393 ? -54.221 78.927 139.488 1.00 23.03 389 THR B O 1
ATOM 9355 N N . VAL B 1 394 ? -55.887 77.521 140.083 1.00 23.43 390 VAL B N 1
ATOM 9356 C CA . VAL B 1 394 ? -56.805 78.609 140.397 1.00 24.12 390 VAL B CA 1
ATOM 9357 C C . VAL B 1 394 ? -56.288 79.376 141.605 1.00 23.34 390 VAL B C 1
ATOM 9358 O O . VAL B 1 394 ? -55.767 78.785 142.558 1.00 27.66 390 VAL B O 1
ATOM 9362 N N . GLY B 1 395 ? -56.386 80.703 141.564 1.00 23.56 391 GLY B N 1
ATOM 9363 C CA . GLY B 1 395 ? -56.123 81.483 142.755 1.00 27.01 391 GLY B CA 1
ATOM 9364 C C . GLY B 1 395 ? -55.159 82.645 142.609 1.00 24.83 391 GLY B C 1
ATOM 9365 O O . GLY B 1 395 ? -54.364 82.724 141.666 1.00 26.62 391 GLY B O 1
ATOM 9366 N N . PRO B 1 396 ? -55.213 83.576 143.567 1.00 25.79 392 PRO B N 1
ATOM 9367 C CA . PRO B 1 396 ? -54.361 84.768 143.469 1.00 22.25 392 PRO B CA 1
ATOM 9368 C C . PRO B 1 396 ? -52.876 84.484 143.692 1.00 28.38 392 PRO B C 1
ATOM 9369 O O . PRO B 1 396 ? -52.032 85.227 143.168 1.00 27.64 392 PRO B O 1
ATOM 9373 N N . ARG B 1 397 ? -52.522 83.446 144.456 1.00 23.91 393 ARG B N 1
ATOM 9374 C CA . ARG B 1 397 ? -51.107 83.142 144.651 1.00 25.03 393 ARG B CA 1
ATOM 9375 C C . ARG B 1 397 ? -50.466 82.688 143.349 1.00 24.33 393 ARG B C 1
ATOM 9376 O O . ARG B 1 397 ? -49.374 83.146 142.997 1.00 22.84 393 ARG B O 1
ATOM 9380 N N . HIS B 1 398 ? -51.134 81.798 142.612 1.00 24.51 394 HIS B N 1
ATOM 9381 C CA . HIS B 1 398 ? -50.628 81.410 141.301 1.00 23.45 394 HIS B CA 1
ATOM 9382 C C . HIS B 1 398 ? -50.605 82.599 140.349 1.00 22.12 394 HIS B C 1
ATOM 9383 O O . HIS B 1 398 ? -49.633 82.800 139.618 1.00 22.32 394 HIS B O 1
ATOM 9390 N N . THR B 1 399 ? -51.674 83.395 140.341 1.00 22.19 395 THR B N 1
ATOM 9391 C CA . THR B 1 399 ? -51.701 84.585 139.502 1.00 22.66 395 THR B CA 1
ATOM 9392 C C . THR B 1 399 ? -50.531 85.508 139.819 1.00 23.27 395 THR B C 1
ATOM 9393 O O . THR B 1 399 ? -49.825 85.972 138.916 1.00 20.35 395 THR B O 1
ATOM 9397 N N . GLU B 1 400 ? -50.308 85.773 141.108 1.00 23.24 396 GLU B N 1
ATOM 9398 C CA . GLU B 1 400 ? -49.240 86.671 141.525 1.00 22.42 396 GLU B CA 1
ATOM 9399 C C . GLU B 1 400 ? -47.885 86.150 141.083 1.00 22.52 396 GLU B C 1
ATOM 9400 O O . GLU B 1 400 ? -47.087 86.890 140.499 1.00 21.92 396 GLU B O 1
ATOM 9406 N N . ASN B 1 401 ? -47.608 84.872 141.352 1.00 19.03 397 ASN B N 1
ATOM 9407 C CA . ASN B 1 401 ? -46.287 84.338 141.049 1.00 21.61 397 ASN B CA 1
ATOM 9408 C C . ASN B 1 401 ? -46.021 84.365 139.549 1.00 22.28 397 ASN B C 1
ATOM 9409 O O . ASN B 1 401 ? -44.920 84.720 139.112 1.00 20.89 397 ASN B O 1
ATOM 9414 N N . THR B 1 402 ? -47.032 84.037 138.741 1.00 19.32 398 THR B N 1
ATOM 9415 C CA . THR B 1 402 ? -46.811 84.036 137.303 1.00 20.73 398 THR B CA 1
ATOM 9416 C C . THR B 1 402 ? -46.656 85.452 136.777 1.00 18.55 398 THR B C 1
ATOM 9417 O O . THR B 1 402 ? -45.883 85.674 135.838 1.00 18.34 398 THR B O 1
ATOM 9421 N N . THR B 1 403 ? -47.364 86.412 137.381 1.00 18.33 399 THR B N 1
ATOM 9422 C CA . THR B 1 403 ? -47.235 87.819 137.004 1.00 19.56 399 THR B CA 1
ATOM 9423 C C . THR B 1 403 ? -45.817 88.319 137.256 1.00 20.78 399 THR B C 1
ATOM 9424 O O . THR B 1 403 ? -45.190 88.941 136.386 1.00 18.86 399 THR B O 1
ATOM 9428 N N . VAL B 1 404 ? -45.303 88.062 138.459 1.00 21.53 400 VAL B N 1
ATOM 9429 C CA . VAL B 1 404 ? -43.936 88.438 138.799 1.00 19.25 400 VAL B CA 1
ATOM 9430 C C . VAL B 1 404 ? -42.952 87.809 137.817 1.00 18.12 400 VAL B C 1
ATOM 9431 O O . VAL B 1 404 ? -42.095 88.490 137.246 1.00 19.11 400 VAL B O 1
ATOM 9435 N N . MET B 1 405 ? -43.102 86.508 137.559 1.00 18.47 401 MET B N 1
ATOM 9436 C CA . MET B 1 405 ? -42.162 85.821 136.680 1.00 16.50 401 MET B CA 1
ATOM 9437 C C . MET B 1 405 ? -42.157 86.458 135.299 1.00 16.19 401 MET B C 1
ATOM 9438 O O . MET B 1 405 ? -41.099 86.608 134.668 1.00 16.20 401 MET B O 1
ATOM 9443 N N . LEU B 1 406 ? -43.328 86.884 134.834 1.00 16.22 402 LEU B N 1
ATOM 9444 C CA . LEU B 1 406 ? -43.408 87.555 133.546 1.00 15.22 402 LEU B CA 1
ATOM 9445 C C . LEU B 1 406 ? -42.666 88.879 133.583 1.00 13.73 402 LEU B C 1
ATOM 9446 O O . LEU B 1 406 ? -41.905 89.204 132.666 1.00 14.78 402 LEU B O 1
ATOM 9451 N N . LYS B 1 407 ? -42.864 89.663 134.640 1.00 14.48 403 LYS B N 1
ATOM 9452 C CA . LYS B 1 407 ? -42.137 90.925 134.716 1.00 17.99 403 LYS B CA 1
ATOM 9453 C C . LYS B 1 407 ? -40.628 90.677 134.780 1.00 15.43 403 LYS B C 1
ATOM 9454 O O . LYS B 1 407 ? -39.843 91.414 134.167 1.00 14.28 403 LYS B O 1
ATOM 9459 N N . GLU B 1 408 ? -40.211 89.622 135.488 1.00 15.20 404 GLU B N 1
ATOM 9460 C CA . GLU B 1 408 ? -38.785 89.319 135.607 1.00 16.40 404 GLU B CA 1
ATOM 9461 C C . GLU B 1 408 ? -38.182 88.946 134.258 1.00 14.73 404 GLU B C 1
ATOM 9462 O O . GLU B 1 408 ? -37.108 89.431 133.897 1.00 13.79 404 GLU B O 1
ATOM 9468 N N . MET B 1 409 ? -38.850 88.063 133.507 1.00 14.86 405 MET B N 1
ATOM 9469 C CA . MET B 1 409 ? -38.344 87.680 132.192 1.00 15.28 405 MET B CA 1
ATOM 9470 C C . MET B 1 409 ? -38.201 88.890 131.281 1.00 16.99 405 MET B C 1
ATOM 9471 O O . MET B 1 409 ? -37.133 89.126 130.697 1.00 15.25 405 MET B O 1
ATOM 9476 N N . ILE B 1 410 ? -39.280 89.663 131.132 1.00 18.58 406 ILE B N 1
ATOM 9477 C CA . ILE B 1 410 ? -39.265 90.781 130.196 1.00 15.22 406 ILE B CA 1
ATOM 9478 C C . ILE B 1 410 ? -38.238 91.824 130.615 1.00 15.31 406 ILE B C 1
ATOM 9479 O O . ILE B 1 410 ? -37.530 92.384 129.775 1.00 16.06 406 ILE B O 1
ATOM 9484 N N . LYS B 1 411 ? -38.150 92.122 131.911 1.00 16.98 407 LYS B N 1
ATOM 9485 C CA . LYS B 1 411 ? -37.224 93.169 132.349 1.00 14.95 407 LYS B CA 1
ATOM 9486 C C . LYS B 1 411 ? -35.775 92.714 132.246 1.00 15.74 407 LYS B C 1
ATOM 9487 O O . LYS B 1 411 ? -34.890 93.497 131.868 1.00 16.11 407 LYS B O 1
ATOM 9493 N N . GLN B 1 412 ? -35.510 91.458 132.609 1.00 12.88 408 GLN B N 1
ATOM 9494 C CA . GLN B 1 412 ? -34.145 90.956 132.603 1.00 14.35 408 GLN B CA 1
ATOM 9495 C C . GLN B 1 412 ? -33.600 90.840 131.185 1.00 15.42 408 GLN B C 1
ATOM 9496 O O . GLN B 1 412 ? -32.421 91.121 130.951 1.00 12.91 408 GLN B O 1
ATOM 9502 N N . HIS B 1 413 ? -34.442 90.483 130.221 1.00 13.02 409 HIS B N 1
ATOM 9503 C CA . HIS B 1 413 ? -33.989 90.258 128.859 1.00 13.64 409 HIS B CA 1
ATOM 9504 C C . HIS B 1 413 ? -34.439 91.364 127.923 1.00 13.83 409 HIS B C 1
ATOM 9505 O O . HIS B 1 413 ? -34.375 91.200 126.704 1.00 13.42 409 HIS B O 1
ATOM 9512 N N . TYR B 1 414 ? -34.815 92.514 128.484 1.00 14.07 410 TYR B N 1
ATOM 9513 C CA . TYR B 1 414 ? -35.484 93.572 127.729 1.00 13.94 410 TYR B CA 1
ATOM 9514 C C . TYR B 1 414 ? -34.659 94.053 126.549 1.00 14.87 410 TYR B C 1
ATOM 9515 O O . TYR B 1 414 ? -35.205 94.338 125.476 1.00 15.43 410 TYR B O 1
ATOM 9524 N N . ASN B 1 415 ? -33.349 94.157 126.730 1.00 15.06 411 ASN B N 1
ATOM 9525 C CA . ASN B 1 415 ? -32.487 94.896 125.821 1.00 12.97 411 ASN B CA 1
ATOM 9526 C C . ASN B 1 415 ? -31.965 94.061 124.660 1.00 12.60 411 ASN B C 1
ATOM 9527 O O . ASN B 1 415 ? -31.327 94.606 123.757 1.00 14.66 411 ASN B O 1
ATOM 9532 N N . HIS B 1 416 ? -32.233 92.776 124.641 1.00 14.22 412 HIS B N 1
ATOM 9533 C CA . HIS B 1 416 ? -31.661 91.915 123.610 1.00 13.16 412 HIS B CA 1
ATOM 9534 C C . HIS B 1 416 ? -32.355 92.086 122.266 1.00 13.79 412 HIS B C 1
ATOM 9535 O O . HIS B 1 416 ? -33.524 91.700 122.105 1.00 14.83 412 HIS B O 1
ATOM 9542 N N . PRO B 1 417 ? -31.673 92.648 121.269 1.00 15.28 413 PRO B N 1
ATOM 9543 C CA . PRO B 1 417 ? -32.332 92.855 119.975 1.00 14.10 413 PRO B CA 1
ATOM 9544 C C . PRO B 1 417 ? -32.799 91.555 119.333 1.00 14.08 413 PRO B C 1
ATOM 9545 O O . PRO B 1 417 ? -33.716 91.583 118.501 1.00 14.40 413 PRO B O 1
ATOM 9549 N N . SER B 1 418 ? -32.220 90.412 119.718 1.00 13.72 414 SER B N 1
ATOM 9550 C CA . SER B 1 418 ? -32.641 89.132 119.151 1.00 11.87 414 SER B CA 1
ATOM 9551 C C . SER B 1 418 ? -34.062 88.724 119.565 1.00 12.67 414 SER B C 1
ATOM 9552 O O . SER B 1 418 ? -34.712 87.951 118.850 1.00 13.35 414 SER B O 1
ATOM 9555 N N . VAL B 1 419 ? -34.572 89.183 120.702 1.00 11.62 415 VAL B N 1
ATOM 9556 C CA . VAL B 1 419 ? -35.914 88.759 121.098 1.00 13.35 415 VAL B CA 1
ATOM 9557 C C . VAL B 1 419 ? -36.931 89.509 120.243 1.00 13.72 415 VAL B C 1
ATOM 9558 O O . VAL B 1 419 ? -36.908 90.738 120.172 1.00 14.41 415 VAL B O 1
ATOM 9562 N N . VAL B 1 420 ? -37.807 88.774 119.563 1.00 15.96 416 VAL B N 1
ATOM 9563 C CA . VAL B 1 420 ? -38.945 89.378 118.880 1.00 14.86 416 VAL B CA 1
ATOM 9564 C C . VAL B 1 420 ? -40.278 88.906 119.429 1.00 15.83 416 VAL B C 1
ATOM 9565 O O . VAL B 1 420 ? -41.301 89.543 119.145 1.00 18.28 416 VAL B O 1
ATOM 9569 N N . ILE B 1 421 ? -40.319 87.832 120.212 1.00 15.62 417 ILE B N 1
ATOM 9570 C CA . ILE B 1 421 ? -41.584 87.289 120.701 1.00 17.27 417 ILE B CA 1
ATOM 9571 C C . ILE B 1 421 ? -41.447 86.959 122.179 1.00 15.02 417 ILE B C 1
ATOM 9572 O O . ILE B 1 421 ? -40.471 86.317 122.589 1.00 14.98 417 ILE B O 1
ATOM 9577 N N . TRP B 1 422 ? -42.411 87.418 122.973 1.00 13.49 418 TRP B N 1
ATOM 9578 C CA . TRP B 1 422 ? -42.617 87.019 124.359 1.00 13.88 418 TRP B CA 1
ATOM 9579 C C . TRP B 1 422 ? -43.836 86.118 124.415 1.00 13.20 418 TRP B C 1
ATOM 9580 O O . TRP B 1 422 ? -44.816 86.362 123.703 1.00 15.59 418 TRP B O 1
ATOM 9591 N N . ALA B 1 423 ? -43.798 85.097 125.272 1.00 11.98 419 ALA B N 1
ATOM 9592 C CA . ALA B 1 423 ? -44.940 84.202 125.436 1.00 15.35 419 ALA B CA 1
ATOM 9593 C C . ALA B 1 423 ? -45.060 83.801 126.902 1.00 15.09 419 ALA B C 1
ATOM 9594 O O . ALA B 1 423 ? -44.165 84.063 127.713 1.00 16.19 419 ALA B O 1
ATOM 9596 N N . TYR B 1 424 ? -46.178 83.147 127.244 1.00 12.59 420 TYR B N 1
ATOM 9597 C CA . TYR B 1 424 ? -46.463 82.910 128.651 1.00 14.89 420 TYR B CA 1
ATOM 9598 C C . TYR B 1 424 ? -47.290 81.664 128.934 1.00 16.50 420 TYR B C 1
ATOM 9599 O O . TYR B 1 424 ? -47.485 81.339 130.105 1.00 20.50 420 TYR B O 1
ATOM 9608 N N . MET B 1 425 ? -47.793 80.952 127.927 1.00 17.50 421 MET B N 1
ATOM 9609 C CA . MET B 1 425 ? -48.387 79.649 128.203 1.00 18.68 421 MET B CA 1
ATOM 9610 C C . MET B 1 425 ? -48.051 78.676 127.086 1.00 19.49 421 MET B C 1
ATOM 9611 O O . MET B 1 425 ? -47.926 79.069 125.926 1.00 18.58 421 MET B O 1
ATOM 9616 N N . ASN B 1 426 ? -47.952 77.392 127.454 1.00 19.19 422 ASN B N 1
ATOM 9617 C CA . ASN B 1 426 ? -47.616 76.307 126.539 1.00 19.16 422 ASN B CA 1
ATOM 9618 C C . ASN B 1 426 ? -48.550 75.130 126.792 1.00 17.35 422 ASN B C 1
ATOM 9619 O O . ASN B 1 426 ? -48.576 74.591 127.903 1.00 17.25 422 ASN B O 1
ATOM 9624 N N . GLU B 1 427 ? -49.273 74.710 125.753 1.00 19.62 423 GLU B N 1
ATOM 9625 C CA . GLU B 1 427 ? -50.255 73.612 125.825 1.00 21.40 423 GLU B CA 1
ATOM 9626 C C . GLU B 1 427 ? -51.018 73.641 127.149 1.00 19.37 423 GLU B C 1
ATOM 9627 O O . GLU B 1 427 ? -51.101 72.654 127.882 1.00 18.45 423 GLU B O 1
ATOM 9633 N N . ILE B 1 428 ? -51.581 74.814 127.450 1.00 15.92 424 ILE B N 1
ATOM 9634 C CA . ILE B 1 428 ? -52.161 75.072 128.762 1.00 17.13 424 ILE B CA 1
ATOM 9635 C C . ILE B 1 428 ? -53.376 74.201 129.080 1.00 18.95 424 ILE B C 1
ATOM 9636 O O . ILE B 1 428 ? -53.812 74.139 130.239 1.00 17.43 424 ILE B O 1
ATOM 9641 N N . TYR B 1 429 ? -53.936 73.512 128.093 1.00 19.69 425 TYR B N 1
ATOM 9642 C CA . TYR B 1 429 ? -55.069 72.631 128.331 1.00 21.38 425 TYR B CA 1
ATOM 9643 C C . TYR B 1 429 ? -54.688 71.153 128.333 1.00 21.00 425 TYR B C 1
ATOM 9644 O O . TYR B 1 429 ? -55.576 70.306 128.494 1.00 23.68 425 TYR B O 1
ATOM 9653 N N . TRP B 1 430 ? -53.400 70.826 128.164 1.00 20.29 426 TRP B N 1
ATOM 9654 C CA . TRP B 1 430 ? -52.974 69.427 128.050 1.00 21.82 426 TRP B CA 1
ATOM 9655 C C . TRP B 1 430 ? -53.442 68.571 129.231 1.00 22.88 426 TRP B C 1
ATOM 9656 O O . TRP B 1 430 ? -53.996 67.486 129.035 1.00 24.61 426 TRP B O 1
ATOM 9667 N N . ALA B 1 431 ? -53.238 69.040 130.468 1.00 19.86 427 ALA B N 1
ATOM 9668 C CA . ALA B 1 431 ? -53.510 68.189 131.628 1.00 23.06 427 ALA B CA 1
ATOM 9669 C C . ALA B 1 431 ? -55.005 67.983 131.913 1.00 23.24 427 ALA B C 1
ATOM 9670 O O . ALA B 1 431 ? -55.321 67.197 132.813 1.00 20.22 427 ALA B O 1
ATOM 9672 N N . HIS B 1 432 ? -55.908 68.627 131.158 1.00 21.28 428 HIS B N 1
ATOM 9673 C CA . HIS B 1 432 ? -57.350 68.553 131.428 1.00 25.29 428 HIS B CA 1
ATOM 9674 C C . HIS B 1 432 ? -57.877 67.122 131.460 1.00 27.28 428 HIS B C 1
ATOM 9675 O O . HIS B 1 432 ? -58.708 66.789 132.314 1.00 27.27 428 HIS B O 1
ATOM 9682 N N . ARG B 1 433 ? -57.427 66.269 130.527 1.00 27.59 429 ARG B N 1
ATOM 9683 C CA . ARG B 1 433 ? -57.853 64.869 130.497 1.00 28.08 429 ARG B CA 1
ATOM 9684 C C . ARG B 1 433 ? -57.649 64.168 131.830 1.00 30.66 429 ARG B C 1
ATOM 9685 O O . ARG B 1 433 ? -58.327 63.181 132.106 1.00 36.91 429 ARG B O 1
ATOM 9687 N N . TYR B 1 434 ? -56.739 64.656 132.663 1.00 31.82 430 TYR B N 1
ATOM 9688 C CA . TYR B 1 434 ? -56.396 64.023 133.927 1.00 32.07 430 TYR B CA 1
ATOM 9689 C C . TYR B 1 434 ? -56.932 64.780 135.131 1.00 28.78 430 TYR B C 1
ATOM 9690 O O . TYR B 1 434 ? -56.649 64.383 136.259 1.00 32.14 430 TYR B O 1
ATOM 9699 N N . LYS B 1 435 ? -57.659 65.859 134.935 1.00 25.57 431 LYS B N 1
ATOM 9700 C CA . LYS B 1 435 ? -58.135 66.587 136.097 1.00 24.51 431 LYS B CA 1
ATOM 9701 C C . LYS B 1 435 ? -59.568 66.195 136.422 1.00 24.49 431 LYS B C 1
ATOM 9702 O O . LYS B 1 435 ? -60.316 65.742 135.549 1.00 24.40 431 LYS B O 1
ATOM 9708 N N . PRO B 1 436 ? -59.978 66.325 137.683 1.00 24.18 432 PRO B N 1
ATOM 9709 C CA . PRO B 1 436 ? -61.362 65.988 138.037 1.00 24.98 432 PRO B CA 1
ATOM 9710 C C . PRO B 1 436 ? -62.332 66.900 137.307 1.00 23.55 432 PRO B C 1
ATOM 9711 O O . PRO B 1 436 ? -62.082 68.096 137.139 1.00 22.66 432 PRO B O 1
ATOM 9715 N N . GLN B 1 437 ? -63.428 66.301 136.839 1.00 19.11 433 GLN B N 1
ATOM 9716 C CA . GLN B 1 437 ? -64.416 67.028 136.049 1.00 21.31 433 GLN B CA 1
ATOM 9717 C C . GLN B 1 437 ? -64.873 68.308 136.743 1.00 22.14 433 GLN B C 1
ATOM 9718 O O . GLN B 1 437 ? -65.026 69.356 136.103 1.00 20.70 433 GLN B O 1
ATOM 9724 N N . GLU B 1 438 ? -65.095 68.240 138.053 1.00 24.60 434 GLU B N 1
ATOM 9725 C CA . GLU B 1 438 ? -65.609 69.379 138.799 1.00 24.49 434 GLU B CA 1
ATOM 9726 C C . GLU B 1 438 ? -64.620 70.533 138.871 1.00 24.95 434 GLU B C 1
ATOM 9727 O O . GLU B 1 438 ? -65.009 71.624 139.300 1.00 26.37 434 GLU B O 1
ATOM 9733 N N . GLU B 1 439 ? -63.367 70.332 138.460 1.00 20.61 435 GLU B N 1
ATOM 9734 C CA . GLU B 1 439 ? -62.398 71.423 138.425 1.00 24.61 435 GLU B CA 1
ATOM 9735 C C . GLU B 1 439 ? -62.327 72.144 137.084 1.00 24.17 435 GLU B C 1
ATOM 9736 O O . GLU B 1 439 ? -61.673 73.192 137.007 1.00 23.28 435 GLU B O 1
ATOM 9742 N N . ILE B 1 440 ? -62.957 71.608 136.031 1.00 21.23 436 ILE B N 1
ATOM 9743 C CA . ILE B 1 440 ? -62.654 72.062 134.674 1.00 21.11 436 ILE B CA 1
ATOM 9744 C C . ILE B 1 440 ? -63.150 73.485 134.445 1.00 23.25 436 ILE B C 1
ATOM 9745 O O . ILE B 1 440 ? -62.430 74.329 133.897 1.00 20.93 436 ILE B O 1
ATOM 9750 N N . ALA B 1 441 ? -64.392 73.774 134.837 1.00 24.56 437 ALA B N 1
ATOM 9751 C CA . ALA B 1 441 ? -64.951 75.088 134.539 1.00 22.86 437 ALA B CA 1
ATOM 9752 C C . ALA B 1 441 ? -64.101 76.189 135.159 1.00 22.83 437 ALA B C 1
ATOM 9753 O O . ALA B 1 441 ? -63.770 77.177 134.496 1.00 23.28 437 ALA B O 1
ATOM 9755 N N . GLY B 1 442 ? -63.724 76.023 136.431 1.00 19.82 438 GLY B N 1
ATOM 9756 C CA . GLY B 1 442 ? -62.906 77.029 137.092 1.00 22.38 438 GLY B CA 1
ATOM 9757 C C . GLY B 1 442 ? -61.483 77.086 136.561 1.00 20.54 438 GLY B C 1
ATOM 9758 O O . GLY B 1 442 ? -60.868 78.157 136.532 1.00 17.95 438 GLY B O 1
ATOM 9759 N N . ARG B 1 443 ? -60.947 75.942 136.129 1.00 19.93 439 ARG B N 1
ATOM 9760 C CA . ARG B 1 443 ? -59.658 75.944 135.450 1.00 22.77 439 ARG B CA 1
ATOM 9761 C C . ARG B 1 443 ? -59.733 76.721 134.139 1.00 23.08 439 ARG B C 1
ATOM 9762 O O . ARG B 1 443 ? -58.848 77.531 133.840 1.00 23.63 439 ARG B O 1
ATOM 9770 N N . ASN B 1 444 ? -60.793 76.500 133.354 1.00 20.32 440 ASN B N 1
ATOM 9771 C CA . ASN B 1 444 ? -60.967 77.236 132.105 1.00 22.90 440 ASN B CA 1
ATOM 9772 C C . ASN B 1 444 ? -61.075 78.733 132.346 1.00 22.33 440 ASN B C 1
ATOM 9773 O O . ASN B 1 444 ? -60.500 79.530 131.595 1.00 25.12 440 ASN B O 1
ATOM 9778 N N . ARG B 1 445 ? -61.809 79.141 133.382 1.00 21.20 441 ARG B N 1
ATOM 9779 C CA . ARG B 1 445 ? -61.928 80.571 133.628 1.00 21.72 441 ARG B CA 1
ATOM 9780 C C . ARG B 1 445 ? -60.648 81.130 134.233 1.00 24.41 441 ARG B C 1
ATOM 9781 O O . ARG B 1 445 ? -60.275 82.274 133.951 1.00 25.51 441 ARG B O 1
ATOM 9789 N N . ALA B 1 446 ? -59.958 80.345 135.065 1.00 21.82 442 ALA B N 1
ATOM 9790 C CA . ALA B 1 446 ? -58.676 80.812 135.578 1.00 23.97 442 ALA B CA 1
ATOM 9791 C C . ALA B 1 446 ? -57.680 80.987 134.443 1.00 22.19 442 ALA B C 1
ATOM 9792 O O . ALA B 1 446 ? -56.908 81.948 134.437 1.00 21.49 442 ALA B O 1
ATOM 9794 N N . THR B 1 447 ? -57.717 80.089 133.454 1.00 20.09 443 THR B N 1
ATOM 9795 C CA . THR B 1 447 ? -56.811 80.196 132.316 1.00 22.79 443 THR B CA 1
ATOM 9796 C C . THR B 1 447 ? -57.123 81.441 131.492 1.00 23.89 443 THR B C 1
ATOM 9797 O O . THR B 1 447 ? -56.229 82.242 131.180 1.00 21.23 443 THR B O 1
ATOM 9801 N N . LEU B 1 448 ? -58.399 81.630 131.165 1.00 23.01 444 LEU B N 1
ATOM 9802 C CA . LEU B 1 448 ? -58.815 82.765 130.352 1.00 23.98 444 LEU B CA 1
ATOM 9803 C C . LEU B 1 448 ? -58.413 84.091 130.997 1.00 25.40 444 LEU B C 1
ATOM 9804 O O . LEU B 1 448 ? -57.800 84.952 130.353 1.00 27.35 444 LEU B O 1
ATOM 9809 N N . GLU B 1 449 ? -58.731 84.267 132.278 1.00 23.67 445 GLU B N 1
ATOM 9810 C CA . GLU B 1 449 ? -58.449 85.542 132.928 1.00 23.65 445 GLU B CA 1
ATOM 9811 C C . GLU B 1 449 ? -56.961 85.729 133.225 1.00 24.23 445 GLU B C 1
ATOM 9812 O O . GLU B 1 449 ? -56.484 86.867 133.295 1.00 23.74 445 GLU B O 1
ATOM 9818 N N . LEU B 1 450 ? -56.208 84.647 133.425 1.00 21.40 446 LEU B N 1
ATOM 9819 C CA . LEU B 1 450 ? -54.773 84.838 133.591 1.00 23.15 446 LEU B CA 1
ATOM 9820 C C . LEU B 1 450 ? -54.124 85.207 132.265 1.00 21.38 446 LEU B C 1
ATOM 9821 O O . LEU B 1 450 ? -53.242 86.068 132.223 1.00 21.88 446 LEU B O 1
ATOM 9826 N N . ALA B 1 451 ? -54.566 84.583 131.169 1.00 20.71 447 ALA B N 1
ATOM 9827 C CA . ALA B 1 451 ? -53.990 84.897 129.867 1.00 17.59 447 ALA B CA 1
ATOM 9828 C C . ALA B 1 451 ? -54.228 86.356 129.502 1.00 21.24 447 ALA B C 1
ATOM 9829 O O . ALA B 1 451 ? -53.335 87.016 128.955 1.00 18.27 447 ALA B O 1
ATOM 9831 N N . ARG B 1 452 ? -55.417 86.886 129.826 1.00 18.30 448 ARG B N 1
ATOM 9832 C CA . ARG B 1 452 ? -55.704 88.294 129.561 1.00 22.47 448 ARG B CA 1
ATOM 9833 C C . ARG B 1 452 ? -54.802 89.210 130.376 1.00 21.10 448 ARG B C 1
ATOM 9834 O O . ARG B 1 452 ? -54.299 90.209 129.857 1.00 21.98 448 ARG B O 1
ATOM 9842 N N . ARG B 1 453 ? -54.587 88.892 131.653 1.00 20.46 449 ARG B N 1
ATOM 9843 C CA . ARG B 1 453 ? -53.745 89.749 132.484 1.00 20.71 449 ARG B CA 1
ATOM 9844 C C . ARG B 1 453 ? -52.285 89.729 132.019 1.00 23.69 449 ARG B C 1
ATOM 9845 O O . ARG B 1 453 ? -51.635 90.784 131.942 1.00 23.96 449 ARG B O 1
ATOM 9849 N N . LEU B 1 454 ? -51.756 88.543 131.701 1.00 19.44 450 LEU B N 1
ATOM 9850 C CA . LEU B 1 454 ? -50.378 88.451 131.225 1.00 19.32 450 LEU B CA 1
ATOM 9851 C C . LEU B 1 454 ? -50.220 89.145 129.880 1.00 18.75 450 LEU B C 1
ATOM 9852 O O . LEU B 1 454 ? -49.221 89.834 129.646 1.00 18.41 450 LEU B O 1
ATOM 9857 N N . GLU B 1 455 ? -51.209 88.995 128.993 1.00 21.51 451 GLU B N 1
ATOM 9858 C CA . GLU B 1 455 ? -51.165 89.677 127.701 1.00 20.39 451 GLU B CA 1
ATOM 9859 C C . GLU B 1 455 ? -51.107 91.179 127.895 1.00 21.38 451 GLU B C 1
ATOM 9860 O O . GLU B 1 455 ? -50.294 91.878 127.274 1.00 23.03 451 GLU B O 1
ATOM 9866 N N . HIS B 1 456 ? -51.959 91.685 128.779 1.00 18.58 452 HIS B N 1
ATOM 9867 C CA . HIS B 1 456 ? -51.976 93.110 129.061 1.00 24.33 452 HIS B CA 1
ATOM 9868 C C . HIS B 1 456 ? -50.621 93.588 129.583 1.00 22.49 452 HIS B C 1
ATOM 9869 O O . HIS B 1 456 ? -50.116 94.642 129.167 1.00 21.47 452 HIS B O 1
ATOM 9876 N N . ILE B 1 457 ? -49.991 92.801 130.453 1.00 20.63 453 ILE B N 1
ATOM 9877 C CA . ILE B 1 457 ? -48.723 93.227 131.030 1.00 20.15 453 ILE B CA 1
ATOM 9878 C C . ILE B 1 457 ? -47.632 93.284 129.962 1.00 21.86 453 ILE B C 1
ATOM 9879 O O . ILE B 1 457 ? -46.842 94.235 129.920 1.00 21.79 453 ILE B O 1
ATOM 9884 N N . VAL B 1 458 ? -47.569 92.286 129.076 1.00 16.05 454 VAL B N 1
ATOM 9885 C CA . VAL B 1 458 ? -46.553 92.329 128.029 1.00 18.70 454 VAL B CA 1
ATOM 9886 C C . VAL B 1 458 ? -46.697 93.599 127.208 1.00 22.24 454 VAL B C 1
ATOM 9887 O O . VAL B 1 458 ? -45.730 94.347 127.001 1.00 19.84 454 VAL B O 1
ATOM 9891 N N . ARG B 1 459 ? -47.917 93.859 126.729 1.00 22.66 455 ARG B N 1
ATOM 9892 C CA . ARG B 1 459 ? -48.159 95.021 125.887 1.00 22.99 455 ARG B CA 1
ATOM 9893 C C . ARG B 1 459 ? -47.799 96.316 126.603 1.00 21.92 455 ARG B C 1
ATOM 9894 O O . ARG B 1 459 ? -47.293 97.252 125.975 1.00 21.87 455 ARG B O 1
ATOM 9902 N N . GLU B 1 460 ? -48.024 96.379 127.915 1.00 25.79 456 GLU B N 1
ATOM 9903 C CA . GLU B 1 460 ? -47.695 97.586 128.666 1.00 24.33 456 GLU B CA 1
ATOM 9904 C C . GLU B 1 460 ? -46.191 97.709 128.883 1.00 21.60 456 GLU B C 1
ATOM 9905 O O . GLU B 1 460 ? -45.638 98.804 128.776 1.00 21.63 456 GLU B O 1
ATOM 9911 N N . LEU B 1 461 ? -45.520 96.597 129.190 1.00 18.10 457 LEU B N 1
ATOM 9912 C CA . LEU B 1 461 ? -44.085 96.636 129.455 1.00 22.81 457 LEU B CA 1
ATOM 9913 C C . LEU B 1 461 ? -43.288 96.825 128.178 1.00 20.46 457 LEU B C 1
ATOM 9914 O O . LEU B 1 461 ? -42.266 97.515 128.173 1.00 19.45 457 LEU B O 1
ATOM 9919 N N . ASP B 1 462 ? -43.724 96.202 127.091 1.00 19.83 458 ASP B N 1
ATOM 9920 C CA . ASP B 1 462 ? -42.922 96.134 125.873 1.00 18.41 458 ASP B CA 1
ATOM 9921 C C . ASP B 1 462 ? -43.845 96.254 124.679 1.00 16.13 458 ASP B C 1
ATOM 9922 O O . ASP B 1 462 ? -44.293 95.251 124.117 1.00 17.52 458 ASP B O 1
ATOM 9927 N N . PRO B 1 463 ? -44.156 97.483 124.263 1.00 19.90 459 PRO B N 1
ATOM 9928 C CA . PRO B 1 463 ? -44.973 97.674 123.053 1.00 19.19 459 PRO B CA 1
ATOM 9929 C C . PRO B 1 463 ? -44.271 97.288 121.758 1.00 20.75 459 PRO B C 1
ATOM 9930 O O . PRO B 1 463 ? -44.931 97.277 120.720 1.00 23.12 459 PRO B O 1
ATOM 9934 N N . TYR B 1 464 ? -42.975 96.957 121.775 1.00 18.97 460 TYR B N 1
ATOM 9935 C CA . TYR B 1 464 ? -42.211 96.789 120.545 1.00 17.75 460 TYR B CA 1
ATOM 9936 C C . TYR B 1 464 ? -41.877 95.336 120.237 1.00 21.41 460 TYR B C 1
ATOM 9937 O O . TYR B 1 464 ? -40.963 95.069 119.450 1.00 22.08 460 TYR B O 1
ATOM 9946 N N . ARG B 1 465 ? -42.593 94.391 120.835 1.00 18.35 461 ARG B N 1
ATOM 9947 C CA . ARG B 1 465 ? -42.395 92.989 120.529 1.00 15.87 461 ARG B CA 1
ATOM 9948 C C . ARG B 1 465 ? -43.763 92.332 120.418 1.00 17.91 461 ARG B C 1
ATOM 9949 O O . ARG B 1 465 ? -44.776 92.878 120.862 1.00 18.98 461 ARG B O 1
ATOM 9957 N N . TYR B 1 466 ? -43.793 91.179 119.771 1.00 17.41 462 TYR B N 1
ATOM 9958 C CA . TYR B 1 466 ? -45.026 90.437 119.606 1.00 16.27 462 TYR B CA 1
ATOM 9959 C C . TYR B 1 466 ? -45.220 89.488 120.778 1.00 18.20 462 TYR B C 1
ATOM 9960 O O . TYR B 1 466 ? -44.252 89.050 121.414 1.00 15.35 462 TYR B O 1
ATOM 9969 N N . THR B 1 467 ? -46.484 89.191 121.073 1.00 16.96 463 THR B N 1
ATOM 9970 C CA . THR B 1 467 ? -46.852 88.088 121.949 1.00 14.20 463 THR B CA 1
ATOM 9971 C C . THR B 1 467 ? -47.229 86.858 121.130 1.00 18.39 463 THR B C 1
ATOM 9972 O O . THR B 1 467 ? -47.756 86.958 120.017 1.00 21.09 463 THR B O 1
ATOM 9976 N N . ALA B 1 468 ? -46.995 85.686 121.711 1.00 19.30 464 ALA B N 1
ATOM 9977 C CA . ALA B 1 468 ? -47.432 84.443 121.100 1.00 16.87 464 ALA B CA 1
ATOM 9978 C C . ALA B 1 468 ? -47.905 83.483 122.181 1.00 17.29 464 ALA B C 1
ATOM 9979 O O . ALA B 1 468 ? -47.781 83.747 123.376 1.00 15.09 464 ALA B O 1
ATOM 9981 N N . MET B 1 469 ? -48.444 82.352 121.732 1.00 14.71 465 MET B N 1
ATOM 9982 C CA . MET B 1 469 ? -48.804 81.217 122.568 1.00 17.40 465 MET B CA 1
ATOM 9983 C C . MET B 1 469 ? -48.629 79.939 121.756 1.00 16.72 465 MET B C 1
ATOM 9984 O O . MET B 1 469 ? -49.011 79.885 120.583 1.00 16.82 465 MET B O 1
ATOM 9989 N N . ALA B 1 470 ? -48.073 78.912 122.386 1.00 16.59 466 ALA B N 1
ATOM 9990 C CA . ALA B 1 470 ? -47.965 77.590 121.777 1.00 16.44 466 ALA B CA 1
ATOM 9991 C C . ALA B 1 470 ? -49.197 76.765 122.134 1.00 17.21 466 ALA B C 1
ATOM 9992 O O . ALA B 1 470 ? -49.521 76.588 123.317 1.00 16.33 466 ALA B O 1
ATOM 9994 N N . MET B 1 471 ? -49.880 76.261 121.114 1.00 18.23 467 MET B N 1
ATOM 9995 C CA . MET B 1 471 ? -51.053 75.421 121.292 1.00 22.38 467 MET B CA 1
ATOM 9996 C C . MET B 1 471 ? -50.770 74.052 120.675 1.00 20.63 467 MET B C 1
ATOM 9997 O O . MET B 1 471 ? -49.818 73.887 119.911 1.00 21.37 467 MET B O 1
ATOM 10002 N N . HIS B 1 472 ? -51.585 73.055 121.016 1.00 23.10 468 HIS B N 1
ATOM 10003 C CA . HIS B 1 472 ? -51.394 71.723 120.453 1.00 24.08 468 HIS B CA 1
ATOM 10004 C C . HIS B 1 472 ? -52.706 71.216 119.869 1.00 22.28 468 HIS B C 1
ATOM 10005 O O . HIS B 1 472 ? -53.756 71.861 119.968 1.00 26.09 468 HIS B O 1
ATOM 10012 N N . ASN B 1 473 ? -52.630 70.067 119.203 1.00 21.58 469 ASN B N 1
ATOM 10013 C CA . ASN B 1 473 ? -53.772 69.584 118.440 1.00 24.33 469 ASN B CA 1
ATOM 10014 C C . ASN B 1 473 ? -54.855 69.052 119.384 1.00 23.52 469 ASN B C 1
ATOM 10015 O O . ASN B 1 473 ? -54.906 67.858 119.691 1.00 22.98 469 ASN B O 1
ATOM 10020 N N . ASP B 1 474 ? -55.721 69.949 119.852 1.00 23.25 470 ASP B N 1
ATOM 10021 C CA . ASP B 1 474 ? -56.768 69.655 120.815 1.00 27.50 470 ASP B CA 1
ATOM 10022 C C . ASP B 1 474 ? -57.844 70.697 120.570 1.00 28.62 470 ASP B C 1
ATOM 10023 O O . ASP B 1 474 ? -57.498 71.867 120.356 1.00 27.31 470 ASP B O 1
ATOM 10028 N N . PRO B 1 475 ? -59.135 70.331 120.556 1.00 27.75 471 PRO B N 1
ATOM 10029 C CA . PRO B 1 475 ? -60.173 71.326 120.224 1.00 32.56 471 PRO B CA 1
ATOM 10030 C C . PRO B 1 475 ? -60.391 72.387 121.296 1.00 29.49 471 PRO B C 1
ATOM 10031 O O . PRO B 1 475 ? -61.032 73.398 120.999 1.00 29.29 471 PRO B O 1
ATOM 10035 N N . ALA B 1 476 ? -59.827 72.233 122.497 1.00 28.71 472 ALA B N 1
ATOM 10036 C CA . ALA B 1 476 ? -60.074 73.201 123.570 1.00 31.21 472 ALA B CA 1
ATOM 10037 C C . ALA B 1 476 ? -59.797 74.643 123.145 1.00 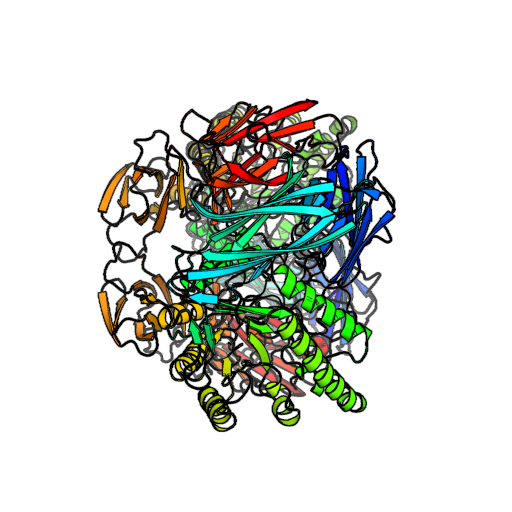30.30 472 ALA B C 1
ATOM 10038 O O . ALA B 1 476 ? -60.579 75.545 123.456 1.00 31.04 472 ALA B O 1
ATOM 10040 N N . TYR B 1 477 ? -58.676 74.889 122.461 1.00 28.06 473 TYR B N 1
ATOM 10041 C CA . TYR B 1 477 ? -58.316 76.269 122.134 1.00 28.49 473 TYR B CA 1
ATOM 10042 C C . TYR B 1 477 ? -59.378 76.920 121.264 1.00 29.93 473 TYR B C 1
ATOM 10043 O O . TYR B 1 477 ? -59.745 78.080 121.483 1.00 25.04 473 TYR B O 1
ATOM 10052 N N . GLU B 1 478 ? -59.887 76.180 120.278 1.00 34.74 474 GLU B N 1
ATOM 10053 C CA . GLU B 1 478 ? -60.962 76.694 119.439 1.00 40.80 474 GLU B CA 1
ATOM 10054 C C . GLU B 1 478 ? -62.217 76.987 120.259 1.00 41.40 474 GLU B C 1
ATOM 10055 O O . GLU B 1 478 ? -62.859 78.024 120.071 1.00 42.71 474 GLU B O 1
ATOM 10061 N N . GLU B 1 479 ? -62.575 76.096 121.187 1.00 32.64 475 GLU B N 1
ATOM 10062 C CA . GLU B 1 479 ? -63.799 76.303 121.960 1.00 35.39 475 GLU B CA 1
ATOM 10063 C C . GLU B 1 479 ? -63.716 77.552 122.830 1.00 30.80 475 GLU B C 1
ATOM 10064 O O . GLU B 1 479 ? -64.703 78.276 122.972 1.00 30.13 475 GLU B O 1
ATOM 10070 N N . THR B 1 480 ? -62.553 77.824 123.432 1.00 30.35 476 THR B N 1
ATOM 10071 C CA . THR B 1 480 ? -62.469 78.899 124.413 1.00 25.48 476 THR B CA 1
ATOM 10072 C C . THR B 1 480 ? -62.066 80.229 123.812 1.00 23.35 476 THR B C 1
ATOM 10073 O O . THR B 1 480 ? -62.200 81.251 124.486 1.00 24.81 476 THR B O 1
ATOM 10077 N N . GLY B 1 481 ? -61.567 80.246 122.581 1.00 22.56 477 GLY B N 1
ATOM 10078 C CA . GLY B 1 481 ? -61.023 81.470 122.032 1.00 23.08 477 GLY B CA 1
ATOM 10079 C C . GLY B 1 481 ? -59.707 81.917 122.634 1.00 26.16 477 GLY B C 1
ATOM 10080 O O . GLY B 1 481 ? -59.297 83.065 122.412 1.00 23.01 477 GLY B O 1
ATOM 10081 N N . LEU B 1 482 ? -59.015 81.043 123.376 1.00 23.27 478 LEU B N 1
ATOM 10082 C CA . LEU B 1 482 ? -57.749 81.445 123.971 1.00 21.53 478 LEU B CA 1
ATOM 10083 C C . LEU B 1 482 ? -56.739 81.885 122.917 1.00 21.35 478 LEU B C 1
ATOM 10084 O O . LEU B 1 482 ? -55.921 82.772 123.180 1.00 19.44 478 LEU B O 1
ATOM 10089 N N . GLY B 1 483 ? -56.784 81.288 121.723 1.00 21.35 479 GLY B N 1
ATOM 10090 C CA . GLY B 1 483 ? -55.865 81.632 120.654 1.00 19.71 479 GLY B CA 1
ATOM 10091 C C . GLY B 1 483 ? -56.064 83.015 120.067 1.00 22.92 479 GLY B C 1
ATOM 10092 O O . GLY B 1 483 ? -55.204 83.472 119.302 1.00 18.68 479 GLY B O 1
ATOM 10093 N N . ASP B 1 484 ? -57.171 83.689 120.403 1.00 20.83 480 ASP B N 1
ATOM 10094 C CA . ASP B 1 484 ? -57.374 85.058 119.955 1.00 20.16 480 ASP B CA 1
ATOM 10095 C C . ASP B 1 484 ? -56.635 86.078 120.801 1.00 18.70 480 ASP B C 1
ATOM 10096 O O . ASP B 1 484 ? -56.522 87.230 120.384 1.00 21.50 480 ASP B O 1
ATOM 10101 N N . ILE B 1 485 ? -56.157 85.705 121.981 1.00 18.98 481 ILE B N 1
ATOM 10102 C CA . ILE B 1 485 ? -55.548 86.671 122.896 1.00 18.79 481 ILE B CA 1
ATOM 10103 C C . ILE B 1 485 ? -54.151 87.127 122.462 1.00 17.95 481 ILE B C 1
ATOM 10104 O O . ILE B 1 485 ? -53.892 88.339 122.458 1.00 22.12 481 ILE B O 1
ATOM 10109 N N . PRO B 1 486 ? -53.206 86.249 122.130 1.00 20.44 482 PRO B N 1
ATOM 10110 C CA . PRO B 1 486 ? -51.889 86.741 121.708 1.00 18.51 482 PRO B CA 1
ATOM 10111 C C . PRO B 1 486 ? -51.947 87.210 120.263 1.00 19.74 482 PRO B C 1
ATOM 10112 O O . PRO B 1 486 ? -52.894 86.924 119.526 1.00 20.49 482 PRO B O 1
ATOM 10116 N N . MET B 1 487 ? -50.923 87.950 119.856 1.00 17.30 483 MET B N 1
ATOM 10117 C CA . MET B 1 487 ? -50.903 88.367 118.462 1.00 16.89 483 MET B CA 1
ATOM 10118 C C . MET B 1 487 ? -50.461 87.245 117.518 1.00 17.48 483 MET B C 1
ATOM 10119 O O . MET B 1 487 ? -50.777 87.299 116.325 1.00 18.93 483 MET B O 1
ATOM 10124 N N . ILE B 1 488 ? -49.779 86.216 118.015 1.00 15.87 484 ILE B N 1
ATOM 10125 C CA . ILE B 1 488 ? -49.277 85.129 117.182 1.00 17.31 484 ILE B CA 1
ATOM 10126 C C . ILE B 1 488 ? -49.820 83.810 117.716 1.00 16.93 484 ILE B C 1
ATOM 10127 O O . ILE B 1 488 ? -49.785 83.566 118.925 1.00 18.21 484 ILE B O 1
ATOM 10132 N N . ALA B 1 489 ? -50.308 82.959 116.815 1.00 16.06 485 ALA B N 1
ATOM 10133 C CA . ALA B 1 489 ? -50.861 81.659 117.177 1.00 19.23 485 ALA B CA 1
ATOM 10134 C C . ALA B 1 489 ? -49.831 80.592 116.826 1.00 18.82 485 ALA B C 1
ATOM 10135 O O . ALA B 1 489 ? -49.615 80.306 115.649 1.00 19.31 485 ALA B O 1
ATOM 10137 N N . GLY B 1 490 ? -49.196 80.014 117.844 1.00 16.43 486 GLY B N 1
ATOM 10138 C CA . GLY B 1 490 ? -48.212 78.960 117.654 1.00 15.75 486 GLY B CA 1
ATOM 10139 C C . GLY B 1 490 ? -48.828 77.579 117.805 1.00 18.90 486 GLY B C 1
ATOM 10140 O O . GLY B 1 490 ? -49.626 77.336 118.710 1.00 18.77 486 GLY B O 1
ATOM 10141 N N . TRP B 1 491 ? -48.444 76.669 116.919 1.00 16.98 487 TRP B N 1
ATOM 10142 C CA . TRP B 1 491 ? -48.938 75.303 116.978 1.00 18.73 487 TRP B CA 1
ATOM 10143 C C . TRP B 1 491 ? -47.781 74.331 117.168 1.00 19.14 487 TRP B C 1
ATOM 10144 O O . TRP B 1 491 ? -46.787 74.382 116.434 1.00 19.56 487 TRP B O 1
ATOM 10155 N N . ASN B 1 492 ? -47.904 73.464 118.167 1.00 19.40 488 ASN B N 1
ATOM 10156 C CA . ASN B 1 492 ? -47.030 72.306 118.307 1.00 20.56 488 ASN B CA 1
ATOM 10157 C C . ASN B 1 492 ? -47.743 71.136 117.651 1.00 18.57 488 ASN B C 1
ATOM 10158 O O . ASN B 1 492 ? -48.804 70.712 118.118 1.00 21.50 488 ASN B O 1
ATOM 10163 N N . LEU B 1 493 ? -47.166 70.619 116.570 1.00 17.98 489 LEU B N 1
ATOM 10164 C CA . LEU B 1 493 ? -47.856 69.686 115.690 1.00 19.58 489 LEU B CA 1
ATOM 10165 C C . LEU B 1 493 ? -46.948 68.512 115.359 1.00 22.36 489 LEU B C 1
ATOM 10166 O O . LEU B 1 493 ? -45.730 68.667 115.198 1.00 20.41 489 LEU B O 1
ATOM 10171 N N . TYR B 1 494 ? -47.566 67.338 115.222 1.00 21.96 490 TYR B N 1
ATOM 10172 C CA . TYR B 1 494 ? -46.851 66.073 115.193 1.00 19.23 490 TYR B CA 1
ATOM 10173 C C . TYR B 1 494 ? -47.511 65.081 114.242 1.00 20.90 490 TYR B C 1
ATOM 10174 O O . TYR B 1 494 ? -47.489 63.868 114.474 1.00 22.96 490 TYR B O 1
ATOM 10183 N N . HIS B 1 495 ? -48.078 65.577 113.144 1.00 21.83 491 HIS B N 1
ATOM 10184 C CA . HIS B 1 495 ? -48.752 64.707 112.185 1.00 21.63 491 HIS B CA 1
ATOM 10185 C C . HIS B 1 495 ? -47.789 63.670 111.625 1.00 25.00 491 HIS B C 1
ATOM 10186 O O . HIS B 1 495 ? -46.656 63.987 111.258 1.00 23.80 491 HIS B O 1
ATOM 10193 N N . GLY B 1 496 ? -48.254 62.420 111.549 1.00 25.39 492 GLY B N 1
ATOM 10194 C CA . GLY B 1 496 ? -47.398 61.302 111.210 1.00 22.02 492 GLY B CA 1
ATOM 10195 C C . GLY B 1 496 ? -46.639 60.724 112.385 1.00 23.36 492 GLY B C 1
ATOM 10196 O O . GLY B 1 496 ? -46.000 59.678 112.236 1.00 21.49 492 GLY B O 1
ATOM 10197 N N . TRP B 1 497 ? -46.677 61.380 113.545 1.00 23.78 493 TRP B N 1
ATOM 10198 C CA . TRP B 1 497 ? -46.096 60.836 114.761 1.00 20.98 493 TRP B CA 1
ATOM 10199 C C . TRP B 1 497 ? -47.223 60.484 115.721 1.00 21.34 493 TRP B C 1
ATOM 10200 O O . TRP B 1 497 ? -47.613 59.319 115.806 1.00 26.26 493 TRP B O 1
ATOM 10211 N N . TYR B 1 498 ? -47.767 61.471 116.441 1.00 22.58 494 TYR B N 1
ATOM 10212 C CA . TYR B 1 498 ? -48.781 61.180 117.451 1.00 21.57 494 TYR B CA 1
ATOM 10213 C C . TYR B 1 498 ? -50.157 60.920 116.858 1.00 22.94 494 TYR B C 1
ATOM 10214 O O . TYR B 1 498 ? -50.969 60.248 117.493 1.00 27.08 494 TYR B O 1
ATOM 10223 N N . TYR B 1 499 ? -50.444 61.457 115.680 1.00 21.25 495 TYR B N 1
ATOM 10224 C CA . TYR B 1 499 ? -51.756 61.358 115.066 1.00 20.35 495 TYR B CA 1
ATOM 10225 C C . TYR B 1 499 ? -51.558 61.485 113.566 1.00 24.20 495 TYR B C 1
ATOM 10226 O O . TYR B 1 499 ? -50.556 62.043 113.100 1.00 24.08 495 TYR B O 1
ATOM 10235 N N . GLY B 1 500 ? -52.530 60.972 112.816 1.00 24.13 496 GLY B N 1
ATOM 10236 C CA . GLY B 1 500 ? -52.612 61.217 111.382 1.00 23.33 496 GLY B CA 1
ATOM 10237 C C . GLY B 1 500 ? -51.392 60.756 110.601 1.00 26.09 496 GLY B C 1
ATOM 10238 O O . GLY B 1 500 ? -50.567 59.965 111.068 1.00 28.68 496 GLY B O 1
ATOM 10239 N N . ILE B 1 501 ? -51.302 61.259 109.373 1.00 27.62 497 ILE B N 1
ATOM 10240 C CA . ILE B 1 501 ? -50.144 61.053 108.510 1.00 29.43 497 ILE B CA 1
ATOM 10241 C C . ILE B 1 501 ? -49.523 62.422 108.212 1.00 24.46 497 ILE B C 1
ATOM 10242 O O . ILE B 1 501 ? -50.122 63.463 108.487 1.00 24.91 497 ILE B O 1
ATOM 10247 N N . TYR B 1 502 ? -48.294 62.408 107.672 1.00 24.52 498 TYR B N 1
ATOM 10248 C CA . TYR B 1 502 ? -47.545 63.652 107.472 1.00 24.89 498 TYR B CA 1
ATOM 10249 C C . TYR B 1 502 ? -48.387 64.699 106.752 1.00 26.07 498 TYR B C 1
ATOM 10250 O O . TYR B 1 502 ? -48.447 65.858 107.168 1.00 22.37 498 TYR B O 1
ATOM 10259 N N . GLU B 1 503 ? -49.046 64.301 105.663 1.00 24.56 499 GLU B N 1
ATOM 10260 C CA . GLU B 1 503 ? -49.765 65.262 104.833 1.00 26.65 499 GLU B CA 1
ATOM 10261 C C . GLU B 1 503 ? -50.925 65.914 105.572 1.00 25.81 499 GLU B C 1
ATOM 10262 O O . GLU B 1 503 ? -51.443 66.936 105.116 1.00 25.12 499 GLU B O 1
ATOM 10268 N N . ASP B 1 504 ? -51.344 65.355 106.704 1.00 23.53 500 ASP B N 1
ATOM 10269 C CA . ASP B 1 504 ? -52.374 66.016 107.486 1.00 22.71 500 ASP B CA 1
ATOM 10270 C C . ASP B 1 504 ? -51.867 67.284 108.151 1.00 23.58 500 ASP B C 1
ATOM 10271 O O . ASP B 1 504 ? -52.682 68.063 108.660 1.00 26.00 500 ASP B O 1
ATOM 10276 N N . PHE B 1 505 ? -50.549 67.493 108.180 1.00 22.29 501 PHE B N 1
ATOM 10277 C CA . PHE B 1 505 ? -50.005 68.736 108.707 1.00 21.81 501 PHE B CA 1
ATOM 10278 C C . PHE B 1 505 ? -50.423 69.915 107.837 1.00 19.78 501 PHE B C 1
ATOM 10279 O O . PHE B 1 505 ? -50.940 70.911 108.343 1.00 22.22 501 PHE B O 1
ATOM 10287 N N . GLY B 1 506 ? -50.202 69.814 106.522 1.00 18.89 502 GLY B N 1
ATOM 10288 C CA . GLY B 1 506 ? -50.634 70.870 105.617 1.00 21.43 502 GLY B CA 1
ATOM 10289 C C . GLY B 1 506 ? -52.143 71.070 105.592 1.00 23.38 502 GLY B C 1
ATOM 10290 O O . GLY B 1 506 ? -52.628 72.206 105.522 1.00 24.71 502 GLY B O 1
ATOM 10291 N N . THR B 1 507 ? -52.910 69.977 105.635 1.00 22.61 503 THR B N 1
ATOM 10292 C CA . THR B 1 507 ? -54.364 70.103 105.761 1.00 21.91 503 THR B CA 1
ATOM 10293 C C . THR B 1 507 ? -54.744 70.870 107.028 1.00 22.29 503 THR B C 1
ATOM 10294 O O . THR B 1 507 ? -55.579 71.782 106.992 1.00 22.97 503 THR B O 1
ATOM 10298 N N . PHE B 1 508 ? -54.146 70.499 108.166 1.00 22.66 504 PHE B N 1
ATOM 10299 C CA . PHE B 1 508 ? -54.434 71.188 109.421 1.00 22.01 504 PHE B CA 1
ATOM 10300 C C . PHE B 1 508 ? -54.173 72.676 109.291 1.00 21.45 504 PHE B C 1
ATOM 10301 O O . PHE B 1 508 ? -55.037 73.500 109.611 1.00 26.14 504 PHE B O 1
ATOM 10309 N N . MET B 1 509 ? -52.980 73.036 108.816 1.00 19.46 505 MET B N 1
ATOM 10310 C CA . MET B 1 509 ? -52.589 74.441 108.780 1.00 22.85 505 MET B CA 1
ATOM 10311 C C . MET B 1 509 ? -53.375 75.203 107.719 1.00 18.65 505 MET B C 1
ATOM 10312 O O . MET B 1 509 ? -53.777 76.345 107.945 1.00 20.03 505 MET B O 1
ATOM 10317 N N . ASP B 1 510 ? -53.606 74.590 106.558 1.00 18.29 506 ASP B N 1
ATOM 10318 C CA . ASP B 1 510 ? -54.427 75.242 105.539 1.00 21.10 506 ASP B CA 1
ATOM 10319 C C . ASP B 1 510 ? -55.826 75.542 106.058 1.00 20.49 506 ASP B C 1
ATOM 10320 O O . ASP B 1 510 ? -56.383 76.608 105.771 1.00 23.24 506 ASP B O 1
ATOM 10325 N N . GLU B 1 511 ? -56.412 74.625 106.837 1.00 20.83 507 GLU B N 1
ATOM 10326 C CA . GLU B 1 511 ? -57.726 74.911 107.408 1.00 20.59 507 GLU B CA 1
ATOM 10327 C C . GLU B 1 511 ? -57.646 76.072 108.386 1.00 22.49 507 GLU B C 1
ATOM 10328 O O . GLU B 1 511 ? -58.520 76.947 108.390 1.00 21.89 507 GLU B O 1
ATOM 10330 N N . GLN B 1 512 ? -56.579 76.118 109.199 1.00 22.65 508 GLN B N 1
ATOM 10331 C CA . GLN B 1 512 ? -56.389 77.239 110.116 1.00 20.67 508 GLN B CA 1
ATOM 10332 C C . GLN B 1 512 ? -56.264 78.560 109.361 1.00 21.67 508 GLN B C 1
ATOM 10333 O O . GLN B 1 512 ? -56.847 79.573 109.762 1.00 23.54 508 GLN B O 1
ATOM 10339 N N . ARG B 1 513 ? -55.498 78.573 108.276 1.00 21.47 509 ARG B N 1
ATOM 10340 C CA . ARG B 1 513 ? -55.344 79.796 107.491 1.00 23.21 509 ARG B CA 1
ATOM 10341 C C . ARG B 1 513 ? -56.671 80.221 106.869 1.00 24.99 509 ARG B C 1
ATOM 10342 O O . ARG B 1 513 ? -56.986 81.416 106.824 1.00 26.56 509 ARG B O 1
ATOM 10350 N N . ARG B 1 514 ? -57.469 79.255 106.400 1.00 21.58 510 ARG B N 1
ATOM 10351 C CA . ARG B 1 514 ? -58.783 79.575 105.846 1.00 25.16 510 ARG B CA 1
ATOM 10352 C C . ARG B 1 514 ? -59.731 80.087 106.927 1.00 25.11 510 ARG B C 1
ATOM 10353 O O . ARG B 1 514 ? -60.502 81.027 106.700 1.00 24.22 510 ARG B O 1
ATOM 10361 N N . LYS B 1 515 ? -59.700 79.472 108.108 1.00 24.95 511 LYS B N 1
ATOM 10362 C CA . LYS B 1 515 ? -60.642 79.856 109.150 1.00 23.98 511 LYS B CA 1
ATOM 10363 C C . LYS B 1 515 ? -60.274 81.197 109.771 1.00 27.46 511 LYS B C 1
ATOM 10364 O O . LYS B 1 515 ? -61.162 81.939 110.197 1.00 27.48 511 LYS B O 1
ATOM 10370 N N . TYR B 1 516 ? -58.979 81.525 109.838 1.00 23.12 512 TYR B N 1
ATOM 10371 C CA . TYR B 1 516 ? -58.496 82.726 110.522 1.00 23.92 512 TYR B CA 1
ATOM 10372 C C . TYR B 1 516 ? -57.578 83.505 109.596 1.00 25.33 512 TYR B C 1
ATOM 10373 O O . TYR B 1 516 ? -56.350 83.486 109.768 1.00 25.51 512 TYR B O 1
ATOM 10382 N N . PRO B 1 517 ? -58.133 84.206 108.602 1.00 25.08 513 PRO B N 1
ATOM 10383 C CA . PRO B 1 517 ? -57.270 84.939 107.666 1.00 22.86 513 PRO B CA 1
ATOM 10384 C C . PRO B 1 517 ? -56.503 86.076 108.321 1.00 23.58 513 PRO B C 1
ATOM 10385 O O . PRO B 1 517 ? -55.556 86.599 107.719 1.00 25.22 513 PRO B O 1
ATOM 10389 N N . LYS B 1 518 ? -56.870 86.475 109.532 1.00 24.19 514 LYS B N 1
ATOM 10390 C CA . LYS B 1 518 ? -56.179 87.564 110.194 1.00 22.30 514 LYS B CA 1
ATOM 10391 C C . LYS B 1 518 ? -55.108 87.088 111.165 1.00 24.11 514 LYS B C 1
ATOM 10392 O O . LYS B 1 518 ? -54.376 87.918 111.702 1.00 25.82 514 LYS B O 1
ATOM 10398 N N . ARG B 1 519 ? -54.988 85.787 111.404 1.00 22.33 515 ARG B N 1
ATOM 10399 C CA . ARG B 1 519 ? -54.012 85.356 112.391 1.00 23.50 515 ARG B CA 1
ATOM 10400 C C . ARG B 1 519 ? -52.612 85.289 111.788 1.00 22.98 515 ARG B C 1
ATOM 10401 O O . ARG B 1 519 ? -52.417 85.291 110.568 1.00 23.48 515 ARG B O 1
ATOM 10409 N N . ILE B 1 520 ? -51.629 85.218 112.672 1.00 21.46 516 ILE B N 1
ATOM 10410 C CA . ILE B 1 520 ? -50.249 84.962 112.295 1.00 19.73 516 ILE B CA 1
ATOM 10411 C C . ILE B 1 520 ? -49.914 83.563 112.787 1.00 21.96 516 ILE B C 1
ATOM 10412 O O . ILE B 1 520 ? -50.020 83.278 113.986 1.00 27.01 516 ILE B O 1
ATOM 10417 N N . HIS B 1 521 ? -49.530 82.681 111.872 1.00 21.06 517 HIS B N 1
ATOM 10418 C CA . HIS B 1 521 ? -49.297 81.289 112.213 1.00 18.92 517 HIS B CA 1
ATOM 10419 C C . HIS B 1 521 ? -47.810 80.969 112.209 1.00 18.45 517 HIS B C 1
ATOM 10420 O O . HIS B 1 521 ? -47.070 81.376 111.308 1.00 19.05 517 HIS B O 1
ATOM 10427 N N . LEU B 1 522 ? -47.392 80.214 113.215 1.00 18.25 518 LEU B N 1
ATOM 10428 C CA . LEU B 1 522 ? -45.998 79.843 113.397 1.00 19.40 518 LEU B CA 1
ATOM 10429 C C . LEU B 1 522 ? -45.996 78.462 114.026 1.00 20.27 518 LEU B C 1
ATOM 10430 O O . LEU B 1 522 ? -46.784 78.210 114.946 1.00 19.37 518 LEU B O 1
ATOM 10435 N N . ILE B 1 523 ? -45.144 77.571 113.513 1.00 18.50 519 ILE B N 1
ATOM 10436 C CA . ILE B 1 523 ? -45.025 76.220 114.045 1.00 16.80 519 ILE B CA 1
ATOM 10437 C C . ILE B 1 523 ? -43.992 76.275 115.168 1.00 19.63 519 ILE B C 1
ATOM 10438 O O . ILE B 1 523 ? -42.778 76.226 114.935 1.00 20.69 519 ILE B O 1
ATOM 10443 N N . SER B 1 524 ? -44.478 76.373 116.399 1.00 16.92 520 SER B N 1
ATOM 10444 C CA . SER B 1 524 ? -43.584 76.512 117.533 1.00 17.19 520 SER B CA 1
ATOM 10445 C C . SER B 1 524 ? -42.898 75.204 117.918 1.00 17.44 520 SER B C 1
ATOM 10446 O O . SER B 1 524 ? -41.916 75.245 118.653 1.00 19.92 520 SER B O 1
ATOM 10449 N N . GLU B 1 525 ? -43.391 74.051 117.460 1.00 18.42 521 GLU B N 1
ATOM 10450 C CA . GLU B 1 525 ? -42.763 72.764 117.752 1.00 19.81 521 GLU B CA 1
ATOM 10451 C C . GLU B 1 525 ? -43.168 71.757 116.691 1.00 18.78 521 GLU B C 1
ATOM 10452 O O . GLU B 1 525 ? -44.339 71.674 116.334 1.00 18.29 521 GLU B O 1
ATOM 10458 N N . TYR B 1 526 ? -42.207 70.954 116.251 1.00 20.09 522 TYR B N 1
ATOM 10459 C CA . TYR B 1 526 ? -42.514 69.727 115.531 1.00 18.32 522 TYR B CA 1
ATOM 10460 C C . TYR B 1 526 ? -41.263 68.861 115.524 1.00 20.05 522 TYR B C 1
ATOM 10461 O O . TYR B 1 526 ? -40.151 69.380 115.375 1.00 19.22 522 TYR B O 1
ATOM 10470 N N . GLY B 1 527 ? -41.439 67.556 115.707 1.00 18.53 523 GLY B N 1
ATOM 10471 C CA . GLY B 1 527 ? -40.292 66.663 115.659 1.00 20.67 523 GLY B CA 1
ATOM 10472 C C . GLY B 1 527 ? -40.694 65.234 115.943 1.00 22.12 523 GLY B C 1
ATOM 10473 O O . GLY B 1 527 ? -41.824 64.941 116.344 1.00 22.20 523 GLY B O 1
ATOM 10474 N N . ALA B 1 528 ? -39.741 64.342 115.727 1.00 17.89 524 ALA B N 1
ATOM 10475 C CA . ALA B 1 528 ? -39.928 62.931 116.017 1.00 20.10 524 ALA B CA 1
ATOM 10476 C C . ALA B 1 528 ? -38.684 62.419 116.727 1.00 18.09 524 ALA B C 1
ATOM 10477 O O . ALA B 1 528 ? -37.620 63.039 116.680 1.00 18.95 524 ALA B O 1
ATOM 10479 N N . GLY B 1 529 ? -38.829 61.283 117.407 1.00 20.85 525 GLY B N 1
ATOM 10480 C CA . GLY B 1 529 ? -37.747 60.744 118.221 1.00 17.99 525 GLY B CA 1
ATOM 10481 C C . GLY B 1 529 ? -36.907 59.706 117.498 1.00 18.75 525 GLY B C 1
ATOM 10482 O O . GLY B 1 529 ? -37.396 58.956 116.654 1.00 19.43 525 GLY B O 1
ATOM 10483 N N . SER B 1 530 ? -35.624 59.649 117.853 1.00 18.05 526 SER B N 1
ATOM 10484 C CA . SER B 1 530 ? -34.765 58.626 117.278 1.00 16.69 526 SER B CA 1
ATOM 10485 C C . SER B 1 530 ? -33.700 58.193 118.276 1.00 17.97 526 SER B C 1
ATOM 10486 O O . SER B 1 530 ? -33.202 58.991 119.077 1.00 16.86 526 SER B O 1
ATOM 10489 N N . ASP B 1 531 ? -33.366 56.910 118.205 1.00 16.99 527 ASP B N 1
ATOM 10490 C CA . ASP B 1 531 ? -32.205 56.323 118.860 1.00 17.68 527 ASP B CA 1
ATOM 10491 C C . ASP B 1 531 ? -31.174 56.019 117.784 1.00 16.49 527 ASP B C 1
ATOM 10492 O O . ASP B 1 531 ? -31.515 55.424 116.760 1.00 20.19 527 ASP B O 1
ATOM 10497 N N . VAL B 1 532 ? -29.924 56.414 118.002 1.00 15.50 528 VAL B N 1
ATOM 10498 C CA . VAL B 1 532 ? -28.924 56.310 116.938 1.00 15.40 528 VAL B CA 1
ATOM 10499 C C . VAL B 1 532 ? -28.377 54.885 116.846 1.00 18.01 528 VAL B C 1
ATOM 10500 O O . VAL B 1 532 ? -27.477 54.602 116.046 1.00 17.68 528 VAL B O 1
ATOM 10504 N N . ARG B 1 533 ? -28.938 53.970 117.637 1.00 17.43 529 ARG B N 1
ATOM 10505 C CA . ARG B 1 533 ? -28.654 52.550 117.485 1.00 16.81 529 ARG B CA 1
ATOM 10506 C C . ARG B 1 533 ? -29.725 51.801 116.696 1.00 17.04 529 ARG B C 1
ATOM 10507 O O . ARG B 1 533 ? -29.522 50.624 116.392 1.00 18.22 529 ARG B O 1
ATOM 10515 N N . LEU B 1 534 ? -30.832 52.444 116.328 1.00 15.08 530 LEU B N 1
ATOM 10516 C CA . LEU B 1 534 ? -31.957 51.768 115.677 1.00 15.42 530 LEU B CA 1
ATOM 10517 C C . LEU B 1 534 ? -32.036 52.143 114.200 1.00 16.85 530 LEU B C 1
ATOM 10518 O O . LEU B 1 534 ? -32.143 53.326 113.867 1.00 19.34 530 LEU B O 1
ATOM 10523 N N . TYR B 1 535 ? -31.987 51.134 113.317 1.00 19.01 531 TYR B N 1
ATOM 10524 C CA . TYR B 1 535 ? -32.024 51.330 111.864 1.00 18.86 531 TYR B CA 1
ATOM 10525 C C . TYR B 1 535 ? -32.987 50.349 111.208 1.00 19.85 531 TYR B C 1
ATOM 10526 O O . TYR B 1 535 ? -33.078 49.190 111.621 1.00 19.47 531 TYR B O 1
ATOM 10535 N N . SER B 1 536 ? -33.687 50.814 110.169 1.00 20.63 532 SER B N 1
ATOM 10536 C CA . SER B 1 536 ? -34.645 49.995 109.433 1.00 20.51 532 SER B CA 1
ATOM 10537 C C . SER B 1 536 ? -34.685 50.428 107.973 1.00 24.17 532 SER B C 1
ATOM 10538 O O . SER B 1 536 ? -34.560 51.617 107.666 1.00 21.81 532 SER B O 1
ATOM 10541 N N . GLU B 1 537 ? -34.844 49.447 107.082 1.00 25.04 533 GLU B N 1
ATOM 10542 C CA . GLU B 1 537 ? -35.209 49.715 105.699 1.00 27.04 533 GLU B CA 1
ATOM 10543 C C . GLU B 1 537 ? -36.698 49.935 105.550 1.00 28.92 533 GLU B C 1
ATOM 10544 O O . GLU B 1 537 ? -37.127 50.490 104.538 1.00 30.44 533 GLU B O 1
ATOM 10550 N N . LYS B 1 538 ? -37.491 49.502 106.531 1.00 27.83 534 LYS B N 1
ATOM 10551 C CA . LYS B 1 538 ? -38.930 49.741 106.574 1.00 24.00 534 LYS B CA 1
ATOM 10552 C C . LYS B 1 538 ? -39.242 50.556 107.823 1.00 25.56 534 LYS B C 1
ATOM 10553 O O . LYS B 1 538 ? -39.835 50.036 108.777 1.00 24.38 534 LYS B O 1
ATOM 10557 N N . PRO B 1 539 ? -38.832 51.826 107.869 1.00 24.65 535 PRO B N 1
ATOM 10558 C CA . PRO B 1 539 ? -39.142 52.643 109.049 1.00 24.45 535 PRO B CA 1
ATOM 10559 C C . PRO B 1 539 ? -40.641 52.731 109.263 1.00 24.08 535 PRO B C 1
ATOM 10560 O O . PRO B 1 539 ? -41.425 52.613 108.323 1.00 23.32 535 PRO B O 1
ATOM 10564 N N . GLU B 1 540 ? -41.032 52.937 110.518 1.00 23.22 536 GLU B N 1
ATOM 10565 C CA . GLU B 1 540 ? -42.433 53.149 110.864 1.00 26.11 536 GLU B CA 1
ATOM 10566 C C . GLU B 1 540 ? -42.486 53.945 112.158 1.00 23.68 536 GLU B C 1
ATOM 10567 O O . GLU B 1 540 ? -41.555 53.895 112.964 1.00 21.28 536 GLU B O 1
ATOM 10573 N N . LYS B 1 541 ? -43.578 54.678 112.351 1.00 23.25 537 LYS B N 1
ATOM 10574 C CA . LYS B 1 541 ? -43.640 55.592 113.483 1.00 23.96 537 LYS B CA 1
ATOM 10575 C C . LYS B 1 541 ? -43.506 54.818 114.785 1.00 22.11 537 LYS B C 1
ATOM 10576 O O . LYS B 1 541 ? -44.004 53.696 114.911 1.00 23.85 537 LYS B O 1
ATOM 10582 N N . PHE B 1 542 ? -42.778 55.414 115.734 1.00 24.05 538 PHE B N 1
ATOM 10583 C CA . PHE B 1 542 ? -42.497 54.905 117.074 1.00 18.83 538 PHE B CA 1
ATOM 10584 C C . PHE B 1 542 ? -41.623 53.669 117.094 1.00 20.47 538 PHE B C 1
ATOM 10585 O O . PHE B 1 542 ? -41.534 53.017 118.144 1.00 21.57 538 PHE B O 1
ATOM 10593 N N . ASP B 1 543 ? -40.959 53.324 115.993 1.00 17.92 539 ASP B N 1
ATOM 10594 C CA . ASP B 1 543 ? -39.884 52.361 116.170 1.00 19.18 539 ASP B CA 1
ATOM 10595 C C . ASP B 1 543 ? -38.599 53.042 116.629 1.00 19.49 539 ASP B C 1
ATOM 10596 O O . ASP B 1 543 ? -37.635 52.348 116.979 1.00 19.28 539 ASP B O 1
ATOM 10601 N N . PHE B 1 544 ? -38.597 54.380 116.660 1.00 16.96 540 PHE B N 1
ATOM 10602 C CA . PHE B 1 544 ? -37.466 55.217 117.080 1.00 17.51 540 PHE B CA 1
ATOM 10603 C C . PHE B 1 544 ? -36.221 55.005 116.219 1.00 18.80 540 PHE B C 1
ATOM 10604 O O . PHE B 1 544 ? -35.101 55.252 116.677 1.00 18.15 540 PHE B O 1
ATOM 10612 N N . THR B 1 545 ? -36.398 54.592 114.958 1.00 16.49 541 THR B N 1
ATOM 10613 C CA . THR B 1 545 ? -35.250 54.463 114.071 1.00 16.98 541 THR B CA 1
ATOM 10614 C C . THR B 1 545 ? -34.788 55.835 113.616 1.00 17.09 541 THR B C 1
ATOM 10615 O O . THR B 1 545 ? -35.513 56.827 113.715 1.00 18.18 541 THR B O 1
ATOM 10619 N N . VAL B 1 546 ? -33.550 55.886 113.129 1.00 17.63 542 VAL B N 1
ATOM 10620 C CA . VAL B 1 546 ? -33.034 57.123 112.548 1.00 18.18 542 VAL B CA 1
ATOM 10621 C C . VAL B 1 546 ? -33.822 57.493 111.287 1.00 17.15 542 VAL B C 1
ATOM 10622 O O . VAL B 1 546 ? -34.220 58.648 111.095 1.00 16.75 542 VAL B O 1
ATOM 10626 N N . GLU B 1 547 ? -34.092 56.511 110.430 1.00 18.21 543 GLU B N 1
ATOM 10627 C CA . GLU B 1 547 ? -34.723 56.788 109.144 1.00 17.19 543 GLU B CA 1
ATOM 10628 C C . GLU B 1 547 ? -36.121 57.392 109.312 1.00 20.23 543 GLU B C 1
ATOM 10629 O O . GLU B 1 547 ? -36.486 58.324 108.590 1.00 22.96 543 GLU B O 1
ATOM 10635 N N . GLU B 1 548 ? -36.903 56.917 110.288 1.00 17.97 544 GLU B N 1
ATOM 10636 C CA . GLU B 1 548 ? -38.236 57.485 110.475 1.00 18.45 544 GLU B CA 1
ATOM 10637 C C . GLU B 1 548 ? -38.175 58.959 110.871 1.00 23.34 544 GLU B C 1
ATOM 10638 O O . GLU B 1 548 ? -38.988 59.768 110.400 1.00 18.43 544 GLU B O 1
ATOM 10644 N N . GLN B 1 549 ? -37.211 59.330 111.728 1.00 20.67 545 GLN B N 1
ATOM 10645 C CA . GLN B 1 549 ? -37.046 60.733 112.101 1.00 18.16 545 GLN B CA 1
ATOM 10646 C C . GLN B 1 549 ? -36.714 61.589 110.884 1.00 19.16 545 GLN B C 1
ATOM 10647 O O . GLN B 1 549 ? -37.310 62.659 110.676 1.00 17.84 545 GLN B O 1
ATOM 10653 N N . THR B 1 550 ? -35.747 61.138 110.078 1.00 18.35 546 THR B N 1
ATOM 10654 C CA . THR B 1 550 ? -35.394 61.852 108.856 1.00 17.49 546 THR B CA 1
ATOM 10655 C C . THR B 1 550 ? -36.606 62.047 107.954 1.00 20.59 546 THR B C 1
ATOM 10656 O O . THR B 1 550 ? -36.814 63.140 107.410 1.00 22.58 546 THR B O 1
ATOM 10660 N N . ARG B 1 551 ? -37.416 61.001 107.778 1.00 18.58 547 ARG B N 1
ATOM 10661 C CA . ARG B 1 551 ? -38.575 61.116 106.897 1.00 20.98 547 ARG B CA 1
ATOM 10662 C C . ARG B 1 551 ? -39.626 62.058 107.478 1.00 20.65 547 ARG B C 1
ATOM 10663 O O . ARG B 1 551 ? -40.214 62.866 106.751 1.00 18.06 547 ARG B O 1
ATOM 10671 N N . PHE B 1 552 ? -39.869 61.987 108.785 1.00 18.73 548 PHE B N 1
ATOM 10672 C CA . PHE B 1 552 ? -40.795 62.935 109.390 1.00 19.64 548 PHE B CA 1
ATOM 10673 C C . PHE B 1 552 ? -40.294 64.364 109.202 1.00 20.95 548 PHE B C 1
ATOM 10674 O O . PHE B 1 552 ? -41.049 65.264 108.818 1.00 22.02 548 PHE B O 1
ATOM 10682 N N . THR B 1 553 ? -39.013 64.584 109.481 1.00 22.64 549 THR B N 1
ATOM 10683 C CA . THR B 1 553 ? -38.448 65.924 109.445 1.00 17.76 549 THR B CA 1
ATOM 10684 C C . THR B 1 553 ? -38.479 66.497 108.040 1.00 16.97 549 THR B C 1
ATOM 10685 O O . THR B 1 553 ? -38.833 67.666 107.850 1.00 18.40 549 THR B O 1
ATOM 10689 N N . ARG B 1 554 ? -38.086 65.694 107.050 1.00 17.91 550 ARG B N 1
ATOM 10690 C CA . ARG B 1 554 ? -38.134 66.130 105.658 1.00 20.04 550 ARG B CA 1
ATOM 10691 C C . ARG B 1 554 ? -39.545 66.540 105.240 1.00 18.03 550 ARG B C 1
ATOM 10692 O O . ARG B 1 554 ? -39.725 67.558 104.569 1.00 18.77 550 ARG B O 1
ATOM 10700 N N . SER B 1 555 ? -40.555 65.762 105.624 1.00 17.53 551 SER B N 1
ATOM 10701 C CA . SER B 1 555 ? -41.910 66.040 105.155 1.00 19.90 551 SER B CA 1
ATOM 10702 C C . SER B 1 555 ? -42.473 67.319 105.772 1.00 19.93 551 SER B C 1
ATOM 10703 O O . SER B 1 555 ? -42.968 68.194 105.053 1.00 20.27 551 SER B O 1
ATOM 10706 N N . ILE B 1 556 ? -42.415 67.453 107.101 1.00 17.91 552 ILE B N 1
ATOM 10707 C CA . ILE B 1 556 ? -43.000 68.639 107.718 1.00 17.77 552 ILE B CA 1
ATOM 10708 C C . ILE B 1 556 ? -42.227 69.897 107.315 1.00 20.85 552 ILE B C 1
ATOM 10709 O O . ILE B 1 556 ? -42.823 70.950 107.056 1.00 21.02 552 ILE B O 1
ATOM 10714 N N . THR B 1 557 ? -40.893 69.815 107.245 1.00 18.90 553 THR B N 1
ATOM 10715 C CA . THR B 1 557 ? -40.121 71.004 106.893 1.00 19.31 553 THR B CA 1
ATOM 10716 C C . THR B 1 557 ? -40.493 71.507 105.502 1.00 20.16 553 THR B C 1
ATOM 10717 O O . THR B 1 557 ? -40.686 72.712 105.296 1.00 17.91 553 THR B O 1
ATOM 10721 N N . THR B 1 558 ? -40.599 70.605 104.526 1.00 19.57 554 THR B N 1
ATOM 10722 C CA . THR B 1 558 ? -40.891 71.098 103.191 1.00 19.80 554 THR B CA 1
ATOM 10723 C C . THR B 1 558 ? -42.337 71.559 103.091 1.00 20.23 554 THR B C 1
ATOM 10724 O O . THR B 1 558 ? -42.626 72.493 102.343 1.00 22.27 554 THR B O 1
ATOM 10728 N N . GLN B 1 559 ? -43.247 70.951 103.859 1.00 19.74 555 GLN B N 1
ATOM 10729 C CA . GLN B 1 559 ? -44.608 71.471 103.920 1.00 19.32 555 GLN B CA 1
ATOM 10730 C C . GLN B 1 559 ? -44.624 72.876 104.513 1.00 22.48 555 GLN B C 1
ATOM 10731 O O . GLN B 1 559 ? -45.416 73.732 104.091 1.00 21.73 555 GLN B O 1
ATOM 10737 N N . ILE B 1 560 ? -43.749 73.137 105.486 1.00 20.67 556 ILE B N 1
ATOM 10738 C CA . ILE B 1 560 ? -43.649 74.486 106.038 1.00 18.34 556 ILE B CA 1
ATOM 10739 C C . ILE B 1 560 ? -43.028 75.426 105.018 1.00 20.57 556 ILE B C 1
ATOM 10740 O O . ILE B 1 560 ? -43.483 76.563 104.842 1.00 20.89 556 ILE B O 1
ATOM 10745 N N . LEU B 1 561 ? -41.977 74.977 104.333 1.00 20.07 557 LEU B N 1
ATOM 10746 C CA . LEU B 1 561 ? -41.327 75.849 103.364 1.00 20.49 557 LEU B CA 1
ATOM 10747 C C . LEU B 1 561 ? -42.261 76.206 102.215 1.00 21.65 557 LEU B C 1
ATOM 10748 O O . LEU B 1 561 ? -42.085 77.256 101.591 1.00 24.00 557 LEU B O 1
ATOM 10753 N N . ASP B 1 562 ? -43.259 75.372 101.934 1.00 20.09 558 ASP B N 1
ATOM 10754 C CA . ASP B 1 562 ? -44.187 75.652 100.849 1.00 20.52 558 ASP B CA 1
ATOM 10755 C C . ASP B 1 562 ? -45.283 76.653 101.220 1.00 22.34 558 ASP B C 1
ATOM 10756 O O . ASP B 1 562 ? -46.090 76.999 100.350 1.00 22.80 558 ASP B O 1
ATOM 10761 N N . ARG B 1 563 ? -45.357 77.131 102.467 1.00 21.20 559 ARG B N 1
ATOM 10762 C CA . ARG B 1 563 ? -46.515 77.912 102.924 1.00 20.68 559 ARG B CA 1
ATOM 10763 C C . ARG B 1 563 ? -46.100 79.276 103.472 1.00 22.46 559 ARG B C 1
ATOM 10764 O O . ARG B 1 563 ? -45.796 79.415 104.668 1.00 21.01 559 ARG B O 1
ATOM 10772 N N . PRO B 1 564 ? -46.100 80.322 102.635 1.00 22.48 560 PRO B N 1
ATOM 10773 C CA . PRO B 1 564 ? -45.655 81.638 103.119 1.00 19.67 560 PRO B CA 1
ATOM 10774 C C . PRO B 1 564 ? -46.447 82.145 104.309 1.00 22.61 560 PRO B C 1
ATOM 10775 O O . PRO B 1 564 ? -45.907 82.949 105.081 1.00 23.08 560 PRO B O 1
ATOM 10779 N N . TYR B 1 565 ? -47.711 81.725 104.486 1.00 19.75 561 TYR B N 1
ATOM 10780 C CA . TYR B 1 565 ? -48.480 82.216 105.634 1.00 20.17 561 TYR B CA 1
ATOM 10781 C C . TYR B 1 565 ? -47.949 81.651 106.949 1.00 19.39 561 TYR B C 1
ATOM 10782 O O . TYR B 1 565 ? -48.239 82.207 108.015 1.00 18.05 561 TYR B O 1
ATOM 10791 N N . ILE B 1 566 ? -47.162 80.579 106.897 1.00 19.51 562 ILE B N 1
ATOM 10792 C CA . ILE B 1 566 ? -46.494 80.058 108.086 1.00 20.99 562 ILE B CA 1
ATOM 10793 C C . ILE B 1 566 ? -45.208 80.857 108.239 1.00 19.73 562 ILE B C 1
ATOM 10794 O O . ILE B 1 566 ? -44.237 80.638 107.510 1.00 21.19 562 ILE B O 1
ATOM 10799 N N . ALA B 1 567 ? -45.212 81.804 109.180 1.00 20.68 563 ALA B N 1
ATOM 10800 C CA . ALA B 1 567 ? -44.088 82.722 109.324 1.00 18.51 563 ALA B CA 1
ATOM 10801 C C . ALA B 1 567 ? -42.815 81.990 109.714 1.00 20.94 563 ALA B C 1
ATOM 10802 O O . ALA B 1 567 ? -41.712 82.443 109.386 1.00 19.02 563 ALA B O 1
ATOM 10804 N N . GLY B 1 568 ? -42.937 80.854 110.387 1.00 22.98 564 GLY B N 1
ATOM 10805 C CA . GLY B 1 568 ? -41.739 80.168 110.829 1.00 24.33 564 GLY B CA 1
ATOM 10806 C C . GLY B 1 568 ? -42.046 78.833 111.469 1.00 23.66 564 GLY B C 1
ATOM 10807 O O . GLY B 1 568 ? -43.204 78.502 111.758 1.00 23.20 564 GLY B O 1
ATOM 10808 N N . GLY B 1 569 ? -40.970 78.076 111.697 1.00 18.52 565 GLY B N 1
ATOM 10809 C CA . GLY B 1 569 ? -41.021 76.787 112.356 1.00 18.07 565 GLY B CA 1
ATOM 10810 C C . GLY B 1 569 ? -39.776 76.499 113.175 1.00 20.09 565 GLY B C 1
ATOM 10811 O O . GLY B 1 569 ? -38.650 76.759 112.733 1.00 18.36 565 GLY B O 1
ATOM 10812 N N . ALA B 1 570 ? -39.973 75.968 114.381 1.00 20.12 566 ALA B N 1
ATOM 10813 C CA . ALA B 1 570 ? -38.885 75.593 115.275 1.00 18.05 566 ALA B CA 1
ATOM 10814 C C . ALA B 1 570 ? -38.948 74.096 115.540 1.00 17.37 566 ALA B C 1
ATOM 10815 O O . ALA B 1 570 ? -39.939 73.592 116.087 1.00 18.69 566 ALA B O 1
ATOM 10817 N N . LEU B 1 571 ? -37.895 73.390 115.158 1.00 17.98 567 LEU B N 1
ATOM 10818 C CA . LEU B 1 571 ? -37.825 71.966 115.441 1.00 16.15 567 LEU B CA 1
ATOM 10819 C C . LEU B 1 571 ? -37.857 71.721 116.943 1.00 18.34 567 LEU B C 1
ATOM 10820 O O . LEU B 1 571 ? -37.263 72.471 117.735 1.00 17.39 567 LEU B O 1
ATOM 10825 N N . TRP B 1 572 ? -38.538 70.651 117.324 1.00 15.47 568 TRP B N 1
ATOM 10826 C CA . TRP B 1 572 ? -38.454 70.074 118.657 1.00 18.68 568 TRP B CA 1
ATOM 10827 C C . TRP B 1 572 ? -37.671 68.774 118.521 1.00 18.43 568 TRP B C 1
ATOM 10828 O O . TRP B 1 572 ? -38.203 67.785 118.007 1.00 18.81 568 TRP B O 1
ATOM 10839 N N . ASN B 1 573 ? -36.408 68.756 118.961 1.00 16.30 569 ASN B N 1
ATOM 10840 C CA . ASN B 1 573 ? -35.735 69.766 119.767 1.00 17.31 569 ASN B CA 1
ATOM 10841 C C . ASN B 1 573 ? -34.268 69.748 119.276 1.00 17.74 569 ASN B C 1
ATOM 10842 O O . ASN B 1 573 ? -33.902 68.823 118.569 1.00 17.36 569 ASN B O 1
ATOM 10847 N N . LEU B 1 574 ? -33.437 70.739 119.626 1.00 14.31 570 LEU B N 1
ATOM 10848 C CA . LEU B 1 574 ? -32.058 70.756 119.129 1.00 15.68 570 LEU B CA 1
ATOM 10849 C C . LEU B 1 574 ? -31.284 69.506 119.545 1.00 15.09 570 LEU B C 1
ATOM 10850 O O . LEU B 1 574 ? -30.624 68.876 118.710 1.00 15.61 570 LEU B O 1
ATOM 10855 N N . ALA B 1 575 ? -31.365 69.118 120.828 1.00 14.47 571 ALA B N 1
ATOM 10856 C CA . ALA B 1 575 ? -30.627 67.977 121.365 1.00 16.32 571 ALA B CA 1
ATOM 10857 C C . ALA B 1 575 ? -31.531 67.062 122.192 1.00 15.98 571 ALA B C 1
ATOM 10858 O O . ALA B 1 575 ? -32.501 67.512 122.799 1.00 18.50 571 ALA B O 1
ATOM 10860 N N . ASP B 1 576 ? -31.209 65.765 122.219 1.00 14.76 572 ASP B N 1
ATOM 10861 C CA . ASP B 1 576 ? -31.837 64.884 123.203 1.00 16.38 572 ASP B CA 1
ATOM 10862 C C . ASP B 1 576 ? -31.686 65.498 124.592 1.00 18.39 572 ASP B C 1
ATOM 10863 O O . ASP B 1 576 ? -30.628 66.035 124.935 1.00 17.62 572 ASP B O 1
ATOM 10868 N N . PHE B 1 577 ? -32.748 65.434 125.394 1.00 19.33 573 PHE B N 1
ATOM 10869 C CA . PHE B 1 577 ? -32.737 66.130 126.673 1.00 18.89 573 PHE B CA 1
ATOM 10870 C C . PHE B 1 577 ? -33.423 65.298 127.748 1.00 18.34 573 PHE B C 1
ATOM 10871 O O . PHE B 1 577 ? -34.238 64.419 127.460 1.00 18.00 573 PHE B O 1
ATOM 10879 N N . SER B 1 578 ? -33.090 65.613 128.999 1.00 16.20 574 SER B N 1
ATOM 10880 C CA . SER B 1 578 ? -33.616 64.883 130.142 1.00 17.70 574 SER B CA 1
ATOM 10881 C C . SER B 1 578 ? -35.097 65.202 130.369 1.00 21.10 574 SER B C 1
ATOM 10882 O O . SER B 1 578 ? -35.495 66.373 130.446 1.00 19.19 574 SER B O 1
ATOM 10885 N N . SER B 1 579 ? -35.919 64.146 130.442 1.00 19.43 575 SER B N 1
ATOM 10886 C CA . SER B 1 579 ? -37.329 64.252 130.845 1.00 18.35 575 SER B CA 1
ATOM 10887 C C . SER B 1 579 ? -37.635 62.961 131.611 1.00 19.68 575 SER B C 1
ATOM 10888 O O . SER B 1 579 ? -38.017 61.945 131.022 1.00 19.26 575 SER B O 1
ATOM 10891 N N . GLU B 1 580 ? -37.436 63.023 132.933 1.00 19.21 576 GLU B N 1
ATOM 10892 C CA . GLU B 1 580 ? -37.242 61.819 133.736 1.00 21.91 576 GLU B CA 1
ATOM 10893 C C . GLU B 1 580 ? -38.413 60.854 133.638 1.00 22.56 576 GLU B C 1
ATOM 10894 O O . GLU B 1 580 ? -38.221 59.638 133.734 1.00 22.99 576 GLU B O 1
ATOM 10900 N N . ARG B 1 581 ? -39.618 61.358 133.430 1.00 20.91 577 ARG B N 1
ATOM 10901 C CA . ARG B 1 581 ? -40.768 60.470 133.483 1.00 27.53 577 ARG B CA 1
ATOM 10902 C C . ARG B 1 581 ? -40.956 59.667 132.211 1.00 24.83 577 ARG B C 1
ATOM 10903 O O . ARG B 1 581 ? -41.840 58.808 132.183 1.00 24.80 577 ARG B O 1
ATOM 10911 N N . ARG B 1 582 ? -40.125 59.882 131.193 1.00 21.90 578 ARG B N 1
ATOM 10912 C CA . ARG B 1 582 ? -40.322 59.204 129.921 1.00 21.87 578 ARG B CA 1
ATOM 10913 C C . ARG B 1 582 ? -39.919 57.734 130.001 1.00 26.63 578 ARG B C 1
ATOM 10914 O O . ARG B 1 582 ? -39.089 57.329 130.836 1.00 21.23 578 ARG B O 1
ATOM 10922 N N . VAL B 1 583 ? -40.543 56.935 129.119 1.00 22.77 579 VAL B N 1
ATOM 10923 C CA . VAL B 1 583 ? -40.230 55.521 128.945 1.00 19.66 579 VAL B CA 1
ATOM 10924 C C . VAL B 1 583 ? -39.702 55.316 127.518 1.00 22.18 579 VAL B C 1
ATOM 10925 O O . VAL B 1 583 ? -38.650 55.871 127.167 1.00 22.45 579 VAL B O 1
ATOM 10929 N N . ASP B 1 584 ? -40.381 54.509 126.699 1.00 24.08 580 ASP B N 1
ATOM 10930 C CA . ASP B 1 584 ? -39.974 54.330 125.286 1.00 24.00 580 ASP B CA 1
ATOM 10931 C C . ASP B 1 584 ? -38.583 53.666 125.191 1.00 24.47 580 ASP B C 1
ATOM 10932 O O . ASP B 1 584 ? -38.143 52.945 126.100 1.00 23.06 580 ASP B O 1
ATOM 10937 N N . ALA B 1 585 ? -37.881 53.918 124.080 1.00 23.17 581 ALA B N 1
ATOM 10938 C CA . ALA B 1 585 ? -36.639 53.212 123.800 1.00 20.71 581 ALA B CA 1
ATOM 10939 C C . ALA B 1 585 ? -35.575 53.496 124.856 1.00 24.50 581 ALA B C 1
ATOM 10940 O O . ALA B 1 585 ? -34.834 52.590 125.254 1.00 26.40 581 ALA B O 1
ATOM 10942 N N . THR B 1 586 ? -35.474 54.750 125.306 1.00 21.94 582 THR B N 1
ATOM 10943 C CA . THR B 1 586 ? -34.483 55.189 126.289 1.00 24.63 582 THR B CA 1
ATOM 10944 C C . THR B 1 586 ? -35.224 55.960 127.377 1.00 24.48 582 THR B C 1
ATOM 10945 O O . THR B 1 586 ? -35.480 57.162 127.222 1.00 22.28 582 THR B O 1
ATOM 10949 N N . SER B 1 587 ? -35.563 55.265 128.468 1.00 24.75 583 SER B N 1
ATOM 10950 C CA . SER B 1 587 ? -36.237 55.895 129.600 1.00 24.63 583 SER B CA 1
ATOM 10951 C C . SER B 1 587 ? -35.494 57.141 130.068 1.00 23.42 583 SER B C 1
ATOM 10952 O O . SER B 1 587 ? -34.262 57.231 129.983 1.00 17.07 583 SER B O 1
ATOM 10955 N N . HIS B 1 588 ? -36.277 58.119 130.538 1.00 23.29 584 HIS B N 1
ATOM 10956 C CA . HIS B 1 588 ? -35.838 59.380 131.128 1.00 20.52 584 HIS B CA 1
ATOM 10957 C C . HIS B 1 588 ? -35.284 60.368 130.101 1.00 20.82 584 HIS B C 1
ATOM 10958 O O . HIS B 1 588 ? -34.997 61.517 130.465 1.00 23.77 584 HIS B O 1
ATOM 10965 N N . ILE B 1 589 ? -35.164 59.991 128.828 1.00 17.11 585 ILE B N 1
ATOM 10966 C CA . ILE B 1 589 ? -34.576 60.849 127.804 1.00 18.70 585 ILE B CA 1
ATOM 10967 C C . ILE B 1 589 ? -35.606 61.078 126.706 1.00 22.00 585 ILE B C 1
ATOM 10968 O O . ILE B 1 589 ? -36.110 60.115 126.114 1.00 19.18 585 ILE B O 1
ATOM 10973 N N . ASN B 1 590 ? -35.909 62.352 126.423 1.00 18.09 586 ASN B N 1
ATOM 10974 C CA . ASN B 1 590 ? -36.633 62.698 125.209 1.00 16.90 586 ASN B CA 1
ATOM 10975 C C . ASN B 1 590 ? -35.647 62.694 124.046 1.00 18.95 586 ASN B C 1
ATOM 10976 O O . ASN B 1 590 ? -34.719 63.503 124.010 1.00 16.65 586 ASN B O 1
ATOM 10981 N N . ASN B 1 591 ? -35.856 61.790 123.093 1.00 17.82 587 ASN B N 1
ATOM 10982 C CA . ASN B 1 591 ? -34.906 61.539 122.024 1.00 17.88 587 ASN B CA 1
ATOM 10983 C C . ASN B 1 591 ? -35.253 62.281 120.743 1.00 14.91 587 ASN B C 1
ATOM 10984 O O . ASN B 1 591 ? -34.865 61.841 119.660 1.00 15.22 587 ASN B O 1
ATOM 10989 N N . LYS B 1 592 ? -35.981 63.381 120.835 1.00 16.47 588 LYS B N 1
ATOM 10990 C CA . LYS B 1 592 ? -36.319 64.142 119.636 1.00 18.79 588 LYS B CA 1
ATOM 10991 C C . LYS B 1 592 ? -35.210 65.100 119.205 1.00 17.76 588 LYS B C 1
ATOM 10992 O O . LYS B 1 592 ? -35.447 65.953 118.337 1.00 15.75 588 LYS B O 1
ATOM 10998 N N . GLY B 1 593 ? -34.012 64.981 119.779 1.00 17.11 589 GLY B N 1
ATOM 10999 C CA . GLY B 1 593 ? -32.922 65.847 119.371 1.00 16.20 589 GLY B CA 1
ATOM 11000 C C . GLY B 1 593 ? -32.579 65.688 117.902 1.00 16.16 589 GLY B C 1
ATOM 11001 O O . GLY B 1 593 ? -32.746 64.617 117.311 1.00 15.83 589 GLY B O 1
ATOM 11002 N N . LEU B 1 594 ? -32.139 66.793 117.297 1.00 14.56 590 LEU B N 1
ATOM 11003 C CA . LEU B 1 594 ? -31.397 66.719 116.040 1.00 16.72 590 LEU B CA 1
ATOM 11004 C C . LEU B 1 594 ? -29.960 66.269 116.290 1.00 16.35 590 LEU B C 1
ATOM 11005 O O . LEU B 1 594 ? -29.328 65.672 115.411 1.00 16.47 590 LEU B O 1
ATOM 11010 N N . VAL B 1 595 ? -29.440 66.555 117.482 1.00 14.59 591 VAL B N 1
ATOM 11011 C CA . VAL B 1 595 ? -28.147 66.081 117.942 1.00 16.42 591 VAL B CA 1
ATOM 11012 C C . VAL B 1 595 ? -28.371 65.261 119.208 1.00 15.04 591 VAL B C 1
ATOM 11013 O O . VAL B 1 595 ? -29.402 65.373 119.878 1.00 14.98 591 VAL B O 1
ATOM 11017 N N . THR B 1 596 ? -27.398 64.414 119.519 1.00 14.33 592 THR B N 1
ATOM 11018 C CA . THR B 1 596 ? -27.430 63.618 120.743 1.00 15.41 592 THR B CA 1
ATOM 11019 C C . THR B 1 596 ? -27.238 64.520 121.959 1.00 17.69 592 THR B C 1
ATOM 11020 O O . THR B 1 596 ? -27.014 65.730 121.842 1.00 15.33 592 THR B O 1
ATOM 11024 N N . ALA B 1 597 ? -27.304 63.910 123.147 1.00 15.92 593 ALA B N 1
ATOM 11025 C CA . ALA B 1 597 ? -27.137 64.679 124.377 1.00 17.39 593 ALA B CA 1
ATOM 11026 C C . ALA B 1 597 ? -25.732 65.274 124.498 1.00 18.41 593 ALA B C 1
ATOM 11027 O O . ALA B 1 597 ? -25.581 66.382 125.020 1.00 18.43 593 ALA B O 1
ATOM 11029 N N . ASP B 1 598 ? -24.694 64.574 124.025 1.00 17.75 594 ASP B N 1
ATOM 11030 C CA . ASP B 1 598 ? -23.356 65.147 123.988 1.00 18.54 594 ASP B CA 1
ATOM 11031 C C . ASP B 1 598 ? -23.097 65.904 122.691 1.00 18.87 594 ASP B C 1
ATOM 11032 O O . ASP B 1 598 ? -21.941 66.104 122.322 1.00 19.80 594 ASP B O 1
ATOM 11037 N N . ARG B 1 599 ? -24.159 66.306 121.989 1.00 18.08 595 ARG B N 1
ATOM 11038 C CA . ARG B 1 599 ? -24.119 67.333 120.946 1.00 17.67 595 ARG B CA 1
ATOM 11039 C C . ARG B 1 599 ? -23.469 66.843 119.652 1.00 17.92 595 ARG B C 1
ATOM 11040 O O . ARG B 1 599 ? -22.796 67.603 118.963 1.00 22.22 595 ARG B O 1
ATOM 11048 N N . LYS B 1 600 ? -23.706 65.552 119.286 1.00 16.28 596 LYS B N 1
ATOM 11049 C CA . LYS B 1 600 ? -23.253 65.036 117.991 1.00 19.28 596 LYS B CA 1
ATOM 11050 C C . LYS B 1 600 ? -24.424 64.954 117.035 1.00 17.83 596 LYS B C 1
ATOM 11051 O O . LYS B 1 600 ? -25.465 64.394 117.399 1.00 19.30 596 LYS B O 1
ATOM 11057 N N . PRO B 1 601 ? -24.294 65.487 115.821 1.00 17.63 597 PRO B N 1
ATOM 11058 C CA . PRO B 1 601 ? -25.447 65.561 114.914 1.00 17.04 597 PRO B CA 1
ATOM 11059 C C . PRO B 1 601 ? -25.917 64.184 114.451 1.00 18.50 597 PRO B C 1
ATOM 11060 O O . PRO B 1 601 ? -25.114 63.334 114.062 1.00 17.06 597 PRO B O 1
ATOM 11064 N N . LYS B 1 602 ? -27.236 63.967 114.530 1.00 17.02 598 LYS B N 1
ATOM 11065 C CA . LYS B 1 602 ? -27.923 62.878 113.849 1.00 16.33 598 LYS B CA 1
ATOM 11066 C C . LYS B 1 602 ? -28.148 63.238 112.380 1.00 16.52 598 LYS B C 1
ATOM 11067 O O . LYS B 1 602 ? -27.895 64.367 111.939 1.00 17.43 598 LYS B O 1
ATOM 11073 N N . ASP B 1 603 ? -28.651 62.260 111.622 1.00 17.60 599 ASP B N 1
ATOM 11074 C CA . ASP B 1 603 ? -29.015 62.498 110.227 1.00 17.12 599 ASP B CA 1
ATOM 11075 C C . ASP B 1 603 ? -29.934 63.697 110.086 1.00 16.96 599 ASP B C 1
ATOM 11076 O O . ASP B 1 603 ? -29.769 64.507 109.170 1.00 19.26 599 ASP B O 1
ATOM 11081 N N . ALA B 1 604 ? -30.919 63.825 110.977 1.00 17.71 600 ALA B N 1
ATOM 11082 C CA . ALA B 1 604 ? -31.902 64.890 110.809 1.00 17.91 600 ALA B CA 1
ATOM 11083 C C . ALA B 1 604 ? -31.268 66.274 110.908 1.00 16.07 600 ALA B C 1
ATOM 11084 O O . ALA B 1 604 ? -31.771 67.214 110.293 1.00 18.93 600 ALA B O 1
ATOM 11086 N N . TYR B 1 605 ? -30.181 66.424 111.671 1.00 13.15 601 TYR B N 1
ATOM 11087 C CA . TYR B 1 605 ? -29.473 67.701 111.699 1.00 16.06 601 TYR B CA 1
ATOM 11088 C C . TYR B 1 605 ? -28.928 68.045 110.318 1.00 16.50 601 TYR B C 1
ATOM 11089 O O . TYR B 1 605 ? -29.069 69.173 109.836 1.00 15.61 601 TYR B O 1
ATOM 11098 N N . TYR B 1 606 ? -28.302 67.073 109.666 1.00 18.99 602 TYR B N 1
ATOM 11099 C CA . TYR B 1 606 ? -27.722 67.323 108.357 1.00 19.91 602 TYR B CA 1
ATOM 11100 C C . TYR B 1 606 ? -28.801 67.491 107.295 1.00 20.47 602 TYR B C 1
ATOM 11101 O O . TYR B 1 606 ? -28.577 68.175 106.287 1.00 17.97 602 TYR B O 1
ATOM 11110 N N . LEU B 1 607 ? -29.968 66.872 107.497 1.00 20.55 603 LEU B N 1
ATOM 11111 C CA . LEU B 1 607 ? -31.107 67.144 106.623 1.00 20.08 603 LEU B CA 1
ATOM 11112 C C . LEU B 1 607 ? -31.509 68.605 106.725 1.00 20.00 603 LEU B C 1
ATOM 11113 O O . LEU B 1 607 ? -31.634 69.300 105.708 1.00 21.10 603 LEU B O 1
ATOM 11118 N N . MET B 1 608 ? -31.698 69.091 107.957 1.00 19.93 604 MET B N 1
ATOM 11119 C CA . MET B 1 608 ? -32.034 70.497 108.173 1.00 17.61 604 MET B CA 1
ATOM 11120 C C . MET B 1 608 ? -30.976 71.420 107.582 1.00 19.31 604 MET B C 1
ATOM 11121 O O . MET B 1 608 ? -31.304 72.450 106.977 1.00 19.90 604 MET B O 1
ATOM 11126 N N . GLN B 1 609 ? -29.699 71.059 107.724 1.00 20.23 605 GLN B N 1
ATOM 11127 C CA . GLN B 1 609 ? -28.649 71.892 107.149 1.00 19.72 605 GLN B CA 1
ATOM 11128 C C . GLN B 1 609 ? -28.789 71.978 105.631 1.00 22.29 605 GLN B C 1
ATOM 11129 O O . GLN B 1 609 ? -28.662 73.060 105.041 1.00 21.21 605 GLN B O 1
ATOM 11135 N N . ALA B 1 610 ? -29.067 70.846 104.986 1.00 19.46 606 ALA B N 1
ATOM 11136 C CA . ALA B 1 610 ? -29.267 70.836 103.547 1.00 19.99 606 ALA B CA 1
ATOM 11137 C C . ALA B 1 610 ? -30.521 71.608 103.142 1.00 20.83 606 ALA B C 1
ATOM 11138 O O . ALA B 1 610 ? -30.570 72.178 102.048 1.00 21.23 606 ALA B O 1
ATOM 11140 N N . LEU B 1 611 ? -31.540 71.648 103.996 1.00 19.47 607 LEU B N 1
ATOM 11141 C CA . LEU B 1 611 ? -32.761 72.334 103.611 1.00 20.50 607 LEU B CA 1
ATOM 11142 C C . LEU B 1 611 ? -32.700 73.834 103.876 1.00 20.57 607 LEU B C 1
ATOM 11143 O O . LEU B 1 611 ? -33.434 74.586 103.231 1.00 22.18 607 LEU B O 1
ATOM 11148 N N . LEU B 1 612 ? -31.833 74.281 104.786 1.00 18.23 608 LEU B N 1
ATOM 11149 C CA . LEU B 1 612 ? -31.812 75.658 105.265 1.00 18.71 608 LEU B CA 1
ATOM 11150 C C . LEU B 1 612 ? -30.581 76.451 104.860 1.00 24.51 608 LEU B C 1
ATOM 11151 O O . LEU B 1 612 ? -30.674 77.669 104.705 1.00 24.53 608 LEU B O 1
ATOM 11156 N N . SER B 1 613 ? -29.427 75.814 104.730 1.00 23.87 609 SER B N 1
ATOM 11157 C CA . SER B 1 613 ? -28.196 76.568 104.552 1.00 25.94 609 SER B CA 1
ATOM 11158 C C . SER B 1 613 ? -28.165 77.264 103.201 1.00 26.57 609 SER B C 1
ATOM 11159 O O . SER B 1 613 ? -28.591 76.707 102.190 1.00 29.68 609 SER B O 1
ATOM 11162 N N . GLU B 1 614 ? -27.630 78.484 103.187 1.00 27.10 610 GLU B N 1
ATOM 11163 C CA . GLU B 1 614 ? -27.328 79.150 101.926 1.00 30.01 610 GLU B CA 1
ATOM 11164 C C . GLU B 1 614 ? -26.036 78.633 101.295 1.00 30.59 610 GLU B C 1
ATOM 11165 O O . GLU B 1 614 ? -25.934 78.585 100.064 1.00 34.05 610 GLU B O 1
ATOM 11168 N N . LYS B 1 615 ? -25.048 78.242 102.108 1.00 30.62 611 LYS B N 1
ATOM 11169 C CA . LYS B 1 615 ? -23.828 77.651 101.585 1.00 29.15 611 LYS B CA 1
ATOM 11170 C C . LYS B 1 615 ? -24.149 76.348 100.857 1.00 33.58 611 LYS B C 1
ATOM 11171 O O . LYS B 1 615 ? -25.184 75.723 101.112 1.00 32.11 611 LYS B O 1
ATOM 11176 N N . PRO B 1 616 ? -23.270 75.908 99.950 1.00 33.88 612 PRO B N 1
ATOM 11177 C CA . PRO B 1 616 ? -23.476 74.602 99.310 1.00 31.72 612 PRO B CA 1
ATOM 11178 C C . PRO B 1 616 ? -23.234 73.470 100.300 1.00 28.04 612 PRO B C 1
ATOM 11179 O O . PRO B 1 616 ? -22.293 73.499 101.090 1.00 28.00 612 PRO B O 1
ATOM 11183 N N . VAL B 1 617 ? -24.109 72.474 100.263 1.00 27.29 613 VAL B N 1
ATOM 11184 C CA . VAL B 1 617 ? -24.089 71.377 101.215 1.00 25.46 613 VAL B CA 1
ATOM 11185 C C . VAL B 1 617 ? -24.134 70.077 100.430 1.00 25.18 613 VAL B C 1
ATOM 11186 O O . VAL B 1 617 ? -24.947 69.928 99.513 1.00 24.81 613 VAL B O 1
ATOM 11190 N N . ALA B 1 618 ? -23.263 69.141 100.780 1.00 23.53 614 ALA B N 1
ATOM 11191 C CA . ALA B 1 618 ? -23.347 67.797 100.203 1.00 26.34 614 ALA B CA 1
ATOM 11192 C C . ALA B 1 618 ? -22.585 66.850 101.106 1.00 23.46 614 ALA B C 1
ATOM 11193 O O . ALA B 1 618 ? -21.367 66.991 101.256 1.00 26.37 614 ALA B O 1
ATOM 11195 N N . ARG B 1 619 ? -23.282 65.902 101.721 1.00 22.41 615 ARG B N 1
ATOM 11196 C CA . ARG B 1 619 ? -22.563 65.008 102.611 1.00 22.85 615 ARG B CA 1
ATOM 11197 C C . ARG B 1 619 ? -23.377 63.754 102.873 1.00 25.43 615 ARG B C 1
ATOM 11198 O O . ARG B 1 619 ? -24.617 63.782 102.871 1.00 24.22 615 ARG B O 1
ATOM 11206 N N . LEU B 1 620 ? -22.645 62.659 103.090 1.00 20.90 616 LEU B N 1
ATOM 11207 C CA . LEU B 1 620 ? -23.226 61.354 103.362 1.00 22.89 616 LEU B CA 1
ATOM 11208 C C . LEU B 1 620 ? -23.977 61.345 104.682 1.00 22.27 616 LEU B C 1
ATOM 11209 O O . LEU B 1 620 ? -23.585 61.996 105.656 1.00 19.69 616 LEU B O 1
ATOM 11214 N N . GLY B 1 621 ? -25.061 60.577 104.707 1.00 21.64 617 GLY B N 1
ATOM 11215 C CA . GLY B 1 621 ? -25.812 60.343 105.919 1.00 21.53 617 GLY B CA 1
ATOM 11216 C C . GLY B 1 621 ? -25.168 59.267 106.767 1.00 20.97 617 GLY B C 1
ATOM 11217 O O . GLY B 1 621 ? -24.021 58.866 106.559 1.00 19.62 617 GLY B O 1
ATOM 11218 N N . TYR B 1 622 ? -25.942 58.799 107.765 1.00 22.32 618 TYR B N 1
ATOM 11219 C CA . TYR B 1 622 ? -25.551 57.750 108.699 1.00 19.71 618 TYR B CA 1
ATOM 11220 C C . TYR B 1 622 ? -24.280 58.087 109.478 1.00 19.30 618 TYR B C 1
ATOM 11221 O O . TYR B 1 622 ? -23.323 57.307 109.451 1.00 19.50 618 TYR B O 1
ATOM 11230 N N . PRO B 1 623 ? -24.222 59.210 110.202 1.00 19.34 619 PRO B N 1
ATOM 11231 C CA . PRO B 1 623 ? -23.005 59.493 110.991 1.00 20.96 619 PRO B CA 1
ATOM 11232 C C . PRO B 1 623 ? -22.770 58.521 112.120 1.00 20.19 619 PRO B C 1
ATOM 11233 O O . PRO B 1 623 ? -21.620 58.375 112.537 1.00 20.11 619 PRO B O 1
ATOM 11237 N N . PHE B 1 624 ? -23.805 57.849 112.628 1.00 21.08 620 PHE B N 1
ATOM 11238 C CA . PHE B 1 624 ? -23.666 56.926 113.747 1.00 19.12 620 PHE B CA 1
ATOM 11239 C C . PHE B 1 624 ? -23.727 55.459 113.326 1.00 23.36 620 PHE B C 1
ATOM 11240 O O . PHE B 1 624 ? -23.948 54.588 114.175 1.00 20.22 620 PHE B O 1
ATOM 11248 N N . ARG B 1 625 ? -23.529 55.158 112.043 1.00 22.45 621 ARG B N 1
ATOM 11249 C CA . ARG B 1 625 ? -23.614 53.779 111.578 1.00 19.59 621 ARG B CA 1
ATOM 11250 C C . ARG B 1 625 ? -22.511 53.473 110.572 1.00 22.49 621 ARG B C 1
ATOM 11251 O O . ARG B 1 625 ? -22.345 54.192 109.578 1.00 18.14 621 ARG B O 1
ATOM 11259 N N . ASN B 1 626 ? -21.776 52.386 110.827 1.00 21.63 622 ASN B N 1
ATOM 11260 C CA . ASN B 1 626 ? -20.793 51.881 109.879 1.00 24.23 622 ASN B CA 1
ATOM 11261 C C . ASN B 1 626 ? -20.963 50.403 109.559 1.00 23.78 622 ASN B C 1
ATOM 11262 O O . ASN B 1 626 ? -20.144 49.853 108.812 1.00 21.98 622 ASN B O 1
ATOM 11267 N N . ARG B 1 627 ? -21.997 49.750 110.081 1.00 19.60 623 ARG B N 1
ATOM 11268 C CA . ARG B 1 627 ? -22.188 48.321 109.900 1.00 18.91 623 ARG B CA 1
ATOM 11269 C C . ARG B 1 627 ? -23.524 48.029 109.221 1.00 19.82 623 ARG B C 1
ATOM 11270 O O . ARG B 1 627 ? -24.555 48.625 109.556 1.00 17.70 623 ARG B O 1
ATOM 11278 N N . TRP B 1 628 ? -23.487 47.111 108.256 1.00 19.55 624 TRP B N 1
ATOM 11279 C CA . TRP B 1 628 ? -24.662 46.564 107.595 1.00 18.32 624 TRP B CA 1
ATOM 11280 C C . TRP B 1 628 ? -24.550 45.040 107.625 1.00 19.91 624 TRP B C 1
ATOM 11281 O O . TRP B 1 628 ? -23.526 44.482 107.225 1.00 21.99 624 TRP B O 1
ATOM 11292 N N . VAL B 1 629 ? -25.572 44.362 108.128 1.00 19.31 625 VAL B N 1
ATOM 11293 C CA . VAL B 1 629 ? -25.588 42.907 108.118 1.00 19.78 625 VAL B CA 1
ATOM 11294 C C . VAL B 1 629 ? -26.886 42.449 107.477 1.00 22.35 625 VAL B C 1
ATOM 11295 O O . VAL B 1 629 ? -27.963 42.944 107.826 1.00 26.24 625 VAL B O 1
ATOM 11299 N N . HIS B 1 630 ? -26.786 41.524 106.531 1.00 20.00 626 HIS B N 1
ATOM 11300 C CA . HIS B 1 630 ? -27.941 41.015 105.808 1.00 24.33 626 HIS B CA 1
ATOM 11301 C C . HIS B 1 630 ? -27.992 39.496 105.923 1.00 25.09 626 HIS B C 1
ATOM 11302 O O . HIS B 1 630 ? -26.975 38.819 105.726 1.00 24.00 626 HIS B O 1
ATOM 11309 N N . ALA B 1 631 ? -29.163 38.971 106.276 1.00 23.61 627 ALA B N 1
ATOM 11310 C CA . ALA B 1 631 ? -29.417 37.537 106.208 1.00 26.02 627 ALA B CA 1
ATOM 11311 C C . ALA B 1 631 ? -29.801 37.184 104.779 1.00 28.16 627 ALA B C 1
ATOM 11312 O O . ALA B 1 631 ? -30.763 37.734 104.238 1.00 28.26 627 ALA B O 1
ATOM 11314 N N . ALA B 1 632 ? -29.043 36.292 104.160 1.00 27.46 628 ALA B N 1
ATOM 11315 C CA . ALA B 1 632 ? -29.320 35.938 102.776 1.00 31.68 628 ALA B CA 1
ATOM 11316 C C . ALA B 1 632 ? -30.745 35.415 102.637 1.00 33.84 628 ALA B C 1
ATOM 11317 O O . ALA B 1 632 ? -31.202 34.605 103.449 1.00 36.09 628 ALA B O 1
ATOM 11319 N N . THR B 1 633 ? -31.454 35.898 101.615 1.00 34.36 629 THR B N 1
ATOM 11320 C CA . THR B 1 633 ? -32.830 35.484 101.360 1.00 34.47 629 THR B CA 1
ATOM 11321 C C . THR B 1 633 ? -32.940 34.222 100.509 1.00 35.54 629 THR B C 1
ATOM 11322 O O . THR B 1 633 ? -34.045 33.698 100.361 1.00 35.98 629 THR B O 1
ATOM 11326 N N . SER B 1 634 ? -31.835 33.719 99.960 1.00 36.48 630 SER B N 1
ATOM 11327 C CA . SER B 1 634 ? -31.840 32.494 99.173 1.00 35.25 630 SER B CA 1
ATOM 11328 C C . SER B 1 634 ? -30.419 31.945 99.130 1.00 36.76 630 SER B C 1
ATOM 11329 O O . SER B 1 634 ? -29.460 32.687 99.366 1.00 39.52 630 SER B O 1
ATOM 11332 N N . PRO B 1 635 ? -30.247 30.659 98.805 1.00 37.03 631 PRO B N 1
ATOM 11333 C CA . PRO B 1 635 ? -28.891 30.077 98.809 1.00 38.36 631 PRO B CA 1
ATOM 11334 C C . PRO B 1 635 ? -27.932 30.709 97.817 1.00 41.28 631 PRO B C 1
ATOM 11335 O O . PRO B 1 635 ? -26.715 30.646 98.032 1.00 44.59 631 PRO B O 1
ATOM 11339 N N . SER B 1 636 ? -28.427 31.302 96.730 1.00 39.92 632 SER B N 1
ATOM 11340 C CA . SER B 1 636 ? -27.538 31.900 95.738 1.00 44.83 632 SER B CA 1
ATOM 11341 C C . SER B 1 636 ? -27.110 33.325 96.088 1.00 48.55 632 SER B C 1
ATOM 11342 O O . SER B 1 636 ? -26.161 33.828 95.473 1.00 46.41 632 SER B O 1
ATOM 11345 N N . ASP B 1 637 ? -27.792 33.978 97.040 1.00 48.39 633 ASP B N 1
ATOM 11346 C CA . ASP B 1 637 ? -27.449 35.336 97.463 1.00 42.53 633 ASP B CA 1
ATOM 11347 C C . ASP B 1 637 ? -25.956 35.470 97.713 1.00 43.35 633 ASP B C 1
ATOM 11348 O O . ASP B 1 637 ? -25.337 34.613 98.342 1.00 47.74 633 ASP B O 1
ATOM 11353 N N . THR B 1 638 ? -25.373 36.542 97.205 1.00 43.92 634 THR B N 1
ATOM 11354 C CA . THR B 1 638 ? -23.964 36.788 97.462 1.00 42.29 634 THR B CA 1
ATOM 11355 C C . THR B 1 638 ? -23.670 38.224 97.847 1.00 39.43 634 THR B C 1
ATOM 11356 O O . THR B 1 638 ? -22.533 38.509 98.229 1.00 38.15 634 THR B O 1
ATOM 11360 N N . LEU B 1 639 ? -24.638 39.132 97.772 1.00 39.56 635 LEU B N 1
ATOM 11361 C CA . LEU B 1 639 ? -24.391 40.552 97.945 1.00 37.01 635 LEU B CA 1
ATOM 11362 C C . LEU B 1 639 ? -25.246 41.091 99.080 1.00 34.36 635 LEU B C 1
ATOM 11363 O O . LEU B 1 639 ? -26.343 40.595 99.340 1.00 35.64 635 LEU B O 1
ATOM 11368 N N . VAL B 1 640 ? -24.734 42.108 99.759 1.00 32.82 636 VAL B N 1
ATOM 11369 C CA . VAL B 1 640 ? -25.443 42.757 100.858 1.00 31.17 636 VAL B CA 1
ATOM 11370 C C . VAL B 1 640 ? -26.161 43.978 100.299 1.00 29.73 636 VAL B C 1
ATOM 11371 O O . VAL B 1 640 ? -25.507 44.844 99.697 1.00 27.39 636 VAL B O 1
ATOM 11375 N N . PRO B 1 641 ? -27.481 44.074 100.433 1.00 27.24 637 PRO B N 1
ATOM 11376 C CA . PRO B 1 641 ? -28.178 45.283 99.979 1.00 29.74 637 PRO B CA 1
ATOM 11377 C C . PRO B 1 641 ? -27.921 46.421 100.954 1.00 25.36 637 PRO B C 1
ATOM 11378 O O . PRO B 1 641 ? -28.105 46.276 102.162 1.00 27.30 637 PRO B O 1
ATOM 11382 N N . VAL B 1 642 ? -27.454 47.545 100.425 1.00 25.41 638 VAL B N 1
ATOM 11383 C CA . VAL B 1 642 ? -27.117 48.719 101.219 1.00 25.91 638 VAL B CA 1
ATOM 11384 C C . VAL B 1 642 ? -27.774 49.921 100.551 1.00 29.20 638 VAL B C 1
ATOM 11385 O O . VAL B 1 642 ? -27.424 50.280 99.419 1.00 29.28 638 VAL B O 1
ATOM 11389 N N . ARG B 1 643 ? -28.729 50.530 101.232 1.00 27.21 639 ARG B N 1
ATOM 11390 C CA . ARG B 1 643 ? -29.317 51.778 100.774 1.00 28.78 639 ARG B CA 1
ATOM 11391 C C . ARG B 1 643 ? -28.547 52.914 101.446 1.00 30.99 639 ARG B C 1
ATOM 11392 O O . ARG B 1 643 ? -28.486 52.990 102.683 1.00 27.13 639 ARG B O 1
ATOM 11400 N N . MET B 1 644 ? -27.902 53.745 100.635 1.00 26.47 640 MET B N 1
ATOM 11401 C CA . MET B 1 644 ? -27.154 54.904 101.094 1.00 25.99 640 MET B CA 1
ATOM 11402 C C . MET B 1 644 ? -27.915 56.169 100.727 1.00 26.25 640 MET B C 1
ATOM 11403 O O . MET B 1 644 ? -28.568 56.232 99.684 1.00 24.69 640 MET B O 1
ATOM 11408 N N . HIS B 1 645 ? -27.802 57.187 101.574 1.00 23.62 641 HIS B N 1
ATOM 11409 C CA . HIS B 1 645 ? -28.392 58.483 101.289 1.00 24.17 641 HIS B CA 1
ATOM 11410 C C . HIS B 1 645 ? -27.373 59.578 101.582 1.00 23.51 641 HIS B C 1
ATOM 11411 O O . HIS B 1 645 ? -26.407 59.372 102.320 1.00 23.10 641 HIS B O 1
ATOM 11418 N N . ALA B 1 646 ? -27.595 60.752 100.987 1.00 24.42 642 ALA B N 1
ATOM 11419 C CA . ALA B 1 646 ? -26.806 61.936 101.306 1.00 24.57 642 ALA B CA 1
ATOM 11420 C C . ALA B 1 646 ? -27.727 63.144 101.400 1.00 25.26 642 ALA B C 1
ATOM 11421 O O . ALA B 1 646 ? -28.817 63.173 100.826 1.00 22.48 642 ALA B O 1
ATOM 11423 N N . PHE B 1 647 ? -27.259 64.150 102.127 1.00 24.84 643 PHE B N 1
ATOM 11424 C CA . PHE B 1 647 ? -27.980 65.398 102.295 1.00 23.17 643 PHE B CA 1
ATOM 11425 C C . PHE B 1 647 ? -27.329 66.469 101.433 1.00 21.90 643 PHE B C 1
ATOM 11426 O O . PHE B 1 647 ? -26.110 66.651 101.483 1.00 21.61 643 PHE B O 1
ATOM 11434 N N . SER B 1 648 ? -28.142 67.167 100.638 1.00 20.76 644 SER B N 1
ATOM 11435 C CA . SER B 1 648 ? -27.591 68.158 99.727 1.00 23.64 644 SER B CA 1
ATOM 11436 C C . SER B 1 648 ? -28.645 69.191 99.345 1.00 24.84 644 SER B C 1
ATOM 11437 O O . SER B 1 648 ? -29.846 68.902 99.317 1.00 25.22 644 SER B O 1
ATOM 11440 N N . ASN B 1 649 ? -28.177 70.400 99.044 1.00 22.10 645 ASN B N 1
ATOM 11441 C CA . ASN B 1 649 ? -28.991 71.403 98.370 1.00 26.88 645 ASN B CA 1
ATOM 11442 C C . ASN B 1 649 ? -28.553 71.627 96.930 1.00 27.80 645 ASN B C 1
ATOM 11443 O O . ASN B 1 649 ? -29.019 72.577 96.294 1.00 30.19 645 ASN B O 1
ATOM 11448 N N . GLN B 1 650 ? -27.659 70.793 96.406 1.00 28.56 646 GLN B N 1
ATOM 11449 C CA . GLN B 1 650 ? -27.260 70.910 95.014 1.00 27.72 646 GLN B CA 1
ATOM 11450 C C . GLN B 1 650 ? -28.310 70.258 94.123 1.00 29.40 646 GLN B C 1
ATOM 11451 O O . GLN B 1 650 ? -29.303 69.698 94.593 1.00 31.30 646 GLN B O 1
ATOM 11457 N N . LYS B 1 651 ? -28.098 70.332 92.810 1.00 29.22 647 LYS B N 1
ATOM 11458 C CA . LYS B 1 651 ? -29.068 69.736 91.901 1.00 28.99 647 LYS B CA 1
ATOM 11459 C C . LYS B 1 651 ? -28.938 68.218 91.898 1.00 30.62 647 LYS B C 1
ATOM 11460 O O . LYS B 1 651 ? -29.942 67.498 91.933 1.00 33.87 647 LYS B O 1
ATOM 11463 N N . SER B 1 652 ? -27.713 67.711 91.900 1.00 30.99 648 SER B N 1
ATOM 11464 C CA . SER B 1 652 ? -27.497 66.277 91.982 1.00 31.13 648 SER B CA 1
ATOM 11465 C C . SER B 1 652 ? -26.159 66.043 92.671 1.00 29.40 648 SER B C 1
ATOM 11466 O O . SER B 1 652 ? -25.385 66.982 92.894 1.00 34.49 648 SER B O 1
ATOM 11469 N N . VAL B 1 653 ? -25.899 64.783 93.036 1.00 30.56 649 VAL B N 1
ATOM 11470 C CA . VAL B 1 653 ? -24.621 64.391 93.634 1.00 30.54 649 VAL B CA 1
ATOM 11471 C C . VAL B 1 653 ? -24.295 62.975 93.187 1.00 30.93 649 VAL B C 1
ATOM 11472 O O . VAL B 1 653 ? -25.169 62.210 92.754 1.00 31.60 649 VAL B O 1
ATOM 11476 N N . SER B 1 654 ? -23.023 62.613 93.324 1.00 30.31 650 SER B N 1
ATOM 11477 C CA . SER B 1 654 ? -22.520 61.335 92.848 1.00 32.53 650 SER B CA 1
ATOM 11478 C C . SER B 1 654 ? -21.921 60.535 93.992 1.00 30.02 650 SER B C 1
ATOM 11479 O O . SER B 1 654 ? -21.057 61.033 94.719 1.00 27.26 650 SER B O 1
ATOM 11482 N N . LEU B 1 655 ? -22.351 59.285 94.118 1.00 31.28 651 LEU B N 1
ATOM 11483 C CA . LEU B 1 655 ? -21.777 58.366 95.092 1.00 32.15 651 LEU B CA 1
ATOM 11484 C C . LEU B 1 655 ? -20.628 57.584 94.461 1.00 32.57 651 LEU B C 1
ATOM 11485 O O . LEU B 1 655 ? -20.757 57.079 93.339 1.00 31.81 651 LEU B O 1
ATOM 11490 N N . TYR B 1 656 ? -19.513 57.485 95.185 1.00 30.86 652 TYR B N 1
ATOM 11491 C CA . TYR B 1 656 ? -18.354 56.703 94.765 1.00 33.69 652 TYR B CA 1
ATOM 11492 C C . TYR B 1 656 ? -18.090 55.602 95.783 1.00 32.96 652 TYR B C 1
ATOM 11493 O O . TYR B 1 656 ? -18.038 55.868 96.988 1.00 33.83 652 TYR B O 1
ATOM 11502 N N . VAL B 1 657 ? -17.906 54.378 95.291 1.00 32.80 653 VAL B N 1
ATOM 11503 C CA . VAL B 1 657 ? -17.658 53.199 96.114 1.00 32.17 653 VAL B CA 1
ATOM 11504 C C . VAL B 1 657 ? -16.235 52.741 95.846 1.00 32.83 653 VAL B C 1
ATOM 11505 O O . VAL B 1 657 ? -15.908 52.339 94.721 1.00 33.07 653 VAL B O 1
ATOM 11509 N N . ASP B 1 658 ? -15.392 52.787 96.878 1.00 31.19 654 ASP B N 1
ATOM 11510 C CA . ASP B 1 658 ? -13.960 52.527 96.727 1.00 34.89 654 ASP B CA 1
ATOM 11511 C C . ASP B 1 658 ? -13.384 53.387 95.604 1.00 33.51 654 ASP B C 1
ATOM 11512 O O . ASP B 1 658 ? -12.534 52.957 94.825 1.00 39.76 654 ASP B O 1
ATOM 11517 N N . ASN B 1 659 ? -13.893 54.607 95.502 1.00 31.39 655 ASN B N 1
ATOM 11518 C CA . ASN B 1 659 ? -13.376 55.669 94.647 1.00 35.59 655 ASN B CA 1
ATOM 11519 C C . ASN B 1 659 ? -13.627 55.443 93.159 1.00 35.86 655 ASN B C 1
ATOM 11520 O O . ASN B 1 659 ? -13.109 56.199 92.340 1.00 34.87 655 ASN B O 1
ATOM 11525 N N . ARG B 1 660 ? -14.433 54.451 92.793 1.00 32.81 656 ARG B N 1
ATOM 11526 C CA . ARG B 1 660 ? -15.032 54.365 91.472 1.00 35.56 656 ARG B CA 1
ATOM 11527 C C . ARG B 1 660 ? -16.455 54.918 91.521 1.00 36.39 656 ARG B C 1
ATOM 11528 O O . ARG B 1 660 ? -17.157 54.791 92.526 1.00 38.27 656 ARG B O 1
ATOM 11532 N N . LEU B 1 661 ? -16.877 55.535 90.426 1.00 31.24 657 LEU B N 1
ATOM 11533 C CA . LEU B 1 661 ? -18.220 56.089 90.361 1.00 36.42 657 LEU B CA 1
ATOM 11534 C C . LEU B 1 661 ? -19.266 54.985 90.417 1.00 37.86 657 LEU B C 1
ATOM 11535 O O . LEU B 1 661 ? -19.221 54.028 89.636 1.00 36.41 657 LEU B O 1
ATOM 11540 N N . PHE B 1 662 ? -20.218 55.123 91.337 1.00 33.29 658 PHE B N 1
ATOM 11541 C CA . PHE B 1 662 ? -21.361 54.224 91.369 1.00 33.99 658 PHE B CA 1
ATOM 11542 C C . PHE B 1 662 ? -22.557 54.782 90.614 1.00 35.26 658 PHE B C 1
ATOM 11543 O O . PHE B 1 662 ? -23.252 54.031 89.922 1.00 34.20 658 PHE B O 1
ATOM 11551 N N . GLY B 1 663 ? -22.815 56.082 90.724 1.00 33.22 659 GLY B N 1
ATOM 11552 C CA . GLY B 1 663 ? -23.979 56.642 90.075 1.00 32.51 659 GLY B CA 1
ATOM 11553 C C . GLY B 1 663 ? -24.353 58.030 90.551 1.00 35.90 659 GLY B C 1
ATOM 11554 O O . GLY B 1 663 ? -24.192 58.370 91.728 1.00 36.81 659 GLY B O 1
ATOM 11555 N N . GLU B 1 664 ? -24.855 58.840 89.628 1.00 34.89 660 GLU B N 1
ATOM 11556 C CA . GLU B 1 664 ? -25.295 60.186 89.930 1.00 34.51 660 GLU B CA 1
ATOM 11557 C C . GLU B 1 664 ? -26.778 60.148 90.247 1.00 34.89 660 GLU B C 1
ATOM 11558 O O . GLU B 1 664 ? -27.549 59.481 89.557 1.00 34.74 660 GLU B O 1
ATOM 11564 N N . ALA B 1 665 ? -27.173 60.853 91.300 1.00 34.29 661 ALA B N 1
ATOM 11565 C CA . ALA B 1 665 ? -28.552 60.859 91.760 1.00 32.53 661 ALA B CA 1
ATOM 11566 C C . ALA B 1 665 ? -29.063 62.290 91.823 1.00 32.28 661 ALA B C 1
ATOM 11567 O O . ALA B 1 665 ? -28.319 63.208 92.178 1.00 29.82 661 ALA B O 1
ATOM 11569 N N . GLU B 1 666 ? -30.335 62.470 91.482 1.00 32.51 662 GLU B N 1
ATOM 11570 C CA . GLU B 1 666 ? -30.965 63.777 91.568 1.00 29.47 662 GLU B CA 1
ATOM 11571 C C . GLU B 1 666 ? -31.368 64.057 93.008 1.00 30.74 662 GLU B C 1
ATOM 11572 O O . GLU B 1 666 ? -31.830 63.167 93.722 1.00 31.34 662 GLU B O 1
ATOM 11574 N N . VAL B 1 667 ? -31.186 65.293 93.441 1.00 28.96 663 VAL B N 1
ATOM 11575 C CA . VAL B 1 667 ? -31.560 65.682 94.793 1.00 29.98 663 VAL B CA 1
ATOM 11576 C C . VAL B 1 667 ? -33.004 66.161 94.791 1.00 31.36 663 VAL B C 1
ATOM 11577 O O . VAL B 1 667 ? -33.393 66.986 93.958 1.00 33.66 663 VAL B O 1
ATOM 11581 N N . LYS B 1 668 ? -33.808 65.619 95.705 1.00 29.08 664 LYS B N 1
ATOM 11582 C CA . LYS B 1 668 ? -35.197 66.027 95.887 1.00 29.80 664 LYS B CA 1
ATOM 11583 C C . LYS B 1 668 ? -35.414 66.285 97.371 1.00 28.73 664 LYS B C 1
ATOM 11584 O O . LYS B 1 668 ? -35.238 65.378 98.191 1.00 28.50 664 LYS B O 1
ATOM 11586 N N . ASP B 1 669 ? -35.758 67.525 97.713 1.00 27.24 665 ASP B N 1
ATOM 11587 C CA . ASP B 1 669 ? -36.043 67.918 99.089 1.00 25.05 665 ASP B CA 1
ATOM 11588 C C . ASP B 1 669 ? -34.900 67.519 100.026 1.00 28.61 665 ASP B C 1
ATOM 11589 O O . ASP B 1 669 ? -35.096 66.842 101.039 1.00 24.46 665 ASP B O 1
ATOM 11594 N N . GLY B 1 670 ? -33.685 67.923 99.658 1.00 26.07 666 GLY B N 1
ATOM 11595 C CA . GLY B 1 670 ? -32.538 67.793 100.521 1.00 20.77 666 GLY B CA 1
ATOM 11596 C C . GLY B 1 670 ? -31.842 66.449 100.536 1.00 21.19 666 GLY B C 1
ATOM 11597 O O . GLY B 1 670 ? -30.835 66.319 101.241 1.00 21.35 666 GLY B O 1
ATOM 11598 N N . MET B 1 671 ? -32.317 65.457 99.779 1.00 25.14 667 MET B N 1
ATOM 11599 C CA . MET B 1 671 ? -31.783 64.100 99.840 1.00 24.36 667 MET B CA 1
ATOM 11600 C C . MET B 1 671 ? -31.566 63.489 98.467 1.00 24.03 667 MET B C 1
ATOM 11601 O O . MET B 1 671 ? -32.418 63.589 97.579 1.00 28.51 667 MET B O 1
ATOM 11606 N N . ALA B 1 672 ? -30.431 62.817 98.328 1.00 24.72 668 ALA B N 1
ATOM 11607 C CA . ALA B 1 672 ? -30.160 61.880 97.248 1.00 27.06 668 ALA B CA 1
ATOM 11608 C C . ALA B 1 672 ? -30.004 60.482 97.839 1.00 26.43 668 ALA B C 1
ATOM 11609 O O . ALA B 1 672 ? -29.601 60.329 98.998 1.00 23.87 668 ALA B O 1
ATOM 11611 N N . GLU B 1 673 ? -30.342 59.460 97.050 1.00 25.97 669 GLU B N 1
ATOM 11612 C CA . GLU B 1 673 ? -30.358 58.092 97.554 1.00 26.43 669 GLU B CA 1
ATOM 11613 C C . GLU B 1 673 ? -29.892 57.129 96.471 1.00 29.05 669 GLU B C 1
ATOM 11614 O O . GLU B 1 673 ? -30.093 57.364 95.279 1.00 30.83 669 GLU B O 1
ATOM 11616 N N . TRP B 1 674 ? -29.261 56.042 96.908 1.00 31.08 670 TRP B N 1
ATOM 11617 C CA . TRP B 1 674 ? -28.702 55.023 96.031 1.00 28.78 670 TRP B CA 1
ATOM 11618 C C . TRP B 1 674 ? -28.981 53.651 96.622 1.00 30.65 670 TRP B C 1
ATOM 11619 O O . TRP B 1 674 ? -28.942 53.476 97.844 1.00 30.27 670 TRP B O 1
ATOM 11630 N N . GLU B 1 675 ? -29.230 52.676 95.759 1.00 31.20 671 GLU B N 1
ATOM 11631 C CA . GLU B 1 675 ? -29.446 51.291 96.173 1.00 33.29 671 GLU B CA 1
ATOM 11632 C C . GLU B 1 675 ? -28.256 50.477 95.688 1.00 30.66 671 GLU B C 1
ATOM 11633 O O . GLU B 1 675 ? -28.139 50.192 94.497 1.00 36.20 671 GLU B O 1
ATOM 11639 N N . MET B 1 676 ? -27.360 50.130 96.603 1.00 32.17 672 MET B N 1
ATOM 11640 C CA . MET B 1 676 ? -26.193 49.334 96.263 1.00 33.69 672 MET B CA 1
ATOM 11641 C C . MET B 1 676 ? -26.413 47.870 96.629 1.00 31.86 672 MET B C 1
ATOM 11642 O O . MET B 1 676 ? -27.267 47.527 97.450 1.00 29.16 672 MET B O 1
ATOM 11647 N N . LYS B 1 677 ? -25.620 47.008 95.996 1.00 33.12 673 LYS B N 1
ATOM 11648 C CA . LYS B 1 677 ? -25.512 45.600 96.372 1.00 31.91 673 LYS B CA 1
ATOM 11649 C C . LYS B 1 677 ? -24.024 45.265 96.362 1.00 32.93 673 LYS B C 1
ATOM 11650 O O . LYS B 1 677 ? -23.410 45.209 95.294 1.00 31.14 673 LYS B O 1
ATOM 11652 N N . LEU B 1 678 ? -23.438 45.072 97.548 1.00 31.22 674 LEU B N 1
ATOM 11653 C CA . LEU B 1 678 ? -21.990 45.049 97.710 1.00 34.05 674 LEU B CA 1
ATOM 11654 C C . LEU B 1 678 ? -21.496 43.693 98.192 1.00 33.77 674 LEU B C 1
ATOM 11655 O O . LEU B 1 678 ? -22.195 42.977 98.921 1.00 33.33 674 LEU B O 1
ATOM 11660 N N . ILE B 1 679 ? -20.267 43.373 97.798 1.00 28.36 675 ILE B N 1
ATOM 11661 C CA . ILE B 1 679 ? -19.608 42.148 98.259 1.00 31.44 675 ILE B CA 1
ATOM 11662 C C . ILE B 1 679 ? -19.218 42.321 99.722 1.00 30.53 675 ILE B C 1
ATOM 11663 O O . ILE B 1 679 ? -18.702 43.386 100.100 1.00 32.92 675 ILE B O 1
ATOM 11665 N N . PRO B 1 680 ? -19.465 41.331 100.574 1.00 30.31 676 PRO B N 1
ATOM 11666 C CA . PRO B 1 680 ? -19.061 41.438 101.978 1.00 27.28 676 PRO B CA 1
ATOM 11667 C C . PRO B 1 680 ? -17.600 41.838 102.130 1.00 27.51 676 PRO B C 1
ATOM 11668 O O . PRO B 1 680 ? -16.726 41.369 101.398 1.00 28.48 676 PRO B O 1
ATOM 11672 N N . GLY B 1 681 ? -17.343 42.710 103.096 1.00 23.18 677 GLY B N 1
ATOM 11673 C CA . GLY B 1 681 ? -16.034 43.256 103.365 1.00 24.14 677 GLY B CA 1
ATOM 11674 C C . GLY B 1 681 ? -16.145 44.719 103.736 1.00 26.07 677 GLY B C 1
ATOM 11675 O O . GLY B 1 681 ? -17.237 45.250 103.947 1.00 26.48 677 GLY B O 1
ATOM 11676 N N . ARG B 1 682 ? -14.996 45.377 103.823 1.00 25.56 678 ARG B N 1
ATOM 11677 C CA . ARG B 1 682 ? -14.944 46.799 104.140 1.00 26.32 678 ARG B CA 1
ATOM 11678 C C . ARG B 1 682 ? -14.902 47.595 102.844 1.00 28.64 678 ARG B C 1
ATOM 11679 O O . ARG B 1 682 ? -14.202 47.224 101.901 1.00 29.35 678 ARG B O 1
ATOM 11683 N N . HIS B 1 683 ? -15.679 48.671 102.792 1.00 29.83 679 HIS B N 1
ATOM 11684 C CA . HIS B 1 683 ? -15.797 49.507 101.609 1.00 27.93 679 HIS B CA 1
ATOM 11685 C C . HIS B 1 683 ? -15.705 50.978 101.999 1.00 30.47 679 HIS B C 1
ATOM 11686 O O . HIS B 1 683 ? -16.067 51.367 103.113 1.00 28.66 679 HIS B O 1
ATOM 11693 N N . LEU B 1 684 ? -15.239 51.795 101.060 1.00 26.83 680 LEU B N 1
ATOM 11694 C CA . LEU B 1 684 ? -15.214 53.238 101.222 1.00 29.02 680 LEU B CA 1
ATOM 11695 C C . LEU B 1 684 ? -16.370 53.868 100.454 1.00 31.44 680 LEU B C 1
ATOM 11696 O O . LEU B 1 684 ? -16.681 53.454 99.331 1.00 30.22 680 LEU B O 1
ATOM 11701 N N . LEU B 1 685 ? -17.017 54.853 101.075 1.00 26.71 681 LEU B N 1
ATOM 11702 C CA . LEU B 1 685 ? -18.003 55.690 100.410 1.00 26.74 681 LEU B CA 1
ATOM 11703 C C . LEU B 1 685 ? -17.526 57.136 100.407 1.00 26.02 681 LEU B C 1
ATOM 11704 O O . LEU B 1 685 ? -16.847 57.583 101.338 1.00 25.57 681 LEU B O 1
ATOM 11709 N N . SER B 1 686 ? -17.907 57.870 99.362 1.00 26.12 682 SER B N 1
ATOM 11710 C CA . SER B 1 686 ? -17.497 59.258 99.195 1.00 28.53 682 SER B CA 1
ATOM 11711 C C . SER B 1 686 ? -18.375 59.908 98.136 1.00 28.89 682 SER B C 1
ATOM 11712 O O . SER B 1 686 ? -19.028 59.225 97.342 1.00 28.25 682 SER B O 1
ATOM 11715 N N . LEU B 1 687 ? -18.367 61.242 98.121 1.00 31.05 683 LEU B N 1
ATOM 11716 C CA . LEU B 1 687 ? -19.117 62.023 97.139 1.00 31.37 683 LEU B CA 1
ATOM 11717 C C . LEU B 1 687 ? -18.225 62.603 96.049 1.00 32.55 683 LEU B C 1
ATOM 11718 O O . LEU B 1 687 ? -18.691 63.400 95.231 1.00 35.06 683 LEU B O 1
ATOM 11723 N N . ALA B 1 688 ? -16.952 62.232 96.034 1.00 35.39 684 ALA B N 1
ATOM 11724 C CA . ALA B 1 688 ? -15.990 62.627 95.019 1.00 36.85 684 ALA B CA 1
ATOM 11725 C C . ALA B 1 688 ? -14.967 61.512 94.913 1.00 35.35 684 ALA B C 1
ATOM 11726 O O . ALA B 1 688 ? -14.687 60.841 95.912 1.00 34.92 684 ALA B O 1
ATOM 11728 N N . PRO B 1 689 ? -14.409 61.272 93.726 1.00 36.77 685 PRO B N 1
ATOM 11729 C CA . PRO B 1 689 ? -13.337 60.272 93.607 1.00 37.73 685 PRO B CA 1
ATOM 11730 C C . PRO B 1 689 ? -12.032 60.825 94.168 1.00 36.75 685 PRO B C 1
ATOM 11731 O O . PRO B 1 689 ? -11.522 61.843 93.694 1.00 35.87 685 PRO B O 1
ATOM 11735 N N . ASN B 1 690 ? -11.502 60.160 95.192 1.00 35.29 686 ASN B N 1
ATOM 11736 C CA . ASN B 1 690 ? -10.214 60.524 95.787 1.00 35.58 686 ASN B CA 1
ATOM 11737 C C . ASN B 1 690 ? -10.193 61.990 96.214 1.00 36.22 686 ASN B C 1
ATOM 11738 O O . ASN B 1 690 ? -9.377 62.791 95.758 1.00 35.36 686 ASN B O 1
ATOM 11743 N N . SER B 1 691 ? -11.112 62.326 97.109 1.00 39.54 687 SER B N 1
ATOM 11744 C CA . SER B 1 691 ? -11.215 63.696 97.583 1.00 37.58 687 SER B CA 1
ATOM 11745 C C . SER B 1 691 ? -9.912 64.125 98.250 1.00 39.56 687 SER B C 1
ATOM 11746 O O . SER B 1 691 ? -9.344 63.364 99.048 1.00 38.66 687 SER B O 1
ATOM 11749 N N . PRO B 1 692 ? -9.417 65.333 97.955 1.00 42.71 688 PRO B N 1
ATOM 11750 C CA . PRO B 1 692 ? -8.176 65.801 98.585 1.00 39.75 688 PRO B CA 1
ATOM 11751 C C . PRO B 1 692 ? -8.376 66.394 99.975 1.00 39.60 688 PRO B C 1
ATOM 11752 O O . PRO B 1 692 ? -7.375 66.632 100.676 1.00 34.12 688 PRO B O 1
ATOM 11756 N N . ASP B 1 693 ? -9.627 66.640 100.400 1.00 39.11 689 ASP B N 1
ATOM 11757 C CA . ASP B 1 693 ? -9.890 67.253 101.697 1.00 40.70 689 ASP B CA 1
ATOM 11758 C C . ASP B 1 693 ? -10.972 66.582 102.542 1.00 35.66 689 ASP B C 1
ATOM 11759 O O . ASP B 1 693 ? -11.256 67.076 103.637 1.00 37.89 689 ASP B O 1
ATOM 11764 N N . THR B 1 694 ? -11.580 65.492 102.088 1.00 35.52 690 THR B N 1
ATOM 11765 C CA . THR B 1 694 ? -12.637 64.820 102.848 1.00 32.28 690 THR B CA 1
ATOM 11766 C C . THR B 1 694 ? -12.312 63.340 102.996 1.00 33.18 690 THR B C 1
ATOM 11767 O O . THR B 1 694 ? -12.319 62.602 101.987 1.00 29.82 690 THR B O 1
ATOM 11771 N N . PRO B 1 695 ? -12.031 62.860 104.206 1.00 30.93 691 PRO B N 1
ATOM 11772 C CA . PRO B 1 695 ? -11.863 61.414 104.386 1.00 27.85 691 PRO B CA 1
ATOM 11773 C C . PRO B 1 695 ? -13.145 60.696 103.992 1.00 26.38 691 PRO B C 1
ATOM 11774 O O . PRO B 1 695 ? -14.248 61.167 104.275 1.00 25.66 691 PRO B O 1
ATOM 11778 N N . GLU B 1 696 ? -12.991 59.565 103.314 1.00 23.72 692 GLU B N 1
ATOM 11779 C CA . GLU B 1 696 ? -14.139 58.746 102.965 1.00 26.18 692 GLU B CA 1
ATOM 11780 C C . GLU B 1 696 ? -14.796 58.185 104.220 1.00 27.74 692 GLU B C 1
ATOM 11781 O O . GLU B 1 696 ? -14.201 58.144 105.301 1.00 27.57 692 GLU B O 1
ATOM 11787 N N . LYS B 1 697 ? -16.043 57.747 104.066 1.00 27.34 693 LYS B N 1
ATOM 11788 C CA . LYS B 1 697 ? -16.733 56.998 105.110 1.00 27.19 693 LYS B CA 1
ATOM 11789 C C . LYS B 1 697 ? -16.418 55.520 104.900 1.00 27.06 693 LYS B C 1
ATOM 11790 O O . LYS B 1 697 ? -16.601 55.001 103.793 1.00 26.83 693 LYS B O 1
ATOM 11796 N N . GLN B 1 698 ? -15.910 54.853 105.939 1.00 21.72 694 GLN B N 1
ATOM 11797 C CA . GLN B 1 698 ? -15.624 53.424 105.863 1.00 26.40 694 GLN B CA 1
ATOM 11798 C C . GLN B 1 698 ? -16.785 52.634 106.456 1.00 25.12 694 GLN B C 1
ATOM 11799 O O . GLN B 1 698 ? -17.186 52.867 107.599 1.00 24.48 694 GLN B O 1
ATOM 11805 N N . ILE B 1 699 ? -17.311 51.695 105.686 1.00 20.91 695 ILE B N 1
ATOM 11806 C CA . ILE B 1 699 ? -18.414 50.873 106.151 1.00 23.91 695 ILE B CA 1
ATOM 11807 C C . ILE B 1 699 ? -17.981 49.413 106.148 1.00 25.43 695 ILE B C 1
ATOM 11808 O O . ILE B 1 699 ? -17.023 49.012 105.478 1.00 22.99 695 ILE B O 1
ATOM 11813 N N . ASP B 1 700 ? -18.705 48.628 106.939 1.00 23.61 696 ASP B N 1
ATOM 11814 C CA . ASP B 1 700 ? -18.408 47.230 107.214 1.00 23.91 696 ASP B CA 1
ATOM 11815 C C . ASP B 1 700 ? -19.665 46.440 106.896 1.00 23.97 696 ASP B C 1
ATOM 11816 O O . ASP B 1 700 ? -20.714 46.670 107.508 1.00 24.21 696 ASP B O 1
ATOM 11821 N N . VAL B 1 701 ? -19.562 45.500 105.962 1.00 23.35 697 VAL B N 1
ATOM 11822 C CA . VAL B 1 701 ? -20.731 44.919 105.318 1.00 22.58 697 VAL B CA 1
ATOM 11823 C C . VAL B 1 701 ? -20.601 43.400 105.332 1.00 23.14 697 VAL B C 1
ATOM 11824 O O . VAL B 1 701 ? -19.550 42.866 104.968 1.00 23.73 697 VAL B O 1
ATOM 11828 N N . ARG B 1 702 ? -21.642 42.701 105.803 1.00 23.23 698 ARG B N 1
ATOM 11829 C CA . ARG B 1 702 ? -21.542 41.258 106.020 1.00 25.68 698 ARG B CA 1
ATOM 11830 C C . ARG B 1 702 ? -22.825 40.540 105.619 1.00 24.57 698 ARG B C 1
ATOM 11831 O O . ARG B 1 702 ? -23.928 41.067 105.758 1.00 24.98 698 ARG B O 1
ATOM 11839 N N . LEU B 1 703 ? -22.656 39.307 105.146 1.00 29.08 699 LEU B N 1
ATOM 11840 C CA . LEU B 1 703 ? -23.743 38.448 104.701 1.00 25.90 699 LEU B CA 1
ATOM 11841 C C . LEU B 1 703 ? -23.745 37.194 105.561 1.00 27.66 699 LEU B C 1
ATOM 11842 O O . LEU B 1 703 ? -22.731 36.493 105.655 1.00 30.73 699 LEU B O 1
ATOM 11847 N N . ILE B 1 704 ? -24.868 36.932 106.214 1.00 25.54 700 ILE B N 1
ATOM 11848 C CA . ILE B 1 704 ? -25.090 35.672 106.908 1.00 24.57 700 ILE B CA 1
ATOM 11849 C C . ILE B 1 704 ? -25.631 34.693 105.873 1.00 29.14 700 ILE B C 1
ATOM 11850 O O . ILE B 1 704 ? -26.627 35.013 105.208 1.00 28.13 700 ILE B O 1
ATOM 11855 N N . PRO B 1 705 ? -24.990 33.542 105.667 1.00 29.03 701 PRO B N 1
ATOM 11856 C CA . PRO B 1 705 ? -25.426 32.646 104.595 1.00 26.07 701 PRO B CA 1
ATOM 11857 C C . PRO B 1 705 ? -26.837 32.152 104.854 1.00 27.64 701 PRO B C 1
ATOM 11858 O O . PRO B 1 705 ? -27.306 32.103 105.994 1.00 26.97 701 PRO B O 1
ATOM 11862 N N . PHE B 1 706 ? -27.517 31.794 103.760 1.00 30.75 702 PHE B N 1
ATOM 11863 C CA . PHE B 1 706 ? -28.880 31.279 103.848 1.00 28.52 702 PHE B CA 1
ATOM 11864 C C . PHE B 1 706 ? -28.959 30.105 104.820 1.00 31.33 702 PHE B C 1
ATOM 11865 O O . PHE B 1 706 ? -29.837 30.059 105.693 1.00 27.57 702 PHE B O 1
ATOM 11873 N N . ARG B 1 707 ? -28.041 29.145 104.681 1.00 27.32 703 ARG B N 1
ATOM 11874 C CA . ARG B 1 707 ? -27.889 28.084 105.665 1.00 27.90 703 ARG B CA 1
ATOM 11875 C C . ARG B 1 707 ? -26.821 28.500 106.666 1.00 28.87 703 ARG B C 1
ATOM 11876 O O . ARG B 1 707 ? -25.682 28.764 106.262 1.00 31.16 703 ARG B O 1
ATOM 11878 N N . PRO B 1 708 ? -27.136 28.595 107.951 1.00 28.59 704 PRO B N 1
ATOM 11879 C CA . PRO B 1 708 ? -26.172 29.113 108.925 1.00 31.28 704 PRO B CA 1
ATOM 11880 C C . PRO B 1 708 ? -25.222 28.044 109.450 1.00 32.45 704 PRO B C 1
ATOM 11881 O O . PRO B 1 708 ? -25.496 26.845 109.391 1.00 31.01 704 PRO B O 1
ATOM 11885 N N . ASP B 1 709 ? -24.092 28.513 109.995 1.00 34.70 705 ASP B N 1
ATOM 11886 C CA . ASP B 1 709 ? -23.240 27.671 110.832 1.00 34.85 705 ASP B CA 1
ATOM 11887 C C . ASP B 1 709 ? -22.920 28.326 112.174 1.00 34.55 705 ASP B C 1
ATOM 11888 O O . ASP B 1 709 ? -22.121 27.772 112.947 1.00 32.24 705 ASP B O 1
ATOM 11893 N N . GLY B 1 710 ? -23.514 29.488 112.469 1.00 34.23 706 GLY B N 1
ATOM 11894 C CA . GLY B 1 710 ? -23.359 30.140 113.763 1.00 32.71 706 GLY B CA 1
ATOM 11895 C C . GLY B 1 710 ? -21.963 30.633 114.109 1.00 36.74 706 GLY B C 1
ATOM 11896 O O . GLY B 1 710 ? -21.711 31.038 115.250 1.00 34.14 706 GLY B O 1
ATOM 11897 N N . LYS B 1 711 ? -21.047 30.598 113.144 1.00 39.33 707 LYS B N 1
ATOM 11898 C CA . LYS B 1 711 ? -19.707 31.131 113.337 1.00 41.91 707 LYS B CA 1
ATOM 11899 C C . LYS B 1 711 ? -19.763 32.661 113.441 1.00 40.60 707 LYS B C 1
ATOM 11900 O O . LYS B 1 711 ? -18.969 33.279 114.159 1.00 45.17 707 LYS B O 1
ATOM 11902 N N . LEU B 1 716 ? -25.162 35.548 114.442 1.00 17.10 712 LEU B N 1
ATOM 11903 C CA . LEU B 1 716 ? -26.511 34.970 114.373 1.00 22.87 712 LEU B CA 1
ATOM 11904 C C . LEU B 1 716 ? -27.429 35.420 115.538 1.00 23.33 712 LEU B C 1
ATOM 11905 O O . LEU B 1 716 ? -27.644 34.703 116.533 1.00 23.39 712 LEU B O 1
ATOM 11910 N N . ALA B 1 717 ? -27.985 36.619 115.377 1.00 19.23 713 ALA B N 1
ATOM 11911 C CA . ALA B 1 717 ? -28.709 37.317 116.427 1.00 19.52 713 ALA B CA 1
ATOM 11912 C C . ALA B 1 717 ? -29.851 38.089 115.790 1.00 18.94 713 ALA B C 1
ATOM 11913 O O . ALA B 1 717 ? -29.633 38.839 114.831 1.00 19.18 713 ALA B O 1
ATOM 11915 N N . MET B 1 718 ? -31.055 37.918 116.325 1.00 15.16 714 MET B N 1
ATOM 11916 C CA . MET B 1 718 ? -32.264 38.387 115.662 1.00 19.63 714 MET B CA 1
ATOM 11917 C C . MET B 1 718 ? -33.146 39.137 116.643 1.00 15.95 714 MET B C 1
ATOM 11918 O O . MET B 1 718 ? -33.451 38.628 117.724 1.00 16.21 714 MET B O 1
ATOM 11923 N N . ASN B 1 719 ? -33.544 40.342 116.260 1.00 18.28 715 ASN B N 1
ATOM 11924 C CA . ASN B 1 719 ? -34.529 41.143 116.986 1.00 19.45 715 ASN B CA 1
ATOM 11925 C C . ASN B 1 719 ? -35.914 40.677 116.543 1.00 20.11 715 ASN B C 1
ATOM 11926 O O . ASN B 1 719 ? -36.391 41.053 115.468 1.00 19.14 715 ASN B O 1
ATOM 11931 N N . VAL B 1 720 ? -36.556 39.831 117.352 1.00 18.31 716 VAL B N 1
ATOM 11932 C CA . VAL B 1 720 ? -37.861 39.269 117.001 1.00 19.10 716 VAL B CA 1
ATOM 11933 C C . VAL B 1 720 ? -38.940 40.328 117.188 1.00 20.36 716 VAL B C 1
ATOM 11934 O O . VAL B 1 720 ? -38.859 41.168 118.092 1.00 19.49 716 VAL B O 1
ATOM 11938 N N . GLY B 1 721 ? -39.942 40.318 116.308 1.00 20.95 717 GLY B N 1
ATOM 11939 C CA . GLY B 1 721 ? -41.077 41.210 116.449 1.00 18.98 717 GLY B CA 1
ATOM 11940 C C . GLY B 1 721 ? -40.894 42.603 115.888 1.00 23.25 717 GLY B C 1
ATOM 11941 O O . GLY B 1 721 ? -41.762 43.454 116.116 1.00 22.68 717 GLY B O 1
ATOM 11942 N N . ALA B 1 722 ? -39.814 42.862 115.145 1.00 20.73 718 ALA B N 1
ATOM 11943 C CA . ALA B 1 722 ? -39.491 44.208 114.680 1.00 21.62 718 ALA B CA 1
ATOM 11944 C C . ALA B 1 722 ? -38.770 44.153 113.339 1.00 21.11 718 ALA B C 1
ATOM 11945 O O . ALA B 1 722 ? -38.029 43.205 113.049 1.00 19.08 718 ALA B O 1
ATOM 11947 N N . ASN B 1 723 ? -38.956 45.207 112.541 1.00 19.91 719 ASN B N 1
ATOM 11948 C CA . ASN B 1 723 ? -38.243 45.354 111.277 1.00 22.00 719 ASN B CA 1
ATOM 11949 C C . ASN B 1 723 ? -37.029 46.271 111.393 1.00 19.15 719 ASN B C 1
ATOM 11950 O O . ASN B 1 723 ? -36.497 46.728 110.376 1.00 18.57 719 ASN B O 1
ATOM 11955 N N . TYR B 1 724 ? -36.565 46.550 112.597 1.00 18.39 720 TYR B N 1
ATOM 11956 C CA . TYR B 1 724 ? -35.359 47.345 112.718 1.00 17.81 720 TYR B CA 1
ATOM 11957 C C . TYR B 1 724 ? -34.231 46.531 113.324 1.00 16.18 720 TYR B C 1
ATOM 11958 O O . TYR B 1 724 ? -34.452 45.591 114.092 1.00 17.09 720 TYR B O 1
ATOM 11967 N N . ALA B 1 725 ? -33.018 46.913 112.962 1.00 13.89 721 ALA B N 1
ATOM 11968 C CA . ALA B 1 725 ? -31.840 46.371 113.604 1.00 16.06 721 ALA B CA 1
ATOM 11969 C C . ALA B 1 725 ? -31.564 47.145 114.885 1.00 17.19 721 ALA B C 1
ATOM 11970 O O . ALA B 1 725 ? -31.856 48.341 114.990 1.00 16.49 721 ALA B O 1
ATOM 11972 N N . PHE B 1 726 ? -31.014 46.442 115.873 1.00 15.52 722 PHE B N 1
ATOM 11973 C CA . PHE B 1 726 ? -30.520 47.058 117.100 1.00 15.01 722 PHE B CA 1
ATOM 11974 C C . PHE B 1 726 ? -29.024 46.780 117.200 1.00 15.33 722 PHE B C 1
ATOM 11975 O O . PHE B 1 726 ? -28.610 45.623 117.352 1.00 13.99 722 PHE B O 1
ATOM 11983 N N . ILE B 1 727 ? -28.222 47.845 117.120 1.00 17.55 723 ILE B N 1
ATOM 11984 C CA . ILE B 1 727 ? -26.766 47.759 117.137 1.00 15.98 723 ILE B CA 1
ATOM 11985 C C . ILE B 1 727 ? -26.303 48.201 118.524 1.00 20.00 723 ILE B C 1
ATOM 11986 O O . ILE B 1 727 ? -26.151 49.403 118.798 1.00 14.21 723 ILE B O 1
ATOM 11991 N N . ASP B 1 728 ? -26.058 47.215 119.396 1.00 18.90 724 ASP B N 1
ATOM 11992 C CA . ASP B 1 728 ? -25.661 47.445 120.786 1.00 16.70 724 ASP B CA 1
ATOM 11993 C C . ASP B 1 728 ? -24.209 47.916 120.809 1.00 19.34 724 ASP B C 1
ATOM 11994 O O . ASP B 1 728 ? -23.293 47.133 120.541 1.00 19.66 724 ASP B O 1
ATOM 11999 N N . THR B 1 729 ? -24.001 49.203 121.109 1.00 15.34 725 THR B N 1
ATOM 12000 C CA . THR B 1 729 ? -22.680 49.801 121.001 1.00 16.17 725 THR B CA 1
ATOM 12001 C C . THR B 1 729 ? -21.697 49.298 122.056 1.00 19.53 725 THR B C 1
ATOM 12002 O O . THR B 1 729 ? -20.490 49.397 121.832 1.00 21.14 725 THR B O 1
ATOM 12006 N N . ARG B 1 730 ? -22.164 48.800 123.210 1.00 17.25 726 ARG B N 1
ATOM 12007 C CA . ARG B 1 730 ? -21.225 48.386 124.258 1.00 20.50 726 ARG B CA 1
ATOM 12008 C C . ARG B 1 730 ? -20.194 47.391 123.732 1.00 18.68 726 ARG B C 1
ATOM 12009 O O . ARG B 1 730 ? -19.053 47.349 124.200 1.00 20.47 726 ARG B O 1
ATOM 12017 N N . THR B 1 731 ? -20.559 46.647 122.732 1.00 17.32 727 THR B N 1
ATOM 12018 C CA . THR B 1 731 ? -19.782 45.495 122.299 1.00 20.32 727 THR B CA 1
ATOM 12019 C C . THR B 1 731 ? -19.871 45.317 120.780 1.00 19.74 727 THR B C 1
ATOM 12020 O O . THR B 1 731 ? -19.307 44.353 120.244 1.00 18.15 727 THR B O 1
ATOM 12024 N N . ASP B 1 732 ? -20.531 46.244 120.067 1.00 18.07 728 ASP B N 1
ATOM 12025 C CA . ASP B 1 732 ? -20.750 46.165 118.617 1.00 19.28 728 ASP B CA 1
ATOM 12026 C C . ASP B 1 732 ? -21.486 44.881 118.236 1.00 21.32 728 ASP B C 1
ATOM 12027 O O . ASP B 1 732 ? -21.071 44.131 117.349 1.00 23.16 728 ASP B O 1
ATOM 12032 N N . LEU B 1 733 ? -22.591 44.620 118.921 1.00 18.40 729 LEU B N 1
ATOM 12033 C CA . LEU B 1 733 ? -23.377 43.415 118.686 1.00 19.31 729 LEU B CA 1
ATOM 12034 C C . LEU B 1 733 ? -24.637 43.816 117.931 1.00 19.96 729 LEU B C 1
ATOM 12035 O O . LEU B 1 733 ? -25.450 44.601 118.441 1.00 19.78 729 LEU B O 1
ATOM 12040 N N . TYR B 1 734 ? -24.797 43.263 116.731 1.00 16.52 730 TYR B N 1
ATOM 12041 C CA . TYR B 1 734 ? -25.782 43.697 115.750 1.00 16.90 730 TYR B CA 1
ATOM 12042 C C . TYR B 1 734 ? -26.900 42.661 115.709 1.00 18.06 730 TYR B C 1
ATOM 12043 O O . TYR B 1 734 ? -26.696 41.536 115.240 1.00 19.50 730 TYR B O 1
ATOM 12052 N N . TRP B 1 735 ? -28.069 43.030 116.222 1.00 17.77 731 TRP B N 1
ATOM 12053 C CA . TRP B 1 735 ? -29.245 42.163 116.204 1.00 17.95 731 TRP B CA 1
ATOM 12054 C C . TRP B 1 735 ? -30.068 42.455 114.951 1.00 17.15 731 TRP B C 1
ATOM 12055 O O . TRP B 1 735 ? -30.601 43.558 114.812 1.00 16.63 731 TRP B O 1
ATOM 12066 N N . LEU B 1 736 ? -30.176 41.467 114.056 1.00 16.72 732 LEU B N 1
ATOM 12067 C CA . LEU B 1 736 ? -30.840 41.642 112.767 1.00 19.13 732 LEU B CA 1
ATOM 12068 C C . LEU B 1 736 ? -32.339 41.909 112.958 1.00 20.15 732 LEU B C 1
ATOM 12069 O O . LEU B 1 736 ? -32.933 41.501 113.960 1.00 20.04 732 LEU B O 1
ATOM 12074 N N . PRO B 1 737 ? -32.983 42.583 112.009 1.00 18.57 733 PRO B N 1
ATOM 12075 C CA . PRO B 1 737 ? -34.451 42.613 112.032 1.00 19.33 733 PRO B CA 1
ATOM 12076 C C . PRO B 1 737 ? -34.996 41.202 111.855 1.00 22.02 733 PRO B C 1
ATOM 12077 O O . PRO B 1 737 ? -34.312 40.303 111.362 1.00 21.72 733 PRO B O 1
ATOM 12081 N N . GLU B 1 738 ? -36.243 41.004 112.275 1.00 23.41 734 GLU B N 1
ATOM 12082 C CA . GLU B 1 738 ? -36.792 39.655 112.328 1.00 21.42 734 GLU B CA 1
ATOM 12083 C C . GLU B 1 738 ? -36.916 39.051 110.933 1.00 23.16 734 GLU B C 1
ATOM 12084 O O . GLU B 1 738 ? -37.107 39.752 109.939 1.00 21.31 734 GLU B O 1
ATOM 12090 N N . ARG B 1 739 ? -36.813 37.724 110.872 1.00 25.99 735 ARG B N 1
ATOM 12091 C CA . ARG B 1 739 ? -37.027 36.968 109.645 1.00 25.22 735 ARG B CA 1
ATOM 12092 C C . ARG B 1 739 ? -37.718 35.652 109.989 1.00 26.69 735 ARG B C 1
ATOM 12093 O O . ARG B 1 739 ? -37.256 34.912 110.865 1.00 23.92 735 ARG B O 1
ATOM 12101 N N . THR B 1 740 ? -38.837 35.383 109.312 1.00 25.43 736 THR B N 1
ATOM 12102 C CA . THR B 1 740 ? -39.576 34.140 109.494 1.00 25.37 736 THR B CA 1
ATOM 12103 C C . THR B 1 740 ? -38.731 32.947 109.047 1.00 25.33 736 THR B C 1
ATOM 12104 O O . THR B 1 740 ? -37.991 33.023 108.059 1.00 25.60 736 THR B O 1
ATOM 12108 N N . TYR B 1 741 ? -38.817 31.849 109.795 1.00 23.24 737 TYR B N 1
ATOM 12109 C CA . TYR B 1 741 ? -38.094 30.641 109.419 1.00 25.09 737 TYR B CA 1
ATOM 12110 C C . TYR B 1 741 ? -38.626 30.103 108.097 1.00 28.10 737 TYR B C 1
ATOM 12111 O O . TYR B 1 741 ? -39.834 30.085 107.857 1.00 29.99 737 TYR B O 1
ATOM 12120 N N . GLU B 1 742 ? -37.720 29.672 107.229 1.00 28.96 738 GLU B N 1
ATOM 12121 C CA . GLU B 1 742 ? -38.104 28.811 106.121 1.00 31.26 738 GLU B CA 1
ATOM 12122 C C . GLU B 1 742 ? -37.100 27.673 106.006 1.00 29.15 738 GLU B C 1
ATOM 12123 O O . GLU B 1 742 ? -35.934 27.808 106.398 1.00 30.04 738 GLU B O 1
ATOM 12129 N N . LYS B 1 743 ? -37.584 26.539 105.491 1.00 28.39 739 LYS B N 1
ATOM 12130 C CA . LYS B 1 743 ? -36.787 25.324 105.434 1.00 30.33 739 LYS B CA 1
ATOM 12131 C C . LYS B 1 743 ? -35.427 25.603 104.813 1.00 30.23 739 LYS B C 1
ATOM 12132 O O . LYS B 1 743 ? -35.322 26.297 103.798 1.00 30.44 739 LYS B O 1
ATOM 12134 N N . GLY B 1 744 ? -34.379 25.069 105.446 1.00 30.16 740 GLY B N 1
ATOM 12135 C CA . GLY B 1 744 ? -33.017 25.265 104.992 1.00 27.32 740 GLY B CA 1
ATOM 12136 C C . GLY B 1 744 ? -32.332 26.513 105.512 1.00 28.87 740 GLY B C 1
ATOM 12137 O O . GLY B 1 744 ? -31.185 26.778 105.126 1.00 30.13 740 GLY B O 1
ATOM 12138 N N . SER B 1 745 ? -32.987 27.289 106.372 1.00 28.46 741 SER B N 1
ATOM 12139 C CA . SER B 1 745 ? -32.386 28.528 106.846 1.00 30.59 741 SER B CA 1
ATOM 12140 C C . SER B 1 745 ? -32.573 28.669 108.352 1.00 25.42 741 SER B C 1
ATOM 12141 O O . SER B 1 745 ? -32.387 27.698 109.092 1.00 24.19 741 SER B O 1
ATOM 12144 N N . TRP B 1 746 ? -32.959 29.861 108.810 1.00 27.83 742 TRP B N 1
ATOM 12145 C CA . TRP B 1 746 ? -33.155 30.124 110.232 1.00 26.18 742 TRP B CA 1
ATOM 12146 C C . TRP B 1 746 ? -34.114 31.295 110.425 1.00 27.41 742 TRP B C 1
ATOM 12147 O O . TRP B 1 746 ? -34.137 32.241 109.633 1.00 26.03 742 TRP B O 1
ATOM 12158 N N . GLY B 1 747 ? -34.882 31.231 111.500 1.00 25.54 743 GLY B N 1
ATOM 12159 C CA . GLY B 1 747 ? -35.797 32.305 111.825 1.00 25.19 743 GLY B CA 1
ATOM 12160 C C . GLY B 1 747 ? -36.868 31.854 112.795 1.00 24.46 743 GLY B C 1
ATOM 12161 O O . GLY B 1 747 ? -36.915 30.697 113.232 1.00 21.19 743 GLY B O 1
ATOM 12162 N N . VAL B 1 748 ? -37.735 32.804 113.124 1.00 22.24 744 VAL B N 1
ATOM 12163 C CA . VAL B 1 748 ? -38.821 32.549 114.063 1.00 25.73 744 VAL B CA 1
ATOM 12164 C C . VAL B 1 748 ? -39.965 31.843 113.338 1.00 24.96 744 VAL B C 1
ATOM 12165 O O . VAL B 1 748 ? -40.235 32.103 112.157 1.00 23.10 744 VAL B O 1
ATOM 12169 N N . VAL B 1 749 ? -40.623 30.925 114.044 1.00 25.29 745 VAL B N 1
ATOM 12170 C CA . VAL B 1 749 ? -41.712 30.110 113.514 1.00 26.81 745 VAL B CA 1
ATOM 12171 C C . VAL B 1 749 ? -43.018 30.569 114.151 1.00 28.20 745 VAL B C 1
ATOM 12172 O O . VAL B 1 749 ? -43.169 30.507 115.379 1.00 28.88 745 VAL B O 1
ATOM 12176 N N . GLY B 1 750 ? -43.977 30.978 113.313 1.00 27.82 746 GLY B N 1
ATOM 12177 C CA . GLY B 1 750 ? -45.285 31.413 113.772 1.00 26.56 746 GLY B CA 1
ATOM 12178 C C . GLY B 1 750 ? -45.260 32.732 114.540 1.00 25.92 746 GLY B C 1
ATOM 12179 O O . GLY B 1 750 ? -44.269 33.459 114.579 1.00 26.26 746 GLY B O 1
ATOM 12180 N N . GLY B 1 751 ? -46.402 33.030 115.155 1.00 24.72 747 GLY B N 1
ATOM 12181 C CA . GLY B 1 751 ? -46.562 34.230 115.948 1.00 26.61 747 GLY B CA 1
ATOM 12182 C C . GLY B 1 751 ? -46.946 35.461 115.138 1.00 29.57 747 GLY B C 1
ATOM 12183 O O . GLY B 1 751 ? -46.988 35.464 113.904 1.00 29.31 747 GLY B O 1
ATOM 12184 N N . GLU B 1 752 ? -47.230 36.539 115.873 1.00 27.08 748 GLU B N 1
ATOM 12185 C CA . GLU B 1 752 ? -47.571 37.841 115.327 1.00 28.72 748 GLU B CA 1
ATOM 12186 C C . GLU B 1 752 ? -46.776 38.906 116.070 1.00 25.78 748 GLU B C 1
ATOM 12187 O O . GLU B 1 752 ? -46.672 38.845 117.298 1.00 26.00 748 GLU B O 1
ATOM 12193 N N . PRO B 1 753 ? -46.202 39.881 115.367 1.00 26.20 749 PRO B N 1
ATOM 12194 C CA . PRO B 1 753 ? -45.532 40.989 116.062 1.00 24.91 749 PRO B CA 1
ATOM 12195 C C . PRO B 1 753 ? -46.495 41.749 116.965 1.00 25.39 749 PRO B C 1
ATOM 12196 O O . PRO B 1 753 ? -47.653 41.972 116.625 1.00 23.34 749 PRO B O 1
ATOM 12200 N N . LEU B 1 754 ? -46.004 42.147 118.129 1.00 25.43 750 LEU B N 1
ATOM 12201 C CA . LEU B 1 754 ? -46.854 42.795 119.115 1.00 21.62 750 LEU B CA 1
ATOM 12202 C C . LEU B 1 754 ? -47.066 44.259 118.762 1.00 25.00 750 LEU B C 1
ATOM 12203 O O . LEU B 1 754 ? -46.122 44.963 118.384 1.00 23.04 750 LEU B O 1
ATOM 12208 N N . TYR B 1 755 ? -48.321 44.707 118.868 1.00 25.84 751 TYR B N 1
ATOM 12209 C CA . TYR B 1 755 ? -48.685 46.112 118.739 1.00 25.16 751 TYR B CA 1
ATOM 12210 C C . TYR B 1 755 ? -49.569 46.470 119.918 1.00 26.57 751 TYR B C 1
ATOM 12211 O O . TYR B 1 755 ? -50.492 45.723 120.247 1.00 22.26 751 TYR B O 1
ATOM 12220 N N . VAL B 1 756 ? -49.262 47.586 120.572 1.00 25.97 752 VAL B N 1
ATOM 12221 C CA . VAL B 1 756 ? -50.050 48.097 121.687 1.00 27.93 752 VAL B CA 1
ATOM 12222 C C . VAL B 1 756 ? -50.317 49.569 121.423 1.00 25.62 752 VAL B C 1
ATOM 12223 O O . VAL B 1 756 ? -49.384 50.331 121.144 1.00 26.33 752 VAL B O 1
ATOM 12227 N N . GLY B 1 757 ? -51.585 49.958 121.475 1.00 24.14 753 GLY B N 1
ATOM 12228 C CA . GLY B 1 757 ? -51.955 51.348 121.235 1.00 27.41 753 GLY B CA 1
ATOM 12229 C C . GLY B 1 757 ? -51.521 51.920 119.900 1.00 25.86 753 GLY B C 1
ATOM 12230 O O . GLY B 1 757 ? -51.179 53.104 119.819 1.00 27.66 753 GLY B O 1
ATOM 12231 N N . GLY B 1 758 ? -51.541 51.119 118.841 1.00 26.67 754 GLY B N 1
ATOM 12232 C CA . GLY B 1 758 ? -51.143 51.600 117.533 1.00 21.56 754 GLY B CA 1
ATOM 12233 C C . GLY B 1 758 ? -49.642 51.699 117.308 1.00 28.74 754 GLY B C 1
ATOM 12234 O O . GLY B 1 758 ? -49.217 52.168 116.243 1.00 29.11 754 GLY B O 1
ATOM 12235 N N . LYS B 1 759 ? -48.826 51.276 118.265 1.00 26.78 755 LYS B N 1
ATOM 12236 C CA . LYS B 1 759 ? -47.378 51.402 118.168 1.00 30.84 755 LYS B CA 1
ATOM 12237 C C . LYS B 1 759 ? -46.740 50.023 118.269 1.00 25.04 755 LYS B C 1
ATOM 12238 O O . LYS B 1 759 ? -47.188 49.184 119.055 1.00 20.54 755 LYS B O 1
ATOM 12244 N N . VAL B 1 760 ? -45.688 49.802 117.470 1.00 24.32 756 VAL B N 1
ATOM 12245 C CA . VAL B 1 760 ? -44.983 48.525 117.493 1.00 22.35 756 VAL B CA 1
ATOM 12246 C C . VAL B 1 760 ? -44.411 48.263 118.883 1.00 24.19 756 VAL B C 1
ATOM 12247 O O . VAL B 1 760 ? -43.857 49.164 119.531 1.00 23.45 756 VAL B O 1
ATOM 12251 N N . GLY B 1 761 ? -44.585 47.020 119.371 1.00 23.81 757 GLY B N 1
ATOM 12252 C CA . GLY B 1 761 ? -44.016 46.611 120.652 1.00 21.10 757 GLY B CA 1
ATOM 12253 C C . GLY B 1 761 ? -44.662 47.346 121.819 1.00 25.97 757 GLY B C 1
ATOM 12254 O O . GLY B 1 761 ? -45.647 48.088 121.666 1.00 27.00 757 GLY B O 1
ATOM 12255 N N . THR B 1 762 ? -44.090 47.128 123.008 1.00 15.81 758 THR B N 1
ATOM 12256 C CA . THR B 1 762 ? -44.502 47.856 124.201 1.00 21.38 758 THR B CA 1
ATOM 12257 C C . THR B 1 762 ? -43.523 48.987 124.503 1.00 22.15 758 THR B C 1
ATOM 12258 O O . THR B 1 762 ? -42.310 48.830 124.349 1.00 21.67 758 THR B O 1
ATOM 12262 N N . LYS B 1 763 ? -44.050 50.132 124.931 1.00 22.31 759 LYS B N 1
ATOM 12263 C CA . LYS B 1 763 ? -43.223 51.289 125.240 1.00 22.35 759 LYS B CA 1
ATOM 12264 C C . LYS B 1 763 ? -42.901 51.401 126.727 1.00 20.25 759 LYS B C 1
ATOM 12265 O O . LYS B 1 763 ? -42.321 52.399 127.155 1.00 22.37 759 LYS B O 1
ATOM 12271 N N . GLU B 1 764 ? -43.247 50.395 127.518 1.00 22.93 760 GLU B N 1
ATOM 12272 C CA . GLU B 1 764 ? -42.954 50.413 128.941 1.00 22.16 760 GLU B CA 1
ATOM 12273 C C . GLU B 1 764 ? -41.454 50.283 129.201 1.00 21.00 760 GLU B C 1
ATOM 12274 O O . GLU B 1 764 ? -40.708 49.684 128.419 1.00 21.45 760 GLU B O 1
ATOM 12280 N N . ASP B 1 765 ? -41.018 50.856 130.320 1.00 20.84 761 ASP B N 1
ATOM 12281 C CA . ASP B 1 765 ? -39.658 50.669 130.812 1.00 19.85 761 ASP B CA 1
ATOM 12282 C C . ASP B 1 765 ? -39.431 49.195 131.122 1.00 21.95 761 ASP B C 1
ATOM 12283 O O . ASP B 1 765 ? -40.045 48.659 132.057 1.00 19.88 761 ASP B O 1
ATOM 12288 N N . ILE B 1 766 ? -38.577 48.525 130.347 1.00 19.46 762 ILE B N 1
ATOM 12289 C CA . ILE B 1 766 ? -38.229 47.141 130.658 1.00 17.61 762 ILE B CA 1
ATOM 12290 C C . ILE B 1 766 ? -37.310 47.146 131.868 1.00 18.54 762 ILE B C 1
ATOM 12291 O O . ILE B 1 766 ? -36.216 47.714 131.823 1.00 20.83 762 ILE B O 1
ATOM 12296 N N . LEU B 1 767 ? -37.746 46.521 132.955 1.00 18.80 763 LEU B N 1
ATOM 12297 C CA . LEU B 1 767 ? -36.997 46.645 134.196 1.00 21.24 763 LEU B CA 1
ATOM 12298 C C . LEU B 1 767 ? -35.641 45.943 134.085 1.00 17.61 763 LEU B C 1
ATOM 12299 O O . LEU B 1 767 ? -35.396 45.143 133.175 1.00 16.27 763 LEU B O 1
ATOM 12304 N N . ALA B 1 768 ? -34.737 46.297 135.005 1.00 16.59 764 ALA B N 1
ATOM 12305 C CA . ALA B 1 768 ? -33.475 45.580 135.220 1.00 17.32 764 ALA B CA 1
ATOM 12306 C C . ALA B 1 768 ? -32.472 45.685 134.067 1.00 18.33 764 ALA B C 1
ATOM 12307 O O . ALA B 1 768 ? -31.309 45.309 134.236 1.00 15.28 764 ALA B O 1
ATOM 12309 N N . VAL B 1 769 ? -32.888 46.151 132.886 1.00 17.41 765 VAL B N 1
ATOM 12310 C CA . VAL B 1 769 ? -31.925 46.419 131.828 1.00 18.10 765 VAL B CA 1
ATOM 12311 C C . VAL B 1 769 ? -32.085 47.861 131.367 1.00 20.46 765 VAL B C 1
ATOM 12312 O O . VAL B 1 769 ? -33.111 48.503 131.575 1.00 19.19 765 VAL B O 1
ATOM 12316 N N . ASP B 1 770 ? -31.034 48.370 130.734 1.00 22.36 766 ASP B N 1
ATOM 12317 C CA . ASP B 1 770 ? -31.029 49.740 130.239 1.00 21.27 766 ASP B CA 1
ATOM 12318 C C . ASP B 1 770 ? -30.845 49.748 128.726 1.00 23.13 766 ASP B C 1
ATOM 12319 O O . ASP B 1 770 ? -31.782 50.092 127.999 1.00 22.57 766 ASP B O 1
ATOM 12324 N N . GLU B 1 771 ? -29.674 49.342 128.233 1.00 19.99 767 GLU B N 1
ATOM 12325 C CA . GLU B 1 771 ? -29.362 49.446 126.817 1.00 18.43 767 GLU B CA 1
ATOM 12326 C C . GLU B 1 771 ? -30.300 48.604 125.970 1.00 20.81 767 GLU B C 1
ATOM 12327 O O . GLU B 1 771 ? -30.633 48.986 124.841 1.00 18.81 767 GLU B O 1
ATOM 12333 N N . GLU B 1 772 ? -30.744 47.468 126.491 1.00 17.04 768 GLU B N 1
ATOM 12334 C CA . GLU B 1 772 ? -31.482 46.518 125.681 1.00 19.16 768 GLU B CA 1
ATOM 12335 C C . GLU B 1 772 ? -32.994 46.732 125.701 1.00 18.45 768 GLU B C 1
ATOM 12336 O O . GLU B 1 772 ? -33.717 45.897 125.154 1.00 19.37 768 GLU B O 1
ATOM 12342 N N . ASP B 1 773 ? -33.495 47.813 126.303 1.00 18.10 769 ASP B N 1
ATOM 12343 C CA . ASP B 1 773 ? -34.943 48.045 126.274 1.00 17.88 769 ASP B CA 1
ATOM 12344 C C . ASP B 1 773 ? -35.549 47.895 124.879 1.00 17.77 769 ASP B C 1
ATOM 12345 O O . ASP B 1 773 ? -36.524 47.140 124.741 1.00 15.63 769 ASP B O 1
ATOM 12350 N N . PRO B 1 774 ? -35.033 48.543 123.814 1.00 17.67 770 PRO B N 1
ATOM 12351 C CA . PRO B 1 774 ? -35.697 48.420 122.497 1.00 17.29 770 PRO B CA 1
ATOM 12352 C C . PRO B 1 774 ? -35.619 47.029 121.899 1.00 18.18 770 PRO B C 1
ATOM 12353 O O . PRO B 1 774 ? -36.362 46.735 120.952 1.00 20.04 770 PRO B O 1
ATOM 12357 N N . LEU B 1 775 ? -34.715 46.184 122.385 1.00 18.85 771 LEU B N 1
ATOM 12358 C CA . LEU B 1 775 ? -34.673 44.798 121.944 1.00 17.08 771 LEU B CA 1
ATOM 12359 C C . LEU B 1 775 ? -35.796 43.999 122.590 1.00 14.96 771 LEU B C 1
ATOM 12360 O O . LEU B 1 775 ? -36.540 43.304 121.904 1.00 17.02 771 LEU B O 1
ATOM 12365 N N . TYR B 1 776 ? -35.947 44.111 123.914 1.00 18.13 772 TYR B N 1
ATOM 12366 C CA . TYR B 1 776 ? -37.007 43.393 124.621 1.00 16.51 772 TYR B CA 1
ATOM 12367 C C . TYR B 1 776 ? -38.396 43.893 124.222 1.00 16.23 772 TYR B C 1
ATOM 12368 O O . TYR B 1 776 ? -39.345 43.107 124.138 1.00 15.67 772 TYR B O 1
ATOM 12377 N N . GLN B 1 777 ? -38.534 45.197 123.969 1.00 16.35 773 GLN B N 1
ATOM 12378 C CA . GLN B 1 777 ? -39.855 45.814 123.825 1.00 16.42 773 GLN B CA 1
ATOM 12379 C C . GLN B 1 777 ? -40.634 45.285 122.623 1.00 18.32 773 GLN B C 1
ATOM 12380 O O . GLN B 1 777 ? -41.867 45.263 122.653 1.00 19.94 773 GLN B O 1
ATOM 12386 N N . THR B 1 778 ? -39.951 44.895 121.548 1.00 17.81 774 THR B N 1
ATOM 12387 C CA . THR B 1 778 ? -40.599 44.253 120.412 1.00 15.18 774 THR B CA 1
ATOM 12388 C C . THR B 1 778 ? -40.511 42.737 120.559 1.00 19.13 774 THR B C 1
ATOM 12389 O O . THR B 1 778 ? -39.544 42.203 121.109 1.00 17.55 774 THR B O 1
ATOM 12393 N N . MET B 1 779 ? -41.533 42.044 120.068 1.00 20.56 775 MET B N 1
ATOM 12394 C CA . MET B 1 779 ? -41.633 40.608 120.288 1.00 20.60 775 MET B CA 1
ATOM 12395 C C . MET B 1 779 ? -42.708 40.034 119.383 1.00 22.63 775 MET B C 1
ATOM 12396 O O . MET B 1 779 ? -43.613 40.745 118.927 1.00 22.54 775 MET B O 1
ATOM 12401 N N . ARG B 1 780 ? -42.616 38.729 119.151 1.00 21.18 776 ARG B N 1
ATOM 12402 C CA . ARG B 1 780 ? -43.741 38.009 118.579 1.00 24.65 776 ARG B CA 1
ATOM 12403 C C . ARG B 1 780 ? -44.544 37.358 119.693 1.00 24.81 776 ARG B C 1
ATOM 12404 O O . ARG B 1 780 ? -43.982 36.834 120.663 1.00 21.99 776 ARG B O 1
ATOM 12412 N N . VAL B 1 781 ? -45.866 37.457 119.565 1.00 22.72 777 VAL B N 1
ATOM 12413 C CA . VAL B 1 781 ? -46.826 36.888 120.501 1.00 24.25 777 VAL B CA 1
ATOM 12414 C C . VAL B 1 781 ? -47.335 35.583 119.919 1.00 23.67 777 VAL B C 1
ATOM 12415 O O . VAL B 1 781 ? -47.605 35.494 118.716 1.00 25.42 777 VAL B O 1
ATOM 12419 N N . ASN B 1 782 ? -47.448 34.564 120.763 1.00 26.00 778 ASN B N 1
ATOM 12420 C CA . ASN B 1 782 ? -47.814 33.215 120.346 1.00 26.33 778 ASN B CA 1
ATOM 12421 C C . ASN B 1 782 ? -46.983 32.664 119.180 1.00 28.60 778 ASN B C 1
ATOM 12422 O O . ASN B 1 782 ? -47.538 32.198 118.182 1.00 30.36 778 ASN B O 1
ATOM 12427 N N . PRO B 1 783 ? -45.652 32.691 119.271 1.00 26.61 779 PRO B N 1
ATOM 12428 C CA . PRO B 1 783 ? -44.856 31.956 118.289 1.00 26.66 779 PRO B CA 1
ATOM 12429 C C . PRO B 1 783 ? -44.750 30.486 118.668 1.00 26.64 779 PRO B C 1
ATOM 12430 O O . PRO B 1 783 ? -44.795 30.120 119.843 1.00 25.19 779 PRO B O 1
ATOM 12434 N N . GLU B 1 784 ? -44.594 29.634 117.651 1.00 29.12 780 GLU B N 1
ATOM 12435 C CA . GLU B 1 784 ? -44.410 28.211 117.936 1.00 28.96 780 GLU B CA 1
ATOM 12436 C C . GLU B 1 784 ? -43.016 27.934 118.459 1.00 28.88 780 GLU B C 1
ATOM 12437 O O . GLU B 1 784 ? -42.827 27.008 119.252 1.00 30.75 780 GLU B O 1
ATOM 12443 N N . GLY B 1 785 ? -42.044 28.726 118.047 1.00 30.62 781 GLY B N 1
ATOM 12444 C CA . GLY B 1 785 ? -40.662 28.531 118.442 1.00 27.61 781 GLY B CA 1
ATOM 12445 C C . GLY B 1 785 ? -39.726 29.122 117.400 1.00 25.78 781 GLY B C 1
ATOM 12446 O O . GLY B 1 785 ? -40.078 30.076 116.708 1.00 22.78 781 GLY B O 1
ATOM 12447 N N . PHE B 1 786 ? -38.528 28.538 117.316 1.00 28.49 782 PHE B N 1
ATOM 12448 C CA . PHE B 1 786 ? -37.450 29.073 116.491 1.00 24.09 782 PHE B CA 1
ATOM 12449 C C . PHE B 1 786 ? -36.706 27.923 115.833 1.00 24.88 782 PHE B C 1
ATOM 12450 O O . PHE B 1 786 ? -36.564 26.855 116.429 1.00 23.78 782 PHE B O 1
ATOM 12458 N N . GLY B 1 787 ? -36.226 28.152 114.610 1.00 24.56 783 GLY B N 1
ATOM 12459 C CA . GLY B 1 787 ? -35.511 27.129 113.868 1.00 20.90 783 GLY B CA 1
ATOM 12460 C C . GLY B 1 787 ? -34.203 27.612 113.268 1.00 23.63 783 GLY B C 1
ATOM 12461 O O . GLY B 1 787 ? -34.063 28.766 112.869 1.00 21.59 783 GLY B O 1
ATOM 12462 N N . ALA B 1 788 ? -33.241 26.689 113.184 1.00 22.28 784 ALA B N 1
ATOM 12463 C CA . ALA B 1 788 ? -31.945 26.974 112.566 1.00 22.76 784 ALA B CA 1
ATOM 12464 C C . ALA B 1 788 ? -31.376 25.671 112.023 1.00 24.89 784 ALA B C 1
ATOM 12465 O O . ALA B 1 788 ? -31.054 24.762 112.802 1.00 23.45 784 ALA B O 1
ATOM 12467 N N . ASP B 1 789 ? -31.250 25.578 110.694 1.00 22.05 785 ASP B N 1
ATOM 12468 C CA . ASP B 1 789 ? -30.742 24.362 110.040 1.00 22.63 785 ASP B CA 1
ATOM 12469 C C . ASP B 1 789 ? -29.215 24.315 110.141 1.00 23.29 785 ASP B C 1
ATOM 12470 O O . ASP B 1 789 ? -28.480 24.435 109.159 1.00 24.25 785 ASP B O 1
ATOM 12475 N N . LEU B 1 790 ? -28.742 24.132 111.369 1.00 22.54 786 LEU B N 1
ATOM 12476 C CA . LEU B 1 790 ? -27.334 24.203 111.717 1.00 21.56 786 LEU B CA 1
ATOM 12477 C C . LEU B 1 790 ? -26.660 22.843 111.557 1.00 23.13 786 LEU B C 1
ATOM 12478 O O . LEU B 1 790 ? -27.303 21.798 111.720 1.00 20.42 786 LEU B O 1
ATOM 12483 N N . PRO B 1 791 ? -25.363 22.840 111.247 1.00 22.68 787 PRO B N 1
ATOM 12484 C CA . PRO B 1 791 ? -24.613 21.585 111.237 1.00 21.81 787 PRO B CA 1
ATOM 12485 C C . PRO B 1 791 ? -24.546 20.995 112.636 1.00 25.91 787 PRO B C 1
ATOM 12486 O O . PRO B 1 791 ? -24.818 21.665 113.637 1.00 25.05 787 PRO B O 1
ATOM 12490 N N . ASP B 1 792 ? -24.189 19.714 112.693 1.00 20.77 788 ASP B N 1
ATOM 12491 C CA . ASP B 1 792 ? -23.937 19.080 113.971 1.00 19.68 788 ASP B CA 1
ATOM 12492 C C . ASP B 1 792 ? -22.860 19.861 114.725 1.00 25.17 788 ASP B C 1
ATOM 12493 O O . ASP B 1 792 ? -21.871 20.321 114.141 1.00 22.72 788 ASP B O 1
ATOM 12498 N N . GLY B 1 793 ? -23.089 20.060 116.015 1.00 24.95 789 GLY B N 1
ATOM 12499 C CA . GLY B 1 793 ? -22.185 20.843 116.834 1.00 23.64 789 GLY B CA 1
ATOM 12500 C C . GLY B 1 793 ? -22.848 21.242 118.134 1.00 20.45 789 GLY B C 1
ATOM 12501 O O . GLY B 1 793 ? -24.001 20.918 118.397 1.00 21.92 789 GLY B O 1
ATOM 12502 N N . THR B 1 794 ? -22.080 21.940 118.960 1.00 20.35 790 THR B N 1
ATOM 12503 C CA . THR B 1 794 ? -22.610 22.505 120.192 1.00 21.06 790 THR B CA 1
ATOM 12504 C C . THR B 1 794 ? -22.813 24.004 120.005 1.00 20.47 790 THR B C 1
ATOM 12505 O O . THR B 1 794 ? -21.987 24.682 119.383 1.00 20.07 790 THR B O 1
ATOM 12509 N N . TYR B 1 795 ? -23.931 24.511 120.526 1.00 17.70 791 TYR B N 1
ATOM 12510 C CA . TYR B 1 795 ? -24.319 25.901 120.338 1.00 20.25 791 TYR B CA 1
ATOM 12511 C C . TYR B 1 795 ? -24.802 26.482 121.651 1.00 18.87 791 TYR B C 1
ATOM 12512 O O . TYR B 1 795 ? -25.512 25.816 122.409 1.00 19.55 791 TYR B O 1
ATOM 12521 N N . GLU B 1 796 ? -24.417 27.724 121.910 1.00 19.36 792 GLU B N 1
ATOM 12522 C CA . GLU B 1 796 ? -25.028 28.499 122.975 1.00 21.45 792 GLU B CA 1
ATOM 12523 C C . GLU B 1 796 ? -26.254 29.215 122.423 1.00 20.18 792 GLU B C 1
ATOM 12524 O O . GLU B 1 796 ? -26.175 29.881 121.385 1.00 20.17 792 GLU B O 1
ATOM 12530 N N . ILE B 1 797 ? -27.383 29.070 123.108 1.00 20.94 793 ILE B N 1
ATOM 12531 C CA . ILE B 1 797 ? -28.659 29.609 122.655 1.00 17.96 793 ILE B CA 1
ATOM 12532 C C . ILE B 1 797 ? -29.203 30.543 123.724 1.00 19.64 793 ILE B C 1
ATOM 12533 O O . ILE B 1 797 ? -29.152 30.231 124.919 1.00 19.94 793 ILE B O 1
ATOM 12538 N N . GLU B 1 798 ? -29.705 31.696 123.289 1.00 19.30 794 GLU B N 1
ATOM 12539 C CA . GLU B 1 798 ? -30.302 32.697 124.164 1.00 20.93 794 GLU B CA 1
ATOM 12540 C C . GLU B 1 798 ? -31.685 33.041 123.642 1.00 19.67 794 GLU B C 1
ATOM 12541 O O . GLU B 1 798 ? -31.840 33.351 122.457 1.00 17.63 794 GLU B O 1
ATOM 12547 N N . LEU B 1 799 ? -32.682 32.979 124.520 1.00 18.54 795 LEU B N 1
ATOM 12548 C CA . LEU B 1 799 ? -34.035 33.421 124.207 1.00 20.05 795 LEU B CA 1
ATOM 12549 C C . LEU B 1 799 ? -34.387 34.560 125.153 1.00 18.38 795 LEU B C 1
ATOM 12550 O O . LEU B 1 799 ? -34.268 34.411 126.371 1.00 17.76 795 LEU B O 1
ATOM 12555 N N . LEU B 1 800 ? -34.820 35.687 124.606 1.00 17.88 796 LEU B N 1
ATOM 12556 C CA . LEU B 1 800 ? -35.167 36.848 125.418 1.00 18.82 796 LEU B CA 1
ATOM 12557 C C . LEU B 1 800 ? -36.673 37.061 125.382 1.00 18.39 796 LEU B C 1
ATOM 12558 O O . LEU B 1 800 ? -37.273 37.095 124.303 1.00 19.75 796 LEU B O 1
ATOM 12563 N N . MET B 1 801 ? -37.266 37.261 126.556 1.00 20.50 797 MET B N 1
ATOM 12564 C CA . MET B 1 801 ? -38.704 37.119 126.733 1.00 19.99 797 MET B CA 1
ATOM 12565 C C . MET B 1 801 ? -39.139 38.084 127.818 1.00 19.32 797 MET B C 1
ATOM 12566 O O . MET B 1 801 ? -38.441 38.224 128.824 1.00 20.26 797 MET B O 1
ATOM 12571 N N . VAL B 1 802 ? -40.290 38.728 127.642 1.00 19.32 798 VAL B N 1
ATOM 12572 C CA . VAL B 1 802 ? -40.822 39.572 128.709 1.00 19.41 798 VAL B CA 1
ATOM 12573 C C . VAL B 1 802 ? -42.342 39.639 128.584 1.00 18.74 798 VAL B C 1
ATOM 12574 O O . VAL B 1 802 ? -42.886 39.759 127.485 1.00 16.90 798 VAL B O 1
ATOM 12578 N N . ASP B 1 803 ? -43.023 39.516 129.721 1.00 19.54 799 ASP B N 1
ATOM 12579 C CA . ASP B 1 803 ? -44.466 39.703 129.783 1.00 20.12 799 ASP B CA 1
ATOM 12580 C C . ASP B 1 803 ? -44.790 41.190 129.796 1.00 22.87 799 ASP B C 1
ATOM 12581 O O . ASP B 1 803 ? -44.137 41.975 130.494 1.00 22.42 799 ASP B O 1
ATOM 12586 N N . TYR B 1 804 ? -45.804 41.580 129.025 1.00 15.97 800 TYR B N 1
ATOM 12587 C CA . TYR B 1 804 ? -46.004 42.980 128.701 1.00 20.08 800 TYR B CA 1
ATOM 12588 C C . TYR B 1 804 ? -47.313 43.501 129.274 1.00 23.95 800 TYR B C 1
ATOM 12589 O O . TYR B 1 804 ? -48.271 42.745 129.486 1.00 23.38 800 TYR B O 1
ATOM 12598 N N . VAL B 1 805 ? -47.336 44.810 129.529 1.00 18.77 801 VAL B N 1
ATOM 12599 C CA . VAL B 1 805 ? -48.580 45.498 129.840 1.00 22.99 801 VAL B CA 1
ATOM 12600 C C . VAL B 1 805 ? -49.435 45.566 128.581 1.00 25.54 801 VAL B C 1
ATOM 12601 O O . VAL B 1 805 ? -48.970 46.014 127.526 1.00 24.31 801 VAL B O 1
ATOM 12605 N N . LYS B 1 806 ? -50.695 45.125 128.689 1.00 25.35 802 LYS B N 1
ATOM 12606 C CA . LYS B 1 806 ? -51.552 44.929 127.520 1.00 27.29 802 LYS B CA 1
ATOM 12607 C C . LYS B 1 806 ? -52.185 46.204 127.003 1.00 25.39 802 LYS B C 1
ATOM 12608 O O . LYS B 1 806 ? -52.583 46.241 125.838 1.00 28.91 802 LYS B O 1
ATOM 12614 N N . LYS B 1 807 ? -52.341 47.222 127.841 1.00 28.27 803 LYS B N 1
ATOM 12615 C CA . LYS B 1 807 ? -52.993 48.466 127.457 1.00 29.72 803 LYS B CA 1
ATOM 12616 C C . LYS B 1 807 ? -52.011 49.607 127.674 1.00 32.89 803 LYS B C 1
ATOM 12617 O O . LYS B 1 807 ? -51.346 49.660 128.717 1.00 29.92 803 LYS B O 1
ATOM 12619 N N . SER B 1 808 ? -51.913 50.510 126.696 1.00 31.33 804 SER B N 1
ATOM 12620 C CA . SER B 1 808 ? -51.044 51.662 126.878 1.00 36.26 804 SER B CA 1
ATOM 12621 C C . SER B 1 808 ? -51.574 52.548 127.997 1.00 35.56 804 SER B C 1
ATOM 12622 O O . SER B 1 808 ? -52.751 52.507 128.363 1.00 31.29 804 SER B O 1
ATOM 12625 N N . ARG B 1 809 ? -50.674 53.332 128.573 1.00 38.02 805 ARG B N 1
ATOM 12626 C CA . ARG B 1 809 ? -51.089 54.258 129.611 1.00 40.72 805 ARG B CA 1
ATOM 12627 C C . ARG B 1 809 ? -50.250 55.518 129.513 1.00 41.64 805 ARG B C 1
ATOM 12628 O O . ARG B 1 809 ? -49.129 55.505 128.992 1.00 48.04 805 ARG B O 1
ATOM 12636 N N . ARG B 1 810 ? -50.822 56.613 130.005 1.00 45.80 806 ARG B N 1
ATOM 12637 C CA . ARG B 1 810 ? -50.166 57.906 129.889 1.00 52.55 806 ARG B CA 1
ATOM 12638 C C . ARG B 1 810 ? -48.827 57.902 130.609 1.00 48.73 806 ARG B C 1
ATOM 12639 O O . ARG B 1 810 ? -47.797 58.276 130.036 1.00 47.75 806 ARG B O 1
ATOM 12641 N N . PHE B 1 811 ? -48.823 57.466 131.865 1.00 50.29 807 PHE B N 1
ATOM 12642 C CA . PHE B 1 811 ? -47.632 57.510 132.704 1.00 53.40 807 PHE B CA 1
ATOM 12643 C C . PHE B 1 811 ? -47.382 56.122 133.276 1.00 50.01 807 PHE B C 1
ATOM 12644 O O . PHE B 1 811 ? -48.152 55.637 134.114 1.00 47.52 807 PHE B O 1
ATOM 12652 N N . ALA B 1 812 ? -46.300 55.494 132.816 1.00 39.67 808 ALA B N 1
ATOM 12653 C CA . ALA B 1 812 ? -45.946 54.123 133.148 1.00 36.69 808 ALA B CA 1
ATOM 12654 C C . ALA B 1 812 ? -44.810 54.039 134.168 1.00 31.92 808 ALA B C 1
ATOM 12655 O O . ALA B 1 812 ? -44.156 52.997 134.279 1.00 31.88 808 ALA B O 1
ATOM 12657 N N . ASP B 1 813 ? -44.583 55.097 134.938 1.00 30.83 809 ASP B N 1
ATOM 12658 C CA . ASP B 1 813 ? -43.441 55.163 135.840 1.00 32.33 809 ASP B CA 1
ATOM 12659 C C . ASP B 1 813 ? -43.825 55.139 137.315 1.00 31.94 809 ASP B C 1
ATOM 12660 O O . ASP B 1 813 ? -42.953 55.326 138.169 1.00 35.28 809 ASP B O 1
ATOM 12665 N N . GLU B 1 814 ? -45.093 54.915 137.650 1.00 31.51 810 GLU B N 1
ATOM 12666 C CA . GLU B 1 814 ? -45.533 55.041 139.038 1.00 36.48 810 GLU B CA 1
ATOM 12667 C C . GLU B 1 814 ? -45.836 53.703 139.705 1.00 35.15 810 GLU B C 1
ATOM 12668 O O . GLU B 1 814 ? -46.400 53.680 140.806 1.00 40.93 810 GLU B O 1
ATOM 12674 N N . ASP B 1 815 ? -45.482 52.591 139.077 1.00 30.55 811 ASP B N 1
ATOM 12675 C CA . ASP B 1 815 ? -45.759 51.292 139.677 1.00 37.58 811 ASP B CA 1
ATOM 12676 C C . ASP B 1 815 ? -45.010 51.143 140.997 1.00 36.79 811 ASP B C 1
ATOM 12677 O O . ASP B 1 815 ? -43.814 51.438 141.088 1.00 28.41 811 ASP B O 1
ATOM 12682 N N . LYS B 1 816 ? -45.723 50.702 142.027 1.00 39.21 812 LYS B N 1
ATOM 12683 C CA . LYS B 1 816 ? -45.137 50.485 143.347 1.00 36.02 812 LYS B CA 1
ATOM 12684 C C . LYS B 1 816 ? -44.905 48.985 143.456 1.00 32.76 812 LYS B C 1
ATOM 12685 O O . LYS B 1 816 ? -45.773 48.236 143.898 1.00 40.55 812 LYS B O 1
ATOM 12687 N N . GLY B 1 817 ? -43.728 48.547 143.034 1.00 33.11 813 GLY B N 1
ATOM 12688 C CA . GLY B 1 817 ? -43.412 47.135 142.987 1.00 28.84 813 GLY B CA 1
ATOM 12689 C C . GLY B 1 817 ? -43.746 46.520 141.640 1.00 27.35 813 GLY B C 1
ATOM 12690 O O . GLY B 1 817 ? -44.216 47.174 140.706 1.00 28.59 813 GLY B O 1
ATOM 12691 N N . ILE B 1 818 ? -43.517 45.221 141.561 1.00 22.66 814 ILE B N 1
ATOM 12692 C CA . ILE B 1 818 ? -43.732 44.441 140.351 1.00 21.93 814 ILE B CA 1
ATOM 12693 C C . ILE B 1 818 ? -45.149 43.887 140.325 1.00 21.53 814 ILE B C 1
ATOM 12694 O O . ILE B 1 818 ? -45.672 43.421 141.345 1.00 22.12 814 ILE B O 1
ATOM 12699 N N . THR B 1 819 ? -45.768 43.934 139.145 1.00 20.05 815 THR B N 1
ATOM 12700 C CA . THR B 1 819 ? -47.089 43.358 138.903 1.00 22.44 815 THR B CA 1
ATOM 12701 C C . THR B 1 819 ? -46.927 41.907 138.457 1.00 22.15 815 THR B C 1
ATOM 12702 O O . THR B 1 819 ? -46.416 41.649 137.362 1.00 21.93 815 THR B O 1
ATOM 12706 N N . TYR B 1 820 ? -47.371 40.961 139.287 1.00 20.32 816 TYR B N 1
ATOM 12707 C CA . TYR B 1 820 ? -47.246 39.539 138.990 1.00 19.66 816 TYR B CA 1
ATOM 12708 C C . TYR B 1 820 ? -48.575 39.004 138.484 1.00 24.28 816 TYR B C 1
ATOM 12709 O O . TYR B 1 820 ? -49.632 39.332 139.025 1.00 23.81 816 TYR B O 1
ATOM 12718 N N . GLU B 1 821 ? -48.523 38.188 137.436 1.00 24.93 817 GLU B N 1
ATOM 12719 C CA . GLU B 1 821 ? -49.721 37.633 136.804 1.00 24.08 817 GLU B CA 1
ATOM 12720 C C . GLU B 1 821 ? -49.564 36.125 136.698 1.00 24.65 817 GLU B C 1
ATOM 12721 O O . GLU B 1 821 ? -49.449 35.574 135.598 1.00 24.99 817 GLU B O 1
ATOM 12727 N N . PRO B 1 822 ? -49.565 35.425 137.830 1.00 28.11 818 PRO B N 1
ATOM 12728 C CA . PRO B 1 822 ? -49.316 33.981 137.804 1.00 29.35 818 PRO B CA 1
ATOM 12729 C C . PRO B 1 822 ? -50.414 33.232 137.072 1.00 26.67 818 PRO B C 1
ATOM 12730 O O . PRO B 1 822 ? -51.557 33.685 136.984 1.00 26.59 818 PRO B O 1
ATOM 12734 N N . GLY B 1 823 ? -50.036 32.075 136.523 1.00 28.55 819 GLY B N 1
ATOM 12735 C CA . GLY B 1 823 ? -50.979 31.214 135.846 1.00 24.43 819 GLY B CA 1
ATOM 12736 C C . GLY B 1 823 ? -51.553 31.758 134.564 1.00 25.29 819 GLY B C 1
ATOM 12737 O O . GLY B 1 823 ? -52.439 31.126 133.993 1.00 31.80 819 GLY B O 1
ATOM 12738 N N . GLN B 1 824 ? -51.075 32.898 134.072 1.00 26.04 820 GLN B N 1
ATOM 12739 C CA . GLN B 1 824 ? -51.662 33.499 132.880 1.00 25.88 820 GLN B CA 1
ATOM 12740 C C . GLN B 1 824 ? -50.857 33.259 131.613 1.00 27.00 820 GLN B C 1
ATOM 12741 O O . GLN B 1 824 ? -51.442 33.118 130.532 1.00 26.11 820 GLN B O 1
ATOM 12747 N N . ARG B 1 825 ? -49.526 33.230 131.721 1.00 25.92 821 ARG B N 1
ATOM 12748 C CA . ARG B 1 825 ? -48.621 33.085 130.578 1.00 27.57 821 ARG B CA 1
ATOM 12749 C C . ARG B 1 825 ? -47.563 32.058 130.971 1.00 27.22 821 ARG B C 1
ATOM 12750 O O . ARG B 1 825 ? -46.488 32.422 131.446 1.00 28.33 821 ARG B O 1
ATOM 12758 N N . VAL B 1 826 ? -47.895 30.780 130.784 1.00 27.28 822 VAL B N 1
ATOM 12759 C CA . VAL B 1 826 ? -47.108 29.641 131.241 1.00 27.94 822 VAL B CA 1
ATOM 12760 C C . VAL B 1 826 ? -46.838 28.753 130.037 1.00 30.44 822 VAL B C 1
ATOM 12761 O O . VAL B 1 826 ? -47.751 28.493 129.245 1.00 32.27 822 VAL B O 1
ATOM 12765 N N . PHE B 1 827 ? -45.590 28.298 129.887 1.00 24.31 823 PHE B N 1
ATOM 12766 C CA . PHE B 1 827 ? -45.248 27.423 128.770 1.00 25.23 823 PHE B CA 1
ATOM 12767 C C . PHE B 1 827 ? -43.922 26.710 129.037 1.00 30.97 823 PHE B C 1
ATOM 12768 O O . PHE B 1 827 ? -43.150 27.095 129.918 1.00 28.83 823 PHE B O 1
ATOM 12776 N N . GLY B 1 828 ? -43.682 25.643 128.272 1.00 30.14 824 GLY B N 1
ATOM 12777 C CA . GLY B 1 828 ? -42.427 24.914 128.330 1.00 27.63 824 GLY B CA 1
ATOM 12778 C C . GLY B 1 828 ? -41.579 25.132 127.087 1.00 27.34 824 GLY B C 1
ATOM 12779 O O . GLY B 1 828 ? -42.095 25.560 126.050 1.00 29.17 824 GLY B O 1
ATOM 12780 N N . VAL B 1 829 ? -40.278 24.854 127.173 1.00 30.80 825 VAL B N 1
ATOM 12781 C CA . VAL B 1 829 ? -39.365 24.999 126.044 1.00 29.36 825 VAL B CA 1
ATOM 12782 C C . VAL B 1 829 ? -38.640 23.679 125.821 1.00 27.15 825 VAL B C 1
ATOM 12783 O O . VAL B 1 829 ? -38.032 23.129 126.747 1.00 29.59 825 VAL B O 1
ATOM 12787 N N . SER B 1 830 ? -38.682 23.186 124.594 1.00 26.26 826 SER B N 1
ATOM 12788 C CA . SER B 1 830 ? -37.905 22.017 124.225 1.00 30.31 826 SER B CA 1
ATOM 12789 C C . SER B 1 830 ? -37.011 22.344 123.032 1.00 27.46 826 SER B C 1
ATOM 12790 O O . SER B 1 830 ? -37.264 23.289 122.276 1.00 27.31 826 SER B O 1
ATOM 12793 N N . VAL B 1 831 ? -35.952 21.556 122.876 1.00 25.87 827 VAL B N 1
ATOM 12794 C CA . VAL B 1 831 ? -35.055 21.653 121.726 1.00 28.83 827 VAL B CA 1
ATOM 12795 C C . VAL B 1 831 ? -34.851 20.244 121.174 1.00 28.82 827 VAL B C 1
ATOM 12796 O O . VAL B 1 831 ? -34.347 19.366 121.883 1.00 30.17 827 VAL B O 1
ATOM 12800 N N . ASN B 1 832 ? -35.256 20.026 119.923 1.00 27.22 828 ASN B N 1
ATOM 12801 C CA . ASN B 1 832 ? -35.170 18.712 119.272 1.00 29.77 828 ASN B CA 1
ATOM 12802 C C . ASN B 1 832 ? -35.714 17.599 120.173 1.00 32.46 828 ASN B C 1
ATOM 12803 O O . ASN B 1 832 ? -35.084 16.564 120.378 1.00 33.04 828 ASN B O 1
ATOM 12808 N N . GLY B 1 833 ? -36.902 17.824 120.726 1.00 30.25 829 GLY B N 1
ATOM 12809 C CA . GLY B 1 833 ? -37.513 16.864 121.616 1.00 29.94 829 GLY B CA 1
ATOM 12810 C C . GLY B 1 833 ? -36.934 16.794 123.012 1.00 32.70 829 GLY B C 1
ATOM 12811 O O . GLY B 1 833 ? -37.518 16.126 123.867 1.00 37.86 829 GLY B O 1
ATOM 12812 N N . THR B 1 834 ? -35.807 17.437 123.279 1.00 32.46 830 THR B N 1
ATOM 12813 C CA . THR B 1 834 ? -35.264 17.464 124.629 1.00 34.10 830 THR B CA 1
ATOM 12814 C C . THR B 1 834 ? -35.908 18.592 125.425 1.00 33.97 830 THR B C 1
ATOM 12815 O O . THR B 1 834 ? -35.985 19.731 124.953 1.00 33.29 830 THR B O 1
ATOM 12819 N N . SER B 1 835 ? -36.371 18.277 126.630 1.00 33.87 831 SER B N 1
ATOM 12820 C CA . SER B 1 835 ? -37.013 19.274 127.477 1.00 36.52 831 SER B CA 1
ATOM 12821 C C . SER B 1 835 ? -35.944 20.148 128.115 1.00 33.56 831 SER B C 1
ATOM 12822 O O . SER B 1 835 ? -35.105 19.655 128.874 1.00 35.80 831 SER B O 1
ATOM 12825 N N . ILE B 1 836 ? -35.964 21.438 127.802 1.00 32.85 832 ILE B N 1
ATOM 12826 C CA . ILE B 1 836 ? -35.013 22.373 128.393 1.00 32.58 832 ILE B CA 1
ATOM 12827 C C . ILE B 1 836 ? -35.552 22.948 129.686 1.00 35.92 832 ILE B C 1
ATOM 12828 O O . ILE B 1 836 ? -34.904 22.887 130.733 1.00 34.47 832 ILE B O 1
ATOM 12833 N N . LEU B 1 837 ? -36.748 23.514 129.615 1.00 35.88 833 LEU B N 1
ATOM 12834 C CA . LEU B 1 837 ? -37.402 24.149 130.752 1.00 34.52 833 LEU B CA 1
ATOM 12835 C C . LEU B 1 837 ? -38.782 23.531 130.880 1.00 35.80 833 LEU B C 1
ATOM 12836 O O . LEU B 1 837 ? -39.656 23.802 130.027 1.00 33.37 833 LEU B O 1
ATOM 12841 N N . PRO B 1 838 ? -39.017 22.695 131.893 1.00 34.18 834 PRO B N 1
ATOM 12842 C CA . PRO B 1 838 ? -40.318 22.016 131.977 1.00 39.46 834 PRO B CA 1
ATOM 12843 C C . PRO B 1 838 ? -41.496 22.978 131.978 1.00 36.40 834 PRO B C 1
ATOM 12844 O O . PRO B 1 838 ? -42.493 22.721 131.295 1.00 34.85 834 PRO B O 1
ATOM 12848 N N . GLU B 1 839 ? -41.398 24.091 132.703 1.00 32.99 835 GLU B N 1
ATOM 12849 C CA . GLU B 1 839 ? -42.420 25.126 132.663 1.00 33.82 835 GLU B CA 1
ATOM 12850 C C . GLU B 1 839 ? -41.810 26.418 133.178 1.00 34.41 835 GLU B C 1
ATOM 12851 O O . GLU B 1 839 ? -41.041 26.410 134.147 1.00 32.50 835 GLU B O 1
ATOM 12853 N N . ILE B 1 840 ? -42.151 27.517 132.514 1.00 29.00 836 ILE B N 1
ATOM 12854 C CA . ILE B 1 840 ? -41.792 28.855 132.954 1.00 31.55 836 ILE B CA 1
ATOM 12855 C C . ILE B 1 840 ? -43.086 29.659 133.077 1.00 31.30 836 ILE B C 1
ATOM 12856 O O . ILE B 1 840 ? -43.874 29.736 132.120 1.00 28.87 836 ILE B O 1
ATOM 12861 N N . ASP B 1 841 ? -43.332 30.210 134.271 1.00 27.04 837 ASP B N 1
ATOM 12862 C CA . ASP B 1 841 ? -44.502 31.059 134.503 1.00 26.37 837 ASP B CA 1
ATOM 12863 C C . ASP B 1 841 ? -44.012 32.493 134.375 1.00 26.92 837 ASP B C 1
ATOM 12864 O O . ASP B 1 841 ? -43.542 33.098 135.342 1.00 25.53 837 ASP B O 1
ATOM 12869 N N . LEU B 1 842 ? -44.133 33.039 133.164 1.00 23.31 838 LEU B N 1
ATOM 12870 C CA . LEU B 1 842 ? -43.534 34.336 132.874 1.00 21.05 838 LEU B CA 1
ATOM 12871 C C . LEU B 1 842 ? -44.150 35.426 133.741 1.00 23.86 838 LEU B C 1
ATOM 12872 O O . LEU B 1 842 ? -43.445 36.126 134.480 1.00 23.84 838 LEU B O 1
ATOM 12877 N N . GLY B 1 843 ? -45.483 35.549 133.701 1.00 27.17 839 GLY B N 1
ATOM 12878 C CA . GLY B 1 843 ? -46.155 36.525 134.545 1.00 24.73 839 GLY B CA 1
ATOM 12879 C C . GLY B 1 843 ? -45.996 36.252 136.027 1.00 23.20 839 GLY B C 1
ATOM 12880 O O . GLY B 1 843 ? -45.989 37.180 136.840 1.00 25.11 839 GLY B O 1
ATOM 12881 N N . GLY B 1 844 ? -45.839 34.994 136.400 1.00 23.47 840 GLY B N 1
ATOM 12882 C CA . GLY B 1 844 ? -45.846 34.649 137.809 1.00 24.68 840 GLY B CA 1
ATOM 12883 C C . GLY B 1 844 ? -44.493 34.686 138.483 1.00 21.96 840 GLY B C 1
ATOM 12884 O O . GLY B 1 844 ? -44.376 35.191 139.601 1.00 21.95 840 GLY B O 1
ATOM 12885 N N . SER B 1 845 ? -43.460 34.159 137.821 1.00 26.37 841 SER B N 1
ATOM 12886 C CA . SER B 1 845 ? -42.125 34.115 138.412 1.00 24.44 841 SER B CA 1
ATOM 12887 C C . SER B 1 845 ? -41.275 35.338 138.094 1.00 23.52 841 SER B C 1
ATOM 12888 O O . SER B 1 845 ? -40.325 35.627 138.835 1.00 25.60 841 SER B O 1
ATOM 12891 N N . TYR B 1 846 ? -41.575 36.051 137.015 1.00 21.64 842 TYR B N 1
ATOM 12892 C CA . TYR B 1 846 ? -40.821 37.243 136.655 1.00 20.56 842 TYR B CA 1
ATOM 12893 C C . TYR B 1 846 ? -41.674 38.494 136.795 1.00 20.54 842 TYR B C 1
ATOM 12894 O O . TYR B 1 846 ? -41.341 39.364 137.595 1.00 19.16 842 TYR B O 1
ATOM 12903 N N . GLY B 1 847 ? -42.785 38.590 136.078 1.00 21.97 843 GLY B N 1
ATOM 12904 C CA . GLY B 1 847 ? -43.675 39.724 136.203 1.00 20.73 843 GLY B CA 1
ATOM 12905 C C . GLY B 1 847 ? -43.671 40.588 134.955 1.00 22.37 843 GLY B C 1
ATOM 12906 O O . GLY B 1 847 ? -42.811 40.480 134.079 1.00 23.89 843 GLY B O 1
ATOM 12907 N N . LEU B 1 848 ? -44.671 41.459 134.890 1.00 19.91 844 LEU B N 1
ATOM 12908 C CA . LEU B 1 848 ? -44.758 42.386 133.773 1.00 20.54 844 LEU B CA 1
ATOM 12909 C C . LEU B 1 848 ? -43.532 43.290 133.765 1.00 22.02 844 LEU B C 1
ATOM 12910 O O . LEU B 1 848 ? -43.096 43.773 134.814 1.00 21.84 844 LEU B O 1
ATOM 12915 N N . ASN B 1 849 ? -42.958 43.473 132.577 1.00 18.20 845 ASN B N 1
ATOM 12916 C CA . ASN B 1 849 ? -41.784 44.287 132.294 1.00 17.55 845 ASN B CA 1
ATOM 12917 C C . ASN B 1 849 ? -40.489 43.744 132.893 1.00 19.89 845 ASN B C 1
ATOM 12918 O O . ASN B 1 849 ? -39.453 44.429 132.814 1.00 19.46 845 ASN B O 1
ATOM 12923 N N . VAL B 1 850 ? -40.487 42.532 133.440 1.00 20.26 846 VAL B N 1
ATOM 12924 C CA . VAL B 1 850 ? -39.281 41.918 133.998 1.00 18.89 846 VAL B CA 1
ATOM 12925 C C . VAL B 1 850 ? -38.643 41.024 132.932 1.00 18.81 846 VAL B C 1
ATOM 12926 O O . VAL B 1 850 ? -39.246 40.015 132.538 1.00 18.69 846 VAL B O 1
ATOM 12930 N N . PRO B 1 851 ? -37.449 41.339 132.449 1.00 18.74 847 PRO B N 1
ATOM 12931 C CA . PRO B 1 851 ? -36.861 40.526 131.375 1.00 18.45 847 PRO B CA 1
ATOM 12932 C C . PRO B 1 851 ? -36.477 39.138 131.857 1.00 17.93 847 PRO B C 1
ATOM 12933 O O . PRO B 1 851 ? -36.064 38.935 133.003 1.00 18.99 847 PRO B O 1
ATOM 12937 N N . CYS B 1 852 ? -36.591 38.178 130.945 1.00 19.83 848 CYS B N 1
ATOM 12938 C CA . CYS B 1 852 ? -36.182 36.798 131.179 1.00 16.88 848 CYS B CA 1
ATOM 12939 C C . CYS B 1 852 ? -35.264 36.387 130.030 1.00 17.81 848 CYS B C 1
ATOM 12940 O O . CYS B 1 852 ? -35.715 36.258 128.888 1.00 20.97 848 CYS B O 1
ATOM 12943 N N . ARG B 1 853 ? -33.974 36.223 130.303 1.00 21.38 849 ARG B N 1
ATOM 12944 C CA . ARG B 1 853 ? -33.017 35.805 129.277 1.00 18.93 849 ARG B CA 1
ATOM 12945 C C . ARG B 1 853 ? -32.619 34.362 129.554 1.00 20.17 849 ARG B C 1
ATOM 12946 O O . ARG B 1 853 ? -31.857 34.090 130.488 1.00 19.48 849 ARG B O 1
ATOM 12954 N N . LEU B 1 854 ? -33.103 33.449 128.729 1.00 19.02 850 LEU B N 1
ATOM 12955 C CA . LEU B 1 854 ? -32.869 32.029 128.916 1.00 19.56 850 LEU B CA 1
ATOM 12956 C C . LEU B 1 854 ? -31.661 31.622 128.070 1.00 20.57 850 LEU B C 1
ATOM 12957 O O . LEU B 1 854 ? -31.696 31.716 126.837 1.00 21.21 850 LEU B O 1
ATOM 12962 N N . THR B 1 855 ? -30.584 31.214 128.735 1.00 18.19 851 THR B N 1
ATOM 12963 C CA . THR B 1 855 ? -29.305 30.928 128.095 1.00 19.51 851 THR B CA 1
ATOM 12964 C C . THR B 1 855 ? -28.870 29.508 128.412 1.00 19.79 851 THR B C 1
ATOM 12965 O O . THR B 1 855 ? -28.856 29.110 129.583 1.00 21.01 851 THR B O 1
ATOM 12969 N N . PHE B 1 856 ? -28.483 28.753 127.380 1.00 20.07 852 PHE B N 1
ATOM 12970 C CA . PHE B 1 856 ? -28.087 27.362 127.587 1.00 19.22 852 PHE B CA 1
ATOM 12971 C C . PHE B 1 856 ? -27.314 26.873 126.372 1.00 19.30 852 PHE B C 1
ATOM 12972 O O . PHE B 1 856 ? -27.292 27.521 125.322 1.00 20.02 852 PHE B O 1
ATOM 12980 N N . ARG B 1 857 ? -26.689 25.704 126.526 1.00 18.15 853 ARG B N 1
ATOM 12981 C CA . ARG B 1 857 ? -25.962 25.044 125.447 1.00 20.95 853 ARG B CA 1
ATOM 12982 C C . ARG B 1 857 ? -26.635 23.725 125.082 1.00 21.49 853 ARG B C 1
ATOM 12983 O O . ARG B 1 857 ? -27.106 22.988 125.954 1.00 23.66 853 ARG B O 1
ATOM 12991 N N . TYR B 1 858 ? -26.686 23.454 123.783 1.00 18.88 854 TYR B N 1
ATOM 12992 C CA . TYR B 1 858 ? -27.281 22.260 123.223 1.00 19.17 854 TYR B CA 1
ATOM 12993 C C . TYR B 1 858 ? -26.333 21.742 122.152 1.00 22.71 854 TYR B C 1
ATOM 12994 O O . TYR B 1 858 ? -25.707 22.535 121.443 1.00 20.35 854 TYR B O 1
ATOM 13003 N N . THR B 1 859 ? -26.209 20.411 122.061 1.00 19.95 855 THR B N 1
ATOM 13004 C CA . THR B 1 859 ? -25.373 19.745 121.068 1.00 22.37 855 THR B CA 1
ATOM 13005 C C . THR B 1 859 ? -26.297 19.120 120.026 1.00 21.98 855 THR B C 1
ATOM 13006 O O . THR B 1 859 ? -27.054 18.193 120.333 1.00 23.05 855 THR B O 1
ATOM 13010 N N . VAL B 1 860 ? -26.228 19.630 118.801 1.00 21.64 856 VAL B N 1
ATOM 13011 C CA . VAL B 1 860 ? -26.984 19.086 117.678 1.00 24.47 856 VAL B CA 1
ATOM 13012 C C . VAL B 1 860 ? -26.288 17.835 117.170 1.00 25.32 856 VAL B C 1
ATOM 13013 O O . VAL B 1 860 ? -25.086 17.864 116.890 1.00 28.90 856 VAL B O 1
ATOM 13017 N N . THR B 1 861 ? -27.038 16.743 117.021 1.00 26.85 857 THR B N 1
ATOM 13018 C CA . THR B 1 861 ? -26.508 15.508 116.454 1.00 26.29 857 THR B CA 1
ATOM 13019 C C . THR B 1 861 ? -27.384 15.001 115.311 1.00 31.40 857 THR B C 1
ATOM 13020 O O . THR B 1 861 ? -28.486 15.494 115.060 1.00 32.05 857 THR B O 1
ATOM 13024 N N . ASP B 1 862 ? -26.854 13.998 114.607 1.00 32.75 858 ASP B N 1
ATOM 13025 C CA . ASP B 1 862 ? -27.632 13.171 113.683 1.00 29.75 858 ASP B CA 1
ATOM 13026 C C . ASP B 1 862 ? -28.252 13.987 112.553 1.00 28.07 858 ASP B C 1
ATOM 13027 O O . ASP B 1 862 ? -29.370 13.705 112.116 1.00 33.20 858 ASP B O 1
ATOM 13029 N N . ASN B 1 863 ? -27.520 14.999 112.076 1.00 28.08 859 ASN B N 1
ATOM 13030 C CA . ASN B 1 863 ? -27.953 15.869 110.970 1.00 30.00 859 ASN B CA 1
ATOM 13031 C C . ASN B 1 863 ? -29.316 16.519 111.237 1.00 30.03 859 ASN B C 1
ATOM 13032 O O . ASN B 1 863 ? -30.063 16.831 110.311 1.00 34.16 859 ASN B O 1
ATOM 13034 N N . ALA B 1 864 ? -29.642 16.765 112.505 1.00 29.98 860 ALA B N 1
ATOM 13035 C CA . ALA B 1 864 ? -30.993 17.145 112.900 1.00 27.49 860 ALA B CA 1
ATOM 13036 C C . ALA B 1 864 ? -31.297 18.637 112.790 1.00 28.37 860 ALA B C 1
ATOM 13037 O O . ALA B 1 864 ? -32.475 19.010 112.864 1.00 27.88 860 ALA B O 1
ATOM 13039 N N . GLY B 1 865 ? -30.292 19.502 112.638 1.00 25.63 861 GLY B N 1
ATOM 13040 C CA . GLY B 1 865 ? -30.552 20.935 112.740 1.00 24.27 861 GLY B CA 1
ATOM 13041 C C . GLY B 1 865 ? -31.010 21.314 114.149 1.00 27.31 861 GLY B C 1
ATOM 13042 O O . GLY B 1 865 ? -30.904 20.531 115.097 1.00 27.67 861 GLY B O 1
ATOM 13043 N N . LEU B 1 866 ? -31.532 22.539 114.284 1.00 21.51 862 LEU B N 1
ATOM 13044 C CA . LEU B 1 866 ? -31.911 23.072 115.591 1.00 24.25 862 LEU B CA 1
ATOM 13045 C C . LEU B 1 866 ? -33.375 23.503 115.595 1.00 26.40 862 LEU B C 1
ATOM 13046 O O . LEU B 1 866 ? -33.757 24.443 114.888 1.00 24.42 862 LEU B O 1
ATOM 13051 N N . SER B 1 867 ? -34.188 22.836 116.405 1.00 25.06 863 SER B N 1
ATOM 13052 C CA . SER B 1 867 ? -35.623 23.107 116.452 1.00 27.81 863 SER B CA 1
ATOM 13053 C C . SER B 1 867 ? -36.045 23.386 117.893 1.00 28.78 863 SER B C 1
ATOM 13054 O O . SER B 1 867 ? -36.085 22.469 118.727 1.00 30.06 863 SER B O 1
ATOM 13057 N N . ILE B 1 868 ? -36.358 24.648 118.181 1.00 26.85 864 ILE B N 1
ATOM 13058 C CA . ILE B 1 868 ? -36.745 25.105 119.512 1.00 24.95 864 ILE B CA 1
ATOM 13059 C C . ILE B 1 868 ? -38.248 25.319 119.490 1.00 28.06 864 ILE B C 1
ATOM 13060 O O . ILE B 1 868 ? -38.751 26.120 118.696 1.00 30.35 864 ILE B O 1
ATOM 13065 N N . LYS B 1 869 ? -38.968 24.617 120.355 1.00 27.21 865 LYS B N 1
ATOM 13066 C CA . LYS B 1 869 ? -40.420 24.653 120.357 1.00 27.70 865 LYS B CA 1
ATOM 13067 C C . LYS B 1 869 ? -40.930 25.122 121.710 1.00 26.87 865 LYS B C 1
ATOM 13068 O O . LYS B 1 869 ? -40.396 24.734 122.756 1.00 26.19 865 LYS B O 1
ATOM 13070 N N . PHE B 1 870 ? -41.979 25.946 121.680 1.00 28.36 866 PHE B N 1
ATOM 13071 C CA . PHE B 1 870 ? -42.709 26.336 122.877 1.00 27.27 866 PHE B CA 1
ATOM 13072 C C . PHE B 1 870 ? -43.915 25.421 123.070 1.00 27.44 866 PHE B C 1
ATOM 13073 O O . PHE B 1 870 ? -44.577 25.038 122.103 1.00 28.81 866 PHE B O 1
ATOM 13081 N N . HIS B 1 871 ? -44.218 25.097 124.327 1.00 26.09 867 HIS B N 1
ATOM 13082 C CA . HIS B 1 871 ? -45.334 24.217 124.676 1.00 26.37 867 HIS B CA 1
ATOM 13083 C C . HIS B 1 871 ? -46.316 24.982 125.548 1.00 27.12 867 HIS B C 1
ATOM 13084 O O . HIS B 1 871 ? -46.157 25.023 126.776 1.00 28.63 867 HIS B O 1
ATOM 13091 N N . PRO B 1 872 ? -47.352 25.580 124.959 1.00 28.86 868 PRO B N 1
ATOM 13092 C CA . PRO B 1 872 ? -48.328 26.345 125.749 1.00 29.03 868 PRO B CA 1
ATOM 13093 C C . PRO B 1 872 ? -48.966 25.521 126.858 1.00 31.82 868 PRO B C 1
ATOM 13094 O O . PRO B 1 872 ? -49.305 24.351 126.673 1.00 26.86 868 PRO B O 1
ATOM 13098 N N . VAL B 1 873 ? -49.124 26.162 128.021 1.00 32.76 869 VAL B N 1
ATOM 13099 C CA . VAL B 1 873 ? -49.898 25.640 129.141 1.00 27.75 869 VAL B CA 1
ATOM 13100 C C . VAL B 1 873 ? -51.073 26.555 129.476 1.00 28.11 869 VAL B C 1
ATOM 13101 O O . VAL B 1 873 ? -52.217 26.106 129.567 1.00 33.17 869 VAL B O 1
ATOM 13105 N N . SER B 1 874 ? -50.802 27.843 129.684 1.00 26.47 870 SER B N 1
ATOM 13106 C CA . SER B 1 874 ? -51.826 28.868 129.825 1.00 29.62 870 SER B CA 1
ATOM 13107 C C . SER B 1 874 ? -51.381 30.085 129.037 1.00 30.45 870 SER B C 1
ATOM 13108 O O . SER B 1 874 ? -50.209 30.470 129.108 1.00 28.71 870 SER B O 1
ATOM 13111 N N . GLY B 1 875 ? -52.315 30.686 128.288 1.00 25.27 871 GLY B N 1
ATOM 13112 C CA . GLY B 1 875 ? -51.984 31.859 127.509 1.00 26.22 871 GLY B CA 1
ATOM 13113 C C . GLY B 1 875 ? -51.028 31.525 126.378 1.00 29.66 871 GLY B C 1
ATOM 13114 O O . GLY B 1 875 ? -50.861 30.373 125.991 1.00 34.40 871 GLY B O 1
ATOM 13115 N N . GLU B 1 876 ? -50.366 32.562 125.861 1.00 30.05 872 GLU B N 1
ATOM 13116 C CA . GLU B 1 876 ? -49.495 32.393 124.707 1.00 26.72 872 GLU B CA 1
ATOM 13117 C C . GLU B 1 876 ? -48.049 32.743 125.039 1.00 28.25 872 GLU B C 1
ATOM 13118 O O . GLU B 1 876 ? -47.787 33.702 125.770 1.00 27.10 872 GLU B O 1
ATOM 13124 N N . PRO B 1 877 ? -47.091 31.985 124.519 1.00 27.61 873 PRO B N 1
ATOM 13125 C CA . PRO B 1 877 ? -45.689 32.349 124.707 1.00 24.75 873 PRO B CA 1
ATOM 13126 C C . PRO B 1 877 ? -45.387 33.655 123.990 1.00 26.10 873 PRO B C 1
ATOM 13127 O O . PRO B 1 877 ? -46.163 34.135 123.160 1.00 23.67 873 PRO B O 1
ATOM 13131 N N . VAL B 1 878 ? -44.248 34.250 124.348 1.00 19.77 874 VAL B N 1
ATOM 13132 C CA . VAL B 1 878 ? -43.770 35.472 123.713 1.00 24.31 874 VAL B CA 1
ATOM 13133 C C . VAL B 1 878 ? -42.274 35.319 123.491 1.00 22.20 874 VAL B C 1
ATOM 13134 O O . VAL B 1 878 ? -41.624 34.478 124.113 1.00 21.07 874 VAL B O 1
ATOM 13138 N N . LEU B 1 879 ? -41.726 36.149 122.601 1.00 19.84 875 LEU B N 1
ATOM 13139 C CA . LEU B 1 879 ? -40.310 36.040 122.248 1.00 21.38 875 LEU B CA 1
ATOM 13140 C C . LEU B 1 879 ? -39.825 37.351 121.646 1.00 20.54 875 LEU B C 1
ATOM 13141 O O . LEU B 1 879 ? -40.294 37.733 120.573 1.00 23.01 875 LEU B O 1
ATOM 13146 N N . SER B 1 880 ? -38.874 38.024 122.312 1.00 16.66 876 SER B N 1
ATOM 13147 C CA . SER B 1 880 ? -38.353 39.312 121.843 1.00 18.69 876 SER B CA 1
ATOM 13148 C C . SER B 1 880 ? -37.070 39.216 121.024 1.00 20.19 876 SER B C 1
ATOM 13149 O O . SER B 1 880 ? -36.831 40.083 120.180 1.00 16.02 876 SER B O 1
ATOM 13152 N N . ALA B 1 881 ? -36.226 38.212 121.264 1.00 19.02 877 ALA B N 1
ATOM 13153 C CA . ALA B 1 881 ? -34.949 38.117 120.569 1.00 18.35 877 ALA B CA 1
ATOM 13154 C C . ALA B 1 881 ? -34.384 36.719 120.742 1.00 18.08 877 ALA B C 1
ATOM 13155 O O . ALA B 1 881 ? -34.641 36.049 121.749 1.00 14.34 877 ALA B O 1
ATOM 13157 N N . VAL B 1 882 ? -33.594 36.302 119.746 1.00 18.05 878 VAL B N 1
ATOM 13158 C CA . VAL B 1 882 ? -32.888 35.025 119.751 1.00 17.22 878 VAL B CA 1
ATOM 13159 C C . VAL B 1 882 ? -31.450 35.277 119.322 1.00 20.41 878 VAL B C 1
ATOM 13160 O O . VAL B 1 882 ? -31.198 36.072 118.405 1.00 17.21 878 VAL B O 1
ATOM 13164 N N . ARG B 1 883 ? -30.504 34.618 119.999 1.00 20.69 879 ARG B N 1
ATOM 13165 C CA . ARG B 1 883 ? -29.117 34.588 119.557 1.00 19.81 879 ARG B CA 1
ATOM 13166 C C . ARG B 1 883 ? -28.583 33.168 119.665 1.00 18.60 879 ARG B C 1
ATOM 13167 O O . ARG B 1 883 ? -28.821 32.484 120.660 1.00 18.57 879 ARG B O 1
ATOM 13175 N N . ILE B 1 884 ? -27.855 32.737 118.638 1.00 19.96 880 ILE B N 1
ATOM 13176 C CA . ILE B 1 884 ? -27.286 31.399 118.570 1.00 18.76 880 ILE B CA 1
ATOM 13177 C C . ILE B 1 884 ? -25.819 31.532 118.190 1.00 19.42 880 ILE B C 1
ATOM 13178 O O . ILE B 1 884 ? -25.499 32.174 117.188 1.00 22.12 880 ILE B O 1
ATOM 13183 N N . ARG B 1 885 ? -24.933 30.929 118.988 1.00 18.28 881 ARG B N 1
ATOM 13184 C CA . ARG B 1 885 ? -23.483 31.008 118.802 1.00 22.06 881 ARG B CA 1
ATOM 13185 C C . ARG B 1 885 ? -22.876 29.610 118.860 1.00 22.87 881 ARG B C 1
ATOM 13186 O O . ARG B 1 885 ? -23.092 28.876 119.838 1.00 17.87 881 ARG B O 1
ATOM 13194 N N . LYS B 1 886 ? -22.105 29.247 117.832 1.00 20.45 882 LYS B N 1
ATOM 13195 C CA . LYS B 1 886 ? -21.354 27.999 117.886 1.00 20.68 882 LYS B CA 1
ATOM 13196 C C . LYS B 1 886 ? -20.278 28.114 118.947 1.00 19.73 882 LYS B C 1
ATOM 13197 O O . LYS B 1 886 ? -19.560 29.113 119.001 1.00 20.10 882 LYS B O 1
ATOM 13201 N N . VAL B 1 887 ? -20.186 27.103 119.813 1.00 18.95 883 VAL B N 1
ATOM 13202 C CA . VAL B 1 887 ? -19.109 26.996 120.784 1.00 18.13 883 VAL B CA 1
ATOM 13203 C C . VAL B 1 887 ? -18.466 25.622 120.623 1.00 23.07 883 VAL B C 1
ATOM 13204 O O . VAL B 1 887 ? -18.990 24.739 119.941 1.00 24.54 883 VAL B O 1
ATOM 13208 N N . GLU B 1 888 ? -17.313 25.442 121.262 1.00 20.85 884 GLU B N 1
ATOM 13209 C CA . GLU B 1 888 ? -16.529 24.234 121.016 1.00 20.92 884 GLU B CA 1
ATOM 13210 C C . GLU B 1 888 ? -17.097 23.036 121.759 1.00 22.24 884 GLU B C 1
ATOM 13211 O O . GLU B 1 888 ? -16.961 21.897 121.292 1.00 23.24 884 GLU B O 1
ATOM 13217 N N . PHE B 1 889 ? -17.741 23.286 122.897 1.00 18.10 885 PHE B N 1
ATOM 13218 C CA . PHE B 1 889 ? -18.351 22.267 123.727 1.00 20.91 885 PHE B CA 1
ATOM 13219 C C . PHE B 1 889 ? -19.105 22.963 124.864 1.00 20.87 885 PHE B C 1
ATOM 13220 O O . PHE B 1 889 ? -19.845 22.310 125.607 1.00 29.26 885 PHE B O 1
#

InterPro domains:
  IPR006101 Glycoside hydrolase, family 2 [PR00132] (108-123)
  IPR006101 Glycoside hydrolase, family 2 [PR00132] (313-327)
  IPR006101 Glycoside hydrolase, family 2 [PR00132] (344-362)
  IPR006101 Glycoside hydrolase, family 2 [PR00132] (409-424)
  IPR006102 Glycoside hydrolase family 2, immunoglobulin-like beta-sandwich [PF00703] (197-301)
  IPR006103 Glycoside hydrolase family 2, catalytic domain [PF02836] (309-606)
  IPR006104 Glycosyl hydrolases family 2, sugar binding domain [PF02837] (60-180)
  IPR008979 Galactose-binding-like domain superfamily [SSF49785] (30-182)
  IPR013783 Immunoglobulin-like fold [G3DSA:2.60.40.10] (183-301)
  IPR017853 Glycoside hydrolase superfamily [SSF51445] (306-612)
  IPR021720 Malectin domain [PF11721] (758-844)
  IPR036156 Beta-Galactosidase/glucuronidase domain superfamily [SSF49303] (196-301)
  IPR051913 Glycosyl Hydrolase 2 Domain-Containing Protein [PTHR42732] (25-668)

Secondary structure (DSSP, 8-state):
---EEEE--SSEEEESS-S---S-----TTPEEE-SS--TTSS------SEEEEEEEEE-PPPTTEEEEEEES--BSEEEEEETTEEEEEEE-SSS-EEEE-GGG--TTSEEEEEEEEE-S--TTSS-SS-SB----B--S-EEEEEEESEEE-S-STTS-SEEEEEEEE-SS-EEEEEEEEEEE-SSS-EEEEEEEEEEEETTEEEEEEEEEEEE-TT-EEEEEEEEEEE-S-PPB-SSSB--EEEEEEEEETTEEEEEEEEEE----EEEETTTEEEETTEEE-EEEEE--S--TTSTT---HHHHHHHHHHHHHTT--EEE-TTS---HHHHHHHHHHT-EEEEE---BS----SHHHHHHHHHHHHHHHHHHTT-TTEEEEEEEESTTGGGGGS-GGGHHHHHHHHHHHHHHHHHHHHHH-TTSEEEEEEES-THHHHHTGGGSSSEEEEE--BTTTBS-TTHHHHHHHHHHHH-TTS-EEEEEE-----TTEE-SS--TT---HHHHHHHHHHHHHHHHT-TTEEEEEES-SB---B-----SB-TT-PBPHHHHHHHHHH-SS--EEES-TT--EEEEE-SSTT---EEEEEEEEESSSEEEEEETTEEEEEEE-BTTEEEEEEEE-SEEEEEESSTT-SS-PPEEEEEEEE-SS-----EEETT-SSEEEETTTTEEEBPP-B--TTSEEEES-EE-EETTEEB--SPPTT-STTHHHHHS-EES--EEEE-PPSEEEEEEEEE--------TTSSEEEEEETTEEEEEEEEIIIII-TT--EEEEEEEEE-TT--EEEEEEEEES--EE-EEEEEEE--/--EEEE--SSEEEESS-S---S-----TT-EEE-SS--TTSSTTSSSSSSS---SEEEEEEEEE--PPTTEEEEEEES--BSEEEEEETTEEEEEEE-SSS-EEEE-GGG--TTSEEEEEEEEE----TTSS-SS-SS----B--S-EEEEEEESEEE-S-STTS-SEEEEEEEEETTEEEEEEEEEEEE-SSS-EEEEEEEEEEEETTEEEEEEEEEEEE-TT-EEEEEEEEEEE-SPPPB-SSSB--EEEEEEEEETTEEEEEEEEEE----EEEETTTEEEETTEE--EEEEE--S--TTSTT---HHHHHHHHHHHHHTT--EEE-TTS---HHHHHHHHHHT-EEEEE---BS----SHHHHHHHHHHHHHHHHHTTT-TTEEEEEEEESTTGGGGGS-GGGHHHHHHHHHHHHHHHHHHHHHH-TTSEEEEEEES-THHHHHTGGGSSSEEEEE--BTTTBS-TTHHHHHHHHHHHH-TT--EEEEEE-----TTEE-SS--TTS--HHHHHHHHHHHHHHHHT-TTEEEEEES-SB-EE-TT--SSSTTEE---SB-TT-PBPHHHHHHHHHH-SS--EEES-TT--EEEEE-SSTT---EEEEEEEEESSSEEEEEETTEEEEEEE-BTTEEEEEEEE-SEEEEEESSTT-SSSPPEEEEEEEE-SS-----EEETT-SSEEEETTTTEEEEEP-B--TTSEEEEEEEE-EETTEEB--S--TT-STTHHHHHS-EEEEEEEEE-PPSEEEEEEEEE-B--SS--S--S---S----TTTSEEEEEETTEEEEEEEEIIIII-BT--EEEEEEEEE-TT--EEEEEEEEES--EESEEEEEEE--

Organism: Tannerella forsythia (strain ATCC 43037 / JCM 10827 / CCUG 21028 A / KCTC 5666 / FDC 338) (NCBI:txid203275)